Protein 7PBO (pdb70)

GO terms:
  GO:0016887 ATP hydrolysis activity (F, EXP)

Foldseek 3Di:
DLQDQEPVPDFDPVVQVVVLVVQLVVCVVVVAAGFAEEEEEAPQQQQVSVVNRSCVSNVADEAEDEQVVDADQVRVVVVQVPDDARYEYEYEQNLNHDPNNLVQCLCCLPPQWGWDWDDPPVDIDIDIDHGHDYYYYYYHHDPVSDDPSNVVSGPYYRYGDFDDLVRQLVSLVVLCVVVVAAEDSVLSSQLSQQQLRHNVSSNVLSVQLQVQCVPPHDRHHYPVSSVVSCVVVQQDSNNDHPLLVVLLVQCCPPPVFDQDALVVSCVVSVHDSVCCVPPPVVSCVVVQQWAADPSHIGGDVVSCVVVVHDHD/DLQDQEPVPDFDPCVQSVVLVVQLVVCVVVVAAGFAEEEEEDPQQQQVSVVNRSCVSNVADEDEDEQVVDEDQVVVVVVFVVDDAAYEYEYEAVLNHDPVNLVQCLCCLPPQWGWDFDDDDVPTDTDIDGGHDYYYYYYHHCVVSDDPSNVVSGPYYHYGDFADLVRQLVSLVVLCVVPVAAADSVLSSQLSQQQLRHNVSSVVLSVQLQVCCVPVHDRYHDPVSSVVSCVVQQQDSNNQHPVLLVLLVCCCPPVVFDQDALVVSCVVSVHDSVCCVPPHVVSCVVVQQWDQDPGHIGGDPVSCVVNVHDPD/DLQDQEPVPDFDPCVLSVVLVVQLVVCVVVVAAGFAEEEEEDPQAQRVSVVNHSCVSNVADEAEDEQVVDADLVVVVVVQVPDDARYEYEYEQNLNHDPNNLVQVLVCLPQQKGWDKDVTDTDIDRGHHYYYYYYHHPVVSDDPSNVVSGDYYHYGDFDDLVRQLVSLVVVCVVVPAAEDSVLSSQLSLQQLRHNVSSVVLSVQLQVCCVPVNDSHYYPVSSVVSCVVQCQDSNNDHPVLLVLLVCCCPPVVFDQDALVVSCVVSVHDSVCCVPPRVPSCVVVQQWDADPRHIGGDPVSCVVVPHDDDD/DVLDQELVPDFDPVVQSVVLVVQLVVQVVDPAAGAAEEEEEDPADQPVSVQNNSCNSNVAEEDEDEQVVDDALVVVVVVQQVDDARYEYEYEANLNHDPNNVVQVLCCLPPQKGWAWDDDDVGTDIDIGHTHHYYYYYYHYCVVRDDPSVVVRGDYYHYDDFDDLVRQLVLLCVVCVVVPAAADSVLSSQLSQQQLRHNVSSVVLSVQLQVCCVPVHDRHHYPVSSVVSVVVFQQDSNNAHPLLLVLLVCCCPPVVFDQDALVVSCVVSVHDSCCCVPPRVVVCVVVPQWDADPRHIGGDPVSCVVNPHDDDD/DLQDQALVPDFDPVVLSVVVVVQLVVCVVVPAEGFAEEEEAAPQACLVSVVNNSCNSNVADEAEDEQVVDADLVVVVVVQQPDDAAYEYEYEAVLRHDPNNVVQVVCCLPVQKGWAWDDDDVDIDIDIGHGHHYYYYYYHHDPVSHDPVVSVSGDYYRYDDFDDLVRQLVLLVVVCVVVVAAEDSLLSSQLSQQQLRHNVSSVVLSVQLQVCCVPVHVRHHYPVSSVVSVVVLVQASNNQHPVLLVLLVCCCVPPVQDQDALVVSCVVPVHDSVCCVPPHVVVCVVVPQWDADPRHIGGDPVSCVSNPHDHD/DLQDAEPVPDFDLVVQSVVLVVQLVVCVVPVAAGFAEEEEAAPQAQPVSVVNNSCVSNVHEEDEDEQVRQPALVSVVVVLVPDDANYEYEYEQNLPHDPRNLVQCLCCRPPQKGKDWDDDDPPTDIDMGGGHDYYYYYYHHPLPSDDPSNNVRGDYYRYGDFADLVRQLVSLVVLCVVPVAAEDSVLSSQLCQLQLSGNVSSNVLVVQLQVCCVPVHDRYHDPVSSVVSCVVAQRDSRNDGPVLLLLLVCCCPVVVFDPDALVVVCVVSVHDSVCCVRPPVVSCVVVQQWDADPRHIGGDVVSCVVNPHDPD/DVVLLVVLLVVVVVVPDDSVVSNVLLVPDDDPPDGNVVSNVSSVVVVD/DLLVLLLVVVVVVPDDSVLSNVLLVVDDDPPDHNVRSNVRSVVVVDDDDD

Sequence (1968 aa):
TLRPQYFKEYIGQDKVKDQLKIFIEAAKLRDEALDHTLLFGPPGLGKTTMAFVIANEMGVNLKQTSGPAIEKAGDLVAILNDLEPGDILFIDEIHRMPMAVEEVLYSAMEDYYIDIMIGAGETSRSVHLDLPPFTLVGATTRAGMLSNPLRARFGINGHMEYYELPDLTEIVERTSEIFEMTITPEAALELARRSRGTPRIANRLLKRVRDYAQIMGDGVIDDKIADQALTMLDVDHEGLDYVDQKILRTMIEMYGGGPVGLGTLSVNIAEERETVEDMYEPYLIQKGFIMRTRTGRVATAKAYEHMGYDYTTLRPQYFKEYIGQDKVKDQLKIFIEAAKLRDEALDHTLLFGPPGLGKTTMAFVIANEMGVNLKQTSGPAIEKAGDLVAILNDLEPGDILFIDEIHRMPMAVEEVLYSAMEDYYIDIMIGAGETSRSVHLDLPPFTLVGATTRAGMLSNPLRARFGINGHMEYYELPDLTEIVERTSEIFEMTITPEAALELARRSRGTPRIANRLLKRVRDYAQIMGDGVIDDKIADQALTMLDVDHEGLDYVDQKILRTMIEMYGGGPVGLGTLSVNIAEERETVEDMYEPYLIQKGFIMRTRTGRVATAKAYEHMGYDYTTLRPQYFKEYIGQDKVKDQLKIFIEAAKLRDEALDHTLLFGPPGLGKTTMAFVIANEMGVNLKQTSGPAIEKAGDLVAILNDLEPGDILFIDEIHRMPMAVEEVLYSAMEDYYIDIMITSRSVHLDLPPFTLVGATTRAGMLSNPLRARFGINGHMEYYELPDLTEIVERTSEIFEMTITPEAALELARRSRGTPRIANRLLKRVRDYAQIMGDGVIDDKIADQALTMLDVDHEGLDYVDQKILRTMIEMYGGGPVGLGTLSVNIAEERETVEDMYEPYLIQKGFIMRTRTGRVATAKAYEHMGYDYTRTLRPQYFKEYIGQDKVKDQLKIFIEAAKLRDEALDHTLLFGPPGLGKTTMAFVIANEMGVNLKQTSGPAIEKAGDLVAILNDLEPGDILFIDEIHRMPMAVEEVLYSAMEDYYIDIMIGAGETSRSVHLDLPPFTLVGATTRAGMLSNPLRARFGINGHMEYYELPDLTEIVERTSEIFEMTITPEAALELARRSRGTPRIANRLLKRVRDYAQIMGDGVIDDKIADQALTMLDVDHEGLDYVDQKILRTMIEMYGGGPVGLGTLSVNIAEERETVEDMYEPYLIQKGFIMRTRTGRVATAKAYEHMGYDYTRTLRPQYFKEYIGQDKVKDQLKIFIEAAKLRDEALDHTLLFGPPGLGKTTMAFVIANEMGVNLKQTSGPAIEKAGDLVAILNDLEPGDILFIDEIHRMPMAVEEVLYSAMEDYYIDIMIGAGETSRSVHLDLPPFTLVGATTRAGMLSNPLRARFGINGHMEYYELPDLTEIVERTSEIFEMTITPEAALELARRSRGTPRIANRLLKRVRDYAQIMGDGVIDDKIADQALTMLDVDHEGLDYVDQKILRTMIEMYGGGPVGLGTLSVNIAEERETVEDMYEPYLIQKGFIMRTRTGRVATAKAYEHMGYDYTTLRPQYFKEYIGQDKVKDQLKIFIEAAKLRDEALDHTLLFGPPGLGKTTMAFVIANEMGVNLKQTSGPAIEKAGDLVAILNDLEPGDILFIDEIHRMPMAVEEVLYSAMEDYYIDIMIGAGETSRSVHLDLPPFTLVGATTRAGMLSNPLRARFGINGHMEYYELPDLTEIVERTSEIFEMTITPEAALELARRSRGTPRIANRLLKRVRDYAQIMGDGVIDDKIADQALTMLDVDHEGLDYVDQKILRTMIEMYGGGPVGLGTLSVNIAEERETVEDMYEPYLIQKGFIMRTRTGRVATAKAYEHMGYDYTSEDAEQEAVAALVALGYKPQEASRMVSKIARPDASSETLIRDALRAALDAEQEAVAALVALGYKPQEASRMVSKIARPDASSETLIRDALRAALHHHH

Organism: Streptococcus thermophilus (strain ATCC BAA-250 / LMG 18311) (NCBI:txid264199)

B-factor: mean 63.41, std 22.12, range [28.87, 153.85]

Secondary structure (DSSP, 8-state):
--S--STTT--S-HHHHHHHHHHHHHHHHHT-PPPPEEEE-STTSSHHHHHHHHHHHHT--EEEEEGGG--SHHHHHHHHHT--TT-EEEEETGGGS-HHHHHHHHHHHHHSEEEEEESSSSS-EEEEEEPPP-EEEEEES-GGGS-HHHHTT-SEEEE--PPPHHHHHHHHHHHHHHTT-EE-HHHHHHHHHTTTT-HHHHHHHHHHHHHHHTTSSSSEE-HHHHHHHHHHTT--TTS--HHHHHHHHHHHHTTTT--B-HHHHHHHHT--HHHIIIIIHHHHHHHTSEEEETTEEEE-HHHHHHHTPPP-/--S--STTT--S-HHHHHHHHHHHHHHHHHT-PPPPEEEE-STTSSHHHHHHHHHHHHT-PEEEEETTT--SHHHHHHHTTSPPTT-EEEEETGGGS-HHHHTTHHHHHHHSEEEEEESSGGG-EEEEEEPPP-EEEEEES-GGGS-HHHHTT-SEEEE--PPPHHHHHHHHHHHHHHTT--B-HHHHHHHHTTSTT-HHHHHHHHHHHHHHHHHHSSS-B-HHHHHHHHHHHT--TT---HHHHHHHHHHHHHSTT--B-HHHHHHHTT--HHHIIIIIHHHHHHTTSEEEETTEEEE-HHHHHHHT----/--S--STTT--S-HHHHHHHHHHHHHHHHTT-PPPPEEEE-STTSSHHHHHHHHHHHHT-PEEEEESTT--SHHHHHHHHTT--TT-EEEEETGGGS-HHHHHHHHHHHHHSEEEEE----EEEEEPPS-EEEEEES-GGGS-HHHHHH--EEEE--PPPHHHHHHHHHHHHHHTT--B-HHHHHHHHHTSTT-HHHHHHHHHHHHHHHHHTSSS-B-TTHHHHHHHHHT--TTS--HHHHHHHHHHHHHSTT--B-HHHHHHHHT--HHHIIIIIHHHHHHTTSEEEETTEEEE-HHHHHHHT-----/--S--STTT--S-HHHHHHHHHHHHHHHTTT-PPPPEEEE--SSSSHHHHHHHHHHHHT--EEEEETTT--SHHHHHHHHHHPPTT-EEEEETGGG--HHHHHHHHHHHHHSEEEEEE--GGG-EEEEEE----EEEEE-S-GGGS-HHHHTT--EEEE-----HHHHHHHHHHHHHHTT--B-HHHHHHHHTTSTT-HHHHHHHHHHHHHHHHHSSSS-B-HHHHHHHHHHS---TTS--HHHHHHHHHHHHHHTT--B-HHHHHHHHT--HHHIIIIIHHHHHHTTSEEEETTEEEE-HHHHHHHT-----/--S-SSTTT--S-HHHHHHHHHHHHHHHHHT-PPPPEEEE-STTSSHHHHHHHHHHHHT--EEEEEGGG--SHHHHHHHHHT--TT-EEEEETGGGS-HHHHHHHHHHHHTSEEEEEE--TT--EEEEEE----EEEEEES-SSSS-HHHHTT--EEEE--PPPHHHHHHHHHHHHHHHT--B-HHHHHHHHHTTTT-HHHHHHHHHHHHHHHHHHS-SSB-HHHHHHHHHHHT--TT---HHHHHHHHHHHHHHTT--B-HHHHHHHTTS-HHHIIIIIHHHHHHTTSEEEETTEEEE-HHHHHHHT----/--S--STTT--S-HHHHHHHHHHHHHHHHTT-PPPPEEEESSTTSSHHHHHHHHHHHHT--EEEEEGGG--SHHHHHHHHTTPPTT-EEEEETGGGS-HHHHHHHHHHHHHSEEEEEES-GGG-EEEEEE----EEEEEES-TTSS-HHHHTT-SEEEE--PPPHHHHHHHHHHHHHHTT--B-HHHHHHHHHTTTT-HHHHHHHHHHHHHHHHHHSSS-B-HHHHHHHHHHTT--TTS--HHHHHHHHHHHHHHTT--B-HHHHHHHHT--HHHIIIIIHHHHHHTTSEEE-SS-EEE-HHHHHHHT----/-HHHHHHHHHHHHHTT--HHHHHHHHHT---SSS-HHHHHHHHHHHT-/-HHHHHHHHHHHTT--HHHHHHHHHH---TT--HHHHHHHHHHHHS----

InterPro domains:
  IPR003593 AAA+ ATPase domain [SM00382] (51-185)
  IPR004605 Holliday junction branch migration complex subunit RuvB [MF_00016] (1-333)
  IPR004605 Holliday junction branch migration complex subunit RuvB [PTHR42848] (3-330)
  IPR004605 Holliday junction branch migration complex subunit RuvB [TIGR00635] (24-326)
  IPR008823 RuvB, winged helix, C-terminal domain [PF05491] (256-325)
  IPR008824 RuvB-like, AAA+ ATPase domain [PF05496] (20-178)
  IPR027417 P-loop containing nucleoside triphosphate hydrolase [G3DSA:3.40.50.300] (18-181)
  IPR027417 P-loop containing nucleoside triphosphate hydrolase [SSF52540] (20-251)
  IPR036388 Winged helix-like DNA-binding domain superfamily [G3DSA:1.10.10.10] (257-329)
  IPR036390 Winged helix DNA-binding domain superfamily [SSF46785] (257-328)
  IPR041445 RuvB, AAA lid domain [PF17864] (181-254)

Nearest PDB structures (foldseek):
  7pbl-assembly1_A  TM=8.770E-01  e=7.990E-59  Streptococcus thermophilus
  7pbl-assembly1_C  TM=8.733E-01  e=1.374E-58  Streptococcus thermophilus
  8efy-assembly1_A  TM=8.887E-01  e=1.704E-42  Thermus thermophilus HB8
  8efy-assembly1_D  TM=8.776E-01  e=1.039E-41  Thermus thermophilus HB8
  1hqc-assembly2_B  TM=9.120E-01  e=6.552E-39  Thermus thermophilus

Solvent-accessible surface area: 90691 Å² total; per-residue (Å²): 116,70,70,27,74,90,15,176,63,11,43,6,21,89,109,11,32,84,33,4,95,20,5,6,95,0,2,108,130,67,130,96,37,9,52,17,1,3,1,24,9,28,81,16,1,19,22,38,16,0,2,64,0,0,5,58,42,39,60,49,121,40,63,48,6,30,0,28,30,1,116,125,41,42,11,0,20,16,7,2,90,70,8,104,96,23,13,3,1,0,0,36,44,3,28,87,16,52,71,58,2,10,6,22,1,19,34,0,9,68,67,79,37,4,16,34,41,93,58,115,39,163,98,21,161,40,28,96,46,126,17,35,80,2,2,0,1,0,1,2,44,90,2,11,109,7,23,82,27,2,39,32,44,0,14,8,69,5,47,1,73,100,25,120,75,93,46,1,22,95,25,2,71,60,4,0,120,73,42,161,28,89,24,50,92,108,0,0,74,30,0,2,91,21,0,84,15,16,22,69,41,1,37,72,14,2,64,15,0,22,4,17,0,44,42,90,51,118,28,54,0,50,66,151,22,0,62,76,1,0,108,56,46,68,34,30,94,41,5,1,59,104,14,5,52,58,3,1,96,10,0,20,111,110,70,60,3,22,76,9,37,14,9,49,3,7,40,58,7,62,42,90,119,110,40,5,65,106,71,52,7,36,38,2,18,84,71,30,1,8,112,52,60,173,106,12,30,41,4,30,45,81,0,18,132,39,47,64,84,125,138,156,106,82,69,25,62,105,25,202,69,12,35,7,20,89,124,14,21,69,35,4,79,15,5,6,86,0,2,110,128,70,130,83,41,9,40,11,0,2,0,15,10,24,41,17,1,20,22,42,16,0,4,62,0,1,4,57,45,36,63,50,124,45,74,39,2,15,0,27,20,2,131,116,44,41,11,0,36,30,18,1,85,80,7,109,102,30,16,5,2,1,0,29,27,0,14,59,7,52,69,57,3,8,8,23,1,16,38,0,8,63,63,85,35,3,23,45,42,100,48,75,53,166,89,7,110,18,69,106,48,110,8,33,78,4,4,1,2,0,2,5,48,79,2,8,82,5,17,82,25,0,36,33,42,0,8,9,65,6,52,1,60,107,24,129,79,99,44,1,25,96,23,1,56,53,2,2,135,88,40,180,31,94,29,48,93,108,1,0,75,40,0,1,79,27,0,82,14,15,22,60,33,0,31,67,13,3,62,15,0,38,2,26,0,56,40,117,30,140,27,62,0,51,63,150,20,0,82,77,0,6,106,42,33,45,30,40,89,40,3,0,51,90,10,2,30,81,3,0,95,16,0,18,111,129,63,59,6,24,61,4,30,19,21,25,4,3,33,44,10,41,33,53,146,73,10,3,72,66,47,20,9,36,38,1,17,80,72,33,0,9,48,44,64,200,72,6,30,48,6,36,50,83,0,23,139,39,38,64,76,113,144,166,110,102,68,25,65,97,22,182,59,10,34,7,19,87,112,13,26,67,35,4,83,24,5,3,88,0,3,95,120,67,139,94,38,8,44,15,0,2,1,13,7,19,44,18,0,18,24,42,16,0,2,62,0,1,4,56,43,33,65,46,94,35,76,42,4,19,1,38,21,4,136,120,20,17,11,1,23,15,10,2,98,60,14,113,106,23,16,4,0,0,0,26,33,0,14,70,8,51,137,70,1,13,67,14,0,56,50,0,7,81,77,80,104,5,96,50,120,81,177,86,166,77,32,132,27,118,12,34,82,3,2,0,2,0,2,4,42,79,1,4,90,5,36,98,57,0,39,43,46,0,13,10,72,6,50,2,62,105,24,119,75,101,38,3,25,98,22,1,65,58,5,0,145,77,50,163,23,95,24,35,99,86,0,0,60,50,2,2,111,23,0,72,13,12,22,60,40,0,35,68,12,2,65,19,1,28,2,25,0,64,50,109,22,141,30,73,1,52,68,141,19,2,80,72,1,7,108,47,41,65,26,29,103,41,2,0,59,96,10,2,38,80,0,0,99,17,0,16,108,84,42,62,6,22,61,10,33,27,18,22,0,3,40,30,9,34,36,81,137,42,4,0,70,72,47,16,1,35,33,0,16,82,68,29,0,2,64,38,67,203,75,11,30,40,10,26,48,92,0,18,150,42,35,62,75,122,110,101,269,86,90,200,10,78,118,22,193,67,14,36,7,21,85,127,7,30,85,37,3,112,14,6,8,78,0,4,119,128,67,154,92,25,8,45,15,0,0,1,22,20,17,101,33,4,29,25,75,53,0,0,84,0,0,2,42,38,29,60,39,86,39,40,120,28,33,0,56,72,8,130,74,18,0,34,2,1,9,36,3,37,71,7,112,106,16,6,1,2,3,0,62,56,4,34,116,19,49,115,71,0,28,94,35,1,30,40,1,7,118,76,68,70,15,58,12,70,31,34,33,16,179,66,27,107,50,50,99,2,88,4,31,67,2,2,0,0,0,1,3,73,105,22,37,94,16,42,81,68,8,69,50,78,5,8,9,51,3,48,8,69,97,24,117,70,119,36,2,26,83,17,2,44,97,18,1,111,122,54,164,21,94,16,49,83,118,1,0,66,54,0,2,94,31,0,81,12,26,25,91,35,1,54,75,19,1,84,17,1,30,2,27,0,54,55,111,30,143,31,68,0,50,90,137,21,0,93,80,2,11,107,54,35,70,18,39,88,47,2,0,59,86,14,2,37,78,9,0,92,20,0,14,108,89,49,60,5,23,77,8,32,20,16,24,7,6,31,32,10,34,29,65,139,76,2,4,55,62,47,16,11,42,34,0,1,67,66,12,2,4,36,77,68,227,66,7,29,45,6,27,48,96,0,22,129,51,39,66,68,130,99,114,246,78,88,194,12,91,114,11,204,62,16,36,5,16,82,123,9,25,69,21,4,89,14,3,8,72,0,1,107,135,65,133,87,34,13,61,15,1,1,0,14,5,38,62,30,2,20,26,66,53,0,2,95,0,4,2,52,46,36,64,35,113,43,56,111,23,36,0,44,66,3,138,71,24,0,33,0,5,10,34,2,22,25,11,113,91,16,9,6,1,4,0,56,57,0,50,149,9,51,106,66,0,14,80,32,0,41,35,0,6,89,61,82,84,7,81,19,127,38,47,80,74,181,61,74,126,55,14,90,10,106,17,33,79,6,4,1,3,0,1,3,59,148,22,32,113,9,30,86,45,0,88,44,72,12,19,8,73,3,78,0,95,110,23,117,62,94,35,1,23,59,18,1,66,83,12,6,111,112,49,151,33,91,20,43,101,112,0,1,62,54,0,1,128,14,0,87,10,14,22,99,45,0,47,77,10,1,83,18,0,42,8,16,0,53,58,105,19,140,28,60,0,39,80,133,19,0,74,108,0,0,95,47,30,41,28,31,106,48,4,0,55,42,4,4,31,84,0,0,103,16,0,16,112,101,25,63,6,23,58,2,24,18,20,1,2,2,46,24,2,47,66,62,121,113,12,0,65,103,77,33,2,53,50,0,32,123,65,34,1,4,81,52,55,211,87,8,23,43,7,31,49,94,0,20,135,37,33,63,57,139,122,163,123,60,86,24,86,90,12,182,69,11,40,6,21,84,144,9,27,81,39,3,99,20,6,8,96,0,7,106,123,49,148,92,37,8,36,19,0,1,0,26,5,38,61,11,1,23,23,44,20,0,1,64,0,0,4,63,45,38,63,47,91,48,56,111,16,31,0,42,28,3,133,124,32,37,39,1,12,68,59,2,93,54,12,92,104,23,1,2,3,3,0,36,22,1,31,121,13,60,102,55,3,16,25,21,1,21,42,0,7,70,54,76,45,4,33,39,55,89,54,74,62,181,86,21,142,46,49,125,45,116,13,46,76,2,3,0,1,0,0,2,58,81,20,47,104,8,34,94,56,1,70,42,58,4,17,8,76,4,88,2,86,76,23,124,88,99,42,3,24,95,24,2,81,64,4,5,134,94,52,190,26,87,24,40,97,109,0,0,95,36,5,2,86,13,0,39,20,13,22,120,37,1,37,105,8,4,67,16,1,38,3,23,0,65,48,111,29,144,25,56,2,47,73,146,36,1,62,85,1,0,103,45,25,54,26,34,108,32,6,0,56,72,18,0,52,73,3,0,103,22,2,19,115,70,64,66,5,25,71,8,26,18,23,51,1,6,60,20,3,71,65,78,128,84,29,3,50,60,90,26,22,44,26,0,42,123,89,36,0,6,105,68,44,183,104,6,50,48,4,31,38,89,0,20,134,59,39,61,61,114,150,155,86,137,105,15,52,137,59,2,29,32,8,0,54,62,12,50,33,140,94,112,52,0,53,152,21,3,88,156,32,93,168,74,131,21,63,16,72,55,3,7,70,68,2,0,180,59,59,135,164,28,90,136,55,0,34,25,1,0,64,47,10,47,38,156,86,154,72,0,50,144,13,4,87,147,36,93,113,143,140,17,47,17,78,44,6,0,103,40,2,4,131,43,49,57,50,79,102,181

Radius of gyration: 41.07 Å; Cα contacts (8 Å, |Δi|>4): 3079; chains: 8; bounding box: 109×120×89 Å

Structure (mmCIF, N/CA/C/O backbone):
data_7PBO
#
_entry.id   7PBO
#
loop_
_entity.id
_entity.type
_entity.pdbx_description
1 polymer 'Holliday junction ATP-dependent DNA helicase RuvB'
2 polymer 'Holliday junction ATP-dependent DNA helicase RuvA'
3 polymer 'Holliday junction ATP-dependent DNA helicase RuvA'
4 polymer 'random DNA'
5 polymer 'random DNA'
6 non-polymer "ADENOSINE-5'-DIPHOSPHATE"
7 non-polymer 'PHOSPHOTHIOPHOSPHORIC ACID-ADENYLATE ESTER'
8 non-polymer 'MAGNESIUM ION'
#
loop_
_atom_site.group_PDB
_atom_site.id
_atom_site.type_symbol
_atom_site.label_atom_id
_atom_site.label_alt_id
_atom_site.label_comp_id
_atom_site.label_asym_id
_atom_site.label_entity_id
_atom_site.label_seq_id
_atom_site.pdbx_PDB_ins_code
_atom_site.Cartn_x
_atom_site.Cartn_y
_atom_site.Cartn_z
_atom_site.occupancy
_atom_site.B_iso_or_equiv
_atom_site.auth_seq_id
_atom_site.auth_comp_id
_atom_site.auth_asym_id
_atom_site.auth_atom_id
_atom_site.pdbx_PDB_model_num
ATOM 1 N N . THR A 1 1 ? 229.256 162.110 182.068 1.00 50.56 19 THR A N 1
ATOM 2 C CA . THR A 1 1 ? 228.882 163.431 182.561 1.00 50.56 19 THR A CA 1
ATOM 3 C C . THR A 1 1 ? 228.454 163.365 184.020 1.00 50.56 19 THR A C 1
ATOM 4 O O . THR A 1 1 ? 228.305 162.282 184.584 1.00 50.56 19 THR A O 1
ATOM 15 N N . LEU A 1 2 ? 228.255 164.538 184.624 1.00 47.42 20 LEU A N 1
ATOM 16 C CA . LEU A 1 2 ? 227.924 164.602 186.043 1.00 47.42 20 LEU A CA 1
ATOM 17 C C . LEU A 1 2 ? 226.638 163.849 186.365 1.00 47.42 20 LEU A C 1
ATOM 18 O O . LEU A 1 2 ? 226.588 163.075 187.327 1.00 47.42 20 LEU A O 1
ATOM 34 N N . ARG A 1 3 ? 225.592 164.054 185.580 1.00 43.92 21 ARG A N 1
ATOM 35 C CA . ARG A 1 3 ? 224.319 163.408 185.881 1.00 43.92 21 ARG A CA 1
ATOM 36 C C . ARG A 1 3 ? 224.336 161.904 185.645 1.00 43.92 21 ARG A C 1
ATOM 37 O O . ARG A 1 3 ? 224.655 161.463 184.535 1.00 43.92 21 ARG A O 1
ATOM 58 N N . PRO A 1 4 ? 224.001 161.088 186.644 1.00 41.99 22 PRO A N 1
ATOM 59 C CA . PRO A 1 4 ? 223.883 159.645 186.417 1.00 41.99 22 PRO A CA 1
ATOM 60 C C . PRO A 1 4 ? 222.859 159.338 185.336 1.00 41.99 22 PRO A C 1
ATOM 61 O O . PRO A 1 4 ? 221.823 159.996 185.237 1.00 41.99 22 PRO A O 1
ATOM 72 N N . GLN A 1 5 ? 223.162 158.339 184.508 1.00 43.24 23 GLN A N 1
ATOM 73 C CA . GLN A 1 5 ? 222.264 157.943 183.432 1.00 43.24 23 GLN A CA 1
ATOM 74 C C . GLN A 1 5 ? 221.384 156.738 183.756 1.00 43.24 23 GLN A C 1
ATOM 75 O O . GLN A 1 5 ? 220.343 156.575 183.115 1.00 43.24 23 GLN A O 1
ATOM 89 N N . TYR A 1 6 ? 221.760 155.895 184.717 1.00 43.44 24 TYR A N 1
ATOM 90 C CA . TYR A 1 6 ? 221.008 154.679 185.001 1.00 43.44 24 TYR A CA 1
ATOM 91 C C . TYR A 1 6 ? 220.948 154.421 186.500 1.00 43.44 24 TYR A C 1
ATOM 92 O O . TYR A 1 6 ? 221.719 154.984 187.279 1.00 43.44 24 TYR A O 1
ATOM 110 N N . PHE A 1 7 ? 220.006 153.559 186.901 1.00 41.95 25 PHE A N 1
ATOM 111 C CA . PHE A 1 7 ? 219.866 153.219 188.315 1.00 41.95 25 PHE A CA 1
ATOM 112 C C . PHE A 1 7 ? 221.134 152.601 188.883 1.00 41.95 25 PHE A C 1
ATOM 113 O O . PHE A 1 7 ? 221.377 152.689 190.091 1.00 41.95 25 PHE A O 1
ATOM 130 N N . LYS A 1 8 ? 221.948 151.961 188.043 1.00 45.39 26 LYS A N 1
ATOM 131 C CA . LYS A 1 8 ? 223.203 151.400 188.530 1.00 45.39 26 LYS A CA 1
ATOM 132 C C . LYS A 1 8 ? 224.179 152.492 188.942 1.00 45.39 26 LYS A C 1
ATOM 133 O O . LYS A 1 8 ? 225.005 152.280 189.835 1.00 45.39 26 LYS A O 1
ATOM 152 N N . GLU A 1 9 ? 224.100 153.657 188.305 1.00 44.31 27 GLU A N 1
ATOM 153 C CA . GLU A 1 9 ? 224.932 154.804 188.638 1.00 44.31 27 GLU A CA 1
ATOM 154 C C . GLU A 1 9 ? 224.361 155.643 189.775 1.00 44.31 27 GLU A C 1
ATOM 155 O O . GLU A 1 9 ? 225.116 156.149 190.609 1.00 44.31 27 GLU A O 1
ATOM 167 N N . TYR A 1 10 ? 223.042 155.794 189.826 1.00 39.69 28 TYR A N 1
ATOM 168 C CA . TYR A 1 10 ? 222.403 156.649 190.819 1.00 39.69 28 TYR A CA 1
ATOM 169 C C . TYR A 1 10 ? 222.649 156.123 192.230 1.00 39.69 28 TYR A C 1
ATOM 170 O O . TYR A 1 10 ? 222.347 154.966 192.535 1.00 39.69 28 TYR A O 1
ATOM 188 N N . ILE A 1 11 ? 223.212 156.976 193.083 1.00 42.34 29 ILE A N 1
ATOM 189 C CA . ILE A 1 11 ? 223.558 156.646 194.463 1.00 42.34 29 ILE A CA 1
ATOM 190 C C . ILE A 1 11 ? 222.509 157.223 195.406 1.00 42.34 29 ILE A C 1
ATOM 191 O O . ILE A 1 11 ? 222.052 158.356 195.224 1.00 42.34 29 ILE A O 1
ATOM 207 N N . GLY A 1 12 ? 222.132 156.450 196.422 1.00 40.09 30 GLY A N 1
ATOM 208 C CA . GLY A 1 12 ? 221.160 156.901 197.403 1.00 40.09 30 GLY A CA 1
ATOM 209 C C . GLY A 1 12 ? 219.713 156.782 196.959 1.00 40.09 30 GLY A C 1
ATOM 210 O O . GLY A 1 12 ? 219.386 156.179 195.939 1.00 40.09 30 GLY A O 1
ATOM 214 N N . GLN A 1 13 ? 218.831 157.399 197.750 1.00 40.58 31 GLN A N 1
ATOM 215 C CA . GLN A 1 13 ? 217.388 157.340 197.509 1.00 40.58 31 GLN A CA 1
ATOM 216 C C . GLN A 1 13 ? 216.908 155.896 197.404 1.00 40.58 31 GLN A C 1
ATOM 217 O O . GLN A 1 13 ? 216.108 155.543 196.537 1.00 40.58 31 GLN A O 1
ATOM 231 N N . ASP A 1 14 ? 217.418 155.051 198.299 1.00 43.58 32 ASP A N 1
ATOM 232 C CA . ASP A 1 14 ? 217.092 153.628 198.276 1.00 43.58 32 ASP A CA 1
ATOM 233 C C . ASP A 1 14 ? 215.589 153.368 198.259 1.00 43.58 32 ASP A C 1
ATOM 234 O O . ASP A 1 14 ? 215.110 152.507 197.514 1.00 43.58 32 ASP A O 1
ATOM 243 N N . LYS A 1 15 ? 214.831 154.090 199.082 1.00 43.09 33 LYS A N 1
ATOM 244 C CA . LYS A 1 15 ? 213.385 153.892 199.125 1.00 43.09 33 LYS A CA 1
ATOM 245 C C . LYS A 1 15 ? 212.716 154.187 197.786 1.00 43.09 33 LYS A C 1
ATOM 246 O O . LYS A 1 15 ? 211.844 153.434 197.343 1.00 43.09 33 LYS A O 1
ATOM 265 N N . VAL A 1 16 ? 213.112 155.273 197.125 1.00 38.95 34 VAL A N 1
ATOM 266 C CA . VAL A 1 16 ? 212.507 155.635 195.845 1.00 38.95 34 VAL A CA 1
ATOM 267 C C . VAL A 1 16 ? 212.940 154.681 194.737 1.00 38.95 34 VAL A C 1
ATOM 268 O O . VAL A 1 16 ? 212.119 154.240 193.927 1.00 38.95 34 VAL A O 1
ATOM 281 N N . LYS A 1 17 ? 214.230 154.354 194.673 1.00 41.05 35 LYS A N 1
ATOM 282 C CA . LYS A 1 17 ? 214.704 153.416 193.659 1.00 41.05 35 LYS A CA 1
ATOM 283 C C . LYS A 1 17 ? 214.019 152.060 193.768 1.00 41.05 35 LYS A C 1
ATOM 284 O O . LYS A 1 17 ? 213.548 151.510 192.767 1.00 41.05 35 LYS A O 1
ATOM 303 N N . ASP A 1 18 ? 213.955 151.501 194.973 1.00 39.73 36 ASP A N 1
ATOM 304 C CA . ASP A 1 18 ? 213.357 150.181 195.152 1.00 39.73 36 ASP A CA 1
ATOM 305 C C . ASP A 1 18 ? 211.934 150.113 194.608 1.00 39.73 36 ASP A C 1
ATOM 306 O O . ASP A 1 18 ? 211.565 149.146 193.934 1.00 39.73 36 ASP A O 1
ATOM 315 N N . GLN A 1 19 ? 211.115 151.121 194.894 1.00 40.69 37 GLN A N 1
ATOM 316 C CA . GLN A 1 19 ? 209.746 151.130 194.383 1.00 40.69 37 GLN A CA 1
ATOM 317 C C . GLN A 1 19 ? 209.694 151.306 192.870 1.00 40.69 37 GLN A C 1
ATOM 318 O O . GLN A 1 19 ? 209.001 150.556 192.175 1.00 40.69 37 GLN A O 1
ATOM 332 N N . LEU A 1 20 ? 210.428 152.283 192.337 1.00 39.63 38 LEU A N 1
ATOM 333 C CA . LEU A 1 20 ? 210.404 152.536 190.898 1.00 39.63 38 LEU A CA 1
ATOM 334 C C . LEU A 1 20 ? 210.865 151.341 190.074 1.00 39.63 38 LEU A C 1
ATOM 335 O O . LEU A 1 20 ? 210.370 151.138 188.962 1.00 39.63 38 LEU A O 1
ATOM 351 N N . LYS A 1 21 ? 211.814 150.555 190.576 1.00 41.53 39 LYS A N 1
ATOM 352 C CA . LYS A 1 21 ? 212.256 149.377 189.834 1.00 41.53 39 LYS A CA 1
ATOM 353 C C . LYS A 1 21 ? 211.123 148.379 189.621 1.00 41.53 39 LYS A C 1
ATOM 354 O O . LYS A 1 21 ? 210.919 147.883 188.509 1.00 41.53 39 LYS A O 1
ATOM 373 N N . ILE A 1 22 ? 210.378 148.068 190.679 1.00 43.27 40 ILE A N 1
ATOM 374 C CA . ILE A 1 22 ? 209.274 147.117 190.568 1.00 43.27 40 ILE A CA 1
ATOM 375 C C . ILE A 1 22 ? 208.204 147.614 189.601 1.00 43.27 40 ILE A C 1
ATOM 376 O O . ILE A 1 22 ? 207.725 146.864 188.745 1.00 43.27 40 ILE A O 1
ATOM 392 N N . PHE A 1 23 ? 207.814 148.883 189.715 1.00 41.26 41 PHE A N 1
ATOM 393 C CA . PHE A 1 23 ? 206.764 149.410 188.846 1.00 41.26 41 PHE A CA 1
ATOM 394 C C . PHE A 1 23 ? 207.199 149.497 187.388 1.00 41.26 41 PHE A C 1
ATOM 395 O O . PHE A 1 23 ? 206.384 149.288 186.484 1.00 41.26 41 PHE A O 1
ATOM 412 N N . ILE A 1 24 ? 208.464 149.821 187.129 1.00 42.62 42 ILE A N 1
ATOM 413 C CA . ILE A 1 24 ? 208.935 149.897 185.748 1.00 42.62 42 ILE A CA 1
ATOM 414 C C . ILE A 1 24 ? 209.016 148.512 185.112 1.00 42.62 42 ILE A C 1
ATOM 415 O O . ILE A 1 24 ? 208.672 148.340 183.939 1.00 42.62 42 ILE A O 1
ATOM 431 N N . GLU A 1 25 ? 209.479 147.509 185.854 1.00 46.93 43 GLU A N 1
ATOM 432 C CA . GLU A 1 25 ? 209.548 146.161 185.293 1.00 46.93 43 GLU A CA 1
ATOM 433 C C . GLU A 1 25 ? 208.165 145.576 185.026 1.00 46.93 43 GLU A C 1
ATOM 434 O O . GLU A 1 25 ? 207.948 144.942 183.988 1.00 46.93 43 GLU A O 1
ATOM 446 N N . ALA A 1 26 ? 207.216 145.777 185.939 1.00 45.86 44 ALA A N 1
ATOM 447 C CA . ALA A 1 26 ? 205.862 145.279 185.716 1.00 45.86 44 ALA A CA 1
ATOM 448 C C . ALA A 1 26 ? 205.220 145.926 184.496 1.00 45.86 44 ALA A C 1
ATOM 449 O O . ALA A 1 26 ? 204.494 145.266 183.746 1.00 45.86 44 ALA A O 1
ATOM 456 N N . ALA A 1 27 ? 205.473 147.216 184.283 1.00 45.42 45 ALA A N 1
ATOM 457 C CA . ALA A 1 27 ? 204.923 147.903 183.120 1.00 45.42 45 ALA A CA 1
ATOM 458 C C . ALA A 1 27 ? 205.444 147.313 181.817 1.00 45.42 45 ALA A C 1
ATOM 459 O O . ALA A 1 27 ? 204.694 147.179 180.845 1.00 45.42 45 ALA A O 1
ATOM 466 N N . LYS A 1 28 ? 206.727 146.957 181.774 1.00 46.92 46 LYS A N 1
ATOM 467 C CA . LYS A 1 28 ? 207.296 146.355 180.571 1.00 46.92 46 LYS A CA 1
ATOM 468 C C . LYS A 1 28 ? 206.685 144.991 180.271 1.00 46.92 46 LYS A C 1
ATOM 469 O O . LYS A 1 28 ? 206.333 144.703 179.122 1.00 46.92 46 LYS A O 1
ATOM 488 N N . LEU A 1 29 ? 206.545 144.135 181.284 1.00 49.69 47 LEU A N 1
ATOM 489 C CA . LEU A 1 29 ? 205.959 142.820 181.044 1.00 49.69 47 LEU A CA 1
ATOM 490 C C . LEU A 1 29 ? 204.555 142.930 180.467 1.00 49.69 47 LEU A C 1
ATOM 491 O O . LEU A 1 29 ? 204.183 142.152 179.581 1.00 49.69 47 LEU A O 1
ATOM 507 N N . ARG A 1 30 ? 203.757 143.880 180.949 1.00 49.62 48 ARG A N 1
ATOM 508 C CA . ARG A 1 30 ? 202.427 144.071 180.389 1.00 49.62 48 ARG A CA 1
ATOM 509 C C . ARG A 1 30 ? 202.455 144.822 179.068 1.00 49.62 48 ARG A C 1
ATOM 510 O O . ARG A 1 30 ? 201.444 144.835 178.360 1.00 49.62 48 ARG A O 1
ATOM 531 N N . ASP A 1 31 ? 203.581 145.442 178.726 1.00 51.89 49 ASP A N 1
ATOM 532 C CA . ASP A 1 31 ? 203.706 146.251 177.517 1.00 51.89 49 ASP A CA 1
ATOM 533 C C . ASP A 1 31 ? 202.740 147.434 177.537 1.00 51.89 49 ASP A C 1
ATOM 534 O O . ASP A 1 31 ? 201.942 147.632 176.620 1.00 51.89 49 ASP A O 1
ATOM 543 N N . GLU A 1 32 ? 202.817 148.226 178.603 1.00 51.30 50 GLU A N 1
ATOM 544 C CA . GLU A 1 32 ? 201.958 149.384 178.805 1.00 51.30 50 GLU A CA 1
ATOM 545 C C . GLU A 1 32 ? 202.809 150.575 179.220 1.00 51.30 50 GLU A C 1
ATOM 546 O O . GLU A 1 32 ? 203.988 150.437 179.552 1.00 51.30 50 GLU A O 1
ATOM 558 N N . ALA A 1 33 ? 202.206 151.760 179.179 1.00 46.61 51 ALA A N 1
ATOM 559 C CA . ALA A 1 33 ? 202.870 152.962 179.659 1.00 46.61 51 ALA A CA 1
ATOM 560 C C . ALA A 1 33 ? 202.866 153.012 181.183 1.00 46.61 51 ALA A C 1
ATOM 561 O O . ALA A 1 33 ? 201.984 152.457 181.842 1.00 46.61 51 ALA A O 1
ATOM 568 N N . LEU A 1 34 ? 203.871 153.683 181.739 1.00 41.30 52 LEU A N 1
ATOM 569 C CA . LEU A 1 34 ? 203.969 153.848 183.183 1.00 41.30 52 LEU A CA 1
ATOM 570 C C . LEU A 1 34 ? 202.900 154.808 183.703 1.00 41.30 52 LEU A C 1
ATOM 571 O O . LEU A 1 34 ? 202.452 155.717 183.001 1.00 41.30 52 LEU A O 1
ATOM 587 N N . ASP A 1 35 ? 202.484 154.586 184.947 1.00 40.56 53 ASP A N 1
ATOM 588 C CA . ASP A 1 35 ? 201.535 155.469 185.612 1.00 40.56 53 ASP A CA 1
ATOM 589 C C . ASP A 1 35 ? 202.151 156.829 185.931 1.00 40.56 53 ASP A C 1
ATOM 590 O O . ASP A 1 35 ? 203.363 156.962 186.107 1.00 40.56 53 ASP A O 1
ATOM 599 N N . HIS A 1 36 ? 201.291 157.840 186.021 1.00 37.46 54 HIS A N 1
ATOM 600 C CA . HIS A 1 36 ? 201.735 159.195 186.325 1.00 37.46 54 HIS A CA 1
ATOM 601 C C . HIS A 1 36 ? 202.483 159.217 187.653 1.00 37.46 54 HIS A C 1
ATOM 602 O O . HIS A 1 36 ? 202.096 158.543 188.608 1.00 37.46 54 HIS A O 1
ATOM 616 N N . THR A 1 37 ? 203.568 159.987 187.714 1.00 35.96 55 THR A N 1
ATOM 617 C CA . THR A 1 37 ? 204.416 160.007 188.898 1.00 35.96 55 THR A CA 1
ATOM 618 C C . THR A 1 37 ? 204.787 161.431 189.290 1.00 35.96 55 THR A C 1
ATOM 619 O O . THR A 1 37 ? 205.067 162.270 188.434 1.00 35.96 55 THR A O 1
ATOM 630 N N . LEU A 1 38 ? 204.759 161.695 190.597 1.00 34.99 56 LEU A N 1
ATOM 631 C CA . LEU A 1 38 ? 205.075 162.998 191.170 1.00 34.99 56 LEU A CA 1
ATOM 632 C C . LEU A 1 38 ? 206.311 162.892 192.053 1.00 34.99 56 LEU A C 1
ATOM 633 O O . LEU A 1 38 ? 206.341 162.080 192.983 1.00 34.99 56 LEU A O 1
ATOM 649 N N . LEU A 1 39 ? 207.324 163.703 191.764 1.00 35.60 57 LEU A N 1
ATOM 650 C CA . LEU A 1 39 ? 208.542 163.786 192.561 1.00 35.60 57 LEU A CA 1
ATOM 651 C C . LEU A 1 39 ? 208.524 165.092 193.346 1.00 35.60 57 LEU A C 1
ATOM 652 O O . LEU A 1 39 ? 208.308 166.156 192.763 1.00 35.60 57 LEU A O 1
ATOM 668 N N . PHE A 1 40 ? 208.737 165.021 194.658 1.00 37.74 58 PHE A N 1
ATOM 669 C CA . PHE A 1 40 ? 208.726 166.234 195.469 1.00 37.74 58 PHE A CA 1
ATOM 670 C C . PHE A 1 40 ? 209.700 166.121 196.636 1.00 37.74 58 PHE A C 1
ATOM 671 O O . PHE A 1 40 ? 210.065 165.027 197.068 1.00 37.74 58 PHE A O 1
ATOM 688 N N . GLY A 1 41 ? 210.121 167.284 197.133 1.00 36.65 59 GLY A N 1
ATOM 689 C CA . GLY A 1 41 ? 211.064 167.387 198.224 1.00 36.65 59 GLY A CA 1
ATOM 690 C C . GLY A 1 41 ? 211.930 168.633 198.141 1.00 36.65 59 GLY A C 1
ATOM 691 O O . GLY A 1 41 ? 211.722 169.499 197.290 1.00 36.65 59 GLY A O 1
ATOM 695 N N . PRO A 1 42 ? 212.914 168.746 199.032 1.00 35.77 60 PRO A N 1
ATOM 696 C CA . PRO A 1 42 ? 213.784 169.936 199.061 1.00 35.77 60 PRO A CA 1
ATOM 697 C C . PRO A 1 42 ? 214.587 170.136 197.787 1.00 35.77 60 PRO A C 1
ATOM 698 O O . PRO A 1 42 ? 214.724 169.217 196.966 1.00 35.77 60 PRO A O 1
ATOM 709 N N . PRO A 1 43 ? 215.143 171.336 197.600 1.00 35.11 61 PRO A N 1
ATOM 710 C CA . PRO A 1 43 ? 215.945 171.631 196.404 1.00 35.11 61 PRO A CA 1
ATOM 711 C C . PRO A 1 43 ? 217.305 170.946 196.380 1.00 35.11 61 PRO A C 1
ATOM 712 O O . PRO A 1 43 ? 217.916 170.681 197.417 1.00 35.11 61 PRO A O 1
ATOM 723 N N . GLY A 1 44 ? 217.781 170.675 195.165 1.00 37.21 62 GLY A N 1
ATOM 724 C CA . GLY A 1 44 ? 219.102 170.113 194.960 1.00 37.21 62 GLY A CA 1
ATOM 725 C C . GLY A 1 44 ? 219.288 168.658 195.309 1.00 37.21 62 GLY A C 1
ATOM 726 O O . GLY A 1 44 ? 220.429 168.195 195.344 1.00 37.21 62 GLY A O 1
ATOM 730 N N . LEU A 1 45 ? 218.218 167.914 195.558 1.00 37.02 63 LEU A N 1
ATOM 731 C CA . LEU A 1 45 ? 218.345 166.527 195.982 1.00 37.02 63 LEU A CA 1
ATOM 732 C C . LEU A 1 45 ? 218.352 165.522 194.838 1.00 37.02 63 LEU A C 1
ATOM 733 O O . LEU A 1 45 ? 218.694 164.361 195.075 1.00 37.02 63 LEU A O 1
ATOM 749 N N . GLY A 1 46 ? 217.980 165.913 193.621 1.00 36.03 64 GLY A N 1
ATOM 750 C CA . GLY A 1 46 ? 218.016 164.975 192.514 1.00 36.03 64 GLY A CA 1
ATOM 751 C C . GLY A 1 46 ? 216.696 164.753 191.807 1.00 36.03 64 GLY A C 1
ATOM 752 O O . GLY A 1 46 ? 216.540 163.762 191.091 1.00 36.03 64 GLY A O 1
ATOM 756 N N . LYS A 1 47 ? 215.737 165.658 191.995 1.00 36.02 65 LYS A N 1
ATOM 757 C CA . LYS A 1 47 ? 214.426 165.483 191.380 1.00 36.02 65 LYS A CA 1
ATOM 758 C C . LYS A 1 47 ? 214.516 165.476 189.857 1.00 36.02 65 LYS A C 1
ATOM 759 O O . LYS A 1 47 ? 214.027 164.551 189.202 1.00 36.02 65 LYS A O 1
ATOM 778 N N . THR A 1 48 ? 215.136 166.500 189.273 1.00 37.99 66 THR A N 1
ATOM 779 C CA . THR A 1 48 ? 215.296 166.545 187.820 1.00 37.99 66 THR A CA 1
ATOM 780 C C . THR A 1 48 ? 216.111 165.369 187.290 1.00 37.99 66 THR A C 1
ATOM 781 O O . THR A 1 48 ? 215.755 164.772 186.269 1.00 37.99 66 THR A O 1
ATOM 792 N N . THR A 1 49 ? 217.212 165.029 187.956 1.00 38.18 67 THR A N 1
ATOM 793 C CA . THR A 1 49 ? 218.052 163.923 187.503 1.00 38.18 67 THR A CA 1
ATOM 794 C C . THR A 1 49 ? 217.273 162.618 187.389 1.00 38.18 67 THR A C 1
ATOM 795 O O . THR A 1 49 ? 217.405 161.891 186.400 1.00 38.18 67 THR A O 1
ATOM 806 N N . MET A 1 50 ? 216.452 162.305 188.389 1.00 38.05 68 MET A N 1
ATOM 807 C CA . MET A 1 50 ? 215.699 161.054 188.369 1.00 38.05 68 MET A CA 1
ATOM 808 C C . MET A 1 50 ? 214.756 160.956 187.174 1.00 38.05 68 MET A C 1
ATOM 809 O O . MET A 1 50 ? 214.569 159.869 186.618 1.00 38.05 68 MET A O 1
ATOM 823 N N . ALA A 1 51 ? 214.162 162.071 186.752 1.00 36.14 69 ALA A N 1
ATOM 824 C CA . ALA A 1 51 ? 213.239 162.030 185.620 1.00 36.14 69 ALA A CA 1
ATOM 825 C C . ALA A 1 51 ? 213.912 161.543 184.342 1.00 36.14 69 ALA A C 1
ATOM 826 O O . ALA A 1 51 ? 213.297 160.824 183.549 1.00 36.14 69 ALA A O 1
ATOM 833 N N . PHE A 1 52 ? 215.165 161.929 184.113 1.00 39.60 70 PHE A N 1
ATOM 834 C CA . PHE A 1 52 ? 215.877 161.457 182.930 1.00 39.60 70 PHE A CA 1
ATOM 835 C C . PHE A 1 52 ? 216.182 159.968 183.009 1.00 39.60 70 PHE A C 1
ATOM 836 O O . PHE A 1 52 ? 216.114 159.263 181.997 1.00 39.60 70 PHE A O 1
ATOM 853 N N . VAL A 1 53 ? 216.519 159.471 184.197 1.00 39.07 71 VAL A N 1
ATOM 854 C CA . VAL A 1 53 ? 216.771 158.044 184.371 1.00 39.07 71 VAL A CA 1
ATOM 855 C C . VAL A 1 53 ? 215.531 157.232 184.018 1.00 39.07 71 VAL A C 1
ATOM 856 O O . VAL A 1 53 ? 215.611 156.222 183.311 1.00 39.07 71 VAL A O 1
ATOM 869 N N . ILE A 1 54 ? 214.365 157.661 184.499 1.00 38.98 72 ILE A N 1
ATOM 870 C CA . ILE A 1 54 ? 213.118 156.965 184.182 1.00 38.98 72 ILE A CA 1
ATOM 871 C C . ILE A 1 54 ? 212.917 156.865 182.675 1.00 38.98 72 ILE A C 1
ATOM 872 O O . ILE A 1 54 ? 212.491 155.824 182.163 1.00 38.98 72 ILE A O 1
ATOM 888 N N . ALA A 1 55 ? 213.207 157.939 181.940 1.00 40.71 73 ALA A N 1
ATOM 889 C CA . ALA A 1 55 ? 213.077 157.896 180.486 1.00 40.71 73 ALA A CA 1
ATOM 890 C C . ALA A 1 55 ? 214.091 156.949 179.854 1.00 40.71 73 ALA A C 1
ATOM 891 O O . ALA A 1 55 ? 213.762 156.229 178.907 1.00 40.71 73 ALA A O 1
ATOM 898 N N . ASN A 1 56 ? 215.327 156.937 180.353 1.00 40.58 74 ASN A N 1
ATOM 899 C CA . ASN A 1 56 ? 216.323 156.001 179.838 1.00 40.58 74 ASN A CA 1
ATOM 900 C C . ASN A 1 56 ? 215.947 154.555 180.139 1.00 40.58 74 ASN A C 1
ATOM 901 O O . ASN A 1 56 ? 216.195 153.664 179.321 1.00 40.58 74 ASN A O 1
ATOM 912 N N . GLU A 1 57 ? 215.360 154.296 181.306 1.00 42.70 75 GLU A N 1
ATOM 913 C CA . GLU A 1 57 ? 214.973 152.929 181.642 1.00 42.70 75 GLU A CA 1
ATOM 914 C C . GLU A 1 57 ? 213.776 152.465 180.821 1.00 42.70 75 GLU A C 1
ATOM 915 O O . GLU A 1 57 ? 213.711 151.299 180.420 1.00 42.70 75 GLU A O 1
ATOM 927 N N . MET A 1 58 ? 212.812 153.352 180.572 1.00 45.03 76 MET A N 1
ATOM 928 C CA . MET A 1 58 ? 211.700 152.996 179.697 1.00 45.03 76 MET A CA 1
ATOM 929 C C . MET A 1 58 ? 212.131 152.952 178.236 1.00 45.03 76 MET A C 1
ATOM 930 O O . MET A 1 58 ? 211.527 152.231 177.435 1.00 45.03 76 MET A O 1
ATOM 944 N N . GLY A 1 59 ? 213.160 153.712 177.869 1.00 43.94 77 GLY A N 1
ATOM 945 C CA . GLY A 1 59 ? 213.644 153.730 176.503 1.00 43.94 77 GLY A CA 1
ATOM 946 C C . GLY A 1 59 ? 212.789 154.544 175.553 1.00 43.94 77 GLY A C 1
ATOM 947 O O . GLY A 1 59 ? 212.497 154.095 174.442 1.00 43.94 77 GLY A O 1
ATOM 951 N N . VAL A 1 60 ? 212.391 155.749 175.970 1.00 45.15 78 VAL A N 1
ATOM 952 C CA . VAL A 1 60 ? 211.513 156.605 175.183 1.00 45.15 78 VAL A CA 1
ATOM 953 C C . VAL A 1 60 ? 212.033 158.035 175.210 1.00 45.15 78 VAL A C 1
ATOM 954 O O . VAL A 1 60 ? 212.837 158.416 176.062 1.00 45.15 78 VAL A O 1
ATOM 967 N N . ASN A 1 61 ? 211.565 158.830 174.249 1.00 49.04 79 ASN A N 1
ATOM 968 C CA . ASN A 1 61 ? 211.961 160.229 174.156 1.00 49.04 79 ASN A CA 1
ATOM 969 C C . ASN A 1 61 ? 211.250 161.059 175.214 1.00 49.04 79 ASN A C 1
ATOM 970 O O . ASN A 1 61 ? 210.022 161.022 175.328 1.00 49.04 79 ASN A O 1
ATOM 981 N N . LEU A 1 62 ? 212.032 161.805 175.987 1.00 45.58 80 LEU A N 1
ATOM 982 C CA . LEU A 1 62 ? 211.520 162.660 177.051 1.00 45.58 80 LEU A CA 1
ATOM 983 C C . LEU A 1 62 ? 211.265 164.071 176.530 1.00 45.58 80 LEU A C 1
ATOM 984 O O . LEU A 1 62 ? 212.207 164.794 176.195 1.00 45.58 80 LEU A O 1
ATOM 1000 N N . LYS A 1 63 ? 209.996 164.463 176.461 1.00 52.79 81 LYS A N 1
ATOM 1001 C CA . LYS A 1 63 ? 209.642 165.831 176.105 1.00 52.79 81 LYS A CA 1
ATOM 1002 C C . LYS A 1 63 ? 209.693 166.678 177.367 1.00 52.79 81 LYS A C 1
ATOM 1003 O O . LYS A 1 63 ? 209.244 166.247 178.431 1.00 52.79 81 LYS A O 1
ATOM 1022 N N . GLN A 1 64 ? 210.237 167.884 177.254 1.00 55.18 82 GLN A N 1
ATOM 1023 C CA . GLN A 1 64 ? 210.437 168.735 178.416 1.00 55.18 82 GLN A CA 1
ATOM 1024 C C . GLN A 1 64 ? 209.830 170.117 178.235 1.00 55.18 82 GLN A C 1
ATOM 1025 O O . GLN A 1 64 ? 209.816 170.667 177.132 1.00 55.18 82 GLN A O 1
ATOM 1039 N N . THR A 1 65 ? 209.317 170.656 179.338 1.00 53.82 83 THR A N 1
ATOM 1040 C CA . THR A 1 65 ? 208.778 172.008 179.420 1.00 53.82 83 THR A CA 1
ATOM 1041 C C . THR A 1 65 ? 208.793 172.397 180.894 1.00 53.82 83 THR A C 1
ATOM 1042 O O . THR A 1 65 ? 209.299 171.654 181.737 1.00 53.82 83 THR A O 1
ATOM 1053 N N . SER A 1 66 ? 208.244 173.568 181.212 1.00 55.64 84 SER A N 1
ATOM 1054 C CA . SER A 1 66 ? 208.197 174.007 182.601 1.00 55.64 84 SER A CA 1
ATOM 1055 C C . SER A 1 66 ? 206.916 174.781 182.879 1.00 55.64 84 SER A C 1
ATOM 1056 O O . SER A 1 66 ? 206.265 175.304 181.974 1.00 55.64 84 SER A O 1
ATOM 1064 N N . GLY A 1 67 ? 206.558 174.822 184.159 1.00 56.23 85 GLY A N 1
ATOM 1065 C CA . GLY A 1 67 ? 205.375 175.503 184.627 1.00 56.23 85 GLY A CA 1
ATOM 1066 C C . GLY A 1 67 ? 205.228 176.952 184.207 1.00 56.23 85 GLY A C 1
ATOM 1067 O O . GLY A 1 67 ? 204.189 177.358 183.680 1.00 56.23 85 GLY A O 1
ATOM 1071 N N . PRO A 1 68 ? 206.262 177.770 184.432 1.00 61.77 86 PRO A N 1
ATOM 1072 C CA . PRO A 1 68 ? 206.163 179.190 184.065 1.00 61.77 86 PRO A CA 1
ATOM 1073 C C . PRO A 1 68 ? 206.248 179.459 182.575 1.00 61.77 86 PRO A C 1
ATOM 1074 O O . PRO A 1 68 ? 206.058 180.611 182.167 1.00 61.77 86 PRO A O 1
ATOM 1085 N N . ALA A 1 69 ? 206.529 178.453 181.754 1.00 61.35 87 ALA A N 1
ATOM 1086 C CA . ALA A 1 69 ? 206.556 178.615 180.309 1.00 61.35 87 ALA A CA 1
ATOM 1087 C C . ALA A 1 69 ? 205.188 178.424 179.670 1.00 61.35 87 ALA A C 1
ATOM 1088 O O . ALA A 1 69 ? 205.029 178.726 178.484 1.00 61.35 87 ALA A O 1
ATOM 1095 N N . ILE A 1 70 ? 204.209 177.933 180.423 1.00 60.04 88 ILE A N 1
ATOM 1096 C CA . ILE A 1 70 ? 202.861 177.670 179.933 1.00 60.04 88 ILE A CA 1
ATOM 1097 C C . ILE A 1 70 ? 201.959 178.749 180.510 1.00 60.04 88 ILE A C 1
ATOM 1098 O O . ILE A 1 70 ? 201.862 178.893 181.735 1.00 60.04 88 ILE A O 1
ATOM 1114 N N . GLU A 1 71 ? 201.294 179.505 179.635 1.00 68.66 89 GLU A N 1
ATOM 1115 C CA . GLU A 1 71 ? 200.559 180.687 180.057 1.00 68.66 89 GLU A CA 1
ATOM 1116 C C . GLU A 1 71 ? 199.081 180.681 179.700 1.00 68.66 89 GLU A C 1
ATOM 1117 O O . GLU A 1 71 ? 198.325 181.455 180.296 1.00 68.66 89 GLU A O 1
ATOM 1129 N N . LYS A 1 72 ? 198.646 179.853 178.755 1.00 69.08 90 LYS A N 1
ATOM 1130 C CA . LYS A 1 72 ? 197.236 179.778 178.406 1.00 69.08 90 LYS A CA 1
ATOM 1131 C C . LYS A 1 72 ? 196.928 178.374 177.910 1.00 69.08 90 LYS A C 1
ATOM 1132 O O . LYS A 1 72 ? 197.823 177.616 177.534 1.00 69.08 90 LYS A O 1
ATOM 1151 N N . ALA A 1 73 ? 195.639 178.037 177.917 1.00 64.38 91 ALA A N 1
ATOM 1152 C CA . ALA A 1 73 ? 195.219 176.696 177.527 1.00 64.38 91 ALA A CA 1
ATOM 1153 C C . ALA A 1 73 ? 195.678 176.327 176.123 1.00 64.38 91 ALA A C 1
ATOM 1154 O O . ALA A 1 73 ? 195.957 175.154 175.854 1.00 64.38 91 ALA A O 1
ATOM 1161 N N . GLY A 1 74 ? 195.766 177.299 175.216 1.00 68.04 92 GLY A N 1
ATOM 1162 C CA . GLY A 1 74 ? 196.227 176.994 173.870 1.00 68.04 92 GLY A CA 1
ATOM 1163 C C . GLY A 1 74 ? 197.637 176.438 173.839 1.00 68.04 92 GLY A C 1
ATOM 1164 O O . GLY A 1 74 ? 197.947 175.547 173.047 1.00 68.04 92 GLY A O 1
ATOM 1168 N N . ASP A 1 75 ? 198.505 176.948 174.711 1.00 69.03 93 ASP A N 1
ATOM 1169 C CA . ASP A 1 75 ? 199.877 176.456 174.788 1.00 69.03 93 ASP A CA 1
ATOM 1170 C C . ASP A 1 75 ? 199.926 174.981 175.162 1.00 69.03 93 ASP A C 1
ATOM 1171 O O . ASP A 1 75 ? 200.626 174.189 174.521 1.00 69.03 93 ASP A O 1
ATOM 1180 N N . LEU A 1 76 ? 199.185 174.590 176.195 1.00 59.65 94 LEU A N 1
ATOM 1181 C CA . LEU A 1 76 ? 199.173 173.192 176.610 1.00 59.65 94 LEU A CA 1
ATOM 1182 C C . LEU A 1 76 ? 198.604 172.286 175.525 1.00 59.65 94 LEU A C 1
ATOM 1183 O O . LEU A 1 76 ? 199.154 171.214 175.254 1.00 59.65 94 LEU A O 1
ATOM 1199 N N . VAL A 1 77 ? 197.509 172.699 174.888 1.00 62.75 95 VAL A N 1
ATOM 1200 C CA . VAL A 1 77 ? 196.919 171.886 173.828 1.00 62.75 95 VAL A CA 1
ATOM 1201 C C . VAL A 1 77 ? 197.918 171.665 172.698 1.00 62.75 95 VAL A C 1
ATOM 1202 O O . VAL A 1 77 ? 197.954 170.591 172.086 1.00 62.75 95 VAL A O 1
ATOM 1215 N N . ALA A 1 78 ? 198.736 172.672 172.395 1.00 68.23 96 ALA A N 1
ATOM 1216 C CA . ALA A 1 78 ? 199.768 172.504 171.377 1.00 68.23 96 ALA A CA 1
ATOM 1217 C C . ALA A 1 78 ? 200.782 171.443 171.789 1.00 68.23 96 ALA A C 1
ATOM 1218 O O . ALA A 1 78 ? 201.127 170.555 171.002 1.00 68.23 96 ALA A O 1
ATOM 1225 N N . ILE A 1 79 ? 201.269 171.521 173.025 1.00 63.62 97 ILE A N 1
ATOM 1226 C CA . ILE A 1 79 ? 202.210 170.526 173.534 1.00 63.62 97 ILE A CA 1
ATOM 1227 C C . ILE A 1 79 ? 201.589 169.134 173.521 1.00 63.62 97 ILE A C 1
ATOM 1228 O O . ILE A 1 79 ? 202.224 168.156 173.113 1.00 63.62 97 ILE A O 1
ATOM 1244 N N . LEU A 1 80 ? 200.341 169.019 173.976 1.00 58.73 98 LEU A N 1
ATOM 1245 C CA . LEU A 1 80 ? 199.695 167.712 174.028 1.00 58.73 98 LEU A CA 1
ATOM 1246 C C . LEU A 1 80 ? 199.397 167.141 172.648 1.00 58.73 98 LEU A C 1
ATOM 1247 O O . LEU A 1 80 ? 199.410 165.919 172.477 1.00 58.73 98 LEU A O 1
ATOM 1263 N N . ASN A 1 81 ? 199.119 167.986 171.657 1.00 63.42 99 ASN A N 1
ATOM 1264 C CA . ASN A 1 81 ? 198.868 167.466 170.316 1.00 63.42 99 ASN A CA 1
ATOM 1265 C C . ASN A 1 81 ? 200.092 166.771 169.733 1.00 63.42 99 ASN A C 1
ATOM 1266 O O . ASN A 1 81 ? 199.953 165.881 168.888 1.00 63.42 99 ASN A O 1
ATOM 1277 N N . ASP A 1 82 ? 201.287 167.147 170.176 1.00 64.35 100 ASP A N 1
ATOM 1278 C CA . ASP A 1 82 ? 202.532 166.591 169.660 1.00 64.35 100 ASP A CA 1
ATOM 1279 C C . ASP A 1 82 ? 202.931 165.268 170.303 1.00 64.35 100 ASP A C 1
ATOM 1280 O O . ASP A 1 82 ? 203.970 164.711 169.932 1.00 64.35 100 ASP A O 1
ATOM 1289 N N . LEU A 1 83 ? 202.152 164.754 171.245 1.00 57.06 101 LEU A N 1
ATOM 1290 C CA . LEU A 1 83 ? 202.494 163.500 171.900 1.00 57.06 101 LEU A CA 1
ATOM 1291 C C . LEU A 1 83 ? 202.298 162.303 170.975 1.00 57.06 101 LEU A C 1
ATOM 1292 O O . LEU A 1 83 ? 201.408 162.282 170.122 1.00 57.06 101 LEU A O 1
ATOM 1308 N N . GLU A 1 84 ? 203.161 161.301 171.154 1.00 59.37 102 GLU A N 1
ATOM 1309 C CA . GLU A 1 84 ? 203.128 160.028 170.452 1.00 59.37 102 GLU A CA 1
ATOM 1310 C C . GLU A 1 84 ? 202.962 158.895 171.458 1.00 59.37 102 GLU A C 1
ATOM 1311 O O . GLU A 1 84 ? 203.341 159.039 172.624 1.00 59.37 102 GLU A O 1
ATOM 1323 N N . PRO A 1 85 ? 202.404 157.757 171.042 1.00 55.73 103 PRO A N 1
ATOM 1324 C CA . PRO A 1 85 ? 202.158 156.661 171.989 1.00 55.73 103 PRO A CA 1
ATOM 1325 C C . PRO A 1 85 ? 203.357 156.256 172.833 1.00 55.73 103 PRO A C 1
ATOM 1326 O O . PRO A 1 85 ? 204.395 155.849 172.304 1.00 55.73 103 PRO A O 1
ATOM 1337 N N . GLY A 1 86 ? 203.212 156.363 174.152 1.00 52.87 104 GLY A N 1
ATOM 1338 C CA . GLY A 1 86 ? 204.250 155.994 175.091 1.00 52.87 104 GLY A CA 1
ATOM 1339 C C . GLY A 1 86 ? 205.234 157.080 175.458 1.00 52.87 104 GLY A C 1
ATOM 1340 O O . GLY A 1 86 ? 206.135 156.822 176.264 1.00 52.87 104 GLY A O 1
ATOM 1344 N N . ASP A 1 87 ? 205.103 158.279 174.901 1.00 53.70 105 ASP A N 1
ATOM 1345 C CA . ASP A 1 87 ? 206.012 159.360 175.247 1.00 53.70 105 ASP A CA 1
ATOM 1346 C C . ASP A 1 87 ? 205.888 159.730 176.723 1.00 53.70 105 ASP A C 1
ATOM 1347 O O . ASP A 1 87 ? 204.873 159.476 177.374 1.00 53.70 105 ASP A O 1
ATOM 1356 N N . ILE A 1 88 ? 206.954 160.325 177.255 1.00 44.13 106 ILE A N 1
ATOM 1357 C CA . ILE A 1 88 ? 206.988 160.840 178.619 1.00 44.13 106 ILE A CA 1
ATOM 1358 C C . ILE A 1 88 ? 207.085 162.357 178.544 1.00 44.13 106 ILE A C 1
ATOM 1359 O O . ILE A 1 88 ? 207.985 162.894 177.890 1.00 44.13 106 ILE A O 1
ATOM 1375 N N . LEU A 1 89 ? 206.168 163.044 179.216 1.00 45.69 107 LEU A N 1
ATOM 1376 C CA . LEU A 1 89 ? 206.150 164.499 179.275 1.00 45.69 107 LEU A CA 1
ATOM 1377 C C . LEU A 1 89 ? 206.556 164.922 180.679 1.00 45.69 107 LEU A C 1
ATOM 1378 O O . LEU A 1 89 ? 205.915 164.527 181.655 1.00 45.69 107 LEU A O 1
ATOM 1394 N N . PHE A 1 90 ? 207.614 165.720 180.779 1.00 43.13 108 PHE A N 1
ATOM 1395 C CA . PHE A 1 90 ? 208.127 166.203 182.056 1.00 43.13 108 PHE A CA 1
ATOM 1396 C C . PHE A 1 90 ? 207.847 167.694 182.193 1.00 43.13 108 PHE A C 1
ATOM 1397 O O . PHE A 1 90 ? 208.240 168.484 181.331 1.00 43.13 108 PHE A O 1
ATOM 1414 N N . ILE A 1 91 ? 207.163 168.072 183.271 1.00 45.90 109 ILE A N 1
ATOM 1415 C CA . ILE A 1 91 ? 206.838 169.464 183.573 1.00 45.90 109 ILE A CA 1
ATOM 1416 C C . ILE A 1 91 ? 207.486 169.810 184.906 1.00 45.90 109 ILE A C 1
ATOM 1417 O O . ILE A 1 91 ? 207.007 169.384 185.963 1.00 45.90 109 ILE A O 1
ATOM 1433 N N . ASP A 1 92 ? 208.574 170.573 184.863 1.00 47.40 110 ASP A N 1
ATOM 1434 C CA . ASP A 1 92 ? 209.250 171.005 186.077 1.00 47.40 110 ASP A CA 1
ATOM 1435 C C . ASP A 1 92 ? 208.591 172.255 186.653 1.00 47.40 110 ASP A C 1
ATOM 1436 O O . ASP A 1 92 ? 208.016 173.070 185.930 1.00 47.40 110 ASP A O 1
ATOM 1445 N N . GLU A 1 93 ? 208.694 172.406 187.975 1.00 49.90 111 GLU A N 1
ATOM 1446 C CA . GLU A 1 93 ? 208.079 173.524 188.697 1.00 49.90 111 GLU A CA 1
ATOM 1447 C C . GLU A 1 93 ? 206.582 173.596 188.419 1.00 49.90 111 GLU A C 1
ATOM 1448 O O . GLU A 1 93 ? 206.013 174.670 188.232 1.00 49.90 111 GLU A O 1
ATOM 1460 N N . ILE A 1 94 ? 205.941 172.429 188.406 1.00 44.15 112 ILE A N 1
ATOM 1461 C CA . ILE A 1 94 ? 204.536 172.307 188.047 1.00 44.15 112 ILE A CA 1
ATOM 1462 C C . ILE A 1 94 ? 203.611 173.160 188.909 1.00 44.15 112 ILE A C 1
ATOM 1463 O O . ILE A 1 94 ? 202.513 173.504 188.468 1.00 44.15 112 ILE A O 1
ATOM 1479 N N . HIS A 1 95 ? 204.016 173.517 190.129 1.00 47.74 113 HIS A N 1
ATOM 1480 C CA . HIS A 1 95 ? 203.167 174.363 190.965 1.00 47.74 113 HIS A CA 1
ATOM 1481 C C . HIS A 1 95 ? 203.040 175.797 190.462 1.00 47.74 113 HIS A C 1
ATOM 1482 O O . HIS A 1 95 ? 202.219 176.546 191.000 1.00 47.74 113 HIS A O 1
ATOM 1496 N N . ARG A 1 96 ? 203.823 176.206 189.468 1.00 59.42 114 ARG A N 1
ATOM 1497 C CA . ARG A 1 96 ? 203.779 177.570 188.955 1.00 59.42 114 ARG A CA 1
ATOM 1498 C C . ARG A 1 96 ? 202.728 177.797 187.873 1.00 59.42 114 ARG A C 1
ATOM 1499 O O . ARG A 1 96 ? 202.504 178.949 187.492 1.00 59.42 114 ARG A O 1
ATOM 1520 N N . MET A 1 97 ? 202.095 176.750 187.356 1.00 54.71 115 MET A N 1
ATOM 1521 C CA . MET A 1 97 ? 201.044 176.933 186.366 1.00 54.71 115 MET A CA 1
ATOM 1522 C C . MET A 1 97 ? 199.840 177.662 186.961 1.00 54.71 115 MET A C 1
ATOM 1523 O O . MET A 1 97 ? 199.591 177.587 188.167 1.00 54.71 115 MET A O 1
ATOM 1537 N N . PRO A 1 98 ? 199.080 178.379 186.136 1.00 52.85 116 PRO A N 1
ATOM 1538 C CA . PRO A 1 98 ? 197.837 178.987 186.614 1.00 52.85 116 PRO A CA 1
ATOM 1539 C C . PRO A 1 98 ? 196.735 177.949 186.762 1.00 52.85 116 PRO A C 1
ATOM 1540 O O . PRO A 1 98 ? 196.702 176.934 186.064 1.00 52.85 116 PRO A O 1
ATOM 1551 N N . MET A 1 99 ? 195.818 178.223 187.692 1.00 51.27 117 MET A N 1
ATOM 1552 C CA . MET A 1 99 ? 194.715 177.299 187.945 1.00 51.27 117 MET A CA 1
ATOM 1553 C C . MET A 1 99 ? 193.855 177.068 186.707 1.00 51.27 117 MET A C 1
ATOM 1554 O O . MET A 1 99 ? 193.401 175.945 186.463 1.00 51.27 117 MET A O 1
ATOM 1568 N N . ALA A 1 100 ? 193.619 178.109 185.911 1.00 50.88 118 ALA A N 1
ATOM 1569 C CA . ALA A 1 100 ? 192.797 177.943 184.718 1.00 50.88 118 ALA A CA 1
ATOM 1570 C C . ALA A 1 100 ? 193.391 176.957 183.722 1.00 50.88 118 ALA A C 1
ATOM 1571 O O . ALA A 1 100 ? 192.677 176.497 182.826 1.00 50.88 118 ALA A O 1
ATOM 1578 N N . VAL A 1 101 ? 194.672 176.629 183.850 1.00 52.44 119 VAL A N 1
ATOM 1579 C CA . VAL A 1 101 ? 195.318 175.628 183.012 1.00 52.44 119 VAL A CA 1
ATOM 1580 C C . VAL A 1 101 ? 195.329 174.258 183.678 1.00 52.44 119 VAL A C 1
ATOM 1581 O O . VAL A 1 101 ? 195.087 173.243 183.026 1.00 52.44 119 VAL A O 1
ATOM 1594 N N . GLU A 1 102 ? 195.626 174.223 184.975 1.00 47.15 120 GLU A N 1
ATOM 1595 C CA . GLU A 1 102 ? 195.645 172.971 185.723 1.00 47.15 120 GLU A CA 1
ATOM 1596 C C . GLU A 1 102 ? 194.333 172.204 185.599 1.00 47.15 120 GLU A C 1
ATOM 1597 O O . GLU A 1 102 ? 194.334 170.970 185.547 1.00 47.15 120 GLU A O 1
ATOM 1609 N N . GLU A 1 103 ? 193.203 172.907 185.548 1.00 45.84 121 GLU A N 1
ATOM 1610 C CA . GLU A 1 103 ? 191.912 172.238 185.438 1.00 45.84 121 GLU A CA 1
ATOM 1611 C C . GLU A 1 103 ? 191.671 171.615 184.071 1.00 45.84 121 GLU A C 1
ATOM 1612 O O . GLU A 1 103 ? 190.681 170.895 183.909 1.00 45.84 121 GLU A O 1
ATOM 1624 N N . VAL A 1 104 ? 192.529 171.878 183.089 1.00 45.96 122 VAL A N 1
ATOM 1625 C CA . VAL A 1 104 ? 192.404 171.214 181.797 1.00 45.96 122 VAL A CA 1
ATOM 1626 C C . VAL A 1 104 ? 193.028 169.822 181.843 1.00 45.96 122 VAL A C 1
ATOM 1627 O O . VAL A 1 104 ? 192.614 168.928 181.100 1.00 45.96 122 VAL A O 1
ATOM 1640 N N . LEU A 1 105 ? 194.038 169.621 182.689 1.00 43.43 123 LEU A N 1
ATOM 1641 C CA . LEU A 1 105 ? 194.674 168.318 182.835 1.00 43.43 123 LEU A CA 1
ATOM 1642 C C . LEU A 1 105 ? 193.760 167.272 183.462 1.00 43.43 123 LEU A C 1
ATOM 1643 O O . LEU A 1 105 ? 194.017 166.076 183.304 1.00 43.43 123 LEU A O 1
ATOM 1659 N N . TYR A 1 106 ? 192.710 167.687 184.171 1.00 41.66 124 TYR A N 1
ATOM 1660 C CA . TYR A 1 106 ? 191.849 166.732 184.864 1.00 41.66 124 TYR A CA 1
ATOM 1661 C C . TYR A 1 106 ? 191.286 165.667 183.929 1.00 41.66 124 TYR A C 1
ATOM 1662 O O . TYR A 1 106 ? 191.247 164.485 184.286 1.00 41.66 124 TYR A O 1
ATOM 1680 N N . SER A 1 107 ? 190.835 166.053 182.738 1.00 41.61 125 SER A N 1
ATOM 1681 C CA . SER A 1 107 ? 190.349 165.060 181.782 1.00 41.61 125 SER A CA 1
ATOM 1682 C C . SER A 1 107 ? 191.481 164.344 181.057 1.00 41.61 125 SER A C 1
ATOM 1683 O O . SER A 1 107 ? 191.382 163.146 180.781 1.00 41.61 125 SER A O 1
ATOM 1691 N N . ALA A 1 108 ? 192.560 165.057 180.747 1.00 42.86 126 ALA A N 1
ATOM 1692 C CA . ALA A 1 108 ? 193.678 164.451 180.033 1.00 42.86 126 ALA A CA 1
ATOM 1693 C C . ALA A 1 108 ? 194.293 163.297 180.812 1.00 42.86 126 ALA A C 1
ATOM 1694 O O . ALA A 1 108 ? 194.645 162.266 180.232 1.00 42.86 126 ALA A O 1
ATOM 1701 N N . MET A 1 109 ? 194.437 163.451 182.124 1.00 41.16 127 MET A N 1
ATOM 1702 C CA . MET A 1 109 ? 195.059 162.410 182.932 1.00 41.16 127 MET A CA 1
ATOM 1703 C C . MET A 1 109 ? 194.145 161.211 183.164 1.00 41.16 127 MET A C 1
ATOM 1704 O O . MET A 1 109 ? 194.611 160.069 183.126 1.00 41.16 127 MET A O 1
ATOM 1718 N N . GLU A 1 110 ? 192.852 161.432 183.398 1.00 42.85 128 GLU A N 1
ATOM 1719 C CA . GLU A 1 110 ? 191.956 160.312 183.675 1.00 42.85 128 GLU A CA 1
ATOM 1720 C C . GLU A 1 110 ? 191.447 159.608 182.423 1.00 42.85 128 GLU A C 1
ATOM 1721 O O . GLU A 1 110 ? 191.416 158.373 182.390 1.00 42.85 128 GLU A O 1
ATOM 1733 N N . ASP A 1 111 ? 191.045 160.345 181.384 1.00 47.19 129 ASP A N 1
ATOM 1734 C CA . ASP A 1 111 ? 190.384 159.716 180.246 1.00 47.19 129 ASP A CA 1
ATOM 1735 C C . ASP A 1 111 ? 191.044 160.002 178.902 1.00 47.19 129 ASP A C 1
ATOM 1736 O O . ASP A 1 111 ? 190.494 159.624 177.865 1.00 47.19 129 ASP A O 1
ATOM 1745 N N . TYR A 1 112 ? 192.201 160.651 178.889 1.00 49.30 130 TYR A N 1
ATOM 1746 C CA . TYR A 1 112 ? 192.962 160.874 177.662 1.00 49.30 130 TYR A CA 1
ATOM 1747 C C . TYR A 1 112 ? 192.174 161.611 176.580 1.00 49.30 130 TYR A C 1
ATOM 1748 O O . TYR A 1 112 ? 192.219 161.245 175.406 1.00 49.30 130 TYR A O 1
ATOM 1766 N N . TYR A 1 113 ? 191.437 162.647 176.964 1.00 51.63 131 TYR A N 1
ATOM 1767 C CA . TYR A 1 113 ? 190.737 163.466 175.984 1.00 51.63 131 TYR A CA 1
ATOM 1768 C C . TYR A 1 113 ? 190.660 164.882 176.528 1.00 51.63 131 TYR A C 1
ATOM 1769 O O . TYR A 1 113 ? 190.786 165.105 177.733 1.00 51.63 131 TYR A O 1
ATOM 1787 N N . ILE A 1 114 ? 190.448 165.846 175.635 1.00 55.03 132 ILE A N 1
ATOM 1788 C CA . ILE A 1 114 ? 190.310 167.239 176.047 1.00 55.03 132 ILE A CA 1
ATOM 1789 C C . ILE A 1 114 ? 189.160 167.892 175.296 1.00 55.03 132 ILE A C 1
ATOM 1790 O O . ILE A 1 114 ? 189.038 167.737 174.078 1.00 55.03 132 ILE A O 1
ATOM 1806 N N . ASP A 1 115 ? 188.320 168.621 176.027 1.00 58.06 133 ASP A N 1
ATOM 1807 C CA . ASP A 1 115 ? 187.270 169.434 175.427 1.00 58.06 133 ASP A CA 1
ATOM 1808 C C . ASP A 1 115 ? 187.872 170.730 174.900 1.00 58.06 133 ASP A C 1
ATOM 1809 O O . ASP A 1 115 ? 188.555 171.444 175.640 1.00 58.06 133 ASP A O 1
ATOM 1818 N N . ILE A 1 116 ? 187.624 171.042 173.631 1.00 64.36 134 ILE A N 1
ATOM 1819 C CA . ILE A 1 116 ? 188.125 172.274 173.037 1.00 64.36 134 ILE A CA 1
ATOM 1820 C C . ILE A 1 116 ? 187.027 172.946 172.228 1.00 64.36 134 ILE A C 1
ATOM 1821 O O . ILE A 1 116 ? 186.157 172.289 171.653 1.00 64.36 134 ILE A O 1
ATOM 1837 N N . MET A 1 117 ? 187.079 174.273 172.198 1.00 69.23 135 MET A N 1
ATOM 1838 C CA . MET A 1 117 ? 186.234 175.092 171.342 1.00 69.23 135 MET A CA 1
ATOM 1839 C C . MET A 1 117 ? 187.066 175.509 170.138 1.00 69.23 135 MET A C 1
ATOM 1840 O O . MET A 1 117 ? 188.159 176.059 170.303 1.00 69.23 13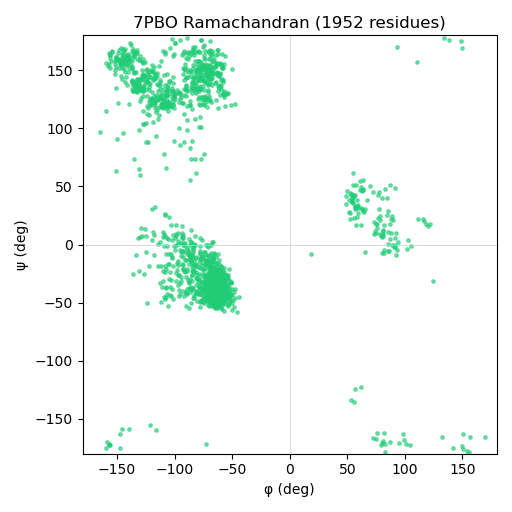5 MET A O 1
ATOM 1854 N N . ILE A 1 118 ? 186.559 175.253 168.934 1.00 79.47 136 ILE A N 1
ATOM 1855 C CA . ILE A 1 118 ? 187.262 175.634 167.718 1.00 79.47 136 ILE A CA 1
ATOM 1856 C C . ILE A 1 118 ? 186.313 176.367 166.779 1.00 79.47 136 ILE A C 1
ATOM 1857 O O . ILE A 1 118 ? 185.090 176.235 166.857 1.00 79.47 136 ILE A O 1
ATOM 1873 N N . GLY A 1 119 ? 186.907 177.134 165.878 1.00 93.62 137 GLY A N 1
ATOM 1874 C CA . GLY A 1 119 ? 186.207 178.001 164.957 1.00 93.62 137 GLY A CA 1
ATOM 1875 C C . GLY A 1 119 ? 186.429 179.472 165.275 1.00 93.62 137 GLY A C 1
ATOM 1876 O O . GLY A 1 119 ? 186.747 179.863 166.401 1.00 93.62 137 GLY A O 1
ATOM 1880 N N . ALA A 1 120 ? 186.230 180.298 164.244 1.00 106.79 138 ALA A N 1
ATOM 1881 C CA . ALA A 1 120 ? 186.476 181.733 164.342 1.00 106.79 138 ALA A CA 1
ATOM 1882 C C . ALA A 1 120 ? 185.482 182.446 165.248 1.00 106.79 138 ALA A C 1
ATOM 1883 O O . ALA A 1 120 ? 185.782 183.543 165.730 1.00 106.79 138 ALA A O 1
ATOM 1890 N N . GLY A 1 121 ? 184.312 181.852 165.489 1.00 106.81 139 GLY A N 1
ATOM 1891 C CA . GLY A 1 121 ? 183.272 182.441 166.316 1.00 106.81 139 GLY A CA 1
ATOM 1892 C C . GLY A 1 121 ? 181.940 182.557 165.603 1.00 106.81 139 GLY A C 1
ATOM 1893 O O . GLY A 1 121 ? 180.889 182.474 166.247 1.00 106.81 139 GLY A O 1
ATOM 1897 N N . GLU A 1 122 ? 181.964 182.747 164.282 1.00 111.07 140 GLU A N 1
ATOM 1898 C CA . GLU A 1 122 ? 180.718 182.755 163.523 1.00 111.07 140 GLU A CA 1
ATOM 1899 C C . GLU A 1 122 ? 180.083 181.372 163.579 1.00 111.07 140 GLU A C 1
ATOM 1900 O O . GLU A 1 122 ? 178.882 181.235 163.840 1.00 111.07 140 GLU A O 1
ATOM 1912 N N . THR A 1 123 ? 180.882 180.336 163.332 1.00 103.25 141 THR A N 1
ATOM 1913 C CA . THR A 1 123 ? 180.471 178.950 163.499 1.00 103.25 141 THR A CA 1
ATOM 1914 C C . THR A 1 123 ? 181.513 178.291 164.388 1.00 103.25 141 THR A C 1
ATOM 1915 O O . THR A 1 123 ? 182.712 178.376 164.108 1.00 103.25 141 THR A O 1
ATOM 1926 N N . SER A 1 124 ? 181.059 177.642 165.455 1.00 88.24 142 SER A N 1
ATOM 1927 C CA . SER A 1 124 ? 181.968 176.951 166.356 1.00 88.24 142 SER A CA 1
ATOM 1928 C C . SER A 1 124 ? 181.197 175.877 167.103 1.00 88.24 142 SER A C 1
ATOM 1929 O O . SER A 1 124 ? 179.977 175.960 167.262 1.00 88.24 142 SER A O 1
ATOM 1937 N N . ARG A 1 125 ? 181.927 174.863 167.553 1.00 81.41 143 ARG A N 1
ATOM 1938 C CA . ARG A 1 125 ? 181.321 173.779 168.307 1.00 81.41 143 ARG A CA 1
ATOM 1939 C C . ARG A 1 125 ? 182.375 173.127 169.188 1.00 81.41 143 ARG A C 1
ATOM 1940 O O . ARG A 1 125 ? 183.577 173.240 168.941 1.00 81.41 143 ARG A O 1
ATOM 1961 N N . SER A 1 126 ? 181.904 172.456 170.232 1.00 72.18 144 SER A N 1
ATOM 1962 C CA . SER A 1 126 ? 182.780 171.698 171.111 1.00 72.18 144 SER A CA 1
ATOM 1963 C C . SER A 1 126 ? 183.088 170.338 170.499 1.00 72.18 144 SER A C 1
ATOM 1964 O O . SER A 1 126 ? 182.206 169.680 169.942 1.00 72.18 144 SER A O 1
ATOM 1972 N N . VAL A 1 127 ? 184.346 169.913 170.615 1.00 69.82 145 VAL A N 1
ATOM 1973 C CA . VAL A 1 127 ? 184.787 168.627 170.095 1.00 69.82 145 VAL A CA 1
ATOM 1974 C C . VAL A 1 127 ? 185.734 167.990 171.101 1.00 69.82 145 VAL A C 1
ATOM 1975 O O . VAL A 1 127 ? 186.350 168.669 171.924 1.00 69.82 145 VAL A O 1
ATOM 1988 N N . HIS A 1 128 ? 185.845 166.666 171.028 1.00 61.48 146 HIS A N 1
ATOM 1989 C CA . HIS A 1 128 ? 186.776 165.919 171.860 1.00 61.48 146 HIS A CA 1
ATOM 1990 C C . HIS A 1 128 ? 188.020 165.546 171.070 1.00 61.48 146 HIS A C 1
ATOM 1991 O O . HIS A 1 128 ? 187.927 164.869 170.042 1.00 61.48 146 HIS A O 1
ATOM 2005 N N . LEU A 1 129 ? 189.175 166.005 171.540 1.00 59.59 147 LEU A N 1
ATOM 2006 C CA . LEU A 1 129 ? 190.452 165.493 171.069 1.00 59.59 147 LEU A CA 1
ATOM 2007 C C . LEU A 1 129 ? 190.726 164.204 171.826 1.00 59.59 147 LEU A C 1
ATOM 2008 O O . LEU A 1 129 ? 190.538 164.154 173.043 1.00 59.59 147 LEU A O 1
ATOM 2024 N N . ASP A 1 130 ? 191.157 163.163 171.130 1.00 55.14 148 ASP A N 1
ATOM 2025 C CA . ASP A 1 130 ? 191.436 161.890 171.780 1.00 55.14 148 ASP A CA 1
ATOM 2026 C C . ASP A 1 130 ? 192.941 161.666 171.756 1.00 55.14 148 ASP A C 1
ATOM 2027 O O . ASP A 1 130 ? 193.539 161.561 170.681 1.00 55.14 148 ASP A O 1
ATOM 2036 N N . LEU A 1 131 ? 193.566 161.598 172.978 1.00 52.24 149 LEU A N 1
ATOM 2037 C CA . LEU A 1 131 ? 195.011 161.514 173.135 1.00 52.24 149 LEU A CA 1
ATOM 2038 C C . LEU A 1 131 ? 195.502 160.070 173.173 1.00 52.24 149 LEU A C 1
ATOM 2039 O O . LEU A 1 131 ? 194.771 159.167 173.590 1.00 52.24 149 LEU A O 1
ATOM 2055 N N . PRO A 1 132 ? 196.730 159.834 172.719 1.00 51.95 150 PRO A N 1
ATOM 2056 C CA . PRO A 1 132 ? 197.326 158.506 172.823 1.00 51.95 150 PRO A CA 1
ATOM 2057 C C . PRO A 1 132 ? 197.829 158.247 174.231 1.00 51.95 150 PRO A C 1
ATOM 2058 O O . PRO A 1 132 ? 197.955 159.184 175.033 1.00 51.95 150 PRO A O 1
ATOM 2069 N N . PRO A 1 133 ? 198.128 156.997 174.573 1.00 49.33 151 PRO A N 1
ATOM 2070 C CA . PRO A 1 133 ? 198.691 156.711 175.899 1.00 49.33 151 PRO A CA 1
ATOM 2071 C C . PRO A 1 133 ? 200.004 157.448 176.126 1.00 49.33 151 PRO A C 1
ATOM 2072 O O . PRO A 1 133 ? 200.864 157.506 175.247 1.00 49.33 151 PRO A O 1
ATOM 2083 N N . PHE A 1 134 ? 200.149 158.020 177.319 1.00 45.16 152 PHE A N 1
ATOM 2084 C CA . PHE A 1 134 ? 201.343 158.777 177.668 1.00 45.16 152 PHE A CA 1
ATOM 2085 C C . PHE A 1 134 ? 201.496 158.779 179.181 1.00 45.16 152 PHE A C 1
ATOM 2086 O O . PHE A 1 134 ? 200.560 158.455 179.914 1.00 45.16 152 PHE A O 1
ATOM 2103 N N . THR A 1 135 ? 202.700 159.118 179.638 1.00 40.80 153 THR A N 1
ATOM 2104 C CA . THR A 1 135 ? 203.013 159.199 181.061 1.00 40.80 153 THR A CA 1
ATOM 2105 C C . THR A 1 135 ? 203.454 160.611 181.416 1.00 40.80 153 THR A C 1
ATOM 2106 O O . THR A 1 135 ? 204.421 161.123 180.847 1.00 40.80 153 THR A O 1
ATOM 2117 N N . LEU A 1 136 ? 202.740 161.238 182.343 1.00 39.61 154 LEU A N 1
ATOM 2118 C CA . LEU A 1 136 ? 203.097 162.551 182.860 1.00 39.61 154 LEU A CA 1
ATOM 2119 C C . LEU A 1 136 ? 204.005 162.411 184.077 1.00 39.61 154 LEU A C 1
ATOM 2120 O O . LEU A 1 136 ? 203.726 161.616 184.976 1.00 39.61 154 LEU A O 1
ATOM 2136 N N . VAL A 1 137 ? 205.090 163.181 184.100 1.00 36.52 155 VAL A N 1
ATOM 2137 C CA . VAL A 1 137 ? 206.017 163.221 185.225 1.00 36.52 155 VAL A CA 1
ATOM 2138 C C . VAL A 1 137 ? 206.118 164.665 185.692 1.00 36.52 155 VAL A C 1
ATOM 2139 O O . VAL A 1 137 ? 206.368 165.565 184.885 1.00 36.52 155 VAL A O 1
ATOM 2152 N N . GLY A 1 138 ? 205.909 164.886 186.984 1.00 34.74 156 GLY A N 1
ATOM 2153 C CA . GLY A 1 138 ? 205.984 166.212 187.562 1.00 34.74 156 GLY A CA 1
ATOM 2154 C C . GLY A 1 138 ? 207.004 166.286 188.680 1.00 34.74 156 GLY A C 1
ATOM 2155 O O . GLY A 1 138 ? 207.241 165.310 189.389 1.00 34.74 156 GLY A O 1
ATOM 2159 N N . ALA A 1 139 ? 207.609 167.459 188.831 1.00 36.56 157 ALA A N 1
ATOM 2160 C CA . ALA A 1 139 ? 208.561 167.729 189.897 1.00 36.56 157 ALA A CA 1
ATOM 2161 C C . ALA A 1 139 ? 208.190 169.051 190.545 1.00 36.56 157 ALA A C 1
ATOM 2162 O O . ALA A 1 139 ? 207.903 170.026 189.849 1.00 36.56 157 ALA A O 1
ATOM 2169 N N . THR A 1 140 ? 208.203 169.088 191.874 1.00 39.13 158 THR A N 1
ATOM 2170 C CA . THR A 1 140 ? 207.841 170.304 192.584 1.00 39.13 158 THR A CA 1
ATOM 2171 C C . THR A 1 140 ? 208.549 170.374 193.927 1.00 39.13 158 THR A C 1
ATOM 2172 O O . THR A 1 140 ? 208.793 169.356 194.575 1.00 39.13 158 THR A O 1
ATOM 2183 N N . THR A 1 141 ? 208.874 171.598 194.332 1.00 41.11 159 THR A N 1
ATOM 2184 C CA . THR A 1 141 ? 209.447 171.878 195.639 1.00 41.11 159 THR A CA 1
ATOM 2185 C C . THR A 1 141 ? 208.400 172.056 196.732 1.00 41.11 159 THR A C 1
ATOM 2186 O O . THR A 1 141 ? 208.758 172.043 197.912 1.00 41.11 159 THR A O 1
ATOM 2197 N N . ARG A 1 142 ? 207.123 172.220 196.380 1.00 45.79 160 ARG A N 1
ATOM 2198 C CA . ARG A 1 142 ? 206.089 172.480 197.386 1.00 45.79 160 ARG A CA 1
ATOM 2199 C C . ARG A 1 142 ? 204.760 171.900 196.898 1.00 45.79 160 ARG A C 1
ATOM 2200 O O . ARG A 1 142 ? 203.982 172.569 196.217 1.00 45.79 160 ARG A O 1
ATOM 2221 N N . ALA A 1 143 ? 204.519 170.642 197.264 1.00 41.66 161 ALA A N 1
ATOM 2222 C CA . ALA A 1 143 ? 203.304 169.939 196.873 1.00 41.66 161 ALA A CA 1
ATOM 2223 C C . ALA A 1 143 ? 202.042 170.554 197.464 1.00 41.66 161 ALA A C 1
ATOM 2224 O O . ALA A 1 143 ? 200.946 170.295 196.958 1.00 41.66 161 ALA A O 1
ATOM 2231 N N . GLY A 1 144 ? 202.163 171.350 198.525 1.00 43.19 162 GLY A N 1
ATOM 2232 C CA . GLY A 1 144 ? 201.006 171.985 199.129 1.00 43.19 162 GLY A CA 1
ATOM 2233 C C . GLY A 1 144 ? 200.314 173.019 198.265 1.00 43.19 162 GLY A C 1
ATOM 2234 O O . GLY A 1 144 ? 199.148 173.331 198.516 1.00 43.19 162 GLY A O 1
ATOM 2238 N N . MET A 1 145 ? 200.988 173.551 197.253 1.00 45.14 163 MET A N 1
ATOM 2239 C CA . MET A 1 145 ? 200.363 174.534 196.380 1.00 45.14 163 MET A CA 1
ATOM 2240 C C . MET A 1 145 ? 199.549 173.917 195.250 1.00 45.14 163 MET A C 1
ATOM 2241 O O . MET A 1 145 ? 198.859 174.652 194.538 1.00 45.14 163 MET A O 1
ATOM 2255 N N . LEU A 1 146 ? 199.618 172.606 195.053 1.00 39.99 164 LEU A N 1
ATOM 2256 C CA . LEU A 1 146 ? 198.785 171.949 194.058 1.00 39.99 164 LEU A CA 1
ATOM 2257 C C . LEU A 1 146 ? 197.389 171.719 194.625 1.00 39.99 164 LEU A C 1
ATOM 2258 O O . LEU A 1 146 ? 197.214 171.508 195.827 1.00 39.99 164 LEU A O 1
ATOM 2274 N N . SER A 1 147 ? 196.388 171.761 193.750 1.00 36.85 165 SER A N 1
ATOM 2275 C CA . SER A 1 147 ? 195.022 171.514 194.188 1.00 36.85 165 SER A CA 1
ATOM 2276 C C . SER A 1 147 ? 194.829 170.047 194.556 1.00 36.85 165 SER A C 1
ATOM 2277 O O . SER A 1 147 ? 195.519 169.159 194.053 1.00 36.85 165 SER A O 1
ATOM 2285 N N . ASN A 1 148 ? 193.875 169.801 195.452 1.00 34.28 166 ASN A N 1
ATOM 2286 C CA . ASN A 1 148 ? 193.579 168.431 195.863 1.00 34.28 166 ASN A CA 1
ATOM 2287 C C . ASN A 1 148 ? 193.173 167.513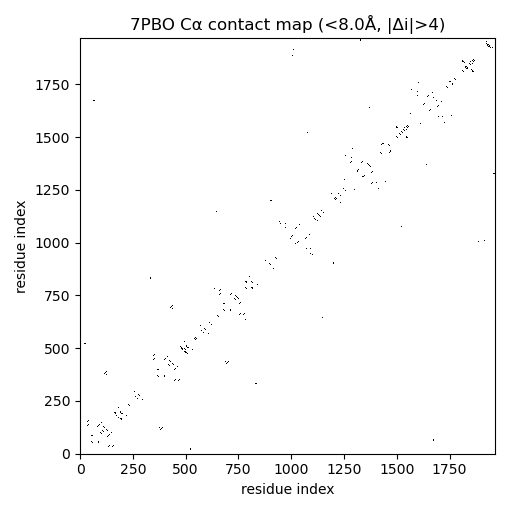 194.719 1.00 34.28 166 ASN A C 1
ATOM 2288 O O . ASN A 1 148 ? 193.614 166.352 194.712 1.00 34.28 166 ASN A O 1
ATOM 2299 N N . PRO A 1 149 ? 192.358 167.936 193.751 1.00 35.98 167 PRO A N 1
ATOM 2300 C CA . PRO A 1 149 ? 192.019 167.031 192.646 1.00 35.98 167 PRO A CA 1
ATOM 2301 C C . PRO A 1 149 ? 193.191 166.658 191.759 1.00 35.98 167 PRO A C 1
ATOM 2302 O O . PRO A 1 149 ? 193.168 165.575 191.167 1.00 35.98 167 PRO A O 1
ATOM 2313 N N . LEU A 1 150 ? 194.212 167.505 191.640 1.00 38.77 168 LEU A N 1
ATOM 2314 C CA . LEU A 1 150 ? 195.362 167.152 190.814 1.00 38.77 168 LEU A CA 1
ATOM 2315 C C . LEU A 1 150 ? 196.268 166.130 191.491 1.00 38.77 168 LEU A C 1
ATOM 2316 O O . LEU A 1 150 ? 196.670 165.145 190.866 1.00 38.77 168 LEU A O 1
ATOM 2332 N N . ARG A 1 151 ? 196.614 166.346 192.759 1.00 37.20 169 ARG A N 1
ATOM 2333 C CA . ARG A 1 151 ? 197.455 165.380 193.458 1.00 37.20 169 ARG A CA 1
ATOM 2334 C C . ARG A 1 151 ? 196.820 163.998 193.496 1.00 37.20 169 ARG A C 1
ATOM 2335 O O . ARG A 1 151 ? 197.521 162.984 193.423 1.00 37.20 169 ARG A O 1
ATOM 2356 N N . ALA A 1 152 ? 195.498 163.934 193.612 1.00 35.35 170 ALA A N 1
ATOM 2357 C CA . ALA A 1 152 ? 194.810 162.651 193.659 1.00 35.35 170 ALA A CA 1
ATOM 2358 C C . ALA A 1 152 ? 194.974 161.829 192.389 1.00 35.35 170 ALA A C 1
ATOM 2359 O O . ALA A 1 152 ? 194.798 160.609 192.437 1.00 35.35 170 ALA A O 1
ATOM 2366 N N . ARG A 1 153 ? 195.312 162.447 191.261 1.00 34.40 171 ARG A N 1
ATOM 2367 C CA . ARG A 1 153 ? 195.450 161.707 190.013 1.00 34.40 171 ARG A CA 1
ATOM 2368 C C . ARG A 1 153 ? 196.820 161.069 189.814 1.00 34.40 171 ARG A C 1
ATOM 2369 O O . ARG A 1 153 ? 196.936 160.145 189.004 1.00 34.40 171 ARG A O 1
ATOM 2390 N N . PHE A 1 154 ? 197.857 161.521 190.513 1.00 34.04 172 PHE A N 1
ATOM 2391 C CA . PHE A 1 154 ? 199.168 160.894 190.380 1.00 34.04 172 PHE A CA 1
ATOM 2392 C C . PHE A 1 154 ? 199.168 159.532 191.063 1.00 34.04 172 PHE A C 1
ATOM 2393 O O . PHE A 1 154 ? 198.834 159.422 192.246 1.00 34.04 172 PHE A O 1
ATOM 2410 N N . GLY A 1 155 ? 199.540 158.493 190.312 1.00 33.79 173 GLY A N 1
ATOM 2411 C CA . GLY A 1 155 ? 199.536 157.136 190.827 1.00 33.79 173 GLY A CA 1
ATOM 2412 C C . GLY A 1 155 ? 200.772 156.723 191.600 1.00 33.79 173 GLY A C 1
ATOM 2413 O O . GLY A 1 155 ? 200.718 155.733 192.334 1.00 33.79 173 GLY A O 1
ATOM 2417 N N . ILE A 1 156 ? 201.882 157.442 191.455 1.00 35.06 174 ILE A N 1
ATOM 2418 C CA . ILE A 1 156 ? 203.127 157.119 192.144 1.00 35.06 174 ILE A CA 1
ATOM 2419 C C . ILE A 1 156 ? 203.692 158.398 192.741 1.00 35.06 174 ILE A C 1
ATOM 2420 O O . ILE A 1 156 ? 203.769 159.422 192.057 1.00 35.06 174 ILE A O 1
ATOM 2436 N N . ASN A 1 157 ? 204.083 158.341 194.011 1.00 34.78 175 ASN A N 1
ATOM 2437 C CA . ASN A 1 157 ? 204.634 159.487 194.722 1.00 34.78 175 ASN A CA 1
ATOM 2438 C C . ASN A 1 157 ? 206.027 159.175 195.250 1.00 34.78 175 ASN A C 1
ATOM 2439 O O . ASN A 1 157 ? 206.243 158.118 195.850 1.00 34.78 175 ASN A O 1
ATOM 2450 N N . GLY A 1 158 ? 206.965 160.094 195.022 1.00 34.25 176 GLY A N 1
ATOM 2451 C CA . GLY A 1 158 ? 208.336 159.933 195.473 1.00 34.25 176 GLY A CA 1
ATOM 2452 C C . GLY A 1 158 ? 208.832 161.110 196.292 1.00 34.25 176 GLY A C 1
ATOM 2453 O O . GLY A 1 158 ? 209.168 162.159 195.741 1.00 34.25 176 GLY A O 1
ATOM 2457 N N . HIS A 1 159 ? 208.895 160.939 197.608 1.00 39.39 177 HIS A N 1
ATOM 2458 C CA . HIS A 1 159 ? 209.388 161.966 198.520 1.00 39.39 177 HIS A CA 1
ATOM 2459 C C . HIS A 1 159 ? 210.898 161.815 198.694 1.00 39.39 177 HIS A C 1
ATOM 2460 O O . HIS A 1 159 ? 211.370 160.775 199.162 1.00 39.39 177 HIS A O 1
ATOM 2474 N N . MET A 1 160 ? 211.652 162.847 198.317 1.00 38.57 178 MET A N 1
ATOM 2475 C CA . MET A 1 160 ? 213.108 162.819 198.392 1.00 38.57 178 MET A CA 1
ATOM 2476 C C . MET A 1 160 ? 213.606 163.135 199.803 1.00 38.57 178 MET A C 1
ATOM 2477 O O . MET A 1 160 ? 212.997 163.913 200.539 1.00 38.57 178 MET A O 1
ATOM 2491 N N . GLU A 1 161 ? 214.739 162.531 200.169 1.00 40.48 179 GLU A N 1
ATOM 2492 C CA . GLU A 1 161 ? 215.340 162.682 201.491 1.00 40.48 179 GLU A CA 1
ATOM 2493 C C . GLU A 1 161 ? 216.794 163.141 201.399 1.00 40.48 179 GLU A C 1
ATOM 2494 O O . GLU A 1 161 ? 217.462 162.957 200.380 1.00 40.48 179 GLU A O 1
ATOM 2506 N N . TYR A 1 162 ? 217.275 163.753 202.482 1.00 41.14 180 TYR A N 1
ATOM 2507 C CA . TYR A 1 162 ? 218.678 164.150 202.590 1.00 41.14 180 TYR A CA 1
ATOM 2508 C C . TYR A 1 162 ? 219.602 162.935 202.651 1.00 41.14 180 TYR A C 1
ATOM 2509 O O . TYR A 1 162 ? 219.226 161.863 203.127 1.00 41.14 180 TYR A O 1
ATOM 2527 N N . TYR A 1 163 ? 220.828 163.118 202.162 1.00 37.47 181 TYR A N 1
ATOM 2528 C CA . TYR A 1 163 ? 221.816 162.050 202.080 1.00 37.47 181 TYR A CA 1
ATOM 2529 C C . TYR A 1 163 ? 222.650 161.923 203.350 1.00 37.47 181 TYR A C 1
ATOM 2530 O O . TYR A 1 163 ? 222.925 162.907 204.040 1.00 37.47 181 TYR A O 1
ATOM 2548 N N . GLU A 1 164 ? 223.056 160.689 203.646 1.00 44.91 182 GLU A N 1
ATOM 2549 C CA . GLU A 1 164 ? 223.939 160.383 204.763 1.00 44.91 182 GLU A CA 1
ATOM 2550 C C . GLU A 1 164 ? 225.402 160.483 204.329 1.00 44.91 182 GLU A C 1
ATOM 2551 O O . GLU A 1 164 ? 225.727 160.406 203.144 1.00 44.91 182 GLU A O 1
ATOM 2563 N N . LEU A 1 165 ? 226.289 160.642 205.313 1.00 46.10 183 LEU A N 1
ATOM 2564 C CA . LEU A 1 165 ? 227.708 160.814 205.004 1.00 46.10 183 LEU A CA 1
ATOM 2565 C C . LEU A 1 165 ? 228.300 159.690 204.163 1.00 46.10 183 LEU A C 1
ATOM 2566 O O . LEU A 1 165 ? 229.100 159.992 203.261 1.00 46.10 183 LEU A O 1
ATOM 2582 N N . PRO A 1 166 ? 227.984 158.414 204.390 1.00 45.14 184 PRO A N 1
ATOM 2583 C CA . PRO A 1 166 ? 228.557 157.370 203.527 1.00 45.14 184 PRO A CA 1
ATOM 2584 C C . PRO A 1 166 ? 228.166 157.523 202.068 1.00 45.14 184 PRO A C 1
ATOM 2585 O O . PRO A 1 166 ? 229.016 157.364 201.184 1.00 45.14 184 PRO A O 1
ATOM 2596 N N . ASP A 1 167 ? 226.896 157.820 201.788 1.00 44.10 185 ASP A N 1
ATOM 2597 C CA . ASP A 1 167 ? 226.455 157.992 200.407 1.00 44.10 185 ASP A CA 1
ATOM 2598 C C . ASP A 1 167 ? 227.005 159.276 199.805 1.00 44.10 185 ASP A C 1
ATOM 2599 O O . ASP A 1 167 ? 227.377 159.307 198.628 1.00 44.10 185 ASP A O 1
ATOM 2608 N N . LEU A 1 168 ? 227.064 160.345 200.593 1.00 42.29 186 LEU A N 1
ATOM 2609 C CA . LEU A 1 168 ? 227.585 161.610 200.091 1.00 42.29 186 LEU A CA 1
ATOM 2610 C C . LEU A 1 168 ? 229.089 161.550 199.857 1.00 42.29 186 LEU A C 1
ATOM 2611 O O . LEU A 1 168 ? 229.610 162.278 199.006 1.00 42.29 186 LEU A O 1
ATOM 2627 N N . THR A 1 169 ? 229.802 160.704 200.599 1.00 45.06 187 THR A N 1
ATOM 2628 C CA . THR A 1 169 ? 231.233 160.540 200.365 1.00 45.06 187 THR A CA 1
ATOM 2629 C C . THR A 1 169 ? 231.505 159.900 199.009 1.00 45.06 187 THR A C 1
ATOM 2630 O O . THR A 1 169 ? 232.413 160.325 198.288 1.00 45.06 187 THR A O 1
ATOM 2641 N N . GLU A 1 170 ? 230.740 158.867 198.651 1.00 45.35 188 GLU A N 1
ATOM 2642 C CA . GLU A 1 170 ? 230.925 158.208 197.361 1.00 45.35 188 GLU A CA 1
ATOM 2643 C C . GLU A 1 170 ? 230.635 159.136 196.189 1.00 45.35 188 GLU A C 1
ATOM 2644 O O . GLU A 1 170 ? 231.223 158.974 195.116 1.00 45.35 188 GLU A O 1
ATOM 2656 N N . ILE A 1 171 ? 229.724 160.093 196.361 1.00 42.13 189 ILE A N 1
ATOM 2657 C CA . ILE A 1 171 ? 229.439 161.059 195.302 1.00 42.13 189 ILE A CA 1
ATOM 2658 C C . ILE A 1 171 ? 230.631 161.977 195.067 1.00 42.13 189 ILE A C 1
ATOM 2659 O O . ILE A 1 171 ? 230.951 162.313 193.922 1.00 42.13 189 ILE A O 1
ATOM 2675 N N . VAL A 1 172 ? 231.305 162.400 196.135 1.00 45.09 190 VAL A N 1
ATOM 2676 C CA . VAL A 1 172 ? 232.492 163.239 195.985 1.00 45.09 190 VAL A CA 1
ATOM 2677 C C . VAL A 1 172 ? 233.582 162.497 195.223 1.00 45.09 190 VAL A C 1
ATOM 2678 O O . VAL A 1 172 ? 234.263 163.073 194.369 1.00 45.09 190 VAL A O 1
ATOM 2691 N N . GLU A 1 173 ? 233.779 161.218 195.530 1.00 47.88 191 GLU A N 1
ATOM 2692 C CA . GLU A 1 173 ? 234.774 160.423 194.818 1.00 47.88 191 GLU A CA 1
ATOM 2693 C C . GLU A 1 173 ? 234.461 160.337 193.329 1.00 47.88 191 GLU A C 1
ATOM 2694 O O . GLU A 1 173 ? 235.315 160.631 192.487 1.00 47.88 191 GLU A O 1
ATOM 2706 N N . ARG A 1 174 ? 233.243 159.920 192.984 1.00 46.34 192 ARG A N 1
ATOM 2707 C CA . ARG A 1 174 ? 232.852 159.827 191.580 1.00 46.34 192 ARG A CA 1
ATOM 2708 C C . ARG A 1 174 ? 233.119 161.126 190.829 1.00 46.34 192 ARG A C 1
ATOM 2709 O O . ARG A 1 174 ? 233.652 161.113 189.716 1.00 46.34 192 ARG A O 1
ATOM 2730 N N . THR A 1 175 ? 232.755 162.261 191.421 1.00 47.55 193 THR A N 1
ATOM 2731 C CA . THR A 1 175 ? 232.933 163.534 190.731 1.00 47.55 193 THR A CA 1
ATOM 2732 C C . THR A 1 175 ? 234.404 163.851 190.495 1.00 47.55 193 THR A C 1
ATOM 2733 O O . THR A 1 175 ? 234.740 164.501 189.501 1.00 47.55 193 THR A O 1
ATOM 2744 N N . SER A 1 176 ? 235.286 163.421 191.398 1.00 51.50 194 SER A N 1
ATOM 2745 C CA . SER A 1 176 ? 236.717 163.644 191.213 1.00 51.50 194 SER A CA 1
ATOM 2746 C C . SER A 1 176 ? 237.254 162.922 189.985 1.00 51.50 194 SER A C 1
ATOM 2747 O O . SER A 1 176 ? 238.187 163.410 189.340 1.00 51.50 194 SER A O 1
ATOM 2755 N N . GLU A 1 177 ? 236.683 161.767 189.645 1.00 53.16 195 GLU A N 1
ATOM 2756 C CA . GLU A 1 177 ? 237.130 161.034 188.464 1.00 53.16 195 GLU A CA 1
ATOM 2757 C C . GLU A 1 177 ? 236.819 161.798 187.186 1.00 53.16 195 GLU A C 1
ATOM 2758 O O . GLU A 1 177 ? 237.644 161.844 186.267 1.00 53.16 195 GLU A O 1
ATOM 2770 N N . ILE A 1 178 ? 235.640 162.410 187.109 1.00 51.36 196 ILE A N 1
ATOM 2771 C CA . ILE A 1 178 ? 235.276 163.153 185.912 1.00 51.36 196 ILE A CA 1
ATOM 2772 C C . ILE A 1 178 ? 236.163 164.381 185.753 1.00 51.36 196 ILE A C 1
ATOM 2773 O O . ILE A 1 178 ? 236.351 164.873 184.635 1.00 51.36 196 ILE A O 1
ATOM 2789 N N . PHE A 1 179 ? 236.718 164.899 186.847 1.00 55.29 197 PHE A N 1
ATOM 2790 C CA . PHE A 1 179 ? 237.675 165.996 186.776 1.00 55.29 197 PHE A CA 1
ATOM 2791 C C . PHE A 1 179 ? 239.117 165.516 186.670 1.00 55.29 197 PHE A C 1
ATOM 2792 O O . PHE A 1 179 ? 240.028 166.347 186.625 1.00 55.29 197 PHE A O 1
ATOM 2809 N N . GLU A 1 180 ? 239.343 164.204 186.626 1.00 61.08 198 GLU A N 1
ATOM 2810 C CA . GLU A 1 180 ? 240.673 163.613 186.498 1.00 61.08 198 GLU A CA 1
ATOM 2811 C C . GLU A 1 180 ? 241.602 163.949 187.660 1.00 61.08 198 GLU A C 1
ATOM 2812 O O . GLU A 1 180 ? 242.818 163.789 187.542 1.00 61.08 198 GLU A O 1
ATOM 2824 N N . MET A 1 181 ? 241.070 164.419 188.779 1.00 60.88 199 MET A N 1
ATOM 2825 C CA . MET A 1 181 ? 241.884 164.702 189.950 1.00 60.88 199 MET A CA 1
ATOM 2826 C C . MET A 1 181 ? 242.049 163.445 190.801 1.00 60.88 199 MET A C 1
ATOM 2827 O O . MET A 1 181 ? 241.349 162.447 190.630 1.00 60.88 199 MET A O 1
ATOM 2841 N N . THR A 1 182 ? 243.001 163.500 191.725 1.00 61.06 200 THR A N 1
ATOM 2842 C CA . THR A 1 182 ? 243.201 162.459 192.723 1.00 61.06 200 THR A CA 1
ATOM 2843 C C . THR A 1 182 ? 242.847 163.039 194.083 1.00 61.06 200 THR A C 1
ATOM 2844 O O . THR A 1 182 ? 243.202 164.180 194.388 1.00 61.06 200 THR A O 1
ATOM 2855 N N . ILE A 1 183 ? 242.142 162.260 194.899 1.00 56.55 201 ILE A N 1
ATOM 2856 C CA . ILE A 1 183 ? 241.700 162.721 196.210 1.00 56.55 201 ILE A CA 1
ATOM 2857 C C . ILE A 1 183 ? 241.936 161.642 197.258 1.00 56.55 201 ILE A C 1
ATOM 2858 O O . ILE A 1 183 ? 241.600 160.473 197.048 1.00 56.55 201 ILE A O 1
ATOM 2874 N N . THR A 1 184 ? 242.523 162.039 198.382 1.00 59.55 202 THR A N 1
ATOM 2875 C CA . THR A 1 184 ? 242.725 161.124 199.494 1.00 59.55 202 THR A CA 1
ATOM 2876 C C . THR A 1 184 ? 241.392 160.882 200.205 1.00 59.55 202 THR A C 1
ATOM 2877 O O . THR A 1 184 ? 240.599 161.814 200.363 1.00 59.55 202 THR A O 1
ATOM 2888 N N . PRO A 1 185 ? 241.114 159.650 200.644 1.00 57.66 203 PRO A N 1
ATOM 2889 C CA . PRO A 1 185 ? 239.808 159.386 201.275 1.00 57.66 203 PRO A CA 1
ATOM 2890 C C . PRO A 1 185 ? 239.487 160.280 202.462 1.00 57.66 203 PRO A C 1
ATOM 2891 O O . PRO A 1 185 ? 238.321 160.640 202.655 1.00 57.66 203 PRO A O 1
ATOM 2902 N N . GLU A 1 186 ? 240.481 160.646 203.270 1.00 62.01 204 GLU A N 1
ATOM 2903 C CA . GLU A 1 186 ? 240.232 161.556 204.385 1.00 62.01 204 GLU A CA 1
ATOM 2904 C C . GLU A 1 186 ? 239.689 162.894 203.905 1.00 62.01 204 GLU A C 1
ATOM 2905 O O . GLU A 1 186 ? 238.818 163.488 204.551 1.00 62.01 204 GLU A O 1
ATOM 2917 N N . ALA A 1 187 ? 240.195 163.391 202.779 1.00 58.67 205 ALA A N 1
ATOM 2918 C CA . ALA A 1 187 ? 239.707 164.657 202.245 1.00 58.67 205 ALA A CA 1
ATOM 2919 C C . ALA A 1 187 ? 238.272 164.542 201.744 1.00 58.67 205 ALA A C 1
ATOM 2920 O O . ALA A 1 187 ? 237.455 165.440 201.976 1.00 58.67 205 ALA A O 1
ATOM 2927 N N . ALA A 1 188 ? 237.941 163.444 201.070 1.00 52.10 206 ALA A N 1
ATOM 2928 C CA . ALA A 1 188 ? 236.579 163.253 200.584 1.00 52.10 206 ALA A CA 1
ATOM 2929 C C . ALA A 1 188 ? 235.561 163.272 201.717 1.00 52.10 206 ALA A C 1
ATOM 2930 O O . ALA A 1 188 ? 234.449 163.781 201.548 1.00 52.10 206 ALA A O 1
ATOM 2937 N N . LEU A 1 189 ? 235.914 162.722 202.875 1.00 51.96 207 LEU A N 1
ATOM 2938 C CA . LEU A 1 189 ? 234.999 162.756 204.013 1.00 51.96 207 LEU A CA 1
ATOM 2939 C C . LEU A 1 189 ? 234.908 164.149 204.629 1.00 51.96 207 LEU A C 1
ATOM 2940 O O . LEU A 1 189 ? 233.843 164.550 205.107 1.00 51.96 207 LEU A O 1
ATOM 2956 N N . GLU A 1 190 ? 236.009 164.899 204.636 1.00 55.00 208 GLU A N 1
ATOM 2957 C CA . GLU A 1 190 ? 235.968 166.272 205.130 1.00 55.00 208 GLU A CA 1
ATOM 2958 C C . GLU A 1 190 ? 235.002 167.137 204.330 1.00 55.00 208 GLU A C 1
ATOM 2959 O O . GLU A 1 190 ? 234.206 167.889 204.901 1.00 55.00 208 GLU A O 1
ATOM 2971 N N . LEU A 1 191 ? 235.058 167.045 203.005 1.00 51.67 209 LEU A N 1
ATOM 2972 C CA . LEU A 1 191 ? 234.144 167.811 202.164 1.00 51.67 209 LEU A CA 1
ATOM 2973 C C . LEU A 1 191 ? 232.688 167.421 202.395 1.00 51.67 209 LEU A C 1
ATOM 2974 O O . LEU A 1 191 ? 231.805 168.284 202.420 1.00 51.67 209 LEU A O 1
ATOM 2990 N N . ALA A 1 192 ? 232.418 166.129 202.575 1.00 46.87 210 ALA A N 1
ATOM 2991 C CA . ALA A 1 192 ? 231.051 165.669 202.799 1.00 46.87 210 ALA A CA 1
ATOM 2992 C C . ALA A 1 192 ? 230.444 166.241 204.078 1.00 46.87 210 ALA A C 1
ATOM 2993 O O . ALA A 1 192 ? 229.300 166.708 204.074 1.00 46.87 210 ALA A O 1
ATOM 3000 N N . ARG A 1 193 ? 231.185 166.219 205.183 1.00 52.28 211 ARG A N 1
ATOM 3001 C CA . ARG A 1 193 ? 230.641 166.739 206.435 1.00 52.28 211 ARG A CA 1
ATOM 3002 C C . ARG A 1 193 ? 230.297 168.221 206.373 1.00 52.28 211 ARG A C 1
ATOM 3003 O O . ARG A 1 193 ? 229.537 168.698 207.220 1.00 52.28 211 ARG A O 1
ATOM 3024 N N . ARG A 1 194 ? 230.845 168.962 205.420 1.00 54.95 212 ARG A N 1
ATOM 3025 C CA . ARG A 1 194 ? 230.549 170.379 205.265 1.00 54.95 212 ARG A CA 1
ATOM 3026 C C . ARG A 1 194 ? 229.486 170.688 204.216 1.00 54.95 212 ARG A C 1
ATOM 3027 O O . ARG A 1 194 ? 229.182 171.864 204.006 1.00 54.95 212 ARG A O 1
ATOM 3048 N N . SER A 1 195 ? 228.913 169.687 203.553 1.00 44.48 213 SER A N 1
ATOM 3049 C CA . SER A 1 195 ? 228.008 169.930 202.437 1.00 44.48 213 SER A CA 1
ATOM 3050 C C . SER A 1 195 ? 226.535 169.987 202.826 1.00 44.48 213 SER A C 1
ATOM 3051 O O . SER A 1 195 ? 225.680 170.023 201.940 1.00 44.48 213 SER A O 1
ATOM 3059 N N . ARG A 1 196 ? 226.213 170.011 204.115 1.00 48.79 214 ARG A N 1
ATOM 3060 C CA . ARG A 1 196 ? 224.823 170.072 204.572 1.00 48.79 214 ARG A CA 1
ATOM 3061 C C . ARG A 1 196 ? 223.943 168.989 203.949 1.00 48.79 214 ARG A C 1
ATOM 3062 O O . ARG A 1 196 ? 222.732 169.164 203.812 1.00 48.79 214 ARG A O 1
ATOM 3083 N N . GLY A 1 197 ? 224.532 167.859 203.565 1.00 40.89 215 GLY A N 1
ATOM 3084 C CA . GLY A 1 197 ? 223.758 166.770 202.995 1.00 40.89 215 GLY A CA 1
ATOM 3085 C C . GLY A 1 197 ? 223.230 166.944 201.588 1.00 40.89 215 GLY A C 1
ATOM 3086 O O . GLY A 1 197 ? 222.426 166.120 201.153 1.00 40.89 215 GLY A O 1
ATOM 3090 N N . THR A 1 198 ? 223.636 167.979 200.859 1.00 40.06 216 THR A N 1
ATOM 3091 C CA . THR A 1 198 ? 223.098 168.224 199.527 1.00 40.06 216 THR A CA 1
ATOM 3092 C C . THR A 1 198 ? 224.148 167.935 198.463 1.00 40.06 216 THR A C 1
ATOM 3093 O O . THR A 1 198 ? 225.269 168.445 198.561 1.00 40.06 216 THR A O 1
ATOM 3104 N N . PRO A 1 199 ? 223.844 167.116 197.452 1.00 39.89 217 PRO A N 1
ATOM 3105 C CA . PRO A 1 199 ? 224.840 166.864 196.399 1.00 39.89 217 PRO A CA 1
ATOM 3106 C C . PRO A 1 199 ? 225.266 168.102 195.631 1.00 39.89 217 PRO A C 1
ATOM 3107 O O . PRO A 1 199 ? 226.437 168.214 195.257 1.00 39.89 217 PRO A O 1
ATOM 3118 N N . ARG A 1 200 ? 224.345 169.028 195.362 1.00 45.10 218 ARG A N 1
ATOM 3119 C CA . ARG A 1 200 ? 224.707 170.251 194.651 1.00 45.10 218 ARG A CA 1
ATOM 3120 C C . ARG A 1 200 ? 225.798 171.029 195.370 1.00 45.10 218 ARG A C 1
ATOM 3121 O O . ARG A 1 200 ? 226.737 171.519 194.735 1.00 45.10 218 ARG A O 1
ATOM 3142 N N . ILE A 1 201 ? 225.697 171.159 196.690 1.00 40.69 219 ILE A N 1
ATOM 3143 C CA . ILE A 1 201 ? 226.711 171.894 197.439 1.00 40.69 219 ILE A CA 1
ATOM 3144 C C . ILE A 1 201 ? 228.044 171.155 197.422 1.00 40.69 219 ILE A C 1
ATOM 3145 O O . ILE A 1 201 ? 229.104 171.774 197.290 1.00 40.69 219 ILE A O 1
ATOM 3161 N N . ALA A 1 202 ? 228.019 169.831 197.559 1.00 40.34 220 ALA A N 1
ATOM 3162 C CA . ALA A 1 202 ? 229.258 169.059 197.535 1.00 40.34 220 ALA A CA 1
ATOM 3163 C C . ALA A 1 202 ? 230.028 169.249 196.232 1.00 40.34 220 ALA A C 1
ATOM 3164 O O . ALA A 1 202 ? 231.257 169.375 196.246 1.00 40.34 220 ALA A O 1
ATOM 3171 N N . ASN A 1 203 ? 229.334 169.263 195.096 1.00 43.20 221 ASN A N 1
ATOM 3172 C CA . ASN A 1 203 ? 230.011 169.491 193.821 1.00 43.20 221 ASN A CA 1
ATOM 3173 C C . ASN A 1 203 ? 230.643 170.876 193.742 1.00 43.20 221 ASN A C 1
ATOM 3174 O O . ASN A 1 203 ? 231.749 171.028 193.216 1.00 43.20 221 ASN A O 1
ATOM 3185 N N . ARG A 1 204 ? 229.956 171.899 194.244 1.00 47.98 222 ARG A N 1
ATOM 3186 C CA . ARG A 1 204 ? 230.511 173.249 194.216 1.00 47.98 222 ARG A CA 1
ATOM 3187 C C . ARG A 1 204 ? 231.779 173.372 195.052 1.00 47.98 222 ARG A C 1
ATOM 3188 O O . ARG A 1 204 ? 232.763 173.975 194.614 1.00 47.98 222 ARG A O 1
ATOM 3209 N N . LEU A 1 205 ? 231.777 172.824 196.264 1.00 48.77 223 LEU A N 1
ATOM 3210 C CA . LEU A 1 205 ? 232.981 172.879 197.085 1.00 48.77 223 LEU A CA 1
ATOM 3211 C C . LEU A 1 205 ? 234.150 172.175 196.411 1.00 48.77 223 LEU A C 1
ATOM 3212 O O . LEU A 1 205 ? 235.270 172.694 196.399 1.00 48.77 223 LEU A O 1
ATOM 3228 N N . LEU A 1 206 ? 233.911 170.996 195.841 1.00 48.17 224 LEU A N 1
ATOM 3229 C CA . LEU A 1 206 ? 234.979 170.271 195.162 1.00 48.17 224 LEU A CA 1
ATOM 3230 C C . LEU A 1 206 ? 235.573 171.086 194.020 1.00 48.17 224 LEU A C 1
ATOM 3231 O O . LEU A 1 206 ? 236.795 171.131 193.852 1.00 48.17 224 LEU A O 1
ATOM 3247 N N . LYS A 1 207 ? 234.725 171.729 193.221 1.00 50.43 225 LYS A N 1
ATOM 3248 C CA . LYS A 1 207 ? 235.209 172.537 192.106 1.00 50.43 225 LYS A CA 1
ATOM 3249 C C . LYS A 1 207 ? 236.136 173.660 192.565 1.00 50.43 225 LYS A C 1
ATOM 3250 O O . LYS A 1 207 ? 237.135 173.953 191.901 1.00 50.43 225 LYS A O 1
ATOM 3269 N N . ARG A 1 208 ? 235.824 174.308 193.688 1.00 53.18 226 ARG A N 1
ATOM 3270 C CA . ARG A 1 208 ? 236.691 175.373 194.189 1.00 53.18 226 ARG A CA 1
ATOM 3271 C C . ARG A 1 208 ? 237.992 174.827 194.767 1.00 53.18 226 ARG A C 1
ATOM 3272 O O . ARG A 1 208 ? 239.065 175.385 194.522 1.00 53.18 226 ARG A O 1
ATOM 3293 N N . VAL A 1 209 ? 237.919 173.749 195.545 1.00 54.96 227 VAL A N 1
ATOM 3294 C CA . VAL A 1 209 ? 239.130 173.138 196.090 1.00 54.96 227 VAL A CA 1
ATOM 3295 C C . VAL A 1 209 ? 240.029 172.621 194.973 1.00 54.96 227 VAL A C 1
ATOM 3296 O O . VAL A 1 209 ? 241.259 172.702 195.058 1.00 54.96 227 VAL A O 1
ATOM 3309 N N . ARG A 1 210 ? 239.433 172.076 193.917 1.00 58.12 228 ARG A N 1
ATOM 3310 C CA . ARG A 1 210 ? 240.209 171.608 192.773 1.00 58.12 228 ARG A CA 1
ATOM 3311 C C . ARG A 1 210 ? 241.053 172.727 192.167 1.00 58.12 228 ARG A C 1
ATOM 3312 O O . ARG A 1 210 ? 242.240 172.536 191.887 1.00 58.12 228 ARG A O 1
ATOM 3333 N N . ASP A 1 211 ? 240.460 173.901 191.951 1.00 59.05 229 ASP A N 1
ATOM 3334 C CA . ASP A 1 211 ? 241.208 175.026 191.390 1.00 59.05 229 ASP A CA 1
ATOM 3335 C C . ASP A 1 211 ? 242.393 175.413 192.268 1.00 59.05 229 ASP A C 1
ATOM 3336 O O . ASP A 1 211 ? 243.502 175.638 191.774 1.00 59.05 229 ASP A O 1
ATOM 3345 N N . TYR A 1 212 ? 242.172 175.499 193.576 1.00 62.47 230 TYR A N 1
ATOM 3346 C CA . TYR A 1 212 ? 243.235 175.875 194.503 1.00 62.47 230 TYR A CA 1
ATOM 3347 C C . TYR A 1 212 ? 244.388 174.874 194.500 1.00 62.47 230 TYR A C 1
ATOM 3348 O O . TYR A 1 212 ? 245.552 175.257 194.345 1.00 62.47 230 TYR A O 1
ATOM 3366 N N . ALA A 1 213 ? 244.088 173.586 194.659 1.00 63.49 231 ALA A N 1
ATOM 3367 C CA . ALA A 1 213 ? 245.147 172.581 194.722 1.00 63.49 231 ALA A CA 1
ATOM 3368 C C . ALA A 1 213 ? 246.009 172.541 193.466 1.00 63.49 231 ALA A C 1
ATOM 3369 O O . ALA A 1 213 ? 247.215 172.292 193.558 1.00 63.49 231 ALA A O 1
ATOM 3376 N N . GLN A 1 214 ? 245.433 172.779 192.295 1.00 64.18 232 GLN A N 1
ATOM 3377 C CA . GLN A 1 214 ? 246.204 172.748 191.057 1.00 64.18 232 GLN A CA 1
ATOM 3378 C C . GLN A 1 214 ? 246.923 174.055 190.742 1.00 64.18 232 GLN A C 1
ATOM 3379 O O . GLN A 1 214 ? 247.639 174.113 189.737 1.00 64.18 232 GLN A O 1
ATOM 3393 N N . ILE A 1 215 ? 246.753 175.097 191.551 1.00 64.55 233 ILE A N 1
ATOM 3394 C CA . ILE A 1 215 ? 247.430 176.370 191.350 1.00 64.55 233 ILE A CA 1
ATOM 3395 C C . ILE A 1 215 ? 248.526 176.600 192.383 1.00 64.55 233 ILE A C 1
ATOM 3396 O O . ILE A 1 215 ? 249.576 177.155 192.055 1.00 64.55 233 ILE A O 1
ATOM 3412 N N . MET A 1 216 ? 248.306 176.196 193.633 1.00 67.78 234 MET A N 1
ATOM 3413 C CA . MET A 1 216 ? 249.290 176.373 194.690 1.00 67.78 234 MET A CA 1
ATOM 3414 C C . MET A 1 216 ? 249.368 175.067 195.479 1.00 67.78 234 MET A C 1
ATOM 3415 O O . MET A 1 216 ? 248.916 174.940 196.613 1.00 67.78 234 MET A O 1
ATOM 3429 N N . GLY A 1 217 ? 249.990 174.086 194.838 1.00 76.00 235 GLY A N 1
ATOM 3430 C CA . GLY A 1 217 ? 250.130 172.754 195.382 1.00 76.00 235 GLY A CA 1
ATOM 3431 C C . GLY A 1 217 ? 250.651 171.840 194.292 1.00 76.00 235 GLY A C 1
ATOM 3432 O O . GLY A 1 217 ? 251.112 172.304 193.248 1.00 76.00 235 GLY A O 1
ATOM 3436 N N . ASP A 1 218 ? 250.563 170.534 194.539 1.00 83.47 236 ASP A N 1
ATOM 3437 C CA . ASP A 1 218 ? 251.060 169.561 193.577 1.00 83.47 236 ASP A CA 1
ATOM 3438 C C . ASP A 1 218 ? 249.940 168.872 192.810 1.00 83.47 236 ASP A C 1
ATOM 3439 O O . ASP A 1 218 ? 250.136 167.764 192.300 1.00 83.47 236 ASP A O 1
ATOM 3448 N N . GLY A 1 219 ? 248.773 169.502 192.720 1.00 74.29 237 GLY A N 1
ATOM 3449 C CA . GLY A 1 219 ? 247.679 168.949 191.952 1.00 74.29 237 GLY A CA 1
ATOM 3450 C C . GLY A 1 219 ? 246.983 167.783 192.604 1.00 74.29 237 GLY A C 1
ATOM 3451 O O . GLY A 1 219 ? 246.284 167.033 191.917 1.00 74.29 237 GLY A O 1
ATOM 3455 N N . VAL A 1 220 ? 247.155 167.600 193.910 1.00 70.46 238 VAL A N 1
ATOM 3456 C CA . VAL A 1 220 ? 246.533 166.509 194.648 1.00 70.46 238 VAL A CA 1
ATOM 3457 C C . VAL A 1 220 ? 245.801 167.107 195.837 1.00 70.46 238 VAL A C 1
ATOM 3458 O O . VAL A 1 220 ? 246.347 167.964 196.539 1.00 70.46 238 VAL A O 1
ATOM 3471 N N . ILE A 1 221 ? 244.570 166.658 196.064 1.00 62.08 239 ILE A N 1
ATOM 3472 C CA . ILE A 1 221 ? 243.762 167.134 197.180 1.00 62.08 239 ILE A CA 1
ATOM 3473 C C . ILE A 1 221 ? 244.065 166.243 198.379 1.00 62.08 239 ILE A C 1
ATOM 3474 O O . ILE A 1 221 ? 243.532 165.141 198.500 1.00 62.08 239 ILE A O 1
ATOM 3490 N N . ASP A 1 222 ? 244.938 166.714 199.260 1.00 67.11 240 ASP A N 1
ATOM 3491 C CA . ASP A 1 222 ? 245.226 166.033 200.511 1.00 67.11 240 ASP A CA 1
ATOM 3492 C C . ASP A 1 222 ? 244.536 166.770 201.654 1.00 67.11 240 ASP A C 1
ATOM 3493 O O . ASP A 1 222 ? 244.035 167.884 201.497 1.00 67.11 240 ASP A O 1
ATOM 3502 N N . ASP A 1 223 ? 244.519 166.128 202.821 1.00 69.56 241 ASP A N 1
ATOM 3503 C CA . ASP A 1 223 ? 243.845 166.707 203.978 1.00 69.56 241 ASP A CA 1
ATOM 3504 C C . ASP A 1 223 ? 244.373 168.093 204.330 1.00 69.56 241 ASP A C 1
ATOM 3505 O O . ASP A 1 223 ? 243.613 168.940 204.811 1.00 69.56 241 ASP A O 1
ATOM 3514 N N . LYS A 1 224 ? 245.662 168.344 204.106 1.00 70.68 242 LYS A N 1
ATOM 3515 C CA . LYS A 1 224 ? 246.249 169.638 204.437 1.00 70.68 242 LYS A CA 1
ATOM 3516 C C . LYS A 1 224 ? 245.883 170.717 203.425 1.00 70.68 242 LYS A C 1
ATOM 3517 O O . LYS A 1 224 ? 245.691 171.879 203.797 1.00 70.68 242 LYS A O 1
ATOM 3536 N N . ILE A 1 225 ? 245.795 170.357 202.146 1.00 66.71 243 ILE A N 1
ATOM 3537 C CA . ILE A 1 225 ? 245.391 171.315 201.121 1.00 66.71 243 ILE A CA 1
ATOM 3538 C C . ILE A 1 225 ? 243.927 171.700 201.284 1.00 66.71 243 ILE A C 1
ATOM 3539 O O . ILE A 1 225 ? 243.560 172.870 201.137 1.00 66.71 243 ILE A O 1
ATOM 3555 N N . ALA A 1 226 ? 243.067 170.728 201.581 1.00 63.66 244 ALA A N 1
ATOM 3556 C CA . ALA A 1 226 ? 241.649 171.021 201.765 1.00 63.66 244 ALA A CA 1
ATOM 3557 C C . ALA A 1 226 ? 241.418 172.039 202.874 1.00 63.66 244 ALA A C 1
ATOM 3558 O O . ALA A 1 226 ? 240.617 172.968 202.715 1.00 63.66 244 ALA A O 1
ATOM 3565 N N . ASP A 1 227 ? 242.100 171.883 204.007 1.00 69.08 245 ASP A N 1
ATOM 3566 C CA . ASP A 1 227 ? 241.931 172.826 205.108 1.00 69.08 245 ASP A CA 1
ATOM 3567 C C . ASP A 1 227 ? 242.277 174.255 204.699 1.00 69.08 245 ASP A C 1
ATOM 3568 O O . ASP A 1 227 ? 241.592 175.202 205.100 1.00 69.08 245 ASP A O 1
ATOM 3577 N N . GLN A 1 228 ? 243.329 174.439 203.904 1.00 65.64 246 GLN A N 1
ATOM 3578 C CA . GLN A 1 228 ? 243.682 175.791 203.480 1.00 65.64 246 GLN A CA 1
ATOM 3579 C C . GLN A 1 228 ? 242.592 176.401 202.605 1.00 65.64 246 GLN A C 1
ATOM 3580 O O . GLN A 1 228 ? 242.162 177.537 202.834 1.00 65.64 246 GLN A O 1
ATOM 3594 N N . ALA A 1 229 ? 242.127 175.658 201.603 1.00 61.29 247 ALA A N 1
ATOM 3595 C CA . ALA A 1 229 ? 241.084 176.170 200.720 1.00 61.29 247 ALA A CA 1
ATOM 3596 C C . ALA A 1 229 ? 239.799 176.462 201.485 1.00 61.29 247 ALA A C 1
ATOM 3597 O O . ALA A 1 229 ? 239.211 177.539 201.346 1.00 61.29 247 ALA A O 1
ATOM 3604 N N . LEU A 1 230 ? 239.359 175.517 202.317 1.00 59.32 248 LEU A N 1
ATOM 3605 C CA . LEU A 1 230 ? 238.116 175.692 203.062 1.00 59.32 248 LEU A CA 1
ATOM 3606 C C . LEU A 1 230 ? 238.219 176.806 204.094 1.00 59.32 248 LEU A C 1
ATOM 3607 O O . LEU A 1 230 ? 237.202 177.407 204.455 1.00 59.32 248 LEU A O 1
ATOM 3623 N N . THR A 1 231 ? 239.421 177.093 204.588 1.00 64.44 249 THR A N 1
ATOM 3624 C CA . THR A 1 231 ? 239.582 178.232 205.483 1.00 64.44 249 THR A CA 1
ATOM 3625 C C . THR A 1 231 ? 239.485 179.542 204.713 1.00 64.44 249 THR A C 1
ATOM 3626 O O . THR A 1 231 ? 239.005 180.544 205.252 1.00 64.44 249 THR A O 1
ATOM 3637 N N . MET A 1 232 ? 239.949 179.558 203.464 1.00 63.03 250 MET A N 1
ATOM 3638 C CA . MET A 1 232 ? 239.822 180.753 202.637 1.00 63.03 250 MET A CA 1
ATOM 3639 C C . MET A 1 232 ? 238.373 180.964 202.207 1.00 63.03 250 MET A C 1
ATOM 3640 O O . MET A 1 232 ? 237.912 182.106 202.112 1.00 63.03 250 MET A O 1
ATOM 3654 N N . LEU A 1 233 ? 237.643 179.879 201.927 1.00 60.24 251 LEU A N 1
ATOM 3655 C CA . LEU A 1 233 ? 236.223 179.984 201.599 1.00 60.24 251 LEU A CA 1
ATOM 3656 C C . LEU A 1 233 ? 235.359 180.301 202.814 1.00 60.24 251 LEU A C 1
ATOM 3657 O O . LEU A 1 233 ? 234.168 180.581 202.648 1.00 60.24 251 LEU A O 1
ATOM 3673 N N . ASP A 1 234 ? 235.922 180.261 204.019 1.00 67.92 252 ASP A N 1
ATOM 3674 C CA . ASP A 1 234 ? 235.191 180.574 205.247 1.00 67.92 252 ASP A CA 1
ATOM 3675 C C . ASP A 1 234 ? 234.017 179.631 205.514 1.00 67.92 252 ASP A C 1
ATOM 3676 O O . ASP A 1 234 ? 232.894 180.066 205.774 1.00 67.92 252 ASP A O 1
ATOM 3685 N N . VAL A 1 235 ? 234.276 178.329 205.442 1.00 60.38 253 VAL A N 1
ATOM 3686 C CA . VAL A 1 235 ? 233.279 177.313 205.768 1.00 60.38 253 VAL A CA 1
ATOM 3687 C C . VAL A 1 235 ? 233.816 176.535 206.962 1.00 60.38 253 VAL A C 1
ATOM 3688 O O . VAL A 1 235 ? 234.869 175.894 206.867 1.00 60.38 253 VAL A O 1
ATOM 3701 N N . ASP A 1 236 ? 233.101 176.594 208.081 1.00 65.42 254 ASP A N 1
ATOM 3702 C CA . ASP A 1 236 ? 233.528 175.914 209.293 1.00 65.42 254 ASP A CA 1
ATOM 3703 C C . ASP A 1 236 ? 233.464 174.398 209.111 1.00 65.42 254 ASP A C 1
ATOM 3704 O O . ASP A 1 236 ? 232.878 173.883 208.158 1.00 65.42 254 ASP A O 1
ATOM 3713 N N . HIS A 1 237 ? 234.094 173.675 210.041 1.00 64.04 255 HIS A N 1
ATOM 3714 C CA . HIS A 1 237 ? 234.087 172.218 209.969 1.00 64.04 255 HIS A CA 1
ATOM 3715 C C . HIS A 1 237 ? 232.722 171.624 210.289 1.00 64.04 255 HIS A C 1
ATOM 3716 O O . HIS A 1 237 ? 232.533 170.418 210.109 1.00 64.04 255 HIS A O 1
ATOM 3730 N N . GLU A 1 238 ? 231.781 172.430 210.773 1.00 63.53 256 GLU A N 1
ATOM 3731 C CA . GLU A 1 238 ? 230.400 172.011 210.958 1.00 63.53 256 GLU A CA 1
ATOM 3732 C C . GLU A 1 238 ? 229.506 172.485 209.820 1.00 63.53 256 GLU A C 1
ATOM 3733 O O . GLU A 1 238 ? 228.290 172.285 209.874 1.00 63.53 256 GLU A O 1
ATOM 3745 N N . GLY A 1 239 ? 230.088 173.096 208.791 1.00 59.78 257 GLY A N 1
ATOM 3746 C CA . GLY A 1 239 ? 229.360 173.650 207.670 1.00 59.78 257 GLY A CA 1
ATOM 3747 C C . GLY A 1 239 ? 228.716 174.992 207.931 1.00 59.78 257 GLY A C 1
ATOM 3748 O O . GLY A 1 239 ? 227.956 175.470 207.082 1.00 59.78 257 GLY A O 1
ATOM 3752 N N . LEU A 1 240 ? 228.989 175.613 209.074 1.00 65.67 258 LEU A N 1
ATOM 3753 C CA . LEU A 1 240 ? 228.452 176.928 209.391 1.00 65.67 258 LEU A CA 1
ATOM 3754 C C . LEU A 1 240 ? 229.202 178.014 208.630 1.00 65.67 258 LEU A C 1
ATOM 3755 O O . LEU A 1 240 ? 230.384 177.872 208.306 1.00 65.67 258 LEU A O 1
ATOM 3771 N N . ASP A 1 241 ? 228.502 179.106 208.344 1.00 74.62 259 ASP A N 1
ATOM 3772 C CA . ASP A 1 241 ? 229.094 180.277 207.721 1.00 74.62 259 ASP A CA 1
ATOM 3773 C C . ASP A 1 241 ? 229.323 181.348 208.786 1.00 74.62 259 ASP A C 1
ATOM 3774 O O . ASP A 1 241 ? 228.994 181.172 209.960 1.00 74.62 259 ASP A O 1
ATOM 3783 N N . TYR A 1 242 ? 229.922 182.468 208.376 1.00 77.05 260 TYR A N 1
ATOM 3784 C CA . TYR A 1 242 ? 230.215 183.534 209.331 1.00 77.05 260 TYR A CA 1
ATOM 3785 C C . TYR A 1 242 ? 228.946 184.126 209.934 1.00 77.05 260 TYR A C 1
ATOM 3786 O O . TYR A 1 242 ? 228.900 184.413 211.135 1.00 77.05 260 TYR A O 1
ATOM 3804 N N . VAL A 1 243 ? 227.900 184.304 209.126 1.00 76.12 261 VAL A N 1
ATOM 3805 C CA . VAL A 1 243 ? 226.643 184.836 209.651 1.00 76.12 261 VAL A CA 1
ATOM 3806 C C . VAL A 1 243 ? 226.083 183.912 210.725 1.00 76.12 261 VAL A C 1
ATOM 3807 O O . VAL A 1 243 ? 225.644 184.360 211.790 1.00 76.12 261 VAL A O 1
ATOM 3820 N N . ASP A 1 244 ? 226.087 182.607 210.458 1.00 73.51 262 ASP A N 1
ATOM 3821 C CA . ASP A 1 244 ? 225.630 181.643 211.453 1.00 73.51 262 ASP A CA 1
ATOM 3822 C C . ASP A 1 244 ? 226.443 181.739 212.737 1.00 73.51 262 ASP A C 1
ATOM 3823 O O . ASP A 1 244 ? 225.884 181.706 213.838 1.00 73.51 262 ASP A O 1
ATOM 3832 N N . GLN A 1 245 ? 227.765 181.867 212.615 1.00 76.11 263 GLN A N 1
ATOM 3833 C CA . GLN A 1 245 ? 228.617 181.986 213.794 1.00 76.11 263 GLN A CA 1
ATOM 3834 C C . GLN A 1 245 ? 228.325 183.261 214.572 1.00 76.11 263 GLN A C 1
ATOM 3835 O O . GLN A 1 245 ? 228.308 183.253 215.808 1.00 76.11 263 GLN A O 1
ATOM 3849 N N . LYS A 1 246 ? 228.094 184.368 213.871 1.00 79.33 264 LYS A N 1
ATOM 3850 C CA . LYS A 1 246 ? 227.782 185.622 214.548 1.00 79.33 264 LYS A CA 1
ATOM 3851 C C . LYS A 1 246 ? 226.548 185.481 215.435 1.00 79.33 264 LYS A C 1
ATOM 3852 O O . LYS A 1 246 ? 226.517 186.003 216.554 1.00 79.33 264 LYS A O 1
ATOM 3871 N N . ILE A 1 247 ? 225.524 184.778 214.951 1.00 75.51 265 ILE A N 1
ATOM 3872 C CA . ILE A 1 247 ? 224.315 184.544 215.743 1.00 75.51 265 ILE A CA 1
ATOM 3873 C C . ILE A 1 247 ? 224.642 183.804 217.036 1.00 75.51 265 ILE A C 1
ATOM 3874 O O . ILE A 1 247 ? 224.296 184.255 218.133 1.00 75.51 265 ILE A O 1
ATOM 3890 N N . LEU A 1 248 ? 225.304 182.651 216.929 1.00 73.98 266 LEU A N 1
ATOM 3891 C CA . LEU A 1 248 ? 225.615 181.867 218.122 1.00 73.98 266 LEU A CA 1
ATOM 3892 C C . LEU A 1 248 ? 226.454 182.656 219.119 1.00 73.98 266 LEU A C 1
ATOM 3893 O O . LEU A 1 248 ? 226.251 182.545 220.334 1.00 73.98 266 LEU A O 1
ATOM 3909 N N . ARG A 1 249 ? 227.403 183.453 218.635 1.00 82.94 267 ARG A N 1
ATOM 3910 C CA . ARG A 1 249 ? 228.241 184.233 219.540 1.00 82.94 267 ARG A CA 1
ATOM 3911 C C . ARG A 1 249 ? 227.412 185.228 220.343 1.00 82.94 267 ARG A C 1
ATOM 3912 O O . ARG A 1 249 ? 227.538 185.315 221.569 1.00 82.94 267 ARG A O 1
ATOM 3933 N N . THR A 1 250 ? 226.542 185.975 219.665 1.00 79.01 268 THR A N 1
ATOM 3934 C CA . THR A 1 250 ? 225.705 186.960 220.344 1.00 79.01 268 THR A CA 1
ATOM 3935 C C . THR A 1 250 ? 224.824 186.327 221.414 1.00 79.01 268 THR A C 1
ATOM 3936 O O . THR A 1 250 ? 224.684 186.871 222.514 1.00 79.01 268 THR A O 1
ATOM 3947 N N . MET A 1 251 ? 224.221 185.179 221.116 1.00 74.78 269 MET A N 1
ATOM 3948 C CA . MET A 1 251 ? 223.370 184.514 222.097 1.00 74.78 269 MET A CA 1
ATOM 3949 C C . MET A 1 251 ? 224.118 184.130 223.368 1.00 74.78 269 MET A C 1
ATOM 3950 O O . MET A 1 251 ? 223.510 184.070 224.442 1.00 74.78 269 MET A O 1
ATOM 3964 N N . ILE A 1 252 ? 225.415 183.856 223.279 1.00 79.88 270 ILE A N 1
ATOM 3965 C CA . ILE A 1 252 ? 226.194 183.495 224.464 1.00 79.88 270 ILE A CA 1
ATOM 3966 C C . ILE A 1 252 ? 226.787 184.716 225.162 1.00 79.88 270 ILE A C 1
ATOM 3967 O O . ILE A 1 252 ? 226.767 184.804 226.392 1.00 79.88 270 ILE A O 1
ATOM 3983 N N . GLU A 1 253 ? 227.320 185.670 224.401 1.00 83.57 271 GLU A N 1
ATOM 3984 C CA . GLU A 1 253 ? 227.983 186.824 225.001 1.00 83.57 271 GLU A CA 1
ATOM 3985 C C . GLU A 1 253 ? 227.023 187.829 225.630 1.00 83.57 271 GLU A C 1
ATOM 3986 O O . GLU A 1 253 ? 227.382 188.464 226.627 1.00 83.57 271 GLU A O 1
ATOM 3998 N N . MET A 1 254 ? 225.816 187.999 225.090 1.00 80.17 272 MET A N 1
ATOM 3999 C CA . MET A 1 254 ? 224.891 188.977 225.647 1.00 80.17 272 MET A CA 1
ATOM 4000 C C . MET A 1 254 ? 223.737 188.402 226.452 1.00 80.17 272 MET A C 1
ATOM 4001 O O . MET A 1 254 ? 223.118 189.152 227.211 1.00 80.17 272 MET A O 1
ATOM 4015 N N . TYR A 1 255 ? 223.427 187.112 226.328 1.00 75.10 273 TYR A N 1
ATOM 4016 C CA . TYR A 1 255 ? 222.266 186.563 227.015 1.00 75.10 273 TYR A CA 1
ATOM 4017 C C . TYR A 1 255 ? 222.550 185.276 227.777 1.00 75.10 273 TYR A C 1
ATOM 4018 O O . TYR A 1 255 ? 221.613 184.671 228.310 1.00 75.10 273 TYR A O 1
ATOM 4036 N N . GLY A 1 256 ? 223.802 184.841 227.851 1.00 74.53 274 GLY A N 1
ATOM 4037 C CA . GLY A 1 256 ? 224.113 183.645 228.611 1.00 74.53 274 GLY A CA 1
ATOM 4038 C C . GLY A 1 256 ? 223.353 182.412 228.180 1.00 74.53 274 GLY A C 1
ATOM 4039 O O . GLY A 1 256 ? 223.027 181.569 229.022 1.00 74.53 274 GLY A O 1
ATOM 4043 N N . GLY A 1 257 ? 223.056 182.281 226.888 1.00 75.73 275 GLY A N 1
ATOM 4044 C CA . GLY A 1 257 ? 222.319 181.141 226.385 1.00 75.73 275 GLY A CA 1
ATOM 4045 C C . GLY A 1 257 ? 220.819 181.308 226.270 1.00 75.73 275 GLY A C 1
ATOM 4046 O O . GLY A 1 257 ? 220.141 180.347 225.886 1.00 75.73 275 GLY A O 1
ATOM 4050 N N . GLY A 1 258 ? 220.272 182.476 226.593 1.00 69.93 276 GLY A N 1
ATOM 4051 C CA . GLY A 1 258 ? 218.844 182.680 226.517 1.00 69.93 276 GLY A CA 1
ATOM 4052 C C . GLY A 1 258 ? 218.123 182.179 227.750 1.00 69.93 276 GLY A C 1
ATOM 4053 O O . GLY A 1 258 ? 218.747 181.784 228.739 1.00 69.93 276 GLY A O 1
ATOM 4057 N N . PRO A 1 259 ? 216.780 182.156 227.712 1.00 67.02 277 PRO A N 1
ATOM 4058 C CA . PRO A 1 259 ? 215.892 182.463 226.584 1.00 67.02 277 PRO A CA 1
ATOM 4059 C C . PRO A 1 259 ? 215.967 183.899 226.088 1.00 67.02 277 PRO A C 1
ATOM 4060 O O . PRO A 1 259 ? 216.224 184.812 226.869 1.00 67.02 277 PRO A O 1
ATOM 4071 N N . VAL A 1 260 ? 215.747 184.086 224.789 1.00 69.84 278 VAL A N 1
ATOM 4072 C CA . VAL A 1 260 ? 215.733 185.411 224.185 1.00 69.84 278 VAL A CA 1
ATOM 4073 C C . VAL A 1 260 ? 214.729 185.422 223.043 1.00 69.84 278 VAL A C 1
ATOM 4074 O O . VAL A 1 260 ? 214.549 184.428 222.337 1.00 69.84 278 VAL A O 1
ATOM 4087 N N . GLY A 1 261 ? 214.074 186.566 222.866 1.00 71.51 279 GLY A N 1
ATOM 4088 C CA . GLY A 1 261 ? 213.128 186.717 221.782 1.00 71.51 279 GLY A CA 1
ATOM 4089 C C . GLY A 1 261 ? 213.822 186.968 220.458 1.00 71.51 279 GLY A C 1
ATOM 4090 O O . GLY A 1 261 ? 214.933 187.486 220.394 1.00 71.51 279 GLY A O 1
ATOM 4094 N N . LEU A 1 262 ? 213.145 186.583 219.377 1.00 76.00 280 LEU A N 1
ATOM 4095 C CA . LEU A 1 262 ? 213.740 186.722 218.054 1.00 76.00 280 LEU A CA 1
ATOM 4096 C C . LEU A 1 262 ? 213.988 188.184 217.705 1.00 76.00 280 LEU A C 1
ATOM 4097 O O . LEU A 1 262 ? 215.024 188.521 217.121 1.00 76.00 280 LEU A O 1
ATOM 4113 N N . GLY A 1 263 ? 213.053 189.069 218.049 1.00 80.21 281 GLY A N 1
ATOM 4114 C CA . GLY A 1 263 ? 213.251 190.481 217.760 1.00 80.21 281 GLY A CA 1
ATOM 4115 C C . GLY A 1 263 ? 214.422 191.072 218.521 1.00 80.21 281 GLY A C 1
ATOM 4116 O O . GLY A 1 263 ? 215.202 191.855 217.974 1.00 80.21 281 GLY A O 1
ATOM 4120 N N . THR A 1 264 ? 214.560 190.704 219.793 1.00 79.07 282 THR A N 1
ATOM 4121 C CA . THR A 1 264 ? 215.668 191.189 220.608 1.00 79.07 282 THR A CA 1
ATOM 4122 C C . THR A 1 264 ? 217.014 190.750 220.043 1.00 79.07 282 THR A C 1
ATOM 4123 O O . THR A 1 264 ? 217.948 191.553 219.936 1.00 79.07 282 THR A O 1
ATOM 4134 N N . LEU A 1 265 ? 217.132 189.474 219.676 1.00 78.88 283 LEU A N 1
ATOM 4135 C CA . LEU A 1 265 ? 218.389 188.967 219.134 1.00 78.88 283 LEU A CA 1
ATOM 4136 C C . LEU A 1 265 ? 218.724 189.598 217.789 1.00 78.88 283 LEU A C 1
ATOM 4137 O O . LEU A 1 265 ? 219.887 189.920 217.523 1.00 78.88 283 LEU A O 1
ATOM 4153 N N . SER A 1 266 ? 217.726 189.774 216.924 1.00 84.23 284 SER A N 1
ATOM 4154 C CA . SER A 1 266 ? 217.975 190.363 215.612 1.00 84.23 284 SER A CA 1
ATOM 4155 C C . SER A 1 266 ? 218.657 191.722 215.717 1.00 84.23 284 SER A C 1
ATOM 4156 O O . SER A 1 266 ? 219.584 192.019 214.955 1.00 84.23 284 SER A O 1
ATOM 4164 N N . VAL A 1 267 ? 218.216 192.560 216.656 1.00 92.81 285 VAL A N 1
ATOM 4165 C CA . VAL A 1 267 ? 218.784 193.899 216.799 1.00 92.81 285 VAL A CA 1
ATOM 4166 C C . VAL A 1 267 ? 220.283 193.835 217.071 1.00 92.81 285 VAL A C 1
ATOM 4167 O O . VAL A 1 267 ? 221.070 194.571 216.465 1.00 92.81 285 VAL A O 1
ATOM 4180 N N . ASN A 1 268 ? 220.705 192.952 217.975 1.00 86.02 286 ASN A N 1
ATOM 4181 C CA . ASN A 1 268 ? 222.120 192.854 218.316 1.00 86.02 286 ASN A CA 1
ATOM 4182 C C . ASN A 1 268 ? 222.994 192.349 217.174 1.00 86.02 286 ASN A C 1
ATOM 4183 O O . ASN A 1 268 ? 224.222 192.425 217.291 1.00 86.02 286 ASN A O 1
ATOM 4194 N N . ILE A 1 269 ? 222.417 191.838 216.088 1.00 85.54 287 ILE A N 1
ATOM 4195 C CA . ILE A 1 269 ? 223.190 191.351 214.952 1.00 85.54 287 ILE A CA 1
ATOM 4196 C C . ILE A 1 269 ? 222.878 192.098 213.666 1.00 85.54 287 ILE A C 1
ATOM 4197 O O . ILE A 1 269 ? 223.409 191.737 212.611 1.00 85.54 287 ILE A O 1
ATOM 4213 N N . ALA A 1 270 ? 222.036 193.128 213.720 1.00 93.73 288 ALA A N 1
ATOM 4214 C CA . ALA A 1 270 ? 221.661 193.902 212.537 1.00 93.73 288 ALA A CA 1
ATOM 4215 C C . ALA A 1 270 ? 221.126 193.021 211.412 1.00 93.73 288 ALA A C 1
ATOM 4216 O O . ALA A 1 270 ? 221.375 193.270 210.231 1.00 93.73 288 ALA A O 1
ATOM 4223 N N . GLU A 1 271 ? 220.385 191.980 211.774 1.00 90.73 289 GLU A N 1
ATOM 4224 C CA . GLU A 1 271 ? 219.811 191.061 210.804 1.00 90.73 289 GLU A CA 1
ATOM 4225 C C . GLU A 1 271 ? 218.300 191.252 210.740 1.00 90.73 289 GLU A C 1
ATOM 4226 O O . GLU A 1 271 ? 217.652 191.567 211.742 1.00 90.73 289 GLU A O 1
ATOM 4238 N N . GLU A 1 272 ? 217.749 191.068 209.543 1.00 87.59 290 GLU A N 1
ATOM 4239 C CA . GLU A 1 272 ? 216.313 191.197 209.350 1.00 87.59 290 GLU A CA 1
ATOM 4240 C C . GLU A 1 272 ? 215.565 190.036 210.001 1.00 87.59 290 GLU A C 1
ATOM 4241 O O . GLU A 1 272 ? 215.970 188.874 209.908 1.00 87.59 290 GLU A O 1
ATOM 4253 N N . ARG A 1 273 ? 214.461 190.375 210.667 1.00 85.02 291 ARG A N 1
ATOM 4254 C CA . ARG A 1 273 ? 213.644 189.412 211.401 1.00 85.02 291 ARG A CA 1
ATOM 4255 C C . ARG A 1 273 ? 213.368 188.133 210.609 1.00 85.02 291 ARG A C 1
ATOM 4256 O O . ARG A 1 273 ? 213.687 187.027 211.057 1.00 85.02 291 ARG A O 1
ATOM 4277 N N . GLU A 1 274 ? 212.763 188.269 209.427 1.00 84.45 292 GLU A N 1
ATOM 4278 C CA . GLU A 1 274 ? 212.412 187.102 208.617 1.00 84.45 292 GLU A CA 1
ATOM 4279 C C . GLU A 1 274 ? 213.614 186.441 207.953 1.00 84.45 292 GLU A C 1
ATOM 4280 O O . GLU A 1 274 ? 213.615 185.218 207.775 1.00 84.45 292 GLU A O 1
ATOM 4292 N N . THR A 1 275 ? 214.637 187.206 207.578 1.00 80.71 293 THR A N 1
ATOM 4293 C CA . THR A 1 275 ? 215.817 186.592 206.975 1.00 80.71 293 THR A CA 1
ATOM 4294 C C . THR A 1 275 ? 216.437 185.568 207.913 1.00 80.71 293 THR A C 1
ATOM 4295 O O . THR A 1 275 ? 216.800 184.464 207.495 1.00 80.71 293 THR A O 1
ATOM 4306 N N . VAL A 1 276 ? 216.582 185.924 209.187 1.00 78.59 294 VAL A N 1
ATOM 4307 C CA . VAL A 1 276 ? 217.114 184.987 210.170 1.00 78.59 294 VAL A CA 1
ATOM 4308 C C . VAL A 1 276 ? 216.178 183.801 210.346 1.00 78.59 294 VAL A C 1
ATOM 4309 O O . VAL A 1 276 ? 216.615 182.645 210.382 1.00 78.59 294 VAL A O 1
ATOM 4322 N N . GLU A 1 277 ? 214.877 184.063 210.450 1.00 75.71 295 GLU A N 1
ATOM 4323 C CA . GLU A 1 277 ? 213.920 182.990 210.690 1.00 75.71 295 GLU A CA 1
ATOM 4324 C C . GLU A 1 277 ? 213.739 182.070 209.490 1.00 75.71 295 GLU A C 1
ATOM 4325 O O . GLU A 1 277 ? 213.461 180.880 209.669 1.00 75.71 295 GLU A O 1
ATOM 4337 N N . ASP A 1 278 ? 213.870 182.584 208.272 1.00 77.15 296 ASP A N 1
ATOM 4338 C CA . ASP A 1 278 ? 213.668 181.768 207.080 1.00 77.15 296 ASP A CA 1
ATOM 4339 C C . ASP A 1 278 ? 214.942 181.185 206.486 1.00 77.15 296 ASP A C 1
ATOM 4340 O O . ASP A 1 278 ? 214.896 180.084 205.931 1.00 77.15 296 ASP A O 1
ATOM 4349 N N . MET A 1 279 ? 216.069 181.889 206.578 1.00 76.50 297 MET A N 1
ATOM 4350 C CA . MET A 1 279 ? 217.321 181.467 205.958 1.00 76.50 297 MET A CA 1
ATOM 4351 C C . MET A 1 279 ? 218.282 180.717 206.871 1.00 76.50 297 MET A C 1
ATOM 4352 O O . MET A 1 279 ? 218.846 179.704 206.451 1.00 76.50 297 MET A O 1
ATOM 4366 N N . TYR A 1 280 ? 218.492 181.171 208.101 1.00 70.42 298 TYR A N 1
ATOM 4367 C CA . TYR A 1 280 ? 219.516 180.597 208.970 1.00 70.42 298 TYR A CA 1
ATOM 4368 C C . TYR A 1 280 ? 218.986 179.733 210.101 1.00 70.42 298 TYR A C 1
ATOM 4369 O O . TYR A 1 280 ? 219.553 178.675 210.370 1.00 70.42 298 TYR A O 1
ATOM 4387 N N . GLU A 1 281 ? 217.919 180.143 210.772 1.00 63.39 299 GLU A N 1
ATOM 4388 C CA . GLU A 1 281 ? 217.414 179.356 211.893 1.00 63.39 299 GLU A CA 1
ATOM 4389 C C . GLU A 1 281 ? 217.090 177.905 211.551 1.00 63.39 299 GLU A C 1
ATOM 4390 O O . GLU A 1 281 ? 217.342 177.035 212.401 1.00 63.39 299 GLU A O 1
ATOM 4402 N N . PRO A 1 282 ? 216.545 177.571 210.380 1.00 57.45 300 PRO A N 1
ATOM 4403 C CA . PRO A 1 282 ? 216.200 176.161 210.117 1.00 57.45 300 PRO A CA 1
ATOM 4404 C C . PRO A 1 282 ? 217.339 175.158 210.254 1.00 57.45 300 PRO A C 1
ATOM 4405 O O . PRO A 1 282 ? 217.156 174.115 210.891 1.00 57.45 300 PRO A O 1
ATOM 4416 N N . TYR A 1 283 ? 218.508 175.431 209.674 1.00 54.38 301 TYR A N 1
ATOM 4417 C CA . TYR A 1 283 ? 219.615 174.478 209.759 1.00 54.38 301 TYR A CA 1
ATOM 4418 C C . TYR A 1 283 ? 220.189 174.368 211.168 1.00 54.38 301 TYR A C 1
ATOM 4419 O O . TYR A 1 283 ? 220.572 173.276 211.599 1.00 54.38 301 TYR A O 1
ATOM 4437 N N . LEU A 1 284 ? 220.265 175.478 211.901 1.00 59.28 302 LEU A N 1
ATOM 4438 C CA . LEU A 1 284 ? 220.776 175.429 213.268 1.00 59.28 302 LEU A CA 1
ATOM 4439 C C . LEU A 1 284 ? 219.911 174.567 214.176 1.00 59.28 302 LEU A C 1
ATOM 4440 O O . LEU A 1 284 ? 220.428 173.923 215.092 1.00 59.28 302 LEU A O 1
ATOM 4456 N N . ILE A 1 285 ? 218.603 174.541 213.944 1.00 53.57 303 ILE A N 1
ATOM 4457 C CA . ILE A 1 285 ? 217.716 173.700 214.742 1.00 53.57 303 ILE A CA 1
ATOM 4458 C C . ILE A 1 285 ? 217.878 172.228 214.373 1.00 53.57 303 ILE A C 1
ATOM 4459 O O . ILE A 1 285 ? 218.000 171.363 215.247 1.00 53.57 303 ILE A O 1
ATOM 4475 N N . GLN A 1 286 ? 217.884 171.917 213.078 1.00 52.27 304 GLN A N 1
ATOM 4476 C CA . GLN A 1 286 ? 217.977 170.523 212.658 1.00 52.27 304 GLN A CA 1
ATOM 4477 C C . GLN A 1 286 ? 219.286 169.871 213.082 1.00 52.27 304 GLN A C 1
ATOM 4478 O O . GLN A 1 286 ? 219.325 168.656 213.298 1.00 52.27 304 GLN A O 1
ATOM 4492 N N . LYS A 1 287 ? 220.362 170.639 213.206 1.00 57.22 305 LYS A N 1
ATOM 4493 C CA . LYS A 1 287 ? 221.622 170.086 213.684 1.00 57.22 305 LYS A CA 1
ATOM 4494 C C . LYS A 1 287 ? 221.700 170.018 215.202 1.00 57.22 305 LYS A C 1
ATOM 4495 O O . LYS A 1 287 ? 222.584 169.338 215.731 1.00 57.22 305 LYS A O 1
ATOM 4514 N N . GLY A 1 288 ? 220.801 170.694 215.907 1.00 58.64 306 GLY A N 1
ATOM 4515 C CA . GLY A 1 288 ? 220.781 170.674 217.354 1.00 58.64 306 GLY A CA 1
ATOM 4516 C C . GLY A 1 288 ? 221.617 171.719 218.049 1.00 58.64 306 GLY A C 1
ATOM 4517 O O . GLY A 1 288 ? 222.030 171.496 219.191 1.00 58.64 306 GLY A O 1
ATOM 4521 N N . PHE A 1 289 ? 221.902 172.842 217.398 1.00 61.62 307 PHE A N 1
ATOM 4522 C CA . PHE A 1 289 ? 222.633 173.924 218.044 1.00 61.62 307 PHE A CA 1
ATOM 4523 C C . PHE A 1 289 ? 221.699 174.843 218.820 1.00 61.62 307 PHE A C 1
ATOM 4524 O O . PHE A 1 289 ? 222.062 175.335 219.891 1.00 61.62 307 PHE A O 1
ATOM 4541 N N . ILE A 1 290 ? 220.500 175.077 218.291 1.00 60.43 308 ILE A N 1
ATOM 4542 C CA . ILE A 1 290 ? 219.487 175.927 218.902 1.00 60.43 308 ILE A CA 1
ATOM 4543 C C . ILE A 1 290 ? 218.251 175.090 219.201 1.00 60.43 308 ILE A C 1
ATOM 4544 O O . ILE A 1 290 ? 217.954 174.113 218.509 1.00 60.43 308 ILE A O 1
ATOM 4560 N N . MET A 1 291 ? 217.538 175.476 220.256 1.00 60.98 309 MET A N 1
ATOM 4561 C CA . MET A 1 291 ? 216.311 174.816 220.672 1.00 60.98 309 MET A CA 1
ATOM 4562 C C . MET A 1 291 ? 215.263 175.874 220.987 1.00 60.98 309 MET A C 1
ATOM 4563 O O . MET A 1 291 ? 215.565 176.874 221.641 1.00 60.98 309 MET A O 1
ATOM 4577 N N . ARG A 1 292 ? 214.037 175.656 220.518 1.00 56.23 310 ARG A N 1
ATOM 4578 C CA . ARG A 1 292 ? 212.937 176.580 220.765 1.00 56.23 310 ARG A CA 1
ATOM 4579 C C . ARG A 1 292 ? 212.181 176.220 222.038 1.00 56.23 310 ARG A C 1
ATOM 4580 O O . ARG A 1 292 ? 211.878 175.051 222.288 1.00 56.23 310 ARG A O 1
ATOM 4601 N N . THR A 1 293 ? 211.859 177.241 222.830 1.00 60.61 311 THR A N 1
ATOM 4602 C CA . THR A 1 293 ? 211.107 177.071 224.065 1.00 60.61 311 THR A CA 1
ATOM 4603 C C . THR A 1 293 ? 210.031 178.146 224.126 1.00 60.61 311 THR A C 1
ATOM 4604 O O . THR A 1 293 ? 210.098 179.162 223.431 1.00 60.61 311 THR A O 1
ATOM 4615 N N . ARG A 1 294 ? 209.034 177.910 224.980 1.00 56.94 312 ARG A N 1
ATOM 4616 C CA . ARG A 1 294 ? 207.899 178.820 225.084 1.00 56.94 312 ARG A CA 1
ATOM 4617 C C . ARG A 1 294 ? 208.301 180.246 225.434 1.00 56.94 312 ARG A C 1
ATOM 4618 O O . ARG A 1 294 ? 207.543 181.175 225.138 1.00 56.94 312 ARG A O 1
ATOM 4639 N N . THR A 1 295 ? 209.459 180.449 226.058 1.00 64.05 313 THR A N 1
ATOM 4640 C CA . THR A 1 295 ? 209.906 181.784 226.433 1.00 64.05 313 THR A CA 1
ATOM 4641 C C . THR A 1 295 ? 211.033 182.287 225.543 1.00 64.05 313 THR A C 1
ATOM 4642 O O . THR A 1 295 ? 211.579 183.363 225.799 1.00 64.05 313 THR A O 1
ATOM 4653 N N . GLY A 1 296 ? 211.381 181.543 224.497 1.00 63.17 314 GLY A N 1
ATOM 4654 C CA . GLY A 1 296 ? 212.426 181.943 223.579 1.00 63.17 314 GLY A CA 1
ATOM 4655 C C . GLY A 1 296 ? 213.297 180.769 223.195 1.00 63.17 314 GLY A C 1
ATOM 4656 O O . GLY A 1 296 ? 213.119 179.665 223.713 1.00 63.17 314 GLY A O 1
ATOM 4660 N N . ARG A 1 297 ? 214.239 180.988 222.288 1.00 64.25 315 ARG A N 1
ATOM 4661 C CA . ARG A 1 297 ? 215.152 179.938 221.868 1.00 64.25 315 ARG A CA 1
ATOM 4662 C C . ARG A 1 297 ? 216.417 179.944 222.718 1.00 64.25 315 ARG A C 1
ATOM 4663 O O . ARG A 1 297 ? 216.853 180.982 223.222 1.00 64.25 315 ARG A O 1
ATOM 4684 N N . VAL A 1 298 ? 217.006 178.760 222.866 1.00 65.37 316 VAL A N 1
ATOM 4685 C CA . VAL A 1 298 ? 218.099 178.522 223.798 1.00 65.37 316 VAL A CA 1
ATOM 4686 C C . VAL A 1 298 ? 219.205 177.761 223.086 1.00 65.37 316 VAL A C 1
ATOM 4687 O O . VAL A 1 298 ? 218.933 176.882 222.262 1.00 65.37 316 VAL A O 1
ATOM 4700 N N . ALA A 1 299 ? 220.452 178.100 223.403 1.00 68.22 317 ALA A N 1
ATOM 4701 C CA . ALA A 1 299 ? 221.606 177.407 222.851 1.00 68.22 317 ALA A CA 1
ATOM 4702 C C . ALA A 1 299 ? 221.918 176.176 223.691 1.00 68.22 317 ALA A C 1
ATOM 4703 O O . ALA A 1 299 ? 221.954 176.252 224.922 1.00 68.22 317 ALA A O 1
ATOM 4710 N N . THR A 1 300 ? 222.136 175.046 223.025 1.00 68.20 318 THR A N 1
ATOM 4711 C CA . THR A 1 300 ? 222.456 173.807 223.712 1.00 68.20 318 THR A CA 1
ATOM 4712 C C . THR A 1 300 ? 223.949 173.722 224.021 1.00 68.20 318 THR A C 1
ATOM 4713 O O . THR A 1 300 ? 224.766 174.496 223.516 1.00 68.20 318 THR A O 1
ATOM 4724 N N . ALA A 1 301 ? 224.295 172.755 224.875 1.00 76.61 319 ALA A N 1
ATOM 4725 C CA . ALA A 1 301 ? 225.692 172.532 225.232 1.00 76.61 319 ALA A CA 1
ATOM 4726 C C . ALA A 1 301 ? 226.550 172.304 223.995 1.00 76.61 319 ALA A C 1
ATOM 4727 O O . ALA A 1 301 ? 227.686 172.788 223.917 1.00 76.61 319 ALA A O 1
ATOM 4734 N N . LYS A 1 302 ? 226.016 171.579 223.011 1.00 68.46 320 LYS A N 1
ATOM 4735 C CA . LYS A 1 302 ? 226.731 171.360 221.760 1.00 68.46 320 LYS A CA 1
ATOM 4736 C C . LYS A 1 302 ? 227.171 172.675 221.131 1.00 68.46 320 LYS A C 1
ATOM 4737 O O . LYS A 1 302 ? 228.222 172.735 220.486 1.00 68.46 320 LYS A O 1
ATOM 4756 N N . ALA A 1 303 ? 226.383 173.734 221.299 1.00 71.46 321 ALA A N 1
ATOM 4757 C CA . ALA A 1 303 ? 226.768 175.041 220.781 1.00 71.46 321 ALA A CA 1
ATOM 4758 C C . ALA A 1 303 ? 227.841 175.698 221.638 1.00 71.46 321 ALA A C 1
ATOM 4759 O O . ALA A 1 303 ? 228.612 176.519 221.131 1.00 71.46 321 ALA A O 1
ATOM 4766 N N . TYR A 1 304 ? 227.896 175.371 222.932 1.00 80.57 322 TYR A N 1
ATOM 4767 C CA . TYR A 1 304 ? 228.962 175.885 223.790 1.00 80.57 322 TYR A CA 1
ATOM 4768 C C . TYR A 1 304 ? 230.306 175.255 223.444 1.00 80.57 322 TYR A C 1
ATOM 4769 O O . TYR A 1 304 ? 231.288 175.962 223.197 1.00 80.57 322 TYR A O 1
ATOM 4787 N N . GLU A 1 305 ? 230.368 173.923 223.414 1.00 77.08 323 GLU A N 1
ATOM 4788 C CA . GLU A 1 305 ? 231.632 173.247 223.139 1.00 77.08 323 GLU A CA 1
ATOM 4789 C C . GLU A 1 305 ? 232.168 173.589 221.754 1.00 77.08 323 GLU A C 1
ATOM 4790 O O . GLU A 1 305 ? 233.383 173.723 221.570 1.00 77.08 323 GLU A O 1
ATOM 4802 N N . HIS A 1 306 ? 231.286 173.744 220.768 1.00 73.61 324 HIS A N 1
ATOM 4803 C CA . HIS A 1 306 ? 231.750 174.115 219.436 1.00 73.61 324 HIS A CA 1
ATOM 4804 C C . HIS A 1 306 ? 232.385 175.499 219.418 1.00 73.61 324 HIS A C 1
ATOM 4805 O O . HIS A 1 306 ? 233.320 175.734 218.645 1.00 73.61 324 HIS A O 1
ATOM 4819 N N . MET A 1 307 ? 231.910 176.422 220.251 1.00 83.71 325 MET A N 1
ATOM 4820 C CA . MET A 1 307 ? 232.473 177.766 220.279 1.00 83.71 325 MET A CA 1
ATOM 4821 C C . MET A 1 307 ? 233.623 177.920 221.264 1.00 83.71 325 MET A C 1
ATOM 4822 O O . MET A 1 307 ? 234.333 178.928 221.202 1.00 83.71 325 MET A O 1
ATOM 4836 N N . GLY A 1 308 ? 233.830 176.961 222.160 1.00 90.53 326 GLY A N 1
ATOM 4837 C CA . GLY A 1 308 ? 234.933 177.027 223.097 1.00 90.53 326 GLY A CA 1
ATOM 4838 C C . GLY A 1 308 ? 234.633 177.690 224.423 1.00 90.53 326 GLY A C 1
ATOM 4839 O O . GLY A 1 308 ? 235.558 177.876 225.223 1.00 90.53 326 GLY A O 1
ATOM 4843 N N . TYR A 1 309 ? 233.382 178.055 224.683 1.00 87.58 327 TYR A N 1
ATOM 4844 C CA . TYR A 1 309 ? 233.011 178.651 225.956 1.00 87.58 327 TYR A CA 1
ATOM 4845 C C . TYR A 1 309 ? 232.749 177.567 227.001 1.00 87.58 327 TYR A C 1
ATOM 4846 O O . TYR A 1 309 ? 232.687 176.372 226.702 1.00 87.58 327 TYR A O 1
ATOM 4864 N N . ASP A 1 310 ? 232.600 178.004 228.248 1.00 98.01 328 ASP A N 1
ATOM 4865 C CA . ASP A 1 310 ? 232.373 177.111 229.377 1.00 98.01 328 ASP A CA 1
ATOM 4866 C C . ASP A 1 310 ? 230.879 177.019 229.650 1.00 98.01 328 ASP A C 1
ATOM 4867 O O . ASP A 1 310 ? 230.220 178.037 229.887 1.00 98.01 328 ASP A O 1
ATOM 4876 N N . TYR A 1 311 ? 230.353 175.800 229.620 1.00 93.58 329 TYR A N 1
ATOM 4877 C CA . TYR A 1 311 ? 228.942 175.570 229.871 1.00 93.58 329 TYR A CA 1
ATOM 4878 C C . TYR A 1 311 ? 228.651 175.639 231.363 1.00 93.58 329 TYR A C 1
ATOM 4879 O O . TYR A 1 311 ? 229.494 175.306 232.201 1.00 93.58 329 TYR A O 1
ATOM 4897 N N . THR A 1 312 ? 227.441 176.077 231.690 1.00 107.49 330 THR A N 1
ATOM 4898 C CA . THR A 1 312 ? 227.033 176.234 233.079 1.00 107.49 330 THR A CA 1
ATOM 4899 C C . THR A 1 312 ? 225.629 175.681 233.297 1.00 107.49 330 THR A C 1
ATOM 4900 O O . THR A 1 312 ? 225.419 174.468 233.269 1.00 107.49 330 THR A O 1
ATOM 4911 N N . THR B 1 1 ? 182.897 147.591 182.836 1.00 48.69 19 THR B N 1
ATOM 4912 C CA . THR B 1 1 ? 183.931 148.611 182.709 1.00 48.69 19 THR B CA 1
ATOM 4913 C C . THR B 1 1 ? 184.287 149.201 184.073 1.00 48.69 19 THR B C 1
ATOM 4914 O O . THR B 1 1 ? 183.677 148.863 185.083 1.00 48.69 19 THR B O 1
ATOM 4925 N N . LEU B 1 2 ? 185.292 150.077 184.091 1.00 47.62 20 LEU B N 1
ATOM 4926 C CA . LEU B 1 2 ? 185.758 150.646 185.351 1.00 47.62 20 LEU B CA 1
ATOM 4927 C C . LEU B 1 2 ? 184.767 151.641 185.955 1.00 47.62 20 LEU B C 1
ATOM 4928 O O . LEU B 1 2 ? 184.755 151.820 187.177 1.00 47.62 20 LEU B O 1
ATOM 4944 N N . ARG B 1 3 ? 183.935 152.299 185.137 1.00 47.07 21 ARG B N 1
ATOM 4945 C CA . ARG B 1 3 ? 182.878 153.172 185.653 1.00 47.07 21 ARG B CA 1
ATOM 4946 C C . ARG B 1 3 ? 181.529 152.476 185.600 1.00 47.07 21 ARG B C 1
ATOM 4947 O O . ARG B 1 3 ? 181.110 152.054 184.513 1.00 47.07 21 ARG B O 1
ATOM 4968 N N . PRO B 1 4 ? 180.806 152.349 186.713 1.00 44.26 22 PRO B N 1
ATOM 4969 C CA . PRO B 1 4 ? 179.469 151.752 186.657 1.00 44.26 22 PRO B CA 1
ATOM 4970 C C . PRO B 1 4 ? 178.550 152.530 185.728 1.00 44.26 22 PRO B C 1
ATOM 4971 O O . PRO B 1 4 ? 178.717 153.733 185.523 1.00 44.26 22 PRO B O 1
ATOM 4982 N N . GLN B 1 5 ? 177.567 151.825 185.157 1.00 43.24 23 GLN B N 1
ATOM 4983 C CA . GLN B 1 5 ? 176.656 152.414 184.183 1.00 43.24 23 GLN B CA 1
ATOM 4984 C C . GLN B 1 5 ? 175.205 152.501 184.635 1.00 43.24 23 GLN B C 1
ATOM 4985 O O . GLN B 1 5 ? 174.444 153.268 184.042 1.00 43.24 23 GLN B O 1
ATOM 4999 N N . TYR B 1 6 ? 174.797 151.747 185.654 1.00 43.00 24 TYR B N 1
ATOM 5000 C CA . TYR B 1 6 ? 173.414 151.746 186.106 1.00 43.00 24 TYR B CA 1
ATOM 5001 C C . TYR B 1 6 ? 173.371 151.696 187.624 1.00 43.00 24 TYR B C 1
ATOM 5002 O O . TYR B 1 6 ? 174.351 151.335 188.276 1.00 43.00 24 TYR B O 1
ATOM 5020 N N . PHE B 1 7 ? 172.222 152.074 188.191 1.00 41.09 25 PHE B N 1
ATOM 5021 C CA . PHE B 1 7 ? 172.090 152.044 189.644 1.00 41.09 25 PHE B CA 1
ATOM 5022 C C . PHE B 1 7 ? 172.337 150.649 190.197 1.00 41.09 25 PHE B C 1
ATOM 5023 O O . PHE B 1 7 ? 172.738 150.505 191.355 1.00 41.09 25 PHE B O 1
ATOM 5040 N N . LYS B 1 8 ? 172.104 149.612 189.391 1.00 43.67 26 LYS B N 1
ATOM 5041 C CA . LYS B 1 8 ? 172.408 148.251 189.820 1.00 43.67 26 LYS B CA 1
ATOM 5042 C C . LYS B 1 8 ? 173.869 148.116 190.224 1.00 43.67 26 LYS B C 1
ATOM 5043 O O . LYS B 1 8 ? 174.200 147.397 191.173 1.00 43.67 26 LYS B O 1
ATOM 5062 N N . GLU B 1 9 ? 174.753 148.797 189.502 1.00 44.29 27 GLU B N 1
ATOM 5063 C CA . GLU B 1 9 ? 176.192 148.718 189.699 1.00 44.29 27 GLU B CA 1
ATOM 5064 C C . GLU B 1 9 ? 176.758 149.782 190.628 1.00 44.29 27 GLU B C 1
ATOM 5065 O O . GLU B 1 9 ? 177.894 149.633 191.089 1.00 44.29 27 GLU B O 1
ATOM 5077 N N . TYR B 1 10 ? 176.019 150.850 190.906 1.00 39.26 28 TYR B N 1
ATOM 5078 C CA . TYR B 1 10 ? 176.525 151.934 191.741 1.00 39.26 28 TYR B CA 1
ATOM 5079 C C . TYR B 1 10 ? 176.368 151.591 193.219 1.00 39.26 28 TYR B C 1
ATOM 5080 O O . TYR B 1 10 ? 175.253 151.560 193.747 1.00 39.26 28 TYR B O 1
ATOM 5098 N N . ILE B 1 11 ? 177.488 151.305 193.871 1.00 42.40 29 ILE B N 1
ATOM 5099 C CA . ILE B 1 11 ? 177.535 150.957 195.287 1.00 42.40 29 ILE B CA 1
ATOM 5100 C C . ILE B 1 11 ? 177.551 152.217 196.148 1.00 42.40 29 ILE B C 1
ATOM 5101 O O . ILE B 1 11 ? 178.168 153.223 195.788 1.00 42.40 29 ILE B O 1
ATOM 5117 N N . GLY B 1 12 ? 176.875 152.165 197.297 1.00 36.46 30 GLY B N 1
ATOM 5118 C CA . GLY B 1 12 ? 176.875 153.275 198.241 1.00 36.46 30 GLY B CA 1
ATOM 5119 C C . GLY B 1 12 ? 176.007 154.469 197.874 1.00 36.46 30 GLY B C 1
ATOM 5120 O O . GLY B 1 12 ? 175.099 154.398 197.043 1.00 36.46 30 GLY B O 1
ATOM 5124 N N . GLN B 1 13 ? 176.308 155.595 198.531 1.00 37.95 31 GLN B N 1
ATOM 5125 C CA . GLN B 1 13 ? 175.570 156.850 198.351 1.00 37.95 31 GLN B CA 1
ATOM 5126 C C . GLN B 1 13 ? 174.062 156.634 198.443 1.00 37.95 31 GLN B C 1
ATOM 5127 O O . GLN B 1 13 ? 173.284 157.195 197.672 1.00 37.95 31 GLN B O 1
ATOM 5141 N N . ASP B 1 14 ? 173.650 155.804 199.402 1.00 42.13 32 ASP B N 1
ATOM 5142 C CA . ASP B 1 14 ? 172.240 155.445 199.533 1.00 42.13 32 ASP B CA 1
ATOM 5143 C C . ASP B 1 14 ? 171.312 156.657 199.579 1.00 42.13 32 ASP B C 1
ATOM 5144 O O . ASP B 1 14 ? 170.257 156.658 198.936 1.00 42.13 32 ASP B O 1
ATOM 5153 N N . LYS B 1 15 ? 171.673 157.696 200.333 1.00 39.33 33 LYS B N 1
ATOM 5154 C CA . LYS B 1 15 ? 170.804 158.869 200.420 1.00 39.33 33 LYS B CA 1
ATOM 5155 C C . LYS B 1 15 ? 170.604 159.537 199.065 1.00 39.33 33 LYS B C 1
ATOM 5156 O O . LYS B 1 15 ? 169.470 159.799 198.654 1.00 39.33 33 LYS B O 1
ATOM 5175 N N . VAL B 1 16 ? 171.691 159.825 198.357 1.00 35.91 34 VAL B N 1
ATOM 5176 C CA . VAL B 1 16 ? 171.576 160.466 197.051 1.00 35.91 34 VAL B CA 1
ATOM 5177 C C . VAL B 1 16 ? 170.909 159.533 196.051 1.00 35.91 34 VAL B C 1
ATOM 5178 O O . VAL B 1 16 ? 170.001 159.930 195.313 1.00 35.91 34 VAL B O 1
ATOM 5191 N N . LYS B 1 17 ? 171.344 158.278 196.017 1.00 38.49 35 LYS B N 1
ATOM 5192 C CA . LYS B 1 17 ? 170.816 157.324 195.051 1.00 38.49 35 LYS B CA 1
ATOM 5193 C C . LYS B 1 17 ? 169.322 157.088 195.233 1.00 38.49 35 LYS B C 1
ATOM 5194 O O . LYS B 1 17 ? 168.585 156.960 194.250 1.00 38.49 35 LYS B O 1
ATOM 5213 N N . ASP B 1 18 ? 168.852 157.029 196.476 1.00 39.91 36 ASP B N 1
ATOM 5214 C CA . ASP B 1 18 ? 167.425 156.837 196.719 1.00 39.91 36 ASP B CA 1
ATOM 5215 C C . ASP B 1 18 ? 166.594 158.017 196.229 1.00 39.91 36 ASP B C 1
ATOM 5216 O O . ASP B 1 18 ? 165.561 157.829 195.581 1.00 39.91 36 ASP B O 1
ATOM 5225 N N . GLN B 1 19 ? 167.024 159.242 196.523 1.00 38.59 37 GLN B N 1
ATOM 5226 C CA . GLN B 1 19 ? 166.285 160.412 196.057 1.00 38.59 37 GLN B CA 1
ATOM 5227 C C . GLN B 1 19 ? 166.192 160.460 194.536 1.00 38.59 37 GLN B C 1
ATOM 5228 O O . GLN B 1 19 ? 165.115 160.692 193.979 1.00 38.59 37 GLN B O 1
ATOM 5242 N N . LEU B 1 20 ? 167.305 160.234 193.844 1.00 36.08 38 LEU B N 1
ATOM 5243 C CA . LEU B 1 20 ? 167.287 160.308 192.386 1.00 36.08 38 LEU B CA 1
ATOM 5244 C C . LEU B 1 20 ? 166.346 159.281 191.771 1.00 36.08 38 LEU B C 1
ATOM 5245 O O . LEU B 1 20 ? 165.681 159.568 190.770 1.00 36.08 38 LEU B O 1
ATOM 5261 N N . LYS B 1 21 ? 166.272 158.082 192.344 1.00 39.20 39 LYS B N 1
ATOM 5262 C CA . LYS B 1 21 ? 165.340 157.083 191.830 1.00 39.20 39 LYS B CA 1
ATOM 5263 C C . LYS B 1 21 ? 163.901 157.581 191.867 1.00 39.20 39 LYS B C 1
ATOM 5264 O O . LYS B 1 21 ? 163.142 157.380 190.913 1.00 39.20 39 LYS B O 1
ATOM 5283 N N . ILE B 1 22 ? 163.501 158.211 192.969 1.00 39.80 40 ILE B N 1
ATOM 5284 C CA . ILE B 1 22 ? 162.129 158.693 193.107 1.00 39.80 40 ILE B CA 1
ATOM 5285 C C . ILE B 1 22 ? 161.829 159.816 192.120 1.00 39.80 40 ILE B C 1
ATOM 5286 O O . ILE B 1 22 ? 160.777 159.826 191.474 1.00 39.80 40 ILE B O 1
ATOM 5302 N N . PHE B 1 23 ? 162.736 160.782 191.990 1.00 37.49 41 PHE B N 1
ATOM 5303 C CA . PHE B 1 23 ? 162.490 161.894 191.078 1.00 37.49 41 PHE B CA 1
ATOM 5304 C C . PHE B 1 23 ? 162.530 161.466 189.616 1.00 37.49 41 PHE B C 1
ATOM 5305 O O . PHE B 1 23 ? 161.735 161.953 188.806 1.00 37.49 41 PHE B O 1
ATOM 5322 N N . ILE B 1 24 ? 163.441 160.565 189.251 1.00 39.73 42 ILE B N 1
ATOM 5323 C CA . ILE B 1 24 ? 163.499 160.094 187.868 1.00 39.73 42 ILE B CA 1
ATOM 5324 C C . ILE B 1 24 ? 162.252 159.296 187.503 1.00 39.73 42 ILE B C 1
ATOM 5325 O O . ILE B 1 24 ? 161.708 159.447 186.404 1.00 39.73 42 ILE B O 1
ATOM 5341 N N . GLU B 1 25 ? 161.779 158.434 188.401 1.00 42.63 43 GLU B N 1
ATOM 5342 C CA . GLU B 1 25 ? 160.581 157.654 188.103 1.00 42.63 43 GLU B CA 1
ATOM 5343 C C . GLU B 1 25 ? 159.346 158.536 187.960 1.00 42.63 43 GLU B C 1
ATOM 5344 O O . GLU B 1 25 ? 158.514 158.304 187.078 1.00 42.63 43 GLU B O 1
ATOM 5356 N N . ALA B 1 26 ? 159.206 159.547 188.815 1.00 43.58 44 ALA B N 1
ATOM 5357 C CA . ALA B 1 26 ? 158.077 160.466 188.702 1.00 43.58 44 ALA B CA 1
ATOM 5358 C C . ALA B 1 26 ? 158.126 161.270 187.409 1.00 43.58 44 ALA B C 1
ATOM 5359 O O . ALA B 1 26 ? 157.088 161.521 186.789 1.00 43.58 44 ALA B O 1
ATOM 5366 N N . ALA B 1 27 ? 159.320 161.682 186.984 1.00 42.17 45 ALA B N 1
ATOM 5367 C CA . ALA B 1 27 ? 159.446 162.456 185.752 1.00 42.17 45 ALA B CA 1
ATOM 5368 C C . ALA B 1 27 ? 158.970 161.673 184.535 1.00 42.17 45 ALA B C 1
ATOM 5369 O O . ALA B 1 27 ? 158.334 162.237 183.639 1.00 42.17 45 ALA B O 1
ATOM 5376 N N . LYS B 1 28 ? 159.272 160.378 184.479 1.00 44.57 46 LYS B N 1
ATOM 5377 C CA . LYS B 1 28 ? 158.816 159.554 183.364 1.00 44.57 46 LYS B CA 1
ATOM 5378 C C . LYS B 1 28 ? 157.300 159.405 183.352 1.00 44.57 46 LYS B C 1
ATOM 5379 O O . LYS B 1 28 ? 156.687 159.371 182.280 1.00 44.57 46 LYS B O 1
ATOM 5398 N N . LEU B 1 29 ? 156.675 159.304 184.527 1.00 47.29 47 LEU B N 1
ATOM 5399 C CA . LEU B 1 29 ? 155.222 159.174 184.578 1.00 47.29 47 LEU B CA 1
ATOM 5400 C C . LEU B 1 29 ? 154.523 160.395 183.997 1.00 47.29 47 LEU B C 1
ATOM 5401 O O . LEU B 1 29 ? 153.493 160.263 183.328 1.00 47.29 47 LEU B O 1
ATOM 5417 N N . ARG B 1 30 ? 155.053 161.591 184.243 1.00 47.83 48 ARG B N 1
ATOM 5418 C CA . ARG B 1 30 ? 154.465 162.796 183.672 1.00 47.83 48 ARG B CA 1
ATOM 5419 C C . ARG B 1 30 ? 154.943 163.063 182.253 1.00 47.83 48 ARG B C 1
ATOM 5420 O O . ARG B 1 30 ? 154.426 163.977 181.605 1.00 47.83 48 ARG B O 1
ATOM 5441 N N . ASP B 1 31 ? 155.899 162.285 181.757 1.00 52.20 49 ASP B N 1
ATOM 5442 C CA . ASP B 1 31 ? 156.468 162.473 180.429 1.00 52.20 49 ASP B CA 1
ATOM 5443 C C . ASP B 1 31 ? 157.003 163.892 180.239 1.00 52.20 49 ASP B C 1
ATOM 5444 O O . ASP B 1 31 ? 156.547 164.649 179.382 1.00 52.20 49 ASP B O 1
ATOM 5453 N N . GLU B 1 32 ? 157.986 164.249 181.062 1.00 49.59 50 GLU B N 1
ATOM 5454 C CA . GLU B 1 32 ? 158.576 165.577 180.995 1.00 49.59 50 GLU B CA 1
ATOM 5455 C C . GLU B 1 32 ? 160.045 165.494 181.395 1.00 49.59 50 GLU B C 1
ATOM 5456 O O . GLU B 1 32 ? 160.513 164.483 181.922 1.00 49.59 50 GLU B O 1
ATOM 5468 N N . ALA B 1 33 ? 160.772 166.575 181.121 1.00 43.26 51 ALA B N 1
ATOM 5469 C CA . ALA B 1 33 ? 162.188 166.656 181.453 1.00 43.26 51 ALA B CA 1
ATOM 5470 C C . ALA B 1 33 ? 162.434 166.690 182.958 1.00 43.26 51 ALA B C 1
ATOM 5471 O O . ALA B 1 33 ? 161.628 167.206 183.735 1.00 43.26 51 ALA B O 1
ATOM 5478 N N . LEU B 1 34 ? 163.564 166.115 183.363 1.00 38.10 52 LEU B N 1
ATOM 5479 C CA . LEU B 1 34 ? 163.994 166.158 184.753 1.00 38.10 52 LEU B CA 1
ATOM 5480 C C . LEU B 1 34 ? 164.431 167.567 185.141 1.00 38.10 52 LEU B C 1
ATOM 5481 O O . LEU B 1 34 ? 164.962 168.324 184.326 1.00 38.10 52 LEU B O 1
ATOM 5497 N N . ASP B 1 35 ? 164.193 167.920 186.400 1.00 36.93 53 ASP B N 1
ATOM 5498 C CA . ASP B 1 35 ? 164.619 169.212 186.917 1.00 36.93 53 ASP B CA 1
ATOM 5499 C C . ASP B 1 35 ? 166.145 169.334 186.901 1.00 36.93 53 ASP B C 1
ATOM 5500 O O . ASP B 1 35 ? 166.873 168.348 186.786 1.00 36.93 53 ASP B O 1
ATOM 5509 N N . HIS B 1 36 ? 166.624 170.571 187.015 1.00 34.35 54 HIS B N 1
ATOM 5510 C CA . HIS B 1 36 ? 168.058 170.838 187.021 1.00 34.35 54 HIS B CA 1
ATOM 5511 C C . HIS B 1 36 ? 168.706 170.272 188.283 1.00 34.35 54 HIS B C 1
ATOM 5512 O O . HIS B 1 36 ? 168.164 170.399 189.382 1.00 34.35 54 HIS B O 1
ATOM 5526 N N . THR B 1 37 ? 169.872 169.642 188.126 1.00 32.27 55 THR B N 1
ATOM 5527 C CA . THR B 1 37 ? 170.568 168.975 189.222 1.00 32.27 55 THR B CA 1
ATOM 5528 C C . THR B 1 37 ? 171.969 169.541 189.424 1.00 32.27 55 THR B C 1
ATOM 5529 O O . THR B 1 37 ? 172.664 169.848 188.454 1.00 32.27 55 THR B O 1
ATOM 5540 N N . LEU B 1 38 ? 172.371 169.711 190.685 1.00 32.40 56 LEU B N 1
ATOM 5541 C CA . LEU B 1 38 ? 173.729 170.119 191.041 1.00 32.40 56 LEU B CA 1
ATOM 5542 C C . LEU B 1 38 ? 174.363 169.060 191.936 1.00 32.40 56 LEU B C 1
ATOM 5543 O O . LEU B 1 38 ? 173.806 168.722 192.984 1.00 32.40 56 LEU B O 1
ATOM 5559 N N . LEU B 1 39 ? 175.523 168.546 191.531 1.00 32.87 57 LEU B N 1
ATOM 5560 C CA . LEU B 1 39 ? 176.271 167.543 192.287 1.00 32.87 57 LEU B CA 1
ATOM 5561 C C . LEU B 1 39 ? 177.545 168.169 192.840 1.00 32.87 57 LEU B C 1
ATOM 5562 O O . LEU B 1 39 ? 178.333 168.736 192.080 1.00 32.87 57 LEU B O 1
ATOM 5578 N N . PHE B 1 40 ? 177.755 168.073 194.151 1.00 33.06 58 PHE B N 1
ATOM 5579 C CA . PHE B 1 40 ? 178.942 168.678 194.742 1.00 33.06 58 PHE B CA 1
ATOM 5580 C C . PHE B 1 40 ? 179.403 167.886 195.959 1.00 33.06 58 PHE B C 1
ATOM 5581 O O . PHE B 1 40 ? 178.641 167.124 196.556 1.00 33.06 58 PHE B O 1
ATOM 5598 N N . GLY B 1 41 ? 180.677 168.076 196.312 1.00 33.13 59 GLY B N 1
ATOM 5599 C CA . GLY B 1 41 ? 181.299 167.383 197.417 1.00 33.13 59 GLY B CA 1
ATOM 5600 C C . GLY B 1 41 ? 182.793 167.158 197.241 1.00 33.13 59 GLY B C 1
ATOM 5601 O O . GLY B 1 41 ? 183.404 167.617 196.273 1.00 33.13 59 GLY B O 1
ATOM 5605 N N . PRO B 1 42 ? 183.409 166.450 198.186 1.00 31.93 60 PRO B N 1
ATOM 5606 C CA . PRO B 1 42 ? 184.864 166.217 198.141 1.00 31.93 60 PRO B CA 1
ATOM 5607 C C . PRO B 1 42 ? 185.329 165.505 196.882 1.00 31.93 60 PRO B C 1
ATOM 5608 O O . PRO B 1 42 ? 184.526 164.916 196.145 1.00 31.93 60 PRO B O 1
ATOM 5619 N N . PRO B 1 43 ? 186.636 165.551 196.607 1.00 32.90 61 PRO B N 1
ATOM 5620 C CA . PRO B 1 43 ? 187.189 164.907 195.406 1.00 32.90 61 PRO B CA 1
ATOM 5621 C C . PRO B 1 43 ? 187.129 163.384 195.414 1.00 32.90 61 PRO B C 1
ATOM 5622 O O . PRO B 1 43 ? 187.323 162.739 196.445 1.00 32.90 61 PRO B O 1
ATOM 5633 N N . GLY B 1 44 ? 186.871 162.816 194.237 1.00 35.81 62 GLY B N 1
ATOM 5634 C CA . GLY B 1 44 ? 186.918 161.378 194.039 1.00 35.81 62 GLY B CA 1
ATOM 5635 C C . GLY B 1 44 ? 185.803 160.543 194.618 1.00 35.81 62 GLY B C 1
ATOM 5636 O O . GLY B 1 44 ? 185.986 159.338 194.786 1.00 35.81 62 GLY B O 1
ATOM 5640 N N . LEU B 1 45 ? 184.656 161.131 194.936 1.00 33.54 63 LEU B N 1
ATOM 5641 C CA . LEU B 1 45 ? 183.568 160.371 195.534 1.00 33.54 63 LEU B CA 1
ATOM 5642 C C . LEU B 1 45 ? 182.540 159.855 194.532 1.00 33.54 63 LEU B C 1
ATOM 5643 O O . LEU B 1 45 ? 181.654 159.098 194.934 1.00 33.54 63 LEU B O 1
ATOM 5659 N N . GLY B 1 46 ? 182.622 160.230 193.255 1.00 36.30 64 GLY B N 1
ATOM 5660 C CA . GLY B 1 46 ? 181.684 159.714 192.271 1.00 36.30 64 GLY B CA 1
ATOM 5661 C C . GLY B 1 46 ? 180.758 160.715 191.607 1.00 36.30 64 GLY B C 1
ATOM 5662 O O . GLY B 1 46 ? 179.702 160.332 191.102 1.00 36.30 64 GLY B O 1
ATOM 5666 N N . LYS B 1 47 ? 181.123 161.995 191.604 1.00 34.89 65 LYS B N 1
ATOM 5667 C CA . LYS B 1 47 ? 180.274 163.016 190.992 1.00 34.89 65 LYS B CA 1
ATOM 5668 C C . LYS B 1 47 ? 180.169 162.845 189.479 1.00 34.89 65 LYS B C 1
ATOM 5669 O O . LYS B 1 47 ? 179.070 162.874 188.920 1.00 34.89 65 LYS B O 1
ATOM 5688 N N . THR B 1 48 ? 181.301 162.692 188.794 1.00 38.20 66 THR B N 1
ATOM 5689 C CA . THR B 1 48 ? 181.269 162.499 187.346 1.00 38.20 66 THR B CA 1
ATOM 5690 C C . THR B 1 48 ? 180.563 161.205 186.960 1.00 38.20 66 THR B C 1
ATOM 5691 O O . THR B 1 48 ? 179.801 161.174 185.990 1.00 38.20 66 THR B O 1
ATOM 5702 N N . THR B 1 49 ? 180.810 160.125 187.696 1.00 39.13 67 THR B N 1
ATOM 5703 C CA . THR B 1 49 ? 180.171 158.849 187.393 1.00 39.13 67 THR B CA 1
ATOM 5704 C C . THR B 1 49 ? 178.650 158.942 187.462 1.00 39.13 67 THR B C 1
ATOM 5705 O O . THR B 1 49 ? 177.947 158.438 186.580 1.00 39.13 67 THR B O 1
ATOM 5716 N N . MET B 1 50 ? 178.124 159.584 188.503 1.00 36.20 68 MET B N 1
ATOM 5717 C CA . MET B 1 50 ? 176.677 159.701 188.655 1.00 36.20 68 MET B CA 1
ATOM 5718 C C . MET B 1 50 ? 176.024 160.442 187.495 1.00 36.20 68 MET B C 1
ATOM 5719 O O . MET B 1 50 ? 174.918 160.088 187.078 1.00 36.20 68 MET B O 1
ATOM 5733 N N . ALA B 1 51 ? 176.677 161.471 186.959 1.00 33.38 69 ALA B N 1
ATOM 5734 C CA . ALA B 1 51 ? 176.087 162.207 185.844 1.00 33.38 69 ALA B CA 1
ATOM 5735 C C . ALA B 1 51 ? 175.851 161.320 184.627 1.00 33.38 69 ALA B C 1
ATOM 5736 O O . ALA B 1 51 ? 174.852 161.483 183.921 1.00 33.38 69 ALA B O 1
ATOM 5743 N N . PHE B 1 52 ? 176.757 160.383 184.355 1.00 35.68 70 PHE B N 1
ATOM 5744 C CA . PHE B 1 52 ? 176.544 159.458 183.245 1.00 35.68 70 PHE B CA 1
ATOM 5745 C C . PHE B 1 52 ? 175.437 158.457 183.556 1.00 35.68 70 PHE B C 1
ATOM 5746 O O . PHE B 1 52 ? 174.694 158.050 182.658 1.00 35.68 70 PHE B O 1
ATOM 5763 N N . VAL B 1 53 ? 175.320 158.038 184.815 1.00 36.76 71 VAL B N 1
ATOM 5764 C CA . VAL B 1 53 ? 174.241 157.136 185.214 1.00 36.76 71 VAL B CA 1
ATOM 5765 C C . VAL B 1 53 ? 172.879 157.790 185.007 1.00 36.76 71 VAL B C 1
ATOM 5766 O O . VAL B 1 53 ? 171.930 157.143 184.552 1.00 36.76 71 VAL B O 1
ATOM 5779 N N . ILE B 1 54 ? 172.753 159.070 185.354 1.00 36.32 72 ILE B N 1
ATOM 5780 C CA . ILE B 1 54 ? 171.489 159.782 185.160 1.00 36.32 72 ILE B CA 1
ATOM 5781 C C . ILE B 1 54 ? 171.060 159.745 183.697 1.00 36.32 72 ILE B C 1
ATOM 5782 O O . ILE B 1 54 ? 169.895 159.482 183.383 1.00 36.32 72 ILE B O 1
ATOM 5798 N N . ALA B 1 55 ? 171.990 160.004 182.779 1.00 36.65 73 ALA B N 1
ATOM 5799 C CA . ALA B 1 55 ? 171.644 159.987 181.361 1.00 36.65 73 ALA B CA 1
ATOM 5800 C C . ALA B 1 55 ? 171.213 158.603 180.891 1.00 36.65 73 ALA B C 1
ATOM 5801 O O . ALA B 1 55 ? 170.276 158.479 180.096 1.00 36.65 73 ALA B O 1
ATOM 5808 N N . ASN B 1 56 ? 171.884 157.548 181.356 1.00 38.15 74 ASN B N 1
ATOM 5809 C CA . ASN B 1 56 ? 171.481 156.195 180.975 1.00 38.15 74 ASN B CA 1
ATOM 5810 C C . ASN B 1 56 ? 170.098 155.840 181.507 1.00 38.15 74 ASN B C 1
ATOM 5811 O O . ASN B 1 56 ? 169.285 155.254 180.785 1.00 38.15 74 ASN B O 1
ATOM 5822 N N . GLU B 1 57 ? 169.807 156.186 182.759 1.00 40.42 75 GLU B N 1
ATOM 5823 C CA . GLU B 1 57 ? 168.504 155.854 183.325 1.00 40.42 75 GLU B CA 1
ATOM 5824 C C . GLU B 1 57 ? 167.379 156.624 182.652 1.00 40.42 75 GLU B C 1
ATOM 5825 O O . GLU B 1 57 ? 166.301 156.070 182.413 1.00 40.42 75 GLU B O 1
ATOM 5837 N N . MET B 1 58 ? 167.602 157.898 182.340 1.00 41.86 76 MET B N 1
ATOM 5838 C CA . MET B 1 58 ? 166.596 158.670 181.622 1.00 41.86 76 MET B CA 1
ATOM 5839 C C . MET B 1 58 ? 166.449 158.222 180.175 1.00 41.86 76 MET B C 1
ATOM 5840 O O . MET B 1 58 ? 165.392 158.443 179.579 1.00 41.86 76 MET B O 1
ATOM 5854 N N . GLY B 1 59 ? 167.471 157.597 179.602 1.00 40.99 77 GLY B N 1
ATOM 5855 C CA . GLY B 1 59 ? 167.383 157.121 178.235 1.00 40.99 77 GLY B CA 1
ATOM 5856 C C . GLY B 1 59 ? 167.528 158.197 177.184 1.00 40.99 77 GLY B C 1
ATOM 5857 O O . GLY B 1 59 ? 166.770 158.211 176.209 1.00 40.99 77 GLY B O 1
ATOM 5861 N N . VAL B 1 60 ? 168.480 159.114 177.362 1.00 41.80 78 VAL B N 1
ATOM 5862 C CA . VAL B 1 60 ? 168.693 160.223 176.442 1.00 41.80 78 VAL B CA 1
ATOM 5863 C C . VAL B 1 60 ? 170.188 160.376 176.207 1.00 41.80 78 VAL B C 1
ATOM 5864 O O . VAL B 1 60 ? 171.013 159.815 176.928 1.00 41.80 78 VAL B O 1
ATOM 5877 N N . ASN B 1 61 ? 170.530 161.130 175.165 1.00 46.93 79 ASN B N 1
ATOM 5878 C CA . ASN B 1 61 ? 171.928 161.358 174.824 1.00 46.93 79 ASN B CA 1
ATOM 5879 C C . ASN B 1 61 ? 172.503 162.511 175.635 1.00 46.93 79 ASN B C 1
ATOM 5880 O O . ASN B 1 61 ? 171.845 163.532 175.846 1.00 46.93 79 ASN B O 1
ATOM 5891 N N . LEU B 1 62 ? 173.747 162.345 176.075 1.00 40.84 80 LEU B N 1
ATOM 5892 C CA . LEU B 1 62 ? 174.433 163.319 176.912 1.00 40.84 80 LEU B CA 1
ATOM 5893 C C . LEU B 1 62 ? 175.401 164.175 176.107 1.00 40.84 80 LEU B C 1
ATOM 5894 O O . LEU B 1 62 ? 176.242 163.649 175.373 1.00 40.84 80 LEU B O 1
ATOM 5910 N N . LYS B 1 63 ? 175.275 165.490 176.249 1.00 45.93 81 LYS B N 1
ATOM 5911 C CA . LYS B 1 63 ? 176.201 166.450 175.663 1.00 45.93 81 LYS B CA 1
ATOM 5912 C C . LYS B 1 63 ? 177.116 166.934 176.778 1.00 45.93 81 LYS B C 1
ATOM 5913 O O . LYS B 1 63 ? 176.644 167.257 177.871 1.00 45.93 81 LYS B O 1
ATOM 5932 N N . GLN B 1 64 ? 178.415 166.986 176.509 1.00 46.63 82 GLN B N 1
ATOM 5933 C CA . GLN B 1 64 ? 179.397 167.265 177.546 1.00 46.63 82 GLN B CA 1
ATOM 5934 C C . GLN B 1 64 ? 180.319 168.412 177.165 1.00 46.63 82 GLN B C 1
ATOM 5935 O O . GLN B 1 64 ? 180.682 168.575 175.998 1.00 46.63 82 GLN B O 1
ATOM 5949 N N . THR B 1 65 ? 180.682 169.205 178.167 1.00 46.12 83 THR B N 1
ATOM 5950 C CA . THR B 1 65 ? 181.620 170.312 178.028 1.00 46.12 83 THR B CA 1
ATOM 5951 C C . THR B 1 65 ? 182.198 170.594 179.411 1.00 46.12 83 THR B C 1
ATOM 5952 O O . THR B 1 65 ? 181.970 169.834 180.358 1.00 46.12 83 THR B O 1
ATOM 5963 N N . SER B 1 66 ? 182.958 171.681 179.536 1.00 45.80 84 SER B N 1
ATOM 5964 C CA . SER B 1 66 ? 183.525 172.044 180.826 1.00 45.80 84 SER B CA 1
ATOM 5965 C C . SER B 1 66 ? 183.619 173.556 180.941 1.00 45.80 84 SER B C 1
ATOM 5966 O O . SER B 1 66 ? 183.658 174.274 179.942 1.00 45.80 84 SER B O 1
ATOM 5974 N N . GLY B 1 67 ? 183.643 174.032 182.193 1.00 44.36 85 GLY B N 1
ATOM 5975 C CA . GLY B 1 67 ? 183.747 175.443 182.480 1.00 44.36 85 GLY B CA 1
ATOM 5976 C C . GLY B 1 67 ? 184.961 176.137 181.907 1.00 44.36 85 GLY B C 1
ATOM 5977 O O . GLY B 1 67 ? 184.841 177.258 181.401 1.00 44.36 85 GLY B O 1
ATOM 5981 N N . PRO B 1 68 ? 186.150 175.534 181.970 1.00 45.99 86 PRO B N 1
ATOM 5982 C CA . PRO B 1 68 ? 187.334 176.200 181.407 1.00 45.99 86 PRO B CA 1
ATOM 5983 C C . PRO B 1 68 ? 187.271 176.408 179.904 1.00 45.99 86 PRO B C 1
ATOM 5984 O O . PRO B 1 68 ? 187.811 177.400 179.405 1.00 45.99 86 PRO B O 1
ATOM 5995 N N . ALA B 1 69 ? 186.622 175.505 179.166 1.00 50.47 87 ALA B N 1
ATOM 5996 C CA . ALA B 1 69 ? 186.531 175.641 177.717 1.00 50.47 87 ALA B CA 1
ATOM 5997 C C . ALA B 1 69 ? 185.596 176.761 177.276 1.00 50.47 87 ALA B C 1
ATOM 5998 O O . ALA B 1 69 ? 185.662 177.174 176.115 1.00 50.47 87 ALA B O 1
ATOM 6005 N N . ILE B 1 70 ? 184.736 177.264 178.157 1.00 51.19 88 ILE B N 1
ATOM 6006 C CA . ILE B 1 70 ? 183.801 178.334 177.823 1.00 51.19 88 ILE B CA 1
ATOM 6007 C C . ILE B 1 70 ? 184.370 179.636 178.361 1.00 51.19 88 ILE B C 1
ATOM 6008 O O . ILE B 1 70 ? 184.698 179.732 179.550 1.00 51.19 88 ILE B O 1
ATOM 6024 N N . GLU B 1 71 ? 184.483 180.644 177.495 1.00 59.70 89 GLU B N 1
ATOM 6025 C CA . GLU B 1 71 ? 185.115 181.903 177.871 1.00 59.70 89 GLU B CA 1
ATOM 6026 C C . GLU B 1 71 ? 184.331 183.157 177.514 1.00 59.70 89 GLU B C 1
ATOM 6027 O O . GLU B 1 71 ? 184.563 184.194 178.145 1.00 59.70 89 GLU B O 1
ATOM 6039 N N . LYS B 1 72 ? 183.425 183.116 176.540 1.00 59.13 90 LYS B N 1
ATOM 6040 C CA . LYS B 1 72 ? 182.662 184.296 176.160 1.00 59.13 90 LYS B CA 1
ATOM 6041 C C . LYS B 1 72 ? 181.242 183.890 175.794 1.00 59.13 90 LYS B C 1
ATOM 6042 O O . LYS B 1 72 ? 180.966 182.738 175.458 1.00 59.13 90 LYS B O 1
ATOM 6061 N N . ALA B 1 73 ? 180.339 184.870 175.866 1.00 55.27 91 ALA B N 1
ATOM 6062 C CA . ALA B 1 73 ? 178.920 184.609 175.652 1.00 55.27 91 ALA B CA 1
ATOM 6063 C C . ALA B 1 73 ? 178.656 183.925 174.318 1.00 55.27 91 ALA B C 1
ATOM 6064 O O . ALA B 1 73 ? 177.744 183.098 174.210 1.00 55.27 91 ALA B O 1
ATOM 6071 N N . GLY B 1 74 ? 179.427 184.259 173.286 1.00 58.98 92 GLY B N 1
ATOM 6072 C CA . GLY B 1 74 ? 179.237 183.599 172.006 1.00 58.98 92 GLY B CA 1
ATOM 6073 C C . GLY B 1 74 ? 179.440 182.098 172.064 1.00 58.98 92 GLY B C 1
ATOM 6074 O O . GLY B 1 74 ? 178.810 181.355 171.309 1.00 58.98 92 GLY B O 1
ATOM 6078 N N . ASP B 1 75 ? 180.311 181.631 172.958 1.00 58.96 93 ASP B N 1
ATOM 6079 C CA . ASP B 1 75 ? 180.536 180.195 173.099 1.00 58.96 93 ASP B CA 1
ATOM 6080 C C . ASP B 1 75 ? 179.286 179.483 173.600 1.00 58.96 93 ASP B C 1
ATOM 6081 O O . ASP B 1 75 ? 178.801 178.537 172.971 1.00 58.96 93 ASP B O 1
ATOM 6090 N N . LEU B 1 76 ? 178.745 179.933 174.731 1.00 51.08 94 LEU B N 1
ATOM 6091 C CA . LEU B 1 76 ? 177.557 179.299 175.292 1.00 51.08 94 LEU B CA 1
ATOM 6092 C C . LEU B 1 76 ? 176.350 179.461 174.381 1.00 51.08 94 LEU B C 1
ATOM 6093 O O . LEU B 1 76 ? 175.551 178.531 174.233 1.00 51.08 94 LEU B O 1
ATOM 6109 N N . VAL B 1 77 ? 176.192 180.634 173.767 1.00 55.73 95 VAL B N 1
ATOM 6110 C CA . VAL B 1 77 ? 175.081 180.840 172.843 1.00 55.73 95 VAL B CA 1
ATOM 6111 C C . VAL B 1 77 ? 175.170 179.877 171.671 1.00 55.73 95 VAL B C 1
ATOM 6112 O O . VAL B 1 77 ? 174.144 179.475 171.111 1.00 55.73 95 VAL B O 1
ATOM 6125 N N . ALA B 1 78 ? 176.381 179.478 171.288 1.00 58.14 96 ALA B N 1
ATOM 6126 C CA . ALA B 1 78 ? 176.527 178.508 170.212 1.00 58.14 96 ALA B CA 1
ATOM 6127 C C . ALA B 1 78 ? 176.296 177.085 170.697 1.00 58.14 96 ALA B C 1
ATOM 6128 O O . ALA B 1 78 ? 175.830 176.243 169.924 1.00 58.14 96 ALA B O 1
ATOM 6135 N N . ILE B 1 79 ? 176.598 176.796 171.963 1.00 54.72 97 ILE B N 1
ATOM 6136 C CA . ILE B 1 79 ? 176.324 175.466 172.498 1.00 54.72 97 ILE B CA 1
ATOM 6137 C C . ILE B 1 79 ? 174.824 175.288 172.673 1.00 54.72 97 ILE B C 1
ATOM 6138 O O . ILE B 1 79 ? 174.246 174.280 172.254 1.00 54.72 97 ILE B O 1
ATOM 6154 N N . LEU B 1 80 ? 174.175 176.266 173.298 1.00 52.09 98 LEU B N 1
ATOM 6155 C CA . LEU B 1 80 ? 172.727 176.302 173.352 1.00 52.09 98 LEU B CA 1
ATOM 6156 C C . LEU B 1 80 ? 172.179 176.422 171.934 1.00 52.09 98 LEU B C 1
ATOM 6157 O O . LEU B 1 80 ? 172.906 176.686 170.975 1.00 52.09 98 LEU B O 1
ATOM 6173 N N . ASN B 1 81 ? 170.877 176.198 171.804 1.00 56.61 99 ASN B N 1
ATOM 6174 C CA . ASN B 1 81 ? 170.199 176.209 170.511 1.00 56.61 99 ASN B CA 1
ATOM 6175 C C . ASN B 1 81 ? 170.662 175.082 169.592 1.00 56.61 99 ASN B C 1
ATOM 6176 O O . ASN B 1 81 ? 170.107 174.907 168.503 1.00 56.61 99 ASN B O 1
ATOM 6187 N N . ASP B 1 82 ? 171.680 174.325 169.997 1.00 57.61 100 ASP B N 1
ATOM 6188 C CA . ASP B 1 82 ? 172.009 173.067 169.348 1.00 57.61 100 ASP B CA 1
ATOM 6189 C C . ASP B 1 82 ? 171.312 171.907 170.038 1.00 57.61 100 ASP B C 1
ATOM 6190 O O . ASP B 1 82 ? 171.376 170.774 169.554 1.00 57.61 100 ASP B O 1
ATOM 6199 N N . LEU B 1 83 ? 170.653 172.191 171.155 1.00 49.86 101 LEU B N 1
ATOM 6200 C CA . LEU B 1 83 ? 169.928 171.198 171.928 1.00 49.86 101 LEU B CA 1
ATOM 6201 C C . LEU B 1 83 ? 168.639 170.780 171.241 1.00 49.86 101 LEU B C 1
ATOM 6202 O O . LEU B 1 83 ? 167.925 171.602 170.662 1.00 49.86 101 LEU B O 1
ATOM 6218 N N . GLU B 1 84 ? 168.354 169.501 171.306 1.00 51.31 102 GLU B N 1
ATOM 6219 C CA . GLU B 1 84 ? 167.093 168.948 170.861 1.00 51.31 102 GLU B CA 1
ATOM 6220 C C . GLU B 1 84 ? 166.219 168.692 172.075 1.00 51.31 102 GLU B C 1
ATOM 6221 O O . GLU B 1 84 ? 166.710 168.654 173.205 1.00 51.31 102 GLU B O 1
ATOM 6233 N N . PRO B 1 85 ? 164.913 168.525 171.890 1.00 46.54 103 PRO B N 1
ATOM 6234 C CA . PRO B 1 85 ? 164.040 168.290 173.044 1.00 46.54 103 PRO B CA 1
ATOM 6235 C C . PRO B 1 85 ? 164.450 167.068 173.853 1.00 46.54 103 PRO B C 1
ATOM 6236 O O . PRO B 1 85 ? 164.639 165.976 173.317 1.00 46.54 103 PRO B O 1
ATOM 6247 N N . GLY B 1 86 ? 164.580 167.275 175.164 1.00 45.03 104 GLY B N 1
ATOM 6248 C CA . GLY B 1 86 ? 164.957 166.252 176.118 1.00 45.03 104 GLY B CA 1
ATOM 6249 C C . GLY B 1 86 ? 166.439 166.017 176.314 1.00 45.03 104 GLY B C 1
ATOM 6250 O O . GLY B 1 86 ? 166.803 165.155 177.120 1.00 45.03 104 GLY B O 1
ATOM 6254 N N . ASP B 1 87 ? 167.308 166.752 175.627 1.00 47.16 105 ASP B N 1
ATOM 6255 C CA . ASP B 1 87 ? 168.740 166.585 175.842 1.00 47.16 105 ASP B CA 1
ATOM 6256 C C . ASP B 1 87 ? 169.139 166.944 177.267 1.00 47.16 105 ASP B C 1
ATOM 6257 O O . ASP B 1 87 ? 168.459 167.703 177.959 1.00 47.16 105 ASP B O 1
ATOM 6266 N N . ILE B 1 88 ? 170.247 166.358 177.708 1.00 39.46 106 ILE B N 1
ATOM 6267 C CA . ILE B 1 88 ? 170.873 166.655 178.990 1.00 39.46 106 ILE B CA 1
ATOM 6268 C C . ILE B 1 88 ? 172.220 167.299 178.701 1.00 39.46 106 ILE B C 1
ATOM 6269 O O . ILE B 1 88 ? 173.019 166.751 177.935 1.00 39.46 106 ILE B O 1
ATOM 6285 N N . LEU B 1 89 ? 172.475 168.456 179.302 1.00 39.96 107 LEU B N 1
ATOM 6286 C CA . LEU B 1 89 ? 173.745 169.155 179.151 1.00 39.96 107 LEU B CA 1
ATOM 6287 C C . LEU B 1 89 ? 174.516 169.071 180.462 1.00 39.96 107 LEU B C 1
ATOM 6288 O O . LEU B 1 89 ? 174.032 169.536 181.497 1.00 39.96 107 LEU B O 1
ATOM 6304 N N . PHE B 1 90 ? 175.713 168.491 180.415 1.00 37.33 108 PHE B N 1
ATOM 6305 C CA . PHE B 1 90 ? 176.564 168.319 181.587 1.00 37.33 108 PHE B CA 1
ATOM 6306 C C . PHE B 1 90 ? 177.795 169.210 181.478 1.00 37.33 108 PHE B C 1
ATOM 6307 O O . PHE B 1 90 ? 178.584 169.067 180.541 1.00 37.33 108 PHE B O 1
ATOM 6324 N N . ILE B 1 91 ? 177.968 170.109 182.444 1.00 40.06 109 ILE B N 1
ATOM 6325 C CA . ILE B 1 91 ? 179.100 171.030 182.491 1.00 40.06 109 ILE B CA 1
ATOM 6326 C C . ILE B 1 91 ? 179.943 170.698 183.714 1.00 40.06 109 ILE B C 1
ATOM 6327 O O . ILE B 1 91 ? 179.539 170.982 184.847 1.00 40.06 109 ILE B O 1
ATOM 6343 N N . ASP B 1 92 ? 181.119 170.119 183.496 1.00 41.25 110 ASP B N 1
ATOM 6344 C CA . ASP B 1 92 ? 182.033 169.841 184.594 1.00 41.25 110 ASP B CA 1
ATOM 6345 C C . ASP B 1 92 ? 182.825 171.095 184.955 1.00 41.25 110 ASP B C 1
ATOM 6346 O O . ASP B 1 92 ? 183.110 171.937 184.102 1.00 41.25 110 ASP B O 1
ATOM 6355 N N . GLU B 1 93 ? 183.209 171.196 186.228 1.00 41.17 111 GLU B N 1
ATOM 6356 C CA . GLU B 1 93 ? 183.914 172.376 186.740 1.00 41.17 111 GLU B CA 1
ATOM 6357 C C . GLU B 1 93 ? 183.143 173.659 186.434 1.00 41.17 111 GLU B C 1
ATOM 6358 O O . GLU B 1 93 ? 183.711 174.670 186.023 1.00 41.17 111 GLU B O 1
ATOM 6370 N N . ILE B 1 94 ? 181.827 173.613 186.641 1.00 37.29 112 ILE B N 1
ATOM 6371 C CA . ILE B 1 94 ? 180.953 174.739 186.334 1.00 37.29 112 ILE B CA 1
ATOM 6372 C C . ILE B 1 94 ? 181.354 176.015 187.061 1.00 37.29 112 ILE B C 1
ATOM 6373 O O . ILE B 1 94 ? 180.962 177.109 186.646 1.00 37.29 112 ILE B O 1
ATOM 6389 N N . HIS B 1 95 ? 182.118 175.907 188.146 1.00 39.96 113 HIS B N 1
ATOM 6390 C CA . HIS B 1 95 ? 182.596 177.074 188.880 1.00 39.96 113 HIS B CA 1
ATOM 6391 C C . HIS B 1 95 ? 183.633 177.911 188.133 1.00 39.96 113 HIS B C 1
ATOM 6392 O O . HIS B 1 95 ? 183.939 179.016 188.587 1.00 39.96 113 HIS B O 1
ATOM 6406 N N . ARG B 1 96 ? 184.191 177.432 187.026 1.00 44.35 114 ARG B N 1
ATOM 6407 C CA . ARG B 1 96 ? 185.175 178.209 186.281 1.00 44.35 114 ARG B CA 1
ATOM 6408 C C . ARG B 1 96 ? 184.578 179.175 185.272 1.00 44.35 114 ARG B C 1
ATOM 6409 O O . ARG B 1 96 ? 185.304 180.036 184.772 1.00 44.35 114 ARG B O 1
ATOM 6430 N N . MET B 1 97 ? 183.298 179.065 184.954 1.00 45.22 115 MET B N 1
ATOM 6431 C CA . MET B 1 97 ? 182.708 179.983 183.993 1.00 45.22 115 MET B CA 1
ATOM 6432 C C . MET B 1 97 ? 182.823 181.425 184.482 1.00 45.22 115 MET B C 1
ATOM 6433 O O . MET B 1 97 ? 182.675 181.688 185.680 1.00 45.22 115 MET B O 1
ATOM 6447 N N . PRO B 1 98 ? 183.092 182.381 183.593 1.00 45.90 116 PRO B N 1
ATOM 6448 C CA . PRO B 1 98 ? 183.116 183.784 184.009 1.00 45.90 116 PRO B CA 1
ATOM 6449 C C . PRO B 1 98 ? 181.728 184.253 184.407 1.00 45.90 116 PRO B C 1
ATOM 6450 O O . PRO B 1 98 ? 180.719 183.821 183.846 1.00 45.90 116 PRO B O 1
ATOM 6461 N N . MET B 1 99 ? 181.677 185.160 185.382 1.00 47.62 117 MET B N 1
ATOM 6462 C CA . MET B 1 99 ? 180.385 185.590 185.898 1.00 47.62 117 MET B CA 1
ATOM 6463 C C . MET B 1 99 ? 179.569 186.339 184.854 1.00 47.62 117 MET B C 1
ATOM 6464 O O . MET B 1 99 ? 178.341 186.390 184.966 1.00 47.62 117 MET B O 1
ATOM 6478 N N . ALA B 1 100 ? 180.219 186.939 183.858 1.00 44.79 118 ALA B N 1
ATOM 6479 C CA . ALA B 1 100 ? 179.479 187.555 182.763 1.00 44.79 118 ALA B CA 1
ATOM 6480 C C . ALA B 1 100 ? 178.724 186.521 181.936 1.00 44.79 118 ALA B C 1
ATOM 6481 O O . ALA B 1 100 ? 177.711 186.851 181.313 1.00 44.79 118 ALA B O 1
ATOM 6488 N N . VAL B 1 101 ? 179.199 185.280 181.908 1.00 46.04 119 VAL B N 1
ATOM 6489 C CA . VAL B 1 101 ? 178.512 184.200 181.200 1.00 46.04 119 VAL B CA 1
ATOM 6490 C C . VAL B 1 101 ? 177.443 183.548 182.067 1.00 46.04 119 VAL B C 1
ATOM 6491 O O . VAL B 1 101 ? 176.382 183.171 181.569 1.00 46.04 119 VAL B O 1
ATOM 6504 N N . GLU B 1 102 ? 177.707 183.386 183.363 1.00 42.49 120 GLU B N 1
ATOM 6505 C CA . GLU B 1 102 ? 176.708 182.821 184.263 1.00 42.49 120 GLU B CA 1
ATOM 6506 C C . GLU B 1 102 ? 175.370 183.542 184.164 1.00 42.49 120 GLU B C 1
ATOM 6507 O O . GLU B 1 102 ? 174.313 182.907 184.210 1.00 42.49 120 GLU B O 1
ATOM 6519 N N . GLU B 1 103 ? 175.392 184.865 184.029 1.00 43.95 121 GLU B N 1
ATOM 6520 C CA . GLU B 1 103 ? 174.159 185.644 183.964 1.00 43.95 121 GLU B CA 1
ATOM 6521 C C . GLU B 1 103 ? 173.343 185.394 182.703 1.00 43.95 121 GLU B C 1
ATOM 6522 O O . GLU B 1 103 ? 172.179 185.801 182.656 1.00 43.95 121 GLU B O 1
ATOM 6534 N N . VAL B 1 104 ? 173.912 184.751 181.686 1.00 43.00 122 VAL B N 1
ATOM 6535 C CA . VAL B 1 104 ? 173.129 184.383 180.512 1.00 43.00 122 VAL B CA 1
ATOM 6536 C C . VAL B 1 104 ? 172.218 183.202 180.829 1.00 43.00 122 VAL B C 1
ATOM 6537 O O . VAL B 1 104 ? 171.131 183.074 180.256 1.00 43.00 122 VAL B O 1
ATOM 6550 N N . LEU B 1 105 ? 172.641 182.325 181.737 1.00 40.37 123 LEU B N 1
ATOM 6551 C CA . LEU B 1 105 ? 171.839 181.178 182.138 1.00 40.37 123 LEU B CA 1
ATOM 6552 C C . LEU B 1 105 ? 170.607 181.550 182.955 1.00 40.37 123 LEU B C 1
ATOM 6553 O O . LEU B 1 105 ? 169.706 180.718 183.088 1.00 40.37 123 LEU B O 1
ATOM 6569 N N . TYR B 1 106 ? 170.543 182.753 183.522 1.00 38.89 124 TYR B N 1
ATOM 6570 C CA . TYR B 1 106 ? 169.411 183.095 184.381 1.00 38.89 124 TYR B CA 1
ATOM 6571 C C . TYR B 1 106 ? 168.081 182.971 183.643 1.00 38.89 124 TYR B C 1
ATOM 6572 O O . TYR B 1 106 ? 167.122 182.399 184.171 1.00 38.89 124 TYR B O 1
ATOM 6590 N N . SER B 1 107 ? 167.999 183.504 182.423 1.00 40.06 125 SER B N 1
ATOM 6591 C CA . SER B 1 107 ? 166.772 183.387 181.637 1.00 40.06 125 SER B CA 1
ATOM 6592 C C . SER B 1 107 ? 166.580 181.988 181.068 1.00 40.06 125 SER B C 1
ATOM 6593 O O . SER B 1 107 ? 165.456 181.478 181.027 1.00 40.06 125 SER B O 1
ATOM 6601 N N . ALA B 1 108 ? 167.662 181.357 180.616 1.00 39.04 126 ALA B N 1
ATOM 6602 C CA . ALA B 1 108 ? 167.560 180.040 179.998 1.00 39.04 126 ALA B CA 1
ATOM 6603 C C . ALA B 1 108 ? 167.017 178.989 180.957 1.00 39.04 126 ALA B C 1
ATOM 6604 O O . ALA B 1 108 ? 166.159 178.184 180.582 1.00 39.04 126 ALA B O 1
ATOM 6611 N N . MET B 1 109 ? 167.500 178.977 182.196 1.00 36.93 127 MET B N 1
ATOM 6612 C CA . MET B 1 109 ? 167.056 177.974 183.157 1.00 36.93 127 MET B CA 1
ATOM 6613 C C . MET B 1 109 ? 165.647 178.245 183.673 1.00 36.93 127 MET B C 1
ATOM 6614 O O . MET B 1 109 ? 164.862 177.309 183.855 1.00 36.93 127 MET B O 1
ATOM 6628 N N . GLU B 1 110 ? 165.302 179.507 183.918 1.00 39.68 128 GLU B N 1
ATOM 6629 C CA . GLU B 1 110 ? 163.979 179.817 184.453 1.00 39.68 128 GLU B CA 1
ATOM 6630 C C . GLU B 1 110 ? 162.879 179.858 183.397 1.00 39.68 128 GLU B C 1
ATOM 6631 O O . GLU B 1 110 ? 161.770 179.381 183.655 1.00 39.68 128 GLU B O 1
ATOM 6643 N N . ASP B 1 111 ? 163.141 180.418 182.211 1.00 42.89 129 ASP B N 1
ATOM 6644 C CA . ASP B 1 111 ? 162.076 180.625 181.236 1.00 42.89 129 ASP B CA 1
ATOM 6645 C C . ASP B 1 111 ? 162.387 180.082 179.847 1.00 42.89 129 ASP B C 1
ATOM 6646 O O . ASP B 1 111 ? 161.615 180.326 178.916 1.00 42.89 129 ASP B O 1
ATOM 6655 N N . TYR B 1 112 ? 163.487 179.361 179.679 1.00 43.66 130 TYR B N 1
ATOM 6656 C CA . TYR B 1 112 ? 163.821 178.724 178.408 1.00 43.66 130 TYR B CA 1
ATOM 6657 C C . TYR B 1 112 ? 163.933 179.700 177.236 1.00 43.66 130 TYR B C 1
ATOM 6658 O O . TYR B 1 112 ? 163.500 179.399 176.125 1.00 43.66 130 TYR B O 1
ATOM 6676 N N . TYR B 1 113 ? 164.492 180.885 177.472 1.00 47.74 131 TYR B N 1
ATOM 6677 C CA . TYR B 1 113 ? 164.761 181.790 176.363 1.00 47.74 131 TYR B CA 1
ATOM 6678 C C . TYR B 1 113 ? 165.958 182.656 176.723 1.00 47.74 131 TYR B C 1
ATOM 6679 O O . TYR B 1 113 ? 166.295 182.819 177.896 1.00 47.74 131 TYR B O 1
ATOM 6697 N N . ILE B 1 114 ? 166.601 183.213 175.699 1.00 50.82 132 ILE B N 1
ATOM 6698 C CA . ILE B 1 114 ? 167.714 184.139 175.882 1.00 50.82 132 ILE B CA 1
ATOM 6699 C C . ILE B 1 114 ? 167.569 185.302 174.912 1.00 50.82 132 ILE B C 1
ATOM 6700 O O . ILE B 1 114 ? 167.167 185.112 173.760 1.00 50.82 132 ILE B O 1
ATOM 6716 N N . ASP B 1 115 ? 167.893 186.506 175.375 1.00 57.09 133 ASP B N 1
ATOM 6717 C CA . ASP B 1 115 ? 167.860 187.678 174.510 1.00 57.09 133 ASP B CA 1
ATOM 6718 C C . ASP B 1 115 ? 169.177 187.789 173.755 1.00 57.09 133 ASP B C 1
ATOM 6719 O O . ASP B 1 115 ? 170.252 187.715 174.355 1.00 57.09 133 ASP B O 1
ATOM 6728 N N . ILE B 1 116 ? 169.094 187.970 172.442 1.00 64.90 134 ILE B N 1
ATOM 6729 C CA . ILE B 1 116 ? 170.268 188.038 171.581 1.00 64.90 134 ILE B CA 1
ATOM 6730 C C . ILE B 1 116 ? 170.162 189.242 170.659 1.00 64.90 134 ILE B C 1
ATOM 6731 O O . ILE B 1 116 ? 169.103 189.500 170.078 1.00 64.90 134 ILE B O 1
ATOM 6747 N N . MET B 1 117 ? 171.261 189.976 170.518 1.00 78.27 135 MET B N 1
ATOM 6748 C CA . MET B 1 117 ? 171.334 191.023 169.509 1.00 78.27 135 MET B CA 1
ATOM 6749 C C . MET B 1 117 ? 171.625 190.384 168.159 1.00 78.27 135 MET B C 1
ATOM 6750 O O . MET B 1 117 ? 172.603 189.645 168.008 1.00 78.27 135 MET B O 1
ATOM 6764 N N . ILE B 1 118 ? 170.777 190.672 167.178 1.00 88.22 136 ILE B N 1
ATOM 6765 C CA . ILE B 1 118 ? 170.911 190.131 165.834 1.00 88.22 136 ILE B CA 1
ATOM 6766 C C . ILE B 1 118 ? 170.945 191.292 164.854 1.00 88.22 136 ILE B C 1
ATOM 6767 O O . ILE B 1 118 ? 170.344 192.344 165.090 1.00 88.22 136 ILE B O 1
ATOM 6783 N N . GLY B 1 119 ? 171.639 191.085 163.738 1.00 101.34 137 GLY B N 1
ATOM 6784 C CA . GLY B 1 119 ? 171.838 192.136 162.764 1.00 101.34 137 GLY B CA 1
ATOM 6785 C C . GLY B 1 119 ? 172.996 193.037 163.149 1.00 101.34 137 GLY B C 1
ATOM 6786 O O . GLY B 1 119 ? 173.675 192.846 164.159 1.00 101.34 137 GLY B O 1
ATOM 6790 N N . ALA B 1 120 ? 173.222 194.050 162.314 1.00 107.73 138 ALA B N 1
ATOM 6791 C CA . ALA B 1 120 ? 174.307 194.994 162.530 1.00 107.73 138 ALA B CA 1
ATOM 6792 C C . ALA B 1 120 ? 173.865 196.395 162.137 1.00 107.73 138 ALA B C 1
ATOM 6793 O O . ALA B 1 120 ? 172.973 196.575 161.303 1.00 107.73 138 ALA B O 1
ATOM 6800 N N . GLY B 1 121 ? 174.510 197.384 162.747 1.00 108.92 139 GLY B N 1
ATOM 6801 C CA . GLY B 1 121 ? 174.160 198.773 162.498 1.00 108.92 139 GLY B CA 1
ATOM 6802 C C . GLY B 1 121 ? 172.684 199.035 162.707 1.00 108.92 139 GLY B C 1
ATOM 6803 O O . GLY B 1 121 ? 172.087 198.604 163.702 1.00 108.92 139 GLY B O 1
ATOM 6807 N N . GLU B 1 122 ? 172.077 199.753 161.760 1.00 113.38 140 GLU B N 1
ATOM 6808 C CA . GLU B 1 122 ? 170.649 200.040 161.841 1.00 113.38 140 GLU B CA 1
ATOM 6809 C C . GLU B 1 122 ? 169.794 198.780 161.840 1.00 113.38 140 GLU B C 1
ATOM 6810 O O . GLU B 1 122 ? 168.649 198.825 162.303 1.00 113.38 140 GLU B O 1
ATOM 6822 N N . THR B 1 123 ? 170.313 197.661 161.335 1.00 108.82 141 THR B N 1
ATOM 6823 C CA . THR B 1 123 ? 169.553 196.418 161.315 1.00 108.82 141 THR B CA 1
ATOM 6824 C C . THR B 1 123 ? 169.635 195.642 162.623 1.00 108.82 141 THR B C 1
ATOM 6825 O O . THR B 1 123 ? 168.952 194.622 162.759 1.00 108.82 141 THR B O 1
ATOM 6836 N N . SER B 1 124 ? 170.438 196.093 163.584 1.00 98.70 142 SER B N 1
ATOM 6837 C CA . SER B 1 124 ? 170.554 195.373 164.843 1.00 98.70 142 SER B CA 1
ATOM 6838 C C . SER B 1 124 ? 169.213 195.347 165.564 1.00 98.70 142 SER B C 1
ATOM 6839 O O . SER B 1 124 ? 168.507 196.356 165.633 1.00 98.70 142 SER B O 1
ATOM 6847 N N . ARG B 1 125 ? 168.857 194.183 166.104 1.00 87.70 143 ARG B N 1
ATOM 6848 C CA . ARG B 1 125 ? 167.596 194.043 166.817 1.00 87.70 143 ARG B CA 1
ATOM 6849 C C . ARG B 1 125 ? 167.748 193.022 167.935 1.00 87.70 143 ARG B C 1
ATOM 6850 O O . ARG B 1 125 ? 168.643 192.175 167.914 1.00 87.70 143 ARG B O 1
ATOM 6871 N N . SER B 1 126 ? 166.854 193.119 168.914 1.00 77.97 144 SER B N 1
ATOM 6872 C CA . SER B 1 126 ? 166.804 192.199 170.041 1.00 77.97 144 SER B CA 1
ATOM 6873 C C . SER B 1 126 ? 165.594 191.297 169.857 1.00 77.97 144 SER B C 1
ATOM 6874 O O . SER B 1 126 ? 164.462 191.786 169.784 1.00 77.97 144 SER B O 1
ATOM 6882 N N . VAL B 1 127 ? 165.828 189.989 169.791 1.00 71.34 145 VAL B N 1
ATOM 6883 C CA . VAL B 1 127 ? 164.761 189.028 169.552 1.00 71.34 145 VAL B CA 1
ATOM 6884 C C . VAL B 1 127 ? 164.920 187.857 170.505 1.00 71.34 145 VAL B C 1
ATOM 6885 O O . VAL B 1 127 ? 166.035 187.473 170.868 1.00 71.34 145 VAL B O 1
ATOM 6898 N N . HIS B 1 128 ? 163.790 187.277 170.895 1.00 58.08 146 HIS B N 1
ATOM 6899 C CA . HIS B 1 128 ? 163.810 186.090 171.733 1.00 58.08 146 HIS B CA 1
ATOM 6900 C C . HIS B 1 128 ? 164.235 184.864 170.943 1.00 58.08 146 HIS B C 1
ATOM 6901 O O . HIS B 1 128 ? 163.667 184.558 169.891 1.00 58.08 146 HIS B O 1
ATOM 6915 N N . LEU B 1 129 ? 165.232 184.162 171.456 1.00 54.29 147 LEU B N 1
ATOM 6916 C CA . LEU B 1 129 ? 165.598 182.847 170.962 1.00 54.29 147 LEU B CA 1
ATOM 6917 C C . LEU B 1 129 ? 165.007 181.874 171.970 1.00 54.29 147 LEU B C 1
ATOM 6918 O O . LEU B 1 129 ? 165.341 181.937 173.156 1.00 54.29 147 LEU B O 1
ATOM 6934 N N . ASP B 1 130 ? 164.136 180.982 171.509 1.00 51.07 148 ASP B N 1
ATOM 6935 C CA . ASP B 1 130 ? 163.347 180.138 172.397 1.00 51.07 148 ASP B CA 1
ATOM 6936 C C . ASP B 1 130 ? 163.828 178.699 172.303 1.00 51.07 148 ASP B C 1
ATOM 6937 O O . ASP B 1 130 ? 163.809 178.099 171.224 1.00 51.07 148 ASP B O 1
ATOM 6946 N N . LEU B 1 131 ? 164.253 178.154 173.442 1.00 48.61 149 LEU B N 1
ATOM 6947 C CA . LEU B 1 131 ? 164.908 176.869 173.610 1.00 48.61 149 LEU B CA 1
ATOM 6948 C C . LEU B 1 131 ? 163.915 175.754 173.925 1.00 48.61 149 LEU B C 1
ATOM 6949 O O . LEU B 1 131 ? 162.889 175.990 174.570 1.00 48.61 149 LEU B O 1
ATOM 6965 N N . PRO B 1 132 ? 164.191 174.537 173.467 1.00 45.14 150 PRO B N 1
ATOM 6966 C CA . PRO B 1 132 ? 163.353 173.398 173.823 1.00 45.14 150 PRO B CA 1
ATOM 6967 C C . PRO B 1 132 ? 163.610 172.968 175.256 1.00 45.14 150 PRO B C 1
ATOM 6968 O O . PRO B 1 132 ? 164.633 173.342 175.846 1.00 45.14 150 PRO B O 1
ATOM 6979 N N . PRO B 1 133 ? 162.712 172.185 175.854 1.00 42.96 151 PRO B N 1
ATOM 6980 C CA . PRO B 1 133 ? 162.937 171.723 177.230 1.00 42.96 151 PRO B CA 1
ATOM 6981 C C . PRO B 1 133 ? 164.195 170.872 177.345 1.00 42.96 151 PRO B C 1
ATOM 6982 O O . PRO B 1 133 ? 164.453 170.000 176.515 1.00 42.96 151 PRO B O 1
ATOM 6993 N N . PHE B 1 134 ? 164.975 171.129 178.394 1.00 41.00 152 PHE B N 1
ATOM 6994 C CA . PHE B 1 134 ? 166.251 170.456 178.600 1.00 41.00 152 PHE B CA 1
ATOM 6995 C C . PHE B 1 134 ? 166.588 170.447 180.086 1.00 41.00 152 PHE B C 1
ATOM 6996 O O . PHE B 1 134 ? 165.965 171.143 180.889 1.00 41.00 152 PHE B O 1
ATOM 7013 N N . THR B 1 135 ? 167.578 169.625 180.447 1.00 36.64 153 THR B N 1
ATOM 7014 C CA . THR B 1 135 ? 168.054 169.489 181.822 1.00 36.64 153 THR B CA 1
ATOM 7015 C C . THR B 1 135 ? 169.537 169.819 181.925 1.00 36.64 153 THR B C 1
ATOM 7016 O O . THR B 1 135 ? 170.364 169.160 181.289 1.00 36.64 153 THR B O 1
ATOM 7027 N N . LEU B 1 136 ? 169.873 170.827 182.726 1.00 35.14 154 LEU B N 1
ATOM 7028 C CA . LEU B 1 136 ? 171.261 171.185 182.991 1.00 35.14 154 LEU B CA 1
ATOM 7029 C C . LEU B 1 136 ? 171.772 170.422 184.210 1.00 35.14 154 LEU B C 1
ATOM 7030 O O . LEU B 1 136 ? 171.084 170.336 185.229 1.00 35.14 154 LEU B O 1
ATOM 7046 N N . VAL B 1 137 ? 172.981 169.869 184.107 1.00 32.69 155 VAL B N 1
ATOM 7047 C CA . VAL B 1 137 ? 173.617 169.150 185.209 1.00 32.69 155 VAL B CA 1
ATOM 7048 C C . VAL B 1 137 ? 175.019 169.703 185.417 1.00 32.69 155 VAL B C 1
ATOM 7049 O O . VAL B 1 137 ? 175.815 169.758 184.475 1.00 32.69 155 VAL B O 1
ATOM 7062 N N . GLY B 1 138 ? 175.321 170.110 186.645 1.00 30.18 156 GLY B N 1
ATOM 7063 C CA . GLY B 1 138 ? 176.630 170.629 186.986 1.00 30.18 156 GLY B CA 1
ATOM 7064 C C . GLY B 1 138 ? 177.296 169.804 188.070 1.00 30.18 156 GLY B C 1
ATOM 7065 O O . GLY B 1 138 ? 176.630 169.200 188.907 1.00 30.18 156 GLY B O 1
ATOM 7069 N N . ALA B 1 139 ? 178.624 169.768 188.033 1.00 32.58 157 ALA B N 1
ATOM 7070 C CA . ALA B 1 139 ? 179.431 169.110 189.049 1.00 32.58 157 ALA B CA 1
ATOM 7071 C C . ALA B 1 139 ? 180.519 170.076 189.482 1.00 32.58 157 ALA B C 1
ATOM 7072 O O . ALA B 1 139 ? 181.123 170.745 188.642 1.00 32.58 157 ALA B O 1
ATOM 7079 N N . THR B 1 140 ? 180.766 170.162 190.786 1.00 34.72 158 THR B N 1
ATOM 7080 C CA . THR B 1 140 ? 181.771 171.093 191.279 1.00 34.72 158 THR B CA 1
ATOM 7081 C C . THR B 1 140 ? 182.241 170.690 192.666 1.00 34.72 158 THR B C 1
ATOM 7082 O O . THR B 1 140 ? 181.541 170.001 193.409 1.00 34.72 158 THR B O 1
ATOM 7093 N N . THR B 1 141 ? 183.452 171.130 192.997 1.00 37.34 159 THR B N 1
ATOM 7094 C CA . THR B 1 141 ? 184.031 170.956 194.320 1.00 37.34 159 THR B CA 1
ATOM 7095 C C . THR B 1 141 ? 184.022 172.250 195.125 1.00 37.34 159 THR B C 1
ATOM 7096 O O . THR B 1 141 ? 184.300 172.220 196.327 1.00 37.34 159 THR B O 1
ATOM 7107 N N . ARG B 1 142 ? 183.666 173.371 194.499 1.00 41.15 160 ARG B N 1
ATOM 7108 C CA . ARG B 1 142 ? 183.728 174.693 195.110 1.00 41.15 160 ARG B CA 1
ATOM 7109 C C . ARG B 1 142 ? 182.388 175.405 194.905 1.00 41.15 160 ARG B C 1
ATOM 7110 O O . ARG B 1 142 ? 182.300 176.472 194.302 1.00 41.15 160 ARG B O 1
ATOM 7131 N N . ALA B 1 143 ? 181.327 174.787 195.427 1.00 35.83 161 ALA B N 1
ATOM 7132 C CA . ALA B 1 143 ? 179.975 175.313 195.256 1.00 35.83 161 ALA B CA 1
ATOM 7133 C C . ALA B 1 143 ? 179.824 176.736 195.777 1.00 35.83 161 ALA B C 1
ATOM 7134 O O . ALA B 1 143 ? 179.049 177.516 195.215 1.00 35.83 161 ALA B O 1
ATOM 7141 N N . GLY B 1 144 ? 180.537 177.097 196.838 1.00 38.26 162 GLY B N 1
ATOM 7142 C CA . GLY B 1 144 ? 180.449 178.449 197.363 1.00 38.26 162 GLY B CA 1
ATOM 7143 C C . GLY B 1 144 ? 180.970 179.526 196.438 1.00 38.26 162 GLY B C 1
ATOM 7144 O O . GLY B 1 144 ? 180.804 180.711 196.742 1.00 38.26 162 GLY B O 1
ATOM 7148 N N . MET B 1 145 ? 181.612 179.151 195.341 1.00 41.95 163 MET B N 1
ATOM 7149 C CA . MET B 1 145 ? 182.107 180.108 194.366 1.00 41.95 163 MET B CA 1
ATOM 7150 C C . MET B 1 145 ? 181.057 180.507 193.333 1.00 41.95 163 MET B C 1
ATOM 7151 O O . MET B 1 145 ? 181.270 181.479 192.604 1.00 41.95 163 MET B O 1
ATOM 7165 N N . LEU B 1 146 ? 179.945 179.780 193.241 1.00 36.57 164 LEU B N 1
ATOM 7166 C CA . LEU B 1 146 ? 178.850 180.136 192.349 1.00 36.57 164 LEU B CA 1
ATOM 7167 C C . LEU B 1 146 ? 177.998 181.262 192.930 1.00 36.57 164 LEU B C 1
ATOM 7168 O O . LEU B 1 146 ? 177.794 181.356 194.143 1.00 36.57 164 LEU B O 1
ATOM 7184 N N . SER B 1 147 ? 177.498 182.119 192.041 1.00 35.35 165 SER B N 1
ATOM 7185 C CA . SER B 1 147 ? 176.639 183.230 192.434 1.00 35.35 165 SER B CA 1
ATOM 7186 C C . SER B 1 147 ? 175.361 182.742 193.109 1.00 35.35 165 SER B C 1
ATOM 7187 O O . SER B 1 147 ? 174.828 181.680 192.788 1.00 35.35 165 SER B O 1
ATOM 7195 N N . ASN B 1 148 ? 174.875 183.531 194.068 1.00 33.39 166 ASN B N 1
ATOM 7196 C CA . ASN B 1 148 ? 173.641 183.173 194.763 1.00 33.39 166 ASN B CA 1
ATOM 7197 C C . ASN B 1 148 ? 172.435 183.068 193.838 1.00 33.39 166 ASN B C 1
ATOM 7198 O O . ASN B 1 148 ? 171.619 182.154 194.039 1.00 33.39 166 ASN B O 1
ATOM 7209 N N . PRO B 1 149 ? 172.252 183.936 192.842 1.00 34.15 167 PRO B N 1
ATOM 7210 C CA . PRO B 1 149 ? 171.102 183.773 191.942 1.00 34.15 167 PRO B CA 1
ATOM 7211 C C . PRO B 1 149 ? 171.140 182.505 191.114 1.00 34.15 167 PRO B C 1
ATOM 7212 O O . PRO B 1 149 ? 170.081 182.030 190.690 1.00 34.15 167 PRO B O 1
ATOM 7223 N N . LEU B 1 150 ? 172.320 181.939 190.865 1.00 35.37 168 LEU B N 1
ATOM 7224 C CA . LEU B 1 150 ? 172.406 180.704 190.095 1.00 35.37 168 LEU B CA 1
ATOM 7225 C C . LEU B 1 150 ? 172.095 179.479 190.945 1.00 35.37 168 LEU B C 1
ATOM 7226 O O . LEU B 1 150 ? 171.292 178.631 190.548 1.00 35.37 168 LEU B O 1
ATOM 7242 N N . ARG B 1 151 ? 172.712 179.368 192.121 1.00 33.81 169 ARG B N 1
ATOM 7243 C CA . ARG B 1 151 ? 172.448 178.218 192.978 1.00 33.81 169 ARG B CA 1
ATOM 7244 C C . ARG B 1 151 ? 170.974 178.101 193.329 1.00 33.81 169 ARG B C 1
ATOM 7245 O O . ARG B 1 151 ? 170.479 176.995 193.564 1.00 33.81 169 ARG B O 1
ATOM 7266 N N . ALA B 1 152 ? 170.263 179.226 193.387 1.00 34.06 170 ALA B N 1
ATOM 7267 C CA . ALA B 1 152 ? 168.832 179.221 193.671 1.00 34.06 170 ALA B CA 1
ATOM 7268 C C . ALA B 1 152 ? 167.992 178.587 192.567 1.00 34.06 170 ALA B C 1
ATOM 7269 O O . ALA B 1 152 ? 166.855 178.189 192.832 1.00 34.06 170 ALA B O 1
ATOM 7276 N N . ARG B 1 153 ? 168.515 178.477 191.349 1.00 34.21 171 ARG B N 1
ATOM 7277 C CA . ARG B 1 153 ? 167.762 177.916 190.234 1.00 34.21 171 ARG B CA 1
ATOM 7278 C C . ARG B 1 153 ? 167.872 176.403 190.105 1.00 34.21 171 ARG B C 1
ATOM 7279 O O . ARG B 1 153 ? 167.058 175.801 189.401 1.00 34.21 171 ARG B O 1
ATOM 7300 N N . PHE B 1 154 ? 168.855 175.774 190.740 1.00 32.65 172 PHE B N 1
ATOM 7301 C CA . PHE B 1 154 ? 168.966 174.319 190.705 1.00 32.65 172 PHE B CA 1
ATOM 7302 C C . PHE B 1 154 ? 167.904 173.683 191.594 1.00 32.65 172 PHE B C 1
ATOM 7303 O O . PHE B 1 154 ? 167.865 173.928 192.803 1.00 32.65 172 PHE B O 1
ATOM 7320 N N . GLY B 1 155 ? 167.040 172.864 190.989 1.00 32.83 173 GLY B N 1
ATOM 7321 C CA . GLY B 1 155 ? 165.927 172.258 191.702 1.00 32.83 173 GLY B CA 1
ATOM 7322 C C . GLY B 1 155 ? 166.254 171.012 192.496 1.00 32.83 173 GLY B C 1
ATOM 7323 O O . GLY B 1 155 ? 165.465 170.630 193.364 1.00 32.83 173 GLY B O 1
ATOM 7327 N N . ILE B 1 156 ? 167.379 170.360 192.220 1.00 32.96 174 ILE B N 1
ATOM 7328 C CA . ILE B 1 156 ? 167.822 169.195 192.977 1.00 32.96 174 ILE B CA 1
ATOM 7329 C C . ILE B 1 156 ? 169.276 169.409 193.365 1.00 32.96 174 ILE B C 1
ATOM 7330 O O . ILE B 1 156 ? 170.071 169.915 192.565 1.00 32.96 174 ILE B O 1
ATOM 7346 N N . ASN B 1 157 ? 169.623 169.038 194.597 1.00 31.87 175 ASN B N 1
ATOM 7347 C CA . ASN B 1 157 ? 170.979 169.183 195.110 1.00 31.87 175 ASN B CA 1
ATOM 7348 C C . ASN B 1 157 ? 171.449 167.871 195.715 1.00 31.87 175 ASN B C 1
ATOM 7349 O O . ASN B 1 157 ? 170.719 167.243 196.484 1.00 31.87 175 ASN B O 1
ATOM 7360 N N . GLY B 1 158 ? 172.662 167.460 195.357 1.00 32.39 176 GLY B N 1
ATOM 7361 C CA . GLY B 1 158 ? 173.246 166.234 195.866 1.00 32.39 176 GLY B CA 1
ATOM 7362 C C . GLY B 1 158 ? 174.578 166.477 196.543 1.00 32.39 176 GLY B C 1
ATOM 7363 O O . GLY B 1 158 ? 175.525 166.929 195.897 1.00 32.39 176 GLY B O 1
ATOM 7367 N N . HIS B 1 159 ? 174.673 166.183 197.837 1.00 35.24 177 HIS B N 1
ATOM 7368 C CA . HIS B 1 159 ? 175.912 166.328 198.592 1.00 35.24 177 HIS B CA 1
ATOM 7369 C C . HIS B 1 159 ? 176.503 164.937 198.813 1.00 35.24 177 HIS B C 1
ATOM 7370 O O . HIS B 1 159 ? 175.869 164.084 199.442 1.00 35.24 177 HIS B O 1
ATOM 7384 N N . MET B 1 160 ? 177.713 164.712 198.294 1.00 36.23 178 MET B N 1
ATOM 7385 C CA . MET B 1 160 ? 178.361 163.404 198.356 1.00 36.23 178 MET B CA 1
ATOM 7386 C C . MET B 1 160 ? 179.095 163.181 199.677 1.00 36.23 178 MET B C 1
ATOM 7387 O O . MET B 1 160 ? 179.820 164.060 200.151 1.00 36.23 178 MET B O 1
ATOM 7401 N N . GLU B 1 161 ? 178.914 161.998 200.262 1.00 36.85 179 GLU B N 1
ATOM 7402 C CA . GLU B 1 161 ? 179.537 161.591 201.517 1.00 36.85 179 GLU B CA 1
ATOM 7403 C C . GLU B 1 161 ? 180.595 160.511 201.297 1.00 36.85 179 GLU B C 1
ATOM 7404 O O . GLU B 1 161 ? 180.697 159.911 200.228 1.00 36.85 179 GLU B O 1
ATOM 7416 N N . TYR B 1 162 ? 181.405 160.288 202.332 1.00 34.95 180 TYR B N 1
ATOM 7417 C CA . TYR B 1 162 ? 182.413 159.232 202.334 1.00 34.95 180 TYR B CA 1
ATOM 7418 C C . TYR B 1 162 ? 181.784 157.846 202.483 1.00 34.95 180 TYR B C 1
ATOM 7419 O O . TYR B 1 162 ? 180.683 157.685 203.012 1.00 34.95 180 TYR B O 1
ATOM 7437 N N . TYR B 1 163 ? 182.507 156.836 202.001 1.00 34.15 181 TYR B N 1
ATOM 7438 C CA . TYR B 1 163 ? 182.056 155.449 202.013 1.00 34.15 181 TYR B CA 1
ATOM 7439 C C . TYR B 1 163 ? 182.538 154.703 203.255 1.00 34.15 181 TYR B C 1
ATOM 7440 O O . TYR B 1 163 ? 183.581 155.024 203.830 1.00 34.15 181 TYR B O 1
ATOM 7458 N N . GLU B 1 164 ? 181.766 153.697 203.662 1.00 41.74 182 GLU B N 1
ATOM 7459 C CA . GLU B 1 164 ? 182.096 152.852 204.802 1.00 41.74 182 GLU B CA 1
ATOM 7460 C C . GLU B 1 164 ? 182.868 151.604 204.362 1.00 41.74 182 GLU B C 1
ATOM 7461 O O . GLU B 1 164 ? 182.915 151.255 203.183 1.00 41.74 182 GLU B O 1
ATOM 7473 N N . LEU B 1 165 ? 183.481 150.928 205.337 1.00 41.16 183 LEU B N 1
ATOM 7474 C CA . LEU B 1 165 ? 184.288 149.746 205.028 1.00 41.16 183 LEU B CA 1
ATOM 7475 C C . LEU B 1 165 ? 183.540 148.647 204.281 1.00 41.16 183 LEU B C 1
ATOM 7476 O O . LEU B 1 165 ? 184.138 148.045 203.373 1.00 41.16 183 LEU B O 1
ATOM 7492 N N . PRO B 1 166 ? 182.282 148.328 204.591 1.00 41.63 184 PRO B N 1
ATOM 7493 C CA . PRO B 1 166 ? 181.597 147.272 203.827 1.00 41.63 184 PRO B CA 1
ATOM 7494 C C . PRO B 1 166 ? 181.449 147.597 202.352 1.00 41.63 184 PRO B C 1
ATOM 7495 O O . PRO B 1 166 ? 181.612 146.710 201.506 1.00 41.63 184 PRO B O 1
ATOM 7506 N N . ASP B 1 167 ? 181.132 148.849 202.021 1.00 39.46 185 ASP B N 1
ATOM 7507 C CA . ASP B 1 167 ? 180.996 149.253 200.624 1.00 39.46 185 ASP B CA 1
ATOM 7508 C C . ASP B 1 167 ? 182.341 149.302 199.907 1.00 39.46 185 ASP B C 1
ATOM 7509 O O . ASP B 1 167 ? 182.434 148.915 198.739 1.00 39.46 185 ASP B O 1
ATOM 7518 N N . LEU B 1 168 ? 183.388 149.787 200.571 1.00 37.88 186 LEU B N 1
ATOM 7519 C CA . LEU B 1 168 ? 184.698 149.830 199.930 1.00 37.88 186 LEU B CA 1
ATOM 7520 C C . LEU B 1 168 ? 185.238 148.442 199.626 1.00 37.88 186 LEU B C 1
ATOM 7521 O O . LEU B 1 168 ? 185.935 148.262 198.624 1.00 37.88 186 LEU B O 1
ATOM 7537 N N . THR B 1 169 ? 184.943 147.455 200.470 1.00 40.72 187 THR B N 1
ATOM 7538 C CA . THR B 1 169 ? 185.397 146.099 200.190 1.00 40.72 187 THR B CA 1
ATOM 7539 C C . THR B 1 169 ? 184.779 145.570 198.904 1.00 40.72 187 THR B C 1
ATOM 7540 O O . THR B 1 169 ? 185.468 144.955 198.083 1.00 40.72 187 THR B O 1
ATOM 7551 N N . GLU B 1 170 ? 183.483 145.801 198.707 1.00 41.82 188 GLU B N 1
ATOM 7552 C CA . GLU B 1 170 ? 182.817 145.330 197.498 1.00 41.82 188 GLU B CA 1
ATOM 7553 C C . GLU B 1 170 ? 183.343 146.021 196.247 1.00 41.82 188 GLU B C 1
ATOM 7554 O O . GLU B 1 170 ? 183.335 145.424 195.167 1.00 41.82 188 GLU B O 1
ATOM 7566 N N . ILE B 1 171 ? 183.782 147.273 196.363 1.00 41.44 189 ILE B N 1
ATOM 7567 C CA . ILE B 1 171 ? 184.375 147.970 195.225 1.00 41.44 189 ILE B CA 1
ATOM 7568 C C . ILE B 1 171 ? 185.715 147.344 194.852 1.00 41.44 189 ILE B C 1
ATOM 7569 O O . ILE B 1 171 ? 186.010 147.133 193.672 1.00 41.44 189 ILE B O 1
ATOM 7585 N N . VAL B 1 172 ? 186.551 147.056 195.847 1.00 39.63 190 VAL B N 1
ATOM 7586 C CA . VAL B 1 172 ? 187.844 146.426 195.585 1.00 39.63 190 VAL B CA 1
ATOM 7587 C C . VAL B 1 172 ? 187.665 145.095 194.866 1.00 39.63 190 VAL B C 1
ATOM 7588 O O . VAL B 1 172 ? 188.366 144.797 193.894 1.00 39.63 190 VAL B O 1
ATOM 7601 N N . GLU B 1 173 ? 186.730 144.270 195.338 1.00 43.48 191 GLU B N 1
ATOM 7602 C CA . GLU B 1 173 ? 186.477 142.984 194.695 1.00 43.48 191 GLU B CA 1
ATOM 7603 C C . GLU B 1 173 ? 185.961 143.156 193.271 1.00 43.48 191 GLU B C 1
ATOM 7604 O O . GLU B 1 173 ? 186.353 142.409 192.369 1.00 43.48 191 GLU B O 1
ATOM 7616 N N . ARG B 1 174 ? 185.076 144.126 193.050 1.00 43.74 192 ARG B N 1
ATOM 7617 C CA . ARG B 1 174 ? 184.605 144.407 191.697 1.00 43.74 192 ARG B CA 1
ATOM 7618 C C . ARG B 1 174 ? 185.766 144.772 190.780 1.00 43.74 192 ARG B C 1
ATOM 7619 O O . ARG B 1 174 ? 185.910 144.213 189.688 1.00 43.74 192 ARG B O 1
ATOM 7640 N N . THR B 1 175 ? 186.606 145.715 191.206 1.00 42.46 193 THR B N 1
ATOM 7641 C CA . THR B 1 175 ? 187.740 146.127 190.386 1.00 42.46 193 THR B CA 1
ATOM 7642 C C . THR B 1 175 ? 188.703 144.969 190.161 1.00 42.46 193 THR B C 1
ATOM 7643 O O . THR B 1 175 ? 189.310 144.855 189.091 1.00 42.46 193 THR B O 1
ATOM 7654 N N . SER B 1 176 ? 188.872 144.112 191.163 1.00 46.24 194 SER B N 1
ATOM 7655 C CA . SER B 1 176 ? 189.718 142.932 191.034 1.00 46.24 194 SER B CA 1
ATOM 7656 C C . SER B 1 176 ? 189.147 141.892 190.081 1.00 46.24 194 SER B C 1
ATOM 7657 O O . SER B 1 176 ? 189.778 140.850 189.888 1.00 46.24 194 SER B O 1
ATOM 7665 N N . GLU B 1 177 ? 187.977 142.138 189.489 1.00 47.77 195 GLU B N 1
ATOM 7666 C CA . GLU B 1 177 ? 187.411 141.249 188.488 1.00 47.77 195 GLU B CA 1
ATOM 7667 C C . GLU B 1 177 ? 187.550 141.813 187.088 1.00 47.77 195 GLU B C 1
ATOM 7668 O O . GLU B 1 177 ? 187.424 141.059 186.122 1.00 47.77 195 GLU B O 1
ATOM 7680 N N . ILE B 1 178 ? 187.819 143.112 186.961 1.00 46.31 196 ILE B N 1
ATOM 7681 C CA . ILE B 1 178 ? 188.112 143.683 185.654 1.00 46.31 196 ILE B CA 1
ATOM 7682 C C . ILE B 1 178 ? 189.539 143.322 185.285 1.00 46.31 196 ILE B C 1
ATOM 7683 O O . ILE B 1 178 ? 189.818 142.860 184.174 1.00 46.31 196 ILE B O 1
ATOM 7699 N N . PHE B 1 179 ? 190.462 143.539 186.216 1.00 49.90 197 PHE B N 1
ATOM 7700 C CA . PHE B 1 179 ? 191.794 142.975 186.087 1.00 49.90 197 PHE B CA 1
ATOM 7701 C C . PHE B 1 179 ? 191.648 141.480 186.330 1.00 49.90 197 PHE B C 1
ATOM 7702 O O . PHE B 1 179 ? 190.829 141.056 187.148 1.00 49.90 197 PHE B O 1
ATOM 7719 N N . GLU B 1 180 ? 192.429 140.669 185.626 1.00 64.53 198 GLU B N 1
ATOM 7720 C CA . GLU B 1 180 ? 192.318 139.221 185.798 1.00 64.53 198 GLU B CA 1
ATOM 7721 C C . GLU B 1 180 ? 193.181 138.764 186.976 1.00 64.53 198 GLU B C 1
ATOM 7722 O O . GLU B 1 180 ? 194.247 138.167 186.819 1.00 64.53 198 GLU B O 1
ATOM 7734 N N . MET B 1 181 ? 192.698 139.064 188.185 1.00 58.01 199 MET B N 1
ATOM 7735 C CA . MET B 1 181 ? 193.438 138.756 189.400 1.00 58.01 199 MET B CA 1
ATOM 7736 C C . MET B 1 181 ? 192.553 138.129 190.467 1.00 58.01 199 MET B C 1
ATOM 7737 O O . MET B 1 181 ? 191.440 138.594 190.723 1.00 58.01 199 MET B O 1
ATOM 7751 N N . THR B 1 182 ? 193.065 137.068 191.081 1.00 57.62 200 THR B N 1
ATOM 7752 C CA . THR B 1 182 ? 192.413 136.423 192.212 1.00 57.62 200 THR B CA 1
ATOM 7753 C C . THR B 1 182 ? 192.732 137.206 193.477 1.00 57.62 200 THR B C 1
ATOM 7754 O O . THR B 1 182 ? 193.900 137.500 193.745 1.00 57.62 200 THR B O 1
ATOM 7765 N N . ILE B 1 183 ? 191.713 137.542 194.262 1.00 49.86 201 ILE B N 1
ATOM 7766 C CA . ILE B 1 183 ? 191.923 138.233 195.528 1.00 49.86 201 ILE B CA 1
ATOM 7767 C C . ILE B 1 183 ? 191.107 137.548 196.615 1.00 49.86 201 ILE B C 1
ATOM 7768 O O . ILE B 1 183 ? 189.916 137.279 196.431 1.00 49.86 201 ILE B O 1
ATOM 7784 N N . THR B 1 184 ? 191.756 137.260 197.738 1.00 52.24 202 THR B N 1
ATOM 7785 C CA . THR B 1 184 ? 191.135 136.646 198.905 1.00 52.24 202 THR B CA 1
ATOM 7786 C C . THR B 1 184 ? 190.356 137.697 199.700 1.00 52.24 202 THR B C 1
ATOM 7787 O O . THR B 1 184 ? 190.788 138.848 199.788 1.00 52.24 202 THR B O 1
ATOM 7798 N N . PRO B 1 185 ? 189.208 137.338 200.285 1.00 51.31 203 PRO B N 1
ATOM 7799 C CA . PRO B 1 185 ? 188.419 138.346 201.015 1.00 51.31 203 PRO B CA 1
ATOM 7800 C C . PRO B 1 185 ? 189.168 139.033 202.146 1.00 51.31 203 PRO B C 1
ATOM 7801 O O . PRO B 1 185 ? 188.860 140.187 202.467 1.00 51.31 203 PRO B O 1
ATOM 7812 N N . GLU B 1 186 ? 190.131 138.356 202.770 1.00 52.74 204 GLU B N 1
ATOM 7813 C CA . GLU B 1 186 ? 190.942 138.986 203.807 1.00 52.74 204 GLU B CA 1
ATOM 7814 C C . GLU B 1 186 ? 191.767 140.141 203.256 1.00 52.74 204 GLU B C 1
ATOM 7815 O O . GLU B 1 186 ? 191.849 141.205 203.879 1.00 52.74 204 GLU B O 1
ATOM 7827 N N . ALA B 1 187 ? 192.397 139.948 202.100 1.00 48.59 205 ALA B N 1
ATOM 7828 C CA . ALA B 1 187 ? 193.177 141.023 201.500 1.00 48.59 205 ALA B CA 1
ATOM 7829 C C . ALA B 1 187 ? 192.292 142.169 201.028 1.00 48.59 205 ALA B C 1
ATOM 7830 O O . ALA B 1 187 ? 192.702 143.332 201.096 1.00 48.59 205 ALA B O 1
ATOM 7837 N N . ALA B 1 188 ? 191.085 141.870 200.552 1.00 45.15 206 ALA B N 1
ATOM 7838 C CA . ALA B 1 188 ? 190.179 142.930 200.125 1.00 45.15 206 ALA B CA 1
ATOM 7839 C C . ALA B 1 188 ? 189.820 143.854 201.283 1.00 45.15 206 ALA B C 1
ATOM 7840 O O . ALA B 1 188 ? 189.734 145.073 201.108 1.00 45.15 206 ALA B O 1
ATOM 7847 N N . LEU B 1 189 ? 189.590 143.293 202.468 1.00 43.73 207 LEU B N 1
ATOM 7848 C CA . LEU B 1 189 ? 189.332 144.123 203.640 1.00 43.73 207 LEU B CA 1
ATOM 7849 C C . LEU B 1 189 ? 190.595 144.838 204.102 1.00 43.73 207 LEU B C 1
ATOM 7850 O O . LEU B 1 189 ? 190.540 145.994 204.535 1.00 43.73 207 LEU B O 1
ATOM 7866 N N . GLU B 1 190 ? 191.738 144.161 204.028 1.00 44.92 208 GLU B N 1
ATOM 7867 C CA . GLU B 1 190 ? 192.992 144.758 204.468 1.00 44.92 208 GLU B CA 1
ATOM 7868 C C . GLU B 1 190 ? 193.332 146.017 203.681 1.00 44.92 208 GLU B C 1
ATOM 7869 O O . GLU B 1 190 ? 193.959 146.934 204.221 1.00 44.92 208 GLU B O 1
ATOM 7881 N N . LEU B 1 191 ? 192.947 146.074 202.407 1.00 40.84 209 LEU B N 1
ATOM 7882 C CA . LEU B 1 191 ? 193.136 147.276 201.600 1.00 40.84 209 LEU B CA 1
ATOM 7883 C C . LEU B 1 191 ? 192.095 148.351 201.899 1.00 40.84 209 LEU B C 1
ATOM 7884 O O . LEU B 1 191 ? 192.442 149.514 202.122 1.00 40.84 209 LEU B O 1
ATOM 7900 N N . ALA B 1 192 ? 190.816 147.977 201.911 1.00 39.32 210 ALA B N 1
ATOM 7901 C CA . ALA B 1 192 ? 189.740 148.937 202.149 1.00 39.32 210 ALA B CA 1
ATOM 7902 C C . ALA B 1 192 ? 189.939 149.749 203.421 1.00 39.32 210 ALA B C 1
ATOM 7903 O O . ALA B 1 192 ? 189.660 150.952 203.446 1.00 39.32 210 ALA B O 1
ATOM 7910 N N . ARG B 1 193 ? 190.417 149.120 204.489 1.00 43.61 211 ARG B N 1
ATOM 7911 C CA . ARG B 1 193 ? 190.615 149.839 205.741 1.00 43.61 211 ARG B CA 1
ATOM 7912 C C . ARG B 1 193 ? 191.723 150.885 205.660 1.00 43.61 211 ARG B C 1
ATOM 7913 O O . ARG B 1 193 ? 191.799 151.749 206.537 1.00 43.61 211 ARG B O 1
ATOM 7934 N N . ARG B 1 194 ? 192.590 150.820 204.654 1.00 42.35 212 ARG B N 1
ATOM 7935 C CA . ARG B 1 194 ? 193.642 151.810 204.453 1.00 42.35 212 ARG B CA 1
ATOM 7936 C C . ARG B 1 194 ? 193.311 152.850 203.388 1.00 42.35 212 ARG B C 1
ATOM 7937 O O . ARG B 1 194 ? 194.121 153.749 203.156 1.00 42.35 212 ARG B O 1
ATOM 7958 N N . SER B 1 195 ? 192.156 152.758 202.735 1.00 35.41 213 SER B N 1
ATOM 7959 C CA . SER B 1 195 ? 191.831 153.632 201.613 1.00 35.41 213 SER B CA 1
ATOM 7960 C C . SER B 1 195 ? 191.296 155.006 202.013 1.00 35.41 213 SER B C 1
ATOM 7961 O O . SER B 1 195 ? 190.857 155.749 201.133 1.00 35.41 213 SER B O 1
ATOM 7969 N N . ARG B 1 196 ? 191.301 155.368 203.291 1.00 38.10 214 ARG B N 1
ATOM 7970 C CA . ARG B 1 196 ? 190.820 156.672 203.747 1.00 38.10 214 ARG B CA 1
ATOM 7971 C C . ARG B 1 196 ? 189.378 156.960 203.351 1.00 38.10 214 ARG B C 1
ATOM 7972 O O . ARG B 1 196 ? 188.954 158.116 203.372 1.00 38.10 214 ARG B O 1
ATOM 7993 N N . GLY B 1 197 ? 188.603 155.950 202.975 1.00 32.16 215 GLY B N 1
ATOM 7994 C CA . GLY B 1 197 ? 187.213 156.184 202.647 1.00 32.16 215 GLY B CA 1
ATOM 7995 C C . GLY B 1 197 ? 186.914 156.625 201.233 1.00 32.16 215 GLY B C 1
ATOM 7996 O O . GLY B 1 197 ? 185.777 157.023 200.967 1.00 32.16 215 GLY B O 1
ATOM 8000 N N . THR B 1 198 ? 187.874 156.563 200.315 1.00 35.05 216 THR B N 1
ATOM 8001 C CA . THR B 1 198 ? 187.700 157.111 198.980 1.00 35.05 216 THR B CA 1
ATOM 8002 C C . THR B 1 198 ? 187.896 156.027 197.927 1.00 35.05 216 THR B C 1
ATOM 8003 O O . THR B 1 198 ? 188.937 155.360 197.922 1.00 35.05 216 THR B O 1
ATOM 8014 N N . PRO B 1 199 ? 186.931 155.819 197.025 1.00 37.03 217 PRO B N 1
ATOM 8015 C CA . PRO B 1 199 ? 187.099 154.780 195.992 1.00 37.03 217 PRO B CA 1
ATOM 8016 C C . PRO B 1 199 ? 188.310 154.954 195.089 1.00 37.03 217 PRO B C 1
ATOM 8017 O O . PRO B 1 199 ? 188.930 153.956 194.711 1.00 37.03 217 PRO B O 1
ATOM 8028 N N . ARG B 1 200 ? 188.664 156.185 194.715 1.00 36.09 218 ARG B N 1
ATOM 8029 C CA . ARG B 1 200 ? 189.852 156.391 193.887 1.00 36.09 218 ARG B CA 1
ATOM 8030 C C . ARG B 1 200 ? 191.125 155.888 194.557 1.00 36.09 218 ARG B C 1
ATOM 8031 O O . ARG B 1 200 ? 192.016 155.367 193.881 1.00 36.09 218 ARG B O 1
ATOM 8052 N N . ILE B 1 201 ? 191.247 156.048 195.872 1.00 33.22 219 ILE B N 1
ATOM 8053 C CA . ILE B 1 201 ? 192.449 155.569 196.549 1.00 33.22 219 ILE B CA 1
ATOM 8054 C C . ILE B 1 201 ? 192.463 154.048 196.602 1.00 33.22 219 ILE B C 1
ATOM 8055 O O . ILE B 1 201 ? 193.511 153.421 196.427 1.00 33.22 219 ILE B O 1
ATOM 8071 N N . ALA B 1 202 ? 191.308 153.429 196.840 1.00 34.08 220 ALA B N 1
ATOM 8072 C CA . ALA B 1 202 ? 191.232 151.972 196.847 1.00 34.08 220 ALA B CA 1
ATOM 8073 C C . ALA B 1 202 ? 191.713 151.376 195.530 1.00 34.08 220 ALA B C 1
ATOM 8074 O O . ALA B 1 202 ? 192.432 150.372 195.524 1.00 34.08 220 ALA B O 1
ATOM 8081 N N . ASN B 1 203 ? 191.318 151.967 194.403 1.00 36.36 221 ASN B N 1
ATOM 8082 C CA . ASN B 1 203 ? 191.788 151.487 193.106 1.00 36.36 221 ASN B CA 1
ATOM 8083 C C . ASN B 1 203 ? 193.287 151.687 192.930 1.00 36.36 221 ASN B C 1
ATOM 8084 O O . ASN B 1 203 ? 193.954 150.867 192.292 1.00 36.36 221 ASN B O 1
ATOM 8095 N N . ARG B 1 204 ? 193.834 152.774 193.464 1.00 36.46 222 ARG B N 1
ATOM 8096 C CA . ARG B 1 204 ? 195.269 153.014 193.348 1.00 36.46 222 ARG B CA 1
ATOM 8097 C C . ARG B 1 204 ? 196.087 151.993 194.131 1.00 36.46 222 ARG B C 1
ATOM 8098 O O . ARG B 1 204 ? 197.120 151.521 193.647 1.00 36.46 222 ARG B O 1
ATOM 8119 N N . LEU B 1 205 ? 195.656 151.649 195.344 1.00 36.91 223 LEU B N 1
ATOM 8120 C CA . LEU B 1 205 ? 196.374 150.643 196.119 1.00 36.91 223 LEU B CA 1
ATOM 8121 C C . LEU B 1 205 ? 196.343 149.281 195.442 1.00 36.91 223 LEU B C 1
ATOM 8122 O O . LEU B 1 205 ? 197.344 148.559 195.444 1.00 36.91 223 LEU B O 1
ATOM 8138 N N . LEU B 1 206 ? 195.206 148.908 194.860 1.00 40.22 224 LEU B N 1
ATOM 8139 C CA . LEU B 1 206 ? 195.116 147.622 194.179 1.00 40.22 224 LEU B CA 1
ATOM 8140 C C . LEU B 1 206 ? 196.100 147.525 193.018 1.00 40.22 224 LEU B C 1
ATOM 8141 O O . LEU B 1 206 ? 196.774 146.503 192.852 1.00 40.22 224 LEU B O 1
ATOM 8157 N N . LYS B 1 207 ? 196.198 148.575 192.203 1.00 41.31 225 LYS B N 1
ATOM 8158 C CA . LYS B 1 207 ? 197.143 148.578 191.089 1.00 41.31 225 LYS B CA 1
ATOM 8159 C C . LYS B 1 207 ? 198.589 148.446 191.558 1.00 41.31 225 LYS B C 1
ATOM 8160 O O . LYS B 1 207 ? 199.405 147.803 190.891 1.00 41.31 225 LYS B O 1
ATOM 8179 N N . ARG B 1 208 ? 198.936 149.071 192.683 1.00 39.75 226 ARG B N 1
ATOM 8180 C CA . ARG B 1 208 ? 200.298 148.958 193.198 1.00 39.75 226 ARG B CA 1
ATOM 8181 C C . ARG B 1 208 ? 200.572 147.578 193.789 1.00 39.75 226 ARG B C 1
ATOM 8182 O O . ARG B 1 208 ? 201.688 147.063 193.672 1.00 39.75 226 ARG B O 1
ATOM 8203 N N . VAL B 1 209 ? 199.583 146.973 194.447 1.00 43.08 227 VAL B N 1
ATOM 8204 C CA . VAL B 1 209 ? 199.768 145.618 194.959 1.00 43.08 227 VAL B CA 1
ATOM 8205 C C . VAL B 1 209 ? 199.856 144.619 193.813 1.00 43.08 227 VAL B C 1
ATOM 8206 O O . VAL B 1 209 ? 200.581 143.624 193.903 1.00 43.08 227 VAL B O 1
ATOM 8219 N N . ARG B 1 210 ? 199.122 144.857 192.729 1.00 46.51 228 ARG B N 1
ATOM 8220 C CA . ARG B 1 210 ? 199.218 144.000 191.551 1.00 46.51 228 ARG B CA 1
ATOM 8221 C C . ARG B 1 210 ? 200.634 143.960 190.986 1.00 46.51 228 ARG B C 1
ATOM 8222 O O . ARG B 1 210 ? 201.188 142.882 190.750 1.00 46.51 228 ARG B O 1
ATOM 8243 N N . ASP B 1 211 ? 201.238 145.126 190.761 1.00 46.35 229 ASP B N 1
ATOM 8244 C CA . ASP B 1 211 ? 202.594 145.167 190.220 1.00 46.35 229 ASP B CA 1
ATOM 8245 C C . ASP B 1 211 ? 203.575 144.374 191.073 1.00 46.35 229 ASP B C 1
ATOM 8246 O O . ASP B 1 211 ? 204.433 143.662 190.543 1.00 46.35 229 ASP B O 1
ATOM 8255 N N . TYR B 1 212 ? 203.469 144.483 192.393 1.00 48.54 230 TYR B N 1
ATOM 8256 C CA . TYR B 1 212 ? 204.347 143.722 193.273 1.00 48.54 230 TYR B CA 1
ATOM 8257 C C . TYR B 1 212 ? 204.101 142.221 193.156 1.00 48.54 230 TYR B C 1
ATOM 8258 O O . TYR B 1 212 ? 205.039 141.443 192.949 1.00 48.54 230 TYR B O 1
ATOM 8276 N N . ALA B 1 213 ? 202.844 141.797 193.278 1.00 50.28 231 ALA B N 1
ATOM 8277 C CA . ALA B 1 213 ? 202.522 140.372 193.254 1.00 50.28 231 ALA B CA 1
ATOM 8278 C C . ALA B 1 213 ? 202.942 139.685 191.959 1.00 50.28 231 ALA B C 1
ATOM 8279 O O . ALA B 1 213 ? 203.352 138.520 191.980 1.00 50.28 231 ALA B O 1
ATOM 8286 N N . GLN B 1 214 ? 202.858 140.373 190.824 1.00 50.73 232 GLN B N 1
ATOM 8287 C CA . GLN B 1 214 ? 203.252 139.745 189.566 1.00 50.73 232 GLN B CA 1
ATOM 8288 C C . GLN B 1 214 ? 204.748 139.818 189.269 1.00 50.73 232 GLN B C 1
ATOM 8289 O O . GLN B 1 214 ? 205.194 139.176 188.314 1.00 50.73 232 GLN B O 1
ATOM 8303 N N . ILE B 1 215 ? 205.529 140.569 190.038 1.00 49.12 233 ILE B N 1
ATOM 8304 C CA . ILE B 1 215 ? 206.977 140.638 189.869 1.00 49.12 233 ILE B CA 1
ATOM 8305 C C . ILE B 1 215 ? 207.696 139.864 190.967 1.00 49.12 233 ILE B C 1
ATOM 8306 O O . ILE B 1 215 ? 208.526 138.999 190.687 1.00 49.12 233 ILE B O 1
ATOM 8322 N N . MET B 1 216 ? 207.382 140.158 192.223 1.00 52.10 234 MET B N 1
ATOM 8323 C CA . MET B 1 216 ? 208.024 139.524 193.366 1.00 52.10 234 MET B CA 1
ATOM 8324 C C . MET B 1 216 ? 207.273 138.296 193.861 1.00 52.10 234 MET B C 1
ATOM 8325 O O . MET B 1 216 ? 207.704 137.683 194.841 1.00 52.10 234 MET B O 1
ATOM 8339 N N . GLY B 1 217 ? 206.168 137.928 193.219 1.00 56.67 235 GLY B N 1
ATOM 8340 C CA . GLY B 1 217 ? 205.379 136.790 193.651 1.00 56.67 235 GLY B CA 1
ATOM 8341 C C . GLY B 1 217 ? 204.857 135.944 192.506 1.00 56.67 235 GLY B C 1
ATOM 8342 O O . GLY B 1 217 ? 205.402 135.979 191.400 1.00 56.67 235 GLY B O 1
ATOM 8346 N N . ASP B 1 218 ? 203.805 135.172 192.769 1.00 64.85 236 ASP B N 1
ATOM 8347 C CA . ASP B 1 218 ? 203.190 134.286 191.788 1.00 64.85 236 ASP B CA 1
ATOM 8348 C C . ASP B 1 218 ? 202.019 134.918 191.047 1.00 64.85 236 ASP B C 1
ATOM 8349 O O . ASP B 1 218 ? 201.329 134.218 190.301 1.00 64.85 236 ASP B O 1
ATOM 8358 N N . GLY B 1 219 ? 201.771 136.210 191.232 1.00 59.02 237 GLY B N 1
ATOM 8359 C CA . GLY B 1 219 ? 200.648 136.842 190.571 1.00 59.02 237 GLY B CA 1
ATOM 8360 C C . GLY B 1 219 ? 199.309 136.549 191.207 1.00 59.02 237 GLY B C 1
ATOM 8361 O O . GLY B 1 219 ? 198.292 136.508 190.507 1.00 59.02 237 GLY B O 1
ATOM 8365 N N . VAL B 1 220 ? 199.284 136.328 192.518 1.00 58.52 238 VAL B N 1
ATOM 8366 C CA . VAL B 1 220 ? 198.066 136.073 193.274 1.00 58.52 238 VAL B CA 1
ATOM 8367 C C . VAL B 1 220 ? 198.119 136.959 194.510 1.00 58.52 238 VAL B C 1
ATOM 8368 O O . VAL B 1 220 ? 199.162 137.057 195.164 1.00 58.52 238 VAL B O 1
ATOM 8381 N N . ILE B 1 221 ? 197.004 137.604 194.831 1.00 52.86 239 ILE B N 1
ATOM 8382 C CA . ILE B 1 221 ? 196.933 138.523 195.967 1.00 52.86 239 ILE B CA 1
ATOM 8383 C C . ILE B 1 221 ? 196.397 137.746 197.163 1.00 52.86 239 ILE B C 1
ATOM 8384 O O . ILE B 1 221 ? 195.200 137.742 197.449 1.00 52.86 239 ILE B O 1
ATOM 8400 N N . ASP B 1 222 ? 197.303 137.089 197.874 1.00 58.08 240 ASP B N 1
ATOM 8401 C CA . ASP B 1 222 ? 196.988 136.360 199.091 1.00 58.08 240 ASP B CA 1
ATOM 8402 C C . ASP B 1 222 ? 197.362 137.209 200.302 1.00 58.08 240 ASP B C 1
ATOM 8403 O O . ASP B 1 222 ? 197.951 138.284 200.180 1.00 58.08 240 ASP B O 1
ATOM 8412 N N . ASP B 1 223 ? 197.007 136.715 201.488 1.00 58.52 241 ASP B N 1
ATOM 8413 C CA . ASP B 1 223 ? 197.287 137.469 202.707 1.00 58.52 241 ASP B CA 1
ATOM 8414 C C . ASP B 1 223 ? 198.783 137.690 202.908 1.00 58.52 241 ASP B C 1
ATOM 8415 O O . ASP B 1 223 ? 199.203 138.755 203.373 1.00 58.52 241 ASP B O 1
ATOM 8424 N N . LYS B 1 224 ? 199.601 136.699 202.563 1.00 57.18 242 LYS B N 1
ATOM 8425 C CA . LYS B 1 224 ? 201.044 136.825 202.742 1.00 57.18 242 LYS B CA 1
ATOM 8426 C C . LYS B 1 224 ? 201.643 137.865 201.801 1.00 57.18 242 LYS B C 1
ATOM 8427 O O . LYS B 1 224 ? 202.486 138.671 202.210 1.00 57.18 242 LYS B O 1
ATOM 8446 N N . ILE B 1 225 ? 201.222 137.859 200.537 1.00 54.00 243 ILE B N 1
ATOM 8447 C CA . ILE B 1 225 ? 201.693 138.845 199.568 1.00 54.00 243 ILE B CA 1
ATOM 8448 C C . ILE B 1 225 ? 201.247 140.254 199.947 1.00 54.00 243 ILE B C 1
ATOM 8449 O O . ILE B 1 225 ? 202.036 141.202 199.897 1.00 54.00 243 ILE B O 1
ATOM 8465 N N . ALA B 1 226 ? 199.980 140.415 200.328 1.00 51.43 244 ALA B N 1
ATOM 8466 C CA . ALA B 1 226 ? 199.469 141.742 200.658 1.00 51.43 244 ALA B CA 1
ATOM 8467 C C . ALA B 1 226 ? 200.230 142.391 201.806 1.00 51.43 244 ALA B C 1
ATOM 8468 O O . ALA B 1 226 ? 200.544 143.584 201.748 1.00 51.43 244 ALA B O 1
ATOM 8475 N N . ASP B 1 227 ? 200.545 141.635 202.855 1.00 55.11 245 ASP B N 1
ATOM 8476 C CA . ASP B 1 227 ? 201.273 142.217 203.979 1.00 55.11 245 ASP B CA 1
ATOM 8477 C C . ASP B 1 227 ? 202.657 142.699 203.565 1.00 55.11 245 ASP B C 1
ATOM 8478 O O . ASP B 1 227 ? 203.112 143.757 204.012 1.00 55.11 245 ASP B O 1
ATOM 8487 N N . GLN B 1 228 ? 203.338 141.941 202.710 1.00 52.65 246 GLN B N 1
ATOM 8488 C CA . GLN B 1 228 ? 204.662 142.339 202.241 1.00 52.65 246 GLN B CA 1
ATOM 8489 C C . GLN B 1 228 ? 204.602 143.605 201.393 1.00 52.65 246 GLN B C 1
ATOM 8490 O O . GLN B 1 228 ? 205.414 144.519 201.569 1.00 52.65 246 GLN B O 1
ATOM 8504 N N . ALA B 1 229 ? 203.652 143.672 200.458 1.00 47.57 247 ALA B N 1
ATOM 8505 C CA . ALA B 1 229 ? 203.522 144.848 199.601 1.00 47.57 247 ALA B CA 1
ATOM 8506 C C . ALA B 1 229 ? 203.182 146.099 200.399 1.00 47.57 247 ALA B C 1
ATOM 8507 O O . ALA B 1 229 ? 203.729 147.176 200.140 1.00 47.57 247 ALA B O 1
ATOM 8514 N N . LEU B 1 230 ? 202.282 145.984 201.373 1.00 46.29 248 LEU B N 1
ATOM 8515 C CA . LEU B 1 230 ? 201.927 147.135 202.193 1.00 46.29 248 LEU B CA 1
ATOM 8516 C C . LEU B 1 230 ? 203.061 147.553 203.116 1.00 46.29 248 LEU B C 1
ATOM 8517 O O . LEU B 1 230 ? 203.067 148.691 203.592 1.00 46.29 248 LEU B O 1
ATOM 8533 N N . THR B 1 231 ? 204.009 146.658 203.394 1.00 47.74 249 THR B N 1
ATOM 8534 C CA . THR B 1 231 ? 205.189 147.038 204.162 1.00 47.74 249 THR B CA 1
ATOM 8535 C C . THR B 1 231 ? 206.170 147.809 203.289 1.00 47.74 249 THR B C 1
ATOM 8536 O O . THR B 1 231 ? 206.835 148.734 203.766 1.00 47.74 249 THR B O 1
ATOM 8547 N N . MET B 1 232 ? 206.280 147.435 202.014 1.00 46.58 250 MET B N 1
ATOM 8548 C CA . MET B 1 232 ? 207.127 148.180 201.090 1.00 46.58 250 MET B CA 1
ATOM 8549 C C . MET B 1 232 ? 206.609 149.602 200.922 1.00 46.58 250 MET B C 1
ATOM 8550 O O . MET B 1 232 ? 207.378 150.566 200.972 1.00 46.58 250 MET B O 1
ATOM 8564 N N . LEU B 1 233 ? 205.301 149.749 200.710 1.00 45.32 251 LEU B N 1
ATOM 8565 C CA . LEU B 1 233 ? 204.700 151.071 200.586 1.00 45.32 251 LEU B CA 1
ATOM 8566 C C . LEU B 1 233 ? 204.739 151.842 201.897 1.00 45.32 251 LEU B C 1
ATOM 8567 O O . LEU B 1 233 ? 204.609 153.068 201.884 1.00 45.32 251 LEU B O 1
ATOM 8583 N N . ASP B 1 234 ? 204.920 151.154 203.021 1.00 47.53 252 ASP B N 1
ATOM 8584 C CA . ASP B 1 234 ? 204.992 151.789 204.335 1.00 47.53 252 ASP B CA 1
ATOM 8585 C C . ASP B 1 234 ? 203.710 152.531 204.706 1.00 47.53 252 ASP B C 1
ATOM 8586 O O . ASP B 1 234 ? 203.740 153.668 205.176 1.00 47.53 252 ASP B O 1
ATOM 8595 N N . VAL B 1 235 ? 202.573 151.874 204.498 1.00 44.89 253 VAL B N 1
ATOM 8596 C CA . VAL B 1 235 ? 201.267 152.437 204.821 1.00 44.89 253 VAL B CA 1
ATOM 8597 C C . VAL B 1 235 ? 200.734 151.662 206.016 1.00 44.89 253 VAL B C 1
ATOM 8598 O O . VAL B 1 235 ? 200.543 150.443 205.941 1.00 44.89 253 VAL B O 1
ATOM 8611 N N . ASP B 1 236 ? 200.488 152.368 207.114 1.00 46.83 254 ASP B N 1
ATOM 8612 C CA . ASP B 1 236 ? 200.028 151.738 208.341 1.00 46.83 254 ASP B CA 1
ATOM 8613 C C . ASP B 1 236 ? 198.616 151.180 208.189 1.00 46.83 254 ASP B C 1
ATOM 8614 O O . ASP B 1 236 ? 197.883 151.510 207.255 1.00 46.83 254 ASP B O 1
ATOM 8623 N N . HIS B 1 237 ? 198.236 150.321 209.141 1.00 46.92 255 HIS B N 1
ATOM 8624 C CA . HIS B 1 237 ? 196.902 149.730 209.142 1.00 46.92 255 HIS B CA 1
ATOM 8625 C C . HIS B 1 237 ? 195.803 150.759 209.379 1.00 46.92 255 HIS B C 1
ATOM 8626 O O . HIS B 1 237 ? 194.624 150.411 209.280 1.00 46.92 255 HIS B O 1
ATOM 8640 N N . GLU B 1 238 ? 196.157 152.002 209.699 1.00 47.52 256 GLU B N 1
ATOM 8641 C CA . GLU B 1 238 ? 195.206 153.098 209.827 1.00 47.52 256 GLU B CA 1
ATOM 8642 C C . GLU B 1 238 ? 195.315 154.095 208.682 1.00 47.52 256 GLU B C 1
ATOM 8643 O O . GLU B 1 238 ? 194.669 155.145 208.724 1.00 47.52 256 GLU B O 1
ATOM 8655 N N . GLY B 1 239 ? 196.111 153.791 207.662 1.00 43.94 257 GLY B N 1
ATOM 8656 C CA . GLY B 1 239 ? 196.295 154.673 206.531 1.00 43.94 257 GLY B CA 1
ATOM 8657 C C . GLY B 1 239 ? 197.264 155.808 206.751 1.00 43.94 257 GLY B C 1
ATOM 8658 O O . GLY B 1 239 ? 197.378 156.677 205.881 1.00 43.94 257 GLY B O 1
ATOM 8662 N N . LEU B 1 240 ? 197.960 155.838 207.882 1.00 45.06 258 LEU B N 1
ATOM 8663 C CA . LEU B 1 240 ? 198.950 156.876 208.124 1.00 45.06 258 LEU B CA 1
ATOM 8664 C C . LEU B 1 240 ? 200.190 156.629 207.273 1.00 45.06 258 LEU B C 1
ATOM 8665 O O . LEU B 1 240 ? 200.758 155.535 207.285 1.00 45.06 258 LEU B O 1
ATOM 8681 N N . ASP B 1 241 ? 200.596 157.647 206.523 1.00 47.88 259 ASP B N 1
ATOM 8682 C CA . ASP B 1 241 ? 201.806 157.584 205.722 1.00 47.88 259 ASP B CA 1
ATOM 8683 C C . ASP B 1 241 ? 203.038 157.695 206.622 1.00 47.88 259 ASP B C 1
ATOM 8684 O O . ASP B 1 241 ? 202.945 157.962 207.822 1.00 47.88 259 ASP B O 1
ATOM 8693 N N . TYR B 1 242 ? 204.212 157.484 206.025 1.00 46.64 260 TYR B N 1
ATOM 8694 C CA . TYR B 1 242 ? 205.465 157.609 206.765 1.00 46.64 260 TYR B CA 1
ATOM 8695 C C . TYR B 1 242 ? 205.616 158.973 207.429 1.00 46.64 260 TYR B C 1
ATOM 8696 O O . TYR B 1 242 ? 206.010 159.062 208.596 1.00 46.64 260 TYR B O 1
ATOM 8714 N N . VAL B 1 243 ? 205.319 160.051 206.705 1.00 45.02 261 VAL B N 1
ATOM 8715 C CA . VAL B 1 243 ? 205.450 161.384 207.289 1.00 45.02 261 VAL B CA 1
ATOM 8716 C C . VAL B 1 243 ? 204.430 161.604 208.402 1.00 45.02 261 VAL B C 1
ATOM 8717 O O . VAL B 1 243 ? 204.725 162.272 209.398 1.00 45.02 261 VAL B O 1
ATOM 8730 N N . ASP B 1 244 ? 203.221 161.061 208.257 1.00 45.53 262 ASP B N 1
ATOM 8731 C CA . ASP B 1 244 ? 202.224 161.197 209.316 1.00 45.53 262 ASP B CA 1
ATOM 8732 C C . ASP B 1 244 ? 202.712 160.588 210.623 1.00 45.53 262 ASP B C 1
ATOM 8733 O O . ASP B 1 244 ? 202.525 161.171 211.695 1.00 45.53 262 ASP B O 1
ATOM 8742 N N . GLN B 1 245 ? 203.338 159.415 210.553 1.00 46.40 263 GLN B N 1
ATOM 8743 C CA . GLN B 1 245 ? 203.848 158.766 211.756 1.00 46.40 263 GLN B CA 1
ATOM 8744 C C . GLN B 1 245 ? 204.927 159.605 212.424 1.00 46.40 263 GLN B C 1
ATOM 8745 O O . GLN B 1 245 ? 205.002 159.669 213.656 1.00 46.40 263 GLN B O 1
ATOM 8759 N N . LYS B 1 246 ? 205.777 160.245 211.626 1.00 45.60 264 LYS B N 1
ATOM 8760 C CA . LYS B 1 246 ? 206.835 161.094 212.164 1.00 45.60 264 LYS B CA 1
ATOM 8761 C C . LYS B 1 246 ? 206.285 162.318 212.888 1.00 45.60 264 LYS B C 1
ATOM 8762 O O . LYS B 1 246 ? 206.861 162.758 213.888 1.00 45.60 264 LYS B O 1
ATOM 8781 N N . ILE B 1 247 ? 205.177 162.885 212.411 1.00 43.79 265 ILE B N 1
ATOM 8782 C CA . ILE B 1 247 ? 204.600 164.051 213.077 1.00 43.79 265 ILE B CA 1
ATOM 8783 C C . ILE B 1 247 ? 204.116 163.687 214.477 1.00 43.79 265 ILE B C 1
ATOM 8784 O O . ILE B 1 247 ? 204.451 164.360 215.457 1.00 43.79 265 ILE B O 1
ATOM 8800 N N . LEU B 1 248 ? 203.317 162.628 214.592 1.00 44.28 266 LEU B N 1
ATOM 8801 C CA . LEU B 1 248 ? 202.812 162.220 215.900 1.00 44.28 266 LEU B CA 1
ATOM 8802 C C . LEU B 1 248 ? 203.949 161.876 216.854 1.00 44.28 266 LEU B C 1
ATOM 8803 O O . LEU B 1 248 ? 203.918 162.251 218.031 1.00 44.28 266 LEU B O 1
ATOM 8819 N N . ARG B 1 249 ? 204.956 161.158 216.366 1.00 47.47 267 ARG B N 1
ATOM 8820 C CA . ARG B 1 249 ? 206.102 160.798 217.195 1.00 47.47 267 ARG B CA 1
ATOM 8821 C C . ARG B 1 249 ? 206.863 162.027 217.688 1.00 47.47 267 ARG B C 1
ATOM 8822 O O . ARG B 1 249 ? 207.244 162.098 218.860 1.00 47.47 267 ARG B O 1
ATOM 8843 N N . THR B 1 250 ? 207.093 163.004 216.814 1.00 44.78 268 THR B N 1
ATOM 8844 C CA . THR B 1 250 ? 207.779 164.226 217.226 1.00 44.78 268 THR B CA 1
ATOM 8845 C C . THR B 1 250 ? 207.003 164.981 218.300 1.00 44.78 268 THR B C 1
ATOM 8846 O O . THR B 1 250 ? 207.600 165.564 219.210 1.00 44.78 268 THR B O 1
ATOM 8857 N N . MET B 1 251 ? 205.676 165.004 218.203 1.00 44.39 269 MET B N 1
ATOM 8858 C CA . MET B 1 251 ? 204.873 165.701 219.204 1.00 44.39 269 MET B CA 1
ATOM 8859 C C . MET B 1 251 ? 204.920 165.015 220.565 1.00 44.39 269 MET B C 1
ATOM 8860 O O . MET B 1 251 ? 204.948 165.688 221.601 1.00 44.39 269 MET B O 1
ATOM 8874 N N . ILE B 1 252 ? 204.917 163.685 220.588 1.00 47.24 270 ILE B N 1
ATOM 8875 C CA . ILE B 1 252 ? 204.900 162.957 221.853 1.00 47.24 270 ILE B CA 1
ATOM 8876 C C . ILE B 1 252 ? 206.279 162.898 222.505 1.00 47.24 270 ILE B C 1
ATOM 8877 O O . ILE B 1 252 ? 206.390 162.943 223.734 1.00 47.24 270 ILE B O 1
ATOM 8893 N N . GLU B 1 253 ? 207.346 162.802 221.718 1.00 49.01 271 GLU B N 1
ATOM 8894 C CA . GLU B 1 253 ? 208.683 162.663 222.285 1.00 49.01 271 GLU B CA 1
ATOM 8895 C C . GLU B 1 253 ? 209.416 163.970 222.563 1.00 49.01 271 GLU B C 1
ATOM 8896 O O . GLU B 1 253 ? 210.347 163.962 223.374 1.00 49.01 271 GLU B O 1
ATOM 8908 N N . MET B 1 254 ? 209.056 165.082 221.929 1.00 49.73 272 MET B N 1
ATOM 8909 C CA . MET B 1 254 ? 209.743 166.344 222.196 1.00 49.73 272 MET B CA 1
ATOM 8910 C C . MET B 1 254 ? 208.927 167.338 223.003 1.00 49.73 272 MET B C 1
ATOM 8911 O O . MET B 1 254 ? 209.494 168.062 223.820 1.00 49.73 272 MET B O 1
ATOM 8925 N N . TYR B 1 255 ? 207.616 167.409 222.795 1.00 45.44 273 TYR B N 1
ATOM 8926 C CA . TYR B 1 255 ? 206.773 168.370 223.493 1.00 45.44 273 TYR B CA 1
ATOM 8927 C C . TYR B 1 255 ? 205.839 167.720 224.502 1.00 45.44 273 TYR B C 1
ATOM 8928 O O . TYR B 1 255 ? 204.987 168.406 225.073 1.00 45.44 273 TYR B O 1
ATOM 8946 N N . GLY B 1 256 ? 205.975 166.420 224.737 1.00 44.84 274 GLY B N 1
ATOM 8947 C CA . GLY B 1 256 ? 205.109 165.744 225.686 1.00 44.84 274 GLY B CA 1
ATOM 8948 C C . GLY B 1 256 ? 203.640 165.819 225.343 1.00 44.84 274 GLY B C 1
ATOM 8949 O O . GLY B 1 256 ? 202.797 165.741 226.241 1.00 44.84 274 GLY B O 1
ATOM 8953 N N . GLY B 1 257 ? 203.308 165.957 224.063 1.00 44.02 275 GLY B N 1
ATOM 8954 C CA . GLY B 1 257 ? 201.933 166.055 223.622 1.00 44.02 275 GLY B CA 1
ATOM 8955 C C . GLY B 1 257 ? 201.444 167.448 223.292 1.00 44.02 275 GLY B C 1
ATOM 8956 O O . GLY B 1 257 ? 200.299 167.587 222.853 1.00 44.02 275 GLY B O 1
ATOM 8960 N N . GLY B 1 258 ? 202.258 168.479 223.494 1.00 43.11 276 GLY B N 1
ATOM 8961 C CA . GLY B 1 258 ? 201.850 169.832 223.202 1.00 43.11 276 GLY B CA 1
ATOM 8962 C C . GLY B 1 258 ? 201.408 170.579 224.441 1.00 43.11 276 GLY B C 1
ATOM 8963 O O . GLY B 1 258 ? 201.610 170.123 225.568 1.00 43.11 276 GLY B O 1
ATOM 8967 N N . PRO B 1 259 ? 200.790 171.755 224.259 1.00 42.95 277 PRO B N 1
ATOM 8968 C CA . PRO B 1 259 ? 200.491 172.391 222.972 1.00 42.95 277 PRO B CA 1
ATOM 8969 C C . PRO B 1 259 ? 201.747 172.846 222.242 1.00 42.95 277 PRO B C 1
ATOM 8970 O O . PRO B 1 259 ? 202.716 173.227 222.889 1.00 42.95 277 PRO B O 1
ATOM 8981 N N . VAL B 1 260 ? 201.727 172.804 220.913 1.00 41.92 278 VAL B N 1
ATOM 8982 C CA . VAL B 1 260 ? 202.852 173.238 220.095 1.00 41.92 278 VAL B CA 1
ATOM 8983 C C . VAL B 1 260 ? 202.316 173.944 218.858 1.00 41.92 278 VAL B C 1
ATOM 8984 O O . VAL B 1 260 ? 201.272 173.566 218.319 1.00 41.92 278 VAL B O 1
ATOM 8997 N N . GLY B 1 261 ? 203.030 174.975 218.412 1.00 42.17 279 GLY B N 1
ATOM 8998 C CA . GLY B 1 261 ? 202.614 175.717 217.243 1.00 42.17 279 GLY B CA 1
ATOM 8999 C C . GLY B 1 261 ? 203.025 175.059 215.940 1.00 42.17 279 GLY B C 1
ATOM 9000 O O . GLY B 1 261 ? 203.952 174.255 215.874 1.00 42.17 279 GLY B O 1
ATOM 9004 N N . LEU B 1 262 ? 202.303 175.418 214.879 1.00 45.01 280 LEU B N 1
ATOM 9005 C CA . LEU B 1 262 ? 202.554 174.827 213.567 1.00 45.01 280 LEU B CA 1
ATOM 9006 C C . LEU B 1 262 ? 203.951 175.147 213.047 1.00 45.01 280 LEU B C 1
ATOM 9007 O O . LEU B 1 262 ? 204.621 174.279 212.479 1.00 45.01 280 LEU B O 1
ATOM 9023 N N . GLY B 1 263 ? 204.405 176.387 213.222 1.00 45.63 281 GLY B N 1
ATOM 9024 C CA . GLY B 1 263 ? 205.735 176.750 212.757 1.00 45.63 281 GLY B CA 1
ATOM 9025 C C . GLY B 1 263 ? 206.836 175.972 213.449 1.00 45.63 281 GLY B C 1
ATOM 9026 O O . GLY B 1 263 ? 207.748 175.450 212.805 1.00 45.63 281 GLY B O 1
ATOM 9030 N N . THR B 1 264 ? 206.767 175.892 214.776 1.00 45.58 282 THR B N 1
ATOM 9031 C CA . THR B 1 264 ? 207.763 175.153 215.543 1.00 45.58 282 THR B CA 1
ATOM 9032 C C . THR B 1 264 ? 207.805 173.678 215.160 1.00 45.58 282 THR B C 1
ATOM 9033 O O . THR B 1 264 ? 208.885 173.085 215.076 1.00 45.58 282 THR B O 1
ATOM 9044 N N . LEU B 1 265 ? 206.646 173.067 214.931 1.00 44.11 283 LEU B N 1
ATOM 9045 C CA . LEU B 1 265 ? 206.606 171.654 214.565 1.00 44.11 283 LEU B CA 1
ATOM 9046 C C . LEU B 1 265 ? 207.142 171.396 213.159 1.00 44.11 283 LEU B C 1
ATOM 9047 O O . LEU B 1 265 ? 207.861 170.416 212.939 1.00 44.11 283 LEU B O 1
ATOM 9063 N N . SER B 1 266 ? 206.814 172.256 212.198 1.00 44.88 284 SER B N 1
ATOM 9064 C CA . SER B 1 266 ? 207.263 172.050 210.822 1.00 44.88 284 SER B CA 1
ATOM 9065 C C . SER B 1 266 ? 208.783 172.057 210.703 1.00 44.88 284 SER B C 1
ATOM 9066 O O . SER B 1 266 ? 209.365 171.196 210.035 1.00 44.88 284 SER B O 1
ATOM 9074 N N . VAL B 1 267 ? 209.448 173.017 211.346 1.00 47.81 285 VAL B N 1
ATOM 9075 C CA . VAL B 1 267 ? 210.905 173.107 211.257 1.00 47.81 285 VAL B CA 1
ATOM 9076 C C . VAL B 1 267 ? 211.589 171.864 211.805 1.00 47.81 285 VAL B C 1
ATOM 9077 O O . VAL B 1 267 ? 212.643 171.459 211.304 1.00 47.81 285 VAL B O 1
ATOM 9090 N N . ASN B 1 268 ? 211.023 171.243 212.833 1.00 46.14 286 ASN B N 1
ATOM 9091 C CA . ASN B 1 268 ? 211.631 170.046 213.403 1.00 46.14 286 ASN B CA 1
ATOM 9092 C C . ASN B 1 268 ? 211.556 168.829 212.490 1.00 46.14 286 ASN B C 1
ATOM 9093 O O . ASN B 1 268 ? 212.340 167.893 212.678 1.00 46.14 286 ASN B O 1
ATOM 9104 N N . ILE B 1 269 ? 210.647 168.805 211.517 1.00 47.64 287 ILE B N 1
ATOM 9105 C CA . ILE B 1 269 ? 210.541 167.691 210.577 1.00 47.64 287 ILE B CA 1
ATOM 9106 C C . ILE B 1 269 ? 211.086 168.040 209.201 1.00 47.64 287 ILE B C 1
ATOM 9107 O O . ILE B 1 269 ? 210.981 167.220 208.280 1.00 47.64 287 ILE B O 1
ATOM 9123 N N . ALA B 1 270 ? 211.670 169.225 209.034 1.00 49.14 288 ALA B N 1
ATOM 9124 C CA . ALA B 1 270 ? 212.202 169.685 207.752 1.00 49.14 288 ALA B CA 1
ATOM 9125 C C . ALA B 1 270 ? 211.145 169.756 206.651 1.00 49.14 288 ALA B C 1
ATOM 9126 O O . ALA B 1 270 ? 211.446 169.519 205.479 1.00 49.14 288 ALA B O 1
ATOM 9133 N N . GLU B 1 271 ? 209.905 170.085 207.001 1.00 50.90 289 GLU B N 1
ATOM 9134 C CA . GLU B 1 271 ? 208.834 170.243 206.029 1.00 50.90 289 GLU B CA 1
ATOM 9135 C C . GLU B 1 271 ? 208.378 171.694 206.043 1.00 50.90 289 GLU B C 1
ATOM 9136 O O . GLU B 1 271 ? 208.371 172.337 207.094 1.00 50.90 289 GLU B O 1
ATOM 9148 N N . GLU B 1 272 ? 207.990 172.220 204.886 1.00 51.97 290 GLU B N 1
ATOM 9149 C CA . GLU B 1 272 ? 207.512 173.592 204.879 1.00 51.97 290 GLU B CA 1
ATOM 9150 C C . GLU B 1 272 ? 206.081 173.658 205.398 1.00 51.97 290 GLU B C 1
ATOM 9151 O O . GLU B 1 272 ? 205.264 172.766 205.161 1.00 51.97 290 GLU B O 1
ATOM 9163 N N . ARG B 1 273 ? 205.793 174.746 206.113 1.00 50.78 291 ARG B N 1
ATOM 9164 C CA . ARG B 1 273 ? 204.505 174.920 206.780 1.00 50.78 291 ARG B CA 1
ATOM 9165 C C . ARG B 1 273 ? 203.310 174.611 205.885 1.00 50.78 291 ARG B C 1
ATOM 9166 O O . ARG B 1 273 ? 202.316 174.037 206.340 1.00 50.78 291 ARG B O 1
ATOM 9187 N N . GLU B 1 274 ? 203.384 174.988 204.610 1.00 51.18 292 GLU B N 1
ATOM 9188 C CA . GLU B 1 274 ? 202.276 174.752 203.687 1.00 51.18 292 GLU B CA 1
ATOM 9189 C C . GLU B 1 274 ? 201.965 173.272 203.497 1.00 51.18 292 GLU B C 1
ATOM 9190 O O . GLU B 1 274 ? 200.799 172.868 203.538 1.00 51.18 292 GLU B O 1
ATOM 9202 N N . THR B 1 275 ? 202.985 172.441 203.294 1.00 47.79 293 THR B N 1
ATOM 9203 C CA . THR B 1 275 ? 202.721 171.018 203.091 1.00 47.79 293 THR B CA 1
ATOM 9204 C C . THR B 1 275 ? 202.125 170.360 204.330 1.00 47.79 293 THR B C 1
ATOM 9205 O O . THR B 1 275 ? 201.284 169.464 204.214 1.00 47.79 293 THR B O 1
ATOM 9216 N N . VAL B 1 276 ? 202.545 170.779 205.520 1.00 46.76 294 VAL B N 1
ATOM 9217 C CA . VAL B 1 276 ? 202.012 170.188 206.744 1.00 46.76 294 VAL B CA 1
ATOM 9218 C C . VAL B 1 276 ? 200.542 170.542 206.925 1.00 46.76 294 VAL B C 1
ATOM 9219 O O . VAL B 1 276 ? 199.704 169.674 207.193 1.00 46.76 294 VAL B O 1
ATOM 9232 N N . GLU B 1 277 ? 200.204 171.818 206.774 1.00 46.29 295 GLU B N 1
ATOM 9233 C CA . GLU B 1 277 ? 198.828 172.258 206.965 1.00 46.29 295 GLU B CA 1
ATOM 9234 C C . GLU B 1 277 ? 197.886 171.815 205.850 1.00 46.29 295 GLU B C 1
ATOM 9235 O O . GLU B 1 277 ? 196.693 171.623 206.102 1.00 46.29 295 GLU B O 1
ATOM 9247 N N . ASP B 1 278 ? 198.378 171.648 204.626 1.00 46.48 296 ASP B N 1
ATOM 9248 C CA . ASP B 1 278 ? 197.526 171.282 203.498 1.00 46.48 296 ASP B CA 1
ATOM 9249 C C . ASP B 1 278 ? 197.486 169.795 203.160 1.00 46.48 296 ASP B C 1
ATOM 9250 O O . ASP B 1 278 ? 196.438 169.304 202.740 1.00 46.48 296 ASP B O 1
ATOM 9259 N N . MET B 1 279 ? 198.581 169.054 203.310 1.00 45.53 297 MET B N 1
ATOM 9260 C CA . MET B 1 279 ? 198.575 167.640 202.954 1.00 45.53 297 MET B CA 1
ATOM 9261 C C . MET B 1 279 ? 198.333 166.670 204.103 1.00 45.53 297 MET B C 1
ATOM 9262 O O . MET B 1 279 ? 197.637 165.672 203.907 1.00 45.53 297 MET B O 1
ATOM 9276 N N . TYR B 1 280 ? 198.881 166.907 205.291 1.00 44.15 298 TYR B N 1
ATOM 9277 C CA . TYR B 1 280 ? 198.844 165.903 206.349 1.00 44.15 298 TYR B CA 1
ATOM 9278 C C . TYR B 1 280 ? 197.915 166.214 207.512 1.00 44.15 298 TYR B C 1
ATOM 9279 O O . TYR B 1 280 ? 197.154 165.342 207.935 1.00 44.15 298 TYR B O 1
ATOM 9297 N N . GLU B 1 281 ? 197.947 167.428 208.047 1.00 41.20 299 GLU B N 1
ATOM 9298 C CA . GLU B 1 281 ? 197.089 167.744 209.185 1.00 41.20 299 GLU B CA 1
ATOM 9299 C C . GLU B 1 281 ? 195.602 167.524 208.927 1.00 41.20 299 GLU B C 1
ATOM 9300 O O . GLU B 1 281 ? 194.910 167.067 209.852 1.00 41.20 299 GLU B O 1
ATOM 9312 N N . PRO B 1 282 ? 195.053 167.803 207.744 1.00 38.97 300 PRO B N 1
ATOM 9313 C CA . PRO B 1 282 ? 193.599 167.650 207.562 1.00 38.97 300 PRO B CA 1
ATOM 9314 C C . PRO B 1 282 ? 193.044 166.267 207.861 1.00 38.97 300 PRO B C 1
ATOM 9315 O O . PRO B 1 282 ? 191.967 166.168 208.457 1.00 38.97 300 PRO B O 1
ATOM 9326 N N . TYR B 1 283 ? 193.723 165.195 207.451 1.00 38.91 301 TYR B N 1
ATOM 9327 C CA . TYR B 1 283 ? 193.217 163.852 207.732 1.00 38.91 301 TYR B CA 1
ATOM 9328 C C . TYR B 1 283 ? 193.367 163.473 209.201 1.00 38.91 301 TYR B C 1
ATOM 9329 O O . TYR B 1 283 ? 192.469 162.854 209.778 1.00 38.91 301 TYR B O 1
ATOM 9347 N N . LEU B 1 284 ? 194.489 163.829 209.822 1.00 39.83 302 LEU B N 1
ATOM 9348 C CA . LEU B 1 284 ? 194.696 163.500 211.229 1.00 39.83 302 LEU B CA 1
ATOM 9349 C C . LEU B 1 284 ? 193.628 164.119 212.120 1.00 39.83 302 LEU B C 1
ATOM 9350 O O . LEU B 1 284 ? 193.218 163.517 213.116 1.00 39.83 302 LEU B O 1
ATOM 9366 N N . ILE B 1 285 ? 193.157 165.314 211.774 1.00 36.12 303 ILE B N 1
ATOM 9367 C CA . ILE B 1 285 ? 192.117 165.965 212.564 1.00 36.12 303 ILE B CA 1
ATOM 9368 C C . ILE B 1 285 ? 190.785 165.248 212.399 1.00 36.12 303 ILE B C 1
ATOM 9369 O O . ILE B 1 285 ? 190.114 164.918 213.383 1.00 36.12 303 ILE B O 1
ATOM 9385 N N . GLN B 1 286 ? 190.382 164.992 211.158 1.00 39.06 304 GLN B N 1
ATOM 9386 C CA . GLN B 1 286 ? 189.107 164.330 210.916 1.00 39.06 304 GLN B CA 1
ATOM 9387 C C . GLN B 1 286 ? 189.036 162.942 211.533 1.00 39.06 304 GLN B C 1
ATOM 9388 O O . GLN B 1 286 ? 187.933 162.460 211.803 1.00 39.06 304 GLN B O 1
ATOM 9402 N N . LYS B 1 287 ? 190.168 162.283 211.761 1.00 42.93 305 LYS B N 1
ATOM 9403 C CA . LYS B 1 287 ? 190.165 160.970 212.389 1.00 42.93 305 LYS B CA 1
ATOM 9404 C C . LYS B 1 287 ? 190.430 161.020 213.890 1.00 42.93 305 LYS B C 1
ATOM 9405 O O . LYS B 1 287 ? 190.497 159.966 214.526 1.00 42.93 305 LYS B O 1
ATOM 9424 N N . GLY B 1 288 ? 190.577 162.209 214.470 1.00 40.18 306 GLY B N 1
ATOM 9425 C CA . GLY B 1 288 ? 190.733 162.350 215.906 1.00 40.18 306 GLY B CA 1
ATOM 9426 C C . GLY B 1 288 ? 192.106 162.145 216.505 1.00 40.18 306 GLY B C 1
ATOM 9427 O O . GLY B 1 288 ? 192.201 161.936 217.716 1.00 40.18 306 GLY B O 1
ATOM 9431 N N . PHE B 1 289 ? 193.177 162.186 215.715 1.00 42.91 307 PHE B N 1
ATOM 9432 C CA . PHE B 1 289 ? 194.505 162.030 216.300 1.00 42.91 307 PHE B CA 1
ATOM 9433 C C . PHE B 1 289 ? 195.059 163.350 216.821 1.00 42.91 307 PHE B C 1
ATOM 9434 O O . PHE B 1 289 ? 195.902 163.347 217.722 1.00 42.91 307 PHE B O 1
ATOM 9451 N N . ILE B 1 290 ? 194.617 164.476 216.265 1.00 39.70 308 ILE B N 1
ATOM 9452 C CA . ILE B 1 290 ? 195.081 165.797 216.667 1.00 39.70 308 ILE B CA 1
ATOM 9453 C C . ILE B 1 290 ? 193.881 166.682 216.966 1.00 39.70 308 ILE B C 1
ATOM 9454 O O . ILE B 1 290 ? 192.801 166.514 216.394 1.00 39.70 308 ILE B O 1
ATOM 9470 N N . MET B 1 291 ? 194.075 167.623 217.888 1.00 41.44 309 MET B N 1
ATOM 9471 C CA . MET B 1 291 ? 193.062 168.595 218.278 1.00 41.44 309 MET B CA 1
ATOM 9472 C C . MET B 1 291 ? 193.664 169.988 218.171 1.00 41.44 309 MET B C 1
ATOM 9473 O O . MET B 1 291 ? 194.775 170.218 218.654 1.00 41.44 309 MET B O 1
ATOM 9487 N N . ARG B 1 292 ? 192.942 170.915 217.546 1.00 39.23 310 ARG B N 1
ATOM 9488 C CA . ARG B 1 292 ? 193.393 172.296 217.416 1.00 39.23 310 ARG B CA 1
ATOM 9489 C C . ARG B 1 292 ? 192.784 173.154 218.517 1.00 39.23 310 ARG B C 1
ATOM 9490 O O . ARG B 1 292 ? 191.571 173.116 218.743 1.00 39.23 310 ARG B O 1
ATOM 9511 N N . THR B 1 293 ? 193.631 173.932 219.188 1.00 41.10 311 THR B N 1
ATOM 9512 C CA . THR B 1 293 ? 193.231 174.781 220.301 1.00 41.10 311 THR B CA 1
ATOM 9513 C C . THR B 1 293 ? 193.896 176.140 220.145 1.00 41.10 311 THR B C 1
ATOM 9514 O O . THR B 1 293 ? 194.786 176.328 219.314 1.00 41.10 311 THR B O 1
ATOM 9525 N N . ARG B 1 294 ? 193.443 177.104 220.950 1.00 45.83 312 ARG B N 1
ATOM 9526 C CA . ARG B 1 294 ? 194.020 178.443 220.903 1.00 45.83 312 ARG B CA 1
ATOM 9527 C C . ARG B 1 294 ? 195.510 178.457 221.209 1.00 45.83 312 ARG B C 1
ATOM 9528 O O . ARG B 1 294 ? 196.200 179.400 220.811 1.00 45.83 312 ARG B O 1
ATOM 9549 N N . THR B 1 295 ? 196.023 177.454 221.913 1.00 44.79 313 THR B N 1
ATOM 9550 C CA . THR B 1 295 ? 197.431 177.424 222.275 1.00 44.79 313 THR B CA 1
ATOM 9551 C C . THR B 1 295 ? 198.282 176.580 221.331 1.00 44.79 313 THR B C 1
ATOM 9552 O O . THR B 1 295 ? 199.509 176.702 221.362 1.00 44.79 313 THR B O 1
ATOM 9563 N N . GLY B 1 296 ? 197.681 175.751 220.490 1.00 40.53 314 GLY B N 1
ATOM 9564 C CA . GLY B 1 296 ? 198.425 174.928 219.565 1.00 40.53 314 GLY B CA 1
ATOM 9565 C C . GLY B 1 296 ? 197.807 173.555 219.418 1.00 40.53 314 GLY B C 1
ATOM 9566 O O . GLY B 1 296 ? 196.753 173.259 219.973 1.00 40.53 314 GLY B O 1
ATOM 9570 N N . ARG B 1 297 ? 198.499 172.706 218.665 1.00 40.78 315 ARG B N 1
ATOM 9571 C CA . ARG B 1 297 ? 198.070 171.333 218.438 1.00 40.78 315 ARG B CA 1
ATOM 9572 C C . ARG B 1 297 ? 198.328 170.463 219.662 1.00 40.78 315 ARG B C 1
ATOM 9573 O O . ARG B 1 297 ? 199.338 170.620 220.348 1.00 40.78 315 ARG B O 1
ATOM 9594 N N . VAL B 1 298 ? 197.410 169.535 219.926 1.00 40.67 316 VAL B N 1
ATOM 9595 C CA . VAL B 1 298 ? 197.511 168.624 221.059 1.00 40.67 316 VAL B CA 1
ATOM 9596 C C . VAL B 1 298 ? 197.230 167.208 220.580 1.00 40.67 316 VAL B C 1
ATOM 9597 O O . VAL B 1 298 ? 196.297 166.981 219.804 1.00 40.67 316 VAL B O 1
ATOM 9610 N N . ALA B 1 299 ? 198.030 166.253 221.054 1.00 41.15 317 ALA B N 1
ATOM 9611 C CA . ALA B 1 299 ? 197.834 164.848 220.721 1.00 41.15 317 ALA B CA 1
ATOM 9612 C C . ALA B 1 299 ? 196.759 164.242 221.616 1.00 41.15 317 ALA B C 1
ATOM 9613 O O . ALA B 1 299 ? 196.769 164.447 222.832 1.00 41.15 317 ALA B O 1
ATOM 9620 N N . THR B 1 300 ? 195.832 163.500 221.018 1.00 43.60 318 THR B N 1
ATOM 9621 C CA . THR B 1 300 ? 194.736 162.901 221.762 1.00 43.60 318 THR B CA 1
ATOM 9622 C C . THR B 1 300 ? 195.110 161.520 222.298 1.00 43.60 318 THR B C 1
ATOM 9623 O O . THR B 1 300 ? 196.095 160.906 221.888 1.00 43.60 318 THR B O 1
ATOM 9634 N N . ALA B 1 301 ? 194.287 161.033 223.230 1.00 50.07 319 ALA B N 1
ATOM 9635 C CA . ALA B 1 301 ? 194.499 159.714 223.819 1.00 50.07 319 ALA B CA 1
ATOM 9636 C C . ALA B 1 301 ? 194.568 158.624 222.759 1.00 50.07 319 ALA B C 1
ATOM 9637 O O . ALA B 1 301 ? 195.361 157.683 222.875 1.00 50.07 319 ALA B O 1
ATOM 9644 N N . LYS B 1 302 ? 193.744 158.735 221.719 1.00 46.16 320 LYS B N 1
ATOM 9645 C CA . LYS B 1 302 ? 193.756 157.757 220.637 1.00 46.16 320 LYS B CA 1
ATOM 9646 C C . LYS B 1 302 ? 195.112 157.676 219.949 1.00 46.16 320 LYS B C 1
ATOM 9647 O O . LYS B 1 302 ? 195.483 156.613 219.443 1.00 46.16 320 LYS B O 1
ATOM 9666 N N . ALA B 1 303 ? 195.855 158.781 219.898 1.00 45.72 321 ALA B N 1
ATOM 9667 C CA . ALA B 1 303 ? 197.177 158.756 219.279 1.00 45.72 321 ALA B CA 1
ATOM 9668 C C . ALA B 1 303 ? 198.189 158.018 220.146 1.00 45.72 321 ALA B C 1
ATOM 9669 O O . ALA B 1 303 ? 199.087 157.350 219.623 1.00 45.72 321 ALA B O 1
ATOM 9676 N N . TYR B 1 304 ? 198.074 158.132 221.468 1.00 53.08 322 TYR B N 1
ATOM 9677 C CA . TYR B 1 304 ? 198.990 157.417 222.352 1.00 53.08 322 TYR B CA 1
ATOM 9678 C C . TYR B 1 304 ? 198.844 155.909 222.206 1.00 53.08 322 TYR B C 1
ATOM 9679 O O . TYR B 1 304 ? 199.840 155.191 222.076 1.00 53.08 322 TYR B O 1
ATOM 9697 N N . GLU B 1 305 ? 197.609 155.405 222.227 1.00 51.65 323 GLU B N 1
ATOM 9698 C CA . GLU B 1 305 ? 197.394 153.968 222.103 1.00 51.65 323 GLU B CA 1
ATOM 9699 C C . GLU B 1 305 ? 197.651 153.448 220.696 1.00 51.65 323 GLU B C 1
ATOM 9700 O O . GLU B 1 305 ? 197.755 152.231 220.517 1.00 51.65 323 GLU B O 1
ATOM 9712 N N . HIS B 1 306 ? 197.749 154.327 219.702 1.00 49.03 324 HIS B N 1
ATOM 9713 C CA . HIS B 1 306 ? 198.070 153.896 218.348 1.00 49.03 324 HIS B CA 1
ATOM 9714 C C . HIS B 1 306 ? 199.576 153.767 218.152 1.00 49.03 324 HIS B C 1
ATOM 9715 O O . HIS B 1 306 ? 200.038 152.847 217.471 1.00 49.03 324 HIS B O 1
ATOM 9729 N N . MET B 1 307 ? 200.351 154.685 218.726 1.00 50.75 325 MET B N 1
ATOM 9730 C CA . MET B 1 307 ? 201.805 154.657 218.629 1.00 50.75 325 MET B CA 1
ATOM 9731 C C . MET B 1 307 ? 202.464 153.816 219.715 1.00 50.75 325 MET B C 1
ATOM 9732 O O . MET B 1 307 ? 203.663 153.540 219.615 1.00 50.75 325 MET B O 1
ATOM 9746 N N . GLY B 1 308 ? 201.724 153.414 220.745 1.00 53.49 326 GLY B N 1
ATOM 9747 C CA . GLY B 1 308 ? 202.254 152.575 221.803 1.00 53.49 326 GLY B CA 1
ATOM 9748 C C . GLY B 1 308 ? 202.824 153.267 223.024 1.00 53.49 326 GLY B C 1
ATOM 9749 O O . GLY B 1 308 ? 203.451 152.593 223.848 1.00 53.49 326 GLY B O 1
ATOM 9753 N N . TYR B 1 309 ? 202.635 154.573 223.179 1.00 55.04 327 TYR B N 1
ATOM 9754 C CA . TYR B 1 309 ? 203.128 155.270 224.356 1.00 55.04 327 TYR B CA 1
ATOM 9755 C C . TYR B 1 309 ? 202.082 155.243 225.470 1.00 55.04 327 TYR B C 1
ATOM 9756 O O . TYR B 1 309 ? 200.977 154.722 225.309 1.00 55.04 327 TYR B O 1
ATOM 9774 N N . ASP B 1 310 ? 202.436 155.816 226.619 1.00 69.15 328 ASP B N 1
ATOM 9775 C CA . ASP B 1 310 ? 201.561 155.863 227.785 1.00 69.15 328 ASP B CA 1
ATOM 9776 C C . ASP B 1 310 ? 200.928 157.240 227.940 1.00 69.15 328 ASP B C 1
ATOM 9777 O O . ASP B 1 310 ? 201.633 158.252 227.990 1.00 69.15 328 ASP B O 1
ATOM 9786 N N . TYR B 1 311 ? 199.597 157.266 228.035 1.00 66.35 329 TYR B N 1
ATOM 9787 C CA . TYR B 1 311 ? 198.831 158.507 228.168 1.00 66.35 329 TYR B CA 1
ATOM 9788 C C . TYR B 1 311 ? 198.816 158.960 229.628 1.00 66.35 329 TYR B C 1
ATOM 9789 O O . TYR B 1 311 ? 197.814 158.866 230.339 1.00 66.35 329 TYR B O 1
ATOM 9807 N N . THR B 1 312 ? 199.959 159.468 230.070 1.00 83.84 330 THR B N 1
ATOM 9808 C CA . THR B 1 312 ? 200.086 159.953 231.437 1.00 83.84 330 THR B CA 1
ATOM 9809 C C . THR B 1 312 ? 199.401 161.307 231.595 1.00 83.84 330 THR B C 1
ATOM 9810 O O . THR B 1 312 ? 198.252 161.388 232.031 1.00 83.84 330 THR B O 1
ATOM 9821 N N . THR C 1 1 ? 148.846 181.326 185.830 1.00 49.71 19 THR C N 1
ATOM 9822 C CA . THR C 1 1 ? 150.238 180.940 185.638 1.00 49.71 19 THR C CA 1
ATOM 9823 C C . THR C 1 1 ? 151.039 181.164 186.916 1.00 49.71 19 THR C C 1
ATOM 9824 O O . THR C 1 1 ? 150.549 181.765 187.869 1.00 49.71 19 THR C O 1
ATOM 9835 N N . LEU C 1 2 ? 152.276 180.665 186.928 1.00 49.16 20 LEU C N 1
ATOM 9836 C CA . LEU C 1 2 ? 153.126 180.813 188.105 1.00 49.16 20 LEU C CA 1
ATOM 9837 C C . LEU C 1 2 ? 153.366 182.274 188.467 1.00 49.16 20 LEU C C 1
ATOM 9838 O O . LEU C 1 2 ? 153.405 182.622 189.652 1.00 49.16 20 LEU C O 1
ATOM 9854 N N . ARG C 1 3 ? 153.537 183.145 187.475 1.00 46.84 21 ARG C N 1
ATOM 9855 C CA . ARG C 1 3 ? 153.724 184.565 187.748 1.00 46.84 21 ARG C CA 1
ATOM 9856 C C . ARG C 1 3 ? 152.395 185.300 187.872 1.00 46.84 21 ARG C C 1
ATOM 9857 O O . ARG C 1 3 ? 151.610 185.300 186.917 1.00 46.84 21 ARG C O 1
ATOM 9878 N N . PRO C 1 4 ? 152.097 185.919 189.015 1.00 45.94 22 PRO C N 1
ATOM 9879 C CA . PRO C 1 4 ? 150.887 186.740 189.118 1.00 45.94 22 PRO C CA 1
ATOM 9880 C C . PRO C 1 4 ? 150.894 187.854 188.082 1.00 45.94 22 PRO C C 1
ATOM 9881 O O . PRO C 1 4 ? 151.949 188.329 187.658 1.00 45.94 22 PRO C O 1
ATOM 9892 N N . GLN C 1 5 ? 149.697 188.272 187.670 1.00 45.05 23 GLN C N 1
ATOM 9893 C CA . GLN C 1 5 ? 149.548 189.274 186.624 1.00 45.05 23 GLN C CA 1
ATOM 9894 C C . GLN C 1 5 ? 148.996 190.609 187.107 1.00 45.05 23 GLN C C 1
ATOM 9895 O O . GLN C 1 5 ? 149.155 191.607 186.399 1.00 45.05 23 GLN C O 1
ATOM 9909 N N . TYR C 1 6 ? 148.365 190.660 188.280 1.00 46.53 24 TYR C N 1
ATOM 9910 C CA . TYR C 1 6 ? 147.738 191.879 188.774 1.00 46.53 24 TYR C CA 1
ATOM 9911 C C . TYR C 1 6 ? 147.943 191.993 190.279 1.00 46.53 24 TYR C C 1
ATOM 9912 O O . TYR C 1 6 ? 148.195 191.002 190.965 1.00 46.53 24 TYR C O 1
ATOM 9930 N N . PHE C 1 7 ? 147.832 193.223 190.793 1.00 43.30 25 PHE C N 1
ATOM 9931 C CA . PHE C 1 7 ? 148.040 193.438 192.223 1.00 43.30 25 PHE C CA 1
ATOM 9932 C C . PHE C 1 7 ? 147.072 192.628 193.074 1.00 43.30 25 PHE C C 1
ATOM 9933 O O . PHE C 1 7 ? 147.410 192.248 194.200 1.00 43.30 25 PHE C O 1
ATOM 9950 N N . LYS C 1 8 ? 145.870 192.359 192.571 1.00 47.50 26 LYS C N 1
ATOM 9951 C CA . LYS C 1 8 ? 144.945 191.509 193.313 1.00 47.50 26 LYS C CA 1
ATOM 9952 C C . LYS C 1 8 ? 145.529 190.125 193.548 1.00 47.50 26 LYS C C 1
ATOM 9953 O O . LYS C 1 8 ? 145.179 189.462 194.530 1.00 47.50 26 LYS C O 1
ATOM 9972 N N . GLU C 1 9 ? 146.410 189.671 192.660 1.00 45.85 27 GLU C N 1
ATOM 9973 C CA . GLU C 1 9 ? 147.067 188.379 192.794 1.00 45.85 27 GLU C CA 1
ATOM 9974 C C . GLU C 1 9 ? 148.405 188.436 193.518 1.00 45.85 27 GLU C C 1
ATOM 9975 O O . GLU C 1 9 ? 148.858 187.406 194.023 1.00 45.85 27 GLU C O 1
ATOM 9987 N N . TYR C 1 10 ? 149.049 189.598 193.579 1.00 43.43 28 TYR C N 1
ATOM 9988 C CA . TYR C 1 10 ? 150.377 189.722 194.174 1.00 43.43 28 TYR C CA 1
ATOM 9989 C C . TYR C 1 10 ? 150.272 189.702 195.695 1.00 43.43 28 TYR C C 1
ATOM 9990 O O . TYR C 1 10 ? 149.917 190.700 196.323 1.00 43.43 28 TYR C O 1
ATOM 10008 N N . ILE C 1 11 ? 150.571 188.552 196.285 1.00 43.62 29 ILE C N 1
ATOM 10009 C CA . ILE C 1 11 ? 150.525 188.367 197.732 1.00 43.62 29 ILE C CA 1
ATOM 10010 C C . ILE C 1 11 ? 151.760 188.986 198.380 1.00 43.62 29 ILE C C 1
ATOM 10011 O O . ILE C 1 11 ? 152.887 188.775 197.920 1.00 43.62 29 ILE C O 1
ATOM 10027 N N . GLY C 1 12 ? 151.555 189.734 199.468 1.00 39.00 30 GLY C N 1
ATOM 10028 C CA . GLY C 1 12 ? 152.650 190.354 200.207 1.00 39.00 30 GLY C CA 1
ATOM 10029 C C . GLY C 1 12 ? 153.178 191.665 199.643 1.00 39.00 30 GLY C C 1
ATOM 10030 O O . GLY C 1 12 ? 152.540 192.344 198.838 1.00 39.00 30 GLY C O 1
ATOM 10034 N N . GLN C 1 13 ? 154.388 192.013 200.091 1.00 38.60 31 GLN C N 1
ATOM 10035 C CA . GLN C 1 13 ? 155.068 193.253 199.702 1.00 38.60 31 GLN C CA 1
ATOM 10036 C C . GLN C 1 13 ? 154.162 194.471 199.855 1.00 38.60 31 GLN C C 1
ATOM 10037 O O . GLN C 1 13 ? 154.077 195.330 198.978 1.00 38.60 31 GLN C O 1
ATOM 10051 N N . ASP C 1 14 ? 153.479 194.542 200.998 1.00 42.89 32 ASP C N 1
ATOM 10052 C CA . ASP C 1 14 ? 152.514 195.616 201.220 1.00 42.89 32 ASP C CA 1
ATOM 10053 C C . ASP C 1 14 ? 153.143 197.001 201.103 1.00 42.89 32 ASP C C 1
ATOM 10054 O O . ASP C 1 14 ? 152.526 197.921 200.558 1.00 42.89 32 ASP C O 1
ATOM 10063 N N . LYS C 1 15 ? 154.371 197.176 201.596 1.00 41.93 33 LYS C N 1
ATOM 10064 C CA . LYS C 1 15 ? 155.012 198.488 201.519 1.00 41.93 33 LYS C CA 1
ATOM 10065 C C . LYS C 1 15 ? 155.249 198.931 200.081 1.00 41.93 33 LYS C C 1
ATOM 10066 O O . LYS C 1 15 ? 154.826 200.019 199.678 1.00 41.93 33 LYS C O 1
ATOM 10085 N N . VAL C 1 16 ? 155.926 198.103 199.289 1.00 37.42 34 VAL C N 1
ATOM 10086 C CA . VAL C 1 16 ? 156.199 198.468 197.903 1.00 37.42 34 VAL C CA 1
ATOM 10087 C C . VAL C 1 16 ? 154.916 198.464 197.083 1.00 37.42 34 VAL C C 1
ATOM 10088 O O . VAL C 1 16 ? 154.708 199.329 196.227 1.00 37.42 34 VAL C O 1
ATOM 10101 N N . LYS C 1 17 ? 154.040 197.493 197.327 1.00 40.62 35 LYS C N 1
ATOM 10102 C CA . LYS C 1 17 ? 152.794 197.406 196.575 1.00 40.62 35 LYS C CA 1
ATOM 10103 C C . LYS C 1 17 ? 151.868 198.582 196.864 1.00 40.62 35 LYS C C 1
ATOM 10104 O O . LYS C 1 17 ? 151.192 199.078 195.958 1.00 40.62 35 LYS C O 1
ATOM 10123 N N . ASP C 1 18 ? 151.815 199.040 198.113 1.00 41.58 36 ASP C N 1
ATOM 10124 C CA . ASP C 1 18 ? 150.973 200.186 198.446 1.00 41.58 36 ASP C CA 1
ATOM 10125 C C . ASP C 1 18 ? 151.452 201.470 197.781 1.00 41.58 36 ASP C C 1
ATOM 10126 O O . ASP C 1 18 ? 150.641 202.242 197.262 1.00 41.58 36 ASP C O 1
ATOM 10135 N N . GLN C 1 19 ? 152.759 201.722 197.796 1.00 42.18 37 GLN C N 1
ATOM 10136 C CA . GLN C 1 19 ? 153.297 202.930 197.177 1.00 42.18 37 GLN C CA 1
ATOM 10137 C C . GLN C 1 19 ? 153.061 202.965 195.672 1.00 42.18 37 GLN C C 1
ATOM 10138 O O . GLN C 1 19 ? 152.628 203.986 195.128 1.00 42.18 37 GLN C O 1
ATOM 10152 N N . LEU C 1 20 ? 153.323 201.860 194.978 1.00 40.17 38 LEU C N 1
ATOM 10153 C CA . LEU C 1 20 ? 153.136 201.847 193.530 1.00 40.17 38 LEU C CA 1
ATOM 10154 C C . LEU C 1 20 ? 151.693 202.125 193.130 1.00 40.17 38 LEU C C 1
ATOM 10155 O O . LEU C 1 20 ? 151.446 202.757 192.098 1.00 40.17 38 LEU C O 1
ATOM 10171 N N . LYS C 1 21 ? 150.724 201.664 193.915 1.00 41.38 39 LYS C N 1
ATOM 10172 C CA . LYS C 1 21 ? 149.332 201.971 193.600 1.00 41.38 39 LYS C CA 1
ATOM 10173 C C . LYS C 1 21 ? 149.075 203.474 193.625 1.00 41.38 39 LYS C C 1
ATOM 10174 O O . LYS C 1 21 ? 148.417 204.017 192.731 1.00 41.38 39 LYS C O 1
ATOM 10193 N N . ILE C 1 22 ? 149.585 204.165 194.645 1.00 44.39 40 ILE C N 1
ATOM 10194 C CA . ILE C 1 22 ? 149.406 205.614 194.735 1.00 44.39 40 ILE C CA 1
ATOM 10195 C C . ILE C 1 22 ? 150.045 206.321 193.542 1.00 44.39 40 ILE C C 1
ATOM 10196 O O . ILE C 1 22 ? 149.450 207.223 192.945 1.00 44.39 40 ILE C O 1
ATOM 10212 N N . PHE C 1 23 ? 151.270 205.937 193.186 1.00 42.42 41 PHE C N 1
ATOM 10213 C CA . PHE C 1 23 ? 151.957 206.590 192.074 1.00 42.42 41 PHE C CA 1
ATOM 10214 C C . PHE C 1 23 ? 151.358 206.223 190.722 1.00 42.42 41 PHE C C 1
ATOM 10215 O O . PHE C 1 23 ? 151.313 207.060 189.816 1.00 42.42 41 PHE C O 1
ATOM 10232 N N . ILE C 1 24 ? 150.905 204.981 190.553 1.00 43.80 42 ILE C N 1
ATOM 10233 C CA . ILE C 1 24 ? 150.296 204.585 189.286 1.00 43.80 42 ILE C CA 1
ATOM 10234 C C . ILE C 1 24 ? 148.955 205.276 189.081 1.00 43.80 42 ILE C C 1
ATOM 10235 O O . ILE C 1 24 ? 148.642 205.733 187.977 1.00 43.80 42 ILE C O 1
ATOM 10251 N N . GLU C 1 25 ? 148.137 205.356 190.128 1.00 46.28 43 GLU C N 1
ATOM 10252 C CA . GLU C 1 25 ? 146.836 206.006 190.004 1.00 46.28 43 GLU C CA 1
ATOM 10253 C C . GLU C 1 25 ? 146.956 207.494 189.702 1.00 46.28 43 GLU C C 1
ATOM 10254 O O . GLU C 1 25 ? 146.202 208.022 188.877 1.00 46.28 43 GLU C O 1
ATOM 10266 N N . ALA C 1 26 ? 147.889 208.190 190.346 1.00 47.42 44 ALA C N 1
ATOM 10267 C CA . ALA C 1 26 ? 148.052 209.615 190.077 1.00 47.42 44 ALA C CA 1
ATOM 10268 C C . ALA C 1 26 ? 148.521 209.881 188.651 1.00 47.42 44 ALA C C 1
ATOM 10269 O O . ALA C 1 26 ? 148.065 210.836 188.015 1.00 47.42 44 ALA C O 1
ATOM 10276 N N . ALA C 1 27 ? 149.428 209.057 188.131 1.00 48.21 45 ALA C N 1
ATOM 10277 C CA . ALA C 1 27 ? 149.918 209.257 186.769 1.00 48.21 45 ALA C CA 1
ATOM 10278 C C . ALA C 1 27 ? 148.803 209.128 185.738 1.00 48.21 45 ALA C C 1
ATOM 10279 O O . ALA C 1 27 ? 148.786 209.857 184.742 1.00 48.21 45 ALA C O 1
ATOM 10286 N N . LYS C 1 28 ? 147.879 208.189 185.942 1.00 49.62 46 LYS C N 1
ATOM 10287 C CA . LYS C 1 28 ? 146.761 208.047 185.015 1.00 49.62 46 LYS C CA 1
ATOM 10288 C C . LYS C 1 28 ? 145.894 209.297 184.993 1.00 49.62 46 LYS C C 1
ATOM 10289 O O . LYS C 1 28 ? 145.479 209.756 183.923 1.00 49.62 46 LYS C O 1
ATOM 10308 N N . LEU C 1 29 ? 145.607 209.859 186.166 1.00 52.36 47 LEU C N 1
ATOM 10309 C CA . LEU C 1 29 ? 144.787 211.062 186.245 1.00 52.36 47 LEU C CA 1
ATOM 10310 C C . LEU C 1 29 ? 145.375 212.233 185.461 1.00 52.36 47 LEU C C 1
ATOM 10311 O O . LEU C 1 29 ? 144.623 213.048 184.919 1.00 52.36 47 LEU C O 1
ATOM 10327 N N . ARG C 1 30 ? 146.698 212.344 185.391 1.00 54.57 48 ARG C N 1
ATOM 10328 C CA . ARG C 1 30 ? 147.345 213.423 184.655 1.00 54.57 48 ARG C CA 1
ATOM 10329 C C . ARG C 1 30 ? 147.640 213.086 183.198 1.00 54.57 48 ARG C C 1
ATOM 10330 O O . ARG C 1 30 ? 148.182 213.935 182.485 1.00 54.57 48 ARG C O 1
ATOM 10351 N N . ASP C 1 31 ? 147.319 211.877 182.740 1.00 57.75 49 ASP C N 1
ATOM 10352 C CA . ASP C 1 31 ? 147.642 211.436 181.382 1.00 57.75 49 ASP C CA 1
ATOM 10353 C C . ASP C 1 31 ? 149.142 211.466 181.104 1.00 57.75 49 ASP C C 1
ATOM 10354 O O . ASP C 1 31 ? 149.564 211.697 179.970 1.00 57.75 49 ASP C O 1
ATOM 10363 N N . GLU C 1 32 ? 149.960 211.239 182.124 1.00 57.57 50 GLU C N 1
ATOM 10364 C CA . GLU C 1 32 ? 151.409 211.257 181.991 1.00 57.57 50 GLU C CA 1
ATOM 10365 C C . GLU C 1 32 ? 151.978 209.857 182.180 1.00 57.57 50 GLU C C 1
ATOM 10366 O O . GLU C 1 32 ? 151.349 208.984 182.780 1.00 57.57 50 GLU C O 1
ATOM 10378 N N . ALA C 1 33 ? 153.180 209.652 181.651 1.00 51.53 51 ALA C N 1
ATOM 10379 C CA . ALA C 1 33 ? 153.879 208.392 181.848 1.00 51.53 51 ALA C CA 1
ATOM 10380 C C . ALA C 1 33 ? 154.423 208.297 183.268 1.00 51.53 51 ALA C C 1
ATOM 10381 O O . ALA C 1 33 ? 154.739 209.302 183.907 1.00 51.53 51 ALA C O 1
ATOM 10388 N N . LEU C 1 34 ? 154.535 207.067 183.759 1.00 43.87 52 LEU C N 1
ATOM 10389 C CA . LEU C 1 34 ? 155.048 206.832 185.099 1.00 43.87 52 LEU C CA 1
ATOM 10390 C C . LEU C 1 34 ? 156.535 207.172 185.193 1.00 43.87 52 LEU C C 1
ATOM 10391 O O . LEU C 1 34 ? 157.303 206.991 184.246 1.00 43.87 52 LEU C O 1
ATOM 10407 N N . ASP C 1 35 ? 156.927 207.686 186.356 1.00 44.82 53 ASP C N 1
ATOM 10408 C CA . ASP C 1 35 ? 158.324 207.986 186.647 1.00 44.82 53 ASP C CA 1
ATOM 10409 C C . ASP C 1 35 ? 159.213 206.750 186.533 1.00 44.82 53 ASP C C 1
ATOM 10410 O O . ASP C 1 35 ? 158.768 205.614 186.711 1.00 44.82 53 ASP C O 1
ATOM 10419 N N . HIS C 1 36 ? 160.485 206.987 186.225 1.00 44.11 54 HIS C N 1
ATOM 10420 C CA . HIS C 1 36 ? 161.464 205.910 186.126 1.00 44.11 54 HIS C CA 1
ATOM 10421 C C . HIS C 1 36 ? 161.595 205.198 187.468 1.00 44.11 54 HIS C C 1
ATOM 10422 O O . HIS C 1 36 ? 161.689 205.843 188.514 1.00 44.11 54 HIS C O 1
ATOM 10436 N N . THR C 1 37 ? 161.601 203.864 187.440 1.00 39.41 55 THR C N 1
ATOM 10437 C CA . THR C 1 37 ? 161.544 203.045 188.645 1.00 39.41 55 THR C CA 1
ATOM 10438 C C . THR C 1 37 ? 162.700 202.056 188.708 1.00 39.41 55 THR C C 1
ATOM 10439 O O . THR C 1 37 ? 163.060 201.445 187.700 1.00 39.41 55 THR C O 1
ATOM 10450 N N . LEU C 1 38 ? 163.288 201.912 189.897 1.00 37.76 56 LEU C N 1
ATOM 10451 C CA . LEU C 1 38 ? 164.353 200.951 190.157 1.00 37.76 56 LEU C CA 1
ATOM 10452 C C . LEU C 1 38 ? 163.911 199.966 191.233 1.00 37.76 56 LEU C C 1
ATOM 10453 O O . LEU C 1 38 ? 163.508 200.379 192.323 1.00 37.76 56 LEU C O 1
ATOM 10469 N N . LEU C 1 39 ? 163.986 198.672 190.928 1.00 35.80 57 LEU C N 1
ATOM 10470 C CA . LEU C 1 39 ? 163.650 197.601 191.860 1.00 35.80 57 LEU C CA 1
ATOM 10471 C C . LEU C 1 39 ? 164.915 196.842 192.240 1.00 35.80 57 LEU C C 1
ATOM 10472 O O . LEU C 1 39 ? 165.635 196.363 191.361 1.00 35.80 57 LEU C O 1
ATOM 10488 N N . PHE C 1 40 ? 165.187 196.716 193.537 1.00 34.76 58 PHE C N 1
ATOM 10489 C CA . PHE C 1 40 ? 166.400 196.033 193.970 1.00 34.76 58 PHE C CA 1
ATOM 10490 C C . PHE C 1 40 ? 166.165 195.310 195.291 1.00 34.76 58 PHE C C 1
ATOM 10491 O O . PHE C 1 40 ? 165.291 195.675 196.077 1.00 34.76 58 PHE C O 1
ATOM 10508 N N . GLY C 1 41 ? 166.975 194.273 195.526 1.00 33.95 59 GLY C N 1
ATOM 10509 C CA . GLY C 1 41 ? 166.884 193.470 196.725 1.00 33.95 59 GLY C CA 1
ATOM 10510 C C . GLY C 1 41 ? 167.402 192.048 196.566 1.00 33.95 59 GLY C C 1
ATOM 10511 O O . GLY C 1 41 ? 167.891 191.651 195.507 1.00 33.95 59 GLY C O 1
ATOM 10515 N N . PRO C 1 42 ? 167.300 191.255 197.632 1.00 32.37 60 PRO C N 1
ATOM 10516 C CA . PRO C 1 42 ? 167.803 189.870 197.611 1.00 32.37 60 PRO C CA 1
ATOM 10517 C C . PRO C 1 42 ? 167.204 189.027 196.498 1.00 32.37 60 PRO C C 1
ATOM 10518 O O . PRO C 1 42 ? 166.173 189.384 195.912 1.00 32.37 60 PRO C O 1
ATOM 10529 N N . PRO C 1 43 ? 167.842 187.896 196.175 1.00 33.86 61 PRO C N 1
ATOM 10530 C CA . PRO C 1 43 ? 167.360 187.034 195.084 1.00 33.86 61 PRO C CA 1
ATOM 10531 C C . PRO C 1 43 ? 166.055 186.295 195.364 1.00 33.86 61 PRO C C 1
ATOM 10532 O O . PRO C 1 43 ? 165.839 185.758 196.452 1.00 33.86 61 PRO C O 1
ATOM 10543 N N . GLY C 1 44 ? 165.188 186.262 194.353 1.00 36.19 62 GLY C N 1
ATOM 10544 C CA . GLY C 1 44 ? 163.949 185.504 194.394 1.00 36.19 62 GLY C CA 1
ATOM 10545 C C . GLY C 1 44 ? 162.773 186.120 195.112 1.00 36.19 62 GLY C C 1
ATOM 10546 O O . GLY C 1 44 ? 161.791 185.413 195.355 1.00 36.19 62 GLY C O 1
ATOM 10550 N N . LEU C 1 45 ? 162.824 187.400 195.460 1.00 34.55 63 LEU C N 1
ATOM 10551 C CA . LEU C 1 45 ? 161.721 188.005 196.195 1.00 34.55 63 LEU C CA 1
ATOM 10552 C C . LEU C 1 45 ? 160.578 188.495 195.313 1.00 34.55 63 LEU C C 1
ATOM 10553 O O . LEU C 1 45 ? 159.520 188.823 195.853 1.00 34.55 63 LEU C O 1
ATOM 10569 N N . GLY C 1 46 ? 160.747 188.562 193.995 1.00 38.35 64 GLY C N 1
ATOM 10570 C CA . GLY C 1 46 ? 159.651 188.971 193.132 1.00 38.35 64 GLY C CA 1
ATOM 10571 C C . GLY C 1 46 ? 159.892 190.204 192.287 1.00 38.35 64 GLY C C 1
ATOM 10572 O O . GLY C 1 46 ? 158.943 190.790 191.766 1.00 38.35 64 GLY C O 1
ATOM 10576 N N . LYS C 1 47 ? 161.149 190.616 192.150 1.00 35.64 65 LYS C N 1
ATOM 10577 C CA . LYS C 1 47 ? 161.472 191.821 191.393 1.00 35.64 65 LYS C CA 1
ATOM 10578 C C . LYS C 1 47 ? 161.002 191.724 189.944 1.00 35.64 65 LYS C C 1
ATOM 10579 O O . LYS C 1 47 ? 160.245 192.574 189.465 1.00 35.64 65 LYS C O 1
ATOM 10598 N N . THR C 1 48 ? 161.434 190.682 189.233 1.00 39.87 66 THR C N 1
ATOM 10599 C CA . THR C 1 48 ? 161.027 190.497 187.841 1.00 39.87 66 THR C CA 1
ATOM 10600 C C . THR C 1 48 ? 159.510 190.448 187.698 1.00 39.87 66 THR C C 1
ATOM 10601 O O . THR C 1 48 ? 158.941 191.080 186.804 1.00 39.87 66 THR C O 1
ATOM 10612 N N . THR C 1 49 ? 158.839 189.700 188.570 1.00 40.21 67 THR C N 1
ATOM 10613 C CA . THR C 1 49 ? 157.385 189.595 188.504 1.00 40.21 67 THR C CA 1
ATOM 10614 C C . THR C 1 49 ? 156.711 190.960 188.590 1.00 40.21 67 THR C C 1
ATOM 10615 O O . THR C 1 49 ? 155.770 191.242 187.843 1.00 40.21 67 THR C O 1
ATOM 10626 N N . MET C 1 50 ? 157.182 191.820 189.492 1.00 39.32 68 MET C N 1
ATOM 10627 C CA . MET C 1 50 ? 156.595 193.148 189.650 1.00 39.32 68 MET C CA 1
ATOM 10628 C C . MET C 1 50 ? 156.694 193.995 188.388 1.00 39.32 68 MET C C 1
ATOM 10629 O O . MET C 1 50 ? 155.814 194.823 188.138 1.00 39.32 68 MET C O 1
ATOM 10643 N N . ALA C 1 51 ? 157.741 193.820 187.584 1.00 36.85 69 ALA C N 1
ATOM 10644 C CA . ALA C 1 51 ? 157.861 194.606 186.359 1.00 36.85 69 ALA C CA 1
ATOM 10645 C C . ALA C 1 51 ? 156.722 194.324 185.383 1.00 36.85 69 ALA C C 1
ATOM 10646 O O . ALA C 1 51 ? 156.178 195.251 184.775 1.00 36.85 69 ALA C O 1
ATOM 10653 N N . PHE C 1 52 ? 156.346 193.058 185.215 1.00 40.29 70 PHE C N 1
ATOM 10654 C CA . PHE C 1 52 ? 155.219 192.727 184.346 1.00 40.29 70 PHE C CA 1
ATOM 10655 C C . PHE C 1 52 ? 153.899 193.257 184.894 1.00 40.29 70 PHE C C 1
ATOM 10656 O O . PHE C 1 52 ? 153.027 193.674 184.125 1.00 40.29 70 PHE C O 1
ATOM 10673 N N . VAL C 1 53 ? 153.726 193.244 186.214 1.00 40.40 71 VAL C N 1
ATOM 10674 C CA . VAL C 1 53 ? 152.504 193.774 186.815 1.00 40.40 71 VAL C CA 1
ATOM 10675 C C . VAL C 1 53 ? 152.363 195.269 186.544 1.00 40.40 71 VAL C C 1
ATOM 10676 O O . VAL C 1 53 ? 151.282 195.751 186.190 1.00 40.40 71 VAL C O 1
ATOM 10689 N N . ILE C 1 54 ? 153.443 196.029 186.720 1.00 40.36 72 ILE C N 1
ATOM 10690 C CA . ILE C 1 54 ? 153.393 197.466 186.456 1.00 40.36 72 ILE C CA 1
ATOM 10691 C C . ILE C 1 54 ? 152.924 197.750 185.034 1.00 40.36 72 ILE C C 1
ATOM 10692 O O . ILE C 1 54 ? 152.100 198.642 184.806 1.00 40.36 72 ILE C O 1
ATOM 10708 N N . ALA C 1 55 ? 153.435 197.003 184.058 1.00 43.73 73 ALA C N 1
ATOM 10709 C CA . ALA C 1 55 ? 153.027 197.213 182.671 1.00 43.73 73 ALA C CA 1
ATOM 10710 C C . ALA C 1 55 ? 151.545 196.933 182.459 1.00 43.73 73 ALA C C 1
ATOM 10711 O O . ALA C 1 55 ? 150.864 197.680 181.751 1.00 43.73 73 ALA C O 1
ATOM 10718 N N . ASN C 1 56 ? 151.025 195.863 183.058 1.00 45.30 74 ASN C N 1
ATOM 10719 C CA . ASN C 1 56 ? 149.604 195.555 182.914 1.00 45.30 74 ASN C CA 1
ATOM 10720 C C . ASN C 1 56 ? 148.719 196.601 183.578 1.00 45.30 74 ASN C C 1
ATOM 10721 O O . ASN C 1 56 ? 147.650 196.932 183.054 1.00 45.30 74 ASN C O 1
ATOM 10732 N N . GLU C 1 57 ? 149.126 197.126 184.734 1.00 46.00 75 GLU C N 1
ATOM 10733 C CA . GLU C 1 57 ? 148.311 198.138 185.398 1.00 46.00 75 GLU C CA 1
ATOM 10734 C C . GLU C 1 57 ? 148.296 199.441 184.611 1.00 46.00 75 GLU C C 1
ATOM 10735 O O . GLU C 1 57 ? 147.278 200.140 184.578 1.00 46.00 75 GLU C O 1
ATOM 10747 N N . MET C 1 58 ? 149.414 199.788 183.979 1.00 47.45 76 MET C N 1
ATOM 10748 C CA . MET C 1 58 ? 149.471 200.973 183.134 1.00 47.45 76 MET C CA 1
ATOM 10749 C C . MET C 1 58 ? 148.786 200.768 181.789 1.00 47.45 76 MET C C 1
ATOM 10750 O O . MET C 1 58 ? 148.418 201.753 181.143 1.00 47.45 76 MET C O 1
ATOM 10764 N N . GLY C 1 59 ? 148.608 199.524 181.351 1.00 48.57 77 GLY C N 1
ATOM 10765 C CA . GLY C 1 59 ? 147.988 199.264 180.067 1.00 48.57 77 GLY C CA 1
ATOM 10766 C C . GLY C 1 59 ? 148.878 199.669 178.911 1.00 48.57 77 GLY C C 1
ATOM 10767 O O . GLY C 1 59 ? 148.447 200.383 178.003 1.00 48.57 77 GLY C O 1
ATOM 10771 N N . VAL C 1 60 ? 150.131 199.215 178.944 1.00 51.42 78 VAL C N 1
ATOM 10772 C CA . VAL C 1 60 ? 151.139 199.574 177.956 1.00 51.42 78 VAL C CA 1
ATOM 10773 C C . VAL C 1 60 ? 151.891 198.315 177.541 1.00 51.42 78 VAL C C 1
ATOM 10774 O O . VAL C 1 60 ? 151.861 197.292 178.225 1.00 51.42 78 VAL C O 1
ATOM 10787 N N . ASN C 1 61 ? 152.570 198.400 176.399 1.00 53.74 79 ASN C N 1
ATOM 10788 C CA . ASN C 1 61 ? 153.343 197.285 175.871 1.00 53.74 79 ASN C CA 1
ATOM 10789 C C . ASN C 1 61 ? 154.766 197.362 176.407 1.00 53.74 79 ASN C C 1
ATOM 10790 O O . ASN C 1 61 ? 155.425 198.401 176.297 1.00 53.74 79 ASN C O 1
ATOM 10801 N N . LEU C 1 62 ? 155.232 196.260 176.984 1.00 47.00 80 LEU C N 1
ATOM 10802 C CA . LEU C 1 62 ? 156.543 196.191 177.614 1.00 47.00 80 LEU C CA 1
ATOM 10803 C C . LEU C 1 62 ? 157.616 195.706 176.646 1.00 47.00 80 LEU C C 1
ATOM 10804 O O . LEU C 1 62 ? 157.505 194.613 176.085 1.00 47.00 80 LEU C O 1
ATOM 10820 N N . LYS C 1 63 ? 158.646 196.523 176.451 1.00 50.17 81 LYS C N 1
ATOM 10821 C CA . LYS C 1 63 ? 159.823 196.145 175.681 1.00 50.17 81 LYS C CA 1
ATOM 10822 C C . LYS C 1 63 ? 160.829 195.574 176.672 1.00 50.17 81 LYS C C 1
ATOM 10823 O O . LYS C 1 63 ? 160.957 196.077 177.790 1.00 50.17 81 LYS C O 1
ATOM 10842 N N . GLN C 1 64 ? 161.541 194.525 176.273 1.00 48.38 82 GLN C N 1
ATOM 10843 C CA . GLN C 1 64 ? 162.444 193.849 177.194 1.00 48.38 82 GLN C CA 1
ATOM 10844 C C . GLN C 1 64 ? 163.807 193.572 176.580 1.00 48.38 82 GLN C C 1
ATOM 10845 O O . GLN C 1 64 ? 163.913 193.160 175.422 1.00 48.38 82 GLN C O 1
ATOM 10859 N N . THR C 1 65 ? 164.846 193.816 177.377 1.00 52.00 83 THR C N 1
ATOM 10860 C CA . THR C 1 65 ? 166.228 193.510 177.032 1.00 52.00 83 THR C CA 1
ATOM 10861 C C . THR C 1 65 ? 166.953 193.143 178.321 1.00 52.00 83 THR C C 1
ATOM 10862 O O . THR C 1 65 ? 166.341 193.033 179.385 1.00 52.00 83 THR C O 1
ATOM 10873 N N . SER C 1 66 ? 168.264 192.930 178.225 1.00 50.56 84 SER C N 1
ATOM 10874 C CA . SER C 1 66 ? 169.073 192.659 179.405 1.00 50.56 84 SER C CA 1
ATOM 10875 C C . SER C 1 66 ? 170.434 193.321 179.251 1.00 50.56 84 SER C C 1
ATOM 10876 O O . SER C 1 66 ? 170.896 193.587 178.141 1.00 50.56 84 SER C O 1
ATOM 10884 N N . GLY C 1 67 ? 171.069 193.587 180.388 1.00 49.67 85 GLY C N 1
ATOM 10885 C CA . GLY C 1 67 ? 172.378 194.195 180.421 1.00 49.67 85 GLY C CA 1
ATOM 10886 C C . GLY C 1 67 ? 173.453 193.424 179.685 1.00 49.67 85 GLY C C 1
ATOM 10887 O O . GLY C 1 67 ? 174.202 193.979 178.878 1.00 49.67 85 GLY C O 1
ATOM 10891 N N . PRO C 1 68 ? 173.556 192.123 179.954 1.00 49.45 86 PRO C N 1
ATOM 10892 C CA . PRO C 1 68 ? 174.566 191.314 179.255 1.00 49.45 86 PRO C CA 1
ATOM 10893 C C . PRO C 1 68 ? 174.389 191.287 177.749 1.00 49.45 86 PRO C C 1
ATOM 10894 O O . PRO C 1 68 ? 175.370 191.088 177.023 1.00 49.45 86 PRO C O 1
ATOM 10905 N N . ALA C 1 69 ? 173.167 191.477 177.257 1.00 56.32 87 ALA C N 1
ATOM 10906 C CA . ALA C 1 69 ? 172.904 191.461 175.826 1.00 56.32 87 ALA C CA 1
ATOM 10907 C C . ALA C 1 69 ? 173.319 192.741 175.116 1.00 56.32 87 ALA C C 1
ATOM 10908 O O . ALA C 1 69 ? 173.358 192.750 173.883 1.00 56.32 87 ALA C O 1
ATOM 10915 N N . ILE C 1 70 ? 173.621 193.813 175.841 1.00 62.00 88 ILE C N 1
ATOM 10916 C CA . ILE C 1 70 ? 173.981 195.093 175.241 1.00 62.00 88 ILE C CA 1
ATOM 10917 C C . ILE C 1 70 ? 175.477 195.286 175.418 1.00 62.00 88 ILE C C 1
ATOM 10918 O O . ILE C 1 70 ? 175.969 195.364 176.549 1.00 62.00 88 ILE C O 1
ATOM 10934 N N . GLU C 1 71 ? 176.198 195.383 174.304 1.00 73.35 89 GLU C N 1
ATOM 10935 C CA . GLU C 1 71 ? 177.649 195.506 174.337 1.00 73.35 89 GLU C CA 1
ATOM 10936 C C . GLU C 1 71 ? 178.176 196.866 173.910 1.00 73.35 89 GLU C C 1
ATOM 10937 O O . GLU C 1 71 ? 179.213 197.290 174.420 1.00 73.35 89 GLU C O 1
ATOM 10949 N N . LYS C 1 72 ? 177.497 197.565 173.003 1.00 75.46 90 LYS C N 1
ATOM 10950 C CA . LYS C 1 72 ? 177.979 198.851 172.523 1.00 75.46 90 LYS C CA 1
ATOM 10951 C C . LYS C 1 72 ? 176.819 199.818 172.340 1.00 75.46 90 LYS C C 1
ATOM 10952 O O . LYS C 1 72 ? 175.658 199.423 172.223 1.00 75.46 90 LYS C O 1
ATOM 10971 N N . ALA C 1 73 ? 177.166 201.107 172.303 1.00 74.77 91 ALA C N 1
ATOM 10972 C CA . ALA C 1 73 ? 176.170 202.163 172.153 1.00 74.77 91 ALA C CA 1
ATOM 10973 C C . ALA C 1 73 ? 175.312 201.983 170.909 1.00 74.77 91 ALA C C 1
ATOM 10974 O O . ALA C 1 73 ? 174.156 202.420 170.889 1.00 74.77 91 ALA C O 1
ATOM 10981 N N . GLY C 1 74 ? 175.848 201.355 169.862 1.00 78.42 92 GLY C N 1
ATOM 10982 C CA . GLY C 1 74 ? 175.047 201.123 168.671 1.00 78.42 92 GLY C CA 1
ATOM 10983 C C . GLY C 1 74 ? 173.838 200.244 168.933 1.00 78.42 92 GLY C C 1
ATOM 10984 O O . GLY C 1 74 ? 172.776 200.440 168.339 1.00 78.42 92 GLY C O 1
ATOM 10988 N N . ASP C 1 75 ? 173.982 199.266 169.827 1.00 74.15 93 ASP C N 1
ATOM 10989 C CA . ASP C 1 75 ? 172.859 198.402 170.182 1.00 74.15 93 ASP C CA 1
ATOM 10990 C C . ASP C 1 75 ? 171.747 199.184 170.870 1.00 74.15 93 ASP C C 1
ATOM 10991 O O . ASP C 1 75 ? 170.573 199.075 170.503 1.00 74.15 93 ASP C O 1
ATOM 11000 N N . LEU C 1 76 ? 172.108 199.992 171.866 1.00 68.78 94 LEU C N 1
ATOM 11001 C CA . LEU C 1 76 ? 171.119 200.749 172.628 1.00 68.78 94 LEU C CA 1
ATOM 11002 C C . LEU C 1 76 ? 170.355 201.740 171.757 1.00 68.78 94 LEU C C 1
ATOM 11003 O O . LEU C 1 76 ? 169.146 201.923 171.936 1.00 68.78 94 LEU C O 1
ATOM 11019 N N . VAL C 1 77 ? 171.032 202.389 170.808 1.00 74.15 95 VAL C N 1
ATOM 11020 C CA . VAL C 1 77 ? 170.337 203.317 169.917 1.00 74.15 95 VAL C CA 1
ATOM 11021 C C . VAL C 1 77 ? 169.258 202.598 169.116 1.00 74.15 95 VAL C C 1
ATOM 11022 O O . VAL C 1 77 ? 168.146 203.111 168.950 1.00 74.15 95 VAL C O 1
ATOM 11035 N N . ALA C 1 78 ? 169.564 201.407 168.605 1.00 74.46 96 ALA C N 1
ATOM 11036 C CA . ALA C 1 78 ? 168.566 200.649 167.857 1.00 74.46 96 ALA C CA 1
ATOM 11037 C C . ALA C 1 78 ? 167.341 200.336 168.709 1.00 74.46 96 ALA C C 1
ATOM 11038 O O . ALA C 1 78 ? 166.204 200.434 168.234 1.00 74.46 96 ALA C O 1
ATOM 11045 N N . ILE C 1 79 ? 167.553 199.968 169.972 1.00 66.71 97 ILE C N 1
ATOM 11046 C CA . ILE C 1 79 ? 166.442 199.673 170.873 1.00 66.71 97 ILE C CA 1
ATOM 11047 C C . ILE C 1 79 ? 165.604 200.920 171.130 1.00 66.71 97 ILE C C 1
ATOM 11048 O O . ILE C 1 79 ? 164.384 200.916 170.940 1.00 66.71 97 ILE C O 1
ATOM 11064 N N . LEU C 1 80 ? 166.244 202.005 171.564 1.00 66.92 98 LEU C N 1
ATOM 11065 C CA . LEU C 1 80 ? 165.505 203.220 171.887 1.00 66.92 98 LEU C CA 1
ATOM 11066 C C . LEU C 1 80 ? 164.766 203.778 170.681 1.00 66.92 98 LEU C C 1
ATOM 11067 O O . LEU C 1 80 ? 163.710 204.399 170.836 1.00 66.92 98 LEU C O 1
ATOM 11083 N N . ASN C 1 81 ? 165.292 203.566 169.476 1.00 73.03 99 ASN C N 1
ATOM 11084 C CA . ASN C 1 81 ? 164.634 204.064 168.275 1.00 73.03 99 ASN C CA 1
ATOM 11085 C C . ASN C 1 81 ? 163.276 203.415 168.026 1.00 73.03 99 ASN C C 1
ATOM 11086 O O . ASN C 1 81 ? 162.496 203.934 167.222 1.00 73.03 99 ASN C O 1
ATOM 11097 N N . ASP C 1 82 ? 162.977 202.302 168.689 1.00 71.88 100 ASP C N 1
ATOM 11098 C CA . ASP C 1 82 ? 161.704 201.608 168.534 1.00 71.88 100 ASP C CA 1
ATOM 11099 C C . ASP C 1 82 ? 160.630 202.046 169.523 1.00 71.88 100 ASP C C 1
ATOM 11100 O O . ASP C 1 82 ? 159.484 201.603 169.401 1.00 71.88 100 ASP C O 1
ATOM 11109 N N . LEU C 1 83 ? 160.955 202.899 170.486 1.00 62.75 101 LEU C N 1
ATOM 11110 C CA . LEU C 1 83 ? 159.978 203.288 171.492 1.00 62.75 101 LEU C CA 1
ATOM 11111 C C . LEU C 1 83 ? 158.900 204.208 170.934 1.00 62.75 101 LEU C C 1
ATOM 11112 O O . LEU C 1 83 ? 159.171 205.115 170.143 1.00 62.75 101 LEU C O 1
ATOM 11128 N N . GLU C 1 84 ? 157.668 203.952 171.355 1.00 66.07 102 GLU C N 1
ATOM 11129 C CA . GLU C 1 84 ? 156.492 204.744 171.054 1.00 66.07 102 GLU C CA 1
ATOM 11130 C C . GLU C 1 84 ? 156.056 205.495 172.302 1.00 66.07 102 GLU C C 1
ATOM 11131 O O . GLU C 1 84 ? 156.489 205.172 173.413 1.00 66.07 102 GLU C O 1
ATOM 11143 N N . PRO C 1 85 ? 155.206 206.508 172.164 1.00 64.89 103 PRO C N 1
ATOM 11144 C CA . PRO C 1 85 ? 154.765 207.258 173.344 1.00 64.89 103 PRO C CA 1
ATOM 11145 C C . PRO C 1 85 ? 154.166 206.355 174.412 1.00 64.89 103 PRO C C 1
ATOM 11146 O O . PRO C 1 85 ? 153.289 205.533 174.142 1.00 64.89 103 PRO C O 1
ATOM 11157 N N . GLY C 1 86 ? 154.660 206.517 175.641 1.00 60.88 104 GLY C N 1
ATOM 11158 C CA . GLY C 1 86 ? 154.213 205.747 176.781 1.00 60.88 104 GLY C CA 1
ATOM 11159 C C . GLY C 1 86 ? 154.820 204.369 176.929 1.00 60.88 104 GLY C C 1
ATOM 11160 O O . GLY C 1 86 ? 154.596 203.727 177.961 1.00 60.88 104 GLY C O 1
ATOM 11164 N N . ASP C 1 87 ? 155.592 203.896 175.954 1.00 60.43 105 ASP C N 1
ATOM 11165 C CA . ASP C 1 87 ? 156.172 202.562 176.040 1.00 60.43 105 ASP C CA 1
ATOM 11166 C C . ASP C 1 87 ? 157.050 202.421 177.276 1.00 60.43 105 ASP C C 1
ATOM 11167 O O . ASP C 1 87 ? 157.600 203.396 177.792 1.00 60.43 105 ASP C O 1
ATOM 11176 N N . ILE C 1 88 ? 157.172 201.185 177.752 1.00 48.67 106 ILE C N 1
ATOM 11177 C CA . ILE C 1 88 ? 157.995 200.845 178.905 1.00 48.67 106 ILE C CA 1
ATOM 11178 C C . ILE C 1 88 ? 159.162 199.994 178.431 1.00 48.67 106 ILE C C 1
ATOM 11179 O O . ILE C 1 88 ? 158.963 198.988 177.742 1.00 48.67 106 ILE C O 1
ATOM 11195 N N . LEU C 1 89 ? 160.376 200.400 178.784 1.00 48.84 107 LEU C N 1
ATOM 11196 C CA . LEU C 1 89 ? 161.578 199.626 178.505 1.00 48.84 107 LEU C CA 1
ATOM 11197 C C . LEU C 1 89 ? 162.044 199.013 179.818 1.00 48.84 107 LEU C C 1
ATOM 11198 O O . LEU C 1 89 ? 162.301 199.737 180.784 1.00 48.84 107 LEU C O 1
ATOM 11214 N N . PHE C 1 90 ? 162.154 197.689 179.855 1.00 44.30 108 PHE C N 1
ATOM 11215 C CA . PHE C 1 90 ? 162.611 196.965 181.034 1.00 44.30 108 PHE C CA 1
ATOM 11216 C C . PHE C 1 90 ? 163.981 196.365 180.751 1.00 44.30 108 PHE C C 1
ATOM 11217 O O . PHE C 1 90 ? 164.135 195.591 179.803 1.00 44.30 108 PHE C O 1
ATOM 11234 N N . ILE C 1 91 ? 164.973 196.731 181.560 1.00 45.84 109 ILE C N 1
ATOM 11235 C CA . ILE C 1 91 ? 166.337 196.223 181.433 1.00 45.84 109 ILE C CA 1
ATOM 11236 C C . ILE C 1 91 ? 166.664 195.427 182.687 1.00 45.84 109 ILE C C 1
ATOM 11237 O O . ILE C 1 91 ? 166.762 195.997 183.781 1.00 45.84 109 ILE C O 1
ATOM 11253 N N . ASP C 1 92 ? 166.847 194.121 182.534 1.00 45.64 110 ASP C N 1
ATOM 11254 C CA . ASP C 1 92 ? 167.203 193.251 183.644 1.00 45.64 110 ASP C CA 1
ATOM 11255 C C . ASP C 1 92 ? 168.721 193.166 183.784 1.00 45.64 110 ASP C C 1
ATOM 11256 O O . ASP C 1 92 ? 169.458 193.300 182.806 1.00 45.64 110 ASP C O 1
ATOM 11265 N N . GLU C 1 93 ? 169.186 192.931 185.012 1.00 44.38 111 GLU C N 1
ATOM 11266 C CA . GLU C 1 93 ? 170.622 192.890 185.300 1.00 44.38 111 GLU C CA 1
ATOM 11267 C C . GLU C 1 93 ? 171.318 194.145 184.779 1.00 44.38 111 GLU C C 1
ATOM 11268 O O . GLU C 1 93 ? 172.387 194.089 184.175 1.00 44.38 111 GLU C O 1
ATOM 11280 N N . ILE C 1 94 ? 170.693 195.296 185.028 1.00 43.99 112 ILE C N 1
ATOM 11281 C CA . ILE C 1 94 ? 171.164 196.577 184.515 1.00 43.99 112 ILE C CA 1
ATOM 11282 C C . ILE C 1 94 ? 172.570 196.940 184.979 1.00 43.99 112 ILE C C 1
ATOM 11283 O O . ILE C 1 94 ? 173.218 197.787 184.360 1.00 43.99 112 ILE C O 1
ATOM 11299 N N . HIS C 1 95 ? 173.065 196.327 186.054 1.00 42.86 113 HIS C N 1
ATOM 11300 C CA . HIS C 1 95 ? 174.412 196.624 186.531 1.00 42.86 113 HIS C CA 1
ATOM 11301 C C . HIS C 1 95 ? 175.522 196.163 185.593 1.00 42.86 113 HIS C C 1
ATOM 11302 O O . HIS C 1 95 ? 176.675 196.547 185.806 1.00 42.86 113 HIS C O 1
ATOM 11316 N N . ARG C 1 96 ? 175.226 195.351 184.584 1.00 47.65 114 ARG C N 1
ATOM 11317 C CA . ARG C 1 96 ? 176.248 194.860 183.666 1.00 47.65 114 ARG C CA 1
ATOM 11318 C C . ARG C 1 96 ? 176.569 195.781 182.496 1.00 47.65 114 ARG C C 1
ATOM 11319 O O . ARG C 1 96 ? 177.587 195.561 181.835 1.00 47.65 114 ARG C O 1
ATOM 11340 N N . MET C 1 97 ? 175.753 196.783 182.205 1.00 54.97 115 MET C N 1
ATOM 11341 C CA . MET C 1 97 ? 176.038 197.615 181.046 1.00 54.97 115 MET C CA 1
ATOM 11342 C C . MET C 1 97 ? 177.419 198.257 181.176 1.00 54.97 115 MET C C 1
ATOM 11343 O O . MET C 1 97 ? 177.825 198.640 182.279 1.00 54.97 115 MET C O 1
ATOM 11357 N N . PRO C 1 98 ? 178.171 198.380 180.080 1.00 61.88 116 PRO C N 1
ATOM 11358 C CA . PRO C 1 98 ? 179.464 199.072 180.146 1.00 61.88 116 PRO C CA 1
ATOM 11359 C C . PRO C 1 98 ? 179.285 200.538 180.503 1.00 61.88 116 PRO C C 1
ATOM 11360 O O . PRO C 1 98 ? 178.249 201.143 180.228 1.00 61.88 116 PRO C O 1
ATOM 11371 N N . MET C 1 99 ? 180.319 201.116 181.115 1.00 71.83 117 MET C N 1
ATOM 11372 C CA . MET C 1 99 ? 180.238 202.519 181.507 1.00 71.83 117 MET C CA 1
ATOM 11373 C C . MET C 1 99 ? 180.058 203.432 180.304 1.00 71.83 117 MET C C 1
ATOM 11374 O O . MET C 1 99 ? 179.449 204.501 180.422 1.00 71.83 117 MET C O 1
ATOM 11388 N N . ALA C 1 100 ? 180.586 203.042 179.146 1.00 66.95 118 ALA C N 1
ATOM 11389 C CA . ALA C 1 100 ? 180.368 203.828 177.937 1.00 66.95 118 ALA C CA 1
ATOM 11390 C C . ALA C 1 100 ? 178.894 203.893 177.557 1.00 66.95 118 ALA C C 1
ATOM 11391 O O . ALA C 1 100 ? 178.461 204.862 176.927 1.00 66.95 118 ALA C O 1
ATOM 11398 N N . VAL C 1 101 ? 178.111 202.885 177.929 1.00 65.04 119 VAL C N 1
ATOM 11399 C CA . VAL C 1 101 ? 176.684 202.870 177.620 1.00 65.04 119 VAL C CA 1
ATOM 11400 C C . VAL C 1 101 ? 175.861 203.614 178.666 1.00 65.04 119 VAL C C 1
ATOM 11401 O O . VAL C 1 101 ? 174.883 204.282 178.327 1.00 65.04 119 VAL C O 1
ATOM 11414 N N . GLU C 1 102 ? 176.215 203.509 179.947 1.00 62.85 120 GLU C N 1
ATOM 11415 C CA . GLU C 1 102 ? 175.498 204.263 180.972 1.00 62.85 120 GLU C CA 1
ATOM 11416 C C . GLU C 1 102 ? 175.598 205.768 180.750 1.00 62.85 120 GLU C C 1
ATOM 11417 O O . GLU C 1 102 ? 174.624 206.497 180.967 1.00 62.85 120 GLU C O 1
ATOM 11429 N N . GLU C 1 103 ? 176.760 206.258 180.314 1.00 67.61 121 GLU C N 1
ATOM 11430 C CA . GLU C 1 103 ? 176.900 207.690 180.073 1.00 67.61 121 GLU C CA 1
ATOM 11431 C C . GLU C 1 103 ? 175.913 208.190 179.029 1.00 67.61 121 GLU C C 1
ATOM 11432 O O . GLU C 1 103 ? 175.490 209.350 179.079 1.00 67.61 121 GLU C O 1
ATOM 11444 N N . VAL C 1 104 ? 175.539 207.340 178.080 1.00 66.45 122 VAL C N 1
ATOM 11445 C CA . VAL C 1 104 ? 174.544 207.715 177.083 1.00 66.45 122 VAL C CA 1
ATOM 11446 C C . VAL C 1 104 ? 173.141 207.700 177.674 1.00 66.45 122 VAL C C 1
ATOM 11447 O O . VAL C 1 104 ? 172.341 208.607 177.429 1.00 66.45 122 VAL C O 1
ATOM 11460 N N . LEU C 1 105 ? 172.824 206.671 178.456 1.00 57.85 123 LEU C N 1
ATOM 11461 C CA . LEU C 1 105 ? 171.468 206.493 178.963 1.00 57.85 123 LEU C CA 1
ATOM 11462 C C . LEU C 1 105 ? 171.019 207.592 179.929 1.00 57.85 123 LEU C C 1
ATOM 11463 O O . LEU C 1 105 ? 169.888 208.076 179.819 1.00 57.85 123 LEU C O 1
ATOM 11479 N N . TYR C 1 106 ? 171.863 208.018 180.873 1.00 57.55 124 TYR C N 1
ATOM 11480 C CA . TYR C 1 106 ? 171.365 209.026 181.810 1.00 57.55 124 TYR C CA 1
ATOM 11481 C C . TYR C 1 106 ? 171.149 210.386 181.156 1.00 57.55 124 TYR C C 1
ATOM 11482 O O . TYR C 1 106 ? 170.496 211.245 181.754 1.00 57.55 124 TYR C O 1
ATOM 11500 N N . SER C 1 107 ? 171.683 210.612 179.960 1.00 60.31 125 SER C N 1
ATOM 11501 C CA . SER C 1 107 ? 171.347 211.837 179.243 1.00 60.31 125 SER C CA 1
ATOM 11502 C C . SER C 1 107 ? 169.967 211.731 178.602 1.00 60.31 125 SER C C 1
ATOM 11503 O O . SER C 1 107 ? 169.180 212.681 178.649 1.00 60.31 125 SER C O 1
ATOM 11511 N N . ALA C 1 108 ? 169.668 210.584 177.993 1.00 59.96 126 ALA C N 1
ATOM 11512 C CA . ALA C 1 108 ? 168.367 210.361 177.367 1.00 59.96 126 ALA C CA 1
ATOM 11513 C C . ALA C 1 108 ? 167.230 210.406 178.380 1.00 59.96 126 ALA C C 1
ATOM 11514 O O . ALA C 1 108 ? 166.121 210.843 178.059 1.00 59.96 126 ALA C O 1
ATOM 11521 N N . MET C 1 109 ? 167.480 209.936 179.601 1.00 53.14 127 MET C N 1
ATOM 11522 C CA . MET C 1 109 ? 166.455 209.932 180.642 1.00 53.14 127 MET C CA 1
ATOM 11523 C C . MET C 1 109 ? 166.015 211.335 181.045 1.00 53.14 127 MET C C 1
ATOM 11524 O O . MET C 1 109 ? 164.828 211.561 181.303 1.00 53.14 127 MET C O 1
ATOM 11538 N N . GLU C 1 110 ? 166.939 212.290 181.113 1.00 58.24 128 GLU C N 1
ATOM 11539 C CA . GLU C 1 110 ? 166.567 213.638 181.541 1.00 58.24 128 GLU C CA 1
ATOM 11540 C C . GLU C 1 110 ? 166.012 214.502 180.414 1.00 58.24 128 GLU C C 1
ATOM 11541 O O . GLU C 1 110 ? 164.985 215.166 180.590 1.00 58.24 128 GLU C O 1
ATOM 11553 N N . ASP C 1 111 ? 166.657 214.509 179.248 1.00 67.67 129 ASP C N 1
ATOM 11554 C CA . ASP C 1 111 ? 166.269 215.439 178.195 1.00 67.67 129 ASP C CA 1
ATOM 11555 C C . ASP C 1 111 ? 165.458 214.815 177.067 1.00 67.67 129 ASP C C 1
ATOM 11556 O O . ASP C 1 111 ? 164.946 215.554 176.221 1.00 67.67 129 ASP C O 1
ATOM 11565 N N . TYR C 1 112 ? 165.313 213.496 177.029 1.00 64.54 130 TYR C N 1
ATOM 11566 C CA . TYR C 1 112 ? 164.590 212.828 175.950 1.00 64.54 130 TYR C CA 1
ATOM 11567 C C . TYR C 1 112 ? 165.164 213.122 174.565 1.00 64.54 130 TYR C C 1
ATOM 11568 O O . TYR C 1 112 ? 164.425 213.167 173.581 1.00 64.54 130 TYR C O 1
ATOM 11586 N N . TYR C 1 113 ? 166.471 213.347 174.462 1.00 72.38 131 TYR C N 1
ATOM 11587 C CA . TYR C 1 113 ? 167.111 213.472 173.160 1.00 72.38 131 TYR C CA 1
ATOM 11588 C C . TYR C 1 113 ? 168.443 212.742 173.226 1.00 72.38 131 TYR C C 1
ATOM 11589 O O . TYR C 1 113 ? 168.995 212.522 174.305 1.00 72.38 131 TYR C O 1
ATOM 11607 N N . ILE C 1 114 ? 168.965 212.378 172.059 1.00 78.87 132 ILE C N 1
ATOM 11608 C CA . ILE C 1 114 ? 170.266 211.732 171.952 1.00 78.87 132 ILE C CA 1
ATOM 11609 C C . ILE C 1 114 ? 171.073 212.418 170.862 1.00 78.87 132 ILE C C 1
ATOM 11610 O O . ILE C 1 114 ? 170.546 212.742 169.793 1.00 78.87 132 ILE C O 1
ATOM 11626 N N . ASP C 1 115 ? 172.355 212.641 171.140 1.00 94.91 133 ASP C N 1
ATOM 11627 C CA . ASP C 1 115 ? 173.283 213.246 170.185 1.00 94.91 133 ASP C CA 1
ATOM 11628 C C . ASP C 1 115 ? 174.622 212.562 170.426 1.00 94.91 133 ASP C C 1
ATOM 11629 O O . ASP C 1 115 ? 175.373 212.957 171.322 1.00 94.91 133 ASP C O 1
ATOM 11638 N N . ILE C 1 116 ? 174.918 211.540 169.627 1.00 98.46 134 ILE C N 1
ATOM 11639 C CA . ILE C 1 116 ? 176.071 210.682 169.860 1.00 98.46 134 ILE C CA 1
ATOM 11640 C C . ILE C 1 116 ? 176.757 210.382 168.536 1.00 98.46 134 ILE C C 1
ATOM 11641 O O . ILE C 1 116 ? 176.143 210.435 167.466 1.00 98.46 134 ILE C O 1
ATOM 11657 N N . MET C 1 117 ? 178.049 210.080 168.619 1.00 116.91 135 MET C N 1
ATOM 11658 C CA . MET C 1 117 ? 178.849 209.668 167.474 1.00 116.91 135 MET C CA 1
ATOM 11659 C C . MET C 1 117 ? 179.006 208.154 167.501 1.00 116.91 135 MET C C 1
ATOM 11660 O O . MET C 1 117 ? 179.380 207.582 168.530 1.00 116.91 135 MET C O 1
ATOM 11674 N N . ILE C 1 118 ? 178.720 207.512 166.373 1.00 112.97 136 ILE C N 1
ATOM 11675 C CA . ILE C 1 118 ? 178.807 206.060 166.277 1.00 112.97 136 ILE C CA 1
ATOM 11676 C C . ILE C 1 118 ? 179.142 205.660 164.845 1.00 112.97 136 ILE C C 1
ATOM 11677 O O . ILE C 1 118 ? 179.455 206.509 164.010 1.00 112.97 136 ILE C O 1
ATOM 11693 N N . THR C 1 123 ? 184.766 206.330 159.421 1.00 123.61 141 THR C N 1
ATOM 11694 C CA . THR C 1 123 ? 183.462 205.700 159.258 1.00 123.61 141 THR C CA 1
ATOM 11695 C C . THR C 1 123 ? 182.489 206.152 160.346 1.00 123.61 141 THR C C 1
ATOM 11696 O O . THR C 1 123 ? 181.298 205.845 160.290 1.00 123.61 141 THR C O 1
ATOM 11707 N N . SER C 1 124 ? 183.002 206.883 161.332 1.00 129.13 142 SER C N 1
ATOM 11708 C CA . SER C 1 124 ? 182.163 207.380 162.412 1.00 129.13 142 SER C CA 1
ATOM 11709 C C . SER C 1 124 ? 181.278 208.519 161.918 1.00 129.13 142 SER C C 1
ATOM 11710 O O . SER C 1 124 ? 181.664 209.304 161.048 1.00 129.13 142 SER C O 1
ATOM 11718 N N . ARG C 1 125 ? 180.075 208.603 162.484 1.00 123.39 143 ARG C N 1
ATOM 11719 C CA . ARG C 1 125 ? 179.136 209.650 162.112 1.00 123.39 143 ARG C CA 1
ATOM 11720 C C . ARG C 1 125 ? 178.241 209.976 163.298 1.00 123.39 143 ARG C C 1
ATOM 11721 O O . ARG C 1 125 ? 177.982 209.128 164.157 1.00 123.39 143 ARG C O 1
ATOM 11742 N N . SER C 1 126 ? 177.763 211.216 163.326 1.00 114.75 144 SER C N 1
ATOM 11743 C CA . SER C 1 126 ? 176.841 211.658 164.359 1.00 114.75 144 SER C CA 1
ATOM 11744 C C . SER C 1 126 ? 175.442 211.117 164.109 1.00 114.75 144 SER C C 1
ATOM 11745 O O . SER C 1 126 ? 174.995 211.007 162.963 1.00 114.75 144 SER C O 1
ATOM 11753 N N . VAL C 1 127 ? 174.756 210.768 165.192 1.00 102.80 145 VAL C N 1
ATOM 11754 C CA . VAL C 1 127 ? 173.366 210.338 165.149 1.00 102.80 145 VAL C CA 1
ATOM 11755 C C . VAL C 1 127 ? 172.586 211.208 166.122 1.00 102.80 145 VAL C C 1
ATOM 11756 O O . VAL C 1 127 ? 173.078 211.529 167.209 1.00 102.80 145 VAL C O 1
ATOM 11769 N N . HIS C 1 128 ? 171.374 211.591 165.731 1.00 88.89 146 HIS C N 1
ATOM 11770 C CA . HIS C 1 128 ? 170.516 212.424 166.560 1.00 88.89 146 HIS C CA 1
ATOM 11771 C C . HIS C 1 128 ? 169.111 211.842 166.582 1.00 88.89 146 HIS C C 1
ATOM 11772 O O . HIS C 1 128 ? 168.591 211.404 165.552 1.00 88.89 146 HIS C O 1
ATOM 11786 N N . LEU C 1 129 ? 168.508 211.834 167.768 1.00 80.17 147 LEU C N 1
ATOM 11787 C CA . LEU C 1 129 ? 167.153 211.351 167.967 1.00 80.17 147 LEU C CA 1
ATOM 11788 C C . LEU C 1 129 ? 166.441 212.248 168.967 1.00 80.17 147 LEU C C 1
ATOM 11789 O O . LEU C 1 129 ? 167.074 212.910 169.791 1.00 80.17 147 LEU C O 1
ATOM 11805 N N . ASP C 1 130 ? 165.115 212.265 168.878 1.00 75.76 148 ASP C N 1
ATOM 11806 C CA . ASP C 1 130 ? 164.257 213.021 169.790 1.00 75.76 148 ASP C CA 1
ATOM 11807 C C . ASP C 1 130 ? 163.194 212.027 170.243 1.00 75.76 148 ASP C C 1
ATOM 11808 O O . ASP C 1 130 ? 162.211 211.787 169.537 1.00 75.76 148 ASP C O 1
ATOM 11817 N N . LEU C 1 131 ? 163.402 211.461 171.429 1.00 68.75 149 LEU C N 1
ATOM 11818 C CA . LEU C 1 131 ? 162.596 210.376 171.960 1.00 68.75 149 LEU C CA 1
ATOM 11819 C C . LEU C 1 131 ? 161.256 210.855 172.516 1.00 68.75 149 LEU C C 1
ATOM 11820 O O . LEU C 1 131 ? 161.157 211.953 173.067 1.00 68.75 149 LEU C O 1
ATOM 11836 N N . PRO C 1 132 ? 160.211 210.045 172.373 1.00 65.35 150 PRO C N 1
ATOM 11837 C CA . PRO C 1 132 ? 158.920 210.364 172.980 1.00 65.35 150 PRO C CA 1
ATOM 11838 C C . PRO C 1 132 ? 158.946 210.111 174.476 1.00 65.35 150 PRO C C 1
ATOM 11839 O O . PRO C 1 132 ? 159.904 209.521 174.996 1.00 65.35 150 PRO C O 1
ATOM 11850 N N . PRO C 1 133 ? 157.921 210.546 175.207 1.00 61.05 151 PRO C N 1
ATOM 11851 C CA . PRO C 1 133 ? 157.854 210.244 176.645 1.00 61.05 151 PRO C CA 1
ATOM 11852 C C . PRO C 1 133 ? 157.763 208.744 176.897 1.00 61.05 151 PRO C C 1
ATOM 11853 O O . PRO C 1 133 ? 156.958 208.044 176.282 1.00 61.05 151 PRO C O 1
ATOM 11864 N N . PHE C 1 134 ? 158.590 208.256 177.822 1.00 54.93 152 PHE C N 1
ATOM 11865 C CA . PHE C 1 134 ? 158.671 206.829 178.112 1.00 54.93 152 PHE C CA 1
ATOM 11866 C C . PHE C 1 134 ? 159.154 206.616 179.542 1.00 54.93 152 PHE C C 1
ATOM 11867 O O . PHE C 1 134 ? 159.648 207.536 180.196 1.00 54.93 152 PHE C O 1
ATOM 11884 N N . THR C 1 135 ? 158.988 205.382 180.028 1.00 47.00 153 THR C N 1
ATOM 11885 C CA . THR C 1 135 ? 159.393 204.981 181.371 1.00 47.00 153 THR C CA 1
ATOM 11886 C C . THR C 1 135 ? 160.412 203.848 181.322 1.00 47.00 153 THR C C 1
ATOM 11887 O O . THR C 1 135 ? 160.161 202.811 180.703 1.00 47.00 153 THR C O 1
ATOM 11898 N N . LEU C 1 136 ? 161.554 204.049 181.974 1.00 45.81 154 LEU C N 1
ATOM 11899 C CA . LEU C 1 136 ? 162.582 203.025 182.127 1.00 45.81 154 LEU C CA 1
ATOM 11900 C C . LEU C 1 136 ? 162.411 202.315 183.467 1.00 45.81 154 LEU C C 1
ATOM 11901 O O . LEU C 1 136 ? 162.295 202.971 184.504 1.00 45.81 154 LEU C O 1
ATOM 11917 N N . VAL C 1 137 ? 162.407 200.983 183.449 1.00 39.62 155 VAL C N 1
ATOM 11918 C CA . VAL C 1 137 ? 162.343 200.175 184.667 1.00 39.62 155 VAL C CA 1
ATOM 11919 C C . VAL C 1 137 ? 163.586 199.299 184.754 1.00 39.62 155 VAL C C 1
ATOM 11920 O O . VAL C 1 137 ? 163.877 198.534 183.828 1.00 39.62 155 VAL C O 1
ATOM 11933 N N . GLY C 1 138 ? 164.306 199.403 185.867 1.00 37.03 156 GLY C N 1
ATOM 11934 C CA . GLY C 1 138 ? 165.496 198.607 186.097 1.00 37.03 156 GLY C CA 1
ATOM 11935 C C . GLY C 1 138 ? 165.333 197.684 187.290 1.00 37.03 156 GLY C C 1
ATOM 11936 O O . GLY C 1 138 ? 164.652 198.016 188.259 1.00 37.03 156 GLY C O 1
ATOM 11940 N N . ALA C 1 139 ? 165.961 196.514 187.208 1.00 36.71 157 ALA C N 1
ATOM 11941 C CA . ALA C 1 139 ? 165.970 195.541 188.294 1.00 36.71 157 ALA C CA 1
ATOM 11942 C C . ALA C 1 139 ? 167.396 195.052 188.481 1.00 36.71 157 ALA C C 1
ATOM 11943 O O . ALA C 1 139 ? 168.071 194.733 187.500 1.00 36.71 157 ALA C O 1
ATOM 11950 N N . THR C 1 140 ? 167.860 194.997 189.728 1.00 37.26 158 THR C N 1
ATOM 11951 C CA . THR C 1 140 ? 169.232 194.572 189.971 1.00 37.26 158 THR C CA 1
ATOM 11952 C C . THR C 1 140 ? 169.392 194.054 191.391 1.00 37.26 158 THR C C 1
ATOM 11953 O O . THR C 1 140 ? 168.639 194.428 192.291 1.00 37.26 158 THR C O 1
ATOM 11964 N N . THR C 1 141 ? 170.376 193.174 191.575 1.00 37.09 159 THR C N 1
ATOM 11965 C CA . THR C 1 141 ? 170.768 192.711 192.901 1.00 37.09 159 THR C CA 1
ATOM 11966 C C . THR C 1 141 ? 171.947 193.490 193.462 1.00 37.09 159 THR C C 1
ATOM 11967 O O . THR C 1 141 ? 172.090 193.588 194.683 1.00 37.09 159 THR C O 1
ATOM 11978 N N . ARG C 1 142 ? 172.787 194.043 192.593 1.00 41.30 160 ARG C N 1
ATOM 11979 C CA . ARG C 1 142 ? 173.980 194.789 192.975 1.00 41.30 160 ARG C CA 1
ATOM 11980 C C . ARG C 1 142 ? 173.747 196.274 192.710 1.00 41.30 160 ARG C C 1
ATOM 11981 O O . ARG C 1 142 ? 174.396 196.890 191.865 1.00 41.30 160 ARG C O 1
ATOM 12002 N N . ALA C 1 143 ? 172.806 196.851 193.455 1.00 38.61 161 ALA C N 1
ATOM 12003 C CA . ALA C 1 143 ? 172.453 198.254 193.262 1.00 38.61 161 ALA C CA 1
ATOM 12004 C C . ALA C 1 143 ? 173.640 199.184 193.486 1.00 38.61 161 ALA C C 1
ATOM 12005 O O . ALA C 1 143 ? 173.802 200.174 192.766 1.00 38.61 161 ALA C O 1
ATOM 12012 N N . GLY C 1 144 ? 174.483 198.887 194.471 1.00 41.17 162 GLY C N 1
ATOM 12013 C CA . GLY C 1 144 ? 175.644 199.721 194.735 1.00 41.17 162 GLY C CA 1
ATOM 12014 C C . GLY C 1 144 ? 176.668 199.757 193.623 1.00 41.17 162 GLY C C 1
ATOM 12015 O O . GLY C 1 144 ? 177.585 200.583 193.680 1.00 41.17 162 GLY C O 1
ATOM 12019 N N . MET C 1 145 ? 176.546 198.894 192.622 1.00 43.05 163 MET C N 1
ATOM 12020 C CA . MET C 1 145 ? 177.484 198.894 191.509 1.00 43.05 163 MET C CA 1
ATOM 12021 C C . MET C 1 145 ? 177.157 199.958 190.465 1.00 43.05 163 MET C C 1
ATOM 12022 O O . MET C 1 145 ? 178.015 200.276 189.638 1.00 43.05 163 MET C O 1
ATOM 12036 N N . LEU C 1 146 ? 175.944 200.504 190.478 1.00 43.23 164 LEU C N 1
ATOM 12037 C CA . LEU C 1 146 ? 175.578 201.591 189.578 1.00 43.23 164 LEU C CA 1
ATOM 12038 C C . LEU C 1 146 ? 176.230 202.910 189.987 1.00 43.23 164 LEU C C 1
ATOM 12039 O O . LEU C 1 146 ? 176.423 203.196 191.171 1.00 43.23 164 LEU C O 1
ATOM 12055 N N . SER C 1 147 ? 176.575 203.715 188.985 1.00 48.43 165 SER C N 1
ATOM 12056 C CA . SER C 1 147 ? 177.187 205.017 189.219 1.00 48.43 165 SER C CA 1
ATOM 12057 C C . SER C 1 147 ? 176.209 205.979 189.885 1.00 48.43 165 SER C C 1
ATOM 12058 O O . SER C 1 147 ? 174.997 205.918 189.671 1.00 48.43 165 SER C O 1
ATOM 12066 N N . ASN C 1 148 ? 176.753 206.888 190.692 1.00 47.86 166 ASN C N 1
ATOM 12067 C CA . ASN C 1 148 ? 175.915 207.872 191.371 1.00 47.86 166 ASN C CA 1
ATOM 12068 C C . ASN C 1 148 ? 175.110 208.746 190.418 1.00 47.86 166 ASN C C 1
ATOM 12069 O O . ASN C 1 148 ? 173.948 209.049 190.736 1.00 47.86 166 ASN C O 1
ATOM 12080 N N . PRO C 1 149 ? 175.638 209.190 189.276 1.00 47.94 167 PRO C N 1
ATOM 12081 C CA . PRO C 1 149 ? 174.807 209.979 188.354 1.00 47.94 167 PRO C CA 1
ATOM 12082 C C . PRO C 1 149 ? 173.584 209.241 187.846 1.00 47.94 167 PRO C C 1
ATOM 12083 O O . PRO C 1 149 ? 172.519 209.851 187.703 1.00 47.94 167 PRO C O 1
ATOM 12094 N N . LEU C 1 150 ? 173.699 207.944 187.566 1.00 48.34 168 LEU C N 1
ATOM 12095 C CA . LEU C 1 150 ? 172.545 207.192 187.086 1.00 48.34 168 LEU C CA 1
ATOM 12096 C C . LEU C 1 150 ? 171.490 207.036 188.174 1.00 48.34 168 LEU C C 1
ATOM 12097 O O . LEU C 1 150 ? 170.298 207.238 187.924 1.00 48.34 168 LEU C O 1
ATOM 12113 N N . ARG C 1 151 ? 171.900 206.667 189.387 1.00 45.22 169 ARG C N 1
ATOM 12114 C CA . ARG C 1 151 ? 170.930 206.507 190.466 1.00 45.22 169 ARG C CA 1
ATOM 12115 C C . ARG C 1 151 ? 170.169 207.795 190.750 1.00 45.22 169 ARG C C 1
ATOM 12116 O O . ARG C 1 151 ? 169.001 207.746 191.146 1.00 45.22 169 ARG C O 1
ATOM 12137 N N . ALA C 1 152 ? 170.801 208.951 190.561 1.00 44.13 170 ALA C N 1
ATOM 12138 C CA . ALA C 1 152 ? 170.117 210.215 190.804 1.00 44.13 170 ALA C CA 1
ATOM 12139 C C . ALA C 1 152 ? 168.985 210.485 189.821 1.00 44.13 170 ALA C C 1
ATOM 12140 O O . ALA C 1 152 ? 168.094 211.280 190.134 1.00 44.13 170 ALA C O 1
ATOM 12147 N N . ARG C 1 153 ? 168.995 209.858 188.646 1.00 48.58 171 ARG C N 1
ATOM 12148 C CA . ARG C 1 153 ? 167.929 210.068 187.675 1.00 48.58 171 ARG C CA 1
ATOM 12149 C C . ARG C 1 153 ? 166.656 209.291 187.996 1.00 48.58 171 ARG C C 1
ATOM 12150 O O . ARG C 1 153 ? 165.579 209.694 187.551 1.00 48.58 171 ARG C O 1
ATOM 12171 N N . PHE C 1 154 ? 166.748 208.186 188.730 1.00 42.34 172 PHE C N 1
ATOM 12172 C CA . PHE C 1 154 ? 165.557 207.422 189.086 1.00 42.34 172 PHE C CA 1
ATOM 12173 C C . PHE C 1 154 ? 164.712 208.164 190.114 1.00 42.34 172 PHE C C 1
ATOM 12174 O O . PHE C 1 154 ? 165.229 208.665 191.115 1.00 42.34 172 PHE C O 1
ATOM 12191 N N . GLY C 1 155 ? 163.406 208.225 189.866 1.00 39.86 173 GLY C N 1
ATOM 12192 C CA . GLY C 1 155 ? 162.487 208.924 190.741 1.00 39.86 173 GLY C CA 1
ATOM 12193 C C . GLY C 1 155 ? 161.736 208.055 191.732 1.00 39.86 173 GLY C C 1
ATOM 12194 O O . GLY C 1 155 ? 161.173 208.577 192.697 1.00 39.86 173 GLY C O 1
ATOM 12198 N N . ILE C 1 156 ? 161.708 206.741 191.522 1.00 39.96 174 ILE C N 1
ATOM 12199 C CA . ILE C 1 156 ? 161.051 205.811 192.435 1.00 39.96 174 ILE C CA 1
ATOM 12200 C C . ILE C 1 156 ? 162.013 204.671 192.730 1.00 39.96 174 ILE C C 1
ATOM 12201 O O . ILE C 1 156 ? 162.633 204.126 191.812 1.00 39.96 174 ILE C O 1
ATOM 12217 N N . ASN C 1 157 ? 162.138 204.315 194.008 1.00 38.15 175 ASN C N 1
ATOM 12218 C CA . ASN C 1 157 ? 163.007 203.230 194.447 1.00 38.15 175 ASN C CA 1
ATOM 12219 C C . ASN C 1 157 ? 162.224 202.248 195.304 1.00 38.15 175 ASN C C 1
ATOM 12220 O O . ASN C 1 157 ? 161.767 202.603 196.395 1.00 38.15 175 ASN C O 1
ATOM 12231 N N . GLY C 1 158 ? 162.075 201.019 194.816 1.00 34.54 176 GLY C N 1
ATOM 12232 C CA . GLY C 1 158 ? 161.409 199.960 195.553 1.00 34.54 176 GLY C CA 1
ATOM 12233 C C . GLY C 1 158 ? 162.400 198.948 196.095 1.00 34.54 176 GLY C C 1
ATOM 12234 O O . GLY C 1 158 ? 163.059 198.257 195.316 1.00 34.54 176 GLY C O 1
ATOM 12238 N N . HIS C 1 159 ? 162.520 198.847 197.416 1.00 36.67 177 HIS C N 1
ATOM 12239 C CA . HIS C 1 159 ? 163.419 197.896 198.064 1.00 36.67 177 HIS C CA 1
ATOM 12240 C C . HIS C 1 159 ? 162.591 196.743 198.629 1.00 36.67 177 HIS C C 1
ATOM 12241 O O . HIS C 1 159 ? 161.734 196.959 199.490 1.00 36.67 177 HIS C O 1
ATOM 12255 N N . MET C 1 160 ? 162.851 195.525 198.148 1.00 36.04 178 MET C N 1
ATOM 12256 C CA . MET C 1 160 ? 162.082 194.339 198.514 1.00 36.04 178 MET C CA 1
ATOM 12257 C C . MET C 1 160 ? 162.470 193.785 199.887 1.00 36.04 178 MET C C 1
ATOM 12258 O O . MET C 1 160 ? 163.566 194.020 200.398 1.00 36.04 178 MET C O 1
ATOM 12272 N N . GLU C 1 161 ? 161.542 193.024 200.476 1.00 35.90 179 GLU C N 1
ATOM 12273 C CA . GLU C 1 161 ? 161.700 192.416 201.792 1.00 35.90 179 GLU C CA 1
ATOM 12274 C C . GLU C 1 161 ? 161.237 190.961 201.783 1.00 35.90 179 GLU C C 1
ATOM 12275 O O . GLU C 1 161 ? 160.576 190.499 200.853 1.00 35.90 179 GLU C O 1
ATOM 12287 N N . TYR C 1 162 ? 161.611 190.236 202.838 1.00 33.91 180 TYR C N 1
ATOM 12288 C CA . TYR C 1 162 ? 161.200 188.848 203.024 1.00 33.91 180 TYR C CA 1
ATOM 12289 C C . TYR C 1 162 ? 159.740 188.748 203.465 1.00 33.91 180 TYR C C 1
ATOM 12290 O O . TYR C 1 162 ? 159.183 189.671 204.061 1.00 33.91 180 TYR C O 1
ATOM 12308 N N . TYR C 1 163 ? 159.123 187.605 203.169 1.00 38.22 181 TYR C N 1
ATOM 12309 C CA . TYR C 1 163 ? 157.717 187.354 203.465 1.00 38.22 181 TYR C CA 1
ATOM 12310 C C . TYR C 1 163 ? 157.508 186.717 204.839 1.00 38.22 181 TYR C C 1
ATOM 12311 O O . TYR C 1 163 ? 158.389 186.060 205.393 1.00 38.22 181 TYR C O 1
ATOM 12329 N N . GLU C 1 164 ? 156.310 186.931 205.383 1.00 41.81 182 GLU C N 1
ATOM 12330 C CA . GLU C 1 164 ? 155.876 186.374 206.657 1.00 41.81 182 GLU C CA 1
ATOM 12331 C C . GLU C 1 164 ? 155.191 185.020 206.468 1.00 41.81 182 GLU C C 1
ATOM 12332 O O . GLU C 1 164 ? 154.740 184.671 205.377 1.00 41.81 182 GLU C O 1
ATOM 12344 N N . LEU C 1 165 ? 155.116 184.257 207.558 1.00 41.08 183 LEU C N 1
ATOM 12345 C CA . LEU C 1 165 ? 154.508 182.928 207.510 1.00 41.08 183 LEU C CA 1
ATOM 12346 C C . LEU C 1 165 ? 153.092 182.905 206.949 1.00 41.08 183 LEU C C 1
ATOM 12347 O O . LEU C 1 165 ? 152.783 181.984 206.174 1.00 41.08 183 LEU C O 1
ATOM 12363 N N . PRO C 1 166 ? 152.196 183.836 207.285 1.00 40.95 184 PRO C N 1
ATOM 12364 C CA . PRO C 1 166 ? 150.845 183.781 206.702 1.00 40.95 184 PRO C CA 1
ATOM 12365 C C . PRO C 1 166 ? 150.824 183.982 205.197 1.00 40.95 184 PRO C C 1
ATOM 12366 O O . PRO C 1 166 ? 150.003 183.369 204.505 1.00 40.95 184 PRO C O 1
ATOM 12377 N N . ASP C 1 167 ? 151.706 184.832 204.669 1.00 40.23 185 ASP C N 1
ATOM 12378 C CA . ASP C 1 167 ? 151.756 185.068 203.230 1.00 40.23 185 ASP C CA 1
ATOM 12379 C C . ASP C 1 167 ? 152.270 183.845 202.481 1.00 40.23 185 ASP C C 1
ATOM 12380 O O . ASP C 1 167 ? 151.674 183.422 201.485 1.00 40.23 185 ASP C O 1
ATOM 12389 N N . LEU C 1 168 ? 153.377 183.263 202.942 1.00 37.88 186 LEU C N 1
ATOM 12390 C CA . LEU C 1 168 ? 153.904 182.067 202.293 1.00 37.88 186 LEU C CA 1
ATOM 12391 C C . LEU C 1 168 ? 152.897 180.927 202.314 1.00 37.88 186 LEU C C 1
ATOM 12392 O O . LEU C 1 168 ? 152.831 180.135 201.369 1.00 37.88 186 LEU C O 1
ATOM 12408 N N . THR C 1 169 ? 152.102 180.822 203.376 1.00 39.25 187 THR C N 1
ATOM 12409 C CA . THR C 1 169 ? 151.096 179.769 203.425 1.00 39.25 187 THR C CA 1
ATOM 12410 C C . THR C 1 169 ? 150.095 179.916 202.286 1.00 39.25 187 THR C C 1
ATOM 12411 O O . THR C 1 169 ? 149.727 178.930 201.640 1.00 39.25 187 THR C O 1
ATOM 12422 N N . GLU C 1 170 ? 149.650 181.141 202.023 1.00 41.31 188 GLU C N 1
ATOM 12423 C CA . GLU C 1 170 ? 148.726 181.389 200.924 1.00 41.31 188 GLU C CA 1
ATOM 12424 C C . GLU C 1 170 ? 149.369 181.150 199.563 1.00 41.31 188 GLU C C 1
ATOM 12425 O O . GLU C 1 170 ? 148.685 180.744 198.619 1.00 41.31 188 GLU C O 1
ATOM 12437 N N . ILE C 1 171 ? 150.669 181.416 199.435 1.00 40.70 189 ILE C N 1
ATOM 12438 C CA . ILE C 1 171 ? 151.379 181.169 198.181 1.00 40.70 189 ILE C CA 1
ATOM 12439 C C . ILE C 1 171 ? 151.489 179.674 197.887 1.00 40.70 189 ILE C C 1
ATOM 12440 O O . ILE C 1 171 ? 151.374 179.250 196.733 1.00 40.70 189 ILE C O 1
ATOM 12456 N N . VAL C 1 172 ? 151.738 178.854 198.907 1.00 39.41 190 VAL C N 1
ATOM 12457 C CA . VAL C 1 172 ? 151.790 177.407 198.700 1.00 39.41 190 VAL C CA 1
ATOM 12458 C C . VAL C 1 172 ? 150.433 176.865 198.266 1.00 39.41 190 VAL C C 1
ATOM 12459 O O . VAL C 1 172 ? 150.351 175.967 197.421 1.00 39.41 190 VAL C O 1
ATOM 12472 N N . GLU C 1 173 ? 149.351 177.384 198.842 1.00 42.99 191 GLU C N 1
ATOM 12473 C CA . GLU C 1 173 ? 148.017 176.933 198.452 1.00 42.99 191 GLU C CA 1
ATOM 12474 C C . GLU C 1 173 ? 147.686 177.313 197.013 1.00 42.99 191 GLU C C 1
ATOM 12475 O O . GLU C 1 173 ? 147.038 176.542 196.298 1.00 42.99 191 GLU C O 1
ATOM 12487 N N . ARG C 1 174 ? 148.108 178.496 196.574 1.00 44.12 192 ARG C N 1
ATOM 12488 C CA . ARG C 1 174 ? 147.878 178.911 195.192 1.00 44.12 192 ARG C CA 1
ATOM 12489 C C . ARG C 1 174 ? 148.588 177.988 194.209 1.00 44.12 192 ARG C C 1
ATOM 12490 O O . ARG C 1 174 ? 147.985 177.504 193.247 1.00 44.12 192 ARG C O 1
ATOM 12511 N N . THR C 1 175 ? 149.878 177.744 194.430 1.00 42.69 193 THR C N 1
ATOM 12512 C CA . THR C 1 175 ? 150.647 176.887 193.534 1.00 42.69 193 THR C CA 1
ATOM 12513 C C . THR C 1 175 ? 150.100 175.467 193.503 1.00 42.69 193 THR C C 1
ATOM 12514 O O . THR C 1 175 ? 150.132 174.803 192.462 1.00 42.69 193 THR C O 1
ATOM 12525 N N . SER C 1 176 ? 149.609 174.977 194.639 1.00 46.05 194 SER C N 1
ATOM 12526 C CA . SER C 1 176 ? 149.043 173.632 194.698 1.00 46.05 194 SER C CA 1
ATOM 12527 C C . SER C 1 176 ? 147.848 173.469 193.765 1.00 46.05 194 SER C C 1
ATOM 12528 O O . SER C 1 176 ? 147.663 172.402 193.170 1.00 46.05 194 SER C O 1
ATOM 12536 N N . GLU C 1 177 ? 147.025 174.508 193.616 1.00 51.44 195 GLU C N 1
ATOM 12537 C CA . GLU C 1 177 ? 145.887 174.426 192.704 1.00 51.44 195 GLU C CA 1
ATOM 12538 C C . GLU C 1 177 ? 146.276 174.522 191.234 1.00 51.44 195 GLU C C 1
ATOM 12539 O O . GLU C 1 177 ? 145.523 174.041 190.382 1.00 51.44 195 GLU C O 1
ATOM 12551 N N . ILE C 1 178 ? 147.414 175.133 190.907 1.00 45.94 196 ILE C N 1
ATOM 12552 C CA . ILE C 1 178 ? 147.852 175.156 189.515 1.00 45.94 196 ILE C CA 1
ATOM 12553 C C . ILE C 1 178 ? 148.304 173.764 189.088 1.00 45.94 196 ILE C C 1
ATOM 12554 O O . ILE C 1 178 ? 148.089 173.348 187.945 1.00 45.94 196 ILE C O 1
ATOM 12570 N N . PHE C 1 179 ? 148.949 173.031 189.993 1.00 45.65 197 PHE C N 1
ATOM 12571 C CA . PHE C 1 179 ? 149.336 171.646 189.756 1.00 45.65 197 PHE C CA 1
ATOM 12572 C C . PHE C 1 179 ? 148.168 170.682 189.899 1.00 45.65 197 PHE C C 1
ATOM 12573 O O . PHE C 1 179 ? 148.352 169.481 189.682 1.00 45.65 197 PHE C O 1
ATOM 12590 N N . GLU C 1 180 ? 147.002 171.176 190.315 1.00 51.32 198 GLU C N 1
ATOM 12591 C CA . GLU C 1 180 ? 145.809 170.364 190.575 1.00 51.32 198 GLU C CA 1
ATOM 12592 C C . GLU C 1 180 ? 146.093 169.240 191.570 1.00 51.32 198 GLU C C 1
ATOM 12593 O O . GLU C 1 180 ? 145.645 168.104 191.411 1.00 51.32 198 GLU C O 1
ATOM 12605 N N . MET C 1 181 ? 146.871 169.569 192.597 1.00 49.22 199 MET C N 1
ATOM 12606 C CA . MET C 1 181 ? 147.168 168.687 193.717 1.00 49.22 199 MET C CA 1
ATOM 12607 C C . MET C 1 181 ? 146.422 169.207 194.937 1.00 49.22 199 MET C C 1
ATOM 12608 O O . MET C 1 181 ? 146.382 170.417 195.173 1.00 49.22 199 MET C O 1
ATOM 12622 N N . THR C 1 182 ? 145.816 168.309 195.701 1.00 50.12 200 THR C N 1
ATOM 12623 C CA . THR C 1 182 ? 145.104 168.710 196.906 1.00 50.12 200 THR C CA 1
ATOM 12624 C C . THR C 1 182 ? 146.062 168.687 198.088 1.00 50.12 200 THR C C 1
ATOM 12625 O O . THR C 1 182 ? 146.812 167.724 198.268 1.00 50.12 200 THR C O 1
ATOM 12636 N N . ILE C 1 183 ? 146.029 169.747 198.890 1.00 47.17 201 ILE C N 1
ATOM 12637 C CA . ILE C 1 183 ? 146.893 169.883 200.056 1.00 47.17 201 ILE C CA 1
ATOM 12638 C C . ILE C 1 183 ? 146.065 170.397 201.222 1.00 47.17 201 ILE C C 1
ATOM 12639 O O . ILE C 1 183 ? 145.248 171.309 201.063 1.00 47.17 201 ILE C O 1
ATOM 12655 N N . THR C 1 184 ? 146.280 169.818 202.393 1.00 50.71 202 THR C N 1
ATOM 12656 C CA . THR C 1 184 ? 145.541 170.242 203.568 1.00 50.71 202 THR C CA 1
ATOM 12657 C C . THR C 1 184 ? 146.138 171.516 204.164 1.00 50.71 202 THR C C 1
ATOM 12658 O O . THR C 1 184 ? 147.341 171.762 204.050 1.00 50.71 202 THR C O 1
ATOM 12669 N N . PRO C 1 185 ? 145.313 172.338 204.818 1.00 50.40 203 PRO C N 1
ATOM 12670 C CA . PRO C 1 185 ? 145.831 173.598 205.381 1.00 50.40 203 PRO C CA 1
ATOM 12671 C C . PRO C 1 185 ? 146.960 173.430 206.385 1.00 50.40 203 PRO C C 1
ATOM 12672 O O . PRO C 1 185 ? 147.890 174.243 206.395 1.00 50.40 203 PRO C O 1
ATOM 12683 N N . GLU C 1 186 ? 146.906 172.406 207.238 1.00 53.02 204 GLU C N 1
ATOM 12684 C CA . GLU C 1 186 ? 147.966 172.200 208.221 1.00 53.02 204 GLU C CA 1
ATOM 12685 C C . GLU C 1 186 ? 149.251 171.662 207.605 1.00 53.02 204 GLU C C 1
ATOM 12686 O O . GLU C 1 186 ? 150.300 171.723 208.252 1.00 53.02 204 GLU C O 1
ATOM 12698 N N . ALA C 1 187 ? 149.198 171.121 206.391 1.00 49.48 205 ALA C N 1
ATOM 12699 C CA . ALA C 1 187 ? 150.422 170.689 205.726 1.00 49.48 205 ALA C CA 1
ATOM 12700 C C . ALA C 1 187 ? 151.107 171.838 204.999 1.00 49.48 205 ALA C C 1
ATOM 12701 O O . ALA C 1 187 ? 152.336 171.846 204.884 1.00 49.48 205 ALA C O 1
ATOM 12708 N N . ALA C 1 188 ? 150.336 172.805 204.501 1.00 44.16 206 ALA C N 1
ATOM 12709 C CA . ALA C 1 188 ? 150.920 173.953 203.815 1.00 44.16 206 ALA C CA 1
ATOM 12710 C C . ALA C 1 188 ? 151.775 174.790 204.755 1.00 44.16 206 ALA C C 1
ATOM 12711 O O . ALA C 1 188 ? 152.821 175.312 204.356 1.00 44.16 206 ALA C O 1
ATOM 12718 N N . LEU C 1 189 ? 151.346 174.935 206.006 1.00 42.75 207 LEU C N 1
ATOM 12719 C CA . LEU C 1 189 ? 152.141 175.665 206.988 1.00 42.75 207 LEU C CA 1
ATOM 12720 C C . LEU C 1 189 ? 153.463 174.969 207.280 1.00 42.75 207 LEU C C 1
ATOM 12721 O O . LEU C 1 189 ? 154.442 175.632 207.634 1.00 42.75 207 LEU C O 1
ATOM 12737 N N . GLU C 1 190 ? 153.512 173.643 207.160 1.00 43.82 208 GLU C N 1
ATOM 12738 C CA . GLU C 1 190 ? 154.765 172.929 207.384 1.00 43.82 208 GLU C CA 1
ATOM 12739 C C . GLU C 1 190 ? 155.799 173.253 206.313 1.00 43.82 208 GLU C C 1
ATOM 12740 O O . GLU C 1 190 ? 156.994 173.345 206.609 1.00 43.82 208 GLU C O 1
ATOM 12752 N N . LEU C 1 191 ? 155.367 173.420 205.064 1.00 39.95 209 LEU C N 1
ATOM 12753 C CA . LEU C 1 191 ? 156.295 173.832 204.017 1.00 39.95 209 LEU C CA 1
ATOM 12754 C C . LEU C 1 191 ? 156.713 175.288 204.176 1.00 39.95 209 LEU C C 1
ATOM 12755 O O . LEU C 1 191 ? 157.841 175.648 203.830 1.00 39.95 209 LEU C O 1
ATOM 12771 N N . ALA C 1 192 ? 155.821 176.138 204.683 1.00 38.83 210 ALA C N 1
ATOM 12772 C CA . ALA C 1 192 ? 156.152 177.545 204.879 1.00 38.83 210 ALA C CA 1
ATOM 12773 C C . ALA C 1 192 ? 157.291 177.730 205.876 1.00 38.83 210 ALA C C 1
ATOM 12774 O O . ALA C 1 192 ? 158.269 178.427 205.591 1.00 38.83 210 ALA C O 1
ATOM 12781 N N . ARG C 1 193 ? 157.186 177.111 207.051 1.00 42.51 211 ARG C N 1
ATOM 12782 C CA . ARG C 1 193 ? 158.221 177.269 208.068 1.00 42.51 211 ARG C CA 1
ATOM 12783 C C . ARG C 1 193 ? 159.613 176.937 207.549 1.00 42.51 211 ARG C C 1
ATOM 12784 O O . ARG C 1 193 ? 160.607 177.456 208.065 1.00 42.51 211 ARG C O 1
ATOM 12805 N N . ARG C 1 194 ? 159.707 176.068 206.553 1.00 39.29 212 ARG C N 1
ATOM 12806 C CA . ARG C 1 194 ? 160.978 175.642 205.987 1.00 39.29 212 ARG C CA 1
ATOM 12807 C C . ARG C 1 194 ? 161.441 176.439 204.768 1.00 39.29 212 ARG C C 1
ATOM 12808 O O . ARG C 1 194 ? 162.559 176.209 204.301 1.00 39.29 212 ARG C O 1
ATOM 12829 N N . SER C 1 195 ? 160.644 177.363 204.239 1.00 35.79 213 SER C N 1
ATOM 12830 C CA . SER C 1 195 ? 161.002 178.045 203.001 1.00 35.79 213 SER C CA 1
ATOM 12831 C C . SER C 1 195 ? 161.898 179.269 203.185 1.00 35.79 213 SER C C 1
ATOM 12832 O O . SER C 1 195 ? 162.065 180.037 202.236 1.00 35.79 213 SER C O 1
ATOM 12840 N N . ARG C 1 196 ? 162.474 179.474 204.365 1.00 36.65 214 ARG C N 1
ATOM 12841 C CA . ARG C 1 196 ? 163.401 180.583 204.618 1.00 36.65 214 ARG C CA 1
ATOM 12842 C C . ARG C 1 196 ? 162.847 181.947 204.214 1.00 36.65 214 ARG C C 1
ATOM 12843 O O . ARG C 1 196 ? 163.618 182.876 203.967 1.00 36.65 214 ARG C O 1
ATOM 12864 N N . GLY C 1 197 ? 161.534 182.108 204.114 1.00 34.50 215 GLY C N 1
ATOM 12865 C CA . GLY C 1 197 ? 160.985 183.397 203.741 1.00 34.50 215 GLY C CA 1
ATOM 12866 C C . GLY C 1 197 ? 160.976 183.728 202.266 1.00 34.50 215 GLY C C 1
ATOM 12867 O O . GLY C 1 197 ? 160.640 184.861 201.916 1.00 34.50 215 GLY C O 1
ATOM 12871 N N . THR C 1 198 ? 161.317 182.790 201.386 1.00 35.00 216 THR C N 1
ATOM 12872 C CA . THR C 1 198 ? 161.471 183.084 199.972 1.00 35.00 216 THR C CA 1
ATOM 12873 C C . THR C 1 198 ? 160.469 182.289 199.143 1.00 35.00 216 THR C C 1
ATOM 12874 O O . THR C 1 198 ? 160.379 181.066 199.302 1.00 35.00 216 THR C O 1
ATOM 12885 N N . PRO C 1 199 ? 159.694 182.935 198.267 1.00 36.88 217 PRO C N 1
ATOM 12886 C CA . PRO C 1 199 ? 158.728 182.181 197.449 1.00 36.88 217 PRO C CA 1
ATOM 12887 C C . PRO C 1 199 ? 159.334 181.113 196.552 1.00 36.88 217 PRO C C 1
ATOM 12888 O O . PRO C 1 199 ? 158.730 180.050 196.383 1.00 36.88 217 PRO C O 1
ATOM 12899 N N . ARG C 1 200 ? 160.498 181.361 195.952 1.00 35.98 218 ARG C N 1
ATOM 12900 C CA . ARG C 1 200 ? 161.106 180.348 195.092 1.00 35.98 218 ARG C CA 1
ATOM 12901 C C . ARG C 1 200 ? 161.456 179.078 195.859 1.00 35.98 218 ARG C C 1
ATOM 12902 O O . ARG C 1 200 ? 161.320 177.972 195.328 1.00 35.98 218 ARG C O 1
ATOM 12923 N N . ILE C 1 201 ? 161.916 179.206 197.101 1.00 32.99 219 ILE C N 1
ATOM 12924 C CA . ILE C 1 201 ? 162.226 178.019 197.891 1.00 32.99 219 ILE C CA 1
ATOM 12925 C C . ILE C 1 201 ? 160.951 177.271 198.257 1.00 32.99 219 ILE C C 1
ATOM 12926 O O . ILE C 1 201 ? 160.931 176.037 198.289 1.00 32.99 219 ILE C O 1
ATOM 12942 N N . ALA C 1 202 ? 159.877 177.996 198.561 1.00 34.15 220 ALA C N 1
ATOM 12943 C CA . ALA C 1 202 ? 158.597 177.353 198.847 1.00 34.15 220 ALA C CA 1
ATOM 12944 C C . ALA C 1 202 ? 158.106 176.524 197.663 1.00 34.15 220 ALA C C 1
ATOM 12945 O O . ALA C 1 202 ? 157.708 175.367 197.827 1.00 34.15 220 ALA C O 1
ATOM 12952 N N . ASN C 1 203 ? 158.137 177.095 196.459 1.00 37.60 221 ASN C N 1
ATOM 12953 C CA . ASN C 1 203 ? 157.717 176.359 195.269 1.00 37.60 221 ASN C CA 1
ATOM 12954 C C . ASN C 1 203 ? 158.580 175.135 194.997 1.00 37.60 221 ASN C C 1
ATOM 12955 O O . ASN C 1 203 ? 158.077 174.129 194.489 1.00 37.60 221 ASN C O 1
ATOM 12966 N N . ARG C 1 204 ? 159.874 175.195 195.301 1.00 36.35 222 ARG C N 1
ATOM 12967 C CA . ARG C 1 204 ? 160.734 174.032 195.100 1.00 36.35 222 ARG C CA 1
ATOM 12968 C C . ARG C 1 204 ? 160.354 172.874 196.016 1.00 36.35 222 ARG C C 1
ATOM 12969 O O . ARG C 1 204 ? 160.278 171.724 195.573 1.00 36.35 222 ARG C O 1
ATOM 12990 N N . LEU C 1 205 ? 160.116 173.150 197.297 1.00 36.37 223 LEU C N 1
ATOM 12991 C CA . LEU C 1 205 ? 159.720 172.082 198.211 1.00 36.37 223 LEU C CA 1
ATOM 12992 C C . LEU C 1 205 ? 158.409 171.430 197.792 1.00 36.37 223 LEU C C 1
ATOM 12993 O O . LEU C 1 205 ? 158.268 170.206 197.874 1.00 36.37 223 LEU C O 1
ATOM 13009 N N . LEU C 1 206 ? 157.435 172.220 197.347 1.00 38.51 224 LEU C N 1
ATOM 13010 C CA . LEU C 1 206 ? 156.166 171.638 196.924 1.00 38.51 224 LEU C CA 1
ATOM 13011 C C . LEU C 1 206 ? 156.347 170.675 195.756 1.00 38.51 224 LEU C C 1
ATOM 13012 O O . LEU C 1 206 ? 155.733 169.605 195.727 1.00 38.51 224 LEU C O 1
ATOM 13028 N N . LYS C 1 207 ? 157.177 171.036 194.781 1.00 39.94 225 LYS C N 1
ATOM 13029 C CA . LYS C 1 207 ? 157.430 170.141 193.655 1.00 39.94 225 LYS C CA 1
ATOM 13030 C C . LYS C 1 207 ? 158.109 168.846 194.092 1.00 39.94 225 LYS C C 1
ATOM 13031 O O . LYS C 1 207 ? 157.766 167.766 193.604 1.00 39.94 225 LYS C O 1
ATOM 13050 N N . ARG C 1 208 ? 159.079 168.928 195.001 1.00 36.68 226 ARG C N 1
ATOM 13051 C CA . ARG C 1 208 ? 159.744 167.718 195.480 1.00 36.68 226 ARG C CA 1
ATOM 13052 C C . ARG C 1 208 ? 158.795 166.833 196.281 1.00 36.68 226 ARG C C 1
ATOM 13053 O O . ARG C 1 208 ? 158.839 165.605 196.165 1.00 36.68 226 ARG C O 1
ATOM 13074 N N . VAL C 1 209 ? 157.940 167.436 197.106 1.00 40.71 227 VAL C N 1
ATOM 13075 C CA . VAL C 1 209 ? 156.959 166.672 197.873 1.00 40.71 227 VAL C CA 1
ATOM 13076 C C . VAL C 1 209 ? 155.911 166.055 196.955 1.00 40.71 227 VAL C C 1
ATOM 13077 O O . VAL C 1 209 ? 155.432 164.942 197.198 1.00 40.71 227 VAL C O 1
ATOM 13090 N N . ARG C 1 210 ? 155.522 166.770 195.902 1.00 44.26 228 ARG C N 1
ATOM 13091 C CA . ARG C 1 210 ? 154.584 166.224 194.925 1.00 44.26 228 ARG C CA 1
ATOM 13092 C C . ARG C 1 210 ? 155.118 164.945 194.285 1.00 44.26 228 ARG C C 1
ATOM 13093 O O . ARG C 1 210 ? 154.387 163.961 194.144 1.00 44.26 228 ARG C O 1
ATOM 13114 N N . ASP C 1 211 ? 156.386 164.941 193.879 1.00 42.75 229 ASP C N 1
ATOM 13115 C CA . ASP C 1 211 ? 156.966 163.746 193.270 1.00 42.75 229 ASP C CA 1
ATOM 13116 C C . ASP C 1 211 ? 156.936 162.551 194.214 1.00 42.75 229 ASP C C 1
ATOM 13117 O O . ASP C 1 211 ? 156.732 161.414 193.779 1.00 42.75 229 ASP C O 1
ATOM 13126 N N . TYR C 1 212 ? 157.146 162.783 195.507 1.00 46.03 230 TYR C N 1
ATOM 13127 C CA . TYR C 1 212 ? 157.097 161.695 196.476 1.00 46.03 230 TYR C CA 1
ATOM 13128 C C . TYR C 1 212 ? 155.687 161.131 196.625 1.00 46.03 230 TYR C C 1
ATOM 13129 O O . TYR C 1 212 ? 155.495 159.911 196.618 1.00 46.03 230 TYR C O 1
ATOM 13147 N N . ALA C 1 213 ? 154.689 162.002 196.765 1.00 48.43 231 ALA C N 1
ATOM 13148 C CA . ALA C 1 213 ? 153.311 161.550 196.933 1.00 48.43 231 ALA C CA 1
ATOM 13149 C C . ALA C 1 213 ? 152.796 160.763 195.732 1.00 48.43 231 ALA C C 1
ATOM 13150 O O . ALA C 1 213 ? 151.899 159.928 195.883 1.00 48.43 231 ALA C O 1
ATOM 13157 N N . GLN C 1 214 ? 153.330 161.011 194.539 1.00 47.35 232 GLN C N 1
ATOM 13158 C CA . GLN C 1 214 ? 152.922 160.253 193.360 1.00 47.35 232 GLN C CA 1
ATOM 13159 C C . GLN C 1 214 ? 153.533 158.859 193.282 1.00 47.35 232 GLN C C 1
ATOM 13160 O O . GLN C 1 214 ? 153.026 158.024 192.528 1.00 47.35 232 GLN C O 1
ATOM 13174 N N . ILE C 1 215 ? 154.599 158.584 194.024 1.00 46.12 233 ILE C N 1
ATOM 13175 C CA . ILE C 1 215 ? 155.287 157.300 193.978 1.00 46.12 233 ILE C CA 1
ATOM 13176 C C . ILE C 1 215 ? 155.063 156.507 195.259 1.00 46.12 233 ILE C C 1
ATOM 13177 O O . ILE C 1 215 ? 154.780 155.311 195.215 1.00 46.12 233 ILE C O 1
ATOM 13193 N N . MET C 1 216 ? 155.191 157.159 196.411 1.00 50.19 234 MET C N 1
ATOM 13194 C CA . MET C 1 216 ? 155.058 156.497 197.700 1.00 50.19 234 MET C CA 1
ATOM 13195 C C . MET C 1 216 ? 153.710 156.746 198.355 1.00 50.19 234 MET C C 1
ATOM 13196 O O . MET C 1 216 ? 153.399 156.098 199.358 1.00 50.19 234 MET C O 1
ATOM 13210 N N . GLY C 1 217 ? 152.915 157.668 197.823 1.00 55.63 235 GLY C N 1
ATOM 13211 C CA . GLY C 1 217 ? 151.599 157.948 198.357 1.00 55.63 235 GLY C CA 1
ATOM 13212 C C . GLY C 1 217 ? 150.511 157.612 197.361 1.00 55.63 235 GLY C C 1
ATOM 13213 O O . GLY C 1 217 ? 150.729 156.834 196.429 1.00 55.63 235 GLY C O 1
ATOM 13217 N N . ASP C 1 218 ? 149.328 158.191 197.555 1.00 62.80 236 ASP C N 1
ATOM 13218 C CA . ASP C 1 218 ? 148.183 157.991 196.677 1.00 62.80 236 ASP C CA 1
ATOM 13219 C C . ASP C 1 218 ? 147.888 159.232 195.839 1.00 62.80 236 ASP C C 1
ATOM 13220 O O . ASP C 1 218 ? 146.750 159.449 195.420 1.00 62.80 236 ASP C O 1
ATOM 13229 N N . GLY C 1 219 ? 148.904 160.052 195.588 1.00 57.46 237 GLY C N 1
ATOM 13230 C CA . GLY C 1 219 ? 148.716 161.259 194.811 1.00 57.46 237 GLY C CA 1
ATOM 13231 C C . GLY C 1 219 ? 148.039 162.377 195.560 1.00 57.46 237 GLY C C 1
ATOM 13232 O O . GLY C 1 219 ? 147.543 163.319 194.936 1.00 57.46 237 GLY C O 1
ATOM 13236 N N . VAL C 1 220 ? 148.008 162.302 196.886 1.00 54.75 238 VAL C N 1
ATOM 13237 C CA . VAL C 1 220 ? 147.366 163.293 197.736 1.00 54.75 238 VAL C CA 1
ATOM 13238 C C . VAL C 1 220 ? 148.355 163.680 198.822 1.00 54.75 238 VAL C C 1
ATOM 13239 O O . VAL C 1 220 ? 149.088 162.828 199.335 1.00 54.75 238 VAL C O 1
ATOM 13252 N N . ILE C 1 221 ? 148.384 164.962 199.167 1.00 50.51 239 ILE C N 1
ATOM 13253 C CA . ILE C 1 221 ? 149.253 165.468 200.221 1.00 50.51 239 ILE C CA 1
ATOM 13254 C C . ILE C 1 221 ? 148.424 165.624 201.485 1.00 50.51 239 ILE C C 1
ATOM 13255 O O . ILE C 1 221 ? 147.386 166.294 201.480 1.00 50.51 239 ILE C O 1
ATOM 13271 N N . ASP C 1 222 ? 148.881 165.001 202.566 1.00 57.56 240 ASP C N 1
ATOM 13272 C CA . ASP C 1 222 ? 148.223 165.084 203.859 1.00 57.56 240 ASP C CA 1
ATOM 13273 C C . ASP C 1 222 ? 149.284 165.261 204.933 1.00 57.56 240 ASP C C 1
ATOM 13274 O O . ASP C 1 222 ? 150.485 165.154 204.676 1.00 57.56 240 ASP C O 1
ATOM 13283 N N . ASP C 1 223 ? 148.828 165.530 206.152 1.00 60.59 241 ASP C N 1
ATOM 13284 C CA . ASP C 1 223 ? 149.729 165.772 207.270 1.00 60.59 241 ASP C CA 1
ATOM 13285 C C . ASP C 1 223 ? 150.528 164.541 207.677 1.00 60.59 241 ASP C C 1
ATOM 13286 O O . ASP C 1 223 ? 151.278 164.616 208.656 1.00 60.59 241 ASP C O 1
ATOM 13295 N N . LYS C 1 224 ? 150.379 163.417 206.979 1.00 58.83 242 LYS C N 1
ATOM 13296 C CA . LYS C 1 224 ? 151.191 162.227 207.203 1.00 58.83 242 LYS C CA 1
ATOM 13297 C C . LYS C 1 224 ? 152.260 162.039 206.136 1.00 58.83 242 LYS C C 1
ATOM 13298 O O . LYS C 1 224 ? 153.403 161.709 206.462 1.00 58.83 242 LYS C O 1
ATOM 13317 N N . ILE C 1 225 ? 151.905 162.234 204.865 1.00 53.38 243 ILE C N 1
ATOM 13318 C CA . ILE C 1 225 ? 152.883 162.145 203.783 1.00 53.38 243 ILE C CA 1
ATOM 13319 C C . ILE C 1 225 ? 153.926 163.251 203.892 1.00 53.38 243 ILE C C 1
ATOM 13320 O O . ILE C 1 225 ? 155.109 163.031 203.611 1.00 53.38 243 ILE C O 1
ATOM 13336 N N . ALA C 1 226 ? 153.515 164.453 204.291 1.00 51.93 244 ALA C N 1
ATOM 13337 C CA . ALA C 1 226 ? 154.470 165.550 204.407 1.00 51.93 244 ALA C CA 1
ATOM 13338 C C . ALA C 1 226 ? 155.586 165.220 205.393 1.00 51.93 244 ALA C C 1
ATOM 13339 O O . ALA C 1 226 ? 156.766 165.444 205.104 1.00 51.93 244 ALA C O 1
ATOM 13346 N N . ASP C 1 227 ? 155.238 164.679 206.560 1.00 55.29 245 ASP C N 1
ATOM 13347 C CA . ASP C 1 227 ? 156.264 164.312 207.532 1.00 55.29 245 ASP C CA 1
ATOM 13348 C C . ASP C 1 227 ? 157.223 163.275 206.964 1.00 55.29 245 ASP C C 1
ATOM 13349 O O . ASP C 1 227 ? 158.435 163.345 207.195 1.00 55.29 245 ASP C O 1
ATOM 13358 N N . GLN C 1 228 ? 156.701 162.302 206.223 1.00 51.45 246 GLN C N 1
ATOM 13359 C CA . GLN C 1 228 ? 157.556 161.291 205.612 1.00 51.45 246 GLN C CA 1
ATOM 13360 C C . GLN C 1 228 ? 158.468 161.904 204.555 1.00 51.45 246 GLN C C 1
ATOM 13361 O O . GLN C 1 228 ? 159.679 161.659 204.548 1.00 51.45 246 GLN C O 1
ATOM 13375 N N . ALA C 1 229 ? 157.901 162.703 203.651 1.00 46.21 247 ALA C N 1
ATOM 13376 C CA . ALA C 1 229 ? 158.695 163.344 202.609 1.00 46.21 247 ALA C CA 1
ATOM 13377 C C . ALA C 1 229 ? 159.756 164.272 203.189 1.00 46.21 247 ALA C C 1
ATOM 13378 O O . ALA C 1 229 ? 160.896 164.290 202.717 1.00 46.21 247 ALA C O 1
ATOM 13385 N N . LEU C 1 230 ? 159.405 165.050 204.211 1.00 44.66 248 LEU C N 1
ATOM 13386 C CA . LEU C 1 230 ? 160.379 165.952 204.818 1.00 44.66 248 LEU C CA 1
ATOM 13387 C C . LEU C 1 230 ? 161.476 165.194 205.555 1.00 44.66 248 LEU C C 1
ATOM 13388 O O . LEU C 1 230 ? 162.582 165.717 205.720 1.00 44.66 248 LEU C O 1
ATOM 13404 N N . THR C 1 231 ? 161.192 163.977 206.016 1.00 46.78 249 THR C N 1
ATOM 13405 C CA . THR C 1 231 ? 162.234 163.163 206.631 1.00 46.78 249 THR C CA 1
ATOM 13406 C C . THR C 1 231 ? 163.206 162.641 205.582 1.00 46.78 249 THR C C 1
ATOM 13407 O O . THR C 1 231 ? 164.380 162.410 205.883 1.00 46.78 249 THR C O 1
ATOM 13418 N N . MET C 1 232 ? 162.734 162.449 204.350 1.00 43.96 250 MET C N 1
ATOM 13419 C CA . MET C 1 232 ? 163.608 162.003 203.272 1.00 43.96 250 MET C CA 1
ATOM 13420 C C . MET C 1 232 ? 164.568 163.111 202.852 1.00 43.96 250 MET C C 1
ATOM 13421 O O . MET C 1 232 ? 165.747 162.851 202.592 1.00 43.96 250 MET C O 1
ATOM 13435 N N . LEU C 1 233 ? 164.080 164.351 202.772 1.00 42.45 251 LEU C N 1
ATOM 13436 C CA . LEU C 1 233 ? 164.940 165.484 202.451 1.00 42.45 251 LEU C CA 1
ATOM 13437 C C . LEU C 1 233 ? 165.836 165.871 203.621 1.00 42.45 251 LEU C C 1
ATOM 13438 O O . LEU C 1 233 ? 166.854 166.536 203.412 1.00 42.45 251 LEU C O 1
ATOM 13454 N N . ASP C 1 234 ? 165.473 165.483 204.842 1.00 46.51 252 ASP C N 1
ATOM 13455 C CA . ASP C 1 234 ? 166.240 165.808 206.045 1.00 46.51 252 ASP C CA 1
ATOM 13456 C C . ASP C 1 234 ? 166.314 167.311 206.319 1.00 46.51 252 ASP C C 1
ATOM 13457 O O . ASP C 1 234 ? 167.376 167.856 206.620 1.00 46.51 252 ASP C O 1
ATOM 13466 N N . VAL C 1 235 ? 165.173 167.985 206.221 1.00 41.46 253 VAL C N 1
ATOM 13467 C CA . VAL C 1 235 ? 165.086 169.413 206.500 1.00 41.46 253 VAL C CA 1
ATOM 13468 C C . VAL C 1 235 ? 164.427 169.573 207.863 1.00 41.46 253 VAL C C 1
ATOM 13469 O O . VAL C 1 235 ? 163.290 169.136 208.066 1.00 41.46 253 VAL C O 1
ATOM 13482 N N . ASP C 1 236 ? 165.140 170.196 208.795 1.00 42.44 254 ASP C N 1
ATOM 13483 C CA . ASP C 1 236 ? 164.644 170.400 210.147 1.00 42.44 254 ASP C CA 1
ATOM 13484 C C . ASP C 1 236 ? 163.471 171.380 210.156 1.00 42.44 254 ASP C C 1
ATOM 13485 O O . ASP C 1 236 ? 163.245 172.125 209.201 1.00 42.44 254 ASP C O 1
ATOM 13494 N N . HIS C 1 237 ? 162.718 171.380 211.262 1.00 44.13 255 HIS C N 1
ATOM 13495 C CA . HIS C 1 237 ? 161.553 172.256 211.362 1.00 44.13 255 HIS C CA 1
ATOM 13496 C C . HIS C 1 237 ? 161.929 173.731 211.437 1.00 44.13 255 HIS C C 1
ATOM 13497 O O . HIS C 1 237 ? 161.034 174.579 211.420 1.00 44.13 255 HIS C O 1
ATOM 13511 N N . GLU C 1 238 ? 163.213 174.052 211.555 1.00 43.06 256 GLU C N 1
ATOM 13512 C CA . GLU C 1 238 ? 163.701 175.420 211.461 1.00 43.06 256 GLU C CA 1
ATOM 13513 C C . GLU C 1 238 ? 164.256 175.735 210.080 1.00 43.06 256 GLU C C 1
ATOM 13514 O O . GLU C 1 238 ? 164.677 176.867 209.839 1.00 43.06 256 GLU C O 1
ATOM 13526 N N . GLY C 1 239 ? 164.241 174.768 209.170 1.00 42.42 257 GLY C N 1
ATOM 13527 C CA . GLY C 1 239 ? 164.784 174.926 207.840 1.00 42.42 257 GLY C CA 1
ATOM 13528 C C . GLY C 1 239 ? 166.256 174.604 207.707 1.00 42.42 257 GLY C C 1
ATOM 13529 O O . GLY C 1 239 ? 166.839 174.882 206.654 1.00 42.42 257 GLY C O 1
ATOM 13533 N N . LEU C 1 240 ? 166.872 174.021 208.733 1.00 42.03 258 LEU C N 1
ATOM 13534 C CA . LEU C 1 240 ? 168.285 173.671 208.690 1.00 42.03 258 LEU C CA 1
ATOM 13535 C C . LEU C 1 240 ? 168.502 172.381 207.910 1.00 42.03 258 LEU C C 1
ATOM 13536 O O . LEU C 1 240 ? 167.819 171.381 208.145 1.00 42.03 258 LEU C O 1
ATOM 13552 N N . ASP C 1 241 ? 169.466 172.403 206.995 1.00 42.65 259 ASP C N 1
ATOM 13553 C CA . ASP C 1 241 ? 169.878 171.218 206.261 1.00 42.65 259 ASP C CA 1
ATOM 13554 C C . ASP C 1 241 ? 170.753 170.329 207.144 1.00 42.65 259 ASP C C 1
ATOM 13555 O O . ASP C 1 241 ? 171.083 170.663 208.283 1.00 42.65 259 ASP C O 1
ATOM 13564 N N . TYR C 1 242 ? 171.121 169.167 206.606 1.00 43.66 260 TYR C N 1
ATOM 13565 C CA . TYR C 1 242 ? 172.004 168.247 207.314 1.00 43.66 260 TYR C CA 1
ATOM 13566 C C . TYR C 1 242 ? 173.327 168.894 207.717 1.00 43.66 260 TYR C C 1
ATOM 13567 O O . TYR C 1 242 ? 173.779 168.738 208.855 1.00 43.66 260 TYR C O 1
ATOM 13585 N N . VAL C 1 243 ? 173.966 169.624 206.803 1.00 39.36 261 VAL C N 1
ATOM 13586 C CA . VAL C 1 243 ? 175.248 170.248 207.130 1.00 39.36 261 VAL C CA 1
ATOM 13587 C C . VAL C 1 243 ? 175.078 171.397 208.119 1.00 39.36 261 VAL C C 1
ATOM 13588 O O . VAL C 1 243 ? 175.935 171.612 208.982 1.00 39.36 261 VAL C O 1
ATOM 13601 N N . ASP C 1 244 ? 173.988 172.158 208.017 1.00 41.59 262 ASP C N 1
ATOM 13602 C CA . ASP C 1 244 ? 173.744 173.213 208.997 1.00 41.59 262 ASP C CA 1
ATOM 13603 C C . ASP C 1 244 ? 173.678 172.650 210.409 1.00 41.59 262 ASP C C 1
ATOM 13604 O O . ASP C 1 244 ? 174.191 173.257 211.354 1.00 41.59 262 ASP C O 1
ATOM 13613 N N . GLN C 1 245 ? 173.040 171.496 210.574 1.00 41.36 263 GLN C N 1
ATOM 13614 C CA . GLN C 1 245 ? 172.942 170.879 211.890 1.00 41.36 263 GLN C CA 1
ATOM 13615 C C . GLN C 1 245 ? 174.292 170.357 212.360 1.00 41.36 263 GLN C C 1
ATOM 13616 O O . GLN C 1 245 ? 174.596 170.392 213.556 1.00 41.36 263 GLN C O 1
ATOM 13630 N N . LYS C 1 246 ? 175.105 169.855 211.434 1.00 39.59 264 LYS C N 1
ATOM 13631 C CA . LYS C 1 246 ? 176.435 169.361 211.777 1.00 39.59 264 LYS C CA 1
ATOM 13632 C C . LYS C 1 246 ? 177.341 170.470 212.302 1.00 39.59 264 LYS C C 1
ATOM 13633 O O . LYS C 1 246 ? 178.153 170.239 213.203 1.00 39.59 264 LYS C O 1
ATOM 13652 N N . ILE C 1 247 ? 177.217 171.679 211.755 1.00 38.20 265 ILE C N 1
ATOM 13653 C CA . ILE C 1 247 ? 178.028 172.807 212.214 1.00 38.20 265 ILE C CA 1
ATOM 13654 C C . ILE C 1 247 ? 177.715 173.155 213.665 1.00 38.20 265 ILE C C 1
ATOM 13655 O O . ILE C 1 247 ? 178.620 173.309 214.491 1.00 38.20 265 ILE C O 1
ATOM 13671 N N . LEU C 1 248 ? 176.433 173.316 213.993 1.00 38.61 266 LEU C N 1
ATOM 13672 C CA . LEU C 1 248 ? 176.054 173.641 215.365 1.00 38.61 266 LEU C CA 1
ATOM 13673 C C . LEU C 1 248 ? 176.472 172.555 216.348 1.00 38.61 266 LEU C C 1
ATOM 13674 O O . LEU C 1 248 ? 176.914 172.854 217.461 1.00 38.61 266 LEU C O 1
ATOM 13690 N N . ARG C 1 249 ? 176.318 171.291 215.965 1.00 41.03 267 ARG C N 1
ATOM 13691 C CA . ARG C 1 249 ? 176.693 170.188 216.845 1.00 41.03 267 ARG C CA 1
ATOM 13692 C C . ARG C 1 249 ? 178.184 170.191 217.159 1.00 41.03 267 ARG C C 1
ATOM 13693 O O . ARG C 1 249 ? 178.587 170.039 218.316 1.00 41.03 267 ARG C O 1
ATOM 13714 N N . THR C 1 250 ? 179.021 170.365 216.139 1.00 38.85 268 THR C N 1
ATOM 13715 C CA . THR C 1 250 ? 180.466 170.375 216.346 1.00 38.85 268 THR C CA 1
ATOM 13716 C C . THR C 1 250 ? 180.912 171.510 217.260 1.00 38.85 268 THR C C 1
ATOM 13717 O O . THR C 1 250 ? 181.748 171.305 218.146 1.00 38.85 268 THR C O 1
ATOM 13728 N N . MET C 1 251 ? 180.375 172.712 217.063 1.00 39.00 269 MET C N 1
ATOM 13729 C CA . MET C 1 251 ? 180.753 173.838 217.912 1.00 39.00 269 MET C CA 1
ATOM 13730 C C . MET C 1 251 ? 180.397 173.610 219.374 1.00 39.00 269 MET C C 1
ATOM 13731 O O . MET C 1 251 ? 181.191 173.920 220.267 1.00 39.00 269 MET C O 1
ATOM 13745 N N . ILE C 1 252 ? 179.207 173.080 219.641 1.00 41.33 270 ILE C N 1
ATOM 13746 C CA . ILE C 1 252 ? 178.762 172.900 221.019 1.00 41.33 270 ILE C CA 1
ATOM 13747 C C . ILE C 1 252 ? 179.495 171.757 221.719 1.00 41.33 270 ILE C C 1
ATOM 13748 O O . ILE C 1 252 ? 179.808 171.855 222.910 1.00 41.33 270 ILE C O 1
ATOM 13764 N N . GLU C 1 253 ? 179.791 170.669 221.014 1.00 41.96 271 GLU C N 1
ATOM 13765 C CA . GLU C 1 253 ? 180.424 169.526 221.665 1.00 41.96 271 GLU C CA 1
ATOM 13766 C C . GLU C 1 253 ? 181.945 169.516 221.643 1.00 41.96 271 GLU C C 1
ATOM 13767 O O . GLU C 1 253 ? 182.542 168.870 222.509 1.00 41.96 271 GLU C O 1
ATOM 13779 N N . MET C 1 254 ? 182.597 170.200 220.705 1.00 42.24 272 MET C N 1
ATOM 13780 C CA . MET C 1 254 ? 184.052 170.159 220.639 1.00 42.24 272 MET C CA 1
ATOM 13781 C C . MET C 1 254 ? 184.741 171.434 221.089 1.00 42.24 272 MET C C 1
ATOM 13782 O O . MET C 1 254 ? 185.926 171.382 221.424 1.00 42.24 272 MET C O 1
ATOM 13796 N N . TYR C 1 255 ? 184.049 172.569 221.091 1.00 38.97 273 TYR C N 1
ATOM 13797 C CA . TYR C 1 255 ? 184.653 173.836 221.475 1.00 38.97 273 TYR C CA 1
ATOM 13798 C C . TYR C 1 255 ? 183.873 174.539 222.576 1.00 38.97 273 TYR C C 1
ATOM 13799 O O . TYR C 1 255 ? 184.117 175.722 222.832 1.00 38.97 273 TYR C O 1
ATOM 13817 N N . GLY C 1 256 ? 182.945 173.847 223.229 1.00 36.69 274 GLY C N 1
ATOM 13818 C CA . GLY C 1 256 ? 182.139 174.460 224.267 1.00 36.69 274 GLY C CA 1
ATOM 13819 C C . GLY C 1 256 ? 181.385 175.687 223.813 1.00 36.69 274 GLY C C 1
ATOM 13820 O O . GLY C 1 256 ? 181.123 176.581 224.623 1.00 36.69 274 GLY C O 1
ATOM 13824 N N . GLY C 1 257 ? 181.010 175.748 222.540 1.00 36.38 275 GLY C N 1
ATOM 13825 C CA . GLY C 1 257 ? 180.315 176.893 221.997 1.00 36.38 275 GLY C CA 1
ATOM 13826 C C . GLY C 1 257 ? 181.195 177.971 221.405 1.00 36.38 275 GLY C C 1
ATOM 13827 O O . GLY C 1 257 ? 180.663 178.978 220.926 1.00 36.38 275 GLY C O 1
ATOM 13831 N N . GLY C 1 258 ? 182.513 177.807 221.432 1.00 35.23 276 GLY C N 1
ATOM 13832 C CA . GLY C 1 258 ? 183.415 178.783 220.869 1.00 35.23 276 GLY C CA 1
ATOM 13833 C C . GLY C 1 258 ? 184.099 179.621 221.928 1.00 35.23 276 GLY C C 1
ATOM 13834 O O . GLY C 1 258 ? 183.986 179.355 223.127 1.00 35.23 276 GLY C O 1
ATOM 13838 N N . PRO C 1 259 ? 184.832 180.660 221.505 1.00 35.46 277 PRO C N 1
ATOM 13839 C CA . PRO C 1 259 ? 185.049 181.087 220.119 1.00 35.46 277 PRO C CA 1
ATOM 13840 C C . PRO C 1 259 ? 185.947 180.136 219.333 1.00 35.46 277 PRO C C 1
ATOM 13841 O O . PRO C 1 259 ? 186.833 179.509 219.905 1.00 35.46 277 PRO C O 1
ATOM 13852 N N . VAL C 1 260 ? 185.720 180.052 218.026 1.00 35.02 278 VAL C N 1
ATOM 13853 C CA . VAL C 1 260 ? 186.515 179.221 217.133 1.00 35.02 278 VAL C CA 1
ATOM 13854 C C . VAL C 1 260 ? 186.662 179.961 215.811 1.00 35.02 278 VAL C C 1
ATOM 13855 O O . VAL C 1 260 ? 185.781 180.720 215.402 1.00 35.02 278 VAL C O 1
ATOM 13868 N N . GLY C 1 261 ? 187.794 179.746 215.150 1.00 34.08 279 GLY C N 1
ATOM 13869 C CA . GLY C 1 261 ? 188.038 180.390 213.880 1.00 34.08 279 GLY C CA 1
ATOM 13870 C C . GLY C 1 261 ? 187.414 179.673 212.697 1.00 34.08 279 GLY C C 1
ATOM 13871 O O . GLY C 1 261 ? 187.020 178.513 212.757 1.00 34.08 279 GLY C O 1
ATOM 13875 N N . LEU C 1 262 ? 187.313 180.417 211.596 1.00 36.71 280 LEU C N 1
ATOM 13876 C CA . LEU C 1 262 ? 186.750 179.877 210.363 1.00 36.71 280 LEU C CA 1
ATOM 13877 C C . LEU C 1 262 ? 187.583 178.725 209.815 1.00 36.71 280 LEU C C 1
ATOM 13878 O O . LEU C 1 262 ? 187.035 177.731 209.328 1.00 36.71 280 LEU C O 1
ATOM 13894 N N . GLY C 1 263 ? 188.908 178.849 209.866 1.00 36.56 281 GLY C N 1
ATOM 13895 C CA . GLY C 1 263 ? 189.766 177.779 209.379 1.00 36.56 281 GLY C CA 1
ATOM 13896 C C . GLY C 1 263 ? 189.640 176.499 210.182 1.00 36.56 281 GLY C C 1
ATOM 13897 O O . GLY C 1 263 ? 189.552 175.405 209.624 1.00 36.56 281 GLY C O 1
ATOM 13901 N N . THR C 1 264 ? 189.636 176.620 211.508 1.00 35.96 282 THR C N 1
ATOM 13902 C CA . THR C 1 264 ? 189.523 175.448 212.368 1.00 35.96 282 THR C CA 1
ATOM 13903 C C . THR C 1 264 ? 188.197 174.722 212.176 1.00 35.96 282 THR C C 1
ATOM 13904 O O . THR C 1 264 ? 188.158 173.489 212.139 1.00 35.96 282 THR C O 1
ATOM 13915 N N . LEU C 1 265 ? 187.099 175.466 212.072 1.00 36.39 283 LEU C N 1
ATOM 13916 C CA . LEU C 1 265 ? 185.786 174.850 211.898 1.00 36.39 283 LEU C CA 1
ATOM 13917 C C . LEU C 1 265 ? 185.641 174.130 210.559 1.00 36.39 283 LEU C C 1
ATOM 13918 O O . LEU C 1 265 ? 185.101 173.020 210.508 1.00 36.39 283 LEU C O 1
ATOM 13934 N N . SER C 1 266 ? 186.118 174.730 209.470 1.00 35.78 284 SER C N 1
ATOM 13935 C CA . SER C 1 266 ? 185.988 174.110 208.152 1.00 35.78 284 SER C CA 1
ATOM 13936 C C . SER C 1 266 ? 186.695 172.761 208.071 1.00 35.78 284 SER C C 1
ATOM 13937 O O . SER C 1 266 ? 186.124 171.777 207.589 1.00 35.78 284 SER C O 1
ATOM 13945 N N . VAL C 1 267 ? 187.941 172.693 208.536 1.00 35.05 285 VAL C N 1
ATOM 13946 C CA . VAL C 1 267 ? 188.707 171.450 208.482 1.00 35.05 285 VAL C CA 1
ATOM 13947 C C . VAL C 1 267 ? 188.067 170.351 209.313 1.00 35.05 285 VAL C C 1
ATOM 13948 O O . VAL C 1 267 ? 188.240 169.164 209.019 1.00 35.05 285 VAL C O 1
ATOM 13961 N N . ASN C 1 268 ? 187.334 170.710 210.361 1.00 37.57 286 ASN C N 1
ATOM 13962 C CA . ASN C 1 268 ? 186.726 169.688 211.201 1.00 37.57 286 ASN C CA 1
ATOM 13963 C C . ASN C 1 268 ? 185.530 169.017 210.534 1.00 37.57 286 ASN C C 1
ATOM 13964 O O . ASN C 1 268 ? 185.235 167.857 210.837 1.00 37.57 286 ASN C O 1
ATOM 13975 N N . ILE C 1 269 ? 184.832 169.712 209.633 1.00 38.73 287 ILE C N 1
ATOM 13976 C CA . ILE C 1 269 ? 183.678 169.143 208.943 1.00 38.73 287 ILE C CA 1
ATOM 13977 C C . ILE C 1 269 ? 184.007 168.704 207.524 1.00 38.73 287 ILE C C 1
ATOM 13978 O O . ILE C 1 269 ? 183.108 168.274 206.794 1.00 38.73 287 ILE C O 1
ATOM 13994 N N . ALA C 1 270 ? 185.271 168.803 207.111 1.00 38.94 288 ALA C N 1
ATOM 13995 C CA . ALA C 1 270 ? 185.715 168.424 205.768 1.00 38.94 288 ALA C CA 1
ATOM 13996 C C . ALA C 1 270 ? 185.088 169.268 204.663 1.00 38.94 288 ALA C C 1
ATOM 13997 O O . ALA C 1 270 ? 184.936 168.805 203.532 1.00 38.94 288 ALA C O 1
ATOM 14004 N N . GLU C 1 271 ? 184.742 170.512 204.960 1.00 42.11 289 GLU C N 1
ATOM 14005 C CA . GLU C 1 271 ? 184.181 171.426 203.979 1.00 42.11 289 GLU C CA 1
ATOM 14006 C C . GLU C 1 271 ? 185.259 172.380 203.481 1.00 42.11 289 GLU C C 1
ATOM 14007 O O . GLU C 1 271 ? 186.329 172.508 204.078 1.00 42.11 289 GLU C O 1
ATOM 14019 N N . GLU C 1 272 ? 184.979 173.030 202.357 1.00 45.18 290 GLU C N 1
ATOM 14020 C CA . GLU C 1 272 ? 185.880 174.052 201.853 1.00 45.18 290 GLU C CA 1
ATOM 14021 C C . GLU C 1 272 ? 185.581 175.368 202.561 1.00 45.18 290 GLU C C 1
ATOM 14022 O O . GLU C 1 272 ? 184.421 175.716 202.790 1.00 45.18 290 GLU C O 1
ATOM 14034 N N . ARG C 1 273 ? 186.641 176.096 202.909 1.00 43.53 291 ARG C N 1
ATOM 14035 C CA . ARG C 1 273 ? 186.496 177.319 203.693 1.00 43.53 291 ARG C CA 1
ATOM 14036 C C . ARG C 1 273 ? 185.476 178.292 203.104 1.00 43.53 291 ARG C C 1
ATOM 14037 O O . ARG C 1 273 ? 184.620 178.819 203.821 1.00 43.53 291 ARG C O 1
ATOM 14058 N N . GLU C 1 274 ? 185.555 178.551 201.796 1.00 44.21 292 GLU C N 1
ATOM 14059 C CA . GLU C 1 274 ? 184.633 179.489 201.158 1.00 44.21 292 GLU C CA 1
ATOM 14060 C C . GLU C 1 274 ? 183.199 178.987 201.075 1.00 44.21 292 GLU C C 1
ATOM 14061 O O . GLU C 1 274 ? 182.282 179.806 200.978 1.00 44.21 292 GLU C O 1
ATOM 14073 N N . THR C 1 275 ? 182.970 177.678 201.093 1.00 40.98 293 THR C N 1
ATOM 14074 C CA . THR C 1 275 ? 181.595 177.199 201.038 1.00 40.98 293 THR C CA 1
ATOM 14075 C C . THR C 1 275 ? 180.855 177.479 202.340 1.00 40.98 293 THR C C 1
ATOM 14076 O O . THR C 1 275 ? 179.667 177.811 202.324 1.00 40.98 293 THR C O 1
ATOM 14087 N N . VAL C 1 276 ? 181.532 177.337 203.476 1.00 39.30 294 VAL C N 1
ATOM 14088 C CA . VAL C 1 276 ? 180.899 177.619 204.761 1.00 39.30 294 VAL C CA 1
ATOM 14089 C C . VAL C 1 276 ? 180.594 179.105 204.901 1.00 39.30 294 VAL C C 1
ATOM 14090 O O . VAL C 1 276 ? 179.475 179.499 205.243 1.00 39.30 294 VAL C O 1
ATOM 14103 N N . GLU C 1 277 ? 181.581 179.948 204.612 1.00 42.06 295 GLU C N 1
ATOM 14104 C CA . GLU C 1 277 ? 181.424 181.392 204.751 1.00 42.06 295 GLU C CA 1
ATOM 14105 C C . GLU C 1 277 ? 180.370 181.979 203.815 1.00 42.06 295 GLU C C 1
ATOM 14106 O O . GLU C 1 277 ? 179.645 182.902 204.200 1.00 42.06 295 GLU C O 1
ATOM 14118 N N . ASP C 1 278 ? 180.277 181.484 202.584 1.00 42.15 296 ASP C N 1
ATOM 14119 C CA . ASP C 1 278 ? 179.316 182.027 201.628 1.00 42.15 296 ASP C CA 1
ATOM 14120 C C . ASP C 1 278 ? 177.979 181.301 201.546 1.00 42.15 296 ASP C C 1
ATOM 14121 O O . ASP C 1 278 ? 176.965 181.946 201.264 1.00 42.15 296 ASP C O 1
ATOM 14130 N N . MET C 1 279 ? 177.930 179.994 201.773 1.00 40.40 297 MET C N 1
ATOM 14131 C CA . MET C 1 279 ? 176.697 179.240 201.575 1.00 40.40 297 MET C CA 1
ATOM 14132 C C . MET C 1 279 ? 175.922 178.897 202.843 1.00 40.40 297 MET C C 1
ATOM 14133 O O . MET C 1 279 ? 174.691 178.941 202.820 1.00 40.40 297 MET C O 1
ATOM 14147 N N . TYR C 1 280 ? 176.580 178.553 203.950 1.00 39.42 298 TYR C N 1
ATOM 14148 C CA . TYR C 1 280 ? 175.862 178.106 205.141 1.00 39.42 298 TYR C CA 1
ATOM 14149 C C . TYR C 1 280 ? 175.697 179.144 206.245 1.00 39.42 298 TYR C C 1
ATOM 14150 O O . TYR C 1 280 ? 174.598 179.294 206.782 1.00 39.42 298 TYR C O 1
ATOM 14168 N N . GLU C 1 281 ? 176.755 179.859 206.605 1.00 37.64 299 GLU C N 1
ATOM 14169 C CA . GLU C 1 281 ? 176.655 180.813 207.708 1.00 37.64 299 GLU C CA 1
ATOM 14170 C C . GLU C 1 281 ? 175.652 181.944 207.520 1.00 37.64 299 GLU C C 1
ATOM 14171 O O . GLU C 1 281 ? 175.036 182.348 208.520 1.00 37.64 299 GLU C O 1
ATOM 14183 N N . PRO C 1 282 ? 175.439 182.497 206.330 1.00 35.10 300 PRO C N 1
ATOM 14184 C CA . PRO C 1 282 ? 174.535 183.655 206.223 1.00 35.10 300 PRO C CA 1
ATOM 14185 C C . PRO C 1 282 ? 173.157 183.468 206.841 1.00 35.10 300 PRO C C 1
ATOM 14186 O O . PRO C 1 282 ? 172.663 184.388 207.499 1.00 35.10 300 PRO C O 1
ATOM 14197 N N . TYR C 1 283 ? 172.514 182.318 206.646 1.00 36.48 301 TYR C N 1
ATOM 14198 C CA . TYR C 1 283 ? 171.199 182.096 207.244 1.00 36.48 301 TYR C CA 1
ATOM 14199 C C . TYR C 1 283 ? 171.276 181.907 208.755 1.00 36.48 301 TYR C C 1
ATOM 14200 O O . TYR C 1 283 ? 170.409 182.391 209.488 1.00 36.48 301 TYR C O 1
ATOM 14218 N N . LEU C 1 284 ? 172.302 181.211 209.244 1.00 36.98 302 LEU C N 1
ATOM 14219 C CA . LEU C 1 284 ? 172.436 180.997 210.682 1.00 36.98 302 LEU C CA 1
ATOM 14220 C C . LEU C 1 284 ? 172.634 182.307 211.434 1.00 36.98 302 LEU C C 1
ATOM 14221 O O . LEU C 1 284 ? 172.162 182.457 212.564 1.00 36.98 302 LEU C O 1
ATOM 14237 N N . ILE C 1 285 ? 173.335 183.265 210.831 1.00 34.42 303 ILE C N 1
ATOM 14238 C CA . ILE C 1 285 ? 173.542 184.553 211.483 1.00 34.42 303 ILE C CA 1
ATOM 14239 C C . ILE C 1 285 ? 172.251 185.358 211.520 1.00 34.42 303 ILE C C 1
ATOM 14240 O O . ILE C 1 285 ? 171.955 186.033 212.512 1.00 34.42 303 ILE C O 1
ATOM 14256 N N . GLN C 1 286 ? 171.469 185.317 210.444 1.00 35.86 304 GLN C N 1
ATOM 14257 C CA . GLN C 1 286 ? 170.230 186.087 210.405 1.00 35.86 304 GLN C CA 1
ATOM 14258 C C . GLN C 1 286 ? 169.179 185.525 211.357 1.00 35.86 304 GLN C C 1
ATOM 14259 O O . GLN C 1 286 ? 168.400 186.285 211.940 1.00 35.86 304 GLN C O 1
ATOM 14273 N N . LYS C 1 287 ? 169.134 184.210 211.533 1.00 37.35 305 LYS C N 1
ATOM 14274 C CA . LYS C 1 287 ? 168.205 183.622 212.488 1.00 37.35 305 LYS C CA 1
ATOM 14275 C C . LYS C 1 287 ? 168.658 183.775 213.933 1.00 37.35 305 LYS C C 1
ATOM 14276 O O . LYS C 1 287 ? 167.876 183.482 214.843 1.00 37.35 305 LYS C O 1
ATOM 14295 N N . GLY C 1 288 ? 169.888 184.216 214.166 1.00 34.96 306 GLY C N 1
ATOM 14296 C CA . GLY C 1 288 ? 170.391 184.383 215.514 1.00 34.96 306 GLY C CA 1
ATOM 14297 C C . GLY C 1 288 ? 170.956 183.148 216.172 1.00 34.96 306 GLY C C 1
ATOM 14298 O O . GLY C 1 288 ? 170.975 183.068 217.402 1.00 34.96 306 GLY C O 1
ATOM 14302 N N . PHE C 1 289 ? 171.425 182.179 215.391 1.00 37.90 307 PHE C N 1
ATOM 14303 C CA . PHE C 1 289 ? 172.010 180.971 215.950 1.00 37.90 307 PHE C CA 1
ATOM 14304 C C . PHE C 1 289 ? 173.503 181.112 216.197 1.00 37.90 307 PHE C C 1
ATOM 14305 O O . PHE C 1 289 ? 174.053 180.380 217.025 1.00 37.90 307 PHE C O 1
ATOM 14322 N N . ILE C 1 290 ? 174.165 182.026 215.493 1.00 37.29 308 ILE C N 1
ATOM 14323 C CA . ILE C 1 290 ? 175.602 182.234 215.597 1.00 37.29 308 ILE C CA 1
ATOM 14324 C C . ILE C 1 290 ? 175.886 183.726 215.539 1.00 37.29 308 ILE C C 1
ATOM 14325 O O . ILE C 1 290 ? 175.167 184.488 214.888 1.00 37.29 308 ILE C O 1
ATOM 14341 N N . MET C 1 291 ? 176.943 184.143 216.231 1.00 39.40 309 MET C N 1
ATOM 14342 C CA . MET C 1 291 ? 177.409 185.521 216.190 1.00 39.40 309 MET C CA 1
ATOM 14343 C C . MET C 1 291 ? 178.896 185.552 215.885 1.00 39.40 309 MET C C 1
ATOM 14344 O O . MET C 1 291 ? 179.651 184.697 216.351 1.00 39.40 309 MET C O 1
ATOM 14358 N N . ARG C 1 292 ? 179.311 186.547 215.110 1.00 39.04 310 ARG C N 1
ATOM 14359 C CA . ARG C 1 292 ? 180.720 186.765 214.823 1.00 39.04 310 ARG C CA 1
ATOM 14360 C C . ARG C 1 292 ? 181.300 187.689 215.882 1.00 39.04 310 ARG C C 1
ATOM 14361 O O . ARG C 1 292 ? 180.681 188.684 216.261 1.00 39.04 310 ARG C O 1
ATOM 14382 N N . THR C 1 293 ? 182.496 187.358 216.354 1.00 38.94 311 THR C N 1
ATOM 14383 C CA . THR C 1 293 ? 183.153 188.103 217.414 1.00 38.94 311 THR C CA 1
ATOM 14384 C C . THR C 1 293 ? 184.596 188.367 217.009 1.00 38.94 311 THR C C 1
ATOM 14385 O O . THR C 1 293 ? 185.156 187.685 216.149 1.00 38.94 311 THR C O 1
ATOM 14396 N N . ARG C 1 294 ? 185.194 189.375 217.645 1.00 45.01 312 ARG C N 1
ATOM 14397 C CA . ARG C 1 294 ? 186.570 189.745 217.337 1.00 45.01 312 ARG C CA 1
ATOM 14398 C C . ARG C 1 294 ? 187.530 188.569 217.439 1.00 45.01 312 ARG C C 1
ATOM 14399 O O . ARG C 1 294 ? 188.576 188.570 216.784 1.00 45.01 312 ARG C O 1
ATOM 14420 N N . THR C 1 295 ? 187.211 187.566 218.254 1.00 40.87 313 THR C N 1
ATOM 14421 C CA . THR C 1 295 ? 188.076 186.407 218.431 1.00 40.87 313 THR C CA 1
ATOM 14422 C C . THR C 1 295 ? 187.547 185.143 217.764 1.00 40.87 313 THR C C 1
ATOM 14423 O O . THR C 1 295 ? 188.216 184.110 217.817 1.00 40.87 313 THR C O 1
ATOM 14434 N N . GLY C 1 296 ? 186.384 185.195 217.138 1.00 38.12 314 GLY C N 1
ATOM 14435 C CA . GLY C 1 296 ? 185.809 184.045 216.470 1.00 38.12 314 GLY C CA 1
ATOM 14436 C C . GLY C 1 296 ? 184.297 184.133 216.496 1.00 38.12 314 GLY C C 1
ATOM 14437 O O . GLY C 1 296 ? 183.736 185.192 216.740 1.00 38.12 314 GLY C O 1
ATOM 14441 N N . ARG C 1 297 ? 183.643 183.004 216.243 1.00 35.36 315 ARG C N 1
ATOM 14442 C CA . ARG C 1 297 ? 182.189 182.929 216.291 1.00 35.36 315 ARG C CA 1
ATOM 14443 C C . ARG C 1 297 ? 181.743 181.960 217.374 1.00 35.36 315 ARG C C 1
ATOM 14444 O O . ARG C 1 297 ? 182.361 180.914 217.581 1.00 35.36 315 ARG C O 1
ATOM 14465 N N . VAL C 1 298 ? 180.648 182.311 218.042 1.00 35.98 316 VAL C N 1
ATOM 14466 C CA . VAL C 1 298 ? 180.122 181.562 219.174 1.00 35.98 316 VAL C CA 1
ATOM 14467 C C . VAL C 1 298 ? 178.653 181.242 218.944 1.00 35.98 316 VAL C C 1
ATOM 14468 O O . VAL C 1 298 ? 177.920 182.019 218.329 1.00 35.98 316 VAL C O 1
ATOM 14481 N N . ALA C 1 299 ? 178.224 180.089 219.452 1.00 37.36 317 ALA C N 1
ATOM 14482 C CA . ALA C 1 299 ? 176.824 179.689 219.370 1.00 37.36 317 ALA C CA 1
ATOM 14483 C C . ALA C 1 299 ? 176.033 180.348 220.491 1.00 37.36 317 ALA C C 1
ATOM 14484 O O . ALA C 1 299 ? 176.445 180.317 221.653 1.00 37.36 317 ALA C O 1
ATOM 14491 N N . THR C 1 300 ? 174.892 180.936 220.140 1.00 39.73 318 THR C N 1
ATOM 14492 C CA . THR C 1 300 ? 174.050 181.635 221.097 1.00 39.73 318 THR C CA 1
ATOM 14493 C C . THR C 1 300 ? 173.155 180.671 221.875 1.00 39.73 318 THR C C 1
ATOM 14494 O O . THR C 1 300 ? 173.044 179.484 221.569 1.00 39.73 318 THR C O 1
ATOM 14505 N N . ALA C 1 301 ? 172.508 181.222 222.906 1.00 45.62 319 ALA C N 1
ATOM 14506 C CA . ALA C 1 301 ? 171.588 180.458 223.744 1.00 45.62 319 ALA C CA 1
ATOM 14507 C C . ALA C 1 301 ? 170.463 179.814 222.943 1.00 45.62 319 ALA C C 1
ATOM 14508 O O . ALA C 1 301 ? 169.992 178.730 223.301 1.00 45.62 319 ALA C O 1
ATOM 14515 N N . LYS C 1 302 ? 170.020 180.459 221.865 1.00 40.67 320 LYS C N 1
ATOM 14516 C CA . LYS C 1 302 ? 168.976 179.881 221.024 1.00 40.67 320 LYS C CA 1
ATOM 14517 C C . LYS C 1 302 ? 169.421 178.577 220.377 1.00 40.67 320 LYS C C 1
ATOM 14518 O O . LYS C 1 302 ? 168.602 177.676 220.173 1.00 40.67 320 LYS C O 1
ATOM 14537 N N . ALA C 1 303 ? 170.705 178.453 220.046 1.00 40.91 321 ALA C N 1
ATOM 14538 C CA . ALA C 1 303 ? 171.203 177.216 219.456 1.00 40.91 321 ALA C CA 1
ATOM 14539 C C . ALA C 1 303 ? 171.131 176.057 220.443 1.00 40.91 321 ALA C C 1
ATOM 14540 O O . ALA C 1 303 ? 170.779 174.935 220.065 1.00 40.91 321 ALA C O 1
ATOM 14547 N N . TYR C 1 304 ? 171.468 176.304 221.708 1.00 46.18 322 TYR C N 1
ATOM 14548 C CA . TYR C 1 304 ? 171.404 175.250 222.713 1.00 46.18 322 TYR C CA 1
ATOM 14549 C C . TYR C 1 304 ? 169.981 174.731 222.879 1.00 46.18 322 TYR C C 1
ATOM 14550 O O . TYR C 1 304 ? 169.758 173.518 222.960 1.00 46.18 322 TYR C O 1
ATOM 14568 N N . GLU C 1 305 ? 169.008 175.637 222.933 1.00 45.38 323 GLU C N 1
ATOM 14569 C CA . GLU C 1 305 ? 167.612 175.234 223.042 1.00 45.38 323 GLU C CA 1
ATOM 14570 C C . GLU C 1 305 ? 167.161 174.411 221.841 1.00 45.38 323 GLU C C 1
ATOM 14571 O O . GLU C 1 305 ? 166.450 173.413 221.997 1.00 45.38 323 GLU C O 1
ATOM 14583 N N . HIS C 1 306 ? 167.563 174.807 220.636 1.00 44.13 324 HIS C N 1
ATOM 14584 C CA . HIS C 1 306 ? 167.143 174.075 219.446 1.00 44.13 324 HIS C CA 1
ATOM 14585 C C . HIS C 1 306 ? 167.770 172.687 219.364 1.00 44.13 324 HIS C C 1
ATOM 14586 O O . HIS C 1 306 ? 167.085 171.720 219.019 1.00 44.13 324 HIS C O 1
ATOM 14600 N N . MET C 1 307 ? 169.060 172.559 219.666 1.00 43.93 325 MET C N 1
ATOM 14601 C CA . MET C 1 307 ? 169.702 171.252 219.599 1.00 43.93 325 MET C CA 1
ATOM 14602 C C . MET C 1 307 ? 169.448 170.394 220.834 1.00 43.93 325 MET C C 1
ATOM 14603 O O . MET C 1 307 ? 169.637 169.176 220.770 1.00 43.93 325 MET C O 1
ATOM 14617 N N . GLY C 1 308 ? 169.024 170.988 221.946 1.00 46.81 326 GLY C N 1
ATOM 14618 C CA . GLY C 1 308 ? 168.735 170.223 223.144 1.00 46.81 326 GLY C CA 1
ATOM 14619 C C . GLY C 1 308 ? 169.913 169.978 224.067 1.00 46.81 326 GLY C C 1
ATOM 14620 O O . GLY C 1 308 ? 170.166 168.838 224.462 1.00 46.81 326 GLY C O 1
ATOM 14624 N N . TYR C 1 309 ? 170.636 171.035 224.424 1.00 48.36 327 TYR C N 1
ATOM 14625 C CA . TYR C 1 309 ? 171.771 170.947 225.330 1.00 48.36 327 TYR C CA 1
ATOM 14626 C C . TYR C 1 309 ? 171.588 171.956 226.454 1.00 48.36 327 TYR C C 1
ATOM 14627 O O . TYR C 1 309 ? 170.829 172.920 226.334 1.00 48.36 327 TYR C O 1
ATOM 14645 N N . ASP C 1 310 ? 172.291 171.720 227.557 1.00 61.18 328 ASP C N 1
ATOM 14646 C CA . ASP C 1 310 ? 172.220 172.608 228.710 1.00 61.18 328 ASP C CA 1
ATOM 14647 C C . ASP C 1 310 ? 173.068 173.847 228.461 1.00 61.18 328 ASP C C 1
ATOM 14648 O O . ASP C 1 310 ? 174.283 173.744 228.263 1.00 61.18 328 ASP C O 1
ATOM 14657 N N . TYR C 1 311 ? 172.436 175.015 228.476 1.00 64.06 329 TYR C N 1
ATOM 14658 C CA . TYR C 1 311 ? 173.156 176.256 228.247 1.00 64.06 329 TYR C CA 1
ATOM 14659 C C . TYR C 1 311 ? 173.874 176.696 229.511 1.00 64.06 329 TYR C C 1
ATOM 14660 O O . TYR C 1 311 ? 173.344 176.579 230.618 1.00 64.06 329 TYR C O 1
ATOM 14678 N N . THR C 1 312 ? 175.081 177.226 229.337 1.00 86.71 330 THR C N 1
ATOM 14679 C CA . THR C 1 312 ? 175.878 177.721 230.452 1.00 86.71 330 THR C CA 1
ATOM 14680 C C . THR C 1 312 ? 176.549 179.013 230.017 1.00 86.71 330 THR C C 1
ATOM 14681 O O . THR C 1 312 ? 177.312 179.023 229.047 1.00 86.71 330 THR C O 1
ATOM 14692 N N . ARG C 1 313 ? 176.268 180.093 230.735 1.00 107.87 331 ARG C N 1
ATOM 14693 C CA . ARG C 1 313 ? 176.850 181.387 230.420 1.00 107.87 331 ARG C CA 1
ATOM 14694 C C . ARG C 1 313 ? 178.327 181.421 230.797 1.00 107.87 331 ARG C C 1
ATOM 14695 O O . ARG C 1 313 ? 179.129 182.092 230.148 1.00 107.87 331 ARG C O 1
ATOM 14716 N N . THR D 1 1 ? 164.521 232.946 190.058 1.00 85.91 19 THR D N 1
ATOM 14717 C CA . THR D 1 1 ? 163.687 232.058 189.256 1.00 85.91 19 THR D CA 1
ATOM 14718 C C . THR D 1 1 ? 164.482 230.842 188.788 1.00 85.91 19 THR D C 1
ATOM 14719 O O . THR D 1 1 ? 165.712 230.845 188.816 1.00 85.91 19 THR D O 1
ATOM 14730 N N . LEU D 1 2 ? 163.766 229.800 188.357 1.00 83.81 20 LEU D N 1
ATOM 14731 C CA . LEU D 1 2 ? 164.424 228.574 187.916 1.00 83.81 20 LEU D CA 1
ATOM 14732 C C . LEU D 1 2 ? 165.321 228.813 186.706 1.00 83.81 20 LEU D C 1
ATOM 14733 O O . LEU D 1 2 ? 166.349 228.143 186.556 1.00 83.81 20 LEU D O 1
ATOM 14749 N N . ARG D 1 3 ? 164.955 229.755 185.839 1.00 88.24 21 ARG D N 1
ATOM 14750 C CA . ARG D 1 3 ? 165.808 230.154 184.726 1.00 88.24 21 ARG D CA 1
ATOM 14751 C C . ARG D 1 3 ? 166.353 231.546 185.008 1.00 88.24 21 ARG D C 1
ATOM 14752 O O . ARG D 1 3 ? 165.863 232.534 184.447 1.00 88.24 21 ARG D O 1
ATOM 14773 N N . PRO D 1 4 ? 167.362 231.664 185.865 1.00 71.37 22 PRO D N 1
ATOM 14774 C CA . PRO D 1 4 ? 167.860 232.988 186.240 1.00 71.37 22 PRO D CA 1
ATOM 14775 C C . PRO D 1 4 ? 168.641 233.656 185.123 1.00 71.37 22 PRO D C 1
ATOM 14776 O O . PRO D 1 4 ? 169.302 233.004 184.312 1.00 71.37 22 PRO D O 1
ATOM 14787 N N . GLN D 1 5 ? 168.528 234.984 185.077 1.00 69.05 23 GLN D N 1
ATOM 14788 C CA . GLN D 1 5 ? 169.220 235.809 184.098 1.00 69.05 23 GLN D CA 1
ATOM 14789 C C . GLN D 1 5 ? 170.349 236.637 184.688 1.00 69.05 23 GLN D C 1
ATOM 14790 O O . GLN D 1 5 ? 171.263 237.014 183.950 1.00 69.05 23 GLN D O 1
ATOM 14804 N N . TYR D 1 6 ? 170.309 236.930 185.986 1.00 66.61 24 TYR D N 1
ATOM 14805 C CA . TYR D 1 6 ? 171.288 237.797 186.624 1.00 66.61 24 TYR D CA 1
ATOM 14806 C C . TYR D 1 6 ? 171.548 237.301 188.038 1.00 66.61 24 TYR D C 1
ATOM 14807 O O . TYR D 1 6 ? 170.756 236.544 188.604 1.00 66.61 24 TYR D O 1
ATOM 14825 N N . PHE D 1 7 ? 172.673 237.740 188.608 1.00 60.68 25 PHE D N 1
ATOM 14826 C CA . PHE D 1 7 ? 173.027 237.317 189.959 1.00 60.68 25 PHE D CA 1
ATOM 14827 C C . PHE D 1 7 ? 171.918 237.617 190.956 1.00 60.68 25 PHE D C 1
ATOM 14828 O O . PHE D 1 7 ? 171.786 236.913 191.962 1.00 60.68 25 PHE D O 1
ATOM 14845 N N . LYS D 1 8 ? 171.115 238.650 190.706 1.00 68.88 26 LYS D N 1
ATOM 14846 C CA . LYS D 1 8 ? 170.011 238.949 191.609 1.00 68.88 26 LYS D CA 1
ATOM 14847 C C . LYS D 1 8 ? 168.993 237.817 191.658 1.00 68.88 26 LYS D C 1
ATOM 14848 O O . LYS D 1 8 ? 168.318 237.635 192.677 1.00 68.88 26 LYS D O 1
ATOM 14867 N N . GLU D 1 9 ? 168.861 237.054 190.576 1.00 69.41 27 GLU D N 1
ATOM 14868 C CA . GLU D 1 9 ? 167.908 235.954 190.519 1.00 69.41 27 GLU D CA 1
ATOM 14869 C C . GLU D 1 9 ? 168.489 234.603 190.919 1.00 69.41 27 GLU D C 1
ATOM 14870 O O . GLU D 1 9 ? 167.720 233.685 191.215 1.00 69.41 27 GLU D O 1
ATOM 14882 N N . TYR D 1 10 ? 169.810 234.453 190.938 1.00 59.95 28 TYR D N 1
ATOM 14883 C CA . TYR D 1 10 ? 170.429 233.174 191.266 1.00 59.95 28 TYR D CA 1
ATOM 14884 C C . TYR D 1 10 ? 170.349 232.912 192.768 1.00 59.95 28 TYR D C 1
ATOM 14885 O O . TYR D 1 10 ? 170.843 233.706 193.573 1.00 59.95 28 TYR D O 1
ATOM 14903 N N . ILE D 1 11 ? 169.711 231.803 193.135 1.00 58.57 29 ILE D N 1
ATOM 14904 C CA . ILE D 1 11 ? 169.551 231.403 194.532 1.00 58.57 29 ILE D CA 1
ATOM 14905 C C . ILE D 1 11 ? 170.837 230.769 195.051 1.00 58.57 29 ILE D C 1
ATOM 14906 O O . ILE D 1 11 ? 171.420 229.895 194.401 1.00 58.57 29 ILE D O 1
ATOM 14922 N N . GLY D 1 12 ? 171.272 231.196 196.236 1.00 54.63 30 GLY D N 1
ATOM 14923 C CA . GLY D 1 12 ? 172.469 230.668 196.875 1.00 54.63 30 GLY D CA 1
ATOM 14924 C C . GLY D 1 12 ? 173.802 231.080 196.264 1.00 54.63 30 GLY D C 1
ATOM 14925 O O . GLY D 1 12 ? 173.912 231.996 195.454 1.00 54.63 30 GLY D O 1
ATOM 14929 N N . GLN D 1 13 ? 174.838 230.352 196.691 1.00 53.80 31 GLN D N 1
ATOM 14930 C CA . GLN D 1 13 ? 176.214 230.557 196.234 1.00 53.80 31 GLN D CA 1
ATOM 14931 C C . GLN D 1 13 ? 176.707 231.984 196.471 1.00 53.80 31 GLN D C 1
ATOM 14932 O O . GLN D 1 13 ? 177.515 232.503 195.700 1.00 53.80 31 GLN D O 1
ATOM 14946 N N . ASP D 1 14 ? 176.236 232.624 197.542 1.00 57.53 32 ASP D N 1
ATOM 14947 C CA . ASP D 1 14 ? 176.576 234.022 197.803 1.00 57.53 32 ASP D CA 1
ATOM 14948 C C . ASP D 1 14 ? 178.077 234.295 197.854 1.00 57.53 32 ASP D C 1
ATOM 14949 O O . ASP D 1 14 ? 178.523 235.369 197.437 1.00 57.53 32 ASP D O 1
ATOM 14958 N N . LYS D 1 15 ? 178.877 233.354 198.356 1.00 58.01 33 LYS D N 1
ATOM 14959 C CA . LYS D 1 15 ? 180.318 233.587 198.424 1.00 58.01 33 LYS D CA 1
ATOM 14960 C C . LYS D 1 15 ? 180.940 233.741 197.040 1.00 58.01 33 LYS D C 1
ATOM 14961 O O . LYS D 1 15 ? 181.628 234.729 196.766 1.00 58.01 33 LYS D O 1
ATOM 14980 N N . VAL D 1 16 ? 180.714 232.773 196.154 1.00 53.81 34 VAL D N 1
ATOM 14981 C CA . VAL D 1 16 ? 181.258 232.866 194.802 1.00 53.81 34 VAL D CA 1
ATOM 14982 C C . VAL D 1 16 ? 180.566 233.976 194.021 1.00 53.81 34 VAL D C 1
ATOM 14983 O O . VAL D 1 16 ? 181.185 234.652 193.193 1.00 53.81 34 VAL D O 1
ATOM 14996 N N . LYS D 1 17 ? 179.275 234.179 194.274 1.00 56.08 35 LYS D N 1
ATOM 14997 C CA . LYS D 1 17 ? 178.513 235.199 193.562 1.00 56.08 35 LYS D CA 1
ATOM 14998 C C . LYS D 1 17 ? 179.028 236.606 193.850 1.00 56.08 35 LYS D C 1
ATOM 14999 O O . LYS D 1 17 ? 179.054 237.456 192.955 1.00 56.08 35 LYS D O 1
ATOM 15018 N N . ASP D 1 18 ? 179.433 236.876 195.090 1.00 57.70 36 ASP D N 1
ATOM 15019 C CA . ASP D 1 18 ? 179.974 238.192 195.420 1.00 57.70 36 ASP D CA 1
ATOM 15020 C C . ASP D 1 18 ? 181.374 238.410 194.857 1.00 57.70 36 ASP D C 1
ATOM 15021 O O . ASP D 1 18 ? 181.722 239.538 194.496 1.00 57.70 36 ASP D O 1
ATOM 15030 N N . GLN D 1 19 ? 182.192 237.363 194.782 1.00 56.09 37 GLN D N 1
ATOM 15031 C CA . GLN D 1 19 ? 183.528 237.509 194.212 1.00 56.09 37 GLN D CA 1
ATOM 15032 C C . GLN D 1 19 ? 183.467 237.804 192.717 1.00 56.09 37 GLN D C 1
ATOM 15033 O O . GLN D 1 19 ? 184.153 238.706 192.225 1.00 56.09 37 GLN D O 1
ATOM 15047 N N . LEU D 1 20 ? 182.651 237.051 191.979 1.00 55.42 38 LEU D N 1
ATOM 15048 C CA . LEU D 1 20 ? 182.528 237.261 190.538 1.00 55.42 38 LEU D CA 1
ATOM 15049 C C . LEU D 1 20 ? 182.002 238.651 190.204 1.00 55.42 38 LEU D C 1
ATOM 15050 O O . LEU D 1 20 ? 182.415 239.255 189.209 1.00 55.42 38 LEU D O 1
ATOM 15066 N N . LYS D 1 21 ? 181.079 239.168 191.013 1.00 59.42 39 LYS D N 1
ATOM 15067 C CA . LYS D 1 21 ? 180.525 240.497 190.772 1.00 59.42 39 LYS D CA 1
ATOM 15068 C C . LYS D 1 21 ? 181.604 241.564 190.638 1.00 59.42 39 LYS D C 1
ATOM 15069 O O . LYS D 1 21 ? 181.514 242.437 189.769 1.00 59.42 39 LYS D O 1
ATOM 15088 N N . ILE D 1 22 ? 182.624 241.525 191.493 1.00 60.88 40 ILE D N 1
ATOM 15089 C CA . ILE D 1 22 ? 183.687 242.525 191.422 1.00 60.88 40 ILE D CA 1
ATOM 15090 C C . ILE D 1 22 ? 184.571 242.305 190.198 1.00 60.88 40 ILE D C 1
ATOM 15091 O O . ILE D 1 22 ? 184.874 243.249 189.462 1.00 60.88 40 ILE D O 1
ATOM 15107 N N . PHE D 1 23 ? 184.997 241.066 189.955 1.00 57.27 41 PHE D N 1
ATOM 15108 C CA . PHE D 1 23 ? 185.872 240.810 188.814 1.00 57.27 41 PHE D CA 1
ATOM 15109 C C . PHE D 1 23 ? 185.206 241.194 187.500 1.00 57.27 41 PHE D C 1
ATOM 15110 O O . PHE D 1 23 ? 185.866 241.709 186.591 1.00 57.27 41 PHE D O 1
ATOM 15127 N N . ILE D 1 24 ? 183.905 240.948 187.376 1.00 61.01 42 ILE D N 1
ATOM 15128 C CA . ILE D 1 24 ? 183.181 241.320 186.164 1.00 61.01 42 ILE D CA 1
ATOM 15129 C C . ILE D 1 24 ? 183.136 242.836 185.991 1.00 61.01 42 ILE D C 1
ATOM 15130 O O . ILE D 1 24 ? 183.423 243.357 184.909 1.00 61.01 42 ILE D O 1
ATOM 15146 N N . GLU D 1 25 ? 182.777 243.567 187.047 1.00 63.64 43 GLU D N 1
ATOM 15147 C CA . GLU D 1 25 ? 182.682 245.022 186.935 1.00 63.64 43 GLU D CA 1
ATOM 15148 C C . GLU D 1 25 ? 184.032 245.665 186.647 1.00 63.64 43 GLU D C 1
ATOM 15149 O O . GLU D 1 25 ? 184.116 246.621 185.870 1.00 63.64 43 GLU D O 1
ATOM 15161 N N . ALA D 1 26 ? 185.100 245.164 187.262 1.00 62.33 44 ALA D N 1
ATOM 15162 C CA . ALA D 1 26 ? 186.419 245.714 186.977 1.00 62.33 44 ALA D CA 1
ATOM 15163 C C . ALA D 1 26 ? 186.837 245.449 185.539 1.00 62.33 44 ALA D C 1
ATOM 15164 O O . ALA D 1 26 ? 187.522 246.280 184.933 1.00 62.33 44 ALA D O 1
ATOM 15171 N N . ALA D 1 27 ? 186.439 244.308 184.977 1.00 64.18 45 ALA D N 1
ATOM 15172 C CA . ALA D 1 27 ? 186.775 244.005 183.590 1.00 64.18 45 ALA D CA 1
ATOM 15173 C C . ALA D 1 27 ? 186.036 244.920 182.621 1.00 64.18 45 ALA D C 1
ATOM 15174 O O . ALA D 1 27 ? 186.620 245.394 181.641 1.00 64.18 45 ALA D O 1
ATOM 15181 N N . LYS D 1 28 ? 184.751 245.171 182.871 1.00 66.21 46 LYS D N 1
ATOM 15182 C CA . LYS D 1 28 ? 183.980 246.049 181.997 1.00 66.21 46 LYS D CA 1
ATOM 15183 C C . LYS D 1 28 ? 184.565 247.451 181.928 1.00 66.21 46 LYS D C 1
ATOM 15184 O O . LYS D 1 28 ? 184.383 248.145 180.922 1.00 66.21 46 LYS D O 1
ATOM 15203 N N . LEU D 1 29 ? 185.267 247.890 182.968 1.00 68.68 47 LEU D N 1
ATOM 15204 C CA . LEU D 1 29 ? 185.845 249.225 182.949 1.00 68.68 47 LEU D CA 1
ATOM 15205 C C . LEU D 1 29 ? 187.086 249.315 182.072 1.00 68.68 47 LEU D C 1
ATOM 15206 O O . LEU D 1 29 ? 187.720 250.372 182.030 1.00 68.68 47 LEU D O 1
ATOM 15222 N N . ARG D 1 30 ? 187.448 248.236 181.383 1.00 71.14 48 ARG D N 1
ATOM 15223 C CA . ARG D 1 30 ? 188.609 248.207 180.509 1.00 71.14 48 ARG D CA 1
ATOM 15224 C C . ARG D 1 30 ? 188.244 247.434 179.251 1.00 71.14 48 ARG D C 1
ATOM 15225 O O . ARG D 1 30 ? 187.258 246.696 179.214 1.00 71.14 48 ARG D O 1
ATOM 15246 N N . ASP D 1 31 ? 189.048 247.620 178.208 1.00 85.49 49 ASP D N 1
ATOM 15247 C CA . ASP D 1 31 ? 188.861 246.900 176.951 1.00 85.49 49 ASP D CA 1
ATOM 15248 C C . ASP D 1 31 ? 189.483 245.505 177.049 1.00 85.49 49 ASP D C 1
ATOM 15249 O O . ASP D 1 31 ? 190.410 245.146 176.324 1.00 85.49 49 ASP D O 1
ATOM 15258 N N . GLU D 1 32 ? 188.955 244.713 177.981 1.00 77.69 50 GLU D N 1
ATOM 15259 C CA . GLU D 1 32 ? 189.518 243.404 178.274 1.00 77.69 50 GLU D CA 1
ATOM 15260 C C . GLU D 1 32 ? 188.408 242.420 178.603 1.00 77.69 50 GLU D C 1
ATOM 15261 O O . GLU D 1 32 ? 187.345 242.800 179.096 1.00 77.69 50 GLU D O 1
ATOM 15273 N N . ALA D 1 33 ? 188.664 241.149 178.310 1.00 67.70 51 ALA D N 1
ATOM 15274 C CA . ALA D 1 33 ? 187.753 240.082 178.686 1.00 67.70 51 ALA D CA 1
ATOM 15275 C C . ALA D 1 33 ? 188.022 239.653 180.125 1.00 67.70 51 ALA D C 1
ATOM 15276 O O . ALA D 1 33 ? 189.052 239.983 180.717 1.00 67.70 51 ALA D O 1
ATOM 15283 N N . LEU D 1 34 ? 187.081 238.909 180.694 1.00 60.88 52 LEU D N 1
ATOM 15284 C CA . LEU D 1 34 ? 187.287 238.376 182.030 1.00 60.88 52 LEU D CA 1
ATOM 15285 C C . LEU D 1 34 ? 188.383 237.320 182.016 1.00 60.88 52 LEU D C 1
ATOM 15286 O O . LEU D 1 34 ? 188.502 236.535 181.073 1.00 60.88 52 LEU D O 1
ATOM 15302 N N . ASP D 1 35 ? 189.186 237.304 183.073 1.00 59.40 53 ASP D N 1
ATOM 15303 C CA . ASP D 1 35 ? 190.234 236.307 183.203 1.00 59.40 53 ASP D CA 1
ATOM 15304 C C . ASP D 1 35 ? 189.641 234.899 183.225 1.00 59.40 53 ASP D C 1
ATOM 15305 O O . ASP D 1 35 ? 188.475 234.688 183.565 1.00 59.40 53 ASP D O 1
ATOM 15314 N N . HIS D 1 36 ? 190.465 233.928 182.842 1.00 58.33 54 HIS D N 1
ATOM 15315 C CA . HIS D 1 36 ? 190.033 232.537 182.783 1.00 58.33 54 HIS D CA 1
ATOM 15316 C C . HIS D 1 36 ? 189.589 232.057 184.162 1.00 58.33 54 HIS D C 1
ATOM 15317 O O . HIS D 1 36 ? 190.233 232.343 185.173 1.00 58.33 54 HIS D O 1
ATOM 15331 N N . THR D 1 37 ? 188.479 231.319 184.203 1.00 53.40 55 THR D N 1
ATOM 15332 C CA . THR D 1 37 ? 187.833 230.920 185.447 1.00 53.40 55 THR D CA 1
ATOM 15333 C C . THR D 1 37 ? 187.688 229.406 185.526 1.00 53.40 55 THR D C 1
ATOM 15334 O O . THR D 1 37 ? 187.393 228.749 184.525 1.00 53.40 55 THR D O 1
ATOM 15345 N N . LEU D 1 38 ? 187.902 228.859 186.723 1.00 52.64 56 LEU D N 1
ATOM 15346 C CA . LEU D 1 38 ? 187.819 227.424 186.981 1.00 52.64 56 LEU D CA 1
ATOM 15347 C C . LEU D 1 38 ? 186.931 227.201 188.199 1.00 52.64 56 LEU D C 1
ATOM 15348 O O . LEU D 1 38 ? 187.209 227.743 189.272 1.00 52.64 56 LEU D O 1
ATOM 15364 N N . LEU D 1 39 ? 185.877 226.398 188.039 1.00 51.21 57 LEU D N 1
ATOM 15365 C CA . LEU D 1 39 ? 184.888 226.141 189.086 1.00 51.21 57 LEU D CA 1
ATOM 15366 C C . LEU D 1 39 ? 185.016 224.734 189.658 1.00 51.21 57 LEU D C 1
ATOM 15367 O O . LEU D 1 39 ? 185.005 223.752 188.910 1.00 51.21 57 LEU D O 1
ATOM 15383 N N . PHE D 1 40 ? 185.115 224.647 190.984 1.00 53.50 58 PHE D N 1
ATOM 15384 C CA . PHE D 1 40 ? 185.288 223.403 191.722 1.00 53.50 58 PHE D CA 1
ATOM 15385 C C . PHE D 1 40 ? 184.059 223.111 192.574 1.00 53.50 58 PHE D C 1
ATOM 15386 O O . PHE D 1 40 ? 183.326 224.023 192.961 1.00 53.50 58 PHE D O 1
ATOM 15403 N N . GLY D 1 41 ? 183.832 221.828 192.859 1.00 54.26 59 GLY D N 1
ATOM 15404 C CA . GLY D 1 41 ? 182.748 221.425 193.728 1.00 54.26 59 GLY D CA 1
ATOM 15405 C C . GLY D 1 41 ? 182.162 220.061 193.423 1.00 54.26 59 GLY D C 1
ATOM 15406 O O . GLY D 1 41 ? 182.444 219.452 192.389 1.00 54.26 59 GLY D O 1
ATOM 15410 N N . PRO D 1 42 ? 181.324 219.558 194.327 1.00 51.29 60 PRO D N 1
ATOM 15411 C CA . PRO D 1 42 ? 180.666 218.268 194.105 1.00 51.29 60 PRO D CA 1
ATOM 15412 C C . PRO D 1 42 ? 179.685 218.336 192.949 1.00 51.29 60 PRO D C 1
ATOM 15413 O O . PRO D 1 42 ? 179.199 219.419 192.593 1.00 51.29 60 PRO D O 1
ATOM 15424 N N . PRO D 1 43 ? 179.366 217.198 192.343 1.00 53.12 61 PRO D N 1
ATOM 15425 C CA . PRO D 1 43 ? 178.482 217.200 191.175 1.00 53.12 61 PRO D CA 1
ATOM 15426 C C . PRO D 1 43 ? 177.031 217.500 191.517 1.00 53.12 61 PRO D C 1
ATOM 15427 O O . PRO D 1 43 ? 176.526 217.138 192.582 1.00 53.12 61 PRO D O 1
ATOM 15438 N N . GLY D 1 44 ? 176.357 218.163 190.579 1.00 55.64 62 GLY D N 1
ATOM 15439 C CA . GLY D 1 44 ? 174.943 218.448 190.712 1.00 55.64 62 GLY D CA 1
ATOM 15440 C C . GLY D 1 44 ? 174.530 219.685 191.475 1.00 55.64 62 GLY D C 1
ATOM 15441 O O . GLY D 1 44 ? 173.438 219.693 192.053 1.00 55.64 62 GLY D O 1
ATOM 15445 N N . LEU D 1 45 ? 175.349 220.738 191.502 1.00 53.48 63 LEU D N 1
ATOM 15446 C CA . LEU D 1 45 ? 174.983 221.942 192.238 1.00 53.48 63 LEU D CA 1
ATOM 15447 C C . LEU D 1 45 ? 174.596 223.132 191.365 1.00 53.48 63 LEU D C 1
ATOM 15448 O O . LEU D 1 45 ? 174.131 224.137 191.910 1.00 53.48 63 LEU D O 1
ATOM 15464 N N . GLY D 1 46 ? 174.775 223.065 190.047 1.00 58.57 64 GLY D N 1
ATOM 15465 C CA . GLY D 1 46 ? 174.368 224.171 189.198 1.00 58.57 64 GLY D CA 1
ATOM 15466 C C . GLY D 1 46 ? 175.476 224.880 188.446 1.00 58.57 64 GLY D C 1
ATOM 15467 O O . GLY D 1 46 ? 175.302 226.027 188.027 1.00 58.57 64 GLY D O 1
ATOM 15471 N N . LYS D 1 47 ? 176.623 224.222 188.275 1.00 55.05 65 LYS D N 1
ATOM 15472 C CA . LYS D 1 47 ? 177.745 224.853 187.585 1.00 55.05 65 LYS D CA 1
ATOM 15473 C C . LYS D 1 47 ? 177.381 225.261 186.162 1.00 55.05 65 LYS D C 1
ATOM 15474 O O . LYS D 1 47 ? 177.810 226.317 185.686 1.00 55.05 65 LYS D O 1
ATOM 15493 N N . THR D 1 48 ? 176.582 224.449 185.471 1.00 57.77 66 THR D N 1
ATOM 15494 C CA . THR D 1 48 ? 176.169 224.793 184.112 1.00 57.77 66 THR D CA 1
ATOM 15495 C C . THR D 1 48 ? 175.353 226.081 184.067 1.00 57.77 66 THR D C 1
ATOM 15496 O O . THR D 1 48 ? 175.544 226.909 183.171 1.00 57.77 66 THR D O 1
ATOM 15507 N N . THR D 1 49 ? 174.425 226.262 185.005 1.00 57.56 67 THR D N 1
ATOM 15508 C CA . THR D 1 49 ? 173.640 227.493 185.033 1.00 57.56 67 THR D CA 1
ATOM 15509 C C . THR D 1 49 ? 174.501 228.703 185.376 1.00 57.56 67 THR D C 1
ATOM 15510 O O . THR D 1 49 ? 174.273 229.798 184.852 1.00 57.56 67 THR D O 1
ATOM 15521 N N . MET D 1 50 ? 175.483 228.530 186.260 1.00 56.46 68 MET D N 1
ATOM 15522 C CA . MET D 1 50 ? 176.336 229.646 186.659 1.00 56.46 68 MET D CA 1
ATOM 15523 C C . MET D 1 50 ? 177.105 230.221 185.477 1.00 56.46 68 MET D C 1
ATOM 15524 O O . MET D 1 50 ? 177.238 231.442 185.349 1.00 56.46 68 MET D O 1
ATOM 15538 N N . ALA D 1 51 ? 177.624 229.358 184.605 1.00 56.58 69 ALA D N 1
ATOM 15539 C CA . ALA D 1 51 ? 178.333 229.832 183.421 1.00 56.58 69 ALA D CA 1
ATOM 15540 C C . ALA D 1 51 ? 177.458 230.738 182.564 1.00 56.58 69 ALA D C 1
ATOM 15541 O O . ALA D 1 51 ? 177.905 231.795 182.107 1.00 56.58 69 ALA D O 1
ATOM 15548 N N . PHE D 1 52 ? 176.204 230.347 182.345 1.00 58.98 70 PHE D N 1
ATOM 15549 C CA . PHE D 1 52 ? 175.286 231.164 181.558 1.00 58.98 70 PHE D CA 1
ATOM 15550 C C . PHE D 1 52 ? 175.060 232.539 182.177 1.00 58.98 70 PHE D C 1
ATOM 15551 O O . PHE D 1 52 ? 175.021 233.546 181.463 1.00 58.98 70 PHE D O 1
ATOM 15568 N N . VAL D 1 53 ? 174.901 232.607 183.497 1.00 58.39 71 VAL D N 1
ATOM 15569 C CA . VAL D 1 53 ? 174.692 233.897 184.150 1.00 58.39 71 VAL D CA 1
ATOM 15570 C C . VAL D 1 53 ? 175.916 234.795 184.004 1.00 58.39 71 VAL D C 1
ATOM 15571 O O . VAL D 1 53 ? 175.786 236.014 183.850 1.00 58.39 71 VAL D O 1
ATOM 15584 N N . ILE D 1 54 ? 177.118 234.223 184.073 1.00 57.33 72 ILE D N 1
ATOM 15585 C CA . ILE D 1 54 ? 178.329 235.021 183.885 1.00 57.33 72 ILE D CA 1
ATOM 15586 C C . ILE D 1 54 ? 178.329 235.685 182.514 1.00 57.33 72 ILE D C 1
ATOM 15587 O O . ILE D 1 54 ? 178.677 236.863 182.380 1.00 57.33 72 ILE D O 1
ATOM 15603 N N . ALA D 1 55 ? 177.948 234.941 181.477 1.00 59.20 73 ALA D N 1
ATOM 15604 C CA . ALA D 1 55 ? 177.931 235.493 180.126 1.00 59.20 73 ALA D CA 1
ATOM 15605 C C . ALA D 1 55 ? 176.922 236.626 179.981 1.00 59.20 73 ALA D C 1
ATOM 15606 O O . ALA D 1 55 ? 177.198 237.625 179.309 1.00 59.20 73 ALA D O 1
ATOM 15613 N N . ASN D 1 56 ? 175.750 236.499 180.601 1.00 61.22 74 ASN D N 1
ATOM 15614 C CA . ASN D 1 56 ? 174.768 237.575 180.524 1.00 61.22 74 ASN D CA 1
ATOM 15615 C C . ASN D 1 56 ? 175.269 238.845 181.194 1.00 61.22 74 ASN D C 1
ATOM 15616 O O . ASN D 1 56 ? 175.056 239.949 180.680 1.00 61.22 74 ASN D O 1
ATOM 15627 N N . GLU D 1 57 ? 175.929 238.720 182.342 1.00 62.45 75 GLU D N 1
ATOM 15628 C CA . GLU D 1 57 ? 176.449 239.909 183.003 1.00 62.45 75 GLU D CA 1
ATOM 15629 C C . GLU D 1 57 ? 177.496 240.601 182.140 1.00 62.45 75 GLU D C 1
ATOM 15630 O O . GLU D 1 57 ? 177.490 241.829 182.009 1.00 62.45 75 GLU D O 1
ATOM 15642 N N . MET D 1 58 ? 178.407 239.829 181.546 1.00 63.01 76 MET D N 1
ATOM 15643 C CA . MET D 1 58 ? 179.397 240.407 180.642 1.00 63.01 76 MET D CA 1
ATOM 15644 C C . MET D 1 58 ? 178.760 240.960 179.373 1.00 63.01 76 MET D C 1
ATOM 15645 O O . MET D 1 58 ? 179.298 241.895 178.772 1.00 63.01 76 MET D O 1
ATOM 15659 N N . GLY D 1 59 ? 177.622 240.414 178.955 1.00 61.50 77 GLY D N 1
ATOM 15660 C CA . GLY D 1 59 ? 176.974 240.871 177.740 1.00 61.50 77 GLY D CA 1
ATOM 15661 C C . GLY D 1 59 ? 177.511 240.222 176.482 1.00 61.50 77 GLY D C 1
ATOM 15662 O O . GLY D 1 59 ? 177.670 240.897 175.459 1.00 61.50 77 GLY D O 1
ATOM 15666 N N . VAL D 1 60 ? 177.799 238.921 176.533 1.00 61.61 78 VAL D N 1
ATOM 15667 C CA . VAL D 1 60 ? 178.400 238.180 175.431 1.00 61.61 78 VAL D CA 1
ATOM 15668 C C . VAL D 1 60 ? 177.693 236.835 175.294 1.00 61.61 78 VAL D C 1
ATOM 15669 O O . VAL D 1 60 ? 176.927 236.418 176.163 1.00 61.61 78 VAL D O 1
ATOM 15682 N N . ASN D 1 61 ? 177.943 236.167 174.171 1.00 64.35 79 ASN D N 1
ATOM 15683 C CA . ASN D 1 61 ? 177.350 234.863 173.906 1.00 64.35 79 ASN D CA 1
ATOM 15684 C C . ASN D 1 61 ? 178.166 233.750 174.558 1.00 64.35 79 ASN D C 1
ATOM 15685 O O . ASN D 1 61 ? 179.368 233.890 174.796 1.00 64.35 79 ASN D O 1
ATOM 15696 N N . LEU D 1 62 ? 177.496 232.633 174.847 1.00 61.26 80 LEU D N 1
ATOM 15697 C CA . LEU D 1 62 ? 178.109 231.472 175.483 1.00 61.26 80 LEU D CA 1
ATOM 15698 C C . LEU D 1 62 ? 178.070 230.257 174.565 1.00 61.26 80 LEU D C 1
ATOM 15699 O O . LEU D 1 62 ? 176.993 229.846 174.120 1.00 61.26 80 LEU D O 1
ATOM 15715 N N . LYS D 1 63 ? 179.241 229.685 174.292 1.00 66.53 81 LYS D N 1
ATOM 15716 C CA . LYS D 1 63 ? 179.380 228.434 173.557 1.00 66.53 81 LYS D CA 1
ATOM 15717 C C . LYS D 1 63 ? 179.639 227.317 174.559 1.00 66.53 81 LYS D C 1
ATOM 15718 O O . LYS D 1 63 ? 180.325 227.525 175.563 1.00 66.53 81 LYS D O 1
ATOM 15737 N N . GLN D 1 64 ? 179.101 226.129 174.287 1.00 60.52 82 GLN D N 1
ATOM 15738 C CA . GLN D 1 64 ? 179.193 225.013 175.218 1.00 60.52 82 GLN D CA 1
ATOM 15739 C C . GLN D 1 64 ? 179.699 223.747 174.543 1.00 60.52 82 GLN D C 1
ATOM 15740 O O . GLN D 1 64 ? 179.342 223.453 173.399 1.00 60.52 82 GLN D O 1
ATOM 15754 N N . THR D 1 65 ? 180.531 223.001 175.264 1.00 62.89 83 THR D N 1
ATOM 15755 C CA . THR D 1 65 ? 181.070 221.726 174.801 1.00 62.89 83 THR D CA 1
ATOM 15756 C C . THR D 1 65 ? 181.520 220.933 176.024 1.00 62.89 83 THR D C 1
ATOM 15757 O O . THR D 1 65 ? 181.218 221.301 177.164 1.00 62.89 83 THR D O 1
ATOM 15768 N N . SER D 1 66 ? 182.223 219.825 175.792 1.00 65.04 84 SER D N 1
ATOM 15769 C CA . SER D 1 66 ? 182.742 219.022 176.890 1.00 65.04 84 SER D CA 1
ATOM 15770 C C . SER D 1 66 ? 184.046 218.356 176.475 1.00 65.04 84 SER D C 1
ATOM 15771 O O . SER D 1 66 ? 184.279 218.091 175.294 1.00 65.04 84 SER D O 1
ATOM 15779 N N . GLY D 1 67 ? 184.902 218.094 177.473 1.00 67.82 85 GLY D N 1
ATOM 15780 C CA . GLY D 1 67 ? 186.174 217.443 177.262 1.00 67.82 85 GLY D CA 1
ATOM 15781 C C . GLY D 1 67 ? 186.113 216.078 176.615 1.00 67.82 85 GLY D C 1
ATOM 15782 O O . GLY D 1 67 ? 186.928 215.782 175.733 1.00 67.82 85 GLY D O 1
ATOM 15786 N N . PRO D 1 68 ? 185.186 215.207 177.018 1.00 67.75 86 PRO D N 1
ATOM 15787 C CA . PRO D 1 68 ? 185.096 213.885 176.382 1.00 67.75 86 PRO D CA 1
ATOM 15788 C C . PRO D 1 68 ? 184.692 213.930 174.923 1.00 67.75 86 PRO D C 1
ATOM 15789 O O . PRO D 1 68 ? 185.038 213.011 174.172 1.00 67.75 86 PRO D O 1
ATOM 15800 N N . ALA D 1 69 ? 183.980 214.970 174.491 1.00 72.20 87 ALA D N 1
ATOM 15801 C CA . ALA D 1 69 ? 183.503 215.031 173.117 1.00 72.20 87 ALA D CA 1
ATOM 15802 C C . ALA D 1 69 ? 184.566 215.521 172.147 1.00 72.20 87 ALA D C 1
ATOM 15803 O O . ALA D 1 69 ? 184.477 215.220 170.953 1.00 72.20 87 ALA D O 1
ATOM 15810 N N . ILE D 1 70 ? 185.557 216.261 172.618 1.00 76.30 88 ILE D N 1
ATOM 15811 C CA . ILE D 1 70 ? 186.650 216.693 171.758 1.00 76.30 88 ILE D CA 1
ATOM 15812 C C . ILE D 1 70 ? 187.620 215.530 171.614 1.00 76.30 88 ILE D C 1
ATOM 15813 O O . ILE D 1 70 ? 187.858 214.783 172.570 1.00 76.30 88 ILE D O 1
ATOM 15829 N N . GLU D 1 71 ? 188.172 215.356 170.412 1.00 85.86 89 GLU D N 1
ATOM 15830 C CA . GLU D 1 71 ? 189.061 214.226 170.154 1.00 85.86 89 GLU D CA 1
ATOM 15831 C C . GLU D 1 71 ? 190.322 214.569 169.374 1.00 85.86 89 GLU D C 1
ATOM 15832 O O . GLU D 1 71 ? 191.309 213.840 169.508 1.00 85.86 89 GLU D O 1
ATOM 15844 N N . LYS D 1 72 ? 190.342 215.628 168.566 1.00 84.44 90 LYS D N 1
ATOM 15845 C CA . LYS D 1 72 ? 191.541 216.001 167.830 1.00 84.44 90 LYS D CA 1
ATOM 15846 C C . LYS D 1 72 ? 191.739 217.507 167.902 1.00 84.44 90 LYS D C 1
ATOM 15847 O O . LYS D 1 72 ? 190.782 218.273 168.038 1.00 84.44 90 LYS D O 1
ATOM 15866 N N . ALA D 1 73 ? 193.002 217.917 167.779 1.00 79.47 91 ALA D N 1
ATOM 15867 C CA . ALA D 1 73 ? 193.359 219.330 167.860 1.00 79.47 91 ALA D CA 1
ATOM 15868 C C . ALA D 1 73 ? 192.536 220.188 166.907 1.00 79.47 91 ALA D C 1
ATOM 15869 O O . ALA D 1 73 ? 192.187 221.327 167.233 1.00 79.47 91 ALA D O 1
ATOM 15876 N N . GLY D 1 74 ? 192.224 219.666 165.723 1.00 82.71 92 GLY D N 1
ATOM 15877 C CA . GLY D 1 74 ? 191.405 220.421 164.791 1.00 82.71 92 GLY D CA 1
ATOM 15878 C C . GLY D 1 74 ? 190.020 220.746 165.318 1.00 82.71 92 GLY D C 1
ATOM 15879 O O . GLY D 1 74 ? 189.428 221.755 164.929 1.00 82.71 92 GLY D O 1
ATOM 15883 N N . ASP D 1 75 ? 189.481 219.902 166.199 1.00 82.85 93 ASP D N 1
ATOM 15884 C CA . ASP D 1 75 ? 188.171 220.181 166.781 1.00 82.85 93 ASP D CA 1
ATOM 15885 C C . ASP D 1 75 ? 188.199 221.455 167.615 1.00 82.85 93 ASP D C 1
ATOM 15886 O O . ASP D 1 75 ? 187.320 222.314 167.493 1.00 82.85 93 ASP D O 1
ATOM 15895 N N . LEU D 1 76 ? 189.209 221.589 168.474 1.00 78.02 94 LEU D N 1
ATOM 15896 C CA . LEU D 1 76 ? 189.324 222.769 169.324 1.00 78.02 94 LEU D CA 1
ATOM 15897 C C . LEU D 1 76 ? 189.485 224.039 168.496 1.00 78.02 94 LEU D C 1
ATOM 15898 O O . LEU D 1 76 ? 188.771 225.025 168.706 1.00 78.02 94 LEU D O 1
ATOM 15914 N N . VAL D 1 77 ? 190.411 224.025 167.536 1.00 78.90 95 VAL D N 1
ATOM 15915 C CA . VAL D 1 77 ? 190.674 225.202 166.709 1.00 78.90 95 VAL D CA 1
ATOM 15916 C C . VAL D 1 77 ? 189.438 225.603 165.915 1.00 78.90 95 VAL D C 1
ATOM 15917 O O . VAL D 1 77 ? 189.170 226.794 165.719 1.00 78.90 95 VAL D O 1
ATOM 15930 N N . ALA D 1 78 ? 188.671 224.626 165.440 1.00 81.28 96 ALA D N 1
ATOM 15931 C CA . ALA D 1 78 ? 187.463 224.9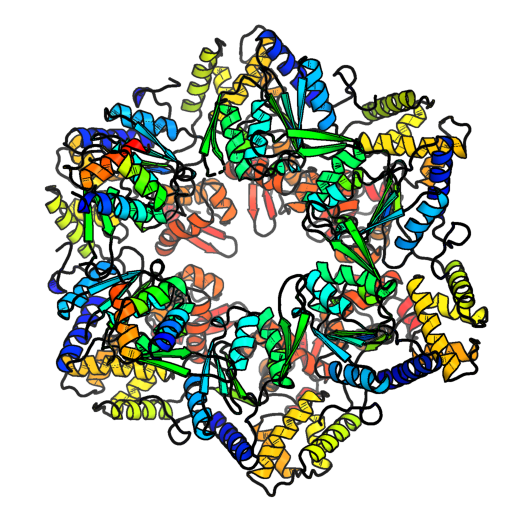47 164.689 1.00 81.28 96 ALA D CA 1
ATOM 15932 C C . ALA D 1 78 ? 186.465 225.732 165.532 1.00 81.28 96 ALA D C 1
ATOM 15933 O O . ALA D 1 78 ? 185.885 226.717 165.061 1.00 81.28 96 ALA D O 1
ATOM 15940 N N . ILE D 1 79 ? 186.250 225.317 166.779 1.00 76.53 97 ILE D N 1
ATOM 15941 C CA . ILE D 1 79 ? 185.355 226.056 167.665 1.00 76.53 97 ILE D CA 1
ATOM 15942 C C . ILE D 1 79 ? 185.912 227.441 167.981 1.00 76.53 97 ILE D C 1
ATOM 15943 O O . ILE D 1 79 ? 185.179 228.436 167.958 1.00 76.53 97 ILE D O 1
ATOM 15959 N N . LEU D 1 80 ? 187.212 227.533 168.270 1.00 75.79 98 LEU D N 1
ATOM 15960 C CA . LEU D 1 80 ? 187.815 228.819 168.615 1.00 75.79 98 LEU D CA 1
ATOM 15961 C C . LEU D 1 80 ? 187.639 229.877 167.532 1.00 75.79 98 LEU D C 1
ATOM 15962 O O . LEU D 1 80 ? 187.543 231.067 167.850 1.00 75.79 98 LEU D O 1
ATOM 15978 N N . ASN D 1 81 ? 187.588 229.486 166.258 1.00 79.37 99 ASN D N 1
ATOM 15979 C CA . ASN D 1 81 ? 187.364 230.485 165.216 1.00 79.37 99 ASN D CA 1
ATOM 15980 C C . ASN D 1 81 ? 185.925 230.982 165.190 1.00 79.37 99 ASN D C 1
ATOM 15981 O O . ASN D 1 81 ? 185.674 232.111 164.753 1.00 79.37 99 ASN D O 1
ATOM 15992 N N . ASP D 1 82 ? 184.972 230.169 165.644 1.00 79.18 100 ASP D N 1
ATOM 15993 C CA . ASP D 1 82 ? 183.581 230.604 165.676 1.00 79.18 100 ASP D CA 1
ATOM 15994 C C . ASP D 1 82 ? 183.325 231.651 166.751 1.00 79.18 100 ASP D C 1
ATOM 15995 O O . ASP D 1 82 ? 182.286 232.316 166.719 1.00 79.18 100 ASP D O 1
ATOM 16004 N N . LEU D 1 83 ? 184.246 231.811 167.695 1.00 73.77 101 LEU D N 1
ATOM 16005 C CA . LEU D 1 83 ? 184.080 232.787 168.761 1.00 73.77 101 LEU D CA 1
ATOM 16006 C C . LEU D 1 83 ? 184.224 234.212 168.247 1.00 73.77 101 LEU D C 1
ATOM 16007 O O . LEU D 1 83 ? 185.173 234.537 167.527 1.00 73.77 101 LEU D O 1
ATOM 16023 N N . GLU D 1 84 ? 183.270 235.057 168.616 1.00 75.87 102 GLU D N 1
ATOM 16024 C CA . GLU D 1 84 ? 183.320 236.491 168.391 1.00 75.87 102 GLU D CA 1
ATOM 16025 C C . GLU D 1 84 ? 184.046 237.157 169.549 1.00 75.87 102 GLU D C 1
ATOM 16026 O O . GLU D 1 84 ? 184.197 236.564 170.620 1.00 75.87 102 GLU D O 1
ATOM 16038 N N . PRO D 1 85 ? 184.514 238.389 169.378 1.00 73.60 103 PRO D N 1
ATOM 16039 C CA . PRO D 1 85 ? 185.265 239.037 170.461 1.00 73.60 103 PRO D CA 1
ATOM 16040 C C . PRO D 1 85 ? 184.464 239.101 171.753 1.00 73.60 103 PRO D C 1
ATOM 16041 O O . PRO D 1 85 ? 183.317 239.550 171.776 1.00 73.60 103 PRO D O 1
ATOM 16052 N N . GLY D 1 86 ? 185.089 238.639 172.837 1.00 67.95 104 GLY D N 1
ATOM 16053 C CA . GLY D 1 86 ? 184.480 238.607 174.148 1.00 67.95 104 GLY D CA 1
ATOM 16054 C C . GLY D 1 86 ? 183.648 237.381 174.450 1.00 67.95 104 GLY D C 1
ATOM 16055 O O . GLY D 1 86 ? 183.184 237.237 175.586 1.00 67.95 104 GLY D O 1
ATOM 16059 N N . ASP D 1 87 ? 183.445 236.493 173.482 1.00 68.83 105 ASP D N 1
ATOM 16060 C CA . ASP D 1 87 ? 182.656 235.294 173.723 1.00 68.83 105 ASP D CA 1
ATOM 16061 C C . ASP D 1 87 ? 183.257 234.452 174.844 1.00 68.83 105 ASP D C 1
ATOM 16062 O O . ASP D 1 87 ? 184.466 234.470 175.086 1.00 68.83 105 ASP D O 1
ATOM 16071 N N . ILE D 1 88 ? 182.394 233.707 175.531 1.00 60.66 106 ILE D N 1
ATOM 16072 C CA . ILE D 1 88 ? 182.788 232.801 176.605 1.00 60.66 106 ILE D CA 1
ATOM 16073 C C . ILE D 1 88 ? 182.670 231.372 176.099 1.00 60.66 106 ILE D C 1
ATOM 16074 O O . ILE D 1 88 ? 181.684 231.014 175.446 1.00 60.66 106 ILE D O 1
ATOM 16090 N N . LEU D 1 89 ? 183.677 230.559 176.399 1.00 61.40 107 LEU D N 1
ATOM 16091 C CA . LEU D 1 89 ? 183.690 229.143 176.055 1.00 61.40 107 LEU D CA 1
ATOM 16092 C C . LEU D 1 89 ? 183.633 228.325 177.338 1.00 61.40 107 LEU D C 1
ATOM 16093 O O . LEU D 1 89 ? 184.537 228.418 178.173 1.00 61.40 107 LEU D O 1
ATOM 16109 N N . PHE D 1 90 ? 182.584 227.523 177.491 1.00 57.93 108 PHE D N 1
ATOM 16110 C CA . PHE D 1 90 ? 182.418 226.666 178.658 1.00 57.93 108 PHE D CA 1
ATOM 16111 C C . PHE D 1 90 ? 182.762 225.233 178.277 1.00 57.93 108 PHE D C 1
ATOM 16112 O O . PHE D 1 90 ? 182.129 224.656 177.388 1.00 57.93 108 PHE D O 1
ATOM 16129 N N . ILE D 1 91 ? 183.758 224.663 178.947 1.00 60.00 109 ILE D N 1
ATOM 16130 C CA . ILE D 1 91 ? 184.173 223.280 178.737 1.00 60.00 109 ILE D CA 1
ATOM 16131 C C . ILE D 1 91 ? 183.862 222.499 180.004 1.00 60.00 109 ILE D C 1
ATOM 16132 O O . ILE D 1 91 ? 184.487 222.718 181.047 1.00 60.00 109 ILE D O 1
ATOM 16148 N N . ASP D 1 92 ? 182.897 221.593 179.922 1.00 61.38 110 ASP D N 1
ATOM 16149 C CA . ASP D 1 92 ? 182.588 220.717 181.040 1.00 61.38 110 ASP D CA 1
ATOM 16150 C C . ASP D 1 92 ? 183.546 219.534 181.091 1.00 61.38 110 ASP D C 1
ATOM 16151 O O . ASP D 1 92 ? 184.058 219.078 180.066 1.00 61.38 110 ASP D O 1
ATOM 16160 N N . GLU D 1 93 ? 183.782 219.038 182.305 1.00 63.59 111 GLU D N 1
ATOM 16161 C CA . GLU D 1 93 ? 184.620 217.857 182.515 1.00 63.59 111 GLU D CA 1
ATOM 16162 C C . GLU D 1 93 ? 185.978 218.026 181.839 1.00 63.59 111 GLU D C 1
ATOM 16163 O O . GLU D 1 93 ? 186.504 217.112 181.203 1.00 63.59 111 GLU D O 1
ATOM 16175 N N . ILE D 1 94 ? 186.549 219.222 181.982 1.00 60.84 112 ILE D N 1
ATOM 16176 C CA . ILE D 1 94 ? 187.793 219.578 181.313 1.00 60.84 112 ILE D CA 1
ATOM 16177 C C . ILE D 1 94 ? 188.960 218.679 181.690 1.00 60.84 112 ILE D C 1
ATOM 16178 O O . ILE D 1 94 ? 189.962 218.643 180.970 1.00 60.84 112 ILE D O 1
ATOM 16194 N N . HIS D 1 95 ? 188.871 217.953 182.802 1.00 63.94 113 HIS D N 1
ATOM 16195 C CA . HIS D 1 95 ? 189.962 217.069 183.195 1.00 63.94 113 HIS D CA 1
ATOM 16196 C C . HIS D 1 95 ? 190.115 215.842 182.303 1.00 63.94 113 HIS D C 1
ATOM 16197 O O . HIS D 1 95 ? 191.141 215.162 182.401 1.00 63.94 113 HIS D O 1
ATOM 16211 N N . ARG D 1 96 ? 189.140 215.532 181.450 1.00 67.00 114 ARG D N 1
ATOM 16212 C CA . ARG D 1 96 ? 189.223 214.377 180.562 1.00 67.00 114 ARG D CA 1
ATOM 16213 C C . ARG D 1 96 ? 189.668 214.716 179.141 1.00 67.00 114 ARG D C 1
ATOM 16214 O O . ARG D 1 96 ? 189.601 213.846 178.268 1.00 67.00 114 ARG D O 1
ATOM 16235 N N . MET D 1 97 ? 190.111 215.940 178.879 1.00 73.70 115 MET D N 1
ATOM 16236 C CA . MET D 1 97 ? 190.596 216.264 177.543 1.00 73.70 115 MET D CA 1
ATOM 16237 C C . MET D 1 97 ? 191.860 215.468 177.215 1.00 73.70 115 MET D C 1
ATOM 16238 O O . MET D 1 97 ? 192.734 215.307 178.071 1.00 73.70 115 MET D O 1
ATOM 16252 N N . PRO D 1 98 ? 191.987 214.965 175.987 1.00 79.52 116 PRO D N 1
ATOM 16253 C CA . PRO D 1 98 ? 193.215 214.263 175.600 1.00 79.52 116 PRO D CA 1
ATOM 16254 C C . PRO D 1 98 ? 194.401 215.209 175.487 1.00 79.52 116 PRO D C 1
ATOM 1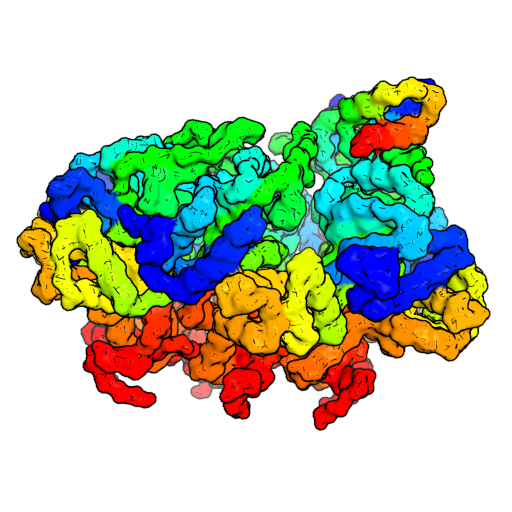6255 O O . PRO D 1 98 ? 194.282 216.333 174.995 1.00 79.52 116 PRO D O 1
ATOM 16266 N N . MET D 1 99 ? 195.557 214.730 175.954 1.00 84.01 117 MET D N 1
ATOM 16267 C CA . MET D 1 99 ? 196.778 215.533 175.960 1.00 84.01 117 MET D CA 1
ATOM 16268 C C . MET D 1 99 ? 197.065 216.173 174.605 1.00 84.01 117 MET D C 1
ATOM 16269 O O . MET D 1 99 ? 197.536 217.313 174.538 1.00 84.01 117 MET D O 1
ATOM 16283 N N . ALA D 1 100 ? 196.794 215.456 173.514 1.00 84.23 118 ALA D N 1
ATOM 16284 C CA . ALA D 1 100 ? 197.039 216.011 172.185 1.00 84.23 118 ALA D CA 1
ATOM 16285 C C . ALA D 1 100 ? 196.354 217.356 171.981 1.00 84.23 118 ALA D C 1
ATOM 16286 O O . ALA D 1 100 ? 196.852 218.197 171.226 1.00 84.23 118 ALA D O 1
ATOM 16293 N N . VAL D 1 101 ? 195.225 217.581 172.642 1.00 80.88 119 VAL D N 1
ATOM 16294 C CA . VAL D 1 101 ? 194.503 218.844 172.522 1.00 80.88 119 VAL D CA 1
ATOM 16295 C C . VAL D 1 101 ? 194.978 219.856 173.557 1.00 80.88 119 VAL D C 1
ATOM 16296 O O . VAL D 1 101 ? 195.089 221.048 173.266 1.00 80.88 119 VAL D O 1
ATOM 16309 N N . GLU D 1 102 ? 195.267 219.383 174.767 1.00 79.43 120 GLU D N 1
ATOM 16310 C CA . GLU D 1 102 ? 195.729 220.256 175.840 1.00 79.43 120 GLU D CA 1
ATOM 16311 C C . GLU D 1 102 ? 196.971 221.055 175.452 1.00 79.43 120 GLU D C 1
ATOM 16312 O O . GLU D 1 102 ? 197.081 222.238 175.791 1.00 79.43 120 GLU D O 1
ATOM 16324 N N . GLU D 1 103 ? 197.917 220.436 174.744 1.00 81.24 121 GLU D N 1
ATOM 16325 C CA . GLU D 1 103 ? 199.132 221.150 174.358 1.00 81.24 121 GLU D CA 1
ATOM 16326 C C . GLU D 1 103 ? 198.877 222.305 173.397 1.00 81.24 121 GLU D C 1
ATOM 16327 O O . GLU D 1 103 ? 199.714 223.207 173.308 1.00 81.24 121 GLU D O 1
ATOM 16339 N N . VAL D 1 104 ? 197.755 222.312 172.687 1.00 77.42 122 VAL D N 1
ATOM 16340 C CA . VAL D 1 104 ? 197.448 223.428 171.799 1.00 77.42 122 VAL D CA 1
ATOM 16341 C C . VAL D 1 104 ? 196.741 224.548 172.554 1.00 77.42 122 VAL D C 1
ATOM 16342 O O . VAL D 1 104 ? 196.859 225.719 172.181 1.00 77.42 122 VAL D O 1
ATOM 16355 N N . LEU D 1 105 ? 195.994 224.205 173.600 1.00 71.83 123 LEU D N 1
ATOM 16356 C CA . LEU D 1 105 ? 195.261 225.196 174.377 1.00 71.83 123 LEU D CA 1
ATOM 16357 C C . LEU D 1 105 ? 196.186 226.153 175.128 1.00 71.83 123 LEU D C 1
ATOM 16358 O O . LEU D 1 105 ? 195.807 227.304 175.368 1.00 71.83 123 LEU D O 1
ATOM 16374 N N . TYR D 1 106 ? 197.385 225.710 175.517 1.00 72.79 124 TYR D N 1
ATOM 16375 C CA . TYR D 1 106 ? 198.292 226.589 176.255 1.00 72.79 124 TYR D CA 1
ATOM 16376 C C . TYR D 1 106 ? 198.606 227.869 175.489 1.00 72.79 124 TYR D C 1
ATOM 16377 O O . TYR D 1 106 ? 198.564 228.967 176.054 1.00 72.79 124 TYR D O 1
ATOM 16395 N N . SER D 1 107 ? 198.938 227.754 174.207 1.00 73.90 125 SER D N 1
ATOM 16396 C CA . SER D 1 107 ? 199.298 228.943 173.442 1.00 73.90 125 SER D CA 1
ATOM 16397 C C . SER D 1 107 ? 198.095 229.847 173.206 1.00 73.90 125 SER D C 1
ATOM 16398 O O . SER D 1 107 ? 198.216 231.076 173.252 1.00 73.90 125 SER D O 1
ATOM 16406 N N . ALA D 1 108 ? 196.927 229.261 172.960 1.00 73.12 126 ALA D N 1
ATOM 16407 C CA . ALA D 1 108 ? 195.721 230.055 172.755 1.00 73.12 126 ALA D CA 1
ATOM 16408 C C . ALA D 1 108 ? 195.358 230.862 173.997 1.00 73.12 126 ALA D C 1
ATOM 16409 O O . ALA D 1 108 ? 195.037 232.051 173.906 1.00 73.12 126 ALA D O 1
ATOM 16416 N N . MET D 1 109 ? 195.405 230.230 175.169 1.00 66.95 127 MET D N 1
ATOM 16417 C CA . MET D 1 109 ? 195.069 230.921 176.411 1.00 66.95 127 MET D CA 1
ATOM 16418 C C . MET D 1 109 ? 196.022 232.069 176.734 1.00 66.95 127 MET D C 1
ATOM 16419 O O . MET D 1 109 ? 195.581 233.136 177.175 1.00 66.95 127 MET D O 1
ATOM 16433 N N . GLU D 1 110 ? 197.322 231.885 176.522 1.00 73.14 128 GLU D N 1
ATOM 16434 C CA . GLU D 1 110 ? 198.273 232.908 176.954 1.00 73.14 128 GLU D CA 1
ATOM 16435 C C . GLU D 1 110 ? 198.405 234.083 175.988 1.00 73.14 128 GLU D C 1
ATOM 16436 O O . GLU D 1 110 ? 198.462 235.235 176.431 1.00 73.14 128 GLU D O 1
ATOM 16448 N N . ASP D 1 111 ? 198.454 233.835 174.680 1.00 76.46 129 ASP D N 1
ATOM 16449 C CA . ASP D 1 111 ? 198.656 234.905 173.709 1.00 76.46 129 ASP D CA 1
ATOM 16450 C C . ASP D 1 111 ? 197.514 235.118 172.728 1.00 76.46 129 ASP D C 1
ATOM 16451 O O . ASP D 1 111 ? 197.551 236.101 171.981 1.00 76.46 129 ASP D O 1
ATOM 16460 N N . TYR D 1 112 ? 196.519 234.239 172.693 1.00 73.97 130 TYR D N 1
ATOM 16461 C CA . TYR D 1 112 ? 195.434 234.320 171.718 1.00 73.97 130 TYR D CA 1
ATOM 16462 C C . TYR D 1 112 ? 195.921 234.069 170.292 1.00 73.97 130 TYR D C 1
ATOM 16463 O O . TYR D 1 112 ? 195.469 234.720 169.350 1.00 73.97 130 TYR D O 1
ATOM 16481 N N . TYR D 1 113 ? 196.848 233.131 170.122 1.00 79.12 131 TYR D N 1
ATOM 16482 C CA . TYR D 1 113 ? 197.239 232.716 168.783 1.00 79.12 131 TYR D CA 1
ATOM 16483 C C . TYR D 1 113 ? 197.652 231.254 168.832 1.00 79.12 131 TYR D C 1
ATOM 16484 O O . TYR D 1 113 ? 197.893 230.683 169.898 1.00 79.12 131 TYR D O 1
ATOM 16502 N N . ILE D 1 114 ? 197.738 230.658 167.651 1.00 81.09 132 ILE D N 1
ATOM 16503 C CA . ILE D 1 114 ? 198.218 229.298 167.463 1.00 81.09 132 ILE D CA 1
ATOM 16504 C C . ILE D 1 114 ? 199.234 229.334 166.333 1.00 81.09 132 ILE D C 1
ATOM 16505 O O . ILE D 1 114 ? 199.058 230.073 165.358 1.00 81.09 132 ILE D O 1
ATOM 16521 N N . ASP D 1 115 ? 200.295 228.543 166.457 1.00 85.32 133 ASP D N 1
ATOM 16522 C CA . ASP D 1 115 ? 201.393 228.556 165.491 1.00 85.32 133 ASP D CA 1
ATOM 16523 C C . ASP D 1 115 ? 201.593 227.156 164.920 1.00 85.32 133 ASP D C 1
ATOM 16524 O O . ASP D 1 115 ? 202.383 226.363 165.435 1.00 85.32 133 ASP D O 1
ATOM 16533 N N . ILE D 1 116 ? 200.862 226.864 163.845 1.00 83.93 134 ILE D N 1
ATOM 16534 C CA . ILE D 1 116 ? 200.904 225.543 163.232 1.00 83.93 134 ILE D CA 1
ATOM 16535 C C . ILE D 1 116 ? 202.210 225.399 162.464 1.00 83.93 134 ILE D C 1
ATOM 16536 O O . ILE D 1 116 ? 202.535 226.228 161.604 1.00 83.93 134 ILE D O 1
ATOM 16552 N N . MET D 1 117 ? 202.967 224.351 162.772 1.00 88.12 135 MET D N 1
ATOM 16553 C CA . MET D 1 117 ? 204.254 224.099 162.139 1.00 88.12 135 MET D CA 1
ATOM 16554 C C . MET D 1 117 ? 204.105 222.973 161.124 1.00 88.12 135 MET D C 1
ATOM 16555 O O . MET D 1 117 ? 203.395 221.994 161.368 1.00 88.12 135 MET D O 1
ATOM 16569 N N . ILE D 1 118 ? 204.788 223.113 159.985 1.00 87.63 136 ILE D N 1
ATOM 16570 C CA . ILE D 1 118 ? 204.646 222.184 158.872 1.00 87.63 136 ILE D CA 1
ATOM 16571 C C . ILE D 1 118 ? 205.982 222.023 158.157 1.00 87.63 136 ILE D C 1
ATOM 16572 O O . ILE D 1 118 ? 206.861 222.883 158.229 1.00 87.63 136 ILE D O 1
ATOM 16588 N N . GLY D 1 119 ? 206.119 220.901 157.458 1.00 89.62 137 GLY D N 1
ATOM 16589 C CA . GLY D 1 119 ? 207.314 220.570 156.705 1.00 89.62 137 GLY D CA 1
ATOM 16590 C C . GLY D 1 119 ? 208.376 219.870 157.526 1.00 89.62 137 GLY D C 1
ATOM 16591 O O . GLY D 1 119 ? 208.167 219.446 158.667 1.00 89.62 137 GLY D O 1
ATOM 16595 N N . ALA D 1 120 ? 209.552 219.746 156.914 1.00 91.31 138 ALA D N 1
ATOM 16596 C CA . ALA D 1 120 ? 210.685 219.100 157.561 1.00 91.31 138 ALA D CA 1
ATOM 16597 C C . ALA D 1 120 ? 211.984 219.592 156.939 1.00 91.31 138 ALA D C 1
ATOM 16598 O O . ALA D 1 120 ? 212.023 219.966 155.765 1.00 91.31 138 ALA D O 1
ATOM 16605 N N . GLY D 1 121 ? 213.043 219.573 157.737 1.00 93.29 139 GLY D N 1
ATOM 16606 C CA . GLY D 1 121 ? 214.341 220.032 157.265 1.00 93.29 139 GLY D CA 1
ATOM 16607 C C . GLY D 1 121 ? 214.300 221.456 156.739 1.00 93.29 139 GLY D C 1
ATOM 16608 O O . GLY D 1 121 ? 213.889 222.391 157.437 1.00 93.29 139 GLY D O 1
ATOM 16612 N N . GLU D 1 122 ? 214.737 221.635 155.490 1.00 96.48 140 GLU D N 1
ATOM 16613 C CA . GLU D 1 122 ? 214.730 222.954 154.867 1.00 96.48 140 GLU D CA 1
ATOM 16614 C C . GLU D 1 122 ? 213.324 223.448 154.563 1.00 96.48 140 GLU D C 1
ATOM 16615 O O . GLU D 1 122 ? 213.144 224.639 154.289 1.00 96.48 140 GLU D O 1
ATOM 16627 N N . THR D 1 123 ? 212.333 222.566 154.594 1.00 94.14 141 THR D N 1
ATOM 16628 C CA . THR D 1 123 ? 210.948 222.922 154.336 1.00 94.14 141 THR D CA 1
ATOM 16629 C C . THR D 1 123 ? 210.189 223.262 155.614 1.00 94.14 141 THR D C 1
ATOM 16630 O O . THR D 1 123 ? 208.967 223.431 155.572 1.00 94.14 141 THR D O 1
ATOM 16641 N N . SER D 1 124 ? 210.886 223.360 156.744 1.00 91.84 142 SER D N 1
ATOM 16642 C CA . SER D 1 124 ? 210.244 223.667 158.015 1.00 91.84 142 SER D CA 1
ATOM 16643 C C . SER D 1 124 ? 209.717 225.097 158.011 1.00 91.84 142 SER D C 1
ATOM 16644 O O . SER D 1 124 ? 210.477 226.051 157.819 1.00 91.84 142 SER D O 1
ATOM 16652 N N . ARG D 1 125 ? 208.413 225.238 158.239 1.00 90.63 143 ARG D N 1
ATOM 16653 C CA . ARG D 1 125 ? 207.731 226.522 158.226 1.00 90.63 143 ARG D CA 1
ATOM 16654 C C . ARG D 1 125 ? 206.646 226.499 159.288 1.00 90.63 143 ARG D C 1
ATOM 16655 O O . ARG D 1 125 ? 206.318 225.449 159.845 1.00 90.63 143 ARG D O 1
ATOM 16676 N N . SER D 1 126 ? 206.088 227.673 159.573 1.00 87.47 144 SER D N 1
ATOM 16677 C CA . SER D 1 126 ? 204.936 227.775 160.454 1.00 87.47 144 SER D CA 1
ATOM 16678 C C . SER D 1 126 ? 203.961 228.813 159.915 1.00 87.47 144 SER D C 1
ATOM 16679 O O . SER D 1 126 ? 204.319 229.673 159.110 1.00 87.47 144 SER D O 1
ATOM 16687 N N . VAL D 1 127 ? 202.712 228.712 160.369 1.00 83.35 145 VAL D N 1
ATOM 16688 C CA . VAL D 1 127 ? 201.662 229.672 160.045 1.00 83.35 145 VAL D CA 1
ATOM 16689 C C . VAL D 1 127 ? 201.034 230.147 161.348 1.00 83.35 145 VAL D C 1
ATOM 16690 O O . VAL D 1 127 ? 200.692 229.332 162.211 1.00 83.35 145 VAL D O 1
ATOM 16703 N N . HIS D 1 128 ? 200.884 231.462 161.486 1.00 84.08 146 HIS D N 1
ATOM 16704 C CA . HIS D 1 128 ? 200.379 232.083 162.706 1.00 84.08 146 HIS D CA 1
ATOM 16705 C C . HIS D 1 128 ? 198.927 232.506 162.518 1.00 84.08 146 HIS D C 1
ATOM 16706 O O . HIS D 1 128 ? 198.629 233.349 161.666 1.00 84.08 146 HIS D O 1
ATOM 16720 N N . LEU D 1 129 ? 198.032 231.938 163.326 1.00 83.71 147 LEU D N 1
ATOM 16721 C CA . LEU D 1 129 ? 196.609 232.261 163.291 1.00 83.71 147 LEU D CA 1
ATOM 16722 C C . LEU D 1 129 ? 196.236 233.076 164.521 1.00 83.71 147 LEU D C 1
ATOM 16723 O O . LEU D 1 129 ? 196.341 232.588 165.651 1.00 83.71 147 LEU D O 1
ATOM 16739 N N . ASP D 1 130 ? 195.793 234.307 164.291 1.00 81.48 148 ASP D N 1
ATOM 16740 C CA . ASP D 1 130 ? 195.321 235.167 165.366 1.00 81.48 148 ASP D CA 1
ATOM 16741 C C . ASP D 1 130 ? 193.943 234.728 165.846 1.00 81.48 148 ASP D C 1
ATOM 16742 O O . ASP D 1 130 ? 193.086 234.339 165.050 1.00 81.48 148 ASP D O 1
ATOM 16751 N N . LEU D 1 131 ? 193.734 234.787 167.163 1.00 77.60 149 LEU D N 1
ATOM 16752 C CA . LEU D 1 131 ? 192.463 234.432 167.768 1.00 77.60 149 LEU D CA 1
ATOM 16753 C C . LEU D 1 131 ? 191.854 235.638 168.476 1.00 77.60 149 LEU D C 1
ATOM 16754 O O . LEU D 1 131 ? 192.581 236.427 169.087 1.00 77.60 149 LEU D O 1
ATOM 16770 N N . PRO D 1 132 ? 190.531 235.811 168.415 1.00 74.09 150 PRO D N 1
ATOM 16771 C CA . PRO D 1 132 ? 189.914 236.945 169.098 1.00 74.09 150 PRO D CA 1
ATOM 16772 C C . PRO D 1 132 ? 189.935 236.757 170.604 1.00 74.09 150 PRO D C 1
ATOM 16773 O O . PRO D 1 132 ? 189.823 235.624 171.103 1.00 74.09 150 PRO D O 1
ATOM 16784 N N . PRO D 1 133 ? 190.077 237.836 171.371 1.00 69.96 151 PRO D N 1
ATOM 16785 C CA . PRO D 1 133 ? 190.088 237.709 172.834 1.00 69.96 151 PRO D CA 1
ATOM 16786 C C . PRO D 1 133 ? 188.863 236.966 173.346 1.00 69.96 151 PRO D C 1
ATOM 16787 O O . PRO D 1 133 ? 187.728 237.280 172.985 1.00 69.96 151 PRO D O 1
ATOM 16798 N N . PHE D 1 134 ? 189.097 235.973 174.201 1.00 66.36 152 PHE D N 1
ATOM 16799 C CA . PHE D 1 134 ? 188.014 235.149 174.717 1.00 66.36 152 PHE D CA 1
ATOM 16800 C C . PHE D 1 134 ? 188.315 234.727 176.148 1.00 66.36 152 PHE D C 1
ATOM 16801 O O . PHE D 1 134 ? 189.470 234.689 176.577 1.00 66.36 152 PHE D O 1
ATOM 16818 N N . THR D 1 135 ? 187.254 234.392 176.880 1.00 60.59 153 THR D N 1
ATOM 16819 C CA . THR D 1 135 ? 187.351 233.906 178.251 1.00 60.59 153 THR D CA 1
ATOM 16820 C C . THR D 1 135 ? 186.973 232.434 178.292 1.00 60.59 153 THR D C 1
ATOM 16821 O O . THR D 1 135 ? 185.879 232.059 177.859 1.00 60.59 153 THR D O 1
ATOM 16832 N N . LEU D 1 136 ? 187.875 231.607 178.804 1.00 59.96 154 LEU D N 1
ATOM 16833 C CA . LEU D 1 136 ? 187.611 230.190 178.995 1.00 59.96 154 LEU D CA 1
ATOM 16834 C C . LEU D 1 136 ? 187.064 229.949 180.396 1.00 59.96 154 LEU D C 1
ATOM 16835 O O . LEU D 1 136 ? 187.654 230.400 181.380 1.00 59.96 154 LEU D O 1
ATOM 16851 N N . VAL D 1 137 ? 185.940 229.243 180.486 1.00 54.76 155 VAL D N 1
ATOM 16852 C CA . VAL D 1 137 ? 185.361 228.837 181.763 1.00 54.76 155 VAL D CA 1
ATOM 16853 C C . VAL D 1 137 ? 185.411 227.319 181.831 1.00 54.76 155 VAL D C 1
ATOM 16854 O O . VAL D 1 137 ? 184.765 226.634 181.030 1.00 54.76 155 VAL D O 1
ATOM 16867 N N . GLY D 1 138 ? 186.177 226.794 182.781 1.00 52.54 156 GLY D N 1
ATOM 16868 C CA . GLY D 1 138 ? 186.317 225.363 182.974 1.00 52.54 156 GLY D CA 1
ATOM 16869 C C . GLY D 1 138 ? 185.572 224.898 184.210 1.00 52.54 156 GLY D C 1
ATOM 16870 O O . GLY D 1 138 ? 185.475 225.625 185.199 1.00 52.54 156 GLY D O 1
ATOM 16874 N N . ALA D 1 139 ? 185.040 223.681 184.147 1.00 53.45 157 ALA D N 1
ATOM 16875 C CA . ALA D 1 139 ? 184.347 223.063 185.268 1.00 53.45 157 ALA D CA 1
ATOM 16876 C C . ALA D 1 139 ? 184.922 221.672 185.454 1.00 53.45 157 ALA D C 1
ATOM 16877 O O . ALA D 1 139 ? 185.076 220.930 184.482 1.00 53.45 157 ALA D O 1
ATOM 16884 N N . THR D 1 140 ? 185.222 221.314 186.697 1.00 57.64 158 THR D N 1
ATOM 16885 C CA . THR D 1 140 ? 185.825 220.026 186.995 1.00 57.64 158 THR D CA 1
ATOM 16886 C C . THR D 1 140 ? 185.275 219.477 188.304 1.00 57.64 158 THR D C 1
ATOM 16887 O O . THR D 1 140 ? 184.597 220.170 189.065 1.00 57.64 158 THR D O 1
ATOM 16898 N N . THR D 1 141 ? 185.568 218.200 188.543 1.00 61.11 159 THR D N 1
ATOM 16899 C CA . THR D 1 141 ? 185.154 217.501 189.750 1.00 61.11 159 THR D CA 1
ATOM 16900 C C . THR D 1 141 ? 186.298 216.711 190.371 1.00 61.11 159 THR D C 1
ATOM 16901 O O . THR D 1 141 ? 186.151 216.219 191.494 1.00 61.11 159 THR D O 1
ATOM 16912 N N . ARG D 1 142 ? 187.433 216.588 189.684 1.00 68.41 160 ARG D N 1
ATOM 16913 C CA . ARG D 1 142 ? 188.608 215.877 190.175 1.00 68.41 160 ARG D CA 1
ATOM 16914 C C . ARG D 1 142 ? 189.826 216.781 189.971 1.00 68.41 160 ARG D C 1
ATOM 16915 O O . ARG D 1 142 ? 190.749 216.490 189.214 1.00 68.41 160 ARG D O 1
ATOM 16936 N N . ALA D 1 143 ? 189.807 217.906 190.689 1.00 66.57 161 ALA D N 1
ATOM 16937 C CA . ALA D 1 143 ? 190.831 218.940 190.559 1.00 66.57 161 ALA D CA 1
ATOM 16938 C C . ALA D 1 143 ? 192.247 218.398 190.675 1.00 66.57 161 ALA D C 1
ATOM 16939 O O . ALA D 1 143 ? 193.166 218.926 190.040 1.00 66.57 161 ALA D O 1
ATOM 16946 N N . GLY D 1 144 ? 192.445 217.355 191.467 1.00 71.79 162 GLY D N 1
ATOM 16947 C CA . GLY D 1 144 ? 193.764 216.790 191.651 1.00 71.79 162 GLY D CA 1
ATOM 16948 C C . GLY D 1 144 ? 194.380 216.109 190.450 1.00 71.79 162 GLY D C 1
ATOM 16949 O O . GLY D 1 144 ? 195.490 215.588 190.584 1.00 71.79 162 GLY D O 1
ATOM 16953 N N . MET D 1 145 ? 193.726 216.090 189.287 1.00 68.81 163 MET D N 1
ATOM 16954 C CA . MET D 1 145 ? 194.319 215.469 188.109 1.00 68.81 163 MET D CA 1
ATOM 16955 C C . MET D 1 145 ? 194.544 216.442 186.959 1.00 68.81 163 MET D C 1
ATOM 16956 O O . MET D 1 145 ? 194.889 216.005 185.855 1.00 68.81 163 MET D O 1
ATOM 16970 N N . LEU D 1 146 ? 194.350 217.739 187.170 1.00 62.49 164 LEU D N 1
ATOM 16971 C CA . LEU D 1 146 ? 194.755 218.720 186.177 1.00 62.49 164 LEU D CA 1
ATOM 16972 C C . LEU D 1 146 ? 196.263 218.898 186.251 1.00 62.49 164 LEU D C 1
ATOM 16973 O O . LEU D 1 146 ? 196.847 218.893 187.337 1.00 62.49 164 LEU D O 1
ATOM 16989 N N . SER D 1 147 ? 196.898 219.054 185.096 1.00 63.72 165 SER D N 1
ATOM 16990 C CA . SER D 1 147 ? 198.339 219.238 185.079 1.00 63.72 165 SER D CA 1
ATOM 16991 C C . SER D 1 147 ? 198.716 220.618 185.609 1.00 63.72 165 SER D C 1
ATOM 16992 O O . SER D 1 147 ? 197.939 221.572 185.537 1.00 63.72 165 SER D O 1
ATOM 17000 N N . ASN D 1 148 ? 199.929 220.713 186.151 1.00 63.40 166 ASN D N 1
ATOM 17001 C CA . ASN D 1 148 ? 200.424 221.998 186.635 1.00 63.40 166 ASN D CA 1
ATOM 17002 C C . ASN D 1 148 ? 200.560 223.028 185.524 1.00 63.40 166 ASN D C 1
ATOM 17003 O O . ASN D 1 148 ? 200.269 224.210 185.775 1.00 63.40 166 ASN D O 1
ATOM 17014 N N . PRO D 1 149 ? 201.004 222.677 184.317 1.00 63.62 167 PRO D N 1
ATOM 17015 C CA . PRO D 1 149 ? 201.008 223.665 183.230 1.00 63.62 167 PRO D CA 1
ATOM 17016 C C . PRO D 1 149 ? 199.641 224.242 182.914 1.00 63.62 167 PRO D C 1
ATOM 17017 O O . PRO D 1 149 ? 199.538 225.427 182.580 1.00 63.62 167 PRO D O 1
ATOM 17028 N N . LEU D 1 150 ? 198.584 223.439 183.009 1.00 63.90 168 LEU D N 1
ATOM 17029 C CA . LEU D 1 150 ? 197.243 223.953 182.751 1.00 63.90 168 LEU D CA 1
ATOM 17030 C C . LEU D 1 150 ? 196.740 224.815 183.902 1.00 63.90 168 LEU D C 1
ATOM 17031 O O . LEU D 1 150 ? 196.233 225.921 183.686 1.00 63.90 168 LEU D O 1
ATOM 17047 N N . ARG D 1 151 ? 196.869 224.327 185.133 1.00 61.75 169 ARG D N 1
ATOM 17048 C CA . ARG D 1 151 ? 196.390 225.085 186.283 1.00 61.75 169 ARG D CA 1
ATOM 17049 C C . ARG D 1 151 ? 197.049 226.452 186.394 1.00 61.75 169 ARG D C 1
ATOM 17050 O O . ARG D 1 151 ? 196.411 227.411 186.839 1.00 61.75 169 ARG D O 1
ATOM 17071 N N . ALA D 1 152 ? 198.314 226.567 185.998 1.00 60.58 170 ALA D N 1
ATOM 17072 C CA . ALA D 1 152 ? 198.994 227.855 186.062 1.00 60.58 170 ALA D CA 1
ATOM 17073 C C . ALA D 1 152 ? 198.306 228.926 185.226 1.00 60.58 170 ALA D C 1
ATOM 17074 O O . ALA D 1 152 ? 198.442 230.118 185.521 1.00 60.58 170 ALA D O 1
ATOM 17081 N N . ARG D 1 153 ? 197.565 228.541 184.189 1.00 63.98 171 ARG D N 1
ATOM 17082 C CA . ARG D 1 153 ? 196.905 229.533 183.348 1.00 63.98 171 ARG D CA 1
ATOM 17083 C C . ARG D 1 153 ? 195.571 230.028 183.896 1.00 63.98 171 ARG D C 1
ATOM 17084 O O . ARG D 1 153 ? 195.149 231.129 183.531 1.00 63.98 171 ARG D O 1
ATOM 17105 N N . PHE D 1 154 ? 194.893 229.260 184.742 1.00 58.08 172 PHE D N 1
ATOM 17106 C CA . PHE D 1 154 ? 193.617 229.696 185.300 1.00 58.08 172 PHE D CA 1
ATOM 17107 C C . PHE D 1 154 ? 193.837 230.684 186.438 1.00 58.08 172 PHE D C 1
ATOM 17108 O O . PHE D 1 154 ? 194.481 230.356 187.439 1.00 58.08 172 PHE D O 1
ATOM 17125 N N . GLY D 1 155 ? 193.285 231.887 186.285 1.00 54.94 173 GLY D N 1
ATOM 17126 C CA . GLY D 1 155 ? 193.445 232.956 187.252 1.00 54.94 173 GLY D CA 1
ATOM 17127 C C . GLY D 1 155 ? 192.459 233.009 188.404 1.00 54.94 173 GLY D C 1
ATOM 17128 O O . GLY D 1 155 ? 192.848 233.343 189.525 1.00 54.94 173 GLY D O 1
ATOM 17132 N N . ILE D 1 156 ? 191.190 232.688 188.157 1.00 54.89 174 ILE D N 1
ATOM 17133 C CA . ILE D 1 156 ? 190.138 232.749 189.169 1.00 54.89 174 ILE D CA 1
ATOM 17134 C C . ILE D 1 156 ? 189.677 231.342 189.526 1.00 54.89 174 ILE D C 1
ATOM 17135 O O . ILE D 1 156 ? 189.387 230.532 188.639 1.00 54.89 174 ILE D O 1
ATOM 17151 N N . ASN D 1 157 ? 189.622 231.053 190.824 1.00 53.30 175 ASN D N 1
ATOM 17152 C CA . ASN D 1 157 ? 189.139 229.781 191.349 1.00 53.30 175 ASN D CA 1
ATOM 17153 C C . ASN D 1 157 ? 187.830 229.989 192.102 1.00 53.30 175 ASN D C 1
ATOM 17154 O O . ASN D 1 157 ? 187.723 230.910 192.916 1.00 53.30 175 ASN D O 1
ATOM 17165 N N . GLY D 1 158 ? 186.843 229.134 191.840 1.00 49.84 176 GLY D N 1
ATOM 17166 C CA . GLY D 1 158 ? 185.554 229.235 192.507 1.00 49.84 176 GLY D CA 1
ATOM 17167 C C . GLY D 1 158 ? 185.111 227.918 193.115 1.00 49.84 176 GLY D C 1
ATOM 17168 O O . GLY D 1 158 ? 185.178 226.879 192.456 1.00 49.84 176 GLY D O 1
ATOM 17172 N N . HIS D 1 159 ? 184.656 227.947 194.367 1.00 53.10 177 HIS D N 1
ATOM 17173 C CA . HIS D 1 159 ? 184.241 226.751 195.093 1.00 53.10 177 HIS D CA 1
ATOM 17174 C C . HIS D 1 159 ? 182.736 226.733 195.340 1.00 53.10 177 HIS D C 1
ATOM 17175 O O . HIS D 1 159 ? 182.207 227.614 196.023 1.00 53.10 177 HIS D O 1
ATOM 17189 N N . MET D 1 160 ? 182.058 225.727 194.791 1.00 53.73 178 MET D N 1
ATOM 17190 C CA . MET D 1 160 ? 180.630 225.533 195.004 1.00 53.73 178 MET D CA 1
ATOM 17191 C C . MET D 1 160 ? 180.392 224.760 196.301 1.00 53.73 178 MET D C 1
ATOM 17192 O O . MET D 1 160 ? 181.202 223.920 196.699 1.00 53.73 178 MET D O 1
ATOM 17206 N N . GLU D 1 161 ? 179.270 225.047 196.963 1.00 54.06 179 GLU D N 1
ATOM 17207 C CA . GLU D 1 161 ? 178.941 224.404 198.230 1.00 54.06 179 GLU D CA 1
ATOM 17208 C C . GLU D 1 161 ? 177.469 224.016 198.269 1.00 54.06 179 GLU D C 1
ATOM 17209 O O . GLU D 1 161 ? 176.639 224.572 197.547 1.00 54.06 179 GLU D O 1
ATOM 17221 N N . TYR D 1 162 ? 177.158 223.042 199.126 1.00 48.36 180 TYR D N 1
ATOM 17222 C CA . TYR D 1 162 ? 175.781 222.611 199.327 1.00 48.36 180 TYR D CA 1
ATOM 17223 C C . TYR D 1 162 ? 174.913 223.748 199.850 1.00 48.36 180 TYR D C 1
ATOM 17224 O O . TYR D 1 162 ? 175.360 224.603 200.617 1.00 48.36 180 TYR D O 1
ATOM 17242 N N . TYR D 1 163 ? 173.653 223.743 199.426 1.00 52.48 181 TYR D N 1
ATOM 17243 C CA . TYR D 1 163 ? 172.676 224.734 199.848 1.00 52.48 181 TYR D CA 1
ATOM 17244 C C . TYR D 1 163 ? 172.317 224.540 201.318 1.00 52.48 181 TYR D C 1
ATOM 17245 O O . TYR D 1 163 ? 172.636 223.523 201.935 1.00 52.48 181 TYR D O 1
ATOM 17263 N N . GLU D 1 164 ? 171.642 225.539 201.883 1.00 56.59 182 GLU D N 1
ATOM 17264 C CA . GLU D 1 164 ? 171.285 225.536 203.293 1.00 56.59 182 GLU D CA 1
ATOM 17265 C C . GLU D 1 164 ? 169.803 225.849 203.455 1.00 56.59 182 GLU D C 1
ATOM 17266 O O . GLU D 1 164 ? 169.169 226.428 202.572 1.00 56.59 182 GLU D O 1
ATOM 17278 N N . LEU D 1 165 ? 169.264 225.457 204.607 1.00 54.69 183 LEU D N 1
ATOM 17279 C CA . LEU D 1 165 ? 167.827 225.566 204.850 1.00 54.69 183 LEU D CA 1
ATOM 17280 C C . LEU D 1 165 ? 167.227 226.921 204.496 1.00 54.69 183 LEU D C 1
ATOM 17281 O O . LEU D 1 165 ? 166.130 226.943 203.915 1.00 54.69 183 LEU D O 1
ATOM 17297 N N . PRO D 1 166 ? 167.862 228.059 204.784 1.00 57.92 184 PRO D N 1
ATOM 17298 C CA . PRO D 1 166 ? 167.240 229.338 204.416 1.00 57.92 184 PRO D CA 1
ATOM 17299 C C . PRO D 1 166 ? 167.142 229.559 202.920 1.00 57.92 184 PRO D C 1
ATOM 17300 O O . PRO D 1 166 ? 166.259 230.303 202.479 1.00 57.92 184 PRO D O 1
ATOM 17311 N N . ASP D 1 167 ? 168.010 228.934 202.122 1.00 57.43 185 ASP D N 1
ATOM 17312 C CA . ASP D 1 167 ? 167.997 229.109 200.676 1.00 57.43 185 ASP D CA 1
ATOM 17313 C C . ASP D 1 167 ? 167.531 227.877 199.921 1.00 57.43 185 ASP D C 1
ATOM 17314 O O . ASP D 1 167 ? 167.100 228.007 198.773 1.00 57.43 185 ASP D O 1
ATOM 17323 N N . LEU D 1 168 ? 167.635 226.690 200.514 1.00 52.35 186 LEU D N 1
ATOM 17324 C CA . LEU D 1 168 ? 167.087 225.504 199.870 1.00 52.35 186 LEU D CA 1
ATOM 17325 C C . LEU D 1 168 ? 165.563 225.515 199.901 1.00 52.35 186 LEU D C 1
ATOM 17326 O O . LEU D 1 168 ? 164.921 225.040 198.961 1.00 52.35 186 LEU D O 1
ATOM 17342 N N . THR D 1 169 ? 164.974 226.061 200.967 1.00 54.58 187 THR D N 1
ATOM 17343 C CA . THR D 1 169 ? 163.520 226.131 201.084 1.00 54.58 187 THR D CA 1
ATOM 17344 C C . THR D 1 169 ? 162.879 226.967 199.984 1.00 54.58 187 THR D C 1
ATOM 17345 O O . THR D 1 169 ? 161.751 226.682 199.572 1.00 54.58 187 THR D O 1
ATOM 17356 N N . GLU D 1 170 ? 163.560 228.009 199.511 1.00 59.74 188 GLU D N 1
ATOM 17357 C CA . GLU D 1 170 ? 162.986 228.850 198.466 1.00 59.74 188 GLU D CA 1
ATOM 17358 C C . GLU D 1 170 ? 162.868 228.119 197.133 1.00 59.74 188 GLU D C 1
ATOM 17359 O O . GLU D 1 170 ? 161.988 228.447 196.330 1.00 59.74 188 GLU D O 1
ATOM 17371 N N . ILE D 1 171 ? 163.745 227.150 196.865 1.00 56.41 189 ILE D N 1
ATOM 17372 C CA . ILE D 1 171 ? 163.642 226.377 195.628 1.00 56.41 189 ILE D CA 1
ATOM 17373 C C . ILE D 1 171 ? 162.383 225.516 195.628 1.00 56.41 189 ILE D C 1
ATOM 17374 O O . ILE D 1 171 ? 161.712 225.377 194.601 1.00 56.41 189 ILE D O 1
ATOM 17390 N N . VAL D 1 172 ? 162.049 224.919 196.770 1.00 54.87 190 VAL D N 1
ATOM 17391 C CA . VAL D 1 172 ? 160.854 224.084 196.860 1.00 54.87 190 VAL D CA 1
ATOM 17392 C C . VAL D 1 172 ? 159.604 224.902 196.552 1.00 54.87 190 VAL D C 1
ATOM 17393 O O . VAL D 1 172 ? 158.747 224.487 195.766 1.00 54.87 190 VAL D O 1
ATOM 17406 N N . GLU D 1 173 ? 159.483 226.075 197.170 1.00 61.60 191 GLU D N 1
ATOM 17407 C CA . GLU D 1 173 ? 158.335 226.944 196.927 1.00 61.60 191 GLU D CA 1
ATOM 17408 C C . GLU D 1 173 ? 158.163 227.260 195.445 1.00 61.60 191 GLU D C 1
ATOM 17409 O O . GLU D 1 173 ? 157.071 227.106 194.890 1.00 61.60 191 GLU D O 1
ATOM 17421 N N . ARG D 1 174 ? 159.231 227.707 194.786 1.00 64.88 192 ARG D N 1
ATOM 17422 C CA . ARG D 1 174 ? 159.142 228.055 193.372 1.00 64.88 192 ARG D CA 1
ATOM 17423 C C . ARG D 1 174 ? 158.834 226.851 192.493 1.00 64.88 192 ARG D C 1
ATOM 17424 O O . ARG D 1 174 ? 158.176 227.001 191.459 1.00 64.88 192 ARG D O 1
ATOM 17445 N N . THR D 1 175 ? 159.301 225.662 192.863 1.00 60.44 193 THR D N 1
ATOM 17446 C CA . THR D 1 175 ? 158.977 224.481 192.072 1.00 60.44 193 THR D CA 1
ATOM 17447 C C . THR D 1 175 ? 157.512 224.097 192.226 1.00 60.44 193 THR D C 1
ATOM 17448 O O . THR D 1 175 ? 156.901 223.593 191.278 1.00 60.44 193 THR D O 1
ATOM 17459 N N . SER D 1 176 ? 156.939 224.315 193.408 1.00 60.55 194 SER D N 1
ATOM 17460 C CA . SER D 1 176 ? 155.539 223.975 193.629 1.00 60.55 194 SER D CA 1
ATOM 17461 C C . SER D 1 176 ? 154.619 224.733 192.683 1.00 60.55 194 SER D C 1
ATOM 17462 O O . SER D 1 176 ? 153.589 224.200 192.259 1.00 60.55 194 SER D O 1
ATOM 17470 N N . GLU D 1 177 ? 154.973 225.972 192.339 1.00 65.09 195 GLU D N 1
ATOM 17471 C CA . GLU D 1 177 ? 154.185 226.753 191.390 1.00 65.09 195 GLU D CA 1
ATOM 17472 C C . GLU D 1 177 ? 154.246 226.200 189.972 1.00 65.09 195 GLU D C 1
ATOM 17473 O O . GLU D 1 177 ? 153.284 226.357 189.215 1.00 65.09 195 GLU D O 1
ATOM 17485 N N . ILE D 1 178 ? 155.353 225.564 189.585 1.00 65.59 196 ILE D N 1
ATOM 17486 C CA . ILE D 1 178 ? 155.470 225.083 188.210 1.00 65.59 196 ILE D CA 1
ATOM 17487 C C . ILE D 1 178 ? 154.396 224.054 187.887 1.00 65.59 196 ILE D C 1
ATOM 17488 O O . ILE D 1 178 ? 154.011 223.906 186.721 1.00 65.59 196 ILE D O 1
ATOM 17504 N N . PHE D 1 179 ? 153.899 223.318 188.883 1.00 60.53 197 PHE D N 1
ATOM 17505 C CA . PHE D 1 179 ? 152.767 222.423 188.661 1.00 60.53 197 PHE D CA 1
ATOM 17506 C C . PHE D 1 179 ? 151.556 222.834 189.500 1.00 60.53 197 PHE D C 1
ATOM 17507 O O . PHE D 1 179 ? 150.768 221.995 189.938 1.00 60.53 197 PHE D O 1
ATOM 17524 N N . GLU D 1 180 ? 151.422 224.141 189.730 1.00 68.01 198 GLU D N 1
ATOM 17525 C CA . GLU D 1 180 ? 150.246 224.746 190.362 1.00 68.01 198 GLU D CA 1
ATOM 17526 C C . GLU D 1 180 ? 149.830 224.107 191.687 1.00 68.01 198 GLU D C 1
ATOM 17527 O O . GLU D 1 180 ? 148.641 223.964 191.974 1.00 68.01 198 GLU D O 1
ATOM 17539 N N . MET D 1 181 ? 150.795 223.715 192.509 1.00 61.85 199 MET D N 1
ATOM 17540 C CA . MET D 1 181 ? 150.497 223.058 193.777 1.00 61.85 199 MET D CA 1
ATOM 17541 C C . MET D 1 181 ? 150.730 224.047 194.914 1.00 61.85 199 MET D C 1
ATOM 17542 O O . MET D 1 181 ? 151.835 224.576 195.064 1.00 61.85 199 MET D O 1
ATOM 17556 N N . THR D 1 182 ? 149.692 224.289 195.708 1.00 61.18 200 THR D N 1
ATOM 17557 C CA . THR D 1 182 ? 149.782 225.187 196.853 1.00 61.18 200 THR D CA 1
ATOM 17558 C C . THR D 1 182 ? 150.491 224.490 198.007 1.00 61.18 200 THR D C 1
ATOM 17559 O O . THR D 1 182 ? 150.099 223.391 198.407 1.00 61.18 200 THR D O 1
ATOM 17570 N N . ILE D 1 183 ? 151.532 225.125 198.547 1.00 58.21 201 ILE D N 1
ATOM 17571 C CA . ILE D 1 183 ? 152.304 224.557 199.647 1.00 58.21 201 ILE D CA 1
ATOM 17572 C C . ILE D 1 183 ? 152.464 225.593 200.749 1.00 58.21 201 ILE D C 1
ATOM 17573 O O . ILE D 1 183 ? 152.796 226.753 200.482 1.00 58.21 201 ILE D O 1
ATOM 17589 N N . THR D 1 184 ? 152.212 225.169 201.980 1.00 59.80 202 THR D N 1
ATOM 17590 C CA . THR D 1 184 ? 152.368 226.027 203.141 1.00 59.80 202 THR D CA 1
ATOM 17591 C C . THR D 1 184 ? 153.850 226.228 203.453 1.00 59.80 202 THR D C 1
ATOM 17592 O O . THR D 1 184 ? 154.640 225.290 203.329 1.00 59.80 202 THR D O 1
ATOM 17603 N N . PRO D 1 185 ? 154.262 227.435 203.854 1.00 60.74 203 PRO D N 1
ATOM 17604 C CA . PRO D 1 185 ? 155.690 227.656 204.139 1.00 60.74 203 PRO D CA 1
ATOM 17605 C C . PRO D 1 185 ? 156.264 226.719 205.190 1.00 60.74 203 PRO D C 1
ATOM 17606 O O . PRO D 1 185 ? 157.415 226.285 205.061 1.00 60.74 203 PRO D O 1
ATOM 17617 N N . GLU D 1 186 ? 155.498 226.401 206.235 1.00 61.99 204 GLU D N 1
ATOM 17618 C CA . GLU D 1 186 ? 155.974 225.488 207.269 1.00 61.99 204 GLU D CA 1
ATOM 17619 C C . GLU D 1 186 ? 156.161 224.066 206.759 1.00 61.99 204 GLU D C 1
ATOM 17620 O O . GLU D 1 186 ? 156.935 223.309 207.351 1.00 61.99 204 GLU D O 1
ATOM 17632 N N . ALA D 1 187 ? 155.473 223.685 205.686 1.00 56.99 205 ALA D N 1
ATOM 17633 C CA . ALA D 1 187 ? 155.656 222.360 205.106 1.00 56.99 205 ALA D CA 1
ATOM 17634 C C . ALA D 1 187 ? 156.892 222.310 204.220 1.00 56.99 205 ALA D C 1
ATOM 17635 O O . ALA D 1 187 ? 157.628 221.318 204.231 1.00 56.99 205 ALA D O 1
ATOM 17642 N N . ALA D 1 188 ? 157.136 223.369 203.450 1.00 55.07 206 ALA D N 1
ATOM 17643 C CA . ALA D 1 188 ? 158.320 223.411 202.602 1.00 55.07 206 ALA D CA 1
ATOM 17644 C C . ALA D 1 188 ? 159.589 223.241 203.425 1.00 55.07 206 ALA D C 1
ATOM 17645 O O . ALA D 1 188 ? 160.563 222.639 202.962 1.00 55.07 206 ALA D O 1
ATOM 17652 N N . LEU D 1 189 ? 159.596 223.763 204.649 1.00 53.21 207 LEU D N 1
ATOM 17653 C CA . LEU D 1 189 ? 160.748 223.588 205.526 1.00 53.21 207 LEU D CA 1
ATOM 17654 C C . LEU D 1 189 ? 160.967 222.123 205.888 1.00 53.21 207 LEU D C 1
ATOM 17655 O O . LEU D 1 189 ? 162.112 221.675 206.010 1.00 53.21 207 LEU D O 1
ATOM 17671 N N . GLU D 1 190 ? 159.890 221.358 206.066 1.00 53.79 208 GLU D N 1
ATOM 17672 C CA . GLU D 1 190 ? 160.045 219.948 206.410 1.00 53.79 208 GLU D CA 1
ATOM 17673 C C . GLU D 1 190 ? 160.590 219.131 205.246 1.00 53.79 208 GLU D C 1
ATOM 17674 O O . GLU D 1 190 ? 161.284 218.134 205.465 1.00 53.79 208 GLU D O 1
ATOM 17686 N N . LEU D 1 191 ? 160.283 219.523 204.010 1.00 49.96 209 LEU D N 1
ATOM 17687 C CA . LEU D 1 191 ? 160.883 218.866 202.853 1.00 49.96 209 LEU D CA 1
ATOM 17688 C C . LEU D 1 191 ? 162.350 219.245 202.692 1.00 49.96 209 LEU D C 1
ATOM 17689 O O . LEU D 1 191 ? 163.194 218.384 202.431 1.00 49.96 209 LEU D O 1
ATOM 17705 N N . ALA D 1 192 ? 162.668 220.532 202.843 1.00 50.02 210 ALA D N 1
ATOM 17706 C CA . ALA D 1 192 ? 164.045 220.995 202.697 1.00 50.02 210 ALA D CA 1
ATOM 17707 C C . ALA D 1 192 ? 164.983 220.340 203.703 1.00 50.02 210 ALA D C 1
ATOM 17708 O O . ALA D 1 192 ? 166.111 219.973 203.361 1.00 50.02 210 ALA D O 1
ATOM 17715 N N . ARG D 1 193 ? 164.542 220.195 204.948 1.00 50.02 211 ARG D N 1
ATOM 17716 C CA . ARG D 1 193 ? 165.377 219.570 205.966 1.00 50.02 211 ARG D CA 1
ATOM 17717 C C . ARG D 1 193 ? 165.779 218.144 205.602 1.00 50.02 211 ARG D C 1
ATOM 17718 O O . ARG D 1 193 ? 166.807 217.656 206.080 1.00 50.02 211 ARG D O 1
ATOM 17739 N N . ARG D 1 194 ? 164.993 217.461 204.775 1.00 47.71 212 ARG D N 1
ATOM 17740 C CA . ARG D 1 194 ? 165.262 216.082 204.383 1.00 47.71 212 ARG D CA 1
ATOM 17741 C C . ARG D 1 194 ? 165.879 215.942 202.994 1.00 47.71 212 ARG D C 1
ATOM 17742 O O . ARG D 1 194 ? 166.006 214.818 202.504 1.00 47.71 212 ARG D O 1
ATOM 17763 N N . SER D 1 195 ? 166.258 217.041 202.344 1.00 45.08 213 SER D N 1
ATOM 17764 C CA . SER D 1 195 ? 166.765 216.991 200.977 1.00 45.08 213 SER D CA 1
ATOM 17765 C C . SER D 1 195 ? 168.283 216.886 200.876 1.00 45.08 213 SER D C 1
ATOM 17766 O O . SER D 1 195 ? 168.816 216.934 199.766 1.00 45.08 213 SER D O 1
ATOM 17774 N N . ARG D 1 196 ? 168.991 216.734 201.988 1.00 44.83 214 ARG D N 1
ATOM 17775 C CA . ARG D 1 196 ? 170.440 216.560 201.981 1.00 44.83 214 ARG D CA 1
ATOM 17776 C C . ARG D 1 196 ? 171.185 217.686 201.270 1.00 44.83 214 ARG D C 1
ATOM 17777 O O . ARG D 1 196 ? 172.310 217.483 200.808 1.00 44.83 214 ARG D O 1
ATOM 17798 N N . GLY D 1 197 ? 170.592 218.870 201.150 1.00 45.78 215 GLY D N 1
ATOM 17799 C CA . GLY D 1 197 ? 171.267 219.967 200.485 1.00 45.78 215 GLY D CA 1
ATOM 17800 C C . GLY D 1 197 ? 171.348 219.896 198.976 1.00 45.78 215 GLY D C 1
ATOM 17801 O O . GLY D 1 197 ? 172.073 220.695 198.380 1.00 45.78 215 GLY D O 1
ATOM 17805 N N . THR D 1 198 ? 170.649 218.964 198.335 1.00 45.81 216 THR D N 1
ATOM 17806 C CA . THR D 1 198 ? 170.752 218.782 196.896 1.00 45.81 216 THR D CA 1
ATOM 17807 C C . THR D 1 198 ? 169.433 219.135 196.227 1.00 45.81 216 THR D C 1
ATOM 17808 O O . THR D 1 198 ? 168.392 218.594 196.619 1.00 45.81 216 THR D O 1
ATOM 17819 N N . PRO D 1 199 ? 169.419 220.033 195.239 1.00 49.79 217 PRO D N 1
ATOM 17820 C CA . PRO D 1 199 ? 168.147 220.350 194.568 1.00 49.79 217 PRO D CA 1
ATOM 17821 C C . PRO D 1 199 ? 167.475 219.167 193.884 1.00 49.79 217 PRO D C 1
ATOM 17822 O O . PRO D 1 199 ? 166.244 219.071 193.920 1.00 49.79 217 PRO D O 1
ATOM 17833 N N . ARG D 1 200 ? 168.232 218.262 193.257 1.00 51.54 218 ARG D N 1
ATOM 17834 C CA . ARG D 1 200 ? 167.607 217.091 192.643 1.00 51.54 218 ARG D CA 1
ATOM 17835 C C . ARG D 1 200 ? 166.851 216.243 193.653 1.00 51.54 218 ARG D C 1
ATOM 17836 O O . ARG D 1 200 ? 165.864 215.593 193.297 1.00 51.54 218 ARG D O 1
ATOM 17857 N N . ILE D 1 201 ? 167.296 216.220 194.904 1.00 44.31 219 ILE D N 1
ATOM 17858 C CA . ILE D 1 201 ? 166.603 215.430 195.912 1.00 44.31 219 ILE D CA 1
ATOM 17859 C C . ILE D 1 201 ? 165.329 216.129 196.363 1.00 44.31 219 ILE D C 1
ATOM 17860 O O . ILE D 1 201 ? 164.300 215.482 196.577 1.00 44.31 219 ILE D O 1
ATOM 17876 N N . ALA D 1 202 ? 165.371 217.452 196.515 1.00 45.25 220 ALA D N 1
ATOM 17877 C CA . ALA D 1 202 ? 164.175 218.190 196.904 1.00 45.25 220 ALA D CA 1
ATOM 17878 C C . ALA D 1 202 ? 163.088 218.094 195.840 1.00 45.25 220 ALA D C 1
ATOM 17879 O O . ALA D 1 202 ? 161.901 217.988 196.165 1.00 45.25 220 ALA D O 1
ATOM 17886 N N . ASN D 1 203 ? 163.466 218.152 194.564 1.00 46.44 221 ASN D N 1
ATOM 17887 C CA . ASN D 1 203 ? 162.486 217.994 193.493 1.00 46.44 221 ASN D CA 1
ATOM 17888 C C . ASN D 1 203 ? 161.834 216.620 193.536 1.00 46.44 221 ASN D C 1
ATOM 17889 O O . ASN D 1 203 ? 160.620 216.493 193.343 1.00 46.44 221 ASN D O 1
ATOM 17900 N N . ARG D 1 204 ? 162.627 215.577 193.772 1.00 44.61 222 ARG D N 1
ATOM 17901 C CA . ARG D 1 204 ? 162.090 214.224 193.852 1.00 44.61 222 ARG D CA 1
ATOM 17902 C C . ARG D 1 204 ? 161.110 214.062 195.008 1.00 44.61 222 ARG D C 1
ATOM 17903 O O . ARG D 1 204 ? 160.062 213.429 194.852 1.00 44.61 222 ARG D O 1
ATOM 17924 N N . LEU D 1 205 ? 161.430 214.610 196.178 1.00 46.10 223 LEU D N 1
ATOM 17925 C CA . LEU D 1 205 ? 160.497 214.534 197.299 1.00 46.10 223 LEU D CA 1
ATOM 17926 C C . LEU D 1 205 ? 159.186 215.253 197.009 1.00 46.10 223 LEU D C 1
ATOM 17927 O O . LEU D 1 205 ? 158.109 214.733 197.315 1.00 46.10 223 LEU D O 1
ATOM 17943 N N . LEU D 1 206 ? 159.247 216.448 196.427 1.00 49.74 224 LEU D N 1
ATOM 17944 C CA . LEU D 1 206 ? 158.020 217.186 196.147 1.00 49.74 224 LEU D CA 1
ATOM 17945 C C . LEU D 1 206 ? 157.117 216.444 195.165 1.00 49.74 224 LEU D C 1
ATOM 17946 O O . LEU D 1 206 ? 155.892 216.437 195.323 1.00 49.74 224 LEU D O 1
ATOM 17962 N N . LYS D 1 207 ? 157.698 215.816 194.146 1.00 46.94 225 LYS D N 1
ATOM 17963 C CA . LYS D 1 207 ? 156.900 215.052 193.189 1.00 46.94 225 LYS D CA 1
ATOM 17964 C C . LYS D 1 207 ? 156.131 213.914 193.856 1.00 46.94 225 LYS D C 1
ATOM 17965 O O . LYS D 1 207 ? 154.944 213.714 193.584 1.00 46.94 225 LYS D O 1
ATOM 17984 N N . ARG D 1 208 ? 156.791 213.153 194.729 1.00 44.49 226 ARG D N 1
ATOM 17985 C CA . ARG D 1 208 ? 156.114 212.053 195.412 1.00 44.49 226 ARG D CA 1
ATOM 17986 C C . ARG D 1 208 ? 155.064 212.550 196.400 1.00 44.49 226 ARG D C 1
ATOM 17987 O O . ARG D 1 208 ? 153.985 211.961 196.508 1.00 44.49 226 ARG D O 1
ATOM 18008 N N . VAL D 1 209 ? 155.357 213.621 197.136 1.00 48.63 227 VAL D N 1
ATOM 18009 C CA . VAL D 1 209 ? 154.382 214.165 198.080 1.00 48.63 227 VAL D CA 1
ATOM 18010 C C . VAL D 1 209 ? 153.164 214.707 197.345 1.00 48.63 227 VAL D C 1
ATOM 18011 O O . VAL D 1 209 ? 152.033 214.598 197.831 1.00 48.63 227 VAL D O 1
ATOM 18024 N N . ARG D 1 210 ? 153.370 215.312 196.179 1.00 52.85 228 ARG D N 1
ATOM 18025 C CA . ARG D 1 210 ? 152.249 215.771 195.366 1.00 52.85 228 ARG D CA 1
ATOM 18026 C C . ARG D 1 210 ? 151.299 214.627 195.023 1.00 52.85 228 ARG D C 1
ATOM 18027 O O . ARG D 1 210 ? 150.079 214.762 195.154 1.00 52.85 228 ARG D O 1
ATOM 18048 N N . ASP D 1 211 ? 151.839 213.495 194.570 1.00 49.45 229 ASP D N 1
ATOM 18049 C CA . ASP D 1 211 ? 150.996 212.351 194.230 1.00 49.45 229 ASP D CA 1
ATOM 18050 C C . ASP D 1 211 ? 150.145 211.901 195.409 1.00 49.45 229 ASP D C 1
ATOM 18051 O O . ASP D 1 211 ? 148.970 211.561 195.242 1.00 49.45 229 ASP D O 1
ATOM 18060 N N . TYR D 1 212 ? 150.722 211.876 196.605 1.00 51.59 230 TYR D N 1
ATOM 18061 C CA . TYR D 1 212 ? 149.966 211.506 197.795 1.00 51.59 230 TYR D CA 1
ATOM 18062 C C . TYR D 1 212 ? 148.853 212.507 198.095 1.00 51.59 230 TYR D C 1
ATOM 18063 O O . TYR D 1 212 ? 147.703 212.122 198.334 1.00 51.59 230 TYR D O 1
ATOM 18081 N N . ALA D 1 213 ? 149.180 213.798 198.094 1.00 54.94 231 ALA D N 1
ATOM 18082 C CA . ALA D 1 213 ? 148.215 214.836 198.445 1.00 54.94 231 ALA D CA 1
ATOM 18083 C C . ALA D 1 213 ? 147.012 214.926 197.512 1.00 54.94 231 ALA D C 1
ATOM 18084 O O . ALA D 1 213 ? 145.972 215.445 197.929 1.00 54.94 231 ALA D O 1
ATOM 18091 N N . GLN D 1 214 ? 147.109 214.455 196.272 1.00 53.30 232 GLN D N 1
ATOM 18092 C CA . GLN D 1 214 ? 145.973 214.513 195.358 1.00 53.30 232 GLN D CA 1
ATOM 18093 C C . GLN D 1 214 ? 145.198 213.203 195.243 1.00 53.30 232 GLN D C 1
ATOM 18094 O O . GLN D 1 214 ? 144.164 213.176 194.570 1.00 53.30 232 GLN D O 1
ATOM 18108 N N . ILE D 1 215 ? 145.664 212.130 195.875 1.00 50.31 233 ILE D N 1
ATOM 18109 C CA . ILE D 1 215 ? 144.981 210.846 195.863 1.00 50.31 233 ILE D CA 1
ATOM 18110 C C . ILE D 1 215 ? 144.416 210.507 197.237 1.00 50.31 233 ILE D C 1
ATOM 18111 O O . ILE D 1 215 ? 143.341 209.916 197.341 1.00 50.31 233 ILE D O 1
ATOM 18127 N N . MET D 1 216 ? 145.135 210.868 198.298 1.00 55.77 234 MET D N 1
ATOM 18128 C CA . MET D 1 216 ? 144.732 210.619 199.675 1.00 55.77 234 MET D CA 1
ATOM 18129 C C . MET D 1 216 ? 144.329 211.902 200.392 1.00 55.77 234 MET D C 1
ATOM 18130 O O . MET D 1 216 ? 144.120 211.881 201.608 1.00 55.77 234 MET D O 1
ATOM 18144 N N . GLY D 1 217 ? 144.217 213.014 199.671 1.00 60.07 235 GLY D N 1
ATOM 18145 C CA . GLY D 1 217 ? 143.908 214.289 200.285 1.00 60.07 235 GLY D CA 1
ATOM 18146 C C . GLY D 1 217 ? 143.083 215.197 199.397 1.00 60.07 235 GLY D C 1
ATOM 18147 O O . GLY D 1 217 ? 142.475 214.739 198.426 1.00 60.07 235 GLY D O 1
ATOM 18151 N N . ASP D 1 218 ? 143.048 216.488 199.725 1.00 70.87 236 ASP D N 1
ATOM 18152 C CA . ASP D 1 218 ? 142.228 217.466 199.023 1.00 70.87 236 ASP D CA 1
ATOM 18153 C C . ASP D 1 218 ? 143.004 218.279 197.990 1.00 70.87 236 ASP D C 1
ATOM 18154 O O . ASP D 1 218 ? 142.520 219.325 197.549 1.00 70.87 236 ASP D O 1
ATOM 18163 N N . GLY D 1 219 ? 144.188 217.824 197.591 1.00 66.64 237 GLY D N 1
ATOM 18164 C CA . GLY D 1 219 ? 144.978 218.571 196.632 1.00 66.64 237 GLY D CA 1
ATOM 18165 C C . GLY D 1 219 ? 145.723 219.755 197.199 1.00 66.64 237 GLY D C 1
ATOM 18166 O O . GLY D 1 219 ? 146.042 220.686 196.454 1.00 66.64 237 GLY D O 1
ATOM 18170 N N . VAL D 1 220 ? 146.018 219.746 198.495 1.00 63.94 238 VAL D N 1
ATOM 18171 C CA . VAL D 1 220 ? 146.735 220.825 199.162 1.00 63.94 238 VAL D CA 1
ATOM 18172 C C . VAL D 1 220 ? 147.805 220.189 200.034 1.00 63.94 238 VAL D C 1
ATOM 18173 O O . VAL D 1 220 ? 147.567 219.151 200.661 1.00 63.94 238 VAL D O 1
ATOM 18186 N N . ILE D 1 221 ? 148.981 220.805 200.076 1.00 58.75 239 ILE D N 1
ATOM 18187 C CA . ILE D 1 221 ? 150.099 220.296 200.866 1.00 58.75 239 ILE D CA 1
ATOM 18188 C C . ILE D 1 221 ? 150.157 221.113 202.152 1.00 58.75 239 ILE D C 1
ATOM 18189 O O . ILE D 1 221 ? 150.835 222.135 202.239 1.00 58.75 239 ILE D O 1
ATOM 18205 N N . ASP D 1 222 ? 149.439 220.646 203.163 1.00 64.00 240 ASP D N 1
ATOM 18206 C CA . ASP D 1 222 ? 149.429 221.256 204.483 1.00 64.00 240 ASP D CA 1
ATOM 18207 C C . ASP D 1 222 ? 150.351 220.476 205.416 1.00 64.00 240 ASP D C 1
ATOM 18208 O O . ASP D 1 222 ? 150.878 219.418 205.070 1.00 64.00 240 ASP D O 1
ATOM 18217 N N . ASP D 1 223 ? 150.541 221.012 206.622 1.00 66.47 241 ASP D N 1
ATOM 18218 C CA . ASP D 1 223 ? 151.422 220.357 207.585 1.00 66.47 241 ASP D CA 1
ATOM 18219 C C . ASP D 1 223 ? 150.956 218.944 207.920 1.00 66.47 241 ASP D C 1
ATOM 18220 O O . ASP D 1 223 ? 151.785 218.069 208.190 1.00 66.47 241 ASP D O 1
ATOM 18229 N N . LYS D 1 224 ? 149.644 218.706 207.925 1.00 61.75 242 LYS D N 1
ATOM 18230 C CA . LYS D 1 224 ? 149.124 217.375 208.225 1.00 61.75 242 LYS D CA 1
ATOM 18231 C C . LYS D 1 224 ? 149.403 216.386 207.101 1.00 61.75 242 LYS D C 1
ATOM 18232 O O . LYS D 1 224 ? 149.755 215.231 207.359 1.00 61.75 242 LYS D O 1
ATOM 18251 N N . ILE D 1 225 ? 149.241 216.812 205.850 1.00 57.15 243 ILE D N 1
ATOM 18252 C CA . ILE D 1 225 ? 149.560 215.941 204.725 1.00 57.15 243 ILE D CA 1
ATOM 18253 C C . ILE D 1 225 ? 151.050 215.642 204.687 1.00 57.15 243 ILE D C 1
ATOM 18254 O O . ILE D 1 225 ? 151.461 214.497 204.470 1.00 57.15 243 ILE D O 1
ATOM 18270 N N . ALA D 1 226 ? 151.885 216.657 204.899 1.00 55.01 244 ALA D N 1
ATOM 18271 C CA . ALA D 1 226 ? 153.324 216.431 204.908 1.00 55.01 244 ALA D CA 1
ATOM 18272 C C . ALA D 1 226 ? 153.705 215.395 205.957 1.00 55.01 244 ALA D C 1
ATOM 18273 O O . ALA D 1 226 ? 154.502 214.489 205.690 1.00 55.01 244 ALA D O 1
ATOM 18280 N N . ASP D 1 227 ? 153.137 215.503 207.157 1.00 58.61 245 ASP D N 1
ATOM 18281 C CA . ASP D 1 227 ? 153.410 214.512 208.193 1.00 58.61 245 ASP D CA 1
ATOM 18282 C C . ASP D 1 227 ? 153.082 213.100 207.721 1.00 58.61 245 ASP D C 1
ATOM 18283 O O . ASP D 1 227 ? 153.893 212.181 207.875 1.00 58.61 245 ASP D O 1
ATOM 18292 N N . GLN D 1 228 ? 151.898 212.905 207.142 1.00 54.97 246 GLN D N 1
ATOM 18293 C CA . GLN D 1 228 ? 151.527 211.579 206.658 1.00 54.97 246 GLN D CA 1
ATOM 18294 C C . GLN D 1 228 ? 152.378 211.153 205.467 1.00 54.97 246 GLN D C 1
ATOM 18295 O O . GLN D 1 228 ? 152.871 210.022 205.420 1.00 54.97 246 GLN D O 1
ATOM 18309 N N . ALA D 1 229 ? 152.558 212.043 204.490 1.00 50.91 247 ALA D N 1
ATOM 18310 C CA . ALA D 1 229 ? 153.330 211.688 203.303 1.00 50.91 247 ALA D CA 1
ATOM 18311 C C . ALA D 1 229 ? 154.756 211.286 203.655 1.00 50.91 247 ALA D C 1
ATOM 18312 O O . ALA D 1 229 ? 155.289 210.322 203.095 1.00 50.91 247 ALA D O 1
ATOM 18319 N N . LEU D 1 230 ? 155.394 212.010 204.570 1.00 50.92 248 LEU D N 1
ATOM 18320 C CA . LEU D 1 230 ? 156.748 211.676 204.997 1.00 50.92 248 LEU D CA 1
ATOM 18321 C C . LEU D 1 230 ? 156.795 210.513 205.976 1.00 50.92 248 LEU D C 1
ATOM 18322 O O . LEU D 1 230 ? 157.889 210.123 206.392 1.00 50.92 248 LEU D O 1
ATOM 18338 N N . THR D 1 231 ? 155.648 209.957 206.352 1.00 52.11 249 THR D N 1
ATOM 18339 C CA . THR D 1 231 ? 155.599 208.775 207.199 1.00 52.11 249 THR D CA 1
ATOM 18340 C C . THR D 1 231 ? 155.394 207.517 206.381 1.00 52.11 249 THR D C 1
ATOM 18341 O O . THR D 1 231 ? 155.876 206.450 206.771 1.00 52.11 249 THR D O 1
ATOM 18352 N N . MET D 1 232 ? 154.692 207.621 205.254 1.00 49.22 250 MET D N 1
ATOM 18353 C CA . MET D 1 232 ? 154.592 206.482 204.357 1.00 49.22 250 MET D CA 1
ATOM 18354 C C . MET D 1 232 ? 155.980 206.175 203.824 1.00 49.22 250 MET D C 1
ATOM 18355 O O . MET D 1 232 ? 156.425 205.023 203.829 1.00 49.22 250 MET D O 1
ATOM 18369 N N . LEU D 1 233 ? 156.671 207.202 203.346 1.00 49.04 251 LEU D N 1
ATOM 18370 C CA . LEU D 1 233 ? 158.080 207.066 203.044 1.00 49.04 251 LEU D CA 1
ATOM 18371 C C . LEU D 1 233 ? 158.832 206.959 204.368 1.00 49.04 251 LEU D C 1
ATOM 18372 O O . LEU D 1 233 ? 158.426 207.526 205.384 1.00 49.04 251 LEU D O 1
ATOM 18388 N N . ASP D 1 234 ? 159.933 206.225 204.355 1.00 52.31 252 ASP D N 1
ATOM 18389 C CA . ASP D 1 234 ? 160.715 205.977 205.561 1.00 52.31 252 ASP D CA 1
ATOM 18390 C C . ASP D 1 234 ? 161.562 207.159 206.020 1.00 52.31 252 ASP D C 1
ATOM 18391 O O . ASP D 1 234 ? 162.056 207.131 207.150 1.00 52.31 252 ASP D O 1
ATOM 18400 N N . VAL D 1 235 ? 161.730 208.192 205.195 1.00 48.38 253 VAL D N 1
ATOM 18401 C CA . VAL D 1 235 ? 162.720 209.232 205.465 1.00 48.38 253 VAL D CA 1
ATOM 18402 C C . VAL D 1 235 ? 162.505 209.877 206.830 1.00 48.38 253 VAL D C 1
ATOM 18403 O O . VAL D 1 235 ? 161.448 210.448 207.118 1.00 48.38 253 VAL D O 1
ATOM 18416 N N . ASP D 1 236 ? 163.519 209.753 207.685 1.00 48.71 254 ASP D N 1
ATOM 18417 C CA . ASP D 1 236 ? 163.574 210.333 209.020 1.00 48.71 254 ASP D CA 1
ATOM 18418 C C . ASP D 1 236 ? 163.738 211.851 208.942 1.00 48.71 254 ASP D C 1
ATOM 18419 O O . ASP D 1 236 ? 164.078 212.408 207.897 1.00 48.71 254 ASP D O 1
ATOM 18428 N N . HIS D 1 237 ? 163.500 212.527 210.072 1.00 50.17 255 HIS D N 1
ATOM 18429 C CA . HIS D 1 237 ? 163.651 213.981 210.091 1.00 50.17 255 HIS D CA 1
ATOM 18430 C C . HIS D 1 237 ? 165.087 214.427 209.829 1.00 50.17 255 HIS D C 1
ATOM 18431 O O . HIS D 1 237 ? 165.304 215.601 209.517 1.00 50.17 255 HIS D O 1
ATOM 18445 N N . GLU D 1 238 ? 166.072 213.541 209.965 1.00 48.81 256 GLU D N 1
ATOM 18446 C CA . GLU D 1 238 ? 167.440 213.859 209.570 1.00 48.81 256 GLU D CA 1
ATOM 18447 C C . GLU D 1 238 ? 167.739 213.438 208.140 1.00 48.81 256 GLU D C 1
ATOM 18448 O O . GLU D 1 238 ? 168.860 213.649 207.669 1.00 48.81 256 GLU D O 1
ATOM 18460 N N . GLY D 1 239 ? 166.772 212.846 207.449 1.00 45.48 257 GLY D N 1
ATOM 18461 C CA . GLY D 1 239 ? 166.962 212.398 206.089 1.00 45.48 257 GLY D CA 1
ATOM 18462 C C . GLY D 1 239 ? 167.507 210.997 205.958 1.00 45.48 257 GLY D C 1
ATOM 18463 O O . GLY D 1 239 ? 168.079 210.670 204.913 1.00 45.48 257 GLY D O 1
ATOM 18467 N N . LEU D 1 240 ? 167.343 210.156 206.977 1.00 45.16 258 LEU D N 1
ATOM 18468 C CA . LEU D 1 240 ? 167.842 208.788 206.948 1.00 45.16 258 LEU D CA 1
ATOM 18469 C C . LEU D 1 240 ? 166.753 207.835 206.474 1.00 45.16 258 LEU D C 1
ATOM 18470 O O . LEU D 1 240 ? 165.649 207.819 207.024 1.00 45.16 258 LEU D O 1
ATOM 18486 N N . ASP D 1 241 ? 167.074 207.037 205.461 1.00 47.29 259 ASP D N 1
ATOM 18487 C CA . ASP D 1 241 ? 166.161 206.021 204.966 1.00 47.29 259 ASP D CA 1
ATOM 18488 C C . ASP D 1 241 ? 165.994 204.903 205.995 1.00 47.29 259 ASP D C 1
ATOM 18489 O O . ASP D 1 241 ? 166.635 204.881 207.047 1.00 47.29 259 ASP D O 1
ATOM 18498 N N . TYR D 1 242 ? 165.098 203.969 205.675 1.00 45.55 260 TYR D N 1
ATOM 18499 C CA . TYR D 1 242 ? 164.894 202.802 206.525 1.00 45.55 260 TYR D CA 1
ATOM 18500 C C . TYR D 1 242 ? 166.171 201.983 206.687 1.00 45.55 260 TYR D C 1
ATOM 18501 O O . TYR D 1 242 ? 166.449 201.466 207.774 1.00 45.55 260 TYR D O 1
ATOM 18519 N N . VAL D 1 243 ? 166.957 201.846 205.620 1.00 42.08 261 VAL D N 1
ATOM 18520 C CA . VAL D 1 243 ? 168.187 201.062 205.696 1.00 42.08 261 VAL D CA 1
ATOM 18521 C C . VAL D 1 243 ? 169.236 201.761 206.550 1.00 42.08 261 VAL D C 1
ATOM 18522 O O . VAL D 1 243 ? 169.957 201.115 207.318 1.00 42.08 261 VAL D O 1
ATOM 18535 N N . ASP D 1 244 ? 169.349 203.082 206.430 1.00 44.12 262 ASP D N 1
ATOM 18536 C CA . ASP D 1 244 ? 170.292 203.825 207.260 1.00 44.12 262 ASP D CA 1
ATOM 18537 C C . ASP D 1 244 ? 170.026 203.601 208.743 1.00 44.12 262 ASP D C 1
ATOM 18538 O O . ASP D 1 244 ? 170.952 203.349 209.520 1.00 44.12 262 ASP D O 1
ATOM 18547 N N . GLN D 1 245 ? 168.764 203.687 209.154 1.00 44.14 263 GLN D N 1
ATOM 18548 C CA . GLN D 1 245 ? 168.426 203.477 210.557 1.00 44.14 263 GLN D CA 1
ATOM 18549 C C . GLN D 1 245 ? 168.792 202.072 211.019 1.00 44.14 263 GLN D C 1
ATOM 18550 O O . GLN D 1 245 ? 169.246 201.883 212.152 1.00 44.14 263 GLN D O 1
ATOM 18564 N N . LYS D 1 246 ? 168.596 201.075 210.160 1.00 41.78 264 LYS D N 1
ATOM 18565 C CA . LYS D 1 246 ? 168.924 199.696 210.510 1.00 41.78 264 LYS D CA 1
ATOM 18566 C C . LYS D 1 246 ? 170.422 199.474 210.699 1.00 41.78 264 LYS D C 1
ATOM 18567 O O . LYS D 1 246 ? 170.827 198.677 211.551 1.00 41.78 264 LYS D O 1
ATOM 18586 N N . ILE D 1 247 ? 171.263 200.150 209.919 1.00 41.09 265 ILE D N 1
ATOM 18587 C CA . ILE D 1 247 ? 172.708 200.003 210.085 1.00 41.09 265 ILE D CA 1
ATOM 18588 C C . ILE D 1 247 ? 173.165 200.548 211.434 1.00 41.09 265 ILE D C 1
ATOM 18589 O O . ILE D 1 247 ? 173.919 199.890 212.158 1.00 41.09 265 ILE D O 1
ATOM 18605 N N . LEU D 1 248 ? 172.743 201.761 211.788 1.00 42.46 266 LEU D N 1
ATOM 18606 C CA . LEU D 1 248 ? 173.131 202.314 213.083 1.00 42.46 266 LEU D CA 1
ATOM 18607 C C . LEU D 1 248 ? 172.588 201.478 214.235 1.00 42.46 266 LEU D C 1
ATOM 18608 O O . LEU D 1 248 ? 173.291 201.236 215.221 1.00 42.46 266 LEU D O 1
ATOM 18624 N N . ARG D 1 249 ? 171.340 201.033 214.134 1.00 44.21 267 ARG D N 1
ATOM 18625 C CA . ARG D 1 249 ? 170.751 200.224 215.196 1.00 44.21 267 ARG D CA 1
ATOM 18626 C C . ARG D 1 249 ? 171.497 198.910 215.402 1.00 44.21 267 ARG D C 1
ATOM 18627 O O . ARG D 1 249 ? 171.689 198.469 216.540 1.00 44.21 267 ARG D O 1
ATOM 18648 N N . THR D 1 250 ? 171.917 198.265 214.316 1.00 41.49 268 THR D N 1
ATOM 18649 C CA . THR D 1 250 ? 172.637 196.999 214.424 1.00 41.49 268 THR D CA 1
ATOM 18650 C C . THR D 1 250 ? 174.007 197.159 215.078 1.00 41.49 268 THR D C 1
ATOM 18651 O O . THR D 1 250 ? 174.398 196.337 215.912 1.00 41.49 268 THR D O 1
ATOM 18662 N N . MET D 1 251 ? 174.758 198.193 214.704 1.00 41.60 269 MET D N 1
ATOM 18663 C CA . MET D 1 251 ? 176.073 198.409 215.300 1.00 41.60 269 MET D CA 1
ATOM 18664 C C . MET D 1 251 ? 175.987 198.689 216.796 1.00 41.60 269 MET D C 1
ATOM 18665 O O . MET D 1 251 ? 176.832 198.229 217.569 1.00 41.60 269 MET D O 1
ATOM 18679 N N . ILE D 1 252 ? 174.986 199.453 217.220 1.00 44.88 270 ILE D N 1
ATOM 18680 C CA . ILE D 1 252 ? 174.845 199.806 218.628 1.00 44.88 270 ILE D CA 1
ATOM 18681 C C . ILE D 1 252 ? 174.314 198.640 219.458 1.00 44.88 270 ILE D C 1
ATOM 18682 O O . ILE D 1 252 ? 174.810 198.370 220.555 1.00 44.88 270 ILE D O 1
ATOM 18698 N N . GLU D 1 253 ? 173.303 197.935 218.959 1.00 46.34 271 GLU D N 1
ATOM 18699 C CA . GLU D 1 253 ? 172.712 196.834 219.713 1.00 46.34 271 GLU D CA 1
ATOM 18700 C C . GLU D 1 253 ? 173.612 195.606 219.799 1.00 46.34 271 GLU D C 1
ATOM 18701 O O . GLU D 1 253 ? 173.788 195.039 220.883 1.00 46.34 271 GLU D O 1
ATOM 18713 N N . MET D 1 254 ? 174.195 195.174 218.685 1.00 44.97 272 MET D N 1
ATOM 18714 C CA . MET D 1 254 ? 174.901 193.897 218.679 1.00 44.97 272 MET D CA 1
ATOM 18715 C C . MET D 1 254 ? 176.408 193.975 218.861 1.00 44.97 272 MET D C 1
ATOM 18716 O O . MET D 1 254 ? 176.996 193.005 219.345 1.00 44.97 272 MET D O 1
ATOM 18730 N N . TYR D 1 255 ? 177.062 195.074 218.496 1.00 41.81 273 TYR D N 1
ATOM 18731 C CA . TYR D 1 255 ? 178.515 195.155 218.597 1.00 41.81 273 TYR D CA 1
ATOM 18732 C C . TYR D 1 255 ? 179.000 196.255 219.530 1.00 41.81 273 TYR D C 1
ATOM 18733 O O . TYR D 1 255 ? 180.200 196.550 219.545 1.00 41.81 273 TYR D O 1
ATOM 18751 N N . GLY D 1 256 ? 178.113 196.873 220.301 1.00 40.56 274 GLY D N 1
ATOM 18752 C CA . GLY D 1 256 ? 178.542 197.904 221.229 1.00 40.56 274 GLY D CA 1
ATOM 18753 C C . GLY D 1 256 ? 179.258 199.071 220.590 1.00 40.56 274 GLY D C 1
ATOM 18754 O O . GLY D 1 256 ? 180.153 199.653 221.209 1.00 40.56 274 GLY D O 1
ATOM 18758 N N . GLY D 1 257 ? 178.892 199.429 219.365 1.00 40.64 275 GLY D N 1
ATOM 18759 C CA . GLY D 1 257 ? 179.527 200.521 218.662 1.00 40.64 275 GLY D CA 1
ATOM 18760 C C . GLY D 1 257 ? 180.721 200.158 217.809 1.00 40.64 275 GLY D C 1
ATOM 18761 O O . GLY D 1 257 ? 181.279 201.047 217.159 1.00 40.64 275 GLY D O 1
ATOM 18765 N N . GLY D 1 258 ? 181.137 198.898 217.788 1.00 38.46 276 GLY D N 1
ATOM 18766 C CA . GLY D 1 258 ? 182.253 198.491 216.968 1.00 38.46 276 GLY D CA 1
ATOM 18767 C C . GLY D 1 258 ? 183.557 198.484 217.733 1.00 38.46 276 GLY D C 1
ATOM 18768 O O . GLY D 1 258 ? 183.580 198.647 218.955 1.00 38.46 276 GLY D O 1
ATOM 18772 N N . PRO D 1 259 ? 184.683 198.314 217.024 1.00 39.24 277 PRO D N 1
ATOM 18773 C CA . PRO D 1 259 ? 184.810 198.156 215.572 1.00 39.24 277 PRO D CA 1
ATOM 18774 C C . PRO D 1 259 ? 184.139 196.903 215.012 1.00 39.24 277 PRO D C 1
ATOM 18775 O O . PRO D 1 259 ? 184.093 195.880 215.684 1.00 39.24 277 PRO D O 1
ATOM 18786 N N . VAL D 1 260 ? 183.628 196.996 213.789 1.00 39.82 278 VAL D N 1
ATOM 18787 C CA . VAL D 1 260 ? 183.021 195.870 213.091 1.00 39.82 278 VAL D CA 1
ATOM 18788 C C . VAL D 1 260 ? 183.408 195.954 211.623 1.00 39.82 278 VAL D C 1
ATOM 18789 O O . VAL D 1 260 ? 183.382 197.034 211.026 1.00 39.82 278 VAL D O 1
ATOM 18802 N N . GLY D 1 261 ? 183.750 194.814 211.036 1.00 41.08 279 GLY D N 1
ATOM 18803 C CA . GLY D 1 261 ? 184.144 194.794 209.646 1.00 41.08 279 GLY D CA 1
ATOM 18804 C C . GLY D 1 261 ? 182.974 194.891 208.685 1.00 41.08 279 GLY D C 1
ATOM 18805 O O . GLY D 1 261 ? 181.832 194.570 209.001 1.00 41.08 279 GLY D O 1
ATOM 18809 N N . LEU D 1 262 ? 183.289 195.353 207.476 1.00 42.63 280 LEU D N 1
ATOM 18810 C CA . LEU D 1 262 ? 182.275 195.527 206.441 1.00 42.63 280 LEU D CA 1
ATOM 18811 C C . LEU D 1 262 ? 181.568 194.219 206.107 1.00 42.63 280 LEU D C 1
ATOM 18812 O O . LEU D 1 262 ? 180.346 194.195 205.933 1.00 42.63 280 LEU D O 1
ATOM 18828 N N . GLY D 1 263 ? 182.317 193.122 206.010 1.00 40.53 281 GLY D N 1
ATOM 18829 C CA . GLY D 1 263 ? 181.701 191.840 205.706 1.00 40.53 281 GLY D CA 1
ATOM 18830 C C . GLY D 1 263 ? 180.749 191.347 206.779 1.00 40.53 281 GLY D C 1
ATOM 18831 O O . GLY D 1 263 ? 179.686 190.806 206.475 1.00 40.53 281 GLY D O 1
ATOM 18835 N N . THR D 1 264 ? 181.119 191.516 208.046 1.00 38.94 282 THR D N 1
ATOM 18836 C CA . THR D 1 264 ? 180.264 191.065 209.139 1.00 38.94 282 THR D CA 1
ATOM 18837 C C . THR D 1 264 ? 178.987 191.887 209.233 1.00 38.94 282 THR D C 1
ATOM 18838 O O . THR D 1 264 ? 177.929 191.362 209.597 1.00 38.94 282 THR D O 1
ATOM 18849 N N . LEU D 1 265 ? 179.072 193.179 208.936 1.00 40.08 283 LEU D N 1
ATOM 18850 C CA . LEU D 1 265 ? 177.897 194.042 208.950 1.00 40.08 283 LEU D CA 1
ATOM 18851 C C . LEU D 1 265 ? 176.975 193.764 207.766 1.00 40.08 283 LEU D C 1
ATOM 18852 O O . LEU D 1 265 ? 175.749 193.806 207.905 1.00 40.08 283 LEU D O 1
ATOM 18868 N N . SER D 1 266 ? 177.547 193.501 206.593 1.00 40.62 284 SER D N 1
ATOM 18869 C CA . SER D 1 266 ? 176.750 193.212 205.402 1.00 40.62 284 SER D CA 1
ATOM 18870 C C . SER D 1 266 ? 175.828 192.010 205.591 1.00 40.62 284 SER D C 1
ATOM 18871 O O . SER D 1 266 ? 174.655 192.055 205.205 1.00 40.62 284 SER D O 1
ATOM 18879 N N . VAL D 1 267 ? 176.334 190.919 206.168 1.00 37.36 285 VAL D N 1
ATOM 18880 C CA . VAL D 1 267 ? 175.492 189.736 206.342 1.00 37.36 285 VAL D CA 1
ATOM 18881 C C . VAL D 1 267 ? 174.359 189.975 207.333 1.00 37.36 285 VAL D C 1
ATOM 18882 O O . VAL D 1 267 ? 173.313 189.323 207.246 1.00 37.36 285 VAL D O 1
ATOM 18895 N N . ASN D 1 268 ? 174.515 190.909 208.269 1.00 39.40 286 ASN D N 1
ATOM 18896 C CA . ASN D 1 268 ? 173.428 191.155 209.212 1.00 39.40 286 ASN D CA 1
ATOM 18897 C C . ASN D 1 268 ? 172.261 191.869 208.542 1.00 39.40 286 ASN D C 1
ATOM 18898 O O . ASN D 1 268 ? 171.101 191.513 208.772 1.00 39.40 286 ASN D O 1
ATOM 18909 N N . ILE D 1 269 ? 172.540 192.874 207.705 1.00 40.29 287 ILE D N 1
ATOM 18910 C CA . ILE D 1 269 ? 171.473 193.602 207.027 1.00 40.29 287 ILE D CA 1
ATOM 18911 C C . ILE D 1 269 ? 171.091 192.970 205.693 1.00 40.29 287 ILE D C 1
ATOM 18912 O O . ILE D 1 269 ? 170.170 193.463 205.029 1.00 40.29 287 ILE D O 1
ATOM 18928 N N . ALA D 1 270 ? 171.772 191.901 205.274 1.00 40.17 288 ALA D N 1
ATOM 18929 C CA . ALA D 1 270 ? 171.476 191.216 204.013 1.00 40.17 288 ALA D CA 1
ATOM 18930 C C . ALA D 1 270 ? 171.708 192.100 202.785 1.00 40.17 288 ALA D C 1
ATOM 18931 O O . ALA D 1 270 ? 170.864 192.187 201.893 1.00 40.17 288 ALA D O 1
ATOM 18938 N N . GLU D 1 271 ? 172.860 192.766 202.744 1.00 44.46 289 GLU D N 1
ATOM 18939 C CA . GLU D 1 271 ? 173.213 193.645 201.639 1.00 44.46 289 GLU D CA 1
ATOM 18940 C C . GLU D 1 271 ? 174.597 193.285 201.116 1.00 44.46 289 GLU D C 1
ATOM 18941 O O . GLU D 1 271 ? 175.407 192.674 201.814 1.00 44.46 289 GLU D O 1
ATOM 18953 N N . GLU D 1 272 ? 174.854 193.658 199.866 1.00 48.11 290 GLU D N 1
ATOM 18954 C CA . GLU D 1 272 ? 176.163 193.441 199.265 1.00 48.11 290 GLU D CA 1
ATOM 18955 C C . GLU D 1 272 ? 177.177 194.456 199.779 1.00 48.11 290 GLU D C 1
ATOM 18956 O O . GLU D 1 272 ? 176.843 195.603 200.083 1.00 48.11 290 GLU D O 1
ATOM 18968 N N . ARG D 1 273 ? 178.433 194.013 199.872 1.00 47.78 291 ARG D N 1
ATOM 18969 C CA . ARG D 1 273 ? 179.514 194.885 200.325 1.00 47.78 291 ARG D CA 1
ATOM 18970 C C . ARG D 1 273 ? 179.535 196.213 199.579 1.00 47.78 291 ARG D C 1
ATOM 18971 O O . ARG D 1 273 ? 179.738 197.271 200.183 1.00 47.78 291 ARG D O 1
ATOM 18992 N N . GLU D 1 274 ? 179.347 196.174 198.260 1.00 46.87 292 GLU D N 1
ATOM 18993 C CA . GLU D 1 274 ? 179.368 197.386 197.449 1.00 46.87 292 GLU D CA 1
ATOM 18994 C C . GLU D 1 274 ? 178.171 198.289 197.688 1.00 46.87 292 GLU D C 1
ATOM 18995 O O . GLU D 1 274 ? 178.261 199.492 197.431 1.00 46.87 292 GLU D O 1
ATOM 19007 N N . THR D 1 275 ? 177.052 197.744 198.156 1.00 44.38 293 THR D N 1
ATOM 19008 C CA . THR D 1 275 ? 175.872 198.568 198.380 1.00 44.38 293 THR D CA 1
ATOM 19009 C C . THR D 1 275 ? 175.968 199.353 199.679 1.00 44.38 293 THR D C 1
ATOM 19010 O O . THR D 1 275 ? 175.586 200.525 199.725 1.00 44.38 293 THR D O 1
ATOM 19021 N N . VAL D 1 276 ? 176.465 198.728 200.744 1.00 42.79 294 VAL D N 1
ATOM 19022 C CA . VAL D 1 276 ? 176.638 199.452 201.999 1.00 42.79 294 VAL D CA 1
ATOM 19023 C C . VAL D 1 276 ? 177.758 200.479 201.883 1.00 42.79 294 VAL D C 1
ATOM 19024 O O . VAL D 1 276 ? 177.621 201.619 202.336 1.00 42.79 294 VAL D O 1
ATOM 19037 N N . GLU D 1 277 ? 178.877 200.098 201.270 1.00 44.73 295 GLU D N 1
ATOM 19038 C CA . GLU D 1 277 ? 180.030 200.982 201.156 1.00 44.73 295 GLU D CA 1
ATOM 19039 C C . GLU D 1 277 ? 179.848 202.150 200.193 1.00 44.73 295 GLU D C 1
ATOM 19040 O O . GLU D 1 277 ? 180.545 203.157 200.346 1.00 44.73 295 GLU D O 1
ATOM 19052 N N . ASP D 1 278 ? 178.958 202.056 199.204 1.00 44.37 296 ASP D N 1
ATOM 19053 C CA . ASP D 1 278 ? 178.790 203.135 198.236 1.00 44.37 296 ASP D CA 1
ATOM 19054 C C . ASP D 1 278 ? 177.465 203.875 198.300 1.00 44.37 296 ASP D C 1
ATOM 19055 O O . ASP D 1 278 ? 177.438 205.067 197.998 1.00 44.37 296 ASP D O 1
ATOM 19064 N N . MET D 1 279 ? 176.366 203.219 198.655 1.00 44.04 297 MET D N 1
ATOM 19065 C CA . MET D 1 279 ? 175.097 203.928 198.749 1.00 44.04 297 MET D CA 1
ATOM 19066 C C . MET D 1 279 ? 174.850 204.563 200.112 1.00 44.04 297 MET D C 1
ATOM 19067 O O . MET D 1 279 ? 174.592 205.765 200.199 1.00 44.04 297 MET D O 1
ATOM 19081 N N . TYR D 1 280 ? 174.915 203.774 201.178 1.00 42.08 298 TYR D N 1
ATOM 19082 C CA . TYR D 1 280 ? 174.523 204.248 202.498 1.00 42.08 298 TYR D CA 1
ATOM 19083 C C . TYR D 1 280 ? 175.661 204.844 203.316 1.00 42.08 298 TYR D C 1
ATOM 19084 O O . TYR D 1 280 ? 175.490 205.897 203.935 1.00 42.08 298 TYR D O 1
ATOM 19102 N N . GLU D 1 281 ? 176.820 204.201 203.326 1.00 42.68 299 GLU D N 1
ATOM 19103 C CA . GLU D 1 281 ? 177.913 204.659 204.177 1.00 42.68 299 GLU D CA 1
ATOM 19104 C C . GLU D 1 281 ? 178.424 206.065 203.870 1.00 42.68 299 GLU D C 1
ATOM 19105 O O . GLU D 1 281 ? 178.780 206.777 204.824 1.00 42.68 299 GLU D O 1
ATOM 19117 N N . PRO D 1 282 ? 178.477 206.533 202.623 1.00 40.32 300 PRO D N 1
ATOM 19118 C CA . PRO D 1 282 ? 179.012 207.885 202.382 1.00 40.32 300 PRO D CA 1
ATOM 19119 C C . PRO D 1 282 ? 178.276 209.014 203.090 1.00 40.32 300 PRO D C 1
ATOM 19120 O O . PRO D 1 282 ? 178.928 209.910 203.635 1.00 40.32 300 PRO D O 1
ATOM 19131 N N . TYR D 1 283 ? 176.945 209.010 203.101 1.00 41.10 301 TYR D N 1
ATOM 19132 C CA . TYR D 1 283 ? 176.213 210.086 203.763 1.00 41.10 301 TYR D CA 1
ATOM 19133 C C . TYR D 1 283 ? 176.338 210.024 205.280 1.00 41.10 301 TYR D C 1
ATOM 19134 O O . TYR D 1 283 ? 176.323 211.066 205.940 1.00 41.10 301 TYR D O 1
ATOM 19152 N N . LEU D 1 284 ? 176.448 208.828 205.856 1.00 40.15 302 LEU D N 1
ATOM 19153 C CA . LEU D 1 284 ? 176.613 208.725 207.302 1.00 40.15 302 LEU D CA 1
ATOM 19154 C C . LEU D 1 284 ? 177.931 209.328 207.771 1.00 40.15 302 LEU D C 1
ATOM 19155 O O . LEU D 1 284 ? 178.009 209.840 208.891 1.00 40.15 302 LEU D O 1
ATOM 19171 N N . ILE D 1 285 ? 178.974 209.273 206.946 1.00 40.55 303 ILE D N 1
ATOM 19172 C CA . ILE D 1 285 ? 180.242 209.894 207.313 1.00 40.55 303 ILE D CA 1
ATOM 19173 C C . ILE D 1 285 ? 180.148 211.410 207.192 1.00 40.55 303 ILE D C 1
ATOM 19174 O O . ILE D 1 285 ? 180.583 212.148 208.083 1.00 40.55 303 ILE D O 1
ATOM 19190 N N . GLN D 1 286 ? 179.575 211.899 206.092 1.00 42.02 304 GLN D N 1
ATOM 19191 C CA . GLN D 1 286 ? 179.434 213.339 205.911 1.00 42.02 304 GLN D CA 1
ATOM 19192 C C . GLN D 1 286 ? 178.599 213.957 207.018 1.00 42.02 304 GLN D C 1
ATOM 19193 O O . GLN D 1 286 ? 178.826 215.108 207.401 1.00 42.02 304 GLN D O 1
ATOM 19207 N N . LYS D 1 287 ? 177.621 213.218 207.529 1.00 42.35 305 LYS D N 1
ATOM 19208 C CA . LYS D 1 287 ? 176.807 213.695 208.633 1.00 42.35 305 LYS D CA 1
ATOM 19209 C C . LYS D 1 287 ? 177.526 213.572 209.971 1.00 42.35 305 LYS D C 1
ATOM 19210 O O . LYS D 1 287 ? 177.101 214.194 210.947 1.00 42.35 305 LYS D O 1
ATOM 19229 N N . GLY D 1 288 ? 178.607 212.795 210.029 1.00 40.86 306 GLY D N 1
ATOM 19230 C CA . GLY D 1 288 ? 179.367 212.597 211.250 1.00 40.86 306 GLY D CA 1
ATOM 19231 C C . GLY D 1 288 ? 178.902 211.492 212.173 1.00 40.86 306 GLY D C 1
ATOM 19232 O O . GLY D 1 288 ? 179.291 211.490 213.344 1.00 40.86 306 GLY D O 1
ATOM 19236 N N . PHE D 1 289 ? 178.086 210.550 211.696 1.00 42.67 307 PHE D N 1
ATOM 19237 C CA . PHE D 1 289 ? 177.597 209.473 212.553 1.00 42.67 307 PHE D CA 1
ATOM 19238 C C . PHE D 1 289 ? 178.551 208.289 212.682 1.00 42.67 307 PHE D C 1
ATOM 19239 O O . PHE D 1 289 ? 178.450 207.554 213.667 1.00 42.67 307 PHE D O 1
ATOM 19256 N N . ILE D 1 290 ? 179.460 208.068 211.730 1.00 41.18 308 ILE D N 1
ATOM 19257 C CA . ILE D 1 290 ? 180.389 206.945 211.806 1.00 41.18 308 ILE D CA 1
ATOM 19258 C C . ILE D 1 290 ? 181.774 207.355 211.325 1.00 41.18 308 ILE D C 1
ATOM 19259 O O . ILE D 1 290 ? 181.958 208.386 210.677 1.00 41.18 308 ILE D O 1
ATOM 19275 N N . MET D 1 291 ? 182.754 206.518 211.665 1.00 44.76 309 MET D N 1
ATOM 19276 C CA . MET D 1 291 ? 184.143 206.706 211.278 1.00 44.76 309 MET D CA 1
ATOM 19277 C C . MET D 1 291 ? 184.722 205.368 210.845 1.00 44.76 309 MET D C 1
ATOM 19278 O O . MET D 1 291 ? 184.311 204.315 211.334 1.00 44.76 309 MET D O 1
ATOM 19292 N N . ARG D 1 292 ? 185.695 205.420 209.942 1.00 43.82 310 ARG D N 1
ATOM 19293 C CA . ARG D 1 292 ? 186.373 204.235 209.431 1.00 43.82 310 ARG D CA 1
ATOM 19294 C C . ARG D 1 292 ? 187.769 204.142 210.027 1.00 43.82 310 ARG D C 1
ATOM 19295 O O . ARG D 1 292 ? 188.536 205.107 209.975 1.00 43.82 310 ARG D O 1
ATOM 19316 N N . THR D 1 293 ? 188.093 202.979 210.584 1.00 47.83 311 THR D N 1
ATOM 19317 C CA . THR D 1 293 ? 189.358 202.750 211.262 1.00 47.83 311 THR D CA 1
ATOM 19318 C C . THR D 1 293 ? 190.004 201.471 210.741 1.00 47.83 311 THR D C 1
ATOM 19319 O O . THR D 1 293 ? 189.353 200.627 210.123 1.00 47.83 311 THR D O 1
ATOM 19330 N N . ARG D 1 294 ? 191.309 201.350 210.993 1.00 54.88 312 ARG D N 1
ATOM 19331 C CA . ARG D 1 294 ? 192.079 200.189 210.556 1.00 54.88 312 ARG D CA 1
ATOM 19332 C C . ARG D 1 294 ? 191.475 198.855 210.976 1.00 54.88 312 ARG D C 1
ATOM 19333 O O . ARG D 1 294 ? 191.806 197.830 210.373 1.00 54.88 312 ARG D O 1
ATOM 19354 N N . THR D 1 295 ? 190.616 198.830 211.994 1.00 47.71 313 THR D N 1
ATOM 19355 C CA . THR D 1 295 ? 190.011 197.590 212.465 1.00 47.71 313 THR D CA 1
ATOM 19356 C C . THR D 1 295 ? 188.526 197.466 212.139 1.00 47.71 313 THR D C 1
ATOM 19357 O O . THR D 1 295 ? 187.929 196.434 212.451 1.00 47.71 313 THR D O 1
ATOM 19368 N N . GLY D 1 296 ? 187.918 198.462 211.500 1.00 43.30 314 GLY D N 1
ATOM 19369 C CA . GLY D 1 296 ? 186.512 198.417 211.157 1.00 43.30 314 GLY D CA 1
ATOM 19370 C C . GLY D 1 296 ? 185.789 199.699 211.503 1.00 43.30 314 GLY D C 1
ATOM 19371 O O . GLY D 1 296 ? 186.354 200.642 212.053 1.00 43.30 314 GLY D O 1
ATOM 19375 N N . ARG D 1 297 ? 184.501 199.717 211.168 1.00 41.47 315 ARG D N 1
ATOM 19376 C CA . ARG D 1 297 ? 183.644 200.866 211.425 1.00 41.47 315 ARG D CA 1
ATOM 19377 C C . ARG D 1 297 ? 183.295 200.994 212.903 1.00 41.47 315 ARG D C 1
ATOM 19378 O O . ARG D 1 297 ? 183.120 200.002 213.611 1.00 41.47 315 ARG D O 1
ATOM 19399 N N . VAL D 1 298 ? 183.169 202.239 213.357 1.00 39.98 316 VAL D N 1
ATOM 19400 C CA . VAL D 1 298 ? 182.831 202.550 214.742 1.00 39.98 316 VAL D CA 1
ATOM 19401 C C . VAL D 1 298 ? 181.796 203.668 214.747 1.00 39.98 316 VAL D C 1
ATOM 19402 O O . VAL D 1 298 ? 181.863 204.590 213.928 1.00 39.98 316 VAL D O 1
ATOM 19415 N N . ALA D 1 299 ? 180.832 203.580 215.661 1.00 40.29 317 ALA D N 1
ATOM 19416 C CA . ALA D 1 299 ? 179.772 204.575 215.779 1.00 40.29 317 ALA D CA 1
ATOM 19417 C C . ALA D 1 299 ? 180.171 205.663 216.766 1.00 40.29 317 ALA D C 1
ATOM 19418 O O . ALA D 1 299 ? 180.658 205.368 217.860 1.00 40.29 317 ALA D O 1
ATOM 19425 N N . THR D 1 300 ? 179.964 206.917 216.375 1.00 42.88 318 THR D N 1
ATOM 19426 C CA . THR D 1 300 ? 180.341 208.058 217.194 1.00 42.88 318 THR D CA 1
ATOM 19427 C C . THR D 1 300 ? 179.269 208.391 218.229 1.00 42.88 318 THR D C 1
ATOM 19428 O O . THR D 1 300 ? 178.143 207.890 218.195 1.00 42.88 318 THR D O 1
ATOM 19439 N N . ALA D 1 301 ? 179.651 209.259 219.170 1.00 50.00 319 ALA D N 1
ATOM 19440 C CA . ALA D 1 301 ? 178.729 209.731 220.200 1.00 50.00 319 ALA D CA 1
ATOM 19441 C C . ALA D 1 301 ? 177.515 210.437 219.610 1.00 50.00 319 ALA D C 1
ATOM 19442 O O . ALA D 1 301 ? 176.422 210.370 220.180 1.00 50.00 319 ALA D O 1
ATOM 19449 N N . LYS D 1 302 ? 177.688 211.131 218.487 1.00 46.33 320 LYS D N 1
ATOM 19450 C CA . LYS D 1 302 ? 176.566 211.804 217.839 1.00 46.33 320 LYS D CA 1
ATOM 19451 C C . LYS D 1 302 ? 175.490 210.822 217.396 1.00 46.33 320 LYS D C 1
ATOM 19452 O O . LYS D 1 302 ? 174.301 211.155 217.415 1.00 46.33 320 LYS D O 1
ATOM 19471 N N . ALA D 1 303 ? 175.884 209.619 216.984 1.00 45.52 321 ALA D N 1
ATOM 19472 C CA . ALA D 1 303 ? 174.914 208.611 216.572 1.00 45.52 321 ALA D CA 1
ATOM 19473 C C . ALA D 1 303 ? 174.099 208.101 217.751 1.00 45.52 321 ALA D C 1
ATOM 19474 O O . ALA D 1 303 ? 172.882 207.920 217.636 1.00 45.52 321 ALA D O 1
ATOM 19481 N N . TYR D 1 304 ? 174.746 207.862 218.890 1.00 49.96 322 TYR D N 1
ATOM 19482 C CA . TYR D 1 304 ? 174.033 207.382 220.070 1.00 49.96 322 TYR D CA 1
ATOM 19483 C C . TYR D 1 304 ? 172.923 208.338 220.486 1.00 49.96 322 TYR D C 1
ATOM 19484 O O . TYR D 1 304 ? 171.772 207.927 220.669 1.00 49.96 322 TYR D O 1
ATOM 19502 N N . GLU D 1 305 ? 173.242 209.624 220.626 1.00 50.64 323 GLU D N 1
ATOM 19503 C CA . GLU D 1 305 ? 172.230 210.588 221.047 1.00 50.64 323 GLU D CA 1
ATOM 19504 C C . GLU D 1 305 ? 171.110 210.722 220.024 1.00 50.64 323 GLU D C 1
ATOM 19505 O O . GLU D 1 305 ? 169.943 210.876 220.395 1.00 50.64 323 GLU D O 1
ATOM 19517 N N . HIS D 1 306 ? 171.434 210.656 218.735 1.00 49.36 324 HIS D N 1
ATOM 19518 C CA . HIS D 1 306 ? 170.387 210.752 217.724 1.00 49.36 324 HIS D CA 1
ATOM 19519 C C . HIS D 1 306 ? 169.460 209.544 217.752 1.00 49.36 324 HIS D C 1
ATOM 19520 O O . HIS D 1 306 ? 168.245 209.688 217.582 1.00 49.36 324 HIS D O 1
ATOM 19534 N N . MET D 1 307 ? 170.005 208.346 217.940 1.00 49.05 325 MET D N 1
ATOM 19535 C CA . MET D 1 307 ? 169.180 207.146 217.991 1.00 49.05 325 MET D CA 1
ATOM 19536 C C . MET D 1 307 ? 168.578 206.888 219.368 1.00 49.05 325 MET D C 1
ATOM 19537 O O . MET D 1 307 ? 167.817 205.928 219.515 1.00 49.05 325 MET D O 1
ATOM 19551 N N . GLY D 1 308 ? 168.897 207.702 220.370 1.00 49.49 326 GLY D N 1
ATOM 19552 C CA . GLY D 1 308 ? 168.317 207.540 221.692 1.00 49.49 326 GLY D CA 1
ATOM 19553 C C . GLY D 1 308 ? 168.933 206.469 222.568 1.00 49.49 326 GLY D C 1
ATOM 19554 O O . GLY D 1 308 ? 168.206 205.752 223.264 1.00 49.49 326 GLY D O 1
ATOM 19558 N N . TYR D 1 309 ? 170.256 206.336 222.554 1.00 51.65 327 TYR D N 1
ATOM 19559 C CA . TYR D 1 309 ? 170.965 205.343 223.349 1.00 51.65 327 TYR D CA 1
ATOM 19560 C C . TYR D 1 309 ? 171.953 206.017 224.293 1.00 51.65 327 TYR D C 1
ATOM 19561 O O . TYR D 1 309 ? 172.560 207.035 223.950 1.00 51.65 327 TYR D O 1
ATOM 19579 N N . ASP D 1 310 ? 172.106 205.444 225.483 1.00 61.88 328 ASP D N 1
ATOM 19580 C CA . ASP D 1 310 ? 173.062 205.954 226.458 1.00 61.88 328 ASP D CA 1
ATOM 19581 C C . ASP D 1 310 ? 174.477 205.594 226.023 1.00 61.88 328 ASP D C 1
ATOM 19582 O O . ASP D 1 310 ? 174.782 204.419 225.798 1.00 61.88 328 ASP D O 1
ATOM 19591 N N . TYR D 1 311 ? 175.341 206.599 225.911 1.00 66.01 329 TYR D N 1
ATOM 19592 C CA . TYR D 1 311 ? 176.709 206.416 225.443 1.00 66.01 329 TYR D CA 1
ATOM 19593 C C . TYR D 1 311 ? 177.639 206.268 226.638 1.00 66.01 329 TYR D C 1
ATOM 19594 O O . TYR D 1 311 ? 177.668 207.134 227.518 1.00 66.01 329 TYR D O 1
ATOM 19612 N N . THR D 1 312 ? 178.395 205.175 226.665 1.00 93.92 330 THR D N 1
ATOM 19613 C CA . THR D 1 312 ? 179.338 204.897 227.739 1.00 93.92 330 THR D CA 1
ATOM 19614 C C . THR D 1 312 ? 180.664 204.483 227.125 1.00 93.92 330 THR D C 1
ATOM 19615 O O . THR D 1 312 ? 180.698 203.636 226.228 1.00 93.92 330 THR D O 1
ATOM 19626 N N . ARG D 1 313 ? 181.748 205.074 227.613 1.00 111.61 331 ARG D N 1
ATOM 19627 C CA . ARG D 1 313 ? 183.078 204.767 227.100 1.00 111.61 331 ARG D CA 1
ATOM 19628 C C . ARG D 1 313 ? 183.568 203.423 227.627 1.00 111.61 331 ARG D C 1
ATOM 19629 O O . ARG D 1 313 ? 183.530 203.160 228.829 1.00 111.61 331 ARG D O 1
ATOM 19650 N N . THR E 1 1 ? 215.783 242.114 186.694 1.00 80.60 19 THR E N 1
ATOM 19651 C CA . THR E 1 1 ? 214.552 242.215 185.921 1.00 80.60 19 THR E CA 1
ATOM 19652 C C . THR E 1 1 ? 213.719 240.938 186.034 1.00 80.60 19 THR E C 1
ATOM 19653 O O . THR E 1 1 ? 214.189 239.913 186.524 1.00 80.60 19 THR E O 1
ATOM 19664 N N . LEU E 1 2 ? 212.469 241.021 185.578 1.00 77.84 20 LEU E N 1
ATOM 19665 C CA . LEU E 1 2 ? 211.561 239.881 185.658 1.00 77.84 20 LEU E CA 1
ATOM 19666 C C . LEU E 1 2 ? 212.070 238.677 184.868 1.00 77.84 20 LEU E C 1
ATOM 19667 O O . LEU E 1 2 ? 211.946 237.535 185.322 1.00 77.84 20 LEU E O 1
ATOM 19683 N N . ARG E 1 3 ? 212.633 238.902 183.683 1.00 83.00 21 ARG E N 1
ATOM 19684 C CA . ARG E 1 3 ? 213.155 237.825 182.840 1.00 83.00 21 ARG E CA 1
ATOM 19685 C C . ARG E 1 3 ? 214.608 238.161 182.539 1.00 83.00 21 ARG E C 1
ATOM 19686 O O . ARG E 1 3 ? 214.920 238.801 181.526 1.00 83.00 21 ARG E O 1
ATOM 19707 N N . PRO E 1 4 ? 215.528 237.738 183.400 1.00 74.63 22 PRO E N 1
ATOM 19708 C CA . PRO E 1 4 ? 216.925 238.147 183.253 1.00 74.63 22 PRO E CA 1
ATOM 19709 C C . PRO E 1 4 ? 217.641 237.459 182.105 1.00 74.63 22 PRO E C 1
ATOM 19710 O O . PRO E 1 4 ? 217.232 236.412 181.599 1.00 74.63 22 PRO E O 1
ATOM 19721 N N . GLN E 1 5 ? 218.732 238.097 181.689 1.00 75.26 23 GLN E N 1
ATOM 19722 C CA . GLN E 1 5 ? 219.648 237.565 180.690 1.00 75.26 23 GLN E CA 1
ATOM 19723 C C . GLN E 1 5 ? 220.943 237.056 181.299 1.00 75.26 23 GLN E C 1
ATOM 19724 O O . GLN E 1 5 ? 221.564 236.149 180.741 1.00 75.26 23 GLN E O 1
ATOM 19738 N N . TYR E 1 6 ? 221.368 237.641 182.415 1.00 72.40 24 TYR E N 1
ATOM 19739 C CA . TYR E 1 6 ? 222.606 237.292 183.089 1.00 72.40 24 TYR E CA 1
ATOM 19740 C C . TYR E 1 6 ? 222.346 237.150 184.583 1.00 72.40 24 TYR E C 1
ATOM 19741 O O . TYR E 1 6 ? 221.303 237.559 185.097 1.00 72.40 24 TYR E O 1
ATOM 19759 N N . PHE E 1 7 ? 223.313 236.546 185.279 1.00 68.08 25 PHE E N 1
ATOM 19760 C CA . PHE E 1 7 ? 223.171 236.325 186.714 1.00 68.08 25 PHE E CA 1
ATOM 19761 C C . PHE E 1 7 ? 222.954 237.625 187.475 1.00 68.08 25 PHE E C 1
ATOM 19762 O O . PHE E 1 7 ? 222.261 237.633 188.498 1.00 68.08 25 PHE E O 1
ATOM 19779 N N . LYS E 1 8 ? 223.543 238.726 187.006 1.00 74.26 26 LYS E N 1
ATOM 19780 C CA . LYS E 1 8 ? 223.362 240.014 187.666 1.00 74.26 26 LYS E CA 1
ATOM 19781 C C . LYS E 1 8 ? 221.914 240.483 187.643 1.00 74.26 26 LYS E C 1
ATOM 19782 O O . LYS E 1 8 ? 221.525 241.299 188.485 1.00 74.26 26 LYS E O 1
ATOM 19801 N N . GLU E 1 9 ? 221.114 239.996 186.703 1.00 73.27 27 GLU E N 1
ATOM 19802 C CA . GLU E 1 9 ? 219.709 240.363 186.611 1.00 73.27 27 GLU E CA 1
ATOM 19803 C C . GLU E 1 9 ? 218.789 239.401 187.350 1.00 73.27 27 GLU E C 1
ATOM 19804 O O . GLU E 1 9 ? 217.661 239.777 187.679 1.00 73.27 27 GLU E O 1
ATOM 19816 N N . TYR E 1 10 ? 219.239 238.177 187.607 1.00 68.20 28 TYR E N 1
ATOM 19817 C CA . TYR E 1 10 ? 218.421 237.185 188.292 1.00 68.20 28 TYR E CA 1
ATOM 19818 C C . TYR E 1 10 ? 218.325 237.499 189.782 1.00 6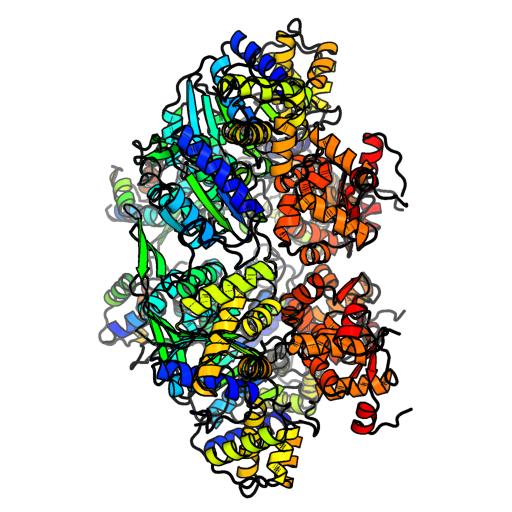8.20 28 TYR E C 1
ATOM 19819 O O . TYR E 1 10 ? 219.331 237.782 190.436 1.00 68.20 28 TYR E O 1
ATOM 19837 N N . ILE E 1 11 ? 217.102 237.454 190.309 1.00 69.02 29 ILE E N 1
ATOM 19838 C CA . ILE E 1 11 ? 216.806 237.746 191.709 1.00 69.02 29 ILE E CA 1
ATOM 19839 C C . ILE E 1 11 ? 216.653 236.450 192.494 1.00 69.02 29 ILE E C 1
ATOM 19840 O O . ILE E 1 11 ? 215.902 235.556 192.091 1.00 69.02 29 ILE E O 1
ATOM 19856 N N . GLY E 1 12 ? 217.363 236.352 193.616 1.00 67.40 30 GLY E N 1
ATOM 19857 C CA . GLY E 1 12 ? 217.315 235.185 194.481 1.00 67.40 30 GLY E CA 1
ATOM 19858 C C . GLY E 1 12 ? 218.149 234.000 194.027 1.00 67.40 30 GLY E C 1
ATOM 19859 O O . GLY E 1 12 ? 218.953 234.071 193.095 1.00 67.40 30 GLY E O 1
ATOM 19863 N N . GLN E 1 13 ? 217.936 232.878 194.719 1.00 65.47 31 GLN E N 1
ATOM 19864 C CA . GLN E 1 13 ? 218.691 231.647 194.475 1.00 65.47 31 GLN E CA 1
ATOM 19865 C C . GLN E 1 13 ? 220.191 231.908 194.559 1.00 65.47 31 GLN E C 1
ATOM 19866 O O . GLN E 1 13 ? 220.989 231.340 193.812 1.00 65.47 31 GLN E O 1
ATOM 19880 N N . ASP E 1 14 ? 220.572 232.785 195.487 1.00 69.28 32 ASP E N 1
ATOM 19881 C CA . ASP E 1 14 ? 221.964 233.211 195.597 1.00 69.28 32 ASP E CA 1
ATOM 19882 C C . ASP E 1 14 ? 222.930 232.044 195.776 1.00 69.28 32 ASP E C 1
ATOM 19883 O O . ASP E 1 14 ? 224.042 232.070 195.237 1.00 69.28 32 ASP E O 1
ATOM 19892 N N . LYS E 1 15 ? 222.535 231.012 196.520 1.00 69.12 33 LYS E N 1
ATOM 19893 C CA . LYS E 1 15 ? 223.434 229.878 196.727 1.00 69.12 33 LYS E CA 1
ATOM 19894 C C . LYS E 1 15 ? 223.729 229.138 195.427 1.00 69.12 33 LYS E C 1
ATOM 19895 O O . LYS E 1 15 ? 224.893 228.900 195.087 1.00 69.12 33 LYS E O 1
ATOM 19914 N N . VAL E 1 16 ? 222.690 228.767 194.683 1.00 65.01 34 VAL E N 1
ATOM 19915 C CA . VAL E 1 16 ? 222.896 228.093 193.403 1.00 65.01 34 VAL E CA 1
ATOM 19916 C C . VAL E 1 16 ? 223.604 229.016 192.423 1.00 65.01 34 VAL E C 1
ATOM 19917 O O . VAL E 1 16 ? 224.522 228.605 191.705 1.00 65.01 34 VAL E O 1
ATOM 19930 N N . LYS E 1 17 ? 223.180 230.275 192.375 1.00 67.48 35 LYS E N 1
ATOM 19931 C CA . LYS E 1 17 ? 223.776 231.251 191.471 1.00 67.48 35 LYS E CA 1
ATOM 19932 C C . LYS E 1 17 ? 225.258 231.475 191.764 1.00 67.48 35 LYS E C 1
ATOM 19933 O O . LYS E 1 17 ? 226.051 231.699 190.843 1.00 67.48 35 LYS E O 1
ATOM 19952 N N . ASP E 1 18 ? 225.652 231.429 193.034 1.00 67.94 36 ASP E N 1
ATOM 19953 C CA . ASP E 1 18 ? 227.063 231.581 193.378 1.00 67.94 36 ASP E CA 1
ATOM 19954 C C . ASP E 1 18 ? 227.892 230.364 192.981 1.00 67.94 36 ASP E C 1
ATOM 19955 O O . ASP E 1 18 ? 229.057 230.505 192.595 1.00 67.94 36 ASP E O 1
ATOM 19964 N N . GLN E 1 19 ? 227.328 229.163 193.082 1.00 65.19 37 GLN E N 1
ATOM 19965 C CA . GLN E 1 19 ? 228.061 227.966 192.677 1.00 65.19 37 GLN E CA 1
ATOM 19966 C C . GLN E 1 19 ? 228.304 227.919 191.173 1.00 65.19 37 GLN E C 1
ATOM 19967 O O . GLN E 1 19 ? 229.431 227.676 190.729 1.00 65.19 37 GLN E O 1
ATOM 19981 N N . LEU E 1 20 ? 227.268 228.155 190.371 1.00 64.04 38 LEU E N 1
ATOM 19982 C CA . LEU E 1 20 ? 227.421 228.063 188.920 1.00 64.04 38 LEU E CA 1
ATOM 19983 C C . LEU E 1 20 ? 228.447 229.050 188.375 1.00 64.04 38 LEU E C 1
ATOM 19984 O O . LEU E 1 20 ? 229.158 228.736 187.414 1.00 64.04 38 LEU E O 1
ATOM 20000 N N . LYS E 1 21 ? 228.542 230.245 188.956 1.00 65.90 39 LYS E N 1
ATOM 20001 C CA . LYS E 1 21 ? 229.509 231.221 188.454 1.00 65.90 39 LYS E CA 1
ATOM 20002 C C . LYS E 1 21 ? 230.931 230.668 188.423 1.00 65.90 39 LYS E C 1
ATOM 20003 O O . LYS E 1 21 ? 231.660 230.878 187.448 1.00 65.90 39 LYS E O 1
ATOM 20022 N N . ILE E 1 22 ? 231.350 229.968 189.475 1.00 65.29 40 ILE E N 1
ATOM 20023 C CA . ILE E 1 22 ? 232.710 229.436 189.512 1.00 65.29 40 ILE E CA 1
ATOM 20024 C C . ILE E 1 22 ? 232.908 228.351 188.458 1.00 65.29 40 ILE E C 1
ATOM 20025 O O . ILE E 1 22 ? 233.916 228.338 187.745 1.00 65.29 40 ILE E O 1
ATOM 20041 N N . PHE E 1 23 ? 231.958 227.427 188.340 1.00 63.19 41 PHE E N 1
ATOM 20042 C CA . PHE E 1 23 ? 232.095 226.349 187.362 1.00 63.19 41 PHE E CA 1
ATOM 20043 C C . PHE E 1 23 ? 232.042 226.852 185.922 1.00 63.19 41 PHE E C 1
ATOM 20044 O O . PHE E 1 23 ? 232.772 226.349 185.062 1.00 63.19 41 PHE E O 1
ATOM 20061 N N . ILE E 1 24 ? 231.195 227.837 185.631 1.00 65.34 42 ILE E N 1
ATOM 20062 C CA . ILE E 1 24 ? 231.078 228.337 184.262 1.00 65.34 42 ILE E CA 1
ATOM 20063 C C . ILE E 1 24 ? 232.354 229.040 183.808 1.00 65.34 42 ILE E C 1
ATOM 20064 O O . ILE E 1 24 ? 232.863 228.773 182.715 1.00 65.34 42 ILE E O 1
ATOM 20080 N N . GLU E 1 25 ? 232.891 229.948 184.622 1.00 66.34 43 GLU E N 1
ATOM 20081 C CA . GLU E 1 25 ? 234.104 230.648 184.208 1.00 66.34 43 GLU E CA 1
ATOM 20082 C C . GLU E 1 25 ? 235.321 229.728 184.196 1.00 66.34 43 GLU E C 1
ATOM 20083 O O . GLU E 1 25 ? 236.195 229.866 183.332 1.00 66.34 43 GLU E O 1
ATOM 20095 N N . ALA E 1 26 ? 235.400 228.784 185.132 1.00 66.88 44 ALA E N 1
ATOM 20096 C CA . ALA E 1 26 ? 236.522 227.848 185.134 1.00 66.88 44 ALA E CA 1
ATOM 20097 C C . ALA E 1 26 ? 236.567 227.034 183.848 1.00 66.88 44 ALA E C 1
ATOM 20098 O O . ALA E 1 26 ? 237.648 226.720 183.340 1.00 66.88 44 ALA E O 1
ATOM 20105 N N . ALA E 1 27 ? 235.399 226.677 183.311 1.00 68.83 45 ALA E N 1
ATOM 20106 C CA . ALA E 1 27 ? 235.343 225.914 182.067 1.00 68.83 45 ALA E CA 1
ATOM 20107 C C . ALA E 1 27 ? 235.894 226.706 180.890 1.00 68.83 45 ALA E C 1
ATOM 20108 O O . ALA E 1 27 ? 236.530 226.135 179.998 1.00 68.83 45 ALA E O 1
ATOM 20115 N N . LYS E 1 28 ? 235.661 228.017 180.859 1.00 69.10 46 LYS E N 1
ATOM 20116 C CA . LYS E 1 28 ? 236.201 228.830 179.774 1.00 69.10 46 LYS E CA 1
ATOM 20117 C C . LYS E 1 28 ? 237.722 228.885 179.825 1.00 69.10 46 LYS E C 1
ATOM 20118 O O . LYS E 1 28 ? 238.384 228.785 178.787 1.00 69.10 46 LYS E O 1
ATOM 20137 N N . LEU E 1 29 ? 238.296 229.038 181.019 1.00 69.12 47 LEU E N 1
ATOM 20138 C CA . LEU E 1 29 ? 239.750 229.040 181.144 1.00 69.12 47 LEU E CA 1
ATOM 20139 C C . LEU E 1 29 ? 240.370 227.779 180.558 1.00 69.12 47 LEU E C 1
ATOM 20140 O O . LEU E 1 29 ? 241.480 227.832 180.019 1.00 69.12 47 LEU E O 1
ATOM 20156 N N . ARG E 1 30 ? 239.689 226.638 180.668 1.00 70.64 48 ARG E N 1
ATOM 20157 C CA . ARG E 1 30 ? 240.175 225.394 180.086 1.00 70.64 48 ARG E CA 1
ATOM 20158 C C . ARG E 1 30 ? 239.753 225.206 178.635 1.00 70.64 48 ARG E C 1
ATOM 20159 O O . ARG E 1 30 ? 240.207 224.252 177.995 1.00 70.64 48 ARG E O 1
ATOM 20180 N N . ASP E 1 31 ? 238.909 226.085 178.102 1.00 75.49 49 ASP E N 1
ATOM 20181 C CA . ASP E 1 31 ? 238.416 225.978 176.728 1.00 75.49 49 ASP E CA 1
ATOM 20182 C C . ASP E 1 31 ? 237.699 224.653 176.462 1.00 75.49 49 ASP E C 1
ATOM 20183 O O . ASP E 1 31 ? 237.986 223.950 175.491 1.00 75.49 49 ASP E O 1
ATOM 20192 N N . GLU E 1 32 ? 236.747 224.314 177.329 1.00 73.74 50 GLU E N 1
ATOM 20193 C CA . GLU E 1 32 ? 236.005 223.068 177.189 1.00 73.74 50 GLU E CA 1
ATOM 20194 C C . GLU E 1 32 ? 234.576 223.288 177.670 1.00 73.74 50 GLU E C 1
ATOM 20195 O O . GLU E 1 32 ? 234.274 224.275 178.344 1.00 73.74 50 GLU E O 1
ATOM 20207 N N . ALA E 1 33 ? 233.693 222.360 177.301 1.00 70.63 51 ALA E N 1
ATOM 20208 C CA . ALA E 1 33 ? 232.286 222.453 177.674 1.00 70.63 51 ALA E CA 1
ATOM 20209 C C . ALA E 1 33 ? 232.056 222.211 179.165 1.00 70.63 51 ALA E C 1
ATOM 20210 O O . ALA E 1 33 ? 232.877 221.622 179.870 1.00 70.63 51 ALA E O 1
ATOM 20217 N N . LEU E 1 34 ? 230.907 222.693 179.637 1.00 66.58 52 LEU E N 1
ATOM 20218 C CA . LEU E 1 34 ? 230.490 222.516 181.022 1.00 66.58 52 LEU E CA 1
ATOM 20219 C C . LEU E 1 34 ? 229.946 221.112 181.267 1.00 66.58 52 LEU E C 1
ATOM 20220 O O . LEU E 1 34 ? 229.238 220.550 180.428 1.00 66.58 52 LEU E O 1
ATOM 20236 N N . ASP E 1 35 ? 230.269 220.553 182.432 1.00 67.13 53 ASP E N 1
ATOM 20237 C CA . ASP E 1 35 ? 229.756 219.244 182.814 1.00 67.13 53 ASP E CA 1
ATOM 20238 C C . ASP E 1 35 ? 228.229 219.243 182.875 1.00 67.13 53 ASP E C 1
ATOM 20239 O O . ASP E 1 35 ? 227.581 220.276 183.057 1.00 67.13 53 ASP E O 1
ATOM 20248 N N . HIS E 1 36 ? 227.662 218.051 182.709 1.00 68.90 54 HIS E N 1
ATOM 20249 C CA . HIS E 1 36 ? 226.216 217.868 182.766 1.00 68.90 54 HIS E CA 1
ATOM 20250 C C . HIS E 1 36 ? 225.671 218.304 184.122 1.00 68.90 54 HIS E C 1
ATOM 20251 O O . HIS E 1 36 ? 226.231 217.962 185.166 1.00 68.90 54 HIS E O 1
ATOM 20265 N N . THR E 1 37 ? 224.577 219.067 184.105 1.00 63.47 55 THR E N 1
ATOM 20266 C CA . THR E 1 37 ? 224.001 219.661 185.306 1.00 63.47 55 THR E CA 1
ATOM 20267 C C . THR E 1 37 ? 222.564 219.199 185.505 1.00 63.47 55 THR E C 1
ATOM 20268 O O . THR E 1 37 ? 221.796 219.099 184.546 1.00 63.47 55 THR E O 1
ATOM 20279 N N . LEU E 1 38 ? 222.212 218.897 186.753 1.00 65.04 56 LEU E N 1
ATOM 20280 C CA . LEU E 1 38 ? 220.863 218.483 187.125 1.00 65.04 56 LEU E CA 1
ATOM 20281 C C . LEU E 1 38 ? 220.267 219.489 188.100 1.00 65.04 56 LEU E C 1
ATOM 20282 O O . LEU E 1 38 ? 220.836 219.728 189.169 1.00 65.04 56 LEU E O 1
ATOM 20298 N N . LEU E 1 39 ? 219.125 220.069 187.737 1.00 62.54 57 LEU E N 1
ATOM 20299 C CA . LEU E 1 39 ? 218.400 221.022 188.572 1.00 62.54 57 LEU E CA 1
ATOM 20300 C C . LEU E 1 39 ? 217.157 220.343 189.125 1.00 62.54 57 LEU E C 1
ATOM 20301 O O . LEU E 1 39 ? 216.430 219.682 188.378 1.00 62.54 57 LEU E O 1
ATOM 20317 N N . PHE E 1 40 ? 216.910 220.492 190.424 1.00 66.01 58 PHE E N 1
ATOM 20318 C CA . PHE E 1 40 ? 215.743 219.862 191.024 1.00 66.01 58 PHE E CA 1
ATOM 20319 C C . PHE E 1 40 ? 215.188 220.738 192.137 1.00 66.01 58 PHE E C 1
ATOM 20320 O O . PHE E 1 40 ? 215.894 221.562 192.721 1.00 66.01 58 PHE E O 1
ATOM 20337 N N . GLY E 1 41 ? 213.903 220.542 192.420 1.00 65.71 59 GLY E N 1
ATOM 20338 C CA . GLY E 1 41 ? 213.200 221.303 193.427 1.00 65.71 59 GLY E CA 1
ATOM 20339 C C . GLY E 1 41 ? 211.728 221.490 193.108 1.00 65.71 59 GLY E C 1
ATOM 20340 O O . GLY E 1 41 ? 211.241 221.111 192.040 1.00 65.71 59 GLY E O 1
ATOM 20344 N N . PRO E 1 42 ? 210.994 222.088 194.043 1.00 61.35 60 PRO E N 1
ATOM 20345 C CA . PRO E 1 42 ? 209.552 222.302 193.862 1.00 61.35 60 PRO E CA 1
ATOM 20346 C C . PRO E 1 42 ? 209.209 222.959 192.535 1.00 61.35 60 PRO E C 1
ATOM 20347 O O . PRO E 1 42 ? 210.008 223.720 191.972 1.00 61.35 60 PRO E O 1
ATOM 20358 N N . PRO E 1 43 ? 208.016 222.679 192.007 1.00 60.50 61 PRO E N 1
ATOM 20359 C CA . PRO E 1 43 ? 207.601 223.272 190.728 1.00 60.50 61 PRO E CA 1
ATOM 20360 C C . PRO E 1 43 ? 207.303 224.761 190.825 1.00 60.50 61 PRO E C 1
ATOM 20361 O O . PRO E 1 43 ? 206.745 225.238 191.816 1.00 60.50 61 PRO E O 1
ATOM 20372 N N . GLY E 1 44 ? 207.668 225.494 189.773 1.00 63.35 62 GLY E N 1
ATOM 20373 C CA . GLY E 1 44 ? 207.406 226.917 189.697 1.00 63.35 62 GLY E CA 1
ATOM 20374 C C . GLY E 1 44 ? 208.438 227.835 190.310 1.00 63.35 62 GLY E C 1
ATOM 20375 O O . GLY E 1 44 ? 208.201 229.048 190.360 1.00 63.35 62 GLY E O 1
ATOM 20379 N N . LEU E 1 45 ? 209.565 227.313 190.786 1.00 61.42 63 LEU E N 1
ATOM 20380 C CA . LEU E 1 45 ? 210.568 228.163 191.413 1.00 61.42 63 LEU E CA 1
ATOM 20381 C C . LEU E 1 45 ? 211.479 228.878 190.420 1.00 61.42 63 LEU E C 1
ATOM 20382 O O . LEU E 1 45 ? 212.221 229.772 190.837 1.00 61.42 63 LEU E O 1
ATOM 20398 N N . GLY E 1 46 ? 211.450 228.523 189.135 1.00 65.18 64 GLY E N 1
ATOM 20399 C CA . GLY E 1 46 ? 212.288 229.201 188.160 1.00 65.18 64 GLY E CA 1
ATOM 20400 C C . GLY E 1 46 ? 213.305 228.326 187.454 1.00 65.18 64 GLY E C 1
ATOM 20401 O O . GLY E 1 46 ? 214.266 228.834 186.873 1.00 65.18 64 GLY E O 1
ATOM 20405 N N . LYS E 1 47 ? 213.106 227.010 187.499 1.00 64.68 65 LYS E N 1
ATOM 20406 C CA . LYS E 1 47 ? 214.068 226.086 186.905 1.00 64.68 65 LYS E CA 1
ATOM 20407 C C . LYS E 1 47 ? 214.266 226.342 185.414 1.00 64.68 65 LYS E C 1
ATOM 20408 O O . LYS E 1 47 ? 215.397 226.312 184.920 1.00 64.68 65 LYS E O 1
ATOM 20427 N N . THR E 1 48 ? 213.183 226.584 184.676 1.00 66.44 66 THR E N 1
ATOM 20428 C CA . THR E 1 48 ? 213.307 226.861 183.246 1.00 66.44 66 THR E CA 1
ATOM 20429 C C . THR E 1 48 ? 214.039 228.172 182.978 1.00 66.44 66 THR E C 1
ATOM 20430 O O . THR E 1 48 ? 214.902 228.234 182.096 1.00 66.44 66 THR E O 1
ATOM 20441 N N . THR E 1 49 ? 213.704 229.234 183.709 1.00 66.38 67 THR E N 1
ATOM 20442 C CA . THR E 1 49 ? 214.401 230.503 183.520 1.00 66.38 67 THR E CA 1
ATOM 20443 C C . THR E 1 49 ? 215.898 230.360 183.757 1.00 66.38 67 THR E C 1
ATOM 20444 O O . THR E 1 49 ? 216.705 230.985 183.061 1.00 66.38 67 THR E O 1
ATOM 20455 N N . MET E 1 50 ? 216.287 229.549 184.742 1.00 65.37 68 MET E N 1
ATOM 20456 C CA . MET E 1 50 ? 217.702 229.374 185.055 1.00 65.37 68 MET E CA 1
ATOM 20457 C C . MET E 1 50 ? 218.482 228.783 183.886 1.00 65.37 68 MET E C 1
ATOM 20458 O O . MET E 1 50 ? 219.617 229.195 183.623 1.00 65.37 68 MET E O 1
ATOM 20472 N N . ALA E 1 51 ? 217.899 227.822 183.170 1.00 66.07 69 ALA E N 1
ATOM 20473 C CA . ALA E 1 51 ? 218.613 227.203 182.057 1.00 66.07 69 ALA E CA 1
ATOM 20474 C C . ALA E 1 51 ? 218.983 228.214 180.976 1.00 66.07 69 ALA E C 1
ATOM 20475 O O . ALA E 1 51 ? 220.051 228.108 180.364 1.00 66.07 69 ALA E O 1
ATOM 20482 N N . PHE E 1 52 ? 218.119 229.197 180.719 1.00 67.91 70 PHE E N 1
ATOM 20483 C CA . PHE E 1 52 ? 218.449 230.225 179.734 1.00 67.91 70 PHE E CA 1
ATOM 20484 C C . PHE E 1 52 ? 219.628 231.083 180.176 1.00 67.91 70 PHE E C 1
ATOM 20485 O O . PHE E 1 52 ? 220.500 231.412 179.366 1.00 67.91 70 PHE E O 1
ATOM 20502 N N . VAL E 1 53 ? 219.674 231.451 181.455 1.00 66.77 71 VAL E N 1
ATOM 20503 C CA . VAL E 1 53 ? 220.776 232.263 181.963 1.00 66.77 71 VAL E CA 1
ATOM 20504 C C . VAL E 1 53 ? 222.113 231.552 181.775 1.00 66.77 71 VAL E C 1
ATOM 20505 O O . VAL E 1 53 ? 223.119 232.177 181.418 1.00 66.77 71 VAL E O 1
ATOM 20518 N N . ILE E 1 54 ? 222.149 230.242 182.010 1.00 65.70 72 ILE E N 1
ATOM 20519 C CA . ILE E 1 54 ? 223.387 229.485 181.833 1.00 65.70 72 ILE E CA 1
ATOM 20520 C C . ILE E 1 54 ? 223.856 229.556 180.385 1.00 65.70 72 ILE E C 1
ATOM 20521 O O . ILE E 1 54 ? 225.041 229.773 180.106 1.00 65.70 72 ILE E O 1
ATOM 20537 N N . ALA E 1 55 ? 222.932 229.380 179.442 1.00 68.44 73 ALA E N 1
ATOM 20538 C CA . ALA E 1 55 ? 223.287 229.435 178.028 1.00 68.44 73 ALA E CA 1
ATOM 20539 C C . ALA E 1 55 ? 223.835 230.800 177.628 1.00 68.44 73 ALA E C 1
ATOM 20540 O O . ALA E 1 55 ? 224.792 230.888 176.851 1.00 68.44 73 ALA E O 1
ATOM 20547 N N . ASN E 1 56 ? 223.245 231.878 178.141 1.00 69.59 74 ASN E N 1
ATOM 20548 C CA . ASN E 1 56 ? 223.744 233.211 177.813 1.00 69.59 74 ASN E CA 1
ATOM 20549 C C . ASN E 1 56 ? 225.132 233.459 178.391 1.00 69.59 74 ASN E C 1
ATOM 20550 O O . ASN E 1 56 ? 225.991 234.033 177.715 1.00 69.59 74 ASN E O 1
ATOM 20561 N N . GLU E 1 57 ? 225.381 233.037 179.632 1.00 69.54 75 GLU E N 1
ATOM 20562 C CA . GLU E 1 57 ? 226.707 233.238 180.209 1.00 69.54 75 GLU E CA 1
ATOM 20563 C C . GLU E 1 57 ? 227.772 232.440 179.467 1.00 69.54 75 GLU E C 1
ATOM 20564 O O . GLU E 1 57 ? 228.930 232.866 179.407 1.00 69.54 75 GLU E O 1
ATOM 20576 N N . MET E 1 58 ? 227.409 231.284 178.910 1.00 69.24 76 MET E N 1
ATOM 20577 C CA . MET E 1 58 ? 228.343 230.512 178.099 1.00 69.24 76 MET E CA 1
ATOM 20578 C C . MET E 1 58 ? 228.487 231.077 176.692 1.00 69.24 76 MET E C 1
ATOM 20579 O O . MET E 1 58 ? 229.548 230.936 176.077 1.00 69.24 76 MET E O 1
ATOM 20593 N N . GLY E 1 59 ? 227.441 231.712 176.171 1.00 71.52 77 GLY E N 1
ATOM 20594 C CA . GLY E 1 59 ? 227.446 232.228 174.817 1.00 71.52 77 GLY E CA 1
ATOM 20595 C C . GLY E 1 59 ? 227.106 231.135 173.826 1.00 71.52 77 GLY E C 1
ATOM 20596 O O . GLY E 1 59 ? 227.781 230.966 172.808 1.00 71.52 77 GLY E O 1
ATOM 20600 N N . VAL E 1 60 ? 226.043 230.392 174.124 1.00 72.98 78 VAL E N 1
ATOM 20601 C CA . VAL E 1 60 ? 225.644 229.223 173.355 1.00 72.98 78 VAL E CA 1
ATOM 20602 C C . VAL E 1 60 ? 224.149 229.272 173.076 1.00 72.98 78 VAL E C 1
ATOM 20603 O O . VAL E 1 60 ? 223.365 229.803 173.868 1.00 72.98 78 VAL E O 1
ATOM 20616 N N . ASN E 1 61 ? 223.758 228.719 171.931 1.00 75.43 79 ASN E N 1
ATOM 20617 C CA . ASN E 1 61 ? 222.350 228.581 171.587 1.00 75.43 79 ASN E CA 1
ATOM 20618 C C . ASN E 1 61 ? 221.730 227.443 172.389 1.00 75.43 79 ASN E C 1
ATOM 20619 O O . ASN E 1 61 ? 222.318 226.367 172.518 1.00 75.43 79 ASN E O 1
ATOM 20630 N N . LEU E 1 62 ? 220.534 227.680 172.921 1.00 71.28 80 LEU E N 1
ATOM 20631 C CA . LEU E 1 62 ? 219.846 226.703 173.754 1.00 71.28 80 LEU E CA 1
ATOM 20632 C C . LEU E 1 62 ? 218.765 225.972 172.971 1.00 71.28 80 LEU E C 1
ATOM 20633 O O . LEU E 1 62 ? 217.959 226.599 172.276 1.00 71.28 80 LEU E O 1
ATOM 20649 N N . LYS E 1 63 ? 218.756 224.648 173.096 1.00 77.33 81 LYS E N 1
ATOM 20650 C CA . LYS E 1 63 ? 217.775 223.773 172.470 1.00 77.33 81 LYS E CA 1
ATOM 20651 C C . LYS E 1 63 ? 216.919 223.140 173.558 1.00 77.33 81 LYS E C 1
ATOM 20652 O O . LYS E 1 63 ? 217.432 222.752 174.610 1.00 77.33 81 LYS E O 1
ATOM 20671 N N . GLN E 1 64 ? 215.616 223.035 173.310 1.00 71.00 82 GLN E N 1
ATOM 20672 C CA . GLN E 1 64 ? 214.672 222.630 174.341 1.00 71.00 82 GLN E CA 1
ATOM 20673 C C . GLN E 1 64 ? 213.719 221.556 173.844 1.00 71.00 82 GLN E C 1
ATOM 20674 O O . GLN E 1 64 ? 213.245 221.603 172.706 1.00 71.00 82 GLN E O 1
ATOM 20688 N N . THR E 1 65 ? 213.443 220.593 174.718 1.00 72.56 83 THR E N 1
ATOM 20689 C CA . THR E 1 65 ? 212.505 219.506 174.465 1.00 72.56 83 THR E CA 1
ATOM 20690 C C . THR E 1 65 ? 212.024 218.993 175.819 1.00 72.56 83 THR E C 1
ATOM 20691 O O . THR E 1 65 ? 212.325 219.585 176.860 1.00 72.56 83 THR E O 1
ATOM 20702 N N . SER E 1 66 ? 211.272 217.893 175.816 1.00 75.20 84 SER E N 1
ATOM 20703 C CA . SER E 1 66 ? 210.740 217.361 177.063 1.00 75.20 84 SER E CA 1
ATOM 20704 C C . SER E 1 66 ? 210.651 215.842 177.000 1.00 75.20 84 SER E C 1
ATOM 20705 O O . SER E 1 66 ? 210.623 215.241 175.925 1.00 75.20 84 SER E O 1
ATOM 20713 N N . GLY E 1 67 ? 210.611 215.234 178.185 1.00 80.30 85 GLY E N 1
ATOM 20714 C CA . GLY E 1 67 ? 210.556 213.799 178.342 1.00 80.30 85 GLY E CA 1
ATOM 20715 C C . GLY E 1 67 ? 209.465 213.115 177.543 1.00 80.30 85 GLY E C 1
ATOM 20716 O O . GLY E 1 67 ? 209.698 212.121 176.849 1.00 80.30 85 GLY E O 1
ATOM 20720 N N . PRO E 1 68 ? 208.239 213.636 177.636 1.00 81.80 86 PRO E N 1
ATOM 20721 C CA . PRO E 1 68 ? 207.135 213.059 176.853 1.00 81.80 86 PRO E CA 1
ATOM 20722 C C . PRO E 1 68 ? 207.275 213.248 175.355 1.00 81.80 86 PRO E C 1
ATOM 20723 O O . PRO E 1 68 ? 206.648 212.499 174.597 1.00 81.80 86 PRO E O 1
ATOM 20734 N N . ALA E 1 69 ? 208.073 214.210 174.900 1.00 81.12 87 ALA E N 1
ATOM 20735 C CA . ALA E 1 69 ? 208.219 214.460 173.474 1.00 81.12 87 ALA E CA 1
ATOM 20736 C C . ALA E 1 69 ? 209.138 213.462 172.789 1.00 81.12 87 ALA E C 1
ATOM 20737 O O . ALA E 1 69 ? 209.193 213.446 171.556 1.00 81.12 87 ALA E O 1
ATOM 20744 N N . ILE E 1 70 ? 209.870 212.649 173.544 1.00 86.91 88 ILE E N 1
ATOM 20745 C CA . ILE E 1 70 ? 210.734 211.616 172.988 1.00 86.91 88 ILE E CA 1
ATOM 20746 C C . ILE E 1 70 ? 210.049 210.276 173.209 1.00 86.91 88 ILE E C 1
ATOM 20747 O O . ILE E 1 70 ? 209.575 209.990 174.316 1.00 86.91 88 ILE E O 1
ATOM 20763 N N . GLU E 1 71 ? 209.985 209.462 172.156 1.00 93.61 89 GLU E N 1
ATOM 20764 C CA . GLU E 1 71 ? 209.358 208.149 172.243 1.00 93.61 89 GLU E CA 1
ATOM 20765 C C . GLU E 1 71 ? 210.268 207.028 171.755 1.00 93.61 89 GLU E C 1
ATOM 20766 O O . GLU E 1 71 ? 210.106 205.877 172.170 1.00 93.61 89 GLU E O 1
ATOM 20778 N N . LYS E 1 72 ? 211.224 207.339 170.884 1.00 95.90 90 LYS E N 1
ATOM 20779 C CA . LYS E 1 72 ? 212.112 206.320 170.345 1.00 95.90 90 LYS E CA 1
ATOM 20780 C C . LYS E 1 72 ? 213.514 206.879 170.167 1.00 95.90 90 LYS E C 1
ATOM 20781 O O . LYS E 1 72 ? 213.717 208.084 170.008 1.00 95.90 90 LYS E O 1
ATOM 20800 N N . ALA E 1 73 ? 214.485 205.963 170.182 1.00 92.73 91 ALA E N 1
ATOM 20801 C CA . ALA E 1 73 ? 215.884 206.342 170.040 1.00 92.73 91 ALA E CA 1
ATOM 20802 C C . ALA E 1 73 ? 216.125 207.204 168.810 1.00 92.73 91 ALA E C 1
ATOM 20803 O O . ALA E 1 73 ? 217.032 208.043 168.809 1.00 92.73 91 ALA E O 1
ATOM 20810 N N . GLY E 1 74 ? 215.337 207.017 167.753 1.00 94.31 92 GLY E N 1
ATOM 20811 C CA . GLY E 1 74 ? 215.514 207.841 166.572 1.00 94.31 92 GLY E CA 1
ATOM 20812 C C . GLY E 1 74 ? 215.306 209.314 166.850 1.00 94.31 92 GLY E C 1
ATOM 20813 O O . GLY E 1 74 ? 215.957 210.166 166.239 1.00 94.31 92 GLY E O 1
ATOM 20817 N N . ASP E 1 75 ? 214.406 209.636 167.779 1.00 92.97 93 ASP E N 1
ATOM 20818 C CA . ASP E 1 75 ? 214.150 211.028 168.129 1.00 92.97 93 ASP E CA 1
ATOM 20819 C C . ASP E 1 75 ? 215.374 211.677 168.762 1.00 92.97 93 ASP E C 1
ATOM 20820 O O . ASP E 1 75 ? 215.845 212.724 168.305 1.00 92.97 93 ASP E O 1
ATOM 20829 N N . LEU E 1 76 ? 215.912 211.057 169.813 1.00 88.55 94 LEU E N 1
ATOM 20830 C CA . LEU E 1 76 ? 217.086 211.604 170.486 1.00 88.55 94 LEU E CA 1
ATOM 20831 C C . LEU E 1 76 ? 218.285 211.693 169.549 1.00 88.55 94 LEU E C 1
ATOM 20832 O O . LEU E 1 76 ? 218.989 212.709 169.520 1.00 88.55 94 LEU E O 1
ATOM 20848 N N . VAL E 1 77 ? 218.536 210.643 168.770 1.00 91.45 95 VAL E N 1
ATOM 20849 C CA . VAL E 1 77 ? 219.674 210.672 167.857 1.00 91.45 95 VAL E CA 1
ATOM 20850 C C . VAL E 1 77 ? 219.520 211.802 166.848 1.00 91.45 95 VAL E C 1
ATOM 20851 O O . VAL E 1 77 ? 220.502 212.456 166.473 1.00 91.45 95 VAL E O 1
ATOM 20864 N N . ALA E 1 78 ? 218.293 212.055 166.393 1.00 89.86 96 ALA E N 1
ATOM 20865 C CA . ALA E 1 78 ? 218.065 213.150 165.457 1.00 89.86 96 ALA E CA 1
ATOM 20866 C C . ALA E 1 78 ? 218.412 214.497 166.080 1.00 89.86 96 ALA E C 1
ATOM 20867 O O . ALA E 1 78 ? 219.066 215.336 165.449 1.00 89.86 96 ALA E O 1
ATOM 20874 N N . ILE E 1 79 ? 217.976 214.729 167.319 1.00 84.68 97 ILE E N 1
ATOM 20875 C CA . ILE E 1 79 ? 218.313 215.973 168.005 1.00 84.68 97 ILE E CA 1
ATOM 20876 C C . ILE E 1 79 ? 219.812 216.059 168.273 1.00 84.68 97 ILE E C 1
ATOM 20877 O O . ILE E 1 79 ? 220.457 217.067 167.964 1.00 84.68 97 ILE E O 1
ATOM 20893 N N . LEU E 1 80 ? 220.392 215.001 168.842 1.00 86.47 98 LEU E N 1
ATOM 20894 C CA . LEU E 1 80 ? 221.813 215.032 169.169 1.00 86.47 98 LEU E CA 1
ATOM 20895 C C . LEU E 1 80 ? 222.680 215.225 167.936 1.00 86.47 98 LEU E C 1
ATOM 20896 O O . LEU E 1 80 ? 223.721 215.888 168.011 1.00 86.47 98 LEU E O 1
ATOM 20912 N N . ASN E 1 81 ? 222.278 214.670 166.795 1.00 92.30 99 ASN E N 1
ATOM 20913 C CA . ASN E 1 81 ? 223.067 214.866 165.585 1.00 92.30 99 ASN E CA 1
ATOM 20914 C C . ASN E 1 81 ? 223.031 216.316 165.122 1.00 92.30 99 ASN E C 1
ATOM 20915 O O . ASN E 1 81 ? 223.992 216.792 164.510 1.00 92.30 99 ASN E O 1
ATOM 20926 N N . ASP E 1 82 ? 221.942 217.027 165.403 1.00 89.98 100 ASP E N 1
ATOM 20927 C CA . ASP E 1 82 ? 221.805 218.426 165.020 1.00 89.98 100 ASP E CA 1
ATOM 20928 C C . ASP E 1 82 ? 222.484 219.386 165.988 1.00 89.98 100 ASP E C 1
ATOM 20929 O O . ASP E 1 82 ? 222.436 220.600 165.762 1.00 89.98 100 ASP E O 1
ATOM 20938 N N . LEU E 1 83 ? 223.110 218.887 167.049 1.00 84.87 101 LEU E N 1
ATOM 20939 C CA . LEU E 1 83 ? 223.843 219.755 167.959 1.00 84.87 101 LEU E CA 1
ATOM 20940 C C . LEU E 1 83 ? 225.160 220.211 167.349 1.00 84.87 101 LEU E C 1
ATOM 20941 O O . LEU E 1 83 ? 225.745 219.545 166.490 1.00 84.87 101 LEU E O 1
ATOM 20957 N N . GLU E 1 84 ? 225.622 221.367 167.810 1.00 86.74 102 GLU E N 1
ATOM 20958 C CA . GLU E 1 84 ? 226.890 221.946 167.417 1.00 86.74 102 GLU E CA 1
ATOM 20959 C C . GLU E 1 84 ? 227.793 222.000 168.642 1.00 86.74 102 GLU E C 1
ATOM 20960 O O . GLU E 1 84 ? 227.300 222.162 169.763 1.00 86.74 102 GLU E O 1
ATOM 20972 N N . PRO E 1 85 ? 229.117 221.862 168.475 1.00 85.79 103 PRO E N 1
ATOM 20973 C CA . PRO E 1 85 ? 229.997 221.831 169.650 1.00 85.79 103 PRO E CA 1
ATOM 20974 C C . PRO E 1 85 ? 229.721 222.931 170.660 1.00 85.79 103 PRO E C 1
ATOM 20975 O O . PRO E 1 85 ? 229.788 224.124 170.350 1.00 85.79 103 PRO E O 1
ATOM 20986 N N . GLY E 1 86 ? 229.408 222.513 171.884 1.00 78.86 104 GLY E N 1
ATOM 20987 C CA . GLY E 1 86 ? 229.102 223.404 172.980 1.00 78.86 104 GLY E CA 1
ATOM 20988 C C . GLY E 1 86 ? 227.636 223.718 173.164 1.00 78.86 104 GLY E C 1
ATOM 20989 O O . GLY E 1 86 ? 227.287 224.400 174.134 1.00 78.86 104 GLY E O 1
ATOM 20993 N N . ASP E 1 87 ? 226.767 223.250 172.273 1.00 80.08 105 ASP E N 1
ATOM 20994 C CA . ASP E 1 87 ? 225.343 223.491 172.432 1.00 80.08 105 ASP E CA 1
ATOM 20995 C C . ASP E 1 87 ? 224.845 222.890 173.742 1.00 80.08 105 ASP E C 1
ATOM 20996 O O . ASP E 1 87 ? 225.429 221.951 174.288 1.00 80.08 105 ASP E O 1
ATOM 21005 N N . ILE E 1 88 ? 223.753 223.450 174.253 1.00 71.74 106 ILE E N 1
ATOM 21006 C CA . ILE E 1 88 ? 223.099 222.955 175.458 1.00 71.74 106 ILE E CA 1
ATOM 21007 C C . ILE E 1 88 ? 221.754 222.366 175.062 1.00 71.74 106 ILE E C 1
ATOM 21008 O O . ILE E 1 88 ? 220.961 223.021 174.377 1.00 71.74 106 ILE E O 1
ATOM 21024 N N . LEU E 1 89 ? 221.500 221.135 175.488 1.00 72.43 107 LEU E N 1
ATOM 21025 C CA . LEU E 1 89 ? 220.208 220.490 175.312 1.00 72.43 107 LEU E CA 1
ATOM 21026 C C . LEU E 1 89 ? 219.522 220.458 176.668 1.00 72.43 107 LEU E C 1
ATOM 21027 O O . LEU E 1 89 ? 220.087 219.940 177.636 1.00 72.43 107 LEU E O 1
ATOM 21043 N N . PHE E 1 90 ? 218.319 221.013 176.743 1.00 68.43 108 PHE E N 1
ATOM 21044 C CA . PHE E 1 90 ? 217.539 221.013 177.971 1.00 68.43 108 PHE E CA 1
ATOM 21045 C C . PHE E 1 90 ? 216.380 220.042 177.815 1.00 68.43 108 PHE E C 1
ATOM 21046 O O . PHE E 1 90 ? 215.641 220.107 176.828 1.00 68.43 108 PHE E O 1
ATOM 21063 N N . ILE E 1 91 ? 216.227 219.142 178.780 1.00 71.31 109 ILE E N 1
ATOM 21064 C CA . ILE E 1 91 ? 215.153 218.159 178.781 1.00 71.31 109 ILE E CA 1
ATOM 21065 C C . ILE E 1 91 ? 214.368 218.335 180.068 1.00 71.31 109 ILE E C 1
ATOM 21066 O O . ILE E 1 91 ? 214.876 218.044 181.158 1.00 71.31 109 ILE E O 1
ATOM 21082 N N . ASP E 1 92 ? 213.130 218.798 179.951 1.00 73.32 110 ASP E N 1
ATOM 21083 C CA . ASP E 1 92 ? 212.263 218.909 181.110 1.00 73.32 110 ASP E CA 1
ATOM 21084 C C . ASP E 1 92 ? 211.702 217.542 181.477 1.00 73.32 110 ASP E C 1
ATOM 21085 O O . ASP E 1 92 ? 211.395 216.725 180.607 1.00 73.32 110 ASP E O 1
ATOM 21094 N N . GLU E 1 93 ? 211.569 217.299 182.776 1.00 77.03 111 GLU E N 1
ATOM 21095 C CA . GLU E 1 93 ? 211.088 216.021 183.291 1.00 77.03 111 GLU E CA 1
ATOM 21096 C C . GLU E 1 93 ? 211.923 214.858 182.763 1.00 77.03 111 GLU E C 1
ATOM 21097 O O . GLU E 1 93 ? 211.405 213.870 182.242 1.00 77.03 111 GLU E O 1
ATOM 21109 N N . ILE E 1 94 ? 213.243 214.983 182.913 1.00 74.59 112 ILE E N 1
ATOM 21110 C CA . ILE E 1 94 ? 214.163 213.948 182.459 1.00 74.59 112 ILE E CA 1
ATOM 21111 C C . ILE E 1 94 ? 213.866 212.617 183.130 1.00 74.59 112 ILE E C 1
ATOM 21112 O O . ILE E 1 94 ? 214.265 211.564 182.624 1.00 74.59 112 ILE E O 1
ATOM 21128 N N . HIS E 1 95 ? 213.170 212.639 184.268 1.00 77.17 113 HIS E N 1
ATOM 21129 C CA . HIS E 1 95 ? 212.755 211.431 184.971 1.00 77.17 113 HIS E CA 1
ATOM 21130 C C . HIS E 1 95 ? 211.594 210.703 184.309 1.00 77.17 113 HIS E C 1
ATOM 21131 O O . HIS E 1 95 ? 211.248 209.608 184.760 1.00 77.17 113 HIS E O 1
ATOM 21145 N N . ARG E 1 96 ? 210.985 211.268 183.270 1.00 81.86 114 ARG E N 1
ATOM 21146 C CA . ARG E 1 96 ? 209.781 210.696 182.681 1.00 81.86 114 ARG E CA 1
ATOM 21147 C C . ARG E 1 96 ? 209.955 210.199 181.253 1.00 81.86 114 ARG E C 1
ATOM 21148 O O . ARG E 1 96 ? 208.983 209.711 180.668 1.00 81.86 114 ARG E O 1
ATOM 21169 N N . MET E 1 97 ? 211.142 210.302 180.668 1.00 82.76 115 MET E N 1
ATOM 21170 C CA . MET E 1 97 ? 211.341 209.738 179.344 1.00 82.76 115 MET E CA 1
ATOM 21171 C C . MET E 1 97 ? 211.321 208.207 179.403 1.00 82.76 115 MET E C 1
ATOM 21172 O O . MET E 1 97 ? 211.609 207.615 180.445 1.00 82.76 115 MET E O 1
ATOM 21186 N N . PRO E 1 98 ? 210.972 207.546 178.295 1.00 90.96 116 PRO E N 1
ATOM 21187 C CA . PRO E 1 98 ? 210.928 206.076 178.288 1.00 90.96 116 PRO E CA 1
ATOM 21188 C C . PRO E 1 98 ? 212.282 205.443 178.572 1.00 90.96 116 PRO E C 1
ATOM 21189 O O . PRO E 1 98 ? 213.330 205.951 178.167 1.00 90.96 116 PRO E O 1
ATOM 21200 N N . MET E 1 99 ? 212.240 204.312 179.281 1.00 93.66 117 MET E N 1
ATOM 21201 C CA . MET E 1 99 ? 213.459 203.621 179.695 1.00 93.66 117 MET E CA 1
ATOM 21202 C C . MET E 1 99 ? 214.277 203.113 178.513 1.00 93.66 117 MET E C 1
ATOM 21203 O O . MET E 1 99 ? 215.496 202.950 178.633 1.00 93.66 117 MET E O 1
ATOM 21217 N N . ALA E 1 100 ? 213.640 202.843 177.373 1.00 89.97 118 ALA E N 1
ATOM 21218 C CA . ALA E 1 100 ? 214.397 202.409 176.203 1.00 89.97 118 ALA E CA 1
ATOM 21219 C C . ALA E 1 100 ? 215.308 203.499 175.655 1.00 89.97 118 ALA E C 1
ATOM 21220 O O . ALA E 1 100 ? 216.275 203.185 174.953 1.00 89.97 118 ALA E O 1
ATOM 21227 N N . VAL E 1 101 ? 215.025 204.765 175.953 1.00 89.36 119 VAL E N 1
ATOM 21228 C CA . VAL E 1 101 ? 215.885 205.856 175.505 1.00 89.36 119 VAL E CA 1
ATOM 21229 C C . VAL E 1 101 ? 217.132 205.964 176.376 1.00 89.36 119 VAL E C 1
ATOM 21230 O O . VAL E 1 101 ? 218.228 206.244 175.879 1.00 89.36 119 VAL E O 1
ATOM 21243 N N . GLU E 1 102 ? 216.986 205.730 177.680 1.00 88.18 120 GLU E N 1
ATOM 21244 C CA . GLU E 1 102 ? 218.101 205.889 178.609 1.00 88.18 120 GLU E CA 1
ATOM 21245 C C . GLU E 1 102 ? 219.302 205.032 178.223 1.00 88.18 120 GLU E C 1
ATOM 21246 O O . GLU E 1 102 ? 220.451 205.449 178.409 1.00 88.18 120 GLU E O 1
ATOM 21258 N N . GLU E 1 103 ? 219.065 203.839 177.679 1.00 89.85 121 GLU E N 1
ATOM 21259 C CA . GLU E 1 103 ? 220.180 203.004 177.239 1.00 89.85 121 GLU E CA 1
ATOM 21260 C C . GLU E 1 103 ? 221.071 203.744 176.249 1.00 89.85 121 GLU E C 1
ATOM 21261 O O . GLU E 1 103 ? 222.295 203.573 176.258 1.00 89.85 121 GLU E O 1
ATOM 21273 N N . VAL E 1 104 ? 220.478 204.571 175.392 1.00 88.92 122 VAL E N 1
ATOM 21274 C CA . VAL E 1 104 ? 221.259 205.346 174.433 1.00 88.92 122 VAL E CA 1
ATOM 21275 C C . VAL E 1 104 ? 221.837 206.586 175.095 1.00 88.92 122 VAL E C 1
ATOM 21276 O O . VAL E 1 104 ? 222.943 207.024 174.766 1.00 88.92 122 VAL E O 1
ATOM 21289 N N . LEU E 1 105 ? 221.091 207.172 176.030 1.00 83.65 123 LEU E N 1
ATOM 21290 C CA . LEU E 1 105 ? 221.546 208.369 176.726 1.00 83.65 123 LEU E CA 1
ATOM 21291 C C . LEU E 1 105 ? 222.851 208.141 177.484 1.00 83.65 123 LEU E C 1
ATOM 21292 O O . LEU E 1 105 ? 223.668 209.062 177.592 1.00 83.65 123 LEU E O 1
ATOM 21308 N N . TYR E 1 106 ? 223.069 206.939 178.019 1.00 84.13 124 TYR E N 1
ATOM 21309 C CA . TYR E 1 106 ? 224.318 206.649 178.721 1.00 84.13 124 TYR E CA 1
ATOM 21310 C C . TYR E 1 106 ? 225.540 206.882 177.839 1.00 84.13 124 TYR E C 1
ATOM 21311 O O . TYR E 1 106 ? 226.429 207.666 178.185 1.00 84.13 124 TYR E O 1
ATOM 21329 N N . SER E 1 107 ? 225.609 206.206 176.693 1.00 88.43 125 SER E N 1
ATOM 21330 C CA . SER E 1 107 ? 226.779 206.353 175.832 1.00 88.43 125 SER E CA 1
ATOM 21331 C C . SER E 1 107 ? 226.917 207.772 175.298 1.00 88.43 125 SER E C 1
ATOM 21332 O O . SER E 1 107 ? 228.037 208.263 175.123 1.00 88.43 125 SER E O 1
ATOM 21340 N N . ALA E 1 108 ? 225.799 208.440 175.025 1.00 85.99 126 ALA E N 1
ATOM 21341 C CA . ALA E 1 108 ? 225.854 209.829 174.583 1.00 85.99 126 ALA E CA 1
ATOM 21342 C C . ALA E 1 108 ? 226.507 210.718 175.634 1.00 85.99 126 ALA E C 1
ATOM 21343 O O . ALA E 1 108 ? 227.400 211.513 175.325 1.00 85.99 126 ALA E O 1
ATOM 21350 N N . MET E 1 109 ? 226.072 210.593 176.888 1.00 79.87 127 MET E N 1
ATOM 21351 C CA . MET E 1 109 ? 226.624 211.418 177.959 1.00 79.87 127 MET E CA 1
ATOM 21352 C C . MET E 1 109 ? 228.045 211.013 178.332 1.00 79.87 127 MET E C 1
ATOM 21353 O O . MET E 1 109 ? 228.886 211.878 178.599 1.00 79.87 127 MET E O 1
ATOM 21367 N N . GLU E 1 110 ? 228.340 209.716 178.358 1.00 88.32 128 GLU E N 1
ATOM 21368 C CA . GLU E 1 110 ? 229.645 209.267 178.833 1.00 88.32 128 GLU E CA 1
ATOM 21369 C C . GLU E 1 110 ? 230.694 209.163 177.734 1.00 88.32 128 GLU E C 1
ATOM 21370 O O . GLU E 1 110 ? 231.850 209.536 177.956 1.00 88.32 128 GLU E O 1
ATOM 21382 N N . ASP E 1 111 ? 230.326 208.666 176.554 1.00 92.82 129 ASP E N 1
ATOM 21383 C CA . ASP E 1 111 ? 231.280 208.464 175.473 1.00 92.82 129 ASP E CA 1
ATOM 21384 C C . ASP E 1 111 ? 231.123 209.436 174.314 1.00 92.82 129 ASP E C 1
ATOM 21385 O O . ASP E 1 111 ? 232.064 209.593 173.532 1.00 92.82 129 ASP E O 1
ATOM 21394 N N . TYR E 1 112 ? 229.975 210.097 174.195 1.00 89.83 130 TYR E N 1
ATOM 21395 C CA . TYR E 1 112 ? 229.677 210.986 173.074 1.00 89.83 130 TYR E CA 1
ATOM 21396 C C . TYR E 1 112 ? 229.607 210.248 171.740 1.00 89.83 130 TYR E C 1
ATOM 21397 O O . TYR E 1 112 ? 229.865 210.829 170.684 1.00 89.83 130 TYR E O 1
ATOM 21415 N N . TYR E 1 113 ? 229.252 208.966 171.773 1.00 97.02 131 TYR E N 1
ATOM 21416 C CA . TYR E 1 113 ? 229.049 208.195 170.556 1.00 97.02 131 TYR E CA 1
ATOM 21417 C C . TYR E 1 113 ? 228.026 207.114 170.865 1.00 97.02 131 TYR E C 1
ATOM 21418 O O . TYR E 1 113 ? 227.782 206.783 172.028 1.00 97.02 131 TYR E O 1
ATOM 21436 N N . ILE E 1 114 ? 227.435 206.558 169.813 1.00 100.07 132 ILE E N 1
ATOM 21437 C CA . ILE E 1 114 ? 226.469 205.479 169.956 1.00 100.07 132 ILE E CA 1
ATOM 21438 C C . ILE E 1 114 ? 226.866 204.331 169.045 1.00 100.07 132 ILE E C 1
ATOM 21439 O O . ILE E 1 114 ? 227.400 204.534 167.951 1.00 100.07 132 ILE E O 1
ATOM 21455 N N . ASP E 1 115 ? 226.600 203.114 169.511 1.00 109.62 133 ASP E N 1
ATOM 21456 C CA . ASP E 1 115 ? 226.868 201.897 168.759 1.00 109.62 133 ASP E CA 1
ATOM 21457 C C . ASP E 1 115 ? 225.533 201.216 168.508 1.00 109.62 133 ASP E C 1
ATOM 21458 O O . ASP E 1 115 ? 224.805 200.902 169.454 1.00 109.62 133 ASP E O 1
ATOM 21467 N N . ILE E 1 116 ? 225.218 200.991 167.240 1.00 108.84 134 ILE E N 1
ATOM 21468 C CA . ILE E 1 116 ? 223.932 200.433 166.827 1.00 108.84 134 ILE E CA 1
ATOM 21469 C C . ILE E 1 116 ? 224.223 199.089 166.169 1.00 108.84 134 ILE E C 1
ATOM 21470 O O . ILE E 1 116 ? 224.491 199.006 164.967 1.00 108.84 134 ILE E O 1
ATOM 21486 N N . MET E 1 117 ? 224.168 198.021 166.960 1.00 116.50 135 MET E N 1
ATOM 21487 C CA . MET E 1 117 ? 224.395 196.683 166.434 1.00 116.50 135 MET E CA 1
ATOM 21488 C C . MET E 1 117 ? 223.325 196.337 165.407 1.00 116.50 135 MET E C 1
ATOM 21489 O O . MET E 1 117 ? 222.165 196.742 165.524 1.00 116.50 135 MET E O 1
ATOM 21503 N N . ILE E 1 118 ? 223.722 195.579 164.385 1.00 112.46 136 ILE E N 1
ATOM 21504 C CA . ILE E 1 118 ? 222.813 195.213 163.308 1.00 112.46 136 ILE E CA 1
ATOM 21505 C C . ILE E 1 118 ? 223.168 193.819 162.815 1.00 112.46 136 ILE E C 1
ATOM 21506 O O . ILE E 1 118 ? 224.312 193.371 162.926 1.00 112.46 136 ILE E O 1
ATOM 21522 N N . GLY E 1 119 ? 222.170 193.142 162.253 1.00 117.07 137 GLY E N 1
ATOM 21523 C CA . GLY E 1 119 ? 222.304 191.773 161.802 1.00 117.07 137 GLY E CA 1
ATOM 21524 C C . GLY E 1 119 ? 221.880 190.780 162.870 1.00 117.07 137 GLY E C 1
ATOM 21525 O O . GLY E 1 119 ? 221.639 191.121 164.031 1.00 117.07 137 GLY E O 1
ATOM 21529 N N . ALA E 1 120 ? 221.785 189.516 162.464 1.00 120.28 138 ALA E N 1
ATOM 21530 C CA . ALA E 1 120 ? 221.375 188.465 163.386 1.00 120.28 138 ALA E CA 1
ATOM 21531 C C . ALA E 1 120 ? 221.883 187.120 162.886 1.00 120.28 138 ALA E C 1
ATOM 21532 O O . ALA E 1 120 ? 222.296 186.971 161.734 1.00 120.28 138 ALA E O 1
ATOM 21539 N N . GLY E 1 121 ? 221.843 186.141 163.782 1.00 120.69 139 GLY E N 1
ATOM 21540 C CA . GLY E 1 121 ? 222.270 184.788 163.458 1.00 120.69 139 GLY E CA 1
ATOM 21541 C C . GLY E 1 121 ? 223.737 184.731 163.079 1.00 120.69 139 GLY E C 1
ATOM 21542 O O . GLY E 1 121 ? 224.621 185.126 163.849 1.00 120.69 139 GLY E O 1
ATOM 21546 N N . GLU E 1 122 ? 224.008 184.231 161.872 1.00 127.34 140 GLU E N 1
ATOM 21547 C CA . GLU E 1 122 ? 225.368 184.163 161.348 1.00 127.34 140 GLU E CA 1
ATOM 21548 C C . GLU E 1 122 ? 225.938 185.529 160.994 1.00 127.34 140 GLU E C 1
ATOM 21549 O O . GLU E 1 122 ? 227.100 185.604 160.580 1.00 127.34 140 GLU E O 1
ATOM 21561 N N . THR E 1 123 ? 225.160 186.597 161.144 1.00 124.11 141 THR E N 1
ATOM 21562 C CA . THR E 1 123 ? 225.593 187.950 160.831 1.00 124.11 141 THR E CA 1
ATOM 21563 C C . THR E 1 123 ? 225.541 188.806 162.087 1.00 124.11 141 THR E C 1
ATOM 21564 O O . THR E 1 123 ? 224.624 188.672 162.903 1.00 124.11 141 THR E O 1
ATOM 21575 N N . SER E 1 124 ? 226.528 189.685 162.238 1.00 121.12 142 SER E N 1
ATOM 21576 C CA . SER E 1 124 ? 226.559 190.599 163.376 1.00 121.12 142 SER E CA 1
ATOM 21577 C C . SER E 1 124 ? 227.468 191.766 163.028 1.00 121.12 142 SER E C 1
ATOM 21578 O O . SER E 1 124 ? 228.676 191.582 162.846 1.00 121.12 142 SER E O 1
ATOM 21586 N N . ARG E 1 125 ? 226.884 192.958 162.941 1.00 119.84 143 ARG E N 1
ATOM 21587 C CA . ARG E 1 125 ? 227.598 194.172 162.583 1.00 119.84 143 ARG E CA 1
ATOM 21588 C C . ARG E 1 125 ? 227.090 195.297 163.471 1.00 119.84 143 ARG E C 1
ATOM 21589 O O . ARG E 1 125 ? 226.136 195.128 164.235 1.00 119.84 143 ARG E O 1
ATOM 21610 N N . SER E 1 126 ? 227.736 196.455 163.373 1.00 113.95 144 SER E N 1
ATOM 21611 C CA . SER E 1 126 ? 227.204 197.655 163.997 1.00 113.95 144 SER E CA 1
ATOM 21612 C C . SER E 1 126 ? 227.668 198.878 163.223 1.00 113.95 144 SER E C 1
ATOM 21613 O O . SER E 1 126 ? 228.671 198.843 162.506 1.00 113.95 144 SER E O 1
ATOM 21621 N N . VAL E 1 127 ? 226.916 199.964 163.377 1.00 107.95 145 VAL E N 1
ATOM 21622 C CA . VAL E 1 127 ? 227.316 201.286 162.914 1.00 107.95 145 VAL E CA 1
ATOM 21623 C C . VAL E 1 127 ? 227.608 202.130 164.146 1.00 107.95 145 VAL E C 1
ATOM 21624 O O . VAL E 1 127 ? 226.836 202.117 165.113 1.00 107.95 145 VAL E O 1
ATOM 21637 N N . HIS E 1 128 ? 228.730 202.842 164.117 1.00 104.07 146 HIS E N 1
ATOM 21638 C CA . HIS E 1 128 ? 229.173 203.688 165.217 1.00 104.07 146 HIS E CA 1
ATOM 21639 C C . HIS E 1 128 ? 229.145 205.146 164.777 1.00 104.07 146 HIS E C 1
ATOM 21640 O O . HIS E 1 128 ? 229.765 205.504 163.770 1.00 104.07 146 HIS E O 1
ATOM 21654 N N . LEU E 1 129 ? 228.430 205.982 165.530 1.00 102.14 147 LEU E N 1
ATOM 21655 C CA . LEU E 1 129 ? 228.294 207.401 165.228 1.00 102.14 147 LEU E CA 1
ATOM 21656 C C . LEU E 1 129 ? 228.951 208.246 166.312 1.00 102.14 147 LEU E C 1
ATOM 21657 O O . LEU E 1 129 ? 228.793 207.972 167.505 1.00 102.14 147 LEU E O 1
ATOM 21673 N N . ASP E 1 130 ? 229.674 209.279 165.888 1.00 98.00 148 ASP E N 1
ATOM 21674 C CA . ASP E 1 130 ? 230.400 210.171 166.781 1.00 98.00 148 ASP E CA 1
ATOM 21675 C C . ASP E 1 130 ? 229.676 211.509 166.875 1.00 98.00 148 ASP E C 1
ATOM 21676 O O . ASP E 1 130 ? 229.206 212.040 165.864 1.00 98.00 148 ASP E O 1
ATOM 21685 N N . LEU E 1 131 ? 229.590 212.055 168.094 1.00 89.94 149 LEU E N 1
ATOM 21686 C CA . LEU E 1 131 ? 228.858 213.289 168.345 1.00 89.94 149 LEU E CA 1
ATOM 21687 C C . LEU E 1 131 ? 229.773 214.368 168.917 1.00 89.94 149 LEU E C 1
ATOM 21688 O O . LEU E 1 131 ? 230.744 214.062 169.617 1.00 89.94 149 LEU E O 1
ATOM 21704 N N . PRO E 1 132 ? 229.487 215.637 168.633 1.00 87.43 150 PRO E N 1
ATOM 21705 C CA . PRO E 1 132 ? 230.310 216.736 169.155 1.00 87.43 150 PRO E CA 1
ATOM 21706 C C . PRO E 1 132 ? 230.142 216.919 170.653 1.00 87.43 150 PRO E C 1
ATOM 21707 O O . PRO E 1 132 ? 229.212 216.366 171.259 1.00 87.43 150 PRO E O 1
ATOM 21718 N N . PRO E 1 133 ? 231.033 217.684 171.288 1.00 82.94 151 PRO E N 1
ATOM 21719 C CA . PRO E 1 133 ? 230.888 217.968 172.722 1.00 82.94 151 PRO E CA 1
ATOM 21720 C C . PRO E 1 133 ? 229.632 218.777 173.015 1.00 82.94 151 PRO E C 1
ATOM 21721 O O . PRO E 1 133 ? 229.281 219.699 172.277 1.00 82.94 151 PRO E O 1
ATOM 21732 N N . PHE E 1 134 ? 228.951 218.427 174.103 1.00 76.88 152 PHE E N 1
ATOM 21733 C CA . PHE E 1 134 ? 227.743 219.146 174.481 1.00 76.88 152 PHE E CA 1
ATOM 21734 C C . PHE E 1 134 ? 227.501 218.982 175.973 1.00 76.88 152 PHE E C 1
ATOM 21735 O O . PHE E 1 134 ? 228.066 218.096 176.619 1.00 76.88 152 PHE E O 1
ATOM 21752 N N . THR E 1 135 ? 226.653 219.856 176.512 1.00 69.94 153 THR E N 1
ATOM 21753 C CA . THR E 1 135 ? 226.252 219.823 177.911 1.00 69.94 153 THR E CA 1
ATOM 21754 C C . THR E 1 135 ? 224.759 219.550 178.003 1.00 69.94 153 THR E C 1
ATOM 21755 O O . THR E 1 135 ? 223.963 220.229 177.349 1.00 69.94 153 THR E O 1
ATOM 21766 N N . LEU E 1 136 ? 224.383 218.560 178.805 1.00 70.09 154 LEU E N 1
ATOM 21767 C CA . LEU E 1 136 ? 222.985 218.240 179.060 1.00 70.09 154 LEU E CA 1
ATOM 21768 C C . LEU E 1 136 ? 222.533 218.877 180.369 1.00 70.09 154 LEU E C 1
ATOM 21769 O O . LEU E 1 136 ? 223.240 218.791 181.378 1.00 70.09 154 LEU E O 1
ATOM 21785 N N . VAL E 1 137 ? 221.369 219.525 180.353 1.00 65.12 155 VAL E N 1
ATOM 21786 C CA . VAL E 1 137 ? 220.773 220.113 181.550 1.00 65.12 155 VAL E CA 1
ATOM 21787 C C . VAL E 1 137 ? 219.376 219.533 181.714 1.00 65.12 155 VAL E C 1
ATOM 21788 O O . VAL E 1 137 ? 218.521 219.716 180.841 1.00 65.12 155 VAL E O 1
ATOM 21801 N N . GLY E 1 138 ? 219.140 218.850 182.829 1.00 63.66 156 GLY E N 1
ATOM 21802 C CA . GLY E 1 138 ? 217.866 218.209 183.087 1.00 63.66 156 GLY E CA 1
ATOM 21803 C C . GLY E 1 138 ? 217.204 218.769 184.331 1.00 63.66 156 GLY E C 1
ATOM 21804 O O . GLY E 1 138 ? 217.876 219.180 185.275 1.00 63.66 156 GLY E O 1
ATOM 21808 N N . ALA E 1 139 ? 215.872 218.778 184.326 1.00 67.50 157 ALA E N 1
ATOM 21809 C CA . ALA E 1 139 ? 215.091 219.257 185.458 1.00 67.50 157 ALA E CA 1
ATOM 21810 C C . ALA E 1 139 ? 214.072 218.209 185.878 1.00 67.50 157 ALA E C 1
ATOM 21811 O O . ALA E 1 139 ? 213.490 217.522 185.035 1.00 67.50 157 ALA E O 1
ATOM 21818 N N . THR E 1 140 ? 213.866 218.090 187.188 1.00 71.98 158 THR E N 1
ATOM 21819 C CA . THR E 1 140 ? 212.917 217.141 187.755 1.00 71.98 158 THR E CA 1
ATOM 21820 C C . THR E 1 140 ? 212.321 217.747 189.015 1.00 71.98 158 THR E C 1
ATOM 21821 O O . THR E 1 140 ? 212.791 218.769 189.518 1.00 71.98 158 THR E O 1
ATOM 21832 N N . THR E 1 141 ? 211.273 217.103 189.524 1.00 76.27 159 THR E N 1
ATOM 21833 C CA . THR E 1 141 ? 210.668 217.537 190.778 1.00 76.27 159 THR E CA 1
ATOM 21834 C C . THR E 1 141 ? 211.352 216.916 191.988 1.00 76.27 159 THR E C 1
ATOM 21835 O O . THR E 1 141 ? 211.553 217.593 193.001 1.00 76.27 159 THR E O 1
ATOM 21846 N N . ARG E 1 142 ? 211.696 215.635 191.907 1.00 86.28 160 ARG E N 1
ATOM 21847 C CA . ARG E 1 142 ? 212.377 214.927 192.979 1.00 86.28 160 ARG E CA 1
ATOM 21848 C C . ARG E 1 142 ? 213.633 214.271 192.430 1.00 86.28 160 ARG E C 1
ATOM 21849 O O . ARG E 1 142 ? 213.653 213.808 191.287 1.00 86.28 160 ARG E O 1
ATOM 21870 N N . ALA E 1 143 ? 214.675 214.228 193.254 1.00 82.04 161 ALA E N 1
ATOM 21871 C CA . ALA E 1 143 ? 215.932 213.613 192.855 1.00 82.04 161 ALA E CA 1
ATOM 21872 C C . ALA E 1 143 ? 215.916 212.097 192.991 1.00 82.04 161 ALA E C 1
ATOM 21873 O O . ALA E 1 143 ? 216.747 211.426 192.373 1.00 82.04 161 ALA E O 1
ATOM 21880 N N . GLY E 1 144 ? 214.996 211.543 193.783 1.00 92.33 162 GLY E N 1
ATOM 21881 C CA . GLY E 1 144 ? 214.960 210.105 193.989 1.00 92.33 162 GLY E CA 1
ATOM 21882 C C . GLY E 1 144 ? 214.207 209.332 192.929 1.00 92.33 162 GLY E C 1
ATOM 21883 O O . GLY E 1 144 ? 214.456 208.135 192.763 1.00 92.33 162 GLY E O 1
ATOM 21887 N N . MET E 1 145 ? 213.289 209.980 192.213 1.00 90.25 163 MET E N 1
ATOM 21888 C CA . MET E 1 145 ? 212.550 209.298 191.160 1.00 90.25 163 MET E CA 1
ATOM 21889 C C . MET E 1 145 ? 213.381 209.100 189.902 1.00 90.25 163 MET E C 1
ATOM 21890 O O . MET E 1 145 ? 212.957 208.363 189.007 1.00 90.25 163 MET E O 1
ATOM 21904 N N . LEU E 1 146 ? 214.542 209.737 189.814 1.00 78.94 164 LEU E N 1
ATOM 21905 C CA . LEU E 1 146 ? 215.419 209.561 188.670 1.00 78.94 164 LEU E CA 1
ATOM 21906 C C . LEU E 1 146 ? 216.073 208.183 188.717 1.00 78.94 164 LEU E C 1
ATOM 21907 O O . LEU E 1 146 ? 216.289 207.610 189.788 1.00 78.94 164 LEU E O 1
ATOM 21923 N N . SER E 1 147 ? 216.374 207.643 187.539 1.00 80.37 165 SER E N 1
ATOM 21924 C CA . SER E 1 147 ? 217.013 206.334 187.455 1.00 80.37 165 SER E CA 1
ATOM 21925 C C . SER E 1 147 ? 218.370 206.343 188.148 1.00 80.37 165 SER E C 1
ATOM 21926 O O . SER E 1 147 ? 219.215 207.201 187.879 1.00 80.37 165 SER E O 1
ATOM 21934 N N . ASN E 1 148 ? 218.573 205.379 189.044 1.00 75.92 166 ASN E N 1
ATOM 21935 C CA . ASN E 1 148 ? 219.815 205.292 189.811 1.00 75.92 166 ASN E CA 1
ATOM 21936 C C . ASN E 1 148 ? 221.077 205.285 188.960 1.00 75.92 166 ASN E C 1
ATOM 21937 O O . ASN E 1 148 ? 221.972 206.103 189.222 1.00 75.92 166 ASN E O 1
ATOM 21948 N N . PRO E 1 149 ? 221.225 204.421 187.954 1.00 75.94 167 PRO E N 1
ATOM 21949 C CA . PRO E 1 149 ? 222.444 204.476 187.133 1.00 75.94 167 PRO E CA 1
ATOM 21950 C C . PRO E 1 149 ? 222.586 205.762 186.341 1.00 75.94 167 PRO E C 1
ATOM 21951 O O . PRO E 1 149 ? 223.716 206.188 186.079 1.00 75.94 167 PRO E O 1
ATOM 21962 N N . LEU E 1 150 ? 221.477 206.380 185.937 1.00 78.84 168 LEU E N 1
ATOM 21963 C CA . LEU E 1 150 ? 221.544 207.641 185.205 1.00 78.84 168 LEU E CA 1
ATOM 21964 C C . LEU E 1 150 ? 221.993 208.783 186.108 1.00 78.84 168 LEU E C 1
ATOM 21965 O O . LEU E 1 150 ? 222.813 209.616 185.709 1.00 78.84 168 LEU E O 1
ATOM 21981 N N . ARG E 1 151 ? 221.479 208.819 187.334 1.00 77.07 169 ARG E N 1
ATOM 21982 C CA . ARG E 1 151 ? 221.829 209.868 188.284 1.00 77.07 169 ARG E CA 1
ATOM 21983 C C . ARG E 1 151 ? 223.333 209.972 188.510 1.00 77.07 169 ARG E C 1
ATOM 21984 O O . ARG E 1 151 ? 223.830 211.046 188.867 1.00 77.07 169 ARG E O 1
ATOM 22005 N N . ALA E 1 152 ? 224.073 208.881 188.313 1.00 74.28 170 ALA E N 1
ATOM 22006 C CA . ALA E 1 152 ? 225.524 208.914 188.473 1.00 74.28 170 ALA E CA 1
ATOM 22007 C C . ALA E 1 152 ? 226.246 209.614 187.329 1.00 74.28 170 ALA E C 1
ATOM 22008 O O . ALA E 1 152 ? 227.417 209.971 187.486 1.00 74.28 170 ALA E O 1
ATOM 22015 N N . ARG E 1 153 ? 225.593 209.817 186.188 1.00 77.46 171 ARG E N 1
ATOM 22016 C CA . ARG E 1 153 ? 226.249 210.475 185.064 1.00 77.46 171 ARG E CA 1
ATOM 22017 C C . ARG E 1 153 ? 226.345 211.990 185.216 1.00 77.46 171 ARG E C 1
ATOM 22018 O O . ARG E 1 153 ? 227.182 212.606 184.551 1.00 77.46 171 ARG E O 1
ATOM 22039 N N . PHE E 1 154 ? 225.517 212.602 186.057 1.00 70.92 172 PHE E N 1
ATOM 22040 C CA . PHE E 1 154 ? 225.559 214.045 186.258 1.00 70.92 172 PHE E CA 1
ATOM 22041 C C . PHE E 1 154 ? 226.645 214.445 187.247 1.00 70.92 172 PHE E C 1
ATOM 22042 O O . PHE E 1 154 ? 226.835 213.800 188.281 1.00 70.92 172 PHE E O 1
ATOM 22059 N N . GLY E 1 155 ? 227.359 215.519 186.913 1.00 63.65 173 GLY E N 1
ATOM 22060 C CA . GLY E 1 155 ? 228.450 216.019 187.725 1.00 63.65 173 GLY E CA 1
ATOM 22061 C C . GLY E 1 155 ? 228.169 217.242 188.578 1.00 63.65 173 GLY E C 1
ATOM 22062 O O . GLY E 1 155 ? 228.991 217.582 189.432 1.00 63.65 173 GLY E O 1
ATOM 22066 N N . ILE E 1 156 ? 227.046 217.929 188.369 1.00 61.60 174 ILE E N 1
ATOM 22067 C CA . ILE E 1 156 ? 226.711 219.124 189.140 1.00 61.60 174 ILE E CA 1
ATOM 22068 C C . ILE E 1 156 ? 225.244 219.059 189.538 1.00 61.60 174 ILE E C 1
ATOM 22069 O O . ILE E 1 156 ? 224.380 218.791 188.697 1.00 61.60 174 ILE E O 1
ATOM 22085 N N . ASN E 1 157 ? 224.961 219.312 190.817 1.00 60.03 175 ASN E N 1
ATOM 22086 C CA . ASN E 1 157 ? 223.603 219.329 191.346 1.00 60.03 175 ASN E CA 1
ATOM 22087 C C . ASN E 1 157 ? 223.229 220.722 191.829 1.00 60.03 175 ASN E C 1
ATOM 22088 O O . ASN E 1 157 ? 224.037 221.407 192.462 1.00 60.03 175 ASN E O 1
ATOM 22099 N N . GLY E 1 158 ? 221.997 221.133 191.531 1.00 62.66 176 GLY E N 1
ATOM 22100 C CA . GLY E 1 158 ? 221.494 222.434 191.931 1.00 62.66 176 GLY E CA 1
ATOM 22101 C C . GLY E 1 158 ? 220.170 222.334 192.657 1.00 62.66 176 GLY E C 1
ATOM 22102 O O . GLY E 1 158 ? 219.129 222.126 192.030 1.00 62.66 176 GLY E O 1
ATOM 22106 N N . HIS E 1 159 ? 220.191 222.478 193.977 1.00 68.50 177 HIS E N 1
ATOM 22107 C CA . HIS E 1 159 ? 218.983 222.420 194.793 1.00 68.50 177 HIS E CA 1
ATOM 22108 C C . HIS E 1 159 ? 218.359 223.807 194.926 1.00 68.50 177 HIS E C 1
ATOM 22109 O O . HIS E 1 159 ? 218.895 224.671 195.626 1.00 68.50 177 HIS E O 1
ATOM 22123 N N . MET E 1 160 ? 217.234 224.023 194.246 1.00 63.41 178 MET E N 1
ATOM 22124 C CA . MET E 1 160 ? 216.488 225.272 194.349 1.00 63.41 178 MET E CA 1
ATOM 22125 C C . MET E 1 160 ? 215.695 225.287 195.651 1.00 63.41 178 MET E C 1
ATOM 22126 O O . MET E 1 160 ? 215.355 224.238 196.200 1.00 63.41 178 MET E O 1
ATOM 22140 N N . GLU E 1 161 ? 215.396 226.486 196.149 1.00 63.95 179 GLU E N 1
ATOM 22141 C CA . GLU E 1 161 ? 214.634 226.598 197.387 1.00 63.95 179 GLU E CA 1
ATOM 22142 C C . GLU E 1 161 ? 213.708 227.808 197.348 1.00 63.95 179 GLU E C 1
ATOM 22143 O O . GLU E 1 161 ? 213.839 228.694 196.501 1.00 63.95 179 GLU E O 1
ATOM 22155 N N . TYR E 1 162 ? 212.757 227.814 198.281 1.00 58.35 180 TYR E N 1
ATOM 22156 C CA . TYR E 1 162 ? 211.761 228.875 198.380 1.00 58.35 180 TYR E CA 1
ATOM 22157 C C . TYR E 1 162 ? 212.393 230.239 198.635 1.00 58.35 180 TYR E C 1
ATOM 22158 O O . TYR E 1 162 ? 213.419 230.363 199.306 1.00 58.35 180 TYR E O 1
ATOM 22176 N N . TYR E 1 163 ? 211.749 231.271 198.093 1.00 61.98 181 TYR E N 1
ATOM 22177 C CA . TYR E 1 163 ? 212.225 232.644 198.185 1.00 61.98 181 TYR E CA 1
ATOM 22178 C C . TYR E 1 163 ? 211.893 233.272 199.535 1.00 61.98 181 TYR E C 1
ATOM 22179 O O . TYR E 1 163 ? 210.882 232.955 200.165 1.00 61.98 181 TYR E O 1
ATOM 22197 N N . GLU E 1 164 ? 212.762 234.179 199.971 1.00 67.20 182 GLU E N 1
ATOM 22198 C CA . GLU E 1 164 ? 212.597 234.910 201.219 1.00 67.20 182 GLU E CA 1
ATOM 22199 C C . GLU E 1 164 ? 211.734 236.154 201.025 1.00 67.20 182 GLU E C 1
ATOM 22200 O O . GLU E 1 164 ? 211.495 236.609 199.905 1.00 67.20 182 GLU E O 1
ATOM 22212 N N . LEU E 1 165 ? 211.260 236.699 202.145 1.00 66.80 183 LEU E N 1
ATOM 22213 C CA . LEU E 1 165 ? 210.404 237.881 202.087 1.00 66.80 183 LEU E CA 1
ATOM 22214 C C . LEU E 1 165 ? 211.048 239.071 201.386 1.00 66.80 183 LEU E C 1
ATOM 22215 O O . LEU E 1 165 ? 210.330 239.791 200.671 1.00 66.80 183 LEU E O 1
ATOM 22231 N N . PRO E 1 166 ? 212.347 239.345 201.538 1.00 66.44 184 PRO E N 1
ATOM 22232 C CA . PRO E 1 166 ? 212.926 240.482 200.806 1.00 66.44 184 PRO E CA 1
ATOM 22233 C C . PRO E 1 166 ? 212.920 240.282 199.303 1.00 66.44 184 PRO E C 1
ATOM 22234 O O . PRO E 1 166 ? 212.745 241.251 198.554 1.00 66.44 184 PRO E O 1
ATOM 22245 N N . ASP E 1 167 ? 213.108 239.049 198.838 1.00 67.92 185 ASP E N 1
ATOM 22246 C CA . ASP E 1 167 ? 213.111 238.771 197.406 1.00 67.92 185 ASP E CA 1
ATOM 22247 C C . ASP E 1 167 ? 211.701 238.797 196.832 1.00 67.92 185 ASP E C 1
ATOM 22248 O O . ASP E 1 167 ? 211.484 239.327 195.738 1.00 67.92 185 ASP E O 1
ATOM 22257 N N . LEU E 1 168 ? 210.734 238.223 197.548 1.00 63.63 186 LEU E N 1
ATOM 22258 C CA . LEU E 1 168 ? 209.350 238.263 197.089 1.00 63.63 186 LEU E CA 1
ATOM 22259 C C . LEU E 1 168 ? 208.826 239.690 196.997 1.00 63.63 186 LEU E C 1
ATOM 22260 O O . LEU E 1 168 ? 208.167 240.050 196.016 1.00 63.63 186 LEU E O 1
ATOM 22276 N N . THR E 1 169 ? 209.105 240.520 198.003 1.00 65.58 187 THR E N 1
ATOM 22277 C CA . THR E 1 169 ? 208.627 241.899 197.961 1.00 65.58 187 THR E CA 1
ATOM 22278 C C . THR E 1 169 ? 209.223 242.657 196.784 1.00 65.58 187 THR E C 1
ATOM 22279 O O . THR E 1 169 ? 208.542 243.475 196.156 1.00 65.58 187 THR E O 1
ATOM 22290 N N . GLU E 1 170 ? 210.489 242.398 196.465 1.00 69.36 188 GLU E N 1
ATOM 22291 C CA . GLU E 1 170 ? 211.091 243.021 195.292 1.00 69.36 188 GLU E CA 1
ATOM 22292 C C . GLU E 1 170 ? 210.352 242.631 194.016 1.00 69.36 188 GLU E C 1
ATOM 22293 O O . GLU E 1 170 ? 210.117 243.474 193.144 1.00 69.36 188 GLU E O 1
ATOM 22305 N N . ILE E 1 171 ? 209.991 241.355 193.885 1.00 66.41 189 ILE E N 1
ATOM 22306 C CA . ILE E 1 171 ? 209.261 240.890 192.706 1.00 66.41 189 ILE E CA 1
ATOM 22307 C C . ILE E 1 171 ? 207.895 241.560 192.619 1.00 66.41 189 ILE E C 1
ATOM 22308 O O . ILE E 1 171 ? 207.471 242.015 191.551 1.00 66.41 189 ILE E O 1
ATOM 22324 N N . VAL E 1 172 ? 207.179 241.612 193.741 1.00 64.89 190 VAL E N 1
ATOM 22325 C CA . VAL E 1 172 ? 205.863 242.244 193.773 1.00 64.89 190 VAL E CA 1
ATOM 22326 C C . VAL E 1 172 ? 205.946 243.697 193.321 1.00 64.89 190 VAL E C 1
ATOM 22327 O O . VAL E 1 172 ? 205.132 244.160 192.515 1.00 64.89 190 VAL E O 1
ATOM 22340 N N . GLU E 1 173 ? 206.927 244.437 193.834 1.00 67.98 191 GLU E N 1
ATOM 22341 C CA . GLU E 1 173 ? 207.089 245.834 193.438 1.00 67.98 191 GLU E CA 1
ATOM 22342 C C . GLU E 1 173 ? 207.329 245.969 191.939 1.00 67.98 191 GLU E C 1
ATOM 22343 O O . GLU E 1 173 ? 206.668 246.767 191.266 1.00 67.98 191 GLU E O 1
ATOM 22355 N N . ARG E 1 174 ? 208.269 245.199 191.394 1.00 71.62 192 ARG E N 1
ATOM 22356 C CA . ARG E 1 174 ? 208.523 245.243 189.956 1.00 71.62 192 ARG E CA 1
ATOM 22357 C C . ARG E 1 174 ? 207.265 244.946 189.148 1.00 71.62 192 ARG E C 1
ATOM 22358 O O . ARG E 1 174 ? 206.957 245.652 188.183 1.00 71.62 192 ARG E O 1
ATOM 22379 N N . THR E 1 175 ? 206.525 243.902 189.521 1.00 70.40 193 THR E N 1
ATOM 22380 C CA . THR E 1 175 ? 205.321 243.559 188.769 1.00 70.40 193 THR E CA 1
ATOM 22381 C C . THR E 1 175 ? 204.288 244.681 188.810 1.00 70.40 193 THR E C 1
ATOM 22382 O O . THR E 1 175 ? 203.587 244.921 187.821 1.00 70.40 193 THR E O 1
ATOM 22393 N N . SER E 1 176 ? 204.178 245.381 189.938 1.00 71.79 194 SER E N 1
ATOM 22394 C CA . SER E 1 176 ? 203.228 246.486 190.024 1.00 71.79 194 SER E CA 1
ATOM 22395 C C . SER E 1 176 ? 203.542 247.562 188.993 1.00 71.79 194 SER E C 1
ATOM 22396 O O . SER E 1 176 ? 202.632 248.188 188.438 1.00 71.79 194 SER E O 1
ATOM 22404 N N . GLU E 1 177 ? 204.828 247.784 188.717 1.00 74.78 195 GLU E N 1
ATOM 22405 C CA . GLU E 1 177 ? 205.218 248.775 187.719 1.00 74.78 195 GLU E CA 1
ATOM 22406 C C . GLU E 1 177 ? 204.685 248.411 186.341 1.00 74.78 195 GLU E C 1
ATOM 22407 O O . GLU E 1 177 ? 204.320 249.293 185.557 1.00 74.78 195 GLU E O 1
ATOM 22419 N N . ILE E 1 178 ? 204.645 247.119 186.020 1.00 75.51 196 ILE E N 1
ATOM 22420 C CA . ILE E 1 178 ? 204.131 246.694 184.721 1.00 75.51 196 ILE E CA 1
ATOM 22421 C C . ILE E 1 178 ? 202.657 247.051 184.583 1.00 75.51 196 ILE E C 1
ATOM 22422 O O . ILE E 1 178 ? 202.211 247.498 183.520 1.00 75.51 196 ILE E O 1
ATOM 22438 N N . PHE E 1 179 ? 201.878 246.854 185.642 1.00 74.73 197 PHE E N 1
ATOM 22439 C CA . PHE E 1 179 ? 200.455 247.165 185.618 1.00 74.73 197 PHE E CA 1
ATOM 22440 C C . PHE E 1 179 ? 200.158 248.621 185.946 1.00 74.73 197 PHE E C 1
ATOM 22441 O O . PHE E 1 179 ? 198.985 249.003 185.985 1.00 74.73 197 PHE E O 1
ATOM 22458 N N . GLU E 1 180 ? 201.184 249.439 186.176 1.00 78.19 198 GLU E N 1
ATOM 22459 C CA . GLU E 1 180 ? 201.009 250.852 186.505 1.00 78.19 198 GLU E CA 1
ATOM 22460 C C . GLU E 1 180 ? 200.248 251.056 187.811 1.00 78.19 198 GLU E C 1
ATOM 22461 O O . GLU E 1 180 ? 199.536 252.050 187.974 1.00 78.19 198 GLU E O 1
ATOM 22473 N N . MET E 1 181 ? 200.381 250.126 188.748 1.00 77.92 199 MET E N 1
ATOM 22474 C CA . MET E 1 181 ? 199.687 250.202 190.026 1.00 77.92 199 MET E CA 1
ATOM 22475 C C . MET E 1 181 ? 200.657 250.686 191.093 1.00 77.92 199 MET E C 1
ATOM 22476 O O . MET E 1 181 ? 201.775 250.171 191.201 1.00 77.92 199 MET E O 1
ATOM 22490 N N . THR E 1 182 ? 200.233 251.669 191.877 1.00 76.62 200 THR E N 1
ATOM 22491 C CA . THR E 1 182 ? 201.025 252.167 192.993 1.00 76.62 200 THR E CA 1
ATOM 22492 C C . THR E 1 182 ? 200.733 251.318 194.224 1.00 76.62 200 THR E C 1
ATOM 22493 O O . THR E 1 182 ? 199.585 251.246 194.675 1.00 76.62 200 THR E O 1
ATOM 22504 N N . ILE E 1 183 ? 201.767 250.677 194.764 1.00 71.14 201 ILE E N 1
ATOM 22505 C CA . ILE E 1 183 ? 201.650 249.859 195.963 1.00 71.14 201 ILE E CA 1
ATOM 22506 C C . ILE E 1 183 ? 202.706 250.324 196.956 1.00 71.14 201 ILE E C 1
ATOM 22507 O O . ILE E 1 183 ? 203.871 250.508 196.590 1.00 71.14 201 ILE E O 1
ATOM 22523 N N . THR E 1 184 ? 202.296 250.526 198.201 1.00 72.48 202 THR E N 1
ATOM 22524 C CA . THR E 1 184 ? 203.202 250.979 199.241 1.00 72.48 202 THR E CA 1
ATOM 22525 C C . THR E 1 184 ? 204.040 249.824 199.784 1.00 72.48 202 THR E C 1
ATOM 22526 O O . THR E 1 184 ? 203.654 248.658 199.681 1.00 72.48 202 THR E O 1
ATOM 22537 N N . PRO E 1 185 ? 205.195 250.126 200.381 1.00 70.48 203 PRO E N 1
ATOM 22538 C CA . PRO E 1 185 ? 206.032 249.053 200.938 1.00 70.48 203 PRO E CA 1
ATOM 22539 C C . PRO E 1 185 ? 205.320 248.213 201.980 1.00 70.48 203 PRO E C 1
ATOM 22540 O O . PRO E 1 185 ? 205.674 247.044 202.173 1.00 70.48 203 PRO E O 1
ATOM 22551 N N . GLU E 1 186 ? 204.333 248.781 202.672 1.00 72.80 204 GLU E N 1
ATOM 22552 C CA . GLU E 1 186 ? 203.577 248.021 203.660 1.00 72.80 204 GLU E CA 1
ATOM 22553 C C . GLU E 1 186 ? 202.740 246.936 202.996 1.00 72.80 204 GLU E C 1
ATOM 22554 O O . GLU E 1 186 ? 202.822 245.759 203.364 1.00 72.80 204 GLU E O 1
ATOM 22566 N N . ALA E 1 187 ? 201.935 247.315 202.004 1.00 70.74 205 ALA E N 1
ATOM 22567 C CA . ALA E 1 187 ? 201.118 246.338 201.295 1.00 70.74 205 ALA E CA 1
ATOM 22568 C C . ALA E 1 187 ? 201.978 245.309 200.573 1.00 70.74 205 ALA E C 1
ATOM 22569 O O . ALA E 1 187 ? 201.652 244.118 200.560 1.00 70.74 205 ALA E O 1
ATOM 22576 N N . ALA E 1 188 ? 203.082 245.746 199.968 1.00 66.99 206 ALA E N 1
ATOM 22577 C CA . ALA E 1 188 ? 203.970 244.810 199.287 1.00 66.99 206 ALA E CA 1
ATOM 22578 C C . ALA E 1 188 ? 204.454 243.712 200.226 1.00 66.99 206 ALA E C 1
ATOM 22579 O O . ALA E 1 188 ? 204.580 242.552 199.821 1.00 66.99 206 ALA E O 1
ATOM 22586 N N . LEU E 1 189 ? 204.742 244.056 201.480 1.00 66.33 207 LEU E N 1
ATOM 22587 C CA . LEU E 1 189 ? 205.191 243.052 202.438 1.00 66.33 207 LEU E CA 1
ATOM 22588 C C . LEU E 1 189 ? 204.069 242.105 202.850 1.00 66.33 207 LEU E C 1
ATOM 22589 O O . LEU E 1 189 ? 204.321 240.922 203.097 1.00 66.33 207 LEU E O 1
ATOM 22605 N N . GLU E 1 190 ? 202.835 242.599 202.937 1.00 66.69 208 GLU E N 1
ATOM 22606 C CA . GLU E 1 190 ? 201.705 241.729 203.250 1.00 66.69 208 GLU E CA 1
ATOM 22607 C C . GLU E 1 190 ? 201.489 240.666 202.180 1.00 66.69 208 GLU E C 1
ATOM 22608 O O . GLU E 1 190 ? 201.363 239.477 202.491 1.00 66.69 208 GLU E O 1
ATOM 22620 N N . LEU E 1 191 ? 201.452 241.067 200.912 1.00 63.34 209 LEU E N 1
ATOM 22621 C CA . LEU E 1 191 ? 201.248 240.092 199.847 1.00 63.34 209 LEU E CA 1
ATOM 22622 C C . LEU E 1 191 ? 202.352 239.045 199.839 1.00 63.34 209 LEU E C 1
ATOM 22623 O O . LEU E 1 191 ? 202.105 237.876 199.527 1.00 63.34 209 LEU E O 1
ATOM 22639 N N . ALA E 1 192 ? 203.575 239.444 200.177 1.00 62.79 210 ALA E N 1
ATOM 22640 C CA . ALA E 1 192 ? 204.680 238.494 200.248 1.00 62.79 210 ALA E CA 1
ATOM 22641 C C . ALA E 1 192 ? 204.452 237.445 201.331 1.00 62.79 210 ALA E C 1
ATOM 22642 O O . ALA E 1 192 ? 204.527 236.240 201.070 1.00 62.79 210 ALA E O 1
ATOM 22649 N N . ARG E 1 193 ? 204.180 237.886 202.559 1.00 64.71 211 ARG E N 1
ATOM 22650 C CA . ARG E 1 193 ? 203.988 236.953 203.667 1.00 64.71 211 ARG E CA 1
ATOM 22651 C C . ARG E 1 193 ? 202.934 235.900 203.360 1.00 64.71 211 ARG E C 1
ATOM 22652 O O . ARG E 1 193 ? 203.104 234.722 203.691 1.00 64.71 211 ARG E O 1
ATOM 22673 N N . ARG E 1 194 ? 201.838 236.306 202.737 1.00 62.76 212 ARG E N 1
ATOM 22674 C CA . ARG E 1 194 ? 200.715 235.430 202.437 1.00 62.76 212 ARG E CA 1
ATOM 22675 C C . ARG E 1 194 ? 200.849 234.656 201.126 1.00 62.76 212 ARG E C 1
ATOM 22676 O O . ARG E 1 194 ? 199.922 233.925 200.771 1.00 62.76 212 ARG E O 1
ATOM 22697 N N . SER E 1 195 ? 201.959 234.786 200.400 1.00 58.46 213 SER E N 1
ATOM 22698 C CA . SER E 1 195 ? 202.140 234.064 199.143 1.00 58.46 213 SER E CA 1
ATOM 22699 C C . SER E 1 195 ? 202.890 232.747 199.315 1.00 58.46 213 SER E C 1
ATOM 22700 O O . SER E 1 195 ? 203.172 232.076 198.320 1.00 58.46 213 SER E O 1
ATOM 22708 N N . ARG E 1 196 ? 203.252 232.400 200.545 1.00 60.84 214 ARG E N 1
ATOM 22709 C CA . ARG E 1 196 ? 203.906 231.136 200.907 1.00 60.84 214 ARG E CA 1
ATOM 22710 C C . ARG E 1 196 ? 205.109 230.756 200.037 1.00 60.84 214 ARG E C 1
ATOM 22711 O O . ARG E 1 196 ? 205.342 229.579 199.758 1.00 60.84 214 ARG E O 1
ATOM 22732 N N . GLY E 1 197 ? 205.882 231.745 199.597 1.00 57.62 215 GLY E N 1
ATOM 22733 C CA . GLY E 1 197 ? 207.137 231.445 198.932 1.00 57.62 215 GLY E CA 1
ATOM 22734 C C . GLY E 1 197 ? 207.185 231.289 197.425 1.00 57.62 215 GLY E C 1
ATOM 22735 O O . GLY E 1 197 ? 208.283 231.080 196.898 1.00 57.62 215 GLY E O 1
ATOM 22739 N N . THR E 1 198 ? 206.075 231.387 196.698 1.00 57.57 216 THR E N 1
ATOM 22740 C CA . THR E 1 198 ? 206.144 231.115 195.266 1.00 57.57 216 THR E CA 1
ATOM 22741 C C . THR E 1 198 ? 205.815 232.361 194.452 1.00 57.57 216 THR E C 1
ATOM 22742 O O . THR E 1 198 ? 204.761 232.975 194.663 1.00 57.57 216 THR E O 1
ATOM 22753 N N . PRO E 1 199 ? 206.690 232.770 193.525 1.00 59.56 217 PRO E N 1
ATOM 22754 C CA . PRO E 1 199 ? 206.425 233.989 192.744 1.00 59.56 217 PRO E CA 1
ATOM 22755 C C . PRO E 1 199 ? 205.118 234.010 191.968 1.00 59.56 217 PRO E C 1
ATOM 22756 O O . PRO E 1 199 ? 204.463 235.057 191.936 1.00 59.56 217 PRO E O 1
ATOM 22767 N N . ARG E 1 200 ? 204.707 232.908 191.333 1.00 60.22 218 ARG E N 1
ATOM 22768 C CA . ARG E 1 200 ? 203.451 232.955 190.588 1.00 60.22 218 ARG E CA 1
ATOM 22769 C C . ARG E 1 200 ? 202.228 232.992 191.492 1.00 60.22 218 ARG E C 1
ATOM 22770 O O . ARG E 1 200 ? 201.141 233.339 191.023 1.00 60.22 218 ARG E O 1
ATOM 22791 N N . ILE E 1 201 ? 202.368 232.633 192.762 1.00 56.92 219 ILE E N 1
ATOM 22792 C CA . ILE E 1 201 ? 201.257 232.807 193.687 1.00 56.92 219 ILE E CA 1
ATOM 22793 C C . ILE E 1 201 ? 201.133 234.277 194.055 1.00 56.92 219 ILE E C 1
ATOM 22794 O O . ILE E 1 201 ? 200.028 234.812 194.181 1.00 56.92 219 ILE E O 1
ATOM 22810 N N . ALA E 1 202 ? 202.274 234.943 194.238 1.00 56.94 220 ALA E N 1
ATOM 22811 C CA . ALA E 1 202 ? 202.293 236.374 194.515 1.00 56.94 220 ALA E CA 1
ATOM 22812 C C . ALA E 1 202 ? 201.729 237.177 193.349 1.00 56.94 220 ALA E C 1
ATOM 22813 O O . ALA E 1 202 ? 201.052 238.189 193.555 1.00 56.94 220 ALA E O 1
ATOM 22820 N N . ASN E 1 203 ? 202.017 236.757 192.117 1.00 60.30 221 ASN E N 1
ATOM 22821 C CA . ASN E 1 203 ? 201.476 237.446 190.947 1.00 60.30 221 ASN E CA 1
ATOM 22822 C C . ASN E 1 203 ? 199.960 237.322 190.861 1.00 60.30 221 ASN E C 1
ATOM 22823 O O . ASN E 1 203 ? 199.276 238.289 190.509 1.00 60.30 221 ASN E O 1
ATOM 22834 N N . ARG E 1 204 ? 199.415 236.146 191.171 1.00 57.39 222 ARG E N 1
ATOM 22835 C CA . ARG E 1 204 ? 197.965 235.962 191.145 1.00 57.39 222 ARG E CA 1
ATOM 22836 C C . ARG E 1 204 ? 197.258 236.887 192.127 1.00 57.39 222 ARG E C 1
ATOM 22837 O O . ARG E 1 204 ? 196.265 237.534 191.778 1.00 57.39 222 ARG E O 1
ATOM 22858 N N . LEU E 1 205 ? 197.736 236.947 193.368 1.00 57.25 223 LEU E N 1
ATOM 22859 C CA . LEU E 1 205 ? 197.115 237.826 194.353 1.00 57.25 223 LEU E CA 1
ATOM 22860 C C . LEU E 1 205 ? 197.201 239.293 193.947 1.00 57.25 223 LEU E C 1
ATOM 22861 O O . LEU E 1 205 ? 196.255 240.056 194.168 1.00 57.25 223 LEU E O 1
ATOM 22877 N N . LEU E 1 206 ? 198.317 239.713 193.355 1.00 62.40 224 LEU E N 1
ATOM 22878 C CA . LEU E 1 206 ? 198.440 241.104 192.930 1.00 62.40 224 LEU E CA 1
ATOM 22879 C C . LEU E 1 206 ? 197.382 241.472 191.895 1.00 62.40 224 LEU E C 1
ATOM 22880 O O . LEU E 1 206 ? 196.739 242.522 191.998 1.00 62.40 224 LEU E O 1
ATOM 22896 N N . LYS E 1 207 ? 197.182 240.620 190.891 1.00 62.63 225 LYS E N 1
ATOM 22897 C CA . LYS E 1 207 ? 196.151 240.882 189.889 1.00 62.63 225 LYS E CA 1
ATOM 22898 C C . LYS E 1 207 ? 194.767 241.014 190.513 1.00 62.63 225 LYS E C 1
ATOM 22899 O O . LYS E 1 207 ? 194.000 241.912 190.152 1.00 62.63 225 LYS E O 1
ATOM 22918 N N . ARG E 1 208 ? 194.427 240.129 191.448 1.00 59.32 226 ARG E N 1
ATOM 22919 C CA . ARG E 1 208 ? 193.114 240.190 192.082 1.00 59.32 226 ARG E CA 1
ATOM 22920 C C . ARG E 1 208 ? 192.951 241.428 192.957 1.00 59.32 226 ARG E C 1
ATOM 22921 O O . ARG E 1 208 ? 191.865 242.015 193.007 1.00 59.32 226 ARG E O 1
ATOM 22942 N N . VAL E 1 209 ? 194.007 241.847 193.653 1.00 63.36 227 VAL E N 1
ATOM 22943 C CA . VAL E 1 209 ? 193.913 243.051 194.475 1.00 63.36 227 VAL E CA 1
ATOM 22944 C C . VAL E 1 209 ? 193.719 244.305 193.627 1.00 63.36 227 VAL E C 1
ATOM 22945 O O . VAL E 1 209 ? 193.037 245.245 194.052 1.00 63.36 227 VAL E O 1
ATOM 22958 N N . ARG E 1 210 ? 194.304 244.357 192.432 1.00 68.95 228 ARG E N 1
ATOM 22959 C CA . ARG E 1 210 ? 194.066 245.495 191.548 1.00 68.95 228 ARG E CA 1
ATOM 22960 C C . ARG E 1 210 ? 192.582 245.663 191.234 1.00 68.95 228 ARG E C 1
ATOM 22961 O O . ARG E 1 210 ? 192.034 246.764 191.347 1.00 68.95 228 ARG E O 1
ATOM 22982 N N . ASP E 1 211 ? 191.913 244.579 190.839 1.00 66.77 229 ASP E N 1
ATOM 22983 C CA . ASP E 1 211 ? 190.491 244.660 190.514 1.00 66.77 229 ASP E CA 1
ATOM 22984 C C . ASP E 1 211 ? 189.660 245.134 191.696 1.00 66.77 229 ASP E C 1
ATOM 22985 O O . ASP E 1 211 ? 188.637 245.798 191.507 1.00 66.77 229 ASP E O 1
ATOM 22994 N N . TYR E 1 212 ? 190.072 244.802 192.914 1.00 67.22 230 TYR E N 1
ATOM 22995 C CA . TYR E 1 212 ? 189.360 245.284 194.093 1.00 67.22 230 TYR E CA 1
ATOM 22996 C C . TYR E 1 212 ? 189.634 246.762 194.341 1.00 67.22 230 TYR E C 1
ATOM 22997 O O . TYR E 1 212 ? 188.707 247.543 194.580 1.00 67.22 230 TYR E O 1
ATOM 23015 N N . ALA E 1 213 ? 190.902 247.163 194.297 1.00 70.69 231 ALA E N 1
ATOM 23016 C CA . ALA E 1 213 ? 191.250 248.560 194.542 1.00 70.69 231 ALA E CA 1
ATOM 23017 C C . ALA E 1 213 ? 190.644 249.497 193.502 1.00 70.69 231 ALA E C 1
ATOM 23018 O O . ALA E 1 213 ? 190.230 250.613 193.833 1.00 70.69 231 ALA E O 1
ATOM 23025 N N . GLN E 1 214 ? 190.568 249.061 192.245 1.00 68.54 232 GLN E N 1
ATOM 23026 C CA . GLN E 1 214 ? 189.973 249.883 191.195 1.00 68.54 232 GLN E CA 1
ATOM 23027 C C . GLN E 1 214 ? 188.475 250.114 191.342 1.00 68.54 232 GLN E C 1
ATOM 23028 O O . GLN E 1 214 ? 187.951 251.001 190.663 1.00 68.54 232 GLN E O 1
ATOM 23042 N N . ILE E 1 215 ? 187.769 249.360 192.184 1.00 66.33 233 ILE E N 1
ATOM 23043 C CA . ILE E 1 215 ? 186.321 249.477 192.316 1.00 66.33 233 ILE E CA 1
ATOM 23044 C C . ILE E 1 215 ? 185.912 249.764 193.755 1.00 66.33 233 ILE E C 1
ATOM 23045 O O . ILE E 1 215 ? 185.147 250.695 194.020 1.00 66.33 233 ILE E O 1
ATOM 230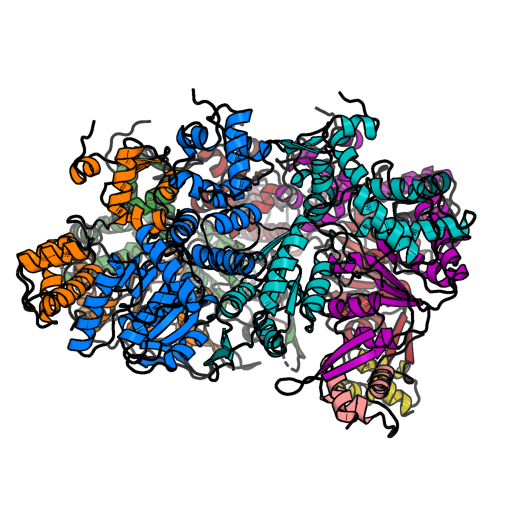61 N N . MET E 1 216 ? 186.412 248.976 194.698 1.00 71.14 234 MET E N 1
ATOM 23062 C CA . MET E 1 216 ? 186.040 249.158 196.092 1.00 71.14 234 MET E CA 1
ATOM 23063 C C . MET E 1 216 ? 186.892 250.213 196.779 1.00 71.14 234 MET E C 1
ATOM 23064 O O . MET E 1 216 ? 186.513 250.695 197.851 1.00 71.14 234 MET E O 1
ATOM 23078 N N . GLY E 1 217 ? 188.023 250.583 196.182 1.00 77.92 235 GLY E N 1
ATOM 23079 C CA . GLY E 1 217 ? 188.906 251.591 196.735 1.00 77.92 235 GLY E CA 1
ATOM 23080 C C . GLY E 1 217 ? 189.131 252.761 195.799 1.00 77.92 235 GLY E C 1
ATOM 23081 O O . GLY E 1 217 ? 188.299 253.034 194.930 1.00 77.92 235 GLY E O 1
ATOM 23085 N N . ASP E 1 218 ? 190.256 253.459 195.966 1.00 84.47 236 ASP E N 1
ATOM 23086 C CA . ASP E 1 218 ? 190.589 254.633 195.170 1.00 84.47 236 ASP E CA 1
ATOM 23087 C C . ASP E 1 218 ? 191.720 254.370 194.178 1.00 84.47 236 ASP E C 1
ATOM 23088 O O . ASP E 1 218 ? 192.432 255.295 193.783 1.00 84.47 236 ASP E O 1
ATOM 23097 N N . GLY E 1 219 ? 191.900 253.115 193.772 1.00 82.37 237 GLY E N 1
ATOM 23098 C CA . GLY E 1 219 ? 192.914 252.754 192.804 1.00 82.37 237 GLY E CA 1
ATOM 23099 C C . GLY E 1 219 ? 194.320 252.615 193.344 1.00 82.37 237 GLY E C 1
ATOM 23100 O O . GLY E 1 219 ? 195.208 252.178 192.599 1.00 82.37 237 GLY E O 1
ATOM 23104 N N . VAL E 1 220 ? 194.561 252.962 194.603 1.00 79.46 238 VAL E N 1
ATOM 23105 C CA . VAL E 1 220 ? 195.872 252.839 195.226 1.00 79.46 238 VAL E CA 1
ATOM 23106 C C . VAL E 1 220 ? 195.802 251.680 196.206 1.00 79.46 238 VAL E C 1
ATOM 23107 O O . VAL E 1 220 ? 194.869 251.604 197.014 1.00 79.46 238 VAL E O 1
ATOM 23120 N N . ILE E 1 221 ? 196.785 250.785 196.147 1.00 73.66 239 ILE E N 1
ATOM 23121 C CA . ILE E 1 221 ? 196.782 249.638 197.044 1.00 73.66 239 ILE E CA 1
ATOM 23122 C C . ILE E 1 221 ? 197.412 250.039 198.369 1.00 73.66 239 ILE E C 1
ATOM 23123 O O . ILE E 1 221 ? 198.626 249.910 198.561 1.00 73.66 239 ILE E O 1
ATOM 23139 N N . ASP E 1 222 ? 196.587 250.532 199.287 1.00 78.77 240 ASP E N 1
ATOM 23140 C CA . ASP E 1 222 ? 197.010 250.837 200.642 1.00 78.77 240 ASP E CA 1
ATOM 23141 C C . ASP E 1 222 ? 197.055 249.561 201.479 1.00 78.77 240 ASP E C 1
ATOM 23142 O O . ASP E 1 222 ? 196.543 248.511 201.088 1.00 78.77 240 ASP E O 1
ATOM 23151 N N . ASP E 1 223 ? 197.690 249.655 202.648 1.00 76.88 241 ASP E N 1
ATOM 23152 C CA . ASP E 1 223 ? 197.681 248.526 203.571 1.00 76.88 241 ASP E CA 1
ATOM 23153 C C . ASP E 1 223 ? 196.268 248.226 204.059 1.00 76.88 241 ASP E C 1
ATOM 23154 O O . ASP E 1 223 ? 195.899 247.060 204.236 1.00 76.88 241 ASP E O 1
ATOM 23163 N N . LYS E 1 224 ? 195.468 249.267 204.302 1.00 77.64 242 LYS E N 1
ATOM 23164 C CA . LYS E 1 224 ? 194.096 249.059 204.759 1.00 77.64 242 LYS E CA 1
ATOM 23165 C C . LYS E 1 224 ? 193.248 248.377 203.692 1.00 77.64 242 LYS E C 1
ATOM 23166 O O . LYS E 1 224 ? 192.443 247.493 204.002 1.00 77.64 242 LYS E O 1
ATOM 23185 N N . ILE E 1 225 ? 193.424 248.766 202.430 1.00 74.13 243 ILE E N 1
ATOM 23186 C CA . ILE E 1 225 ? 192.675 248.151 201.338 1.00 74.13 243 ILE E CA 1
ATOM 23187 C C . ILE E 1 225 ? 193.154 246.726 201.104 1.00 74.13 243 ILE E C 1
ATOM 23188 O O . ILE E 1 225 ? 192.351 245.798 200.958 1.00 74.13 243 ILE E O 1
ATOM 23204 N N . ALA E 1 226 ? 194.470 246.531 201.067 1.00 69.22 244 ALA E N 1
ATOM 23205 C CA . ALA E 1 226 ? 195.019 245.200 200.846 1.00 69.22 244 ALA E CA 1
ATOM 23206 C C . ALA E 1 226 ? 194.475 244.205 201.861 1.00 69.22 244 ALA E C 1
ATOM 23207 O O . ALA E 1 226 ? 194.044 243.105 201.498 1.00 69.22 244 ALA E O 1
ATOM 23214 N N . ASP E 1 227 ? 194.475 244.575 203.140 1.00 68.36 245 ASP E N 1
ATOM 23215 C CA . ASP E 1 227 ? 193.976 243.666 204.167 1.00 68.36 245 ASP E CA 1
ATOM 23216 C C . ASP E 1 227 ? 192.498 243.344 203.973 1.00 68.36 245 ASP E C 1
ATOM 23217 O O . ASP E 1 227 ? 192.069 242.210 204.213 1.00 68.36 245 ASP E O 1
ATOM 23226 N N . GLN E 1 228 ? 191.697 244.323 203.551 1.00 68.12 246 GLN E N 1
ATOM 23227 C CA . GLN E 1 228 ? 190.286 244.053 203.288 1.00 68.12 246 GLN E CA 1
ATOM 23228 C C . GLN E 1 228 ? 190.104 243.127 202.090 1.00 68.12 246 GLN E C 1
ATOM 23229 O O . GLN E 1 228 ? 189.355 242.147 202.158 1.00 68.12 246 GLN E O 1
ATOM 23243 N N . ALA E 1 229 ? 190.781 243.428 200.983 1.00 65.13 247 ALA E N 1
ATOM 23244 C CA . ALA E 1 229 ? 190.674 242.605 199.783 1.00 65.13 247 ALA E CA 1
ATOM 23245 C C . ALA E 1 229 ? 190.993 241.143 200.050 1.00 65.13 247 ALA E C 1
ATOM 23246 O O . ALA E 1 229 ? 190.291 240.249 199.566 1.00 65.13 247 ALA E O 1
ATOM 23253 N N . LEU E 1 230 ? 192.049 240.874 200.816 1.00 62.07 248 LEU E N 1
ATOM 23254 C CA . LEU E 1 230 ? 192.425 239.492 201.092 1.00 62.07 248 LEU E CA 1
ATOM 23255 C C . LEU E 1 230 ? 191.358 238.737 201.877 1.00 62.07 248 LEU E C 1
ATOM 23256 O O . LEU E 1 230 ? 191.170 237.537 201.654 1.00 62.07 248 LEU E O 1
ATOM 23272 N N . THR E 1 231 ? 190.632 239.405 202.773 1.00 62.28 249 THR E N 1
ATOM 23273 C CA . THR E 1 231 ? 189.552 238.710 203.466 1.00 62.28 249 THR E CA 1
ATOM 23274 C C . THR E 1 231 ? 188.408 238.393 202.516 1.00 62.28 249 THR E C 1
ATOM 23275 O O . THR E 1 231 ? 187.714 237.388 202.697 1.00 62.28 249 THR E O 1
ATOM 23286 N N . MET E 1 232 ? 188.196 239.233 201.504 1.00 61.06 250 MET E N 1
ATOM 23287 C CA . MET E 1 232 ? 187.171 238.952 200.506 1.00 61.06 250 MET E CA 1
ATOM 23288 C C . MET E 1 232 ? 187.557 237.739 199.670 1.00 61.06 250 MET E C 1
ATOM 23289 O O . MET E 1 232 ? 186.690 236.960 199.261 1.00 61.06 250 MET E O 1
ATOM 23303 N N . LEU E 1 233 ? 188.850 237.575 199.392 1.00 59.89 251 LEU E N 1
ATOM 23304 C CA . LEU E 1 233 ? 189.354 236.405 198.683 1.00 59.89 251 LEU E CA 1
ATOM 23305 C C . LEU E 1 233 ? 189.468 235.182 199.582 1.00 59.89 251 LEU E C 1
ATOM 23306 O O . LEU E 1 233 ? 189.738 234.087 199.079 1.00 59.89 251 LEU E O 1
ATOM 23322 N N . ASP E 1 234 ? 189.275 235.341 200.888 1.00 61.29 252 ASP E N 1
ATOM 23323 C CA . ASP E 1 234 ? 189.345 234.235 201.840 1.00 61.29 252 ASP E CA 1
ATOM 23324 C C . ASP E 1 234 ? 190.734 233.605 201.924 1.00 61.29 252 ASP E C 1
ATOM 23325 O O . ASP E 1 234 ? 190.889 232.384 201.882 1.00 61.29 252 ASP E O 1
ATOM 23334 N N . VAL E 1 235 ? 191.757 234.449 202.023 1.00 60.71 253 VAL E N 1
ATOM 23335 C CA . VAL E 1 235 ? 193.137 233.998 202.176 1.00 60.71 253 VAL E CA 1
ATOM 23336 C C . VAL E 1 235 ? 193.564 234.341 203.597 1.00 60.71 253 VAL E C 1
ATOM 23337 O O . VAL E 1 235 ? 193.589 235.516 203.981 1.00 60.71 253 VAL E O 1
ATOM 23350 N N . ASP E 1 236 ? 193.903 233.317 204.374 1.00 66.32 254 ASP E N 1
ATOM 23351 C CA . ASP E 1 236 ? 194.321 233.498 205.755 1.00 66.32 254 ASP E CA 1
ATOM 23352 C C . ASP E 1 236 ? 195.640 234.264 205.826 1.00 66.32 254 ASP E C 1
ATOM 23353 O O . ASP E 1 236 ? 196.399 234.334 204.858 1.00 66.32 254 ASP E O 1
ATOM 23362 N N . HIS E 1 237 ? 195.908 234.851 206.996 1.00 68.46 255 HIS E N 1
ATOM 23363 C CA . HIS E 1 237 ? 197.145 235.604 207.174 1.00 68.46 255 HIS E CA 1
ATOM 23364 C C . HIS E 1 237 ? 198.374 234.705 207.144 1.00 68.46 255 HIS E C 1
ATOM 23365 O O . HIS E 1 237 ? 199.484 235.204 206.940 1.00 68.46 255 HIS E O 1
ATOM 23379 N N . GLU E 1 238 ? 198.206 233.403 207.356 1.00 70.38 256 GLU E N 1
ATOM 23380 C CA . GLU E 1 238 ? 199.283 232.433 207.210 1.00 70.38 256 GLU E CA 1
ATOM 23381 C C . GLU E 1 238 ? 199.309 231.814 205.822 1.00 70.38 256 GLU E C 1
ATOM 23382 O O . GLU E 1 238 ? 200.097 230.897 205.580 1.00 70.38 256 GLU E O 1
ATOM 23394 N N . GLY E 1 239 ? 198.468 232.298 204.911 1.00 64.60 257 GLY E N 1
ATOM 23395 C CA . GLY E 1 239 ? 198.402 231.777 203.562 1.00 64.60 257 GLY E CA 1
ATOM 23396 C C . GLY E 1 239 ? 197.643 230.483 203.390 1.00 64.60 257 GLY E C 1
ATOM 23397 O O . GLY E 1 239 ? 197.868 229.780 202.401 1.00 64.60 257 GLY E O 1
ATOM 23401 N N . LEU E 1 240 ? 196.753 230.138 204.316 1.00 66.29 258 LEU E N 1
ATOM 23402 C CA . LEU E 1 240 ? 195.931 228.942 204.177 1.00 66.29 258 LEU E CA 1
ATOM 23403 C C . LEU E 1 240 ? 194.814 229.205 203.176 1.00 66.29 258 LEU E C 1
ATOM 23404 O O . LEU E 1 240 ? 194.043 230.157 203.330 1.00 66.29 258 LEU E O 1
ATOM 23420 N N . ASP E 1 241 ? 194.732 228.362 202.154 1.00 65.82 259 ASP E N 1
ATOM 23421 C CA . ASP E 1 241 ? 193.655 228.426 201.184 1.00 65.82 259 ASP E CA 1
ATOM 23422 C C . ASP E 1 241 ? 192.305 228.148 201.853 1.00 65.82 259 ASP E C 1
ATOM 23423 O O . ASP E 1 241 ? 192.220 227.700 202.997 1.00 65.82 259 ASP E O 1
ATOM 23432 N N . TYR E 1 242 ? 191.236 228.443 201.111 1.00 58.71 260 TYR E N 1
ATOM 23433 C CA . TYR E 1 242 ? 189.887 228.074 201.532 1.00 58.71 260 TYR E CA 1
ATOM 23434 C C . TYR E 1 242 ? 189.783 226.602 201.915 1.00 58.71 260 TYR E C 1
ATOM 23435 O O . TYR E 1 242 ? 189.133 226.259 202.908 1.00 58.71 260 TYR E O 1
ATOM 23453 N N . VAL E 1 243 ? 190.401 225.714 201.136 1.00 61.64 261 VAL E N 1
ATOM 23454 C CA . VAL E 1 243 ? 190.355 224.288 201.456 1.00 61.64 261 VAL E CA 1
ATOM 23455 C C . VAL E 1 243 ? 191.247 223.967 202.649 1.00 61.64 261 VAL E C 1
ATOM 23456 O O . VAL E 1 243 ? 190.913 223.108 203.472 1.00 61.64 261 VAL E O 1
ATOM 23469 N N . ASP E 1 244 ? 192.392 224.639 202.761 1.00 63.44 262 ASP E N 1
ATOM 23470 C CA . ASP E 1 244 ? 193.273 224.422 203.905 1.00 63.44 262 ASP E CA 1
ATOM 23471 C C . ASP E 1 244 ? 192.576 224.749 205.218 1.00 63.44 262 ASP E C 1
ATOM 23472 O O . ASP E 1 244 ? 192.756 224.040 206.213 1.00 63.44 262 ASP E O 1
ATOM 23481 N N . GLN E 1 245 ? 191.791 225.826 205.248 1.00 62.13 263 GLN E N 1
ATOM 23482 C CA . GLN E 1 245 ? 191.048 226.167 206.458 1.00 62.13 263 GLN E CA 1
ATOM 23483 C C . GLN E 1 245 ? 189.942 225.157 206.740 1.00 62.13 263 GLN E C 1
ATOM 23484 O O . GLN E 1 245 ? 189.660 224.845 207.900 1.00 62.13 263 GLN E O 1
ATOM 23498 N N . LYS E 1 246 ? 189.307 224.640 205.692 1.00 58.49 264 LYS E N 1
ATOM 23499 C CA . LYS E 1 246 ? 188.231 223.669 205.866 1.00 58.49 264 LYS E CA 1
ATOM 23500 C C . LYS E 1 246 ? 188.719 222.392 206.537 1.00 58.49 264 LYS E C 1
ATOM 23501 O O . LYS E 1 246 ? 188.004 221.801 207.352 1.00 58.49 264 LYS E O 1
ATOM 23520 N N . ILE E 1 247 ? 189.927 221.944 206.204 1.00 60.22 265 ILE E N 1
ATOM 23521 C CA . ILE E 1 247 ? 190.472 220.734 206.816 1.00 60.22 265 ILE E CA 1
ATOM 23522 C C . ILE E 1 247 ? 190.657 220.911 208.320 1.00 60.22 265 ILE E C 1
ATOM 23523 O O . ILE E 1 247 ? 190.195 220.087 209.116 1.00 60.22 265 ILE E O 1
ATOM 23539 N N . LEU E 1 248 ? 191.339 221.979 208.736 1.00 63.76 266 LEU E N 1
ATOM 23540 C CA . LEU E 1 248 ? 191.589 222.173 210.163 1.00 63.76 266 LEU E CA 1
ATOM 23541 C C . LEU E 1 248 ? 190.302 222.376 210.949 1.00 63.76 266 LEU E C 1
ATOM 23542 O O . LEU E 1 248 ? 190.132 221.801 212.028 1.00 63.76 266 LEU E O 1
ATOM 23558 N N . ARG E 1 249 ? 189.385 223.190 210.434 1.00 64.43 267 ARG E N 1
ATOM 23559 C CA . ARG E 1 249 ? 188.132 223.420 211.146 1.00 64.43 267 ARG E CA 1
ATOM 23560 C C . ARG E 1 249 ? 187.363 222.125 211.367 1.00 64.43 267 ARG E C 1
ATOM 23561 O O . ARG E 1 249 ? 186.764 221.925 212.429 1.00 64.43 267 ARG E O 1
ATOM 23582 N N . THR E 1 250 ? 187.362 221.235 210.376 1.00 58.18 268 THR E N 1
ATOM 23583 C CA . THR E 1 250 ? 186.644 219.970 210.505 1.00 58.18 268 THR E CA 1
ATOM 23584 C C . THR E 1 250 ? 187.254 219.064 211.569 1.00 58.18 268 THR E C 1
ATOM 23585 O O . THR E 1 250 ? 186.531 218.498 212.397 1.00 58.18 268 THR E O 1
ATOM 23596 N N . MET E 1 251 ? 188.578 218.912 211.574 1.00 60.06 269 MET E N 1
ATOM 23597 C CA . MET E 1 251 ? 189.213 218.049 212.568 1.00 60.06 269 MET E CA 1
ATOM 23598 C C . MET E 1 251 ? 188.904 218.486 213.994 1.00 60.06 269 MET E C 1
ATOM 23599 O O . MET E 1 251 ? 188.632 217.649 214.861 1.00 60.06 269 MET E O 1
ATOM 23613 N N . ILE E 1 252 ? 188.934 219.788 214.257 1.00 65.50 270 ILE E N 1
ATOM 23614 C CA . ILE E 1 252 ? 188.665 220.283 215.603 1.00 65.50 270 ILE E CA 1
ATOM 23615 C C . ILE E 1 252 ? 187.192 220.131 215.971 1.00 65.50 270 ILE E C 1
ATOM 23616 O O . ILE E 1 252 ? 186.856 219.557 217.013 1.00 65.50 270 ILE E O 1
ATOM 23632 N N . GLU E 1 253 ? 186.294 220.630 215.124 1.00 63.54 271 GLU E N 1
ATOM 23633 C CA . GLU E 1 253 ? 184.871 220.628 215.454 1.00 63.54 271 GLU E CA 1
ATOM 23634 C C . GLU E 1 253 ? 184.174 219.276 215.329 1.00 63.54 271 GLU E C 1
ATOM 23635 O O . GLU E 1 253 ? 183.239 219.016 216.092 1.00 63.54 271 GLU E O 1
ATOM 23647 N N . MET E 1 254 ? 184.560 218.415 214.388 1.00 58.56 272 MET E N 1
ATOM 23648 C CA . MET E 1 254 ? 183.868 217.136 214.253 1.00 58.56 272 MET E CA 1
ATOM 23649 C C . MET E 1 254 ? 184.595 215.938 214.848 1.00 58.56 272 MET E C 1
ATOM 23650 O O . MET E 1 254 ? 183.947 214.915 215.088 1.00 58.56 272 MET E O 1
ATOM 23664 N N . TYR E 1 255 ? 185.901 216.014 215.094 1.00 54.01 273 TYR E N 1
ATOM 23665 C CA . TYR E 1 255 ? 186.635 214.854 215.585 1.00 54.01 273 TYR E CA 1
ATOM 23666 C C . TYR E 1 255 ? 187.482 215.138 216.817 1.00 54.01 273 TYR E C 1
ATOM 23667 O O . TYR E 1 255 ? 188.343 214.320 217.159 1.00 54.01 273 TYR E O 1
ATOM 23685 N N . GLY E 1 256 ? 187.273 216.268 217.485 1.00 56.36 274 GLY E N 1
ATOM 23686 C CA . GLY E 1 256 ? 188.027 216.569 218.691 1.00 56.36 274 GLY E CA 1
ATOM 23687 C C . GLY E 1 256 ? 189.528 216.532 218.513 1.00 56.36 274 GLY E C 1
ATOM 23688 O O . GLY E 1 256 ? 190.247 216.108 219.425 1.00 56.36 274 GLY E O 1
ATOM 23692 N N . GLY E 1 257 ? 190.019 216.954 217.353 1.00 60.37 275 GLY E N 1
ATOM 23693 C CA . GLY E 1 257 ? 191.437 216.936 217.071 1.00 60.37 275 GLY E CA 1
ATOM 23694 C C . GLY E 1 257 ? 191.968 215.627 216.535 1.00 60.37 275 GLY E C 1
ATOM 23695 O O . GLY E 1 257 ? 193.148 215.562 216.174 1.00 60.37 275 GLY E O 1
ATOM 23699 N N . GLY E 1 258 ? 191.142 214.590 216.466 1.00 59.78 276 GLY E N 1
ATOM 23700 C CA . GLY E 1 258 ? 191.560 213.307 215.957 1.00 59.78 276 GLY E CA 1
ATOM 23701 C C . GLY E 1 258 ? 191.908 212.338 217.066 1.00 59.78 276 GLY E C 1
ATOM 23702 O O . GLY E 1 258 ? 191.555 212.540 218.231 1.00 59.78 276 GLY E O 1
ATOM 23706 N N . PRO E 1 259 ? 192.628 211.260 216.727 1.00 63.46 277 PRO E N 1
ATOM 23707 C CA . PRO E 1 259 ? 193.118 210.933 215.385 1.00 63.46 277 PRO E CA 1
ATOM 23708 C C . PRO E 1 259 ? 191.996 210.602 214.407 1.00 63.46 277 PRO E C 1
ATOM 23709 O O . PRO E 1 259 ? 190.935 210.143 214.821 1.00 63.46 277 PRO E O 1
ATOM 23720 N N . VAL E 1 260 ? 192.232 210.845 213.122 1.00 56.90 278 VAL E N 1
ATOM 23721 C CA . VAL E 1 260 ? 191.270 210.539 212.072 1.00 56.90 278 VAL E CA 1
ATOM 23722 C C . VAL E 1 260 ? 192.033 210.058 210.847 1.00 56.90 278 VAL E C 1
ATOM 23723 O O . VAL E 1 260 ? 193.094 210.594 210.513 1.00 56.90 278 VAL E O 1
ATOM 23736 N N . GLY E 1 261 ? 191.494 209.040 210.182 1.00 55.37 279 GLY E N 1
ATOM 23737 C CA . GLY E 1 261 ? 192.133 208.504 209.001 1.00 55.37 279 GLY E CA 1
ATOM 23738 C C . GLY E 1 261 ? 191.878 209.330 207.756 1.00 55.37 279 GLY E C 1
ATOM 23739 O O . GLY E 1 261 ? 190.934 210.109 207.665 1.00 55.37 279 GLY E O 1
ATOM 23743 N N . LEU E 1 262 ? 192.777 209.167 206.785 1.00 63.18 280 LEU E N 1
ATOM 23744 C CA . LEU E 1 262 ? 192.669 209.914 205.537 1.00 63.18 280 LEU E CA 1
ATOM 23745 C C . LEU E 1 262 ? 191.398 209.556 204.777 1.00 63.18 280 LEU E C 1
ATOM 23746 O O . LEU E 1 262 ? 190.746 210.432 204.198 1.00 63.18 280 LEU E O 1
ATOM 23762 N N . GLY E 1 263 ? 191.030 208.277 204.766 1.00 55.14 281 GLY E N 1
ATOM 23763 C CA . GLY E 1 263 ? 189.816 207.876 204.074 1.00 55.14 281 GLY E CA 1
ATOM 23764 C C . GLY E 1 263 ? 188.569 208.499 204.668 1.00 55.14 281 GLY E C 1
ATOM 23765 O O . GLY E 1 263 ? 187.656 208.898 203.943 1.00 55.14 281 GLY E O 1
ATOM 23769 N N . THR E 1 264 ? 188.508 208.580 205.994 1.00 49.47 282 THR E N 1
ATOM 23770 C CA . THR E 1 264 ? 187.369 209.211 206.647 1.00 49.47 282 THR E CA 1
ATOM 23771 C C . THR E 1 264 ? 187.331 210.705 206.360 1.00 49.47 282 THR E C 1
ATOM 23772 O O . THR E 1 264 ? 186.305 211.243 205.933 1.00 49.47 282 THR E O 1
ATOM 23783 N N . LEU E 1 265 ? 188.446 211.392 206.596 1.00 53.74 283 LEU E N 1
ATOM 23784 C CA . LEU E 1 265 ? 188.496 212.837 206.409 1.00 53.74 283 LEU E CA 1
ATOM 23785 C C . LEU E 1 265 ? 188.186 213.240 204.970 1.00 53.74 283 LEU E C 1
ATOM 23786 O O . LEU E 1 265 ? 187.398 214.160 204.733 1.00 53.74 283 LEU E O 1
ATOM 23802 N N . SER E 1 266 ? 188.784 212.559 203.992 1.00 57.14 284 SER E N 1
ATOM 23803 C CA . SER E 1 266 ? 188.566 212.934 202.597 1.00 57.14 284 SER E CA 1
ATOM 23804 C C . SER E 1 266 ? 187.146 212.667 202.124 1.00 57.14 284 SER E C 1
ATOM 23805 O O . SER E 1 266 ? 186.752 213.186 201.076 1.00 57.14 284 SER E O 1
ATOM 23813 N N . VAL E 1 267 ? 186.370 211.882 202.861 1.00 47.32 285 VAL E N 1
ATOM 23814 C CA . VAL E 1 267 ? 184.977 211.660 202.501 1.00 47.32 285 VAL E CA 1
ATOM 23815 C C . VAL E 1 267 ? 184.079 212.694 203.168 1.00 47.32 285 VAL E C 1
ATOM 23816 O O . VAL E 1 267 ? 183.015 213.022 202.637 1.00 47.32 285 VAL E O 1
ATOM 23829 N N . ASN E 1 268 ? 184.481 213.218 204.326 1.00 49.11 286 ASN E N 1
ATOM 23830 C CA . ASN E 1 268 ? 183.683 214.248 204.974 1.00 49.11 286 ASN E CA 1
ATOM 23831 C C . ASN E 1 268 ? 183.691 215.514 204.130 1.00 49.11 286 ASN E C 1
ATOM 23832 O O . ASN E 1 268 ? 182.635 216.085 203.841 1.00 49.11 286 ASN E O 1
ATOM 23843 N N . ILE E 1 269 ? 184.871 215.978 203.746 1.00 57.37 287 ILE E N 1
ATOM 23844 C CA . ILE E 1 269 ? 184.977 217.069 202.786 1.00 57.37 287 ILE E CA 1
ATOM 23845 C C . ILE E 1 269 ? 184.893 216.452 201.398 1.00 57.37 287 ILE E C 1
ATOM 23846 O O . ILE E 1 269 ? 185.443 215.373 201.152 1.00 57.37 287 ILE E O 1
ATOM 23862 N N . ALA E 1 270 ? 184.207 217.122 200.478 1.00 60.03 288 ALA E N 1
ATOM 23863 C CA . ALA E 1 270 ? 184.042 216.592 199.125 1.00 60.03 288 ALA E CA 1
ATOM 23864 C C . ALA E 1 270 ? 185.337 216.716 198.324 1.00 60.03 288 ALA E C 1
ATOM 23865 O O . ALA E 1 270 ? 185.502 217.594 197.475 1.00 60.03 288 ALA E O 1
ATOM 23872 N N . GLU E 1 271 ? 186.274 215.810 198.599 1.00 65.57 289 GLU E N 1
ATOM 23873 C CA . GLU E 1 271 ? 187.565 215.815 197.927 1.00 65.57 289 GLU E CA 1
ATOM 23874 C C . GLU E 1 271 ? 188.011 214.379 197.686 1.00 65.57 289 GLU E C 1
ATOM 23875 O O . GLU E 1 271 ? 187.523 213.443 198.320 1.00 65.57 289 GLU E O 1
ATOM 23887 N N . GLU E 1 272 ? 188.945 214.212 196.752 1.00 77.12 290 GLU E N 1
ATOM 23888 C CA . GLU E 1 272 ? 189.526 212.902 196.495 1.00 77.12 290 GLU E CA 1
ATOM 23889 C C . GLU E 1 272 ? 190.676 212.649 197.459 1.00 77.12 290 GLU E C 1
ATOM 23890 O O . GLU E 1 272 ? 191.522 213.519 197.676 1.00 77.12 290 GLU E O 1
ATOM 23902 N N . ARG E 1 273 ? 190.712 211.447 198.033 1.00 75.31 291 ARG E N 1
ATOM 23903 C CA . ARG E 1 273 ? 191.756 211.139 199.004 1.00 75.31 291 ARG E CA 1
ATOM 23904 C C . ARG E 1 273 ? 193.150 211.264 198.403 1.00 75.31 291 ARG E C 1
ATOM 23905 O O . ARG E 1 273 ? 194.089 211.665 199.098 1.00 75.31 291 ARG E O 1
ATOM 23926 N N . GLU E 1 274 ? 193.307 210.926 197.122 1.00 82.12 292 GLU E N 1
ATOM 23927 C CA . GLU E 1 274 ? 194.603 211.077 196.466 1.00 82.12 292 GLU E CA 1
ATOM 23928 C C . GLU E 1 274 ? 194.985 212.541 196.281 1.00 82.12 292 GLU E C 1
ATOM 23929 O O . GLU E 1 274 ? 196.175 212.862 196.186 1.00 82.12 292 GLU E O 1
ATOM 23941 N N . THR E 1 275 ? 194.001 213.436 196.227 1.00 77.16 293 THR E N 1
ATOM 23942 C CA . THR E 1 275 ? 194.282 214.860 196.086 1.00 77.16 293 THR E CA 1
ATOM 23943 C C . THR E 1 275 ? 194.694 215.494 197.409 1.00 77.16 293 THR E C 1
ATOM 23944 O O . THR E 1 275 ? 195.638 216.290 197.452 1.00 77.16 293 THR E O 1
ATOM 23955 N N . VAL E 1 276 ? 194.002 215.150 198.494 1.00 72.16 294 VAL E N 1
ATOM 23956 C CA . VAL E 1 276 ? 194.303 215.734 199.798 1.00 72.16 294 VAL E CA 1
ATOM 23957 C C . VAL E 1 276 ? 195.736 215.429 200.209 1.00 72.16 294 VAL E C 1
ATOM 23958 O O . VAL E 1 276 ? 196.443 216.295 200.737 1.00 72.16 294 VAL E O 1
ATOM 23971 N N . GLU E 1 277 ? 196.186 214.198 199.982 1.00 76.86 295 GLU E N 1
ATOM 23972 C CA . GLU E 1 277 ? 197.544 213.816 200.347 1.00 76.86 295 GLU E CA 1
ATOM 23973 C C . GLU E 1 277 ? 198.617 214.431 199.459 1.00 76.86 295 GLU E C 1
ATOM 23974 O O . GLU E 1 277 ? 199.785 214.453 199.860 1.00 76.86 295 GLU E O 1
ATOM 23986 N N . ASP E 1 278 ? 198.269 214.923 198.273 1.00 82.07 296 ASP E N 1
ATOM 23987 C CA . ASP E 1 278 ? 199.260 215.471 197.352 1.00 82.07 296 ASP E CA 1
ATOM 23988 C C . ASP E 1 278 ? 199.304 216.993 197.293 1.00 82.07 296 ASP E C 1
ATOM 23989 O O . ASP E 1 278 ? 200.394 217.569 197.295 1.00 82.07 296 ASP E O 1
ATOM 23998 N N . MET E 1 279 ? 198.157 217.665 197.237 1.00 78.77 297 MET E N 1
ATOM 23999 C CA . MET E 1 279 ? 198.132 219.114 197.086 1.00 78.77 297 MET E CA 1
ATOM 24000 C C . MET E 1 279 ? 197.937 219.913 198.368 1.00 78.77 297 MET E C 1
ATOM 24001 O O . MET E 1 279 ? 198.344 221.079 198.400 1.00 78.77 297 MET E O 1
ATOM 24015 N N . TYR E 1 280 ? 197.341 219.354 199.418 1.00 71.08 298 TYR E N 1
ATOM 24016 C CA . TYR E 1 280 ? 197.027 220.145 200.604 1.00 71.08 298 TYR E CA 1
ATOM 24017 C C . TYR E 1 280 ? 197.832 219.799 201.849 1.00 71.08 298 TYR E C 1
ATOM 24018 O O . TYR E 1 280 ? 198.379 220.703 202.485 1.00 71.08 298 TYR E O 1
ATOM 24036 N N . GLU E 1 281 ? 197.933 218.528 202.228 1.00 71.78 299 GLU E N 1
ATOM 24037 C CA . GLU E 1 281 ? 198.677 218.199 203.444 1.00 71.78 299 GLU E CA 1
ATOM 24038 C C . GLU E 1 281 ? 200.133 218.645 203.431 1.00 71.78 299 GLU E C 1
ATOM 24039 O O . GLU E 1 281 ? 200.617 219.090 204.486 1.00 71.78 299 GLU E O 1
ATOM 24051 N N . PRO E 1 282 ? 200.873 218.567 202.327 1.00 71.02 300 PRO E N 1
ATOM 24052 C CA . PRO E 1 282 ? 202.294 218.949 202.383 1.00 71.02 300 PRO E CA 1
ATOM 24053 C C . PRO E 1 282 ? 202.570 220.299 203.029 1.00 71.02 300 PRO E C 1
ATOM 24054 O O . PRO E 1 282 ? 203.418 220.388 203.925 1.00 71.02 300 PRO E O 1
ATOM 24065 N N . TYR E 1 283 ? 201.876 221.354 202.609 1.00 67.81 301 TYR E N 1
ATOM 24066 C CA . TYR E 1 283 ? 202.099 222.663 203.214 1.00 67.81 301 TYR E CA 1
ATOM 24067 C C . TYR E 1 283 ? 201.674 222.699 204.679 1.00 67.81 301 TYR E C 1
ATOM 24068 O O . TYR E 1 283 ? 202.335 223.342 205.502 1.00 67.81 301 TYR E O 1
ATOM 24086 N N . LEU E 1 284 ? 200.576 222.028 205.029 1.00 68.02 302 LEU E N 1
ATOM 24087 C CA . LEU E 1 284 ? 200.126 222.017 206.421 1.00 68.02 302 LEU E CA 1
ATOM 24088 C C . LEU E 1 284 ? 201.113 221.321 207.348 1.00 68.02 302 LEU E C 1
ATOM 24089 O O . LEU E 1 284 ? 201.234 221.706 208.515 1.00 68.02 302 LEU E O 1
ATOM 24105 N N . ILE E 1 285 ? 201.820 220.304 206.865 1.00 71.54 303 ILE E N 1
ATOM 24106 C CA . ILE E 1 285 ? 202.776 219.600 207.714 1.00 71.54 303 ILE E CA 1
ATOM 24107 C C . ILE E 1 285 ? 204.066 220.397 207.861 1.00 71.54 303 ILE E C 1
ATOM 24108 O O . ILE E 1 285 ? 204.618 220.505 208.960 1.00 71.54 303 ILE E O 1
ATOM 24124 N N . GLN E 1 286 ? 204.565 220.969 206.766 1.00 69.03 304 GLN E N 1
ATOM 24125 C CA . GLN E 1 286 ? 205.782 221.767 206.833 1.00 69.03 304 GLN E CA 1
ATOM 24126 C C . GLN E 1 286 ? 205.631 222.952 207.773 1.00 69.03 304 GLN E C 1
ATOM 24127 O O . GLN E 1 286 ? 206.608 223.372 208.401 1.00 69.03 304 GLN E O 1
ATOM 24141 N N . LYS E 1 287 ? 204.434 223.509 207.879 1.00 71.82 305 LYS E N 1
ATOM 24142 C CA . LYS E 1 287 ? 204.187 224.625 208.779 1.00 71.82 305 LYS E CA 1
ATOM 24143 C C . LYS E 1 287 ? 203.845 224.172 210.193 1.00 71.82 305 LYS E C 1
ATOM 24144 O O . LYS E 1 287 ? 203.629 225.018 211.065 1.00 71.82 305 LYS E O 1
ATOM 24163 N N . GLY E 1 288 ? 203.801 222.863 210.437 1.00 72.30 306 GLY E N 1
ATOM 24164 C CA . GLY E 1 288 ? 203.544 222.327 211.760 1.00 72.30 306 GLY E CA 1
ATOM 24165 C C . GLY E 1 288 ? 202.115 222.348 212.251 1.00 72.30 306 GLY E C 1
ATOM 24166 O O . GLY E 1 288 ? 201.897 222.338 213.465 1.00 72.30 306 GLY E O 1
ATOM 24170 N N . PHE E 1 289 ? 201.130 222.394 211.357 1.00 71.48 307 PHE E N 1
ATOM 24171 C CA . PHE E 1 289 ? 199.733 222.360 211.773 1.00 71.48 307 PHE E CA 1
ATOM 24172 C C . PHE E 1 289 ? 199.197 220.942 211.925 1.00 71.48 307 PHE E C 1
ATOM 24173 O O . PHE E 1 289 ? 198.333 220.702 212.775 1.00 71.48 307 PHE E O 1
ATOM 24190 N N . ILE E 1 290 ? 199.691 220.001 211.124 1.00 70.57 308 ILE E N 1
ATOM 24191 C CA . ILE E 1 290 ? 199.263 218.607 211.152 1.00 70.57 308 ILE E CA 1
ATOM 24192 C C . ILE E 1 290 ? 200.467 217.723 211.432 1.00 70.57 308 ILE E C 1
ATOM 24193 O O . ILE E 1 290 ? 201.576 218.006 210.969 1.00 70.57 308 ILE E O 1
ATOM 24209 N N . MET E 1 291 ? 200.247 216.652 212.192 1.00 75.00 309 MET E N 1
ATOM 24210 C CA . MET E 1 291 ? 201.287 215.675 212.486 1.00 75.00 309 MET E CA 1
ATOM 24211 C C . MET E 1 291 ? 200.708 214.281 212.300 1.00 75.00 309 MET E C 1
ATOM 24212 O O . MET E 1 291 ? 199.619 213.984 212.798 1.00 75.00 309 MET E O 1
ATOM 24226 N N . ARG E 1 292 ? 201.446 213.431 211.592 1.00 79.19 310 ARG E N 1
ATOM 24227 C CA . ARG E 1 292 ? 201.003 212.074 211.299 1.00 79.19 310 ARG E CA 1
ATOM 24228 C C . ARG E 1 292 ? 201.318 211.114 212.440 1.00 79.19 310 ARG E C 1
ATOM 24229 O O . ARG E 1 292 ? 202.353 211.227 213.101 1.00 79.19 310 ARG E O 1
ATOM 24250 N N . THR E 1 293 ? 200.410 210.165 212.668 1.00 75.51 311 THR E N 1
ATOM 24251 C CA . THR E 1 293 ? 200.560 209.176 213.725 1.00 75.51 311 THR E CA 1
ATOM 24252 C C . THR E 1 293 ? 200.004 207.842 213.246 1.00 75.51 311 THR E C 1
ATOM 24253 O O . THR E 1 293 ? 199.306 207.758 212.234 1.00 75.51 311 THR E O 1
ATOM 24264 N N . ARG E 1 294 ? 200.332 206.788 213.996 1.00 81.38 312 ARG E N 1
ATOM 24265 C CA . ARG E 1 294 ? 199.853 205.451 213.662 1.00 81.38 312 ARG E CA 1
ATOM 24266 C C . ARG E 1 294 ? 198.334 205.381 213.604 1.00 81.38 312 ARG E C 1
ATOM 24267 O O . ARG E 1 294 ? 197.783 204.589 212.832 1.00 81.38 312 ARG E O 1
ATOM 24288 N N . THR E 1 295 ? 197.643 206.189 214.402 1.00 73.33 313 THR E N 1
ATOM 24289 C CA . THR E 1 295 ? 196.187 206.184 214.419 1.00 73.33 313 THR E CA 1
ATOM 24290 C C . THR E 1 295 ? 195.566 207.138 213.405 1.00 73.33 313 THR E C 1
ATOM 24291 O O . THR E 1 295 ? 194.348 207.100 213.212 1.00 73.33 313 THR E O 1
ATOM 24302 N N . GLY E 1 296 ? 196.362 207.980 212.752 1.00 70.78 314 GLY E N 1
ATOM 24303 C CA . GLY E 1 296 ? 195.881 208.944 211.789 1.00 70.78 314 GLY E CA 1
ATOM 24304 C C . GLY E 1 296 ? 196.470 210.313 212.038 1.00 70.78 314 GLY E C 1
ATOM 24305 O O . GLY E 1 296 ? 197.445 210.477 212.778 1.00 70.78 314 GLY E O 1
ATOM 24309 N N . ARG E 1 297 ? 195.868 211.315 211.405 1.00 68.94 315 ARG E N 1
ATOM 24310 C CA . ARG E 1 297 ? 196.286 212.698 211.571 1.00 68.94 315 ARG E CA 1
ATOM 24311 C C . ARG E 1 297 ? 195.777 213.282 212.883 1.00 68.94 315 ARG E C 1
ATOM 24312 O O . ARG E 1 297 ? 194.720 212.901 213.389 1.00 68.94 315 ARG E O 1
ATOM 24333 N N . VAL E 1 298 ? 196.545 214.221 213.430 1.00 68.76 316 VAL E N 1
ATOM 24334 C CA . VAL E 1 298 ? 196.200 214.911 214.668 1.00 68.76 316 VAL E CA 1
ATOM 24335 C C . VAL E 1 298 ? 196.501 216.391 214.494 1.00 68.76 316 VAL E C 1
ATOM 24336 O O . VAL E 1 298 ? 197.515 216.760 213.894 1.00 68.76 316 VAL E O 1
ATOM 24349 N N . ALA E 1 299 ? 195.619 217.241 215.018 1.00 68.99 317 ALA E N 1
ATOM 24350 C CA . ALA E 1 299 ? 195.801 218.686 214.956 1.00 68.99 317 ALA E CA 1
ATOM 24351 C C . ALA E 1 299 ? 196.651 219.146 216.135 1.00 68.99 317 ALA E C 1
ATOM 24352 O O . ALA E 1 299 ? 196.291 218.914 217.294 1.00 68.99 317 ALA E O 1
ATOM 24359 N N . THR E 1 300 ? 197.765 219.812 215.838 1.00 72.59 318 THR E N 1
ATOM 24360 C CA . THR E 1 300 ? 198.678 220.272 216.873 1.00 72.59 318 THR E CA 1
ATOM 24361 C C . THR E 1 300 ? 198.103 221.473 217.622 1.00 72.59 318 THR E C 1
ATOM 24362 O O . THR E 1 300 ? 197.128 222.103 217.207 1.00 72.59 318 THR E O 1
ATOM 24373 N N . ALA E 1 301 ? 198.738 221.780 218.756 1.00 77.99 319 ALA E N 1
ATOM 24374 C CA . ALA E 1 301 ? 198.311 222.894 219.598 1.00 77.99 319 ALA E CA 1
ATOM 24375 C C . ALA E 1 301 ? 198.378 224.231 218.873 1.00 77.99 319 ALA E C 1
ATOM 24376 O O . ALA E 1 301 ? 197.563 225.121 219.137 1.00 77.99 319 ALA E O 1
ATOM 24383 N N . LYS E 1 302 ? 199.343 224.397 217.968 1.00 75.47 320 LYS E N 1
ATOM 24384 C CA . LYS E 1 302 ? 199.432 225.630 217.192 1.00 75.47 320 LYS E CA 1
ATOM 24385 C C . LYS E 1 302 ? 198.166 225.872 216.375 1.00 75.47 320 LYS E C 1
ATOM 24386 O O . LYS E 1 302 ? 197.658 226.997 216.321 1.00 75.47 320 LYS E O 1
ATOM 24405 N N . ALA E 1 303 ? 197.637 224.825 215.740 1.00 71.83 321 ALA E N 1
ATOM 24406 C CA . ALA E 1 303 ? 196.421 224.962 214.943 1.00 71.83 321 ALA E CA 1
ATOM 24407 C C . ALA E 1 303 ? 195.252 225.452 215.785 1.00 71.83 321 ALA E C 1
ATOM 24408 O O . ALA E 1 303 ? 194.397 226.201 215.299 1.00 71.83 321 ALA E O 1
ATOM 24415 N N . TYR E 1 304 ? 195.187 225.026 217.044 1.00 74.66 322 TYR E N 1
ATOM 24416 C CA . TYR E 1 304 ? 194.110 225.459 217.930 1.00 74.66 322 TYR E CA 1
ATOM 24417 C C . TYR E 1 304 ? 194.130 226.969 218.140 1.00 74.66 322 TYR E C 1
ATOM 24418 O O . TYR E 1 304 ? 193.089 227.630 218.066 1.00 74.66 322 TYR E O 1
ATOM 24436 N N . GLU E 1 305 ? 195.306 227.536 218.410 1.00 77.10 323 GLU E N 1
ATOM 24437 C CA . GLU E 1 305 ? 195.391 228.980 218.604 1.00 77.10 323 GLU E CA 1
ATOM 24438 C C . GLU E 1 305 ? 195.254 229.734 217.289 1.00 77.10 323 GLU E C 1
ATOM 24439 O O . GLU E 1 305 ? 194.723 230.849 217.269 1.00 77.10 323 GLU E O 1
ATOM 24451 N N . HIS E 1 306 ? 195.720 229.151 216.187 1.00 71.55 324 HIS E N 1
ATOM 24452 C CA . HIS E 1 306 ? 195.582 229.809 214.893 1.00 71.55 324 HIS E CA 1
ATOM 24453 C C . HIS E 1 306 ? 194.119 229.943 214.495 1.00 71.55 324 HIS E C 1
ATOM 24454 O O . HIS E 1 306 ? 193.678 231.014 214.063 1.00 71.55 324 HIS E O 1
ATOM 24468 N N . MET E 1 307 ? 193.355 228.860 214.622 1.00 70.23 325 MET E N 1
ATOM 24469 C CA . MET E 1 307 ? 191.944 228.878 214.265 1.00 70.23 325 MET E CA 1
ATOM 24470 C C . MET E 1 307 ? 191.083 229.597 215.295 1.00 70.23 325 MET E C 1
ATOM 24471 O O . MET E 1 307 ? 189.976 230.031 214.961 1.00 70.23 325 MET E O 1
ATOM 24485 N N . GLY E 1 308 ? 191.560 229.728 216.529 1.00 74.10 326 GLY E N 1
ATOM 24486 C CA . GLY E 1 308 ? 190.816 230.420 217.561 1.00 74.10 326 GLY E CA 1
ATOM 24487 C C . GLY E 1 308 ? 189.926 229.497 218.364 1.00 74.10 326 GLY E C 1
ATOM 24488 O O . GLY E 1 308 ? 188.743 229.780 218.567 1.00 74.10 326 GLY E O 1
ATOM 24492 N N . TYR E 1 309 ? 190.493 228.386 218.827 1.00 74.61 327 TYR E N 1
ATOM 24493 C CA . TYR E 1 309 ? 189.780 227.398 219.622 1.00 74.61 327 TYR E CA 1
ATOM 24494 C C . TYR E 1 309 ? 190.505 227.167 220.938 1.00 74.61 327 TYR E C 1
ATOM 24495 O O . TYR E 1 309 ? 191.733 227.253 221.015 1.00 74.61 327 TYR E O 1
ATOM 24513 N N . ASP E 1 310 ? 189.723 226.887 221.975 1.00 91.79 328 ASP E N 1
ATOM 24514 C CA . ASP E 1 310 ? 190.280 226.603 223.290 1.00 91.79 328 ASP E CA 1
ATOM 24515 C C . ASP E 1 310 ? 190.943 225.235 223.278 1.00 91.79 328 ASP E C 1
ATOM 24516 O O . ASP E 1 310 ? 190.281 224.219 223.045 1.00 91.79 328 ASP E O 1
ATOM 24525 N N . TYR E 1 311 ? 192.245 225.203 223.532 1.00 89.46 329 TYR E N 1
ATOM 24526 C CA . TYR E 1 311 ? 192.952 223.936 223.533 1.00 89.46 329 TYR E CA 1
ATOM 24527 C C . TYR E 1 311 ? 192.614 223.144 224.793 1.00 89.46 329 TYR E C 1
ATOM 24528 O O . TYR E 1 311 ? 192.143 223.687 225.796 1.00 89.46 329 TYR E O 1
ATOM 24546 N N . THR E 1 312 ? 192.855 221.840 224.727 1.00 104.30 330 THR E N 1
ATOM 24547 C CA . THR E 1 312 ? 192.569 220.953 225.844 1.00 104.30 330 THR E CA 1
ATOM 24548 C C . THR E 1 312 ? 193.513 221.255 227.001 1.00 104.30 330 THR E C 1
ATOM 24549 O O . THR E 1 312 ? 193.082 221.484 228.130 1.00 104.30 330 THR E O 1
ATOM 24560 N N . THR F 1 1 ? 242.475 206.712 181.035 1.00 68.88 19 THR F N 1
ATOM 24561 C CA . THR F 1 1 ? 241.107 206.607 181.522 1.00 68.88 19 THR F CA 1
ATOM 24562 C C . THR F 1 1 ? 241.098 206.424 183.033 1.00 68.88 19 THR F C 1
ATOM 24563 O O . THR F 1 1 ? 242.024 205.857 183.605 1.00 68.88 19 THR F O 1
ATOM 24574 N N . LEU F 1 2 ? 240.041 206.918 183.674 1.00 69.38 20 LEU F N 1
ATOM 24575 C CA . LEU F 1 2 ? 239.937 206.813 185.125 1.00 69.38 20 LEU F CA 1
ATOM 24576 C C . LEU F 1 2 ? 239.745 205.369 185.573 1.00 69.38 20 LEU F C 1
ATOM 24577 O O . LEU F 1 2 ? 240.282 204.958 186.607 1.00 69.38 20 LEU F O 1
ATOM 24593 N N . ARG F 1 3 ? 238.995 204.590 184.813 1.00 64.16 21 ARG F N 1
ATOM 24594 C CA . ARG F 1 3 ? 238.703 203.215 185.192 1.00 64.16 21 ARG F CA 1
ATOM 24595 C C . ARG F 1 3 ? 239.931 202.314 185.120 1.00 64.16 21 ARG F C 1
ATOM 24596 O O . ARG F 1 3 ? 240.565 202.232 184.061 1.00 64.16 21 ARG F O 1
ATOM 24617 N N . PRO F 1 4 ? 240.307 201.632 186.203 1.00 61.21 22 PRO F N 1
ATOM 24618 C CA . PRO F 1 4 ? 241.419 200.681 186.133 1.00 61.21 22 PRO F CA 1
ATOM 24619 C C . PRO F 1 4 ? 241.082 199.528 185.201 1.00 61.21 22 PRO F C 1
ATOM 24620 O O . PRO F 1 4 ? 239.915 199.219 184.956 1.00 61.21 22 PRO F O 1
ATOM 24631 N N . GLN F 1 5 ? 242.125 198.886 184.669 1.00 63.74 23 GLN F N 1
ATOM 24632 C CA . GLN F 1 5 ? 241.944 197.801 183.715 1.00 63.74 23 GLN F CA 1
ATOM 24633 C C . GLN F 1 5 ? 242.617 196.488 184.091 1.00 63.74 23 GLN F C 1
ATOM 24634 O O . GLN F 1 5 ? 242.418 195.498 183.381 1.00 63.74 23 GLN F O 1
ATOM 24648 N N . TYR F 1 6 ? 243.411 196.441 185.156 1.00 64.07 24 TYR F N 1
ATOM 24649 C CA . TYR F 1 6 ? 244.082 195.212 185.552 1.00 64.07 24 TYR F CA 1
ATOM 24650 C C . TYR F 1 6 ? 244.164 195.144 187.068 1.00 64.07 24 TYR F C 1
ATOM 24651 O O . TYR F 1 6 ? 244.109 196.163 187.758 1.00 64.07 24 TYR F O 1
ATOM 24669 N N . PHE F 1 7 ? 244.304 193.921 187.585 1.00 61.69 25 PHE F N 1
ATOM 24670 C CA . PHE F 1 7 ? 244.390 193.746 189.029 1.00 61.69 25 PHE F CA 1
ATOM 24671 C C . PHE F 1 7 ? 245.585 194.475 189.623 1.00 61.69 25 PHE F C 1
ATOM 24672 O O . PHE F 1 7 ? 245.566 194.804 190.813 1.00 61.69 25 PHE F O 1
ATOM 24689 N N . LYS F 1 8 ? 246.627 194.727 188.830 1.00 65.78 26 LYS F N 1
ATOM 24690 C CA . LYS F 1 8 ? 247.777 195.473 189.323 1.00 65.78 26 LYS F CA 1
ATOM 24691 C C . LYS F 1 8 ? 247.469 196.952 189.507 1.00 65.78 26 LYS F C 1
ATOM 24692 O O . LYS F 1 8 ? 248.262 197.662 190.132 1.00 65.78 26 LYS F O 1
ATOM 24711 N N . GLU F 1 9 ? 246.345 197.426 188.971 1.00 63.91 27 GLU F N 1
ATOM 24712 C CA . GLU F 1 9 ? 245.912 198.808 189.105 1.00 63.91 27 GLU F CA 1
ATOM 24713 C C . GLU F 1 9 ? 244.780 198.979 190.106 1.00 63.91 27 GLU F C 1
ATOM 24714 O O . GLU F 1 9 ? 244.609 200.076 190.644 1.00 63.91 27 GLU F O 1
ATOM 24726 N N . TYR F 1 10 ? 244.013 197.925 190.362 1.00 60.71 28 TYR F N 1
ATOM 24727 C CA . TYR F 1 10 ? 242.849 197.986 191.236 1.00 60.71 28 TYR F CA 1
ATOM 24728 C C . TYR F 1 10 ? 243.301 197.983 192.692 1.00 60.71 28 TYR F C 1
ATOM 24729 O O . TYR F 1 10 ? 243.804 196.974 193.193 1.00 60.71 28 TYR F O 1
ATOM 24747 N N . ILE F 1 11 ? 243.144 199.124 193.359 1.00 60.01 29 ILE F N 1
ATOM 24748 C CA . ILE F 1 11 ? 243.498 199.280 194.767 1.00 60.01 29 ILE F CA 1
ATOM 24749 C C . ILE F 1 11 ? 242.387 198.732 195.655 1.00 60.01 29 ILE F C 1
ATOM 24750 O O . ILE F 1 11 ? 241.199 198.847 195.334 1.00 60.01 29 ILE F O 1
ATOM 24766 N N . GLY F 1 12 ? 242.774 198.134 196.784 1.00 60.58 30 GLY F N 1
ATOM 24767 C CA . GLY F 1 12 ? 241.833 197.592 197.752 1.00 60.58 30 GLY F CA 1
ATOM 24768 C C . GLY F 1 12 ? 241.172 196.286 197.331 1.00 60.58 30 GLY F C 1
ATOM 24769 O O . GLY F 1 12 ? 241.572 195.621 196.381 1.00 60.58 30 GLY F O 1
ATOM 24773 N N . GLN F 1 13 ? 240.125 195.931 198.079 1.00 61.71 31 GLN F N 1
ATOM 24774 C CA . GLN F 1 13 ? 239.360 194.711 197.820 1.00 61.71 31 GLN F CA 1
ATOM 24775 C C . GLN F 1 13 ? 240.271 193.487 197.775 1.00 61.71 31 GLN F C 1
ATOM 24776 O O . GLN F 1 13 ? 240.106 192.590 196.948 1.00 61.71 31 GLN F O 1
ATOM 24790 N N . ASP F 1 14 ? 241.258 193.461 198.671 1.00 64.97 32 ASP F N 1
ATOM 24791 C CA . ASP F 1 14 ? 242.247 192.387 198.662 1.00 64.97 32 ASP F CA 1
ATOM 24792 C C . ASP F 1 14 ? 241.614 191.018 198.893 1.00 64.97 32 ASP F C 1
ATOM 24793 O O . ASP F 1 14 ? 242.022 190.028 198.275 1.00 64.97 32 ASP F O 1
ATOM 24802 N N . LYS F 1 15 ? 240.621 190.935 199.779 1.00 65.07 33 LYS F N 1
ATOM 24803 C CA . LYS F 1 15 ? 239.962 189.654 200.019 1.00 65.07 33 LYS F CA 1
ATOM 24804 C C . LYS F 1 15 ? 239.248 189.134 198.780 1.00 65.07 33 LYS F C 1
ATOM 24805 O O . LYS F 1 15 ? 239.102 187.919 198.614 1.00 65.07 33 LYS F O 1
ATOM 24824 N N . VAL F 1 16 ? 238.781 190.029 197.914 1.00 61.54 34 VAL F N 1
ATOM 24825 C CA . VAL F 1 16 ? 238.140 189.615 196.671 1.00 61.54 34 VAL F CA 1
ATOM 24826 C C . VAL F 1 16 ? 239.175 189.326 195.592 1.00 61.54 34 VAL F C 1
ATOM 24827 O O . VAL F 1 16 ? 239.103 188.304 194.903 1.00 61.54 34 VAL F O 1
ATOM 24840 N N . LYS F 1 17 ? 240.153 190.218 195.434 1.00 62.33 35 LYS F N 1
ATOM 24841 C CA . LYS F 1 17 ? 241.168 190.043 194.401 1.00 62.33 35 LYS F CA 1
ATOM 24842 C C . LYS F 1 17 ? 241.904 188.719 194.541 1.00 62.33 35 LYS F C 1
ATOM 24843 O O . LYS F 1 17 ? 242.137 188.023 193.547 1.00 62.33 35 LYS F O 1
ATOM 24862 N N . ASP F 1 18 ? 242.283 188.353 195.763 1.00 64.30 36 ASP F N 1
ATOM 24863 C CA . ASP F 1 18 ? 243.003 187.102 195.967 1.00 64.30 36 ASP F CA 1
ATOM 24864 C C . ASP F 1 18 ? 242.224 185.903 195.440 1.00 64.30 36 ASP F C 1
ATOM 24865 O O . ASP F 1 18 ? 242.796 185.020 194.793 1.00 64.30 36 ASP F O 1
ATOM 24874 N N . GLN F 1 19 ? 240.920 185.853 195.701 1.00 60.09 37 GLN F N 1
ATOM 24875 C CA . GLN F 1 19 ? 240.110 184.739 195.220 1.00 60.09 37 GLN F CA 1
ATOM 24876 C C . GLN F 1 19 ? 239.953 184.746 193.702 1.00 60.09 37 GLN F C 1
ATOM 24877 O O . GLN F 1 19 ? 240.173 183.723 193.045 1.00 60.09 37 GLN F O 1
ATOM 24891 N N . LEU F 1 20 ? 239.581 185.885 193.120 1.00 58.60 38 LEU F N 1
ATOM 24892 C CA . LEU F 1 20 ? 239.382 185.937 191.673 1.00 58.60 38 LEU F CA 1
ATOM 24893 C C . LEU F 1 20 ? 240.657 185.617 190.901 1.00 58.60 38 LEU F C 1
ATOM 24894 O O . LEU F 1 20 ? 240.600 185.000 189.833 1.00 58.60 38 LEU F O 1
ATOM 24910 N N . LYS F 1 21 ? 241.813 186.039 191.408 1.00 60.74 39 LYS F N 1
ATOM 24911 C CA . LYS F 1 21 ? 243.070 185.695 190.750 1.00 60.74 39 LYS F CA 1
ATOM 24912 C C . LYS F 1 21 ? 243.268 184.185 190.669 1.00 60.74 39 LYS F C 1
ATOM 24913 O O . LYS F 1 21 ? 243.601 183.646 189.608 1.00 60.74 39 LYS F O 1
ATOM 24932 N N . ILE F 1 22 ? 243.070 183.484 191.785 1.00 59.97 40 ILE F N 1
ATOM 24933 C CA . ILE F 1 22 ? 243.271 182.036 191.810 1.00 59.97 40 ILE F CA 1
ATOM 24934 C C . ILE F 1 22 ? 242.306 181.330 190.865 1.00 59.97 40 ILE F C 1
ATOM 24935 O O . ILE F 1 22 ? 242.695 180.430 190.114 1.00 59.97 40 ILE F O 1
ATOM 24951 N N . PHE F 1 23 ? 241.032 181.719 190.889 1.00 56.01 41 PHE F N 1
ATOM 24952 C CA . PHE F 1 23 ? 240.048 181.079 190.020 1.00 56.01 41 PHE F CA 1
ATOM 24953 C C . PHE F 1 23 ? 240.296 181.382 188.546 1.00 56.01 41 PHE F C 1
ATOM 24954 O O . PHE F 1 23 ? 240.122 180.504 187.695 1.00 56.01 41 PHE F O 1
ATOM 24971 N N . ILE F 1 24 ? 240.691 182.611 188.218 1.00 59.47 42 ILE F N 1
ATOM 24972 C CA . ILE F 1 24 ? 240.963 182.949 186.822 1.00 59.47 42 ILE F CA 1
ATOM 24973 C C . ILE F 1 24 ? 242.208 182.230 186.319 1.00 59.47 42 ILE F C 1
ATOM 24974 O O . ILE F 1 24 ? 242.241 181.749 185.181 1.00 59.47 42 ILE F O 1
ATOM 24990 N N . GLU F 1 25 ? 243.254 182.150 187.140 1.00 62.28 43 GLU F N 1
ATOM 24991 C CA . GLU F 1 25 ? 244.463 181.458 186.709 1.00 62.28 43 GLU F CA 1
ATOM 24992 C C . GLU F 1 25 ? 244.201 179.975 186.482 1.00 62.28 43 GLU F C 1
ATOM 24993 O O . GLU F 1 25 ? 244.699 179.390 185.514 1.00 62.28 43 GLU F O 1
ATOM 25005 N N . ALA F 1 26 ? 243.427 179.346 187.368 1.00 60.42 44 ALA F N 1
ATOM 25006 C CA . ALA F 1 26 ? 243.070 177.944 187.182 1.00 60.42 44 ALA F CA 1
ATOM 25007 C C . ALA F 1 26 ? 242.279 177.740 185.899 1.00 60.42 44 ALA F C 1
ATOM 25008 O O . ALA F 1 26 ? 242.485 176.755 185.183 1.00 60.42 44 ALA F O 1
ATOM 25015 N N . ALA F 1 27 ? 241.366 178.656 185.593 1.00 60.82 45 ALA F N 1
ATOM 25016 C CA . ALA F 1 27 ? 240.561 178.559 184.382 1.00 60.82 45 ALA F CA 1
ATOM 25017 C C . ALA F 1 27 ? 241.355 178.817 183.113 1.00 60.82 45 ALA F C 1
ATOM 25018 O O . ALA F 1 27 ? 240.771 178.753 182.027 1.00 60.82 45 ALA F O 1
ATOM 25025 N N . LYS F 1 28 ? 242.654 179.099 183.208 1.00 62.83 46 LYS F N 1
ATOM 25026 C CA . LYS F 1 28 ? 243.487 179.250 182.022 1.00 62.83 46 LYS F CA 1
ATOM 25027 C C . LYS F 1 28 ? 244.368 178.042 181.753 1.00 62.83 46 LYS F C 1
ATOM 25028 O O . LYS F 1 28 ? 244.664 177.765 180.587 1.00 62.83 46 LYS F O 1
ATOM 25047 N N . LEU F 1 29 ? 244.795 177.301 182.778 1.00 63.39 47 LEU F N 1
ATOM 25048 C CA . LEU F 1 29 ? 245.533 176.079 182.490 1.00 63.39 47 LEU F CA 1
ATOM 25049 C C . LEU F 1 29 ? 244.623 175.109 181.757 1.00 63.39 47 LEU F C 1
ATOM 25050 O O . LEU F 1 29 ? 245.048 174.415 180.827 1.00 63.39 47 LEU F O 1
ATOM 25066 N N . ARG F 1 30 ? 243.367 175.043 182.175 1.00 63.43 48 ARG F N 1
ATOM 25067 C CA . ARG F 1 30 ? 242.332 174.367 181.420 1.00 63.43 48 ARG F CA 1
ATOM 25068 C C . ARG F 1 30 ? 241.759 175.399 180.464 1.00 63.43 48 ARG F C 1
ATOM 25069 O O . ARG F 1 30 ? 241.649 176.578 180.811 1.00 63.43 48 ARG F O 1
ATOM 25090 N N . ASP F 1 31 ? 241.395 174.970 179.262 1.00 68.62 49 ASP F N 1
ATOM 25091 C CA . ASP F 1 31 ? 240.753 175.884 178.322 1.00 68.62 49 ASP F CA 1
ATOM 25092 C C . ASP F 1 31 ? 239.255 175.856 178.611 1.00 68.62 49 ASP F C 1
ATOM 25093 O O . ASP F 1 31 ? 238.475 175.149 177.972 1.00 68.62 49 ASP F O 1
ATOM 25102 N N . GLU F 1 32 ? 238.852 176.643 179.608 1.00 67.22 50 GLU F N 1
ATOM 25103 C CA . GLU F 1 32 ? 237.476 176.627 180.077 1.00 67.22 50 GLU F CA 1
ATOM 25104 C C . GLU F 1 32 ? 237.026 178.037 180.435 1.00 67.22 50 GLU F C 1
ATOM 25105 O O . GLU F 1 32 ? 237.840 178.933 180.666 1.00 67.22 50 GLU F O 1
ATOM 25117 N N . ALA F 1 33 ? 235.709 178.221 180.468 1.00 64.87 51 ALA F N 1
ATOM 25118 C CA . ALA F 1 33 ? 235.109 179.474 180.903 1.00 64.87 51 ALA F CA 1
ATOM 25119 C C . ALA F 1 33 ? 235.058 179.557 182.424 1.00 64.87 51 ALA F C 1
ATOM 25120 O O . ALA F 1 33 ? 234.968 178.543 183.120 1.00 64.87 51 ALA F O 1
ATOM 25127 N N . LEU F 1 34 ? 235.120 180.782 182.938 1.00 60.81 52 LEU F N 1
ATOM 25128 C CA . LEU F 1 34 ? 234.999 181.000 184.372 1.00 60.81 52 LEU F CA 1
ATOM 25129 C C . LEU F 1 34 ? 233.561 180.765 184.826 1.00 60.81 52 LEU F C 1
ATOM 25130 O O . LEU F 1 34 ? 232.606 181.036 184.096 1.00 60.81 52 LEU F O 1
ATOM 25146 N N . ASP F 1 35 ? 233.411 180.250 186.044 1.00 60.45 53 ASP F N 1
ATOM 25147 C CA . ASP F 1 35 ? 232.085 180.026 186.610 1.00 60.45 53 ASP F CA 1
ATOM 25148 C C . ASP F 1 35 ? 231.348 181.329 186.909 1.00 60.45 53 ASP F C 1
ATOM 25149 O O . ASP F 1 35 ? 231.949 182.369 187.183 1.00 60.45 53 ASP F O 1
ATOM 25158 N N . HIS F 1 36 ? 230.023 181.244 186.859 1.00 63.20 54 HIS F N 1
ATOM 25159 C CA . HIS F 1 36 ? 229.155 182.383 187.134 1.00 63.20 54 HIS F CA 1
ATOM 25160 C C . HIS F 1 36 ? 229.455 182.977 188.507 1.00 63.20 54 HIS F C 1
ATOM 25161 O O . HIS F 1 36 ? 229.530 182.255 189.502 1.00 63.20 54 HIS F O 1
ATOM 25175 N N . THR F 1 37 ? 229.628 184.297 188.559 1.00 59.24 55 THR F N 1
ATOM 25176 C CA . THR F 1 37 ? 230.044 184.997 189.767 1.00 59.24 55 THR F CA 1
ATOM 25177 C C . THR F 1 37 ? 229.020 186.057 190.149 1.00 59.24 55 THR F C 1
ATOM 25178 O O . THR F 1 37 ? 228.529 186.796 189.292 1.00 59.24 55 THR F O 1
ATOM 25189 N N . LEU F 1 38 ? 228.699 186.124 191.438 1.00 62.83 56 LEU F N 1
ATOM 25190 C CA . LEU F 1 38 ? 227.784 187.119 191.985 1.00 62.83 56 LEU F CA 1
ATOM 25191 C C . LEU F 1 38 ? 228.541 188.096 192.876 1.00 62.83 56 LEU F C 1
ATOM 25192 O O . LEU F 1 38 ? 229.140 187.690 193.877 1.00 62.83 56 LEU F O 1
ATOM 25208 N N . LEU F 1 39 ? 228.493 189.376 192.522 1.00 61.52 57 LEU F N 1
ATOM 25209 C CA . LEU F 1 39 ? 229.108 190.452 193.290 1.00 61.52 57 LEU F CA 1
ATOM 25210 C C . LEU F 1 39 ? 227.998 191.237 193.970 1.00 61.52 57 LEU F C 1
ATOM 25211 O O . LEU F 1 39 ? 227.019 191.612 193.322 1.00 61.52 57 LEU F O 1
ATOM 25227 N N . PHE F 1 40 ? 228.139 191.483 195.269 1.00 65.00 58 PHE F N 1
ATOM 25228 C CA . PHE F 1 40 ? 227.108 192.208 195.992 1.00 65.00 58 PHE F CA 1
ATOM 25229 C C . PHE F 1 40 ? 227.722 193.082 197.073 1.00 65.00 58 PHE F C 1
ATOM 25230 O O . PHE F 1 40 ? 228.785 192.775 197.615 1.00 65.00 58 PHE F O 1
ATOM 25247 N N . GLY F 1 41 ? 227.024 194.174 197.379 1.00 63.21 59 GLY F N 1
ATOM 25248 C CA . GLY F 1 41 ? 227.450 195.121 198.380 1.00 63.21 59 GLY F CA 1
ATOM 25249 C C . GLY F 1 41 ? 226.860 196.498 198.149 1.00 63.21 59 GLY F C 1
ATOM 25250 O O . GLY F 1 41 ? 226.090 196.718 197.210 1.00 63.21 59 GLY F O 1
ATOM 25254 N N . PRO F 1 42 ? 227.210 197.454 199.004 1.00 59.43 60 PRO F N 1
ATOM 25255 C CA . PRO F 1 42 ? 226.691 198.818 198.858 1.00 59.43 60 PRO F CA 1
ATOM 25256 C C . PRO F 1 42 ? 227.021 199.413 197.501 1.00 59.43 60 PRO F C 1
ATOM 25257 O O . PRO F 1 42 ? 227.998 199.012 196.853 1.00 59.43 60 PRO F O 1
ATOM 25268 N N . PRO F 1 43 ? 226.228 200.378 197.041 1.00 59.73 61 PRO F N 1
ATOM 25269 C CA . PRO F 1 43 ? 226.463 200.977 195.723 1.00 59.73 61 PRO F CA 1
ATOM 25270 C C . PRO F 1 43 ? 227.672 201.899 195.688 1.00 59.73 61 PRO F C 1
ATOM 25271 O O . PRO F 1 43 ? 228.009 202.562 196.671 1.00 59.73 61 PRO F O 1
ATOM 25282 N N . GLY F 1 44 ? 228.320 201.943 194.526 1.00 58.08 62 GLY F N 1
ATOM 25283 C CA . GLY F 1 44 ? 229.474 202.797 194.319 1.00 58.08 62 GLY F CA 1
ATOM 25284 C C . GLY F 1 44 ? 230.804 202.292 194.827 1.00 58.08 62 GLY F C 1
ATOM 25285 O O . GLY F 1 44 ? 231.762 203.069 194.857 1.00 58.08 62 GLY F O 1
ATOM 25289 N N . LEU F 1 45 ? 230.910 201.027 195.223 1.00 58.86 63 LEU F N 1
ATOM 25290 C CA . LEU F 1 45 ? 232.170 200.506 195.736 1.00 58.86 63 LEU F CA 1
ATOM 25291 C C . LEU F 1 45 ? 233.102 199.975 194.655 1.00 58.86 63 LEU F C 1
ATOM 25292 O O . LEU F 1 45 ? 234.247 199.641 194.971 1.00 58.86 63 LEU F O 1
ATOM 25308 N N . GLY F 1 46 ? 232.654 199.862 193.414 1.00 57.61 64 GLY F N 1
ATOM 25309 C CA . GLY F 1 46 ? 233.516 199.454 192.330 1.00 57.61 64 GLY F CA 1
ATOM 25310 C C . GLY F 1 46 ? 233.254 198.094 191.709 1.00 57.61 64 GLY F C 1
ATOM 25311 O O . GLY F 1 46 ? 234.171 197.535 191.099 1.00 57.61 64 GLY F O 1
ATOM 25315 N N . LYS F 1 47 ? 232.048 197.547 191.839 1.00 59.78 65 LYS F N 1
ATOM 25316 C CA . LYS F 1 47 ? 231.790 196.217 191.299 1.00 59.78 65 LYS F CA 1
ATOM 25317 C C . LYS F 1 47 ? 231.607 196.224 189.785 1.00 59.78 65 LYS F C 1
ATOM 25318 O O . LYS F 1 47 ? 231.970 195.247 189.124 1.00 59.78 65 LYS F O 1
ATOM 25337 N N . THR F 1 48 ? 231.057 197.295 189.211 1.00 60.59 66 THR F N 1
ATOM 25338 C CA . THR F 1 48 ? 231.002 197.392 187.754 1.00 60.59 66 THR F CA 1
ATOM 25339 C C . THR F 1 48 ? 232.401 197.439 187.153 1.00 60.59 66 THR F C 1
ATOM 25340 O O . THR F 1 48 ? 232.679 196.772 186.151 1.00 60.59 66 THR F O 1
ATOM 25351 N N . THR F 1 49 ? 233.289 198.235 187.745 1.00 60.22 67 THR F N 1
ATOM 25352 C CA . THR F 1 49 ? 234.674 198.285 187.290 1.00 60.22 67 THR F CA 1
ATOM 25353 C C . THR F 1 49 ? 235.338 196.916 187.358 1.00 60.22 67 THR F C 1
ATOM 25354 O O . THR F 1 49 ? 236.129 196.559 186.479 1.00 60.22 67 THR F O 1
ATOM 25365 N N . MET F 1 50 ? 235.043 196.142 188.403 1.00 60.08 68 MET F N 1
ATOM 25366 C CA . MET F 1 50 ? 235.632 194.812 188.535 1.00 60.08 68 MET F CA 1
ATOM 25367 C C . MET F 1 50 ? 235.281 193.917 187.353 1.00 60.08 68 MET F C 1
ATOM 25368 O O . MET F 1 50 ? 236.109 193.116 186.909 1.00 60.08 68 MET F O 1
ATOM 25382 N N . ALA F 1 51 ? 234.062 194.034 186.828 1.00 60.29 69 ALA F N 1
ATOM 25383 C CA . ALA F 1 51 ? 233.667 193.209 185.690 1.00 60.29 69 ALA F CA 1
ATOM 25384 C C . ALA F 1 51 ? 234.587 193.418 184.492 1.00 60.29 69 ALA F C 1
ATOM 25385 O O . ALA F 1 51 ? 234.959 192.454 183.815 1.00 60.29 69 ALA F O 1
ATOM 25392 N N . PHE F 1 52 ? 234.972 194.663 184.219 1.00 62.18 70 PHE F N 1
ATOM 25393 C CA . PHE F 1 52 ? 235.895 194.931 183.120 1.00 62.18 70 PHE F CA 1
ATOM 25394 C C . PHE F 1 52 ? 237.261 194.298 183.356 1.00 62.18 70 PHE F C 1
ATOM 25395 O O . PHE F 1 52 ? 237.900 193.824 182.411 1.00 62.18 70 PHE F O 1
ATOM 25412 N N . VAL F 1 53 ? 237.733 194.285 184.600 1.00 61.10 71 VAL F N 1
ATOM 25413 C CA . VAL F 1 53 ? 239.018 193.654 184.893 1.00 61.10 71 VAL F CA 1
ATOM 25414 C C . VAL F 1 53 ? 238.966 192.162 184.583 1.00 61.10 71 VAL F C 1
ATOM 25415 O O . VAL F 1 53 ? 239.881 191.608 183.964 1.00 61.10 71 VAL F O 1
ATOM 25428 N N . ILE F 1 54 ? 237.901 191.486 185.017 1.00 60.64 72 ILE F N 1
ATOM 25429 C CA . ILE F 1 54 ? 237.769 190.054 184.754 1.00 60.64 72 ILE F CA 1
ATOM 25430 C C . ILE F 1 54 ? 237.760 189.788 183.255 1.00 60.64 72 ILE F C 1
ATOM 25431 O O . ILE F 1 54 ? 238.467 188.905 182.758 1.00 60.64 72 ILE F O 1
ATOM 25447 N N . ALA F 1 55 ? 236.966 190.556 182.512 1.00 64.19 73 ALA F N 1
ATOM 25448 C CA . ALA F 1 55 ? 236.905 190.383 181.065 1.00 64.19 73 ALA F CA 1
ATOM 25449 C C . ALA F 1 55 ? 238.267 190.589 180.412 1.00 64.19 73 ALA F C 1
ATOM 25450 O O . ALA F 1 55 ? 238.638 189.849 179.495 1.00 64.19 73 ALA F O 1
ATOM 25457 N N . ASN F 1 56 ? 239.028 191.585 180.865 1.00 62.80 74 ASN F N 1
ATOM 25458 C CA . ASN F 1 56 ? 240.352 191.812 180.294 1.00 62.80 74 ASN F CA 1
ATOM 25459 C C . ASN F 1 56 ? 241.350 190.735 180.708 1.00 62.80 74 ASN F C 1
ATOM 25460 O O . ASN F 1 56 ? 242.220 190.362 179.916 1.00 62.80 74 ASN F O 1
ATOM 25471 N N . GLU F 1 57 ? 241.258 190.225 181.938 1.00 62.91 75 GLU F N 1
ATOM 25472 C CA . GLU F 1 57 ? 242.174 189.158 182.336 1.00 62.91 75 GLU F CA 1
ATOM 25473 C C . GLU F 1 57 ? 241.867 187.863 181.595 1.00 62.91 75 GLU F C 1
ATOM 25474 O O . GLU F 1 57 ? 242.783 187.115 181.236 1.00 62.91 75 GLU F O 1
ATOM 25486 N N . MET F 1 58 ? 240.588 187.575 181.363 1.00 65.27 76 MET F N 1
ATOM 25487 C CA . MET F 1 58 ? 240.233 186.427 180.537 1.00 65.27 76 MET F CA 1
ATOM 25488 C C . MET F 1 58 ? 240.605 186.666 179.081 1.00 65.27 76 MET F C 1
ATOM 25489 O O . MET F 1 58 ? 240.833 185.709 178.333 1.00 65.27 76 MET F O 1
ATOM 25503 N N . GLY F 1 59 ? 240.680 187.927 178.667 1.00 65.52 77 GLY F N 1
ATOM 25504 C CA . GLY F 1 59 ? 240.962 188.257 177.283 1.00 65.52 77 GLY F CA 1
ATOM 25505 C C . GLY F 1 59 ? 239.791 187.957 176.376 1.00 65.52 77 GLY F C 1
ATOM 25506 O O . GLY F 1 59 ? 239.976 187.380 175.298 1.00 65.52 77 GLY F O 1
ATOM 25510 N N . VAL F 1 60 ? 238.584 188.334 176.791 1.00 67.71 78 VAL F N 1
ATOM 25511 C CA . VAL F 1 60 ? 237.368 188.058 176.044 1.00 67.71 78 VAL F CA 1
ATOM 25512 C C . VAL F 1 60 ? 236.532 189.326 175.947 1.00 67.71 78 VAL F C 1
ATOM 25513 O O . VAL F 1 60 ? 236.752 190.305 176.661 1.00 67.71 78 VAL F O 1
ATOM 25526 N N . ASN F 1 61 ? 235.568 189.294 175.034 1.00 71.28 79 ASN F N 1
ATOM 25527 C CA . ASN F 1 61 ? 234.652 190.408 174.849 1.00 71.28 79 ASN F CA 1
ATOM 25528 C C . ASN F 1 61 ? 233.683 190.502 176.020 1.00 71.28 79 ASN F C 1
ATOM 25529 O O . ASN F 1 61 ? 233.404 189.515 176.705 1.00 71.28 79 ASN F O 1
ATOM 25540 N N . LEU F 1 62 ? 233.174 191.709 176.250 1.00 70.80 80 LEU F N 1
ATOM 25541 C CA . LEU F 1 62 ? 232.215 191.972 177.312 1.00 70.80 80 LEU F CA 1
ATOM 25542 C C . LEU F 1 62 ? 230.995 192.679 176.745 1.00 70.80 80 LEU F C 1
ATOM 25543 O O . LEU F 1 62 ? 231.126 193.627 175.964 1.00 70.80 80 LEU F O 1
ATOM 25559 N N . LYS F 1 63 ? 229.817 192.215 177.145 1.00 81.11 81 LYS F N 1
ATOM 25560 C CA . LYS F 1 63 ? 228.547 192.795 176.742 1.00 81.11 81 LYS F CA 1
ATOM 25561 C C . LYS F 1 63 ? 227.778 193.166 177.999 1.00 81.11 81 LYS F C 1
ATOM 25562 O O . LYS F 1 63 ? 227.793 192.424 178.984 1.00 81.11 81 LYS F O 1
ATOM 25581 N N . GLN F 1 64 ? 227.108 194.311 177.967 1.00 76.98 82 GLN F N 1
ATOM 25582 C CA . GLN F 1 64 ? 226.434 194.841 179.141 1.00 76.98 82 GLN F CA 1
ATOM 25583 C C . GLN F 1 64 ? 224.952 195.060 178.877 1.00 76.98 82 GLN F C 1
ATOM 25584 O O . GLN F 1 64 ? 224.538 195.386 177.762 1.00 76.98 82 GLN F O 1
ATOM 25598 N N . THR F 1 65 ? 224.161 194.857 179.925 1.00 81.13 83 THR F N 1
ATOM 25599 C CA . THR F 1 65 ? 222.733 195.137 179.917 1.00 81.13 83 THR F CA 1
ATOM 25600 C C . THR F 1 65 ? 222.299 195.335 181.364 1.00 81.13 83 THR F C 1
ATOM 25601 O O . THR F 1 65 ? 223.132 195.383 182.274 1.00 81.13 83 THR F O 1
ATOM 25612 N N . SER F 1 66 ? 220.993 195.458 181.580 1.00 87.11 84 SER F N 1
ATOM 25613 C CA . SER F 1 66 ? 220.466 195.602 182.928 1.00 87.11 84 SER F CA 1
ATOM 25614 C C . SER F 1 66 ? 219.123 194.897 183.020 1.00 87.11 84 SER F C 1
ATOM 25615 O O . SER F 1 66 ? 218.431 194.699 182.019 1.00 87.11 84 SER F O 1
ATOM 25623 N N . GLY F 1 67 ? 218.777 194.497 184.240 1.00 90.17 85 GLY F N 1
ATOM 25624 C CA . GLY F 1 67 ? 217.537 193.811 184.509 1.00 90.17 85 GLY F CA 1
ATOM 25625 C C . GLY F 1 67 ? 216.336 194.515 183.917 1.00 90.17 85 GLY F C 1
ATOM 25626 O O . GLY F 1 67 ? 215.566 193.943 183.140 1.00 90.17 85 GLY F O 1
ATOM 25630 N N . PRO F 1 68 ? 216.160 195.787 184.274 1.00 88.86 86 PRO F N 1
ATOM 25631 C CA . PRO F 1 68 ? 215.004 196.537 183.765 1.00 88.86 86 PRO F CA 1
ATOM 25632 C C . PRO F 1 68 ? 214.990 196.690 182.259 1.00 88.86 86 PRO F C 1
ATOM 25633 O O . PRO F 1 68 ? 213.914 196.860 181.674 1.00 88.86 86 PRO F O 1
ATOM 25644 N N . ALA F 1 69 ? 216.149 196.628 181.605 1.00 94.82 87 ALA F N 1
ATOM 25645 C CA . ALA F 1 69 ? 216.202 196.795 180.160 1.00 94.82 87 ALA F CA 1
ATOM 25646 C C . ALA F 1 69 ? 215.660 195.594 179.399 1.00 94.82 87 ALA F C 1
ATOM 25647 O O . ALA F 1 69 ? 215.413 195.714 178.195 1.00 94.82 87 ALA F O 1
ATOM 25654 N N . ILE F 1 70 ? 215.472 194.453 180.051 1.00 99.18 88 ILE F N 1
ATOM 25655 C CA . ILE F 1 70 ? 214.919 193.267 179.408 1.00 99.18 88 ILE F CA 1
ATOM 25656 C C . ILE F 1 70 ? 213.428 193.285 179.728 1.00 99.18 88 ILE F C 1
ATOM 25657 O O . ILE F 1 70 ? 213.005 192.906 180.824 1.00 99.18 88 ILE F O 1
ATOM 25673 N N . GLU F 1 71 ? 212.630 193.731 178.755 1.00 109.93 89 GLU F N 1
ATOM 25674 C CA . GLU F 1 71 ? 211.206 193.962 178.983 1.00 109.93 89 GLU F CA 1
ATOM 25675 C C . GLU F 1 71 ? 210.413 192.672 179.158 1.00 109.93 89 GLU F C 1
ATOM 25676 O O . GLU F 1 71 ? 209.408 192.667 179.877 1.00 109.93 89 GLU F O 1
ATOM 25688 N N . LYS F 1 72 ? 210.830 191.579 178.527 1.00 106.81 90 LYS F N 1
ATOM 25689 C CA . LYS F 1 72 ? 210.040 190.358 178.602 1.00 106.81 90 LYS F CA 1
ATOM 25690 C C . LYS F 1 72 ? 210.926 189.148 178.356 1.00 106.81 90 LYS F C 1
ATOM 25691 O O . LYS F 1 72 ? 212.014 189.251 177.784 1.00 106.81 90 LYS F O 1
ATOM 25710 N N . ALA F 1 73 ? 210.419 187.990 178.786 1.00 102.94 91 ALA F N 1
ATOM 25711 C CA . ALA F 1 73 ? 211.163 186.740 178.669 1.00 102.94 91 ALA F CA 1
ATOM 25712 C C . ALA F 1 73 ? 211.683 186.508 177.259 1.00 102.94 91 ALA F C 1
ATOM 25713 O O . ALA F 1 73 ? 212.755 185.919 177.083 1.00 102.94 91 ALA F O 1
ATOM 25720 N N . GLY F 1 74 ? 210.946 186.950 176.241 1.00 100.68 92 GLY F N 1
ATOM 25721 C CA . GLY F 1 74 ? 211.417 186.757 174.883 1.00 100.68 92 GLY F CA 1
ATOM 25722 C C . GLY F 1 74 ? 212.638 187.590 174.562 1.00 100.68 92 GLY F C 1
ATOM 25723 O O . GLY F 1 74 ? 213.501 187.159 173.792 1.00 100.68 92 GLY F O 1
ATOM 25727 N N . ASP F 1 75 ? 212.740 188.778 175.159 1.00 104.48 93 ASP F N 1
ATOM 25728 C CA . ASP F 1 75 ? 213.882 189.644 174.890 1.00 104.48 93 ASP F CA 1
ATOM 25729 C C . ASP F 1 75 ? 215.181 189.000 175.358 1.00 104.48 93 ASP F C 1
ATOM 25730 O O . ASP F 1 75 ? 216.231 189.160 174.723 1.00 104.48 93 ASP F O 1
ATOM 25739 N N . LEU F 1 76 ? 215.125 188.262 176.469 1.00 99.75 94 LEU F N 1
ATOM 25740 C CA . LEU F 1 76 ? 216.306 187.567 176.969 1.00 99.75 94 LEU F CA 1
ATOM 25741 C C . LEU F 1 76 ? 216.791 186.502 175.993 1.00 99.75 94 LEU F C 1
ATOM 25742 O O . LEU F 1 76 ? 217.995 186.390 175.735 1.00 99.75 94 LEU F O 1
ATOM 25758 N N . VAL F 1 77 ? 215.871 185.718 175.431 1.00 101.67 95 VAL F N 1
ATOM 25759 C CA . VAL F 1 77 ? 216.263 184.687 174.473 1.00 101.67 95 VAL F CA 1
ATOM 25760 C C . VAL F 1 77 ? 216.950 185.314 173.269 1.00 101.67 95 VAL F C 1
ATOM 25761 O O . VAL F 1 77 ? 217.942 184.783 172.756 1.00 101.67 95 VAL F O 1
ATOM 25774 N N . ALA F 1 78 ? 216.427 186.442 172.790 1.00 100.05 96 ALA F N 1
ATOM 25775 C CA . ALA F 1 78 ? 217.039 187.118 171.651 1.00 100.05 96 ALA F CA 1
ATOM 25776 C C . ALA F 1 78 ? 218.448 187.598 171.978 1.00 100.05 96 ALA F C 1
ATOM 25777 O O . ALA F 1 78 ? 219.359 187.486 171.150 1.00 100.05 96 ALA F O 1
ATOM 25784 N N . ILE F 1 79 ? 218.645 188.132 173.185 1.00 97.16 97 ILE F N 1
ATOM 25785 C CA . ILE F 1 79 ? 219.968 188.591 173.604 1.00 97.16 97 ILE F CA 1
ATOM 25786 C C . ILE F 1 79 ? 220.960 187.435 173.621 1.00 97.16 97 ILE F C 1
ATOM 25787 O O . ILE F 1 79 ? 222.073 187.540 173.092 1.00 97.16 97 ILE F O 1
ATOM 25803 N N . LEU F 1 80 ? 220.572 186.315 174.231 1.00 93.97 98 LEU F N 1
ATOM 25804 C CA . LEU F 1 80 ? 221.473 185.173 174.337 1.00 93.97 98 LEU F CA 1
ATOM 25805 C C . LEU F 1 80 ? 221.955 184.692 172.976 1.00 93.97 98 LEU F C 1
ATOM 25806 O O . LEU F 1 80 ? 223.078 184.192 172.861 1.00 93.97 98 LEU F O 1
ATOM 25822 N N . ASN F 1 81 ? 221.141 184.845 171.936 1.00 100.42 99 ASN F N 1
ATOM 25823 C CA . ASN F 1 81 ? 221.556 184.423 170.604 1.00 100.42 99 ASN F CA 1
ATOM 25824 C C . ASN F 1 81 ? 222.708 185.246 170.043 1.00 100.42 99 ASN F C 1
ATOM 25825 O O . ASN F 1 81 ? 223.324 184.818 169.061 1.00 100.42 99 ASN F O 1
ATOM 25836 N N . ASP F 1 82 ? 223.024 186.395 170.635 1.00 96.47 100 ASP F N 1
ATOM 25837 C CA . ASP F 1 82 ? 224.140 187.211 170.175 1.00 96.47 100 ASP F CA 1
ATOM 25838 C C . ASP F 1 82 ? 225.431 186.935 170.935 1.00 96.47 100 ASP F C 1
ATOM 25839 O O . ASP F 1 82 ? 226.492 187.417 170.523 1.00 96.47 100 ASP F O 1
ATOM 25848 N N . LEU F 1 83 ? 225.367 186.168 172.017 1.00 89.33 101 LEU F N 1
ATOM 25849 C CA . LEU F 1 83 ? 226.561 185.822 172.774 1.00 89.33 101 LEU F CA 1
ATOM 25850 C C . LEU F 1 83 ? 227.440 184.864 171.981 1.00 89.33 101 LEU F C 1
ATOM 25851 O O . LEU F 1 83 ? 226.969 183.838 171.482 1.00 89.33 101 LEU F O 1
ATOM 25867 N N . GLU F 1 84 ? 228.710 185.215 171.847 1.00 89.38 102 GLU F N 1
ATOM 25868 C CA . GLU F 1 84 ? 229.695 184.358 171.210 1.00 89.38 102 GLU F CA 1
ATOM 25869 C C . GLU F 1 84 ? 230.353 183.455 172.243 1.00 89.38 102 GLU F C 1
ATOM 25870 O O . GLU F 1 84 ? 230.239 183.689 173.449 1.00 89.38 102 GLU F O 1
ATOM 25882 N N . PRO F 1 85 ? 231.044 182.404 171.806 1.00 85.83 103 PRO F N 1
ATOM 25883 C CA . PRO F 1 85 ? 231.708 181.513 172.767 1.00 85.83 103 PRO F CA 1
ATOM 25884 C C . PRO F 1 85 ? 232.704 182.265 173.638 1.00 85.83 103 PRO F C 1
ATOM 25885 O O . PRO F 1 85 ? 233.551 183.011 173.144 1.00 85.83 103 PRO F O 1
ATOM 25896 N N . GLY F 1 86 ? 232.594 182.055 174.947 1.00 79.30 104 GLY F N 1
ATOM 25897 C CA . GLY F 1 86 ? 233.435 182.713 175.924 1.00 79.30 104 GLY F CA 1
ATOM 25898 C C . GLY F 1 86 ? 233.002 184.112 176.302 1.00 79.30 104 GLY F C 1
ATOM 25899 O O . GLY F 1 86 ? 233.605 184.704 177.204 1.00 79.30 104 GLY F O 1
ATOM 25903 N N . ASP F 1 87 ? 231.973 184.654 175.658 1.00 81.22 105 ASP F N 1
ATOM 25904 C CA . ASP F 1 87 ? 231.502 185.990 175.984 1.00 81.22 105 ASP F CA 1
ATOM 25905 C C . ASP F 1 87 ? 231.020 186.061 177.426 1.00 81.22 105 ASP F C 1
ATOM 25906 O O . ASP F 1 87 ? 230.465 185.104 177.967 1.00 81.22 105 ASP F O 1
ATOM 25915 N N . ILE F 1 88 ? 231.244 187.213 178.050 1.00 69.32 106 ILE F N 1
ATOM 25916 C CA . ILE F 1 88 ? 230.785 187.478 179.407 1.00 69.32 106 ILE F CA 1
ATOM 25917 C C . ILE F 1 88 ? 229.548 188.356 179.336 1.00 69.32 106 ILE F C 1
ATOM 25918 O O . ILE F 1 88 ? 229.529 189.357 178.611 1.00 69.32 106 ILE F O 1
ATOM 25934 N N . LEU F 1 89 ? 228.514 187.981 180.075 1.00 73.53 107 LEU F N 1
ATOM 25935 C CA . LEU F 1 89 ? 227.288 188.758 180.176 1.00 73.53 107 LEU F CA 1
ATOM 25936 C C . LEU F 1 89 ? 227.191 189.330 181.581 1.00 73.53 107 LEU F C 1
ATOM 25937 O O . LEU F 1 89 ? 227.147 188.574 182.555 1.00 73.53 107 LEU F O 1
ATOM 25953 N N . PHE F 1 90 ? 227.153 190.653 181.686 1.00 70.86 108 PHE F N 1
ATOM 25954 C CA . PHE F 1 90 ? 227.017 191.337 182.964 1.00 70.86 108 PHE F CA 1
ATOM 25955 C C . PHE F 1 90 ? 225.603 191.890 183.054 1.00 70.86 108 PHE F C 1
ATOM 25956 O O . PHE F 1 90 ? 225.146 192.581 182.139 1.00 70.86 108 PHE F O 1
ATOM 25973 N N . ILE F 1 91 ? 224.917 191.591 184.150 1.00 75.27 109 ILE F N 1
ATOM 25974 C CA . ILE F 1 91 ? 223.534 192.005 184.353 1.00 75.27 109 ILE F CA 1
ATOM 25975 C C . ILE F 1 91 ? 223.474 192.762 185.672 1.00 75.27 109 ILE F C 1
ATOM 25976 O O . ILE F 1 91 ? 223.514 192.159 186.750 1.00 75.27 109 ILE F O 1
ATOM 25992 N N . ASP F 1 92 ? 223.370 194.081 185.595 1.00 80.04 110 ASP F N 1
ATOM 25993 C CA . ASP F 1 92 ? 223.260 194.908 186.784 1.00 80.04 110 ASP F CA 1
ATOM 25994 C C . ASP F 1 92 ? 221.833 194.915 187.319 1.00 80.04 110 ASP F C 1
ATOM 25995 O O . ASP F 1 92 ? 220.866 194.710 186.582 1.00 80.04 110 ASP F O 1
ATOM 26004 N N . GLU F 1 93 ? 221.715 195.161 188.621 1.00 85.84 111 GLU F N 1
ATOM 26005 C CA . GLU F 1 93 ? 220.424 195.206 189.306 1.00 85.84 111 GLU F CA 1
ATOM 26006 C C . GLU F 1 93 ? 219.623 193.925 189.076 1.00 85.84 111 GLU F C 1
ATOM 26007 O O . GLU F 1 93 ? 218.403 193.945 188.903 1.00 85.84 111 GLU F O 1
ATOM 26019 N N . ILE F 1 94 ? 220.331 192.794 189.082 1.00 77.47 112 ILE F N 1
ATOM 26020 C CA . ILE F 1 94 ? 219.750 191.494 188.766 1.00 77.47 112 ILE F CA 1
ATOM 26021 C C . ILE F 1 94 ? 218.591 191.109 189.679 1.00 77.47 112 ILE F C 1
ATOM 26022 O O . ILE F 1 94 ? 217.743 190.301 189.290 1.00 77.47 112 ILE F O 1
ATOM 26038 N N . HIS F 1 95 ? 218.528 191.669 190.888 1.00 85.87 113 HIS F N 1
ATOM 26039 C CA . HIS F 1 95 ? 217.431 191.375 191.809 1.00 85.87 113 HIS F CA 1
ATOM 26040 C C . HIS F 1 95 ? 216.073 191.939 191.396 1.00 85.87 113 HIS F C 1
ATOM 26041 O O . HIS F 1 95 ? 215.056 191.494 191.938 1.00 85.87 113 HIS F O 1
ATOM 26055 N N . ARG F 1 96 ? 216.009 192.901 190.478 1.00 90.38 114 ARG F N 1
ATOM 26056 C CA . ARG F 1 96 ? 214.731 193.474 190.069 1.00 90.38 114 ARG F CA 1
ATOM 26057 C C . ARG F 1 96 ? 214.254 192.948 188.722 1.00 90.38 114 ARG F C 1
ATOM 26058 O O . ARG F 1 96 ? 213.380 193.556 188.097 1.00 90.38 114 ARG F O 1
ATOM 26079 N N . MET F 1 97 ? 214.814 191.839 188.264 1.00 93.09 115 MET F N 1
ATOM 26080 C CA . MET F 1 97 ? 214.316 191.195 187.062 1.00 93.09 115 MET F CA 1
ATOM 26081 C C . MET F 1 97 ? 212.958 190.556 187.358 1.00 93.09 115 MET F C 1
ATOM 26082 O O . MET F 1 97 ? 212.745 190.037 188.459 1.00 93.09 115 MET F O 1
ATOM 26096 N N . PRO F 1 98 ? 212.010 190.600 186.419 1.00 98.65 116 PRO F N 1
ATOM 26097 C CA . PRO F 1 98 ? 210.696 189.993 186.677 1.00 98.65 116 PRO F CA 1
ATOM 26098 C C . PRO F 1 98 ? 210.747 188.482 186.872 1.00 98.65 116 PRO F C 1
ATOM 26099 O O . PRO F 1 98 ? 211.558 187.774 186.271 1.00 98.65 116 PRO F O 1
ATOM 26110 N N . MET F 1 99 ? 209.835 188.001 187.726 1.00 90.67 117 MET F N 1
ATOM 26111 C CA . MET F 1 99 ? 209.758 186.579 188.056 1.00 90.67 117 MET F CA 1
ATOM 26112 C C . MET F 1 99 ? 209.607 185.713 186.811 1.00 90.67 117 MET F C 1
ATOM 26113 O O . MET F 1 99 ? 210.254 184.667 186.691 1.00 90.67 117 MET F O 1
ATOM 26127 N N . ALA F 1 100 ? 208.747 186.124 185.880 1.00 94.54 118 ALA F N 1
ATOM 26128 C CA . ALA F 1 100 ? 208.586 185.377 184.640 1.00 94.54 118 ALA F CA 1
ATOM 26129 C C . ALA F 1 100 ? 209.858 185.370 183.807 1.00 94.54 118 ALA F C 1
ATOM 26130 O O . ALA F 1 100 ? 210.043 184.468 182.984 1.00 94.54 118 ALA F O 1
ATOM 26137 N N . VAL F 1 101 ? 210.729 186.354 183.999 1.00 96.42 119 VAL F N 1
ATOM 26138 C CA . VAL F 1 101 ? 211.990 186.425 183.269 1.00 96.42 119 VAL F CA 1
ATOM 26139 C C . VAL F 1 101 ? 213.101 185.700 184.016 1.00 96.42 119 VAL F C 1
ATOM 26140 O O . VAL F 1 101 ? 213.901 184.987 183.408 1.00 96.42 119 VAL F O 1
ATOM 26153 N N . GLU F 1 102 ? 213.151 185.866 185.339 1.00 89.37 120 GLU F N 1
ATOM 26154 C CA . GLU F 1 102 ? 214.178 185.214 186.146 1.00 89.37 120 GLU F CA 1
ATOM 26155 C C . GLU F 1 102 ? 214.141 183.700 185.987 1.00 89.37 120 GLU F C 1
ATOM 26156 O O . GLU F 1 102 ? 215.187 183.061 185.832 1.00 89.37 120 GLU F O 1
ATOM 26168 N N . GLU F 1 103 ? 212.947 183.109 186.012 1.00 85.35 121 GLU F N 1
ATOM 26169 C CA . GLU F 1 103 ? 212.813 181.666 185.848 1.00 85.35 121 GLU F CA 1
ATOM 26170 C C . GLU F 1 103 ? 213.299 181.181 184.488 1.00 85.35 121 GLU F C 1
ATOM 26171 O O . GLU F 1 103 ? 213.375 179.967 184.270 1.00 85.35 121 GLU F O 1
ATOM 26183 N N . VAL F 1 104 ? 213.617 182.092 183.572 1.00 92.74 122 VAL F N 1
ATOM 26184 C CA . VAL F 1 104 ? 214.161 181.710 182.277 1.00 92.74 122 VAL F CA 1
ATOM 26185 C C . VAL F 1 104 ? 215.654 181.406 182.370 1.00 92.74 122 VAL F C 1
ATOM 26186 O O . VAL F 1 104 ? 216.177 180.606 181.589 1.00 92.74 122 VAL F O 1
ATOM 26199 N N . LEU F 1 105 ? 216.358 182.048 183.307 1.00 86.42 123 LEU F N 1
ATOM 26200 C CA . LEU F 1 105 ? 217.802 181.873 183.449 1.00 86.42 123 LEU F CA 1
ATOM 26201 C C . LEU F 1 105 ? 218.199 180.526 184.045 1.00 86.42 123 LEU F C 1
ATOM 26202 O O . LEU F 1 105 ? 219.258 179.995 183.693 1.00 86.42 123 LEU F O 1
ATOM 26218 N N . TYR F 1 106 ? 217.382 179.957 184.934 1.00 80.68 124 TYR F N 1
ATOM 26219 C CA . TYR F 1 106 ? 217.784 178.747 185.651 1.00 80.68 124 TYR F CA 1
ATOM 26220 C C . TYR F 1 106 ? 218.347 177.670 184.729 1.00 80.68 124 TYR F C 1
ATOM 26221 O O . TYR F 1 106 ? 219.465 177.188 184.938 1.00 80.68 124 TYR F O 1
ATOM 26239 N N . SER F 1 107 ? 217.602 177.286 183.695 1.00 82.94 125 SER F N 1
ATOM 26240 C CA . SER F 1 107 ? 218.090 176.230 182.812 1.00 82.94 125 SER F CA 1
ATOM 26241 C C . SER F 1 107 ? 219.242 176.684 181.926 1.00 82.94 125 SER F C 1
ATOM 26242 O O . SER F 1 107 ? 220.068 175.857 181.527 1.00 82.94 125 SER F O 1
ATOM 26250 N N . ALA F 1 108 ? 219.319 177.971 181.596 1.00 81.15 126 ALA F N 1
ATOM 26251 C CA . ALA F 1 108 ? 220.413 178.446 180.753 1.00 81.15 126 ALA F CA 1
ATOM 26252 C C . ALA F 1 108 ? 221.752 178.386 181.481 1.00 81.15 126 ALA F C 1
ATOM 26253 O O . ALA F 1 108 ? 222.763 177.972 180.905 1.00 81.15 126 ALA F O 1
ATOM 26260 N N . MET F 1 109 ? 221.766 178.786 182.750 1.00 72.78 127 MET F N 1
ATOM 26261 C CA . MET F 1 109 ? 222.970 178.720 183.574 1.00 72.78 127 MET F CA 1
ATOM 26262 C C . MET F 1 109 ? 223.429 177.287 183.835 1.00 72.78 127 MET F C 1
ATOM 26263 O O . MET F 1 109 ? 224.611 176.965 183.668 1.00 72.78 127 MET F O 1
ATOM 26277 N N . GLU F 1 110 ? 222.509 176.409 184.233 1.00 74.33 128 GLU F N 1
ATOM 26278 C CA . GLU F 1 110 ? 222.890 175.079 184.700 1.00 74.33 128 GLU F CA 1
ATOM 26279 C C . GLU F 1 110 ? 223.227 174.095 183.583 1.00 74.33 128 GLU F C 1
ATOM 26280 O O . GLU F 1 110 ? 224.147 173.287 183.746 1.00 74.33 128 GLU F O 1
ATOM 26292 N N . ASP F 1 111 ? 222.528 174.130 182.447 1.00 79.55 129 ASP F N 1
ATOM 26293 C CA . ASP F 1 111 ? 222.796 173.157 181.392 1.00 79.55 129 ASP F CA 1
ATOM 26294 C C . ASP F 1 111 ? 222.998 173.778 180.017 1.00 79.55 129 ASP F C 1
ATOM 26295 O O . ASP F 1 111 ? 223.127 173.041 179.034 1.00 79.55 129 ASP F O 1
ATOM 26304 N N . TYR F 1 112 ? 223.041 175.101 179.918 1.00 80.89 130 TYR F N 1
ATOM 26305 C CA . TYR F 1 112 ? 223.244 175.788 178.646 1.00 80.89 130 TYR F CA 1
ATOM 26306 C C . TYR F 1 112 ? 222.138 175.502 177.635 1.00 80.89 130 TYR F C 1
ATOM 26307 O O . TYR F 1 112 ? 222.386 175.478 176.428 1.00 80.89 130 TYR F O 1
ATOM 26325 N N . TYR F 1 113 ? 220.913 175.277 178.103 1.00 86.37 131 TYR F N 1
ATOM 26326 C CA . TYR F 1 113 ? 219.791 175.093 177.196 1.00 86.37 131 TYR F CA 1
ATOM 26327 C C . TYR F 1 113 ? 218.580 175.784 177.805 1.00 86.37 131 TYR F C 1
ATOM 26328 O O . TYR F 1 113 ? 218.520 176.027 179.012 1.00 86.37 131 TYR F O 1
ATOM 26346 N N . ILE F 1 114 ? 217.609 176.096 176.953 1.00 97.61 132 ILE F N 1
ATOM 26347 C CA . ILE F 1 114 ? 216.433 176.858 177.364 1.00 97.61 132 ILE F CA 1
ATOM 26348 C C . ILE F 1 114 ? 215.251 176.457 176.492 1.00 97.61 132 ILE F C 1
ATOM 26349 O O . ILE F 1 114 ? 215.379 176.361 175.268 1.00 97.61 132 ILE F O 1
ATOM 26365 N N . ASP F 1 115 ? 214.098 176.234 177.118 1.00 100.09 133 ASP F N 1
ATOM 26366 C CA . ASP F 1 115 ? 212.889 175.838 176.408 1.00 100.09 133 ASP F CA 1
ATOM 26367 C C . ASP F 1 115 ? 212.030 177.073 176.169 1.00 100.09 133 ASP F C 1
ATOM 26368 O O . ASP F 1 115 ? 211.768 177.842 177.099 1.00 100.09 133 ASP F O 1
ATOM 26377 N N . ILE F 1 116 ? 211.589 177.252 174.924 1.00 106.15 134 ILE F N 1
ATOM 26378 C CA . ILE F 1 116 ? 210.857 178.443 174.512 1.00 106.15 134 ILE F CA 1
ATOM 26379 C C . ILE F 1 116 ? 209.718 178.038 173.586 1.00 106.15 134 ILE F C 1
ATOM 26380 O O . ILE F 1 116 ? 209.790 177.026 172.882 1.00 106.15 134 ILE F O 1
ATOM 26396 N N . MET F 1 117 ? 208.660 178.844 173.596 1.00 106.06 135 MET F N 1
ATOM 26397 C CA . MET F 1 117 ? 207.536 178.692 172.682 1.00 106.06 135 MET F CA 1
ATOM 26398 C C . MET F 1 117 ? 207.750 179.606 171.482 1.00 106.06 135 MET F C 1
ATOM 26399 O O . MET F 1 117 ? 208.030 180.798 171.644 1.00 106.06 135 MET F O 1
ATOM 26413 N N . ILE F 1 118 ? 207.619 179.043 170.285 1.00 110.93 136 ILE F N 1
ATOM 26414 C CA . ILE F 1 118 ? 207.839 179.769 169.043 1.00 110.93 136 ILE F CA 1
ATOM 26415 C C . ILE F 1 118 ? 206.588 179.662 168.182 1.00 110.93 136 ILE F C 1
ATOM 26416 O O . ILE F 1 118 ? 205.839 178.682 168.250 1.00 110.93 136 ILE F O 1
ATOM 26432 N N . GLY F 1 119 ? 206.373 180.687 167.362 1.00 112.78 137 GLY F N 1
ATOM 26433 C CA . GLY F 1 119 ? 205.177 180.812 166.554 1.00 112.78 137 GLY F CA 1
ATOM 26434 C C . GLY F 1 119 ? 203.989 181.324 167.351 1.00 112.78 137 GLY F C 1
ATOM 26435 O O . GLY F 1 119 ? 204.101 181.726 168.513 1.00 112.78 137 GLY F O 1
ATOM 26439 N N . ALA F 1 120 ? 202.825 181.306 166.702 1.00 114.05 138 ALA F N 1
ATOM 26440 C CA . ALA F 1 120 ? 201.604 181.795 167.328 1.00 114.05 138 ALA F CA 1
ATOM 26441 C C . ALA F 1 120 ? 200.389 181.063 166.773 1.00 114.05 138 ALA F C 1
ATOM 26442 O O . ALA F 1 120 ? 200.426 180.483 165.685 1.00 114.05 138 ALA F O 1
ATOM 26449 N N . GLY F 1 121 ? 199.306 181.106 167.546 1.00 114.51 139 GLY F N 1
ATOM 26450 C CA . GLY F 1 121 ? 198.069 180.445 167.154 1.00 114.51 139 GLY F CA 1
ATOM 26451 C C . GLY F 1 121 ? 198.243 178.967 166.865 1.00 114.51 139 GLY F C 1
ATOM 26452 O O . GLY F 1 121 ? 198.900 178.233 167.611 1.00 114.51 139 GLY F O 1
ATOM 26456 N N . GLU F 1 122 ? 197.640 178.519 165.759 1.00 120.45 140 GLU F N 1
ATOM 26457 C CA . GLU F 1 122 ? 197.747 177.119 165.364 1.00 120.45 140 GLU F CA 1
ATOM 26458 C C . GLU F 1 122 ? 199.179 176.710 165.053 1.00 120.45 140 GLU F C 1
ATOM 26459 O O . GLU F 1 122 ? 199.470 175.510 164.998 1.00 120.45 140 GLU F O 1
ATOM 26471 N N . THR F 1 123 ? 200.077 177.671 164.851 1.00 117.50 141 THR F N 1
ATOM 26472 C CA . THR F 1 123 ? 201.476 177.367 164.592 1.00 117.50 141 THR F CA 1
ATOM 26473 C C . THR F 1 123 ? 202.290 177.259 165.873 1.00 117.50 141 THR F C 1
ATOM 26474 O O . THR F 1 123 ? 203.463 176.873 165.815 1.00 117.50 141 THR F O 1
ATOM 26485 N N . SER F 1 124 ? 201.698 177.594 167.018 1.00 113.16 142 SER F N 1
ATOM 26486 C CA . SER F 1 124 ? 202.415 177.541 168.284 1.00 113.16 142 SER F CA 1
ATOM 26487 C C . SER F 1 124 ? 202.970 176.145 168.527 1.00 113.16 142 SER F C 1
ATOM 26488 O O . SER F 1 124 ? 202.263 175.144 168.384 1.00 113.16 142 SER F O 1
ATOM 26496 N N . ARG F 1 125 ? 204.246 176.087 168.897 1.00 112.58 143 ARG F N 1
ATOM 26497 C CA . ARG F 1 125 ? 204.914 174.832 169.199 1.00 112.58 143 ARG F CA 1
ATOM 26498 C C . ARG F 1 125 ? 206.025 175.118 170.195 1.00 112.58 143 ARG F C 1
ATOM 26499 O O . ARG F 1 125 ? 206.542 176.234 170.271 1.00 112.58 143 ARG F O 1
ATOM 26520 N N . SER F 1 126 ? 206.389 174.094 170.958 1.00 106.34 144 SER F N 1
ATOM 26521 C CA . SER F 1 126 ? 207.482 174.203 171.910 1.00 106.34 144 SER F CA 1
ATOM 26522 C C . SER F 1 126 ? 208.802 173.819 171.254 1.00 106.34 144 SER F C 1
ATOM 26523 O O . SER F 1 126 ? 208.856 172.910 170.421 1.00 106.34 144 SER F O 1
ATOM 26531 N N . VAL F 1 127 ? 209.867 174.525 171.638 1.00 110.08 145 VAL F N 1
ATOM 26532 C CA . VAL F 1 127 ? 211.211 174.268 171.138 1.00 110.08 145 VAL F CA 1
ATOM 26533 C C . VAL F 1 127 ? 212.200 174.467 172.278 1.00 110.08 145 VAL F C 1
ATOM 26534 O O . VAL F 1 127 ? 211.895 175.093 173.295 1.00 110.08 145 VAL F O 1
ATOM 26547 N N . HIS F 1 128 ? 213.399 173.921 172.099 1.00 104.47 146 HIS F N 1
ATOM 26548 C CA . HIS F 1 128 ? 214.494 174.109 173.037 1.00 104.47 146 HIS F CA 1
ATOM 26549 C C . HIS F 1 128 ? 215.684 174.686 172.286 1.00 104.47 146 HIS F C 1
ATOM 26550 O O . HIS F 1 128 ? 215.930 174.333 171.128 1.00 104.47 146 HIS F O 1
ATOM 26564 N N . LEU F 1 129 ? 216.417 175.570 172.950 1.00 100.87 147 LEU F N 1
ATOM 26565 C CA . LEU F 1 129 ? 217.586 176.218 172.381 1.00 100.87 147 LEU F CA 1
ATOM 26566 C C . LEU F 1 129 ? 218.828 175.840 173.172 1.00 100.87 147 LEU F C 1
ATOM 26567 O O . LEU F 1 129 ? 218.772 175.639 174.388 1.00 100.87 147 LEU F O 1
ATOM 26583 N N . ASP F 1 130 ? 219.950 175.732 172.461 1.00 96.91 148 ASP F N 1
ATOM 26584 C CA . ASP F 1 130 ? 221.229 175.343 173.041 1.00 96.91 148 ASP F CA 1
ATOM 26585 C C . ASP F 1 130 ? 222.183 176.523 172.925 1.00 96.91 148 ASP F C 1
ATOM 26586 O O . ASP F 1 130 ? 222.400 177.042 171.824 1.00 96.91 148 ASP F O 1
ATOM 26595 N N . LEU F 1 131 ? 222.750 176.943 174.058 1.00 88.99 149 LEU F N 1
ATOM 26596 C CA . LEU F 1 131 ? 223.581 178.138 174.137 1.00 88.99 149 LEU F CA 1
ATOM 26597 C C . LEU F 1 131 ? 225.062 177.783 174.242 1.00 88.99 149 LEU F C 1
ATOM 26598 O O . LEU F 1 131 ? 225.423 176.823 174.929 1.00 88.99 149 LEU F O 1
ATOM 26614 N N . PRO F 1 132 ? 225.937 178.531 173.575 1.00 84.61 150 PRO F N 1
ATOM 26615 C CA . PRO F 1 132 ? 227.379 178.280 173.687 1.00 84.61 150 PRO F CA 1
ATOM 26616 C C . PRO F 1 132 ? 227.898 178.632 175.070 1.00 84.61 150 PRO F C 1
ATOM 26617 O O . PRO F 1 132 ? 227.250 179.383 175.813 1.00 84.61 150 PRO F O 1
ATOM 26628 N N . PRO F 1 133 ? 229.063 178.110 175.451 1.00 78.45 151 PRO F N 1
ATOM 26629 C CA . PRO F 1 133 ? 229.606 178.397 176.786 1.00 78.45 151 PRO F CA 1
ATOM 26630 C C . PRO F 1 133 ? 229.773 179.890 177.037 1.00 78.45 151 PRO F C 1
ATOM 26631 O O . PRO F 1 133 ? 230.411 180.602 176.260 1.00 78.45 151 PRO F O 1
ATOM 26642 N N . PHE F 1 134 ? 229.199 180.356 178.145 1.00 73.81 152 PHE F N 1
ATOM 26643 C CA . PHE F 1 134 ? 229.238 181.766 178.508 1.00 73.81 152 PHE F CA 1
ATOM 26644 C C . PHE F 1 134 ? 229.322 181.885 180.023 1.00 73.81 152 PHE F C 1
ATOM 26645 O O . PHE F 1 134 ? 229.021 180.940 180.755 1.00 73.81 152 PHE F O 1
ATOM 26662 N N . THR F 1 135 ? 229.744 183.061 180.490 1.00 65.71 153 THR F N 1
ATOM 26663 C CA . THR F 1 135 ? 229.860 183.352 181.915 1.00 65.71 153 THR F CA 1
ATOM 26664 C C . THR F 1 135 ? 228.978 184.538 182.274 1.00 65.71 153 THR F C 1
ATOM 26665 O O . THR F 1 135 ? 229.172 185.638 181.749 1.00 65.71 153 THR F O 1
ATOM 26676 N N . LEU F 1 136 ? 228.023 184.319 183.170 1.00 68.51 154 LEU F N 1
ATOM 26677 C CA . LEU F 1 136 ? 227.174 185.387 183.680 1.00 68.51 154 LEU F CA 1
ATOM 26678 C C . LEU F 1 136 ? 227.810 186.023 184.909 1.00 68.51 154 LEU F C 1
ATOM 26679 O O . LEU F 1 136 ? 228.248 185.316 185.820 1.00 68.51 154 LEU F O 1
ATOM 26695 N N . VAL F 1 137 ? 227.863 187.350 184.934 1.00 64.28 155 VAL F N 1
ATOM 26696 C CA . VAL F 1 137 ? 228.285 188.100 186.111 1.00 64.28 155 VAL F CA 1
ATOM 26697 C C . VAL F 1 137 ? 227.094 188.929 186.562 1.00 64.28 155 VAL F C 1
ATOM 26698 O O . VAL F 1 137 ? 226.587 189.757 185.798 1.00 64.28 155 VAL F O 1
ATOM 26711 N N . GLY F 1 138 ? 226.644 188.709 187.789 1.00 64.90 156 GLY F N 1
ATOM 26712 C CA . GLY F 1 138 ? 225.504 189.423 188.343 1.00 64.90 156 GLY F CA 1
ATOM 26713 C C . GLY F 1 138 ? 225.929 190.330 189.483 1.00 64.90 156 GLY F C 1
ATOM 26714 O O . GLY F 1 138 ? 226.788 189.964 190.287 1.00 64.90 156 GLY F O 1
ATOM 26718 N N . ALA F 1 139 ? 225.315 191.507 189.552 1.00 68.21 157 ALA F N 1
ATOM 26719 C CA . ALA F 1 139 ? 225.583 192.460 190.617 1.00 68.21 157 ALA F CA 1
ATOM 26720 C C . ALA F 1 139 ? 224.269 192.865 191.261 1.00 68.21 157 ALA F C 1
ATOM 26721 O O . ALA F 1 139 ? 223.287 193.130 190.563 1.00 68.21 157 ALA F O 1
ATOM 26728 N N . THR F 1 140 ? 224.251 192.916 192.590 1.00 74.25 158 THR F N 1
ATOM 26729 C CA . THR F 1 140 ? 223.058 193.336 193.307 1.00 74.25 158 THR F CA 1
ATOM 26730 C C . THR F 1 140 ? 223.450 193.961 194.635 1.00 74.25 158 THR F C 1
ATOM 26731 O O . THR F 1 140 ? 224.464 193.599 195.234 1.00 74.25 158 THR F O 1
ATOM 26742 N N . THR F 1 141 ? 222.622 194.897 195.094 1.00 76.53 159 THR F N 1
ATOM 26743 C CA . THR F 1 141 ? 222.800 195.468 196.423 1.00 76.53 159 THR F CA 1
ATOM 26744 C C . THR F 1 141 ? 222.317 194.517 197.515 1.00 76.53 159 THR F C 1
ATOM 26745 O O . THR F 1 141 ? 223.037 194.251 198.482 1.00 76.53 159 THR F O 1
ATOM 26756 N N . ARG F 1 142 ? 221.104 193.985 197.363 1.00 90.95 160 ARG F N 1
ATOM 26757 C CA . ARG F 1 142 ? 220.459 193.161 198.387 1.00 90.95 160 ARG F CA 1
ATOM 26758 C C . ARG F 1 142 ? 220.782 191.690 198.152 1.00 90.95 160 ARG F C 1
ATOM 26759 O O . ARG F 1 142 ? 220.052 190.962 197.478 1.00 90.95 160 ARG F O 1
ATOM 26780 N N . ALA F 1 143 ? 221.903 191.258 198.730 1.00 80.92 161 ALA F N 1
ATOM 26781 C CA . ALA F 1 143 ? 222.360 189.880 198.590 1.00 80.92 161 ALA F CA 1
ATOM 26782 C C . ALA F 1 143 ? 221.314 188.873 199.044 1.00 80.92 161 ALA F C 1
ATOM 26783 O O . ALA F 1 143 ? 221.314 187.730 198.573 1.00 80.92 161 ALA F O 1
ATOM 26790 N N . GLY F 1 144 ? 220.424 189.264 199.952 1.00 87.75 162 GLY F N 1
ATOM 26791 C CA . GLY F 1 144 ? 219.397 188.358 200.427 1.00 87.75 162 GLY F CA 1
ATOM 26792 C C . GLY F 1 144 ? 218.058 188.466 199.731 1.00 87.75 162 GLY F C 1
ATOM 26793 O O . GLY F 1 144 ? 217.155 187.673 200.011 1.00 87.75 162 GLY F O 1
ATOM 26797 N N . MET F 1 145 ? 217.902 189.431 198.828 1.00 91.42 163 MET F N 1
ATOM 26798 C CA . MET F 1 145 ? 216.641 189.577 198.115 1.00 91.42 163 MET F CA 1
ATOM 26799 C C . MET F 1 145 ? 216.509 188.612 196.944 1.00 91.42 163 MET F C 1
ATOM 26800 O O . MET F 1 145 ? 215.414 188.492 196.384 1.00 91.42 163 MET F O 1
ATOM 26814 N N . LEU F 1 146 ? 217.587 187.937 196.552 1.00 79.09 164 LEU F N 1
ATOM 26815 C CA . LEU F 1 146 ? 217.531 186.984 195.452 1.00 79.09 164 LEU F CA 1
ATOM 26816 C C . LEU F 1 146 ? 216.774 185.717 195.834 1.00 79.09 164 LEU F C 1
ATOM 26817 O O . LEU F 1 146 ? 216.808 185.260 196.979 1.00 79.09 164 LEU F O 1
ATOM 26833 N N . SER F 1 147 ? 216.078 185.157 194.848 1.00 76.76 165 SER F N 1
ATOM 26834 C CA . SER F 1 147 ? 215.354 183.909 195.035 1.00 76.76 165 SER F CA 1
ATOM 26835 C C . SER F 1 147 ? 216.329 182.751 195.208 1.00 76.76 165 SER F C 1
ATOM 26836 O O . SER F 1 147 ? 217.377 182.699 194.561 1.00 76.76 165 SER F O 1
ATOM 26844 N N . ASN F 1 148 ? 215.967 181.810 196.077 1.00 71.89 166 ASN F N 1
ATOM 26845 C CA . ASN F 1 148 ? 216.837 180.665 196.332 1.00 71.89 166 ASN F CA 1
ATOM 26846 C C . ASN F 1 148 ? 217.157 179.842 195.091 1.00 71.89 166 ASN F C 1
ATOM 26847 O O . ASN F 1 148 ? 218.307 179.384 194.971 1.00 71.89 166 ASN F O 1
ATOM 26858 N N . PRO F 1 149 ? 216.238 179.609 194.154 1.00 72.86 167 PRO F N 1
ATOM 26859 C CA . PRO F 1 149 ? 216.625 178.844 192.960 1.00 72.86 167 PRO F CA 1
ATOM 26860 C C . PRO F 1 149 ? 217.709 179.521 192.147 1.00 72.86 167 PRO F C 1
ATOM 26861 O O . PRO F 1 149 ? 218.584 178.842 191.597 1.00 72.86 167 PRO F O 1
ATOM 26872 N N . LEU F 1 150 ? 217.671 180.849 192.053 1.00 75.49 168 LEU F N 1
ATOM 26873 C CA . LEU F 1 150 ? 218.719 181.585 191.353 1.00 75.49 168 LEU F CA 1
ATOM 26874 C C . LEU F 1 150 ? 220.001 181.636 192.174 1.00 75.49 168 LEU F C 1
ATOM 26875 O O . LEU F 1 150 ? 221.086 181.317 191.676 1.00 75.49 168 LEU F O 1
ATOM 26891 N N . ARG F 1 151 ? 219.886 182.030 193.441 1.00 71.50 169 ARG F N 1
ATOM 26892 C CA . ARG F 1 151 ? 221.058 182.202 194.293 1.00 71.50 169 ARG F CA 1
ATOM 26893 C C . ARG F 1 151 ? 221.896 180.934 194.405 1.00 71.50 169 ARG F C 1
ATOM 26894 O O . ARG F 1 151 ? 223.129 180.996 194.378 1.00 71.50 169 ARG F O 1
ATOM 26915 N N . ALA F 1 152 ? 221.254 179.774 194.526 1.00 65.60 170 ALA F N 1
ATOM 26916 C CA . ALA F 1 152 ? 221.988 178.520 194.649 1.00 65.60 170 ALA F CA 1
ATOM 26917 C C . ALA F 1 152 ? 222.768 178.122 193.401 1.00 65.60 170 ALA F C 1
ATOM 26918 O O . ALA F 1 152 ? 223.595 177.209 193.488 1.00 65.60 170 ALA F O 1
ATOM 26925 N N . ARG F 1 153 ? 222.538 178.758 192.255 1.00 67.06 171 ARG F N 1
ATOM 26926 C CA . ARG F 1 153 ? 223.226 178.370 191.028 1.00 67.06 171 ARG F CA 1
ATOM 26927 C C . ARG F 1 153 ? 224.513 179.140 190.749 1.00 67.06 171 ARG F C 1
ATOM 26928 O O . ARG F 1 153 ? 225.251 178.749 189.840 1.00 67.06 171 ARG F O 1
ATOM 26949 N N . PHE F 1 154 ? 224.799 180.219 191.471 1.00 63.61 172 PHE F N 1
ATOM 26950 C CA . PHE F 1 154 ? 226.067 180.919 191.295 1.00 63.61 172 PHE F CA 1
ATOM 26951 C C . PHE F 1 154 ? 227.192 180.156 191.984 1.00 63.61 172 PHE F C 1
ATOM 26952 O O . PHE F 1 154 ? 227.054 179.733 193.134 1.00 63.61 172 PHE F O 1
ATOM 26969 N N . GLY F 1 155 ? 228.308 179.998 191.282 1.00 55.23 173 GLY F N 1
ATOM 26970 C CA . GLY F 1 155 ? 229.451 179.272 191.799 1.00 55.23 173 GLY F CA 1
ATOM 26971 C C . GLY F 1 155 ? 230.419 180.063 192.657 1.00 55.23 173 GLY F C 1
ATOM 26972 O O . GLY F 1 155 ? 231.090 179.483 193.514 1.00 55.23 173 GLY F O 1
ATOM 26976 N N . ILE F 1 156 ? 230.503 181.376 192.459 1.00 56.84 174 ILE F N 1
ATOM 26977 C CA . ILE F 1 156 ? 231.437 182.221 193.194 1.00 56.84 174 ILE F CA 1
ATOM 26978 C C . ILE F 1 156 ? 230.690 183.409 193.778 1.00 56.84 174 ILE F C 1
ATOM 26979 O O . ILE F 1 156 ? 229.874 184.039 193.098 1.00 56.84 174 ILE F O 1
ATOM 26995 N N . ASN F 1 157 ? 230.977 183.716 195.041 1.00 58.55 175 ASN F N 1
ATOM 26996 C CA . ASN F 1 157 ? 230.387 184.847 195.744 1.00 58.55 175 ASN F CA 1
ATOM 26997 C C . ASN F 1 157 ? 231.459 185.876 196.079 1.00 58.55 175 ASN F C 1
ATOM 26998 O O . ASN F 1 157 ? 232.520 185.523 196.600 1.00 58.55 175 ASN F O 1
ATOM 27009 N N . GLY F 1 158 ? 231.180 187.140 195.776 1.00 60.68 176 GLY F N 1
ATOM 27010 C CA . GLY F 1 158 ? 232.094 188.223 196.088 1.00 60.68 176 GLY F CA 1
ATOM 27011 C C . GLY F 1 158 ? 231.450 189.306 196.929 1.00 60.68 176 GLY F C 1
ATOM 27012 O O . GLY F 1 158 ? 230.568 190.021 196.451 1.00 60.68 176 GLY F O 1
ATOM 27016 N N . HIS F 1 159 ? 231.880 189.441 198.177 1.00 62.97 177 HIS F N 1
ATOM 27017 C CA . HIS F 1 159 ? 231.348 190.441 199.093 1.00 62.97 177 HIS F CA 1
ATOM 27018 C C . HIS F 1 159 ? 232.322 191.612 199.152 1.00 62.97 177 HIS F C 1
ATOM 27019 O O . HIS F 1 159 ? 233.472 191.445 199.570 1.00 62.97 177 HIS F O 1
ATOM 27033 N N . MET F 1 160 ? 231.864 192.792 198.738 1.00 62.41 178 MET F N 1
ATOM 27034 C CA . MET F 1 160 ? 232.713 193.972 198.624 1.00 62.41 178 MET F CA 1
ATOM 27035 C C . MET F 1 160 ? 232.490 194.924 199.793 1.00 62.41 178 MET F C 1
ATOM 27036 O O . MET F 1 160 ? 231.351 195.291 200.095 1.00 62.41 178 MET F O 1
ATOM 27050 N N . GLU F 1 161 ? 233.587 195.338 200.426 1.00 65.42 179 GLU F N 1
ATOM 27051 C CA . GLU F 1 161 ? 233.583 196.180 201.615 1.00 65.42 179 GLU F CA 1
ATOM 27052 C C . GLU F 1 161 ? 234.062 197.599 201.317 1.00 65.42 179 GLU F C 1
ATOM 27053 O O . GLU F 1 161 ? 234.637 197.887 200.265 1.00 65.42 179 GLU F O 1
ATOM 27065 N N . TYR F 1 162 ? 233.800 198.488 202.276 1.00 62.01 180 TYR F N 1
ATOM 27066 C CA . TYR F 1 162 ? 234.238 199.878 202.212 1.00 62.01 180 TYR F CA 1
ATOM 27067 C C . TYR F 1 162 ? 235.758 200.002 202.254 1.00 62.01 180 TYR F C 1
ATOM 27068 O O . TYR F 1 162 ? 236.464 199.141 202.783 1.00 62.01 180 TYR F O 1
ATOM 27086 N N . TYR F 1 163 ? 236.257 201.093 201.678 1.00 60.20 181 TYR F N 1
ATOM 27087 C CA . TYR F 1 163 ? 237.684 201.366 201.620 1.00 60.20 181 TYR F CA 1
ATOM 27088 C C . TYR F 1 163 ? 238.152 202.094 202.874 1.00 60.20 181 TYR F C 1
ATOM 27089 O O . TYR F 1 163 ? 237.403 202.848 203.497 1.00 60.20 181 TYR F O 1
ATOM 27107 N N . GLU F 1 164 ? 239.407 201.854 203.242 1.00 66.76 182 GLU F N 1
ATOM 27108 C CA . GLU F 1 164 ? 240.022 202.485 204.399 1.00 66.76 182 GLU F CA 1
ATOM 27109 C C . GLU F 1 164 ? 240.750 203.773 204.009 1.00 66.76 182 GLU F C 1
ATOM 27110 O O . GLU F 1 164 ? 240.978 204.061 202.835 1.00 66.76 182 GLU F O 1
ATOM 27122 N N . LEU F 1 165 ? 241.103 204.559 205.026 1.00 66.37 183 LEU F N 1
ATOM 27123 C CA . LEU F 1 165 ? 241.763 205.839 204.782 1.00 66.37 183 LEU F CA 1
ATOM 27124 C C . LEU F 1 165 ? 243.048 205.723 203.973 1.00 66.37 183 LEU F C 1
ATOM 27125 O O . LEU F 1 165 ? 243.267 206.571 203.091 1.00 66.37 183 LEU F O 1
ATOM 27141 N N . PRO F 1 166 ? 243.925 204.746 204.209 1.00 64.71 184 PRO F N 1
ATOM 27142 C CA . PRO F 1 166 ? 245.132 204.642 203.377 1.00 64.71 184 PRO F CA 1
ATOM 27143 C C . PRO F 1 166 ? 244.836 204.299 201.928 1.00 64.71 184 PRO F C 1
ATOM 27144 O O . PRO F 1 166 ? 245.571 204.740 201.037 1.00 64.71 184 PRO F O 1
ATOM 27155 N N . ASP F 1 167 ? 243.784 203.525 201.664 1.00 61.89 185 ASP F N 1
ATOM 27156 C CA . ASP F 1 167 ? 243.436 203.155 200.297 1.00 61.89 185 ASP F CA 1
ATOM 27157 C C . ASP F 1 167 ? 242.802 204.312 199.533 1.00 61.89 185 ASP F C 1
ATOM 27158 O O . ASP F 1 167 ? 243.199 204.602 198.400 1.00 61.89 185 ASP F O 1
ATOM 27167 N N . LEU F 1 168 ? 241.816 204.986 200.127 1.00 60.84 186 LEU F N 1
ATOM 27168 C CA . LEU F 1 168 ? 241.198 206.115 199.438 1.00 60.84 186 LEU F CA 1
ATOM 27169 C C . LEU F 1 168 ? 242.198 207.223 199.162 1.00 60.84 186 LEU F C 1
ATOM 27170 O O . LEU F 1 168 ? 242.154 207.851 198.099 1.00 60.84 186 LEU F O 1
ATOM 27186 N N . THR F 1 169 ? 243.109 207.483 200.096 1.00 63.63 187 THR F N 1
ATOM 27187 C CA . THR F 1 169 ? 244.089 208.539 199.866 1.00 63.63 187 THR F CA 1
ATOM 27188 C C . THR F 1 169 ? 244.927 208.243 198.631 1.00 63.63 187 THR F C 1
ATOM 27189 O O . THR F 1 169 ? 245.231 209.148 197.847 1.00 63.63 187 THR F O 1
ATOM 27200 N N . GLU F 1 170 ? 245.311 206.984 198.438 1.00 62.84 188 GLU F N 1
ATOM 27201 C CA . GLU F 1 170 ? 246.069 206.623 197.247 1.00 62.84 188 GLU F CA 1
ATOM 27202 C C . GLU F 1 170 ? 245.243 206.802 195.977 1.00 62.84 188 GLU F C 1
ATOM 27203 O O . GLU F 1 170 ? 245.783 207.173 194.930 1.00 62.84 188 GLU F O 1
ATOM 27215 N N . ILE F 1 171 ? 243.936 206.538 196.043 1.00 61.00 189 ILE F N 1
ATOM 27216 C CA . ILE F 1 171 ? 243.073 206.749 194.882 1.00 61.00 189 ILE F CA 1
ATOM 27217 C C . ILE F 1 171 ? 242.960 208.230 194.537 1.00 61.00 189 ILE F C 1
ATOM 27218 O O . ILE F 1 171 ? 242.932 208.602 193.358 1.00 61.00 189 ILE F O 1
ATOM 27234 N N . VAL F 1 172 ? 242.889 209.099 195.545 1.00 63.40 190 VAL F N 1
ATOM 27235 C CA . VAL F 1 172 ? 242.853 210.536 195.278 1.00 63.40 190 VAL F CA 1
ATOM 27236 C C . VAL F 1 172 ? 244.138 210.982 194.594 1.00 63.40 190 VAL F C 1
ATOM 27237 O O . VAL F 1 172 ? 244.110 211.748 193.624 1.00 63.40 190 VAL F O 1
ATOM 27250 N N . GLU F 1 173 ? 245.282 210.509 195.082 1.00 67.16 191 GLU F N 1
ATOM 27251 C CA . GLU F 1 173 ? 246.555 210.848 194.456 1.00 67.16 191 GLU F CA 1
ATOM 27252 C C . GLU F 1 173 ? 246.641 210.300 193.038 1.00 67.16 191 GLU F C 1
ATOM 27253 O O . GLU F 1 173 ? 247.268 210.918 192.172 1.00 67.16 191 GLU F O 1
ATOM 27265 N N . ARG F 1 174 ? 246.034 209.141 192.786 1.00 64.10 192 ARG F N 1
ATOM 27266 C CA . ARG F 1 174 ? 245.997 208.595 191.433 1.00 64.10 192 ARG F CA 1
ATOM 27267 C C . ARG F 1 174 ? 245.145 209.459 190.508 1.00 64.10 192 ARG F C 1
ATOM 27268 O O . ARG F 1 174 ? 245.562 209.784 189.391 1.00 64.10 192 ARG F O 1
ATOM 27289 N N . THR F 1 175 ? 243.947 209.839 190.951 1.00 66.22 193 THR F N 1
ATOM 27290 C CA . THR F 1 175 ? 243.051 210.608 190.091 1.00 66.22 193 THR F CA 1
ATOM 27291 C C . THR F 1 175 ? 243.634 211.979 189.774 1.00 66.22 193 THR F C 1
ATOM 27292 O O . THR F 1 175 ? 243.563 212.441 188.631 1.00 66.22 193 THR F O 1
ATOM 27303 N N . SER F 1 176 ? 244.215 212.641 190.772 1.00 70.21 194 SER F N 1
ATOM 27304 C CA . SER F 1 176 ? 244.852 213.935 190.570 1.00 70.21 194 SER F CA 1
ATOM 27305 C C . SER F 1 176 ? 246.079 213.848 189.678 1.00 70.21 194 SER F C 1
ATOM 27306 O O . SER F 1 176 ? 246.622 214.889 189.298 1.00 70.21 194 SER F O 1
ATOM 27314 N N . GLU F 1 177 ? 246.520 212.642 189.332 1.00 72.41 195 GLU F N 1
ATOM 27315 C CA . GLU F 1 177 ? 247.662 212.448 188.453 1.00 72.41 195 GLU F CA 1
ATOM 27316 C C . GLU F 1 177 ? 247.247 212.263 187.004 1.00 72.41 195 GLU F C 1
ATOM 27317 O O . GLU F 1 177 ? 248.017 212.604 186.103 1.00 72.41 195 GLU F O 1
ATOM 27329 N N . ILE F 1 178 ? 246.048 211.737 186.755 1.00 72.64 196 ILE F N 1
ATOM 27330 C CA . ILE F 1 178 ? 245.569 211.630 185.382 1.00 72.64 196 ILE F CA 1
ATOM 27331 C C . ILE F 1 178 ? 245.221 213.017 184.871 1.00 72.64 196 ILE F C 1
ATOM 27332 O O . ILE F 1 178 ? 245.583 213.398 183.752 1.00 72.64 196 ILE F O 1
ATOM 27348 N N . PHE F 1 179 ? 244.507 213.789 185.681 1.00 77.14 197 PHE F N 1
ATOM 27349 C CA . PHE F 1 179 ? 244.377 215.206 185.410 1.00 77.14 197 PHE F CA 1
ATOM 27350 C C . PHE F 1 179 ? 245.740 215.860 185.610 1.00 77.14 197 PHE F C 1
ATOM 27351 O O . PHE F 1 179 ? 246.604 215.341 186.323 1.00 77.14 197 PHE F O 1
ATOM 27368 N N . GLU F 1 180 ? 245.939 217.007 184.972 1.00 90.57 198 GLU F N 1
ATOM 27369 C CA . GLU F 1 180 ? 247.191 217.745 185.128 1.00 90.57 198 GLU F CA 1
ATOM 27370 C C . GLU F 1 180 ? 247.111 218.675 186.341 1.00 90.57 198 GLU F C 1
ATOM 27371 O O . GLU F 1 180 ? 247.326 219.883 186.260 1.00 90.57 198 GLU F O 1
ATOM 27383 N N . MET F 1 181 ? 246.801 218.074 187.489 1.00 79.80 199 MET F N 1
ATOM 27384 C CA . MET F 1 181 ? 246.543 218.805 188.720 1.00 79.80 199 MET F CA 1
ATOM 27385 C C . MET F 1 181 ? 247.569 218.418 189.777 1.00 79.80 199 MET F C 1
ATOM 27386 O O . MET F 1 181 ? 248.101 217.305 189.772 1.00 79.80 199 MET F O 1
ATOM 27400 N N . THR F 1 182 ? 247.829 219.346 190.695 1.00 74.00 200 THR F N 1
ATOM 27401 C CA . THR F 1 182 ? 248.760 219.143 191.796 1.00 74.00 200 THR F CA 1
ATOM 27402 C C . THR F 1 182 ? 248.022 219.293 193.117 1.00 74.00 200 THR F C 1
ATOM 27403 O O . THR F 1 182 ? 247.295 220.270 193.318 1.00 74.00 200 THR F O 1
ATOM 27414 N N . ILE F 1 183 ? 248.212 218.330 194.013 1.00 71.58 201 ILE F N 1
ATOM 27415 C CA . ILE F 1 183 ? 247.546 218.316 195.310 1.00 71.58 201 ILE F CA 1
ATOM 27416 C C . ILE F 1 183 ? 248.576 217.966 196.373 1.00 71.58 201 ILE F C 1
ATOM 27417 O O . ILE F 1 183 ? 249.415 217.083 196.173 1.00 71.58 201 ILE F O 1
ATOM 27433 N N . THR F 1 184 ? 248.524 218.675 197.497 1.00 75.44 202 THR F N 1
ATOM 27434 C CA . THR F 1 184 ? 249.430 218.401 198.599 1.00 75.44 202 THR F CA 1
ATOM 27435 C C . THR F 1 184 ? 248.926 217.235 199.454 1.00 75.44 202 THR F C 1
ATOM 27436 O O . THR F 1 184 ? 247.718 217.066 199.636 1.00 75.44 202 THR F O 1
ATOM 27447 N N . PRO F 1 185 ? 249.839 216.424 199.994 1.00 74.72 203 PRO F N 1
ATOM 27448 C CA . PRO F 1 185 ? 249.427 215.243 200.771 1.00 74.72 203 PRO F CA 1
ATOM 27449 C C . PRO F 1 185 ? 248.405 215.507 201.863 1.00 74.72 203 PRO F C 1
ATOM 27450 O O . PRO F 1 185 ? 247.585 214.626 202.153 1.00 74.72 203 PRO F O 1
ATOM 27461 N N . GLU F 1 186 ? 248.433 216.683 202.492 1.00 78.78 204 GLU F N 1
ATOM 27462 C CA . GLU F 1 186 ? 247.479 216.979 203.557 1.00 78.78 204 GLU F CA 1
ATOM 27463 C C . GLU F 1 186 ? 246.062 217.149 203.025 1.00 78.78 204 GLU F C 1
ATOM 27464 O O . GLU F 1 186 ? 245.102 216.696 203.657 1.00 78.78 204 GLU F O 1
ATOM 27476 N N . ALA F 1 187 ? 245.906 217.787 201.867 1.00 72.40 205 ALA F N 1
ATOM 27477 C CA . ALA F 1 187 ? 244.573 217.945 201.297 1.00 72.40 205 ALA F CA 1
ATOM 27478 C C . ALA F 1 187 ? 243.990 216.607 200.865 1.00 72.40 205 ALA F C 1
ATOM 27479 O O . ALA F 1 187 ? 242.793 216.358 201.048 1.00 72.40 205 ALA F O 1
ATOM 27486 N N . ALA F 1 188 ? 244.816 215.726 200.303 1.00 68.83 206 ALA F N 1
ATOM 27487 C CA . ALA F 1 188 ? 244.317 214.421 199.887 1.00 68.83 206 ALA F CA 1
ATOM 27488 C C . ALA F 1 188 ? 243.790 213.634 201.074 1.00 68.83 206 ALA F C 1
ATOM 27489 O O . ALA F 1 188 ? 242.782 212.928 200.964 1.00 68.83 206 ALA F O 1
ATOM 27496 N N . LEU F 1 189 ? 244.455 213.741 202.220 1.00 68.74 207 LEU F N 1
ATOM 27497 C CA . LEU F 1 189 ? 243.976 213.059 203.415 1.00 68.74 207 LEU F CA 1
ATOM 27498 C C . LEU F 1 189 ? 242.663 213.660 203.898 1.00 68.74 207 LEU F C 1
ATOM 27499 O O . LEU F 1 189 ? 241.766 212.935 204.343 1.00 68.74 207 LEU F O 1
ATOM 27515 N N . GLU F 1 190 ? 242.538 214.983 203.833 1.00 71.48 208 GLU F N 1
ATOM 27516 C CA . GLU F 1 190 ? 241.297 215.638 204.232 1.00 71.48 208 GLU F CA 1
ATOM 27517 C C . GLU F 1 190 ? 240.143 215.251 203.314 1.00 71.48 208 GLU F C 1
ATOM 27518 O O . GLU F 1 190 ? 239.043 214.935 203.779 1.00 71.48 208 GLU F O 1
ATOM 27530 N N . LEU F 1 191 ? 240.381 215.268 202.003 1.00 66.46 209 LEU F N 1
ATOM 27531 C CA . LEU F 1 191 ? 239.341 214.913 201.041 1.00 66.46 209 LEU F CA 1
ATOM 27532 C C . LEU F 1 191 ? 238.856 213.476 201.212 1.00 66.46 209 LEU F C 1
ATOM 27533 O O . LEU F 1 191 ? 237.666 213.195 201.040 1.00 66.46 209 LEU F O 1
ATOM 27549 N N . ALA F 1 192 ? 239.755 212.551 201.544 1.00 66.22 210 ALA F N 1
ATOM 27550 C CA . ALA F 1 192 ? 239.336 211.168 201.759 1.00 66.22 210 ALA F CA 1
ATOM 27551 C C . ALA F 1 192 ? 238.397 211.045 202.951 1.00 66.22 210 ALA F C 1
ATOM 27552 O O . ALA F 1 192 ? 237.329 210.432 202.856 1.00 66.22 210 ALA F O 1
ATOM 27559 N N . ARG F 1 193 ? 238.782 211.624 204.084 1.00 73.88 211 ARG F N 1
ATOM 27560 C CA . ARG F 1 193 ? 237.961 211.548 205.287 1.00 73.88 211 ARG F CA 1
ATOM 27561 C C . ARG F 1 193 ? 236.573 212.136 205.055 1.00 73.88 211 ARG F C 1
ATOM 27562 O O . ARG F 1 193 ? 235.582 211.657 205.619 1.00 73.88 211 ARG F O 1
ATOM 27583 N N . ARG F 1 194 ? 236.486 213.172 204.229 1.00 72.37 212 ARG F N 1
ATOM 27584 C CA . ARG F 1 194 ? 235.240 213.838 203.867 1.00 72.37 212 ARG F CA 1
ATOM 27585 C C . ARG F 1 194 ? 234.402 213.104 202.823 1.00 72.37 212 ARG F C 1
ATOM 27586 O O . ARG F 1 194 ? 233.378 213.653 202.407 1.00 72.37 212 ARG F O 1
ATOM 27607 N N . SER F 1 195 ? 234.769 211.894 202.388 1.00 65.96 213 SER F N 1
ATOM 27608 C CA . SER F 1 195 ? 234.109 211.286 201.235 1.00 65.96 213 SER F CA 1
ATOM 27609 C C . SER F 1 195 ? 233.425 209.954 201.539 1.00 65.96 213 SER F C 1
ATOM 27610 O O . SER F 1 195 ? 233.320 209.094 200.664 1.00 65.96 213 SER F O 1
ATOM 27618 N N . ARG F 1 196 ? 232.948 209.767 202.766 1.00 77.85 214 ARG F N 1
ATOM 27619 C CA . ARG F 1 196 ? 232.154 208.591 203.130 1.00 77.85 214 ARG F CA 1
ATOM 27620 C C . ARG F 1 196 ? 232.803 207.264 202.734 1.00 77.85 214 ARG F C 1
ATOM 27621 O O . ARG F 1 196 ? 232.110 206.270 202.512 1.00 77.85 214 ARG F O 1
ATOM 27642 N N . GLY F 1 197 ? 234.126 207.208 202.654 1.00 62.61 215 GLY F N 1
ATOM 27643 C CA . GLY F 1 197 ? 234.751 205.953 202.272 1.00 62.61 215 GLY F CA 1
ATOM 27644 C C . GLY F 1 197 ? 234.350 205.383 200.925 1.00 62.61 215 GLY F C 1
ATOM 27645 O O . GLY F 1 197 ? 234.460 204.172 200.730 1.00 62.61 215 GLY F O 1
ATOM 27649 N N . THR F 1 198 ? 233.877 206.207 199.991 1.00 60.10 216 THR F N 1
ATOM 27650 C CA . THR F 1 198 ? 233.346 205.725 198.716 1.00 60.10 216 THR F CA 1
ATOM 27651 C C . THR F 1 198 ? 234.102 206.338 197.541 1.00 60.10 216 THR F C 1
ATOM 27652 O O . THR F 1 198 ? 234.147 207.573 197.418 1.00 60.10 216 THR F O 1
ATOM 27663 N N . PRO F 1 199 ? 234.700 205.534 196.654 1.00 57.34 217 PRO F N 1
ATOM 27664 C CA . PRO F 1 199 ? 235.462 206.113 195.534 1.00 57.34 217 PRO F CA 1
ATOM 27665 C C . PRO F 1 199 ? 234.677 207.046 194.623 1.00 57.34 217 PRO F C 1
ATOM 27666 O O . PRO F 1 199 ? 235.225 208.064 194.188 1.00 57.34 217 PRO F O 1
ATOM 27677 N N . ARG F 1 200 ? 233.420 206.734 194.301 1.00 60.17 218 ARG F N 1
ATOM 27678 C CA . ARG F 1 200 ? 232.662 207.601 193.403 1.00 60.17 218 ARG F CA 1
ATOM 27679 C C . ARG F 1 200 ? 232.532 209.011 193.959 1.00 60.17 218 ARG F C 1
ATOM 27680 O O . ARG F 1 200 ? 232.682 209.991 193.222 1.00 60.17 218 ARG F O 1
ATOM 27701 N N . ILE F 1 201 ? 232.257 209.136 195.254 1.00 61.92 219 ILE F N 1
ATOM 27702 C CA . ILE F 1 201 ? 232.132 210.458 195.858 1.00 61.92 219 ILE F CA 1
ATOM 27703 C C . ILE F 1 201 ? 233.478 211.173 195.872 1.00 61.92 219 ILE F C 1
ATOM 27704 O O . ILE F 1 201 ? 233.561 212.370 195.579 1.00 61.92 219 ILE F O 1
ATOM 27720 N N . ALA F 1 202 ? 234.552 210.455 196.202 1.00 59.73 220 ALA F N 1
ATOM 27721 C CA . ALA F 1 202 ? 235.874 211.073 196.254 1.00 59.73 220 ALA F CA 1
ATOM 27722 C C . ALA F 1 202 ? 236.290 211.653 194.906 1.00 59.73 220 ALA F C 1
ATOM 27723 O O . ALA F 1 202 ? 236.904 212.722 194.852 1.00 59.73 220 ALA F O 1
ATOM 27730 N N . ASN F 1 203 ? 235.975 210.968 193.807 1.00 60.43 221 ASN F N 1
ATOM 27731 C CA . ASN F 1 203 ? 236.269 211.521 192.486 1.00 60.43 221 ASN F CA 1
ATOM 27732 C C . ASN F 1 203 ? 235.408 212.742 192.182 1.00 60.43 221 ASN F C 1
ATOM 27733 O O . ASN F 1 203 ? 235.908 213.763 191.699 1.00 60.43 221 ASN F O 1
ATOM 27744 N N . ARG F 1 204 ? 234.110 212.654 192.462 1.00 62.85 222 ARG F N 1
ATOM 27745 C CA . ARG F 1 204 ? 233.201 213.760 192.177 1.00 62.85 222 ARG F CA 1
ATOM 27746 C C . ARG F 1 204 ? 233.599 215.034 192.911 1.00 62.85 222 ARG F C 1
ATOM 27747 O O . ARG F 1 204 ? 233.517 216.131 192.349 1.00 62.85 222 ARG F O 1
ATOM 27768 N N . LEU F 1 205 ? 234.018 214.914 194.170 1.00 63.27 223 LEU F N 1
ATOM 27769 C CA . LEU F 1 205 ? 234.473 216.080 194.924 1.00 63.27 223 LEU F CA 1
ATOM 27770 C C . LEU F 1 205 ? 235.733 216.693 194.326 1.00 63.27 223 LEU F C 1
ATOM 27771 O O . LEU F 1 205 ? 235.829 217.917 194.190 1.00 63.27 223 LEU F O 1
ATOM 27787 N N . LEU F 1 206 ? 236.711 215.866 193.963 1.00 64.06 224 LEU F N 1
ATOM 27788 C CA . LEU F 1 206 ? 237.956 216.398 193.415 1.00 64.06 224 LEU F CA 1
ATOM 27789 C C . LEU F 1 206 ? 237.719 217.234 192.162 1.00 64.06 224 LEU F C 1
ATOM 27790 O O . LEU F 1 206 ? 238.337 218.290 191.991 1.00 64.06 224 LEU F O 1
ATOM 27806 N N . LYS F 1 207 ? 236.836 216.784 191.274 1.00 64.81 225 LYS F N 1
ATOM 27807 C CA . LYS F 1 207 ? 236.528 217.565 190.079 1.00 64.81 225 LYS F CA 1
ATOM 27808 C C . LYS F 1 207 ? 236.027 218.963 190.420 1.00 64.81 225 LYS F C 1
ATOM 27809 O O . LYS F 1 207 ? 236.440 219.946 189.796 1.00 64.81 225 LYS F O 1
ATOM 27828 N N . ARG F 1 208 ? 235.139 219.076 191.408 1.00 62.79 226 ARG F N 1
ATOM 27829 C CA . ARG F 1 208 ? 234.582 220.378 191.763 1.00 62.79 226 ARG F CA 1
ATOM 27830 C C . ARG F 1 208 ? 235.588 221.251 192.506 1.00 62.79 226 ARG F C 1
ATOM 27831 O O . ARG F 1 208 ? 235.602 222.473 192.326 1.00 62.79 226 ARG F O 1
ATOM 27852 N N . VAL F 1 209 ? 236.426 220.653 193.351 1.00 66.08 227 VAL F N 1
ATOM 27853 C CA . VAL F 1 209 ? 237.454 221.423 194.051 1.00 66.08 227 VAL F CA 1
ATOM 27854 C C . VAL F 1 209 ? 238.462 222.000 193.067 1.00 66.08 227 VAL F C 1
ATOM 27855 O O . VAL F 1 209 ? 238.933 223.131 193.227 1.00 66.08 227 VAL F O 1
ATOM 27868 N N . ARG F 1 210 ? 238.810 221.232 192.037 1.00 68.94 228 ARG F N 1
ATOM 27869 C CA . ARG F 1 210 ? 239.724 221.705 191.003 1.00 68.94 228 ARG F CA 1
ATOM 27870 C C . ARG F 1 210 ? 239.266 223.023 190.380 1.00 68.94 228 ARG F C 1
ATOM 27871 O O . ARG F 1 210 ? 240.067 223.946 190.206 1.00 68.94 228 ARG F O 1
ATOM 27892 N N . ASP F 1 211 ? 237.984 223.132 190.032 1.00 67.29 229 ASP F N 1
ATOM 27893 C CA . ASP F 1 211 ? 237.477 224.387 189.478 1.00 67.29 229 ASP F CA 1
ATOM 27894 C C . ASP F 1 211 ? 237.611 225.545 190.458 1.00 67.29 229 ASP F C 1
ATOM 27895 O O . ASP F 1 211 ? 237.968 226.660 190.065 1.00 67.29 229 ASP F O 1
ATOM 27904 N N . TYR F 1 212 ? 237.320 225.308 191.735 1.00 68.61 230 TYR F N 1
ATOM 27905 C CA . TYR F 1 212 ? 237.409 226.377 192.725 1.00 68.61 230 TYR F CA 1
ATOM 27906 C C . TYR F 1 212 ? 238.845 226.846 192.922 1.00 68.61 230 TYR F C 1
ATOM 27907 O O . TYR F 1 212 ? 239.116 228.051 192.930 1.00 68.61 230 TYR F O 1
ATOM 27925 N N . ALA F 1 213 ? 239.779 225.914 193.087 1.00 70.31 231 ALA F N 1
ATOM 27926 C CA . ALA F 1 213 ? 241.170 226.295 193.305 1.00 70.31 231 ALA F CA 1
ATOM 27927 C C . ALA F 1 213 ? 241.776 227.006 192.102 1.00 70.31 231 ALA F C 1
ATOM 27928 O O . ALA F 1 213 ? 242.684 227.827 192.266 1.00 70.31 231 ALA F O 1
ATOM 27935 N N . GLN F 1 214 ? 241.305 226.706 190.892 1.00 69.42 232 GLN F N 1
ATOM 27936 C CA . GLN F 1 214 ? 241.814 227.390 189.706 1.00 69.42 232 GLN F CA 1
ATOM 27937 C C . GLN F 1 214 ? 241.363 228.845 189.634 1.00 69.42 232 GLN F C 1
ATOM 27938 O O . GLN F 1 214 ? 242.143 229.719 189.238 1.00 69.42 232 GLN F O 1
ATOM 27952 N N . ILE F 1 215 ? 240.123 229.130 190.011 1.00 67.89 233 ILE F N 1
ATOM 27953 C CA . ILE F 1 215 ? 239.577 230.479 189.880 1.00 67.89 233 ILE F CA 1
ATOM 27954 C C . ILE F 1 215 ? 239.831 231.315 191.124 1.00 67.89 233 ILE F C 1
ATOM 27955 O O . ILE F 1 215 ? 240.378 232.416 191.041 1.00 67.89 233 ILE F O 1
ATOM 27971 N N . MET F 1 216 ? 239.461 230.810 192.292 1.00 72.23 234 MET F N 1
ATOM 27972 C CA . MET F 1 216 ? 239.565 231.567 193.529 1.00 72.23 234 MET F CA 1
ATOM 27973 C C . MET F 1 216 ? 240.925 231.439 194.198 1.00 72.23 234 MET F C 1
ATOM 27974 O O . MET F 1 216 ? 241.106 231.968 195.299 1.00 72.23 234 MET F O 1
ATOM 27988 N N . GLY F 1 217 ? 241.881 230.762 193.570 1.00 75.21 235 GLY F N 1
ATOM 27989 C CA . GLY F 1 217 ? 243.180 230.574 194.181 1.00 75.21 235 GLY F CA 1
ATOM 27990 C C . GLY F 1 217 ? 244.316 230.558 193.181 1.00 75.21 235 GLY F C 1
ATOM 27991 O O . GLY F 1 217 ? 244.184 231.080 192.070 1.00 75.21 235 GLY F O 1
ATOM 27995 N N . ASP F 1 218 ? 245.447 229.971 193.575 1.00 81.64 236 ASP F N 1
ATOM 27996 C CA . ASP F 1 218 ? 246.633 229.891 192.734 1.00 81.64 236 ASP F CA 1
ATOM 27997 C C . ASP F 1 218 ? 246.710 228.595 191.936 1.00 81.64 236 ASP F C 1
ATOM 27998 O O . ASP F 1 218 ? 247.784 228.261 191.422 1.00 81.64 236 ASP F O 1
ATOM 28007 N N . GLY F 1 219 ? 245.609 227.856 191.825 1.00 76.08 237 GLY F N 1
ATOM 28008 C CA . GLY F 1 219 ? 245.618 226.627 191.060 1.00 76.08 237 GLY F CA 1
ATOM 28009 C C . GLY F 1 219 ? 246.167 225.412 191.772 1.00 76.08 237 GLY F C 1
ATOM 28010 O O . GLY F 1 219 ? 246.341 224.372 191.128 1.00 76.08 237 GLY F O 1
ATOM 28014 N N . VAL F 1 220 ? 246.433 225.493 193.073 1.00 74.12 238 VAL F N 1
ATOM 28015 C CA . VAL F 1 220 ? 246.985 224.377 193.832 1.00 74.12 238 VAL F CA 1
ATOM 28016 C C . VAL F 1 220 ? 246.069 224.096 195.013 1.00 74.12 238 VAL F C 1
ATOM 28017 O O . VAL F 1 220 ? 245.665 225.020 195.727 1.00 74.12 238 VAL F O 1
ATOM 28030 N N . ILE F 1 221 ? 245.759 222.822 195.221 1.00 72.78 239 ILE F N 1
ATOM 28031 C CA . ILE F 1 221 ? 244.859 222.403 196.289 1.00 72.78 239 ILE F CA 1
ATOM 28032 C C . ILE F 1 221 ? 245.652 222.265 197.582 1.00 72.78 239 ILE F C 1
ATOM 28033 O O . ILE F 1 221 ? 246.552 221.427 197.683 1.00 72.78 239 ILE F O 1
ATOM 28049 N N . ASP F 1 222 ? 245.317 223.089 198.572 1.00 78.45 240 ASP F N 1
ATOM 28050 C CA . ASP F 1 222 ? 245.945 223.046 199.882 1.00 78.45 240 ASP F CA 1
ATOM 28051 C C . ASP F 1 222 ? 244.867 222.956 200.952 1.00 78.45 240 ASP F C 1
ATOM 28052 O O . ASP F 1 222 ? 243.720 223.356 200.739 1.00 78.45 240 ASP F O 1
ATOM 28061 N N . ASP F 1 223 ? 245.254 222.419 202.111 1.00 81.11 241 ASP F N 1
ATOM 28062 C CA . ASP F 1 223 ? 244.329 222.286 203.232 1.00 81.11 241 ASP F CA 1
ATOM 28063 C C . ASP F 1 223 ? 243.507 223.552 203.427 1.00 81.11 241 ASP F C 1
ATOM 28064 O O . ASP F 1 223 ? 242.291 223.497 203.637 1.00 81.11 241 ASP F O 1
ATOM 28073 N N . LYS F 1 224 ? 244.167 224.708 203.372 1.00 82.08 242 LYS F N 1
ATOM 28074 C CA . LYS F 1 224 ? 243.463 225.976 203.519 1.00 82.08 242 LYS F CA 1
ATOM 28075 C C . LYS F 1 224 ? 242.467 226.197 202.388 1.00 82.08 242 LYS F C 1
ATOM 28076 O O . LYS F 1 224 ? 241.413 226.805 202.597 1.00 82.08 242 LYS F O 1
ATOM 28095 N N . ILE F 1 225 ? 242.785 225.714 201.189 1.00 77.46 243 ILE F N 1
ATOM 28096 C CA . ILE F 1 225 ? 241.893 225.866 200.045 1.00 77.46 243 ILE F CA 1
ATOM 28097 C C . ILE F 1 225 ? 240.836 224.769 200.023 1.00 77.46 243 ILE F C 1
ATOM 28098 O O . ILE F 1 225 ? 239.683 225.013 199.655 1.00 77.46 243 ILE F O 1
ATOM 28114 N N . ALA F 1 226 ? 241.210 223.547 200.396 1.00 73.61 244 ALA F N 1
ATOM 28115 C CA . ALA F 1 226 ? 240.258 222.441 200.395 1.00 73.61 244 ALA F CA 1
ATOM 28116 C C . ALA F 1 226 ? 239.136 222.662 201.403 1.00 73.61 244 ALA F C 1
ATOM 28117 O O . ALA F 1 226 ? 237.959 222.461 201.085 1.00 73.61 244 ALA F O 1
ATOM 28124 N N . ASP F 1 227 ? 239.475 223.074 202.624 1.00 75.13 245 ASP F N 1
ATOM 28125 C CA . ASP F 1 227 ? 238.438 223.342 203.617 1.00 75.13 245 ASP F CA 1
ATOM 28126 C C . ASP F 1 227 ? 237.459 224.406 203.136 1.00 75.13 245 ASP F C 1
ATOM 28127 O O . ASP F 1 227 ? 236.249 224.289 203.359 1.00 75.13 245 ASP F O 1
ATOM 28136 N N . GLN F 1 228 ? 237.953 225.451 202.475 1.00 72.75 246 GLN F N 1
ATOM 28137 C CA . GLN F 1 228 ? 237.053 226.472 201.950 1.00 72.75 246 GLN F CA 1
ATOM 28138 C C . GLN F 1 228 ? 236.194 225.918 200.821 1.00 72.75 246 GLN F C 1
ATOM 28139 O O . GLN F 1 228 ? 234.976 226.119 200.798 1.00 72.75 246 GLN F O 1
ATOM 28153 N N . ALA F 1 229 ? 236.814 225.219 199.874 1.00 69.17 247 ALA F N 1
ATOM 28154 C CA . ALA F 1 229 ? 236.067 224.668 198.750 1.00 69.17 247 ALA F CA 1
ATOM 28155 C C . ALA F 1 229 ? 234.989 223.702 199.222 1.00 69.17 247 ALA F C 1
ATOM 28156 O O . ALA F 1 229 ? 233.864 223.718 198.712 1.00 69.17 247 ALA F O 1
ATOM 28163 N N . LEU F 1 230 ? 235.315 222.853 200.196 1.00 68.66 248 LEU F N 1
ATOM 28164 C CA . LEU F 1 230 ? 234.326 221.925 200.732 1.00 68.66 248 LEU F CA 1
ATOM 28165 C C . LEU F 1 230 ? 233.181 222.647 201.429 1.00 68.66 248 LEU F C 1
ATOM 28166 O O . LEU F 1 230 ? 232.067 222.118 201.487 1.00 68.66 248 LEU F O 1
ATOM 28182 N N . THR F 1 231 ? 233.421 223.844 201.961 1.00 68.34 249 THR F N 1
ATOM 28183 C CA . THR F 1 231 ? 232.350 224.595 202.602 1.00 68.34 249 THR F CA 1
ATOM 28184 C C . THR F 1 231 ? 231.530 225.387 201.595 1.00 68.34 249 THR F C 1
ATOM 28185 O O . THR F 1 231 ? 230.374 225.719 201.879 1.00 68.34 249 THR F O 1
ATOM 28196 N N . MET F 1 232 ? 232.095 225.683 200.424 1.00 68.15 250 MET F N 1
ATOM 28197 C CA . MET F 1 232 ? 231.320 226.324 199.371 1.00 68.15 250 MET F CA 1
ATOM 28198 C C . MET F 1 232 ? 230.342 225.319 198.783 1.00 68.15 250 MET F C 1
ATOM 28199 O O . MET F 1 232 ? 229.209 225.668 198.436 1.00 68.15 250 MET F O 1
ATOM 28213 N N . LEU F 1 233 ? 230.775 224.071 198.658 1.00 67.95 251 LEU F N 1
ATOM 28214 C CA . LEU F 1 233 ? 229.885 222.958 198.374 1.00 67.95 251 LEU F CA 1
ATOM 28215 C C . LEU F 1 233 ? 229.088 222.690 199.651 1.00 67.95 251 LEU F C 1
ATOM 28216 O O . LEU F 1 233 ? 229.140 223.456 200.616 1.00 67.95 251 LEU F O 1
ATOM 28232 N N . ASP F 1 234 ? 228.323 221.604 199.672 1.00 76.28 252 ASP F N 1
ATOM 28233 C CA . ASP F 1 234 ? 227.505 221.258 200.827 1.00 76.28 252 ASP F CA 1
ATOM 28234 C C . ASP F 1 234 ? 228.133 220.206 201.736 1.00 76.28 252 ASP F C 1
ATOM 28235 O O . ASP F 1 234 ? 227.467 219.736 202.663 1.00 76.28 252 ASP F O 1
ATOM 28244 N N . VAL F 1 235 ? 229.387 219.824 201.504 1.00 74.06 253 VAL F N 1
ATOM 28245 C CA . VAL F 1 235 ? 230.002 218.762 202.295 1.00 74.06 253 VAL F CA 1
ATOM 28246 C C . VAL F 1 235 ? 230.300 219.288 203.693 1.00 74.06 253 VAL F C 1
ATOM 28247 O O . VAL F 1 235 ? 231.016 220.281 203.860 1.00 74.06 253 VAL F O 1
ATOM 28260 N N . ASP F 1 236 ? 229.747 218.623 204.704 1.00 84.26 254 ASP F N 1
ATOM 28261 C CA . ASP F 1 236 ? 229.963 218.997 206.092 1.00 84.26 254 ASP F CA 1
ATOM 28262 C C . ASP F 1 236 ? 231.337 218.539 206.579 1.00 84.26 254 ASP F C 1
ATOM 28263 O O . ASP F 1 236 ? 232.091 217.866 205.874 1.00 84.26 254 ASP F O 1
ATOM 28272 N N . HIS F 1 237 ? 231.657 218.915 207.819 1.00 83.42 255 HIS F N 1
ATOM 28273 C CA . HIS F 1 237 ? 232.937 218.549 208.417 1.00 83.42 255 HIS F CA 1
ATOM 28274 C C . HIS F 1 237 ? 233.105 217.040 208.551 1.00 83.42 255 HIS F C 1
ATOM 28275 O O . HIS F 1 237 ? 234.229 216.534 208.474 1.00 83.42 255 HIS F O 1
ATOM 28289 N N . GLU F 1 238 ? 232.012 216.311 208.761 1.00 88.46 256 GLU F N 1
ATOM 28290 C CA . GLU F 1 238 ? 232.032 214.859 208.876 1.00 88.46 256 GLU F CA 1
ATOM 28291 C C . GLU F 1 238 ? 231.673 214.168 207.569 1.00 88.46 256 GLU F C 1
ATOM 28292 O O . GLU F 1 238 ? 231.462 212.953 207.559 1.00 88.46 256 GLU F O 1
ATOM 28304 N N . GLY F 1 239 ? 231.598 214.911 206.472 1.00 83.95 257 GLY F N 1
ATOM 28305 C CA . GLY F 1 239 ? 231.202 214.350 205.201 1.00 83.95 257 GLY F CA 1
ATOM 28306 C C . GLY F 1 239 ? 229.716 214.141 205.049 1.00 83.95 257 GLY F C 1
ATOM 28307 O O . GLY F 1 239 ? 229.292 213.509 204.076 1.00 83.95 257 GLY F O 1
ATOM 28311 N N . LEU F 1 240 ? 228.911 214.645 205.981 1.00 91.16 258 LEU F N 1
ATOM 28312 C CA . LEU F 1 240 ? 227.466 214.535 205.861 1.00 91.16 258 LEU F CA 1
ATOM 28313 C C . LEU F 1 240 ? 226.959 215.415 204.728 1.00 91.16 258 LEU F C 1
ATOM 28314 O O . LEU F 1 240 ? 227.464 216.516 204.500 1.00 91.16 258 LEU F O 1
ATOM 28330 N N . ASP F 1 241 ? 225.954 214.917 204.018 1.00 91.46 259 ASP F N 1
ATOM 28331 C CA . ASP F 1 241 ? 225.321 215.647 202.936 1.00 91.46 259 ASP F CA 1
ATOM 28332 C C . ASP F 1 241 ? 224.283 216.615 203.497 1.00 91.46 259 ASP F C 1
ATOM 28333 O O . ASP F 1 241 ? 223.886 216.538 204.662 1.00 91.46 259 ASP F O 1
ATOM 28342 N N . TYR F 1 242 ? 223.843 217.548 202.654 1.00 88.80 260 TYR F N 1
ATOM 28343 C CA . TYR F 1 242 ? 222.806 218.481 203.083 1.00 88.80 260 TYR F CA 1
ATOM 28344 C C . TYR F 1 242 ? 221.502 217.762 203.401 1.00 88.80 260 TYR F C 1
ATOM 28345 O O . TYR F 1 242 ? 220.707 218.253 204.209 1.00 88.80 260 TYR F O 1
ATOM 28363 N N . VAL F 1 243 ? 221.256 216.612 202.773 1.00 94.09 261 VAL F N 1
ATOM 28364 C CA . VAL F 1 243 ? 220.058 215.838 203.087 1.00 94.09 261 VAL F CA 1
ATOM 28365 C C . VAL F 1 243 ? 220.214 215.091 204.409 1.00 94.09 261 VAL F C 1
ATOM 28366 O O . VAL F 1 243 ? 219.232 214.896 205.132 1.00 94.09 261 VAL F O 1
ATOM 28379 N N . ASP F 1 244 ? 221.432 214.663 204.747 1.00 96.14 262 ASP F N 1
ATOM 28380 C CA . ASP F 1 244 ? 221.657 214.003 206.029 1.00 96.14 262 ASP F CA 1
ATOM 28381 C C . ASP F 1 244 ? 221.325 214.934 207.185 1.00 96.14 262 ASP F C 1
ATOM 28382 O O . ASP F 1 244 ? 220.772 214.505 208.204 1.00 96.14 262 ASP F O 1
ATOM 28391 N N . GLN F 1 245 ? 221.653 216.215 207.042 1.00 96.62 263 GLN F N 1
ATOM 28392 C CA . GLN F 1 245 ? 221.341 217.190 208.078 1.00 96.62 263 GLN F CA 1
ATOM 28393 C C . GLN F 1 245 ? 219.843 217.230 208.363 1.00 96.62 263 GLN F C 1
ATOM 28394 O O . GLN F 1 245 ? 219.424 217.285 209.525 1.00 96.62 263 GLN F O 1
ATOM 28408 N N . LYS F 1 246 ? 219.021 217.198 207.315 1.00 100.57 264 LYS F N 1
ATOM 28409 C CA . LYS F 1 246 ? 217.573 217.172 207.498 1.00 100.57 264 LYS F CA 1
ATOM 28410 C C . LYS F 1 246 ? 217.119 215.978 208.333 1.00 100.57 264 LYS F C 1
ATOM 28411 O O . LYS F 1 246 ? 216.289 216.127 209.237 1.00 100.57 264 LYS F O 1
ATOM 28430 N N . ILE F 1 247 ? 217.657 214.791 208.062 1.00 102.47 265 ILE F N 1
ATOM 28431 C CA . ILE F 1 247 ? 217.243 213.605 208.810 1.00 102.47 265 ILE F CA 1
ATOM 28432 C C . ILE F 1 247 ? 217.602 213.736 210.285 1.00 102.47 265 ILE F C 1
ATOM 28433 O O . ILE F 1 247 ? 216.756 213.538 211.165 1.00 102.47 265 ILE F O 1
ATOM 28449 N N . LEU F 1 248 ? 218.860 214.059 210.584 1.00 103.43 266 LEU F N 1
ATOM 28450 C CA . LEU F 1 248 ? 219.272 214.185 211.980 1.00 103.43 266 LEU F CA 1
ATOM 28451 C C . LEU F 1 248 ? 218.516 215.304 212.687 1.00 103.43 266 LEU F C 1
ATOM 28452 O O . LEU F 1 248 ? 218.122 215.158 213.849 1.00 103.43 266 LEU F O 1
ATOM 28468 N N . ARG F 1 249 ? 218.308 216.430 212.004 1.00 103.02 267 ARG F N 1
ATOM 28469 C CA . ARG F 1 249 ? 217.558 217.535 212.593 1.00 103.02 267 ARG F CA 1
ATOM 28470 C C . ARG F 1 249 ? 216.111 217.153 212.896 1.00 103.02 267 ARG F C 1
ATOM 28471 O O . ARG F 1 249 ? 215.584 217.479 213.966 1.00 103.02 267 ARG F O 1
ATOM 28492 N N . THR F 1 250 ? 215.452 216.465 211.965 1.00 106.39 268 THR F N 1
ATOM 28493 C CA . THR F 1 250 ? 214.057 216.085 212.161 1.00 106.39 268 THR F CA 1
ATOM 28494 C C . THR F 1 250 ? 213.889 215.123 213.331 1.00 106.39 268 THR F C 1
ATOM 28495 O O . THR F 1 250 ? 213.000 215.299 214.172 1.00 106.39 268 THR F O 1
ATOM 28506 N N . MET F 1 251 ? 214.742 214.104 213.408 1.00 107.10 269 MET F N 1
ATOM 28507 C CA . MET F 1 251 ? 214.636 213.126 214.485 1.00 107.10 269 MET F CA 1
ATOM 28508 C C . MET F 1 251 ? 214.739 213.767 215.864 1.00 107.10 269 MET F C 1
ATOM 28509 O O . MET F 1 251 ? 213.992 213.402 216.779 1.00 107.10 269 MET F O 1
ATOM 28523 N N . ILE F 1 252 ? 215.651 214.720 216.038 1.00 109.27 270 ILE F N 1
ATOM 28524 C CA . ILE F 1 252 ? 215.834 215.347 217.345 1.00 109.27 270 ILE F CA 1
ATOM 28525 C C . ILE F 1 252 ? 214.735 216.361 217.656 1.00 109.27 270 ILE F C 1
ATOM 28526 O O . ILE F 1 252 ? 214.159 216.347 218.749 1.00 109.27 270 ILE F O 1
ATOM 28542 N N . GLU F 1 253 ? 214.420 217.250 216.714 1.00 106.62 271 GLU F N 1
ATOM 28543 C CA . GLU F 1 253 ? 213.464 218.317 217.004 1.00 106.62 271 GLU F CA 1
ATOM 28544 C C . GLU F 1 253 ? 212.001 217.888 216.904 1.00 106.62 271 GLU F C 1
ATOM 28545 O O . GLU F 1 253 ? 211.190 218.272 217.754 1.00 106.62 271 GLU F O 1
ATOM 28557 N N . MET F 1 254 ? 211.629 217.103 215.897 1.00 107.74 272 MET F N 1
ATOM 28558 C CA . MET F 1 254 ? 210.220 216.774 215.716 1.00 107.74 272 MET F CA 1
ATOM 28559 C C . MET F 1 254 ? 209.783 215.489 216.415 1.00 107.74 272 MET F C 1
ATOM 28560 O O . MET F 1 254 ? 208.589 215.338 216.698 1.00 107.74 272 MET F O 1
ATOM 28574 N N . TYR F 1 255 ? 210.699 214.566 216.704 1.00 104.66 273 TYR F N 1
ATOM 28575 C CA . TYR F 1 255 ? 210.375 213.324 217.401 1.00 104.66 273 TYR F CA 1
ATOM 28576 C C . TYR F 1 255 ? 210.990 213.233 218.791 1.00 104.66 273 TYR F C 1
ATOM 28577 O O . TYR F 1 255 ? 210.815 212.212 219.464 1.00 104.66 273 TYR F O 1
ATOM 28595 N N . GLY F 1 256 ? 211.697 214.263 219.242 1.00 104.24 274 GLY F N 1
ATOM 28596 C CA . GLY F 1 256 ? 212.303 214.218 220.560 1.00 104.24 274 GLY F CA 1
ATOM 28597 C C . GLY F 1 256 ? 213.386 213.173 220.707 1.00 104.24 274 GLY F C 1
ATOM 28598 O O . GLY F 1 256 ? 213.573 212.631 221.801 1.00 104.24 274 GLY F O 1
ATOM 28602 N N . GLY F 1 257 ? 214.104 212.869 219.624 1.00 104.59 275 GLY F N 1
ATOM 28603 C CA . GLY F 1 257 ? 215.179 211.900 219.636 1.00 104.59 275 GLY F CA 1
ATOM 28604 C C . GLY F 1 257 ? 214.806 210.477 219.275 1.00 104.59 275 GLY F C 1
ATOM 28605 O O . GLY F 1 257 ? 215.709 209.651 219.103 1.00 104.59 275 GLY F O 1
ATOM 28609 N N . GLY F 1 258 ? 213.521 210.157 219.152 1.00 105.32 276 GLY F N 1
ATOM 28610 C CA . GLY F 1 258 ? 213.112 208.806 218.844 1.00 105.32 276 GLY F CA 1
ATOM 28611 C C . GLY F 1 258 ? 212.641 208.063 220.078 1.00 105.32 276 GLY F C 1
ATOM 28612 O O . GLY F 1 258 ? 212.488 208.646 221.155 1.00 105.32 276 GLY F O 1
ATOM 28616 N N . PRO F 1 259 ? 212.401 206.746 219.950 1.00 107.16 277 PRO F N 1
ATOM 28617 C CA . PRO F 1 259 ? 212.578 205.947 218.735 1.00 107.16 277 PRO F CA 1
ATOM 28618 C C . PRO F 1 259 ? 211.573 206.309 217.649 1.00 107.16 277 PRO F C 1
ATOM 28619 O O . PRO F 1 259 ? 210.448 206.693 217.962 1.00 107.16 277 PRO F O 1
ATOM 28630 N N . VAL F 1 260 ? 211.974 206.193 216.387 1.00 106.03 278 VAL F N 1
ATOM 28631 C CA . VAL F 1 260 ? 211.082 206.495 215.276 1.00 106.03 278 VAL F CA 1
ATOM 28632 C C . VAL F 1 260 ? 211.395 205.548 214.129 1.00 106.03 278 VAL F C 1
ATOM 28633 O O . VAL F 1 260 ? 212.557 205.223 213.869 1.00 106.03 278 VAL F O 1
ATOM 28646 N N . GLY F 1 261 ? 210.346 205.120 213.433 1.00 106.79 279 GLY F N 1
ATOM 28647 C CA . GLY F 1 261 ? 210.495 204.235 212.296 1.00 106.79 279 GLY F CA 1
ATOM 28648 C C . GLY F 1 261 ? 210.756 205.020 211.022 1.00 106.79 279 GLY F C 1
ATOM 28649 O O . GLY F 1 261 ? 210.233 206.116 210.833 1.00 106.79 279 GLY F O 1
ATOM 28653 N N . LEU F 1 262 ? 211.577 204.438 210.145 1.00 111.77 280 LEU F N 1
ATOM 28654 C CA . LEU F 1 262 ? 211.892 205.107 208.887 1.00 111.77 280 LEU F CA 1
ATOM 28655 C C . LEU F 1 262 ? 210.643 205.297 208.038 1.00 111.77 280 LEU F C 1
ATOM 28656 O O . LEU F 1 262 ? 210.558 206.257 207.264 1.00 111.77 280 LEU F O 1
ATOM 28672 N N . GLY F 1 263 ? 209.663 204.403 208.176 1.00 111.11 281 GLY F N 1
ATOM 28673 C CA . GLY F 1 263 ? 208.430 204.553 207.421 1.00 111.11 281 GLY F CA 1
ATOM 28674 C C . GLY F 1 263 ? 207.690 205.824 207.787 1.00 111.11 281 GLY F C 1
ATOM 28675 O O . GLY F 1 263 ? 207.351 206.636 206.922 1.00 111.11 281 GLY F O 1
ATOM 28679 N N . THR F 1 264 ? 207.430 206.013 209.081 1.00 105.47 282 THR F N 1
ATOM 28680 C CA . THR F 1 264 ? 206.761 207.227 209.532 1.00 105.47 282 THR F CA 1
ATOM 28681 C C . THR F 1 264 ? 207.642 208.457 209.344 1.00 105.47 282 THR F C 1
ATOM 28682 O O . THR F 1 264 ? 207.132 209.549 209.071 1.00 105.47 282 THR F O 1
ATOM 28693 N N . LEU F 1 265 ? 208.957 208.303 209.488 1.00 105.26 283 LEU F N 1
ATOM 28694 C CA . LEU F 1 265 ? 209.865 209.422 209.265 1.00 105.26 283 LEU F CA 1
ATOM 28695 C C . LEU F 1 265 ? 209.860 209.854 207.803 1.00 105.26 283 LEU F C 1
ATOM 28696 O O . LEU F 1 265 ? 209.729 211.044 207.497 1.00 105.26 283 LEU F O 1
ATOM 28712 N N . SER F 1 266 ? 209.985 208.890 206.886 1.00 106.54 284 SER F N 1
ATOM 28713 C CA . SER F 1 266 ? 210.058 209.192 205.458 1.00 106.54 284 SER F CA 1
ATOM 28714 C C . SER F 1 266 ? 208.948 210.134 205.010 1.00 106.54 284 SER F C 1
ATOM 28715 O O . SER F 1 266 ? 209.200 211.126 204.319 1.00 106.54 284 SER F O 1
ATOM 28723 N N . VAL F 1 267 ? 207.706 209.842 205.402 1.00 99.04 285 VAL F N 1
ATOM 28724 C CA . VAL F 1 267 ? 206.584 210.674 204.978 1.00 99.04 285 VAL F CA 1
ATOM 28725 C C . VAL F 1 267 ? 206.584 212.013 205.704 1.00 99.04 285 VAL F C 1
ATOM 28726 O O . VAL F 1 267 ? 206.061 213.006 205.184 1.00 99.04 285 VAL F O 1
ATOM 28739 N N . ASN F 1 268 ? 207.164 212.073 206.902 1.00 98.08 286 ASN F N 1
ATOM 28740 C CA . ASN F 1 268 ? 207.260 213.343 207.610 1.00 98.08 286 ASN F CA 1
ATOM 28741 C C . ASN F 1 268 ? 208.396 214.195 207.066 1.00 98.08 286 ASN F C 1
ATOM 28742 O O . ASN F 1 268 ? 208.310 215.427 207.100 1.00 98.08 286 ASN F O 1
ATOM 28753 N N . ILE F 1 269 ? 209.462 213.566 206.564 1.00 104.02 287 ILE F N 1
ATOM 28754 C CA . ILE F 1 269 ? 210.557 214.312 205.954 1.00 104.02 287 ILE F CA 1
ATOM 28755 C C . ILE F 1 269 ? 210.313 214.606 204.478 1.00 104.02 287 ILE F C 1
ATOM 28756 O O . ILE F 1 269 ? 211.071 215.386 203.882 1.00 104.02 287 ILE F O 1
ATOM 28772 N N . ALA F 1 270 ? 209.286 214.011 203.870 1.00 103.74 288 ALA F N 1
ATOM 28773 C CA . ALA F 1 270 ? 208.987 214.195 202.449 1.00 103.74 288 ALA F CA 1
ATOM 28774 C C . ALA F 1 270 ? 210.105 213.656 201.552 1.00 103.74 288 ALA F C 1
ATOM 28775 O O . ALA F 1 270 ? 210.665 214.363 200.712 1.00 103.74 288 ALA F O 1
ATOM 28782 N N . GLU F 1 271 ? 210.421 212.377 201.745 1.00 106.38 289 GLU F N 1
ATOM 28783 C CA . GLU F 1 271 ? 211.460 211.709 200.974 1.00 106.38 289 GLU F CA 1
ATOM 28784 C C . GLU F 1 271 ? 210.993 210.308 200.604 1.00 106.38 289 GLU F C 1
ATOM 28785 O O . GLU F 1 271 ? 210.096 209.742 201.233 1.00 106.38 289 GLU F O 1
ATOM 28797 N N . GLU F 1 272 ? 211.605 209.754 199.561 1.00 113.24 290 GLU F N 1
ATOM 28798 C CA . GLU F 1 272 ? 211.308 208.382 199.174 1.00 113.24 290 GLU F CA 1
ATOM 28799 C C . GLU F 1 272 ? 211.889 207.407 200.193 1.00 113.24 290 GLU F C 1
ATOM 28800 O O . GLU F 1 272 ? 213.086 207.442 200.496 1.00 113.24 290 GLU F O 1
ATOM 28812 N N . ARG F 1 273 ? 211.031 206.527 200.714 1.00 114.27 291 ARG F N 1
ATOM 28813 C CA . ARG F 1 273 ? 211.472 205.511 201.665 1.00 114.27 291 ARG F CA 1
ATOM 28814 C C . ARG F 1 273 ? 212.726 204.794 201.181 1.00 114.27 291 ARG F C 1
ATOM 28815 O O . ARG F 1 273 ? 213.673 204.583 201.947 1.00 114.27 291 ARG F O 1
ATOM 28836 N N . GLU F 1 274 ? 212.738 204.390 199.911 1.00 114.42 292 GLU F N 1
ATOM 28837 C CA . GLU F 1 274 ? 213.895 203.690 199.360 1.00 114.42 292 GLU F CA 1
ATOM 28838 C C . GLU F 1 274 ? 215.180 204.502 199.485 1.00 114.42 292 GLU F C 1
ATOM 28839 O O . GLU F 1 274 ? 216.251 203.941 199.743 1.00 114.42 292 GLU F O 1
ATOM 28851 N N . THR F 1 275 ? 215.102 205.822 199.310 1.00 112.25 293 THR F N 1
ATOM 28852 C CA . THR F 1 275 ? 216.308 206.640 199.421 1.00 112.25 293 THR F CA 1
ATOM 28853 C C . THR F 1 275 ? 216.811 206.738 200.857 1.00 112.25 293 THR F C 1
ATOM 28854 O O . THR F 1 275 ? 218.023 206.679 201.096 1.00 112.25 293 THR F O 1
ATOM 28865 N N . VAL F 1 276 ? 215.908 206.887 201.827 1.00 110.28 294 VAL F N 1
ATOM 28866 C CA . VAL F 1 276 ? 216.349 206.989 203.215 1.00 110.28 294 VAL F CA 1
ATOM 28867 C C . VAL F 1 276 ? 216.841 205.645 203.739 1.00 110.28 294 VAL F C 1
ATOM 28868 O O . VAL F 1 276 ? 217.790 205.585 204.528 1.00 110.28 294 VAL F O 1
ATOM 28881 N N . GLU F 1 277 ? 216.206 204.551 203.322 1.00 112.35 295 GLU F N 1
ATOM 28882 C CA . GLU F 1 277 ? 216.642 203.230 203.765 1.00 112.35 295 GLU F CA 1
ATOM 28883 C C . GLU F 1 277 ? 217.987 202.835 203.170 1.00 112.35 295 GLU F C 1
ATOM 28884 O O . GLU F 1 277 ? 218.845 202.292 203.874 1.00 112.35 295 GLU F O 1
ATOM 28896 N N . ASP F 1 278 ? 218.195 203.106 201.885 1.00 112.99 296 ASP F N 1
ATOM 28897 C CA . ASP F 1 278 ? 219.420 202.705 201.201 1.00 112.99 296 ASP F CA 1
ATOM 28898 C C . ASP F 1 278 ? 220.520 203.759 201.193 1.00 112.99 296 ASP F C 1
ATOM 28899 O O . ASP F 1 278 ? 221.696 203.415 201.353 1.00 112.99 296 ASP F O 1
ATOM 28908 N N . MET F 1 279 ? 220.185 205.031 201.007 1.00 109.51 297 MET F N 1
ATOM 28909 C CA . MET F 1 279 ? 221.223 206.041 200.846 1.00 109.51 297 MET F CA 1
ATOM 28910 C C . MET F 1 279 ? 221.726 206.640 202.152 1.00 109.51 297 MET F C 1
ATOM 28911 O O . MET F 1 279 ? 222.910 206.983 202.242 1.00 109.51 297 MET F O 1
ATOM 28925 N N . TYR F 1 280 ? 220.878 206.775 203.165 1.00 102.52 298 TYR F N 1
ATOM 28926 C CA . TYR F 1 280 ? 221.248 207.478 204.386 1.00 102.52 298 TYR F CA 1
ATOM 28927 C C . TYR F 1 280 ? 221.465 206.577 205.593 1.00 102.52 298 TYR F C 1
ATOM 28928 O O . TYR F 1 280 ? 222.453 206.748 206.314 1.00 102.52 298 TYR F O 1
ATOM 28946 N N . GLU F 1 281 ? 220.581 205.613 205.836 1.00 106.19 299 GLU F N 1
ATOM 28947 C CA . GLU F 1 281 ? 220.735 204.766 207.016 1.00 106.19 299 GLU F CA 1
ATOM 28948 C C . GLU F 1 281 ? 222.029 203.960 207.035 1.00 106.19 299 GLU F C 1
ATOM 28949 O O . GLU F 1 281 ? 222.681 203.923 208.093 1.00 106.19 299 GLU F O 1
ATOM 28961 N N . PRO F 1 282 ? 222.462 203.318 205.948 1.00 102.11 300 PRO F N 1
ATOM 28962 C CA . PRO F 1 282 ? 223.679 202.491 206.036 1.00 102.11 300 PRO F CA 1
ATOM 28963 C C . PRO F 1 282 ? 224.906 203.230 206.545 1.00 102.11 300 PRO F C 1
ATOM 28964 O O . PRO F 1 282 ? 225.667 202.671 207.344 1.00 102.11 300 PRO F O 1
ATOM 28975 N N . TYR F 1 283 ? 225.134 204.466 206.101 1.00 96.00 301 TYR F N 1
ATOM 28976 C CA . TYR F 1 283 ? 226.270 205.233 206.606 1.00 96.00 301 TYR F CA 1
ATOM 28977 C C . TYR F 1 283 ? 226.044 205.723 208.034 1.00 96.00 301 TYR F C 1
ATOM 28978 O O . TYR F 1 283 ? 226.918 205.573 208.895 1.00 96.00 301 TYR F O 1
ATOM 28996 N N . LEU F 1 284 ? 224.876 206.306 208.310 1.00 102.21 302 LEU F N 1
ATOM 28997 C CA . LEU F 1 284 ? 224.607 206.811 209.654 1.00 102.21 302 LEU F CA 1
ATOM 28998 C C . LEU F 1 284 ? 224.687 205.719 210.714 1.00 102.21 302 LEU F C 1
ATOM 28999 O O . LEU F 1 284 ? 225.065 205.998 211.857 1.00 102.21 302 LEU F O 1
ATOM 29015 N N . ILE F 1 285 ? 224.334 204.482 210.369 1.00 106.43 303 ILE F N 1
ATOM 29016 C CA . ILE F 1 285 ? 224.459 203.386 211.327 1.00 106.43 303 ILE F CA 1
ATOM 29017 C C . ILE F 1 285 ? 225.906 202.921 211.449 1.00 106.43 303 ILE F C 1
ATOM 29018 O O . ILE F 1 285 ? 226.466 202.881 212.550 1.00 106.43 303 ILE F O 1
ATOM 29034 N N . GLN F 1 286 ? 226.543 202.585 210.326 1.00 101.01 304 GLN F N 1
ATOM 29035 C CA . GLN F 1 286 ? 227.909 202.073 210.365 1.00 101.01 304 GLN F CA 1
ATOM 29036 C C . GLN F 1 286 ? 228.913 203.064 210.939 1.00 101.01 304 GLN F C 1
ATOM 29037 O O . GLN F 1 286 ? 230.039 202.660 211.249 1.00 101.01 304 GLN F O 1
ATOM 29051 N N . LYS F 1 287 ? 228.548 204.335 211.097 1.00 103.62 305 LYS F N 1
ATOM 29052 C CA . LYS F 1 287 ? 229.434 205.322 211.699 1.00 103.62 305 LYS F CA 1
ATOM 29053 C C . LYS F 1 287 ? 228.954 205.767 213.072 1.00 103.62 305 LYS F C 1
ATOM 29054 O O . LYS F 1 287 ? 229.484 206.737 213.623 1.00 103.62 305 LYS F O 1
ATOM 29073 N N . GLY F 1 288 ? 227.964 205.084 213.636 1.00 103.32 306 GLY F N 1
ATOM 29074 C CA . GLY F 1 288 ? 227.493 205.379 214.970 1.00 103.32 306 GLY F CA 1
ATOM 29075 C C . GLY F 1 288 ? 226.629 206.611 215.096 1.00 103.32 306 GLY F C 1
ATOM 29076 O O . GLY F 1 288 ? 226.413 207.081 216.218 1.00 103.32 306 GLY F O 1
ATOM 29080 N N . PHE F 1 289 ? 226.135 207.158 213.988 1.00 105.06 307 PHE F N 1
ATOM 29081 C CA . PHE F 1 289 ? 225.228 208.294 214.081 1.00 105.06 307 PHE F CA 1
ATOM 29082 C C . PHE F 1 289 ? 223.821 207.841 214.432 1.00 105.06 307 PHE F C 1
ATOM 29083 O O . PHE F 1 289 ? 223.093 208.566 215.121 1.00 105.06 307 PHE F O 1
ATOM 29100 N N . ILE F 1 290 ? 223.429 206.654 213.979 1.00 107.88 308 ILE F N 1
ATOM 29101 C CA . ILE F 1 290 ? 222.112 206.096 214.248 1.00 107.88 308 ILE F CA 1
ATOM 29102 C C . ILE F 1 290 ? 222.277 204.732 214.897 1.00 107.88 308 ILE F C 1
ATOM 29103 O O . ILE F 1 290 ? 223.183 203.967 214.548 1.00 107.88 308 ILE F O 1
ATOM 29119 N N . MET F 1 291 ? 221.395 204.438 215.848 1.00 116.42 309 MET F N 1
ATOM 29120 C CA . MET F 1 291 ? 221.350 203.164 216.547 1.00 116.42 309 MET F CA 1
ATOM 29121 C C . MET F 1 291 ? 220.013 202.507 216.240 1.00 116.42 309 MET F C 1
ATOM 29122 O O . MET F 1 291 ? 218.988 203.189 216.147 1.00 116.42 309 MET F O 1
ATOM 29136 N N . ARG F 1 292 ? 220.018 201.186 216.093 1.00 114.34 310 ARG F N 1
ATOM 29137 C CA . ARG F 1 292 ? 218.808 200.432 215.795 1.00 114.34 310 ARG F CA 1
ATOM 29138 C C . ARG F 1 292 ? 218.341 199.676 217.029 1.00 114.34 310 ARG F C 1
ATOM 29139 O O . ARG F 1 292 ? 219.146 199.042 217.721 1.00 114.34 310 ARG F O 1
ATOM 29160 N N . THR F 1 293 ? 217.039 199.747 217.292 1.00 115.73 311 THR F N 1
ATOM 29161 C CA . THR F 1 293 ? 216.414 199.099 218.433 1.00 115.73 311 THR F CA 1
ATOM 29162 C C . THR F 1 293 ? 215.153 198.386 217.965 1.00 115.73 311 THR F C 1
ATOM 29163 O O . THR F 1 293 ? 214.653 198.624 216.862 1.00 115.73 311 THR F O 1
ATOM 29174 N N . ARG F 1 294 ? 214.642 197.500 218.821 1.00 105.25 312 ARG F N 1
ATOM 29175 C CA . ARG F 1 294 ? 213.427 196.766 218.481 1.00 105.25 312 ARG F CA 1
ATOM 29176 C C . ARG F 1 294 ? 212.278 197.720 218.176 1.00 105.25 312 ARG F C 1
ATOM 29177 O O . ARG F 1 294 ? 211.447 197.445 217.302 1.00 105.25 312 ARG F O 1
ATOM 29198 N N . THR F 1 295 ? 212.214 198.849 218.885 1.00 113.03 313 THR F N 1
ATOM 29199 C CA . THR F 1 295 ? 211.148 199.818 218.655 1.00 113.03 313 THR F CA 1
ATOM 29200 C C . THR F 1 295 ? 211.433 200.704 217.449 1.00 113.03 313 THR F C 1
ATOM 29201 O O . THR F 1 295 ? 210.495 201.216 216.828 1.00 113.03 313 THR F O 1
ATOM 29212 N N . GLY F 1 296 ? 212.698 200.893 217.104 1.00 114.09 314 GLY F N 1
ATOM 29213 C CA . GLY F 1 296 ? 213.052 201.729 215.976 1.00 114.09 314 GLY F CA 1
ATOM 29214 C C . GLY F 1 296 ? 214.468 202.251 216.119 1.00 114.09 314 GLY F C 1
ATOM 29215 O O . GLY F 1 296 ? 215.252 201.767 216.933 1.00 114.09 314 GLY F O 1
ATOM 29219 N N . ARG F 1 297 ? 214.771 203.254 215.303 1.00 112.90 315 ARG F N 1
ATOM 29220 C CA . ARG F 1 297 ? 216.079 203.890 215.298 1.00 112.90 315 ARG F CA 1
ATOM 29221 C C . ARG F 1 297 ? 216.154 205.014 216.323 1.00 112.90 315 ARG F C 1
ATOM 29222 O O . ARG F 1 297 ? 215.151 205.654 216.646 1.00 112.90 315 ARG F O 1
ATOM 29243 N N . VAL F 1 298 ? 217.359 205.244 216.838 1.00 110.31 316 VAL F N 1
ATOM 29244 C CA . VAL F 1 298 ? 217.613 206.294 217.818 1.00 110.31 316 VAL F CA 1
ATOM 29245 C C . VAL F 1 298 ? 218.909 207.001 217.445 1.00 110.31 316 VAL F C 1
ATOM 29246 O O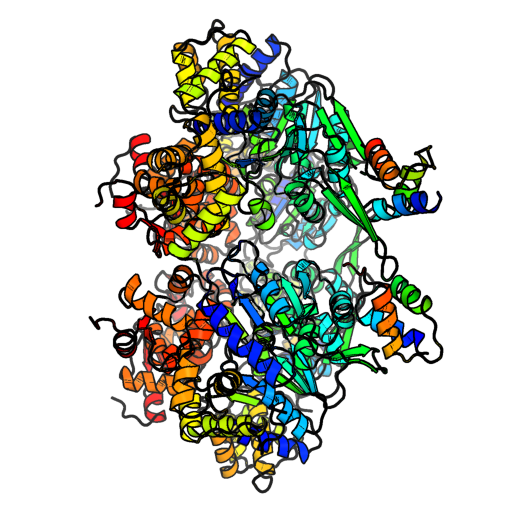 . VAL F 1 298 ? 219.878 206.360 217.028 1.00 110.31 316 VAL F O 1
ATOM 29259 N N . ALA F 1 299 ? 218.925 208.324 217.586 1.00 108.45 317 ALA F N 1
ATOM 29260 C CA . ALA F 1 299 ? 220.133 209.100 217.335 1.00 108.45 317 ALA F CA 1
ATOM 29261 C C . ALA F 1 299 ? 221.052 209.036 218.548 1.00 108.45 317 ALA F C 1
ATOM 29262 O O . ALA F 1 299 ? 220.600 209.182 219.688 1.00 108.45 317 ALA F O 1
ATOM 29269 N N . THR F 1 300 ? 222.339 208.814 218.302 1.00 112.32 318 THR F N 1
ATOM 29270 C CA . THR F 1 300 ? 223.322 208.755 219.372 1.00 112.32 318 THR F CA 1
ATOM 29271 C C . THR F 1 300 ? 223.726 210.158 219.831 1.00 112.32 318 THR F C 1
ATOM 29272 O O . THR F 1 300 ? 223.452 211.165 219.176 1.00 112.32 318 THR F O 1
ATOM 29283 N N . ALA F 1 301 ? 224.389 210.203 220.991 1.00 111.70 319 ALA F N 1
ATOM 29284 C CA . ALA F 1 301 ? 224.854 211.468 221.556 1.00 111.70 319 ALA F CA 1
ATOM 29285 C C . ALA F 1 301 ? 225.789 212.209 220.608 1.00 111.70 319 ALA F C 1
ATOM 29286 O O . ALA F 1 301 ? 225.777 213.445 220.562 1.00 111.70 319 ALA F O 1
ATOM 29293 N N . LYS F 1 302 ? 226.605 211.474 219.849 1.00 109.77 320 LYS F N 1
ATOM 29294 C CA . LYS F 1 302 ? 227.498 212.107 218.885 1.00 109.77 320 LYS F CA 1
ATOM 29295 C C . LYS F 1 302 ? 226.720 212.979 217.911 1.00 109.77 320 LYS F C 1
ATOM 29296 O O . LYS F 1 302 ? 227.199 214.038 217.492 1.00 109.77 320 LYS F O 1
ATOM 29315 N N . ALA F 1 303 ? 225.516 212.549 217.543 1.00 107.86 321 ALA F N 1
ATOM 29316 C CA . ALA F 1 303 ? 224.676 213.350 216.661 1.00 107.86 321 ALA F CA 1
ATOM 29317 C C . ALA F 1 303 ? 224.152 214.585 217.383 1.00 107.86 321 ALA F C 1
ATOM 29318 O O . ALA F 1 303 ? 223.979 215.644 216.769 1.00 107.86 321 ALA F O 1
ATOM 29325 N N . TYR F 1 304 ? 223.876 214.466 218.680 1.00 110.17 322 TYR F N 1
ATOM 29326 C CA . TYR F 1 304 ? 223.393 215.612 219.441 1.00 110.17 322 TYR F CA 1
ATOM 29327 C C . TYR F 1 304 ? 224.452 216.705 219.528 1.00 110.17 322 TYR F C 1
ATOM 29328 O O . TYR F 1 304 ? 224.168 217.880 219.273 1.00 110.17 322 TYR F O 1
ATOM 29346 N N . GLU F 1 305 ? 225.682 216.335 219.886 1.00 109.20 323 GLU F N 1
ATOM 29347 C CA . GLU F 1 305 ? 226.747 217.325 220.027 1.00 109.20 323 GLU F CA 1
ATOM 29348 C C . GLU F 1 305 ? 227.183 217.901 218.686 1.00 109.20 323 GLU F C 1
ATOM 29349 O O . GLU F 1 305 ? 227.583 219.070 218.617 1.00 109.20 323 GLU F O 1
ATOM 29361 N N . HIS F 1 306 ? 227.106 217.111 217.615 1.00 101.52 324 HIS F N 1
ATOM 29362 C CA . HIS F 1 306 ? 227.495 217.605 216.298 1.00 101.52 324 HIS F CA 1
ATOM 29363 C C . HIS F 1 306 ? 226.509 218.640 215.776 1.00 101.52 324 HIS F C 1
ATOM 29364 O O . HIS F 1 306 ? 226.910 219.708 215.302 1.00 101.52 324 HIS F O 1
ATOM 29378 N N . MET F 1 307 ? 225.212 218.349 215.861 1.00 106.95 325 MET F N 1
ATOM 29379 C CA . MET F 1 307 ? 224.218 219.295 215.374 1.00 106.95 325 MET F CA 1
ATOM 29380 C C . MET F 1 307 ? 224.064 220.501 216.288 1.00 106.95 325 MET F C 1
ATOM 29381 O O . MET F 1 307 ? 223.444 221.487 215.878 1.00 106.95 325 MET F O 1
ATOM 29395 N N . GLY F 1 308 ? 224.609 220.449 217.500 1.00 108.97 326 GLY F N 1
ATOM 29396 C CA . GLY F 1 308 ? 224.557 221.581 218.402 1.00 108.97 326 GLY F CA 1
ATOM 29397 C C . GLY F 1 308 ? 223.357 221.623 219.314 1.00 108.97 326 GLY F C 1
ATOM 29398 O O . GLY F 1 308 ? 223.021 222.701 219.816 1.00 108.97 326 GLY F O 1
ATOM 29402 N N . TYR F 1 309 ? 222.700 220.492 219.549 1.00 111.76 327 TYR F N 1
ATOM 29403 C CA . TYR F 1 309 ? 221.541 220.434 220.422 1.00 111.76 327 TYR F CA 1
ATOM 29404 C C . TYR F 1 309 ? 221.967 220.019 221.824 1.00 111.76 327 TYR F C 1
ATOM 29405 O O . TYR F 1 309 ? 223.128 219.698 222.085 1.00 111.76 327 TYR F O 1
ATOM 29423 N N . ASP F 1 310 ? 221.001 220.021 222.734 1.00 116.56 328 ASP F N 1
ATOM 29424 C CA . ASP F 1 310 ? 221.237 219.678 224.129 1.00 116.56 328 ASP F CA 1
ATOM 29425 C C . ASP F 1 310 ? 220.952 218.193 224.304 1.00 116.56 328 ASP F C 1
ATOM 29426 O O . ASP F 1 310 ? 219.837 217.734 224.034 1.00 116.56 328 ASP F O 1
ATOM 29435 N N . TYR F 1 311 ? 221.954 217.443 224.759 1.00 118.72 329 TYR F N 1
ATOM 29436 C CA . TYR F 1 311 ? 221.800 216.002 224.949 1.00 118.72 329 TYR F CA 1
ATOM 29437 C C . TYR F 1 311 ? 221.012 215.742 226.232 1.00 118.72 329 TYR F C 1
ATOM 29438 O O . TYR F 1 311 ? 221.539 215.323 227.265 1.00 118.72 329 TYR F O 1
ATOM 29456 N N . THR F 1 312 ? 219.713 216.003 226.143 1.00 120.04 330 THR F N 1
ATOM 29457 C CA . THR F 1 312 ? 218.812 215.793 227.264 1.00 120.04 330 THR F CA 1
ATOM 29458 C C . THR F 1 312 ? 218.744 214.311 227.610 1.00 120.04 330 THR F C 1
ATOM 29459 O O . THR F 1 312 ? 218.366 213.486 226.780 1.00 120.04 330 THR F O 1
ATOM 29470 N N . SER G 2 1 ? 199.272 230.029 143.021 1.00 121.47 156 SER G N 1
ATOM 29471 C CA . SER G 2 1 ? 198.199 229.733 143.963 1.00 121.47 156 SER G CA 1
ATOM 29472 C C . SER G 2 1 ? 198.220 228.264 144.375 1.00 121.47 156 SER G C 1
ATOM 29473 O O . SER G 2 1 ? 197.610 227.882 145.374 1.00 121.47 156 SER G O 1
ATOM 29481 N N . GLU G 2 2 ? 198.928 227.440 143.598 1.00 120.89 157 GLU G N 1
ATOM 29482 C CA . GLU G 2 2 ? 199.014 226.019 143.916 1.00 120.89 157 GLU G CA 1
ATOM 29483 C C . GLU G 2 2 ? 199.757 225.783 145.225 1.00 120.89 157 GLU G C 1
ATOM 29484 O O . GLU G 2 2 ? 199.507 224.782 145.906 1.00 120.89 157 GLU G O 1
ATOM 29496 N N . ASP G 2 3 ? 200.668 226.686 145.589 1.00 111.87 158 ASP G N 1
ATOM 29497 C CA . ASP G 2 3 ? 201.397 226.543 146.844 1.00 111.87 158 ASP G CA 1
ATOM 29498 C C . ASP G 2 3 ? 200.450 226.572 148.036 1.00 111.87 158 ASP G C 1
ATOM 29499 O O . ASP G 2 3 ? 200.511 225.706 148.916 1.00 111.87 158 ASP G O 1
ATOM 29508 N N . ALA G 2 4 ? 199.552 227.558 148.075 1.00 103.86 159 ALA G N 1
ATOM 29509 C CA . ALA G 2 4 ? 198.614 227.650 149.186 1.00 103.86 159 ALA G CA 1
ATOM 29510 C C . ALA G 2 4 ? 197.654 226.469 149.208 1.00 103.86 159 ALA G C 1
ATOM 29511 O O . ALA G 2 4 ? 197.350 225.932 150.280 1.00 103.86 159 ALA G O 1
ATOM 29518 N N . GLU G 2 5 ? 197.176 226.037 148.040 1.00 105.31 160 GLU G N 1
ATOM 29519 C CA . GLU G 2 5 ? 196.278 224.888 148.002 1.00 105.31 160 GLU G CA 1
ATOM 29520 C C . GLU G 2 5 ? 196.938 223.668 148.626 1.00 105.31 160 GLU G C 1
ATOM 29521 O O . GLU G 2 5 ? 196.298 222.915 149.370 1.00 105.31 160 GLU G O 1
ATOM 29533 N N . GLN G 2 6 ? 198.217 223.450 148.326 1.00 103.19 161 GLN G N 1
ATOM 29534 C CA . GLN G 2 6 ? 198.947 222.352 148.947 1.00 103.19 161 GLN G CA 1
ATOM 29535 C C . GLN G 2 6 ? 199.209 222.637 150.420 1.00 103.19 161 GLN G C 1
ATOM 29536 O O . GLN G 2 6 ? 199.043 221.756 151.271 1.00 103.19 161 GLN G O 1
ATOM 29550 N N . GLU G 2 7 ? 199.620 223.866 150.736 1.00 98.90 162 GLU G N 1
ATOM 29551 C CA . GLU G 2 7 ? 199.912 224.239 152.117 1.00 98.90 162 GLU G CA 1
ATOM 29552 C C . GLU G 2 7 ? 198.698 224.043 153.017 1.00 98.90 162 GLU G C 1
ATOM 29553 O O . GLU G 2 7 ? 198.790 223.416 154.077 1.00 98.90 162 GLU G O 1
ATOM 29565 N N . ALA G 2 8 ? 197.546 224.567 152.600 1.00 97.09 163 ALA G N 1
ATOM 29566 C CA . ALA G 2 8 ? 196.340 224.443 153.409 1.00 97.09 163 ALA G CA 1
ATOM 29567 C C . ALA G 2 8 ? 196.035 222.988 153.735 1.00 97.09 163 ALA G C 1
ATOM 29568 O O . ALA G 2 8 ? 195.650 222.665 154.865 1.00 97.09 163 ALA G O 1
ATOM 29575 N N . VAL G 2 9 ? 196.202 222.094 152.765 1.00 95.97 164 VAL G N 1
ATOM 29576 C CA . VAL G 2 9 ? 195.977 220.679 153.032 1.00 95.97 164 VAL G CA 1
ATOM 29577 C C . VAL G 2 9 ? 197.027 220.135 153.994 1.00 95.97 164 VAL G C 1
ATOM 29578 O O . VAL G 2 9 ? 196.699 219.407 154.937 1.00 95.97 164 VAL G O 1
ATOM 29591 N N . ALA G 2 10 ? 198.296 220.494 153.795 1.00 90.07 165 ALA G N 1
ATOM 29592 C CA . ALA G 2 10 ? 199.357 219.955 154.643 1.00 90.07 165 ALA G CA 1
ATOM 29593 C C . ALA G 2 10 ? 199.197 220.381 156.099 1.00 90.07 165 ALA G C 1
ATOM 29594 O O . ALA G 2 10 ? 199.332 219.558 157.011 1.00 90.07 165 ALA G O 1
ATOM 29601 N N . ALA G 2 11 ? 198.908 221.660 156.344 1.00 87.67 166 ALA G N 1
ATOM 29602 C CA . ALA G 2 11 ? 198.690 222.106 157.718 1.00 87.67 166 ALA G CA 1
ATOM 29603 C C . ALA G 2 11 ? 197.477 221.420 158.329 1.00 87.67 166 ALA G C 1
ATOM 29604 O O . ALA G 2 11 ? 197.515 220.977 159.482 1.00 87.67 166 ALA G O 1
ATOM 29611 N N . LEU G 2 12 ? 196.397 221.311 157.561 1.00 91.19 167 LEU G N 1
ATOM 29612 C CA . LEU G 2 12 ? 195.206 220.616 158.026 1.00 91.19 167 LEU G CA 1
ATOM 29613 C C . LEU G 2 12 ? 195.502 219.161 158.376 1.00 91.19 167 LEU G C 1
ATOM 29614 O O . LEU G 2 12 ? 194.856 218.593 159.262 1.00 91.19 167 LEU G O 1
ATOM 29630 N N . VAL G 2 13 ? 196.463 218.539 157.692 1.00 89.96 168 VAL G N 1
ATOM 29631 C CA . VAL G 2 13 ? 196.840 217.166 158.023 1.00 89.96 168 VAL G CA 1
ATOM 29632 C C . VAL G 2 13 ? 197.515 217.096 159.388 1.00 89.96 168 VAL G C 1
ATOM 29633 O O . VAL G 2 13 ? 197.231 216.194 160.184 1.00 89.96 168 VAL G O 1
ATOM 29646 N N . ALA G 2 14 ? 198.409 218.039 159.688 1.00 84.71 169 ALA G N 1
ATOM 29647 C CA . ALA G 2 14 ? 199.040 218.052 161.005 1.00 84.71 169 ALA G CA 1
ATOM 29648 C C . ALA G 2 14 ? 198.012 218.228 162.115 1.00 84.71 169 ALA G C 1
ATOM 29649 O O . ALA G 2 14 ? 198.236 217.780 163.245 1.00 84.71 169 ALA G O 1
ATOM 29656 N N . LEU G 2 15 ? 196.888 218.877 161.820 1.00 84.09 170 LEU G N 1
ATOM 29657 C CA . LEU G 2 15 ? 195.808 219.024 162.788 1.00 84.09 170 LEU G CA 1
ATOM 29658 C C . LEU G 2 15 ? 195.045 217.724 163.028 1.00 84.09 170 LEU G C 1
ATOM 29659 O O . LEU G 2 15 ? 194.108 217.720 163.833 1.00 84.09 170 LEU G O 1
ATOM 29675 N N . GLY G 2 16 ? 195.411 216.637 162.349 1.00 86.35 171 GLY G N 1
ATOM 29676 C CA . GLY G 2 16 ? 194.784 215.344 162.531 1.00 86.35 171 GLY G CA 1
ATOM 29677 C C . GLY G 2 16 ? 193.835 214.889 161.441 1.00 86.35 171 GLY G C 1
ATOM 29678 O O . GLY G 2 16 ? 193.302 213.779 161.542 1.00 86.35 171 GLY G O 1
ATOM 29682 N N . TYR G 2 17 ? 193.602 215.694 160.411 1.00 91.22 172 TYR G N 1
ATOM 29683 C CA . TYR G 2 17 ? 192.731 215.268 159.327 1.00 91.22 172 TYR G CA 1
ATOM 29684 C C . TYR G 2 17 ? 193.469 214.321 158.388 1.00 91.22 172 TYR G C 1
ATOM 29685 O O . TYR G 2 17 ? 194.694 214.379 158.246 1.00 91.22 172 TYR G O 1
ATOM 29703 N N . LYS G 2 18 ? 192.706 213.438 157.749 1.00 100.28 173 LYS G N 1
ATOM 29704 C CA . LYS G 2 18 ? 193.287 212.477 156.828 1.00 100.28 173 LYS G CA 1
ATOM 29705 C C . LYS G 2 18 ? 193.717 213.143 155.519 1.00 100.28 173 LYS G C 1
ATOM 29706 O O . LYS G 2 18 ? 193.132 214.144 155.097 1.00 100.28 173 LYS G O 1
ATOM 29725 N N . PRO G 2 19 ? 194.743 212.597 154.854 1.00 99.51 174 PRO G N 1
ATOM 29726 C CA . PRO G 2 19 ? 195.206 213.197 153.591 1.00 99.51 174 PRO G CA 1
ATOM 29727 C C . PRO G 2 19 ? 194.104 213.358 152.559 1.00 99.51 174 PRO G C 1
ATOM 29728 O O . PRO G 2 19 ? 194.010 214.399 151.898 1.00 99.51 174 PRO G O 1
ATOM 29739 N N . GLN G 2 20 ? 193.265 212.334 152.407 1.00 104.53 175 GLN G N 1
ATOM 29740 C CA . GLN G 2 20 ? 192.131 212.410 151.492 1.00 104.53 175 GLN G CA 1
ATOM 29741 C C . GLN G 2 20 ? 191.131 213.466 151.943 1.00 104.53 175 GLN G C 1
ATOM 29742 O O . GLN G 2 20 ? 190.724 214.330 151.157 1.00 104.53 175 GLN G O 1
ATOM 29756 N N . GLU G 2 21 ? 190.728 213.417 153.214 1.00 104.04 176 GLU G N 1
ATOM 29757 C CA . GLU G 2 21 ? 189.713 214.345 153.703 1.00 104.04 176 GLU G CA 1
ATOM 29758 C C . GLU G 2 21 ? 190.204 215.786 153.662 1.00 104.04 176 GLU G C 1
ATOM 29759 O O . GLU G 2 21 ? 189.429 216.701 153.362 1.00 104.04 176 GLU G O 1
ATOM 29771 N N . ALA G 2 22 ? 191.481 216.017 153.962 1.00 98.02 177 ALA G N 1
ATOM 29772 C CA . ALA G 2 22 ? 192.006 217.373 153.872 1.00 98.02 177 ALA G CA 1
ATOM 29773 C C . ALA G 2 22 ? 191.981 217.873 152.433 1.00 98.02 177 ALA G C 1
ATOM 29774 O O . ALA G 2 22 ? 191.693 219.049 152.183 1.00 98.02 177 ALA G O 1
ATOM 29781 N N . SER G 2 23 ? 192.276 216.995 151.472 1.00 101.21 178 SER G N 1
ATOM 29782 C CA . SER G 2 23 ? 192.217 217.393 150.068 1.00 101.21 178 SER G CA 1
ATOM 29783 C C . SER G 2 23 ? 190.801 217.785 149.671 1.00 101.21 178 SER G C 1
ATOM 29784 O O . SER G 2 23 ? 190.594 218.783 148.971 1.00 101.21 178 SER G O 1
ATOM 29792 N N . ARG G 2 24 ? 189.813 217.007 150.109 1.00 103.73 179 ARG G N 1
ATOM 29793 C CA . ARG G 2 24 ? 188.419 217.331 149.827 1.00 103.73 179 ARG G CA 1
ATOM 29794 C C . ARG G 2 24 ? 188.011 218.638 150.497 1.00 103.73 179 ARG G C 1
ATOM 29795 O O . ARG G 2 24 ? 187.435 219.526 149.858 1.00 103.73 179 ARG G O 1
ATOM 29816 N N . MET G 2 25 ? 188.305 218.770 151.791 1.00 101.05 180 MET G N 1
ATOM 29817 C CA . MET G 2 25 ? 187.945 219.974 152.535 1.00 101.05 180 MET G CA 1
ATOM 29818 C C . MET G 2 25 ? 188.455 221.241 151.857 1.00 101.05 180 MET G C 1
ATOM 29819 O O . MET G 2 25 ? 187.722 222.229 151.733 1.00 101.05 180 MET G O 1
ATOM 29833 N N . VAL G 2 26 ? 189.708 221.237 151.408 1.00 99.38 181 VAL G N 1
ATOM 29834 C CA . VAL G 2 26 ? 190.227 222.405 150.703 1.00 99.38 181 VAL G CA 1
ATOM 29835 C C . VAL G 2 26 ? 189.601 222.523 149.318 1.00 99.38 181 VAL G C 1
ATOM 29836 O O . VAL G 2 26 ? 189.294 223.628 148.855 1.00 99.38 181 VAL G O 1
ATOM 29849 N N . SER G 2 27 ? 189.387 221.394 148.640 1.00 102.01 182 SER G N 1
ATOM 29850 C CA . SER G 2 27 ? 188.787 221.432 147.309 1.00 102.01 182 SER G CA 1
ATOM 29851 C C . SER G 2 27 ? 187.416 222.094 147.319 1.00 102.01 182 SER G C 1
ATOM 29852 O O . SER G 2 27 ? 187.005 222.679 146.311 1.00 102.01 182 SER G O 1
ATOM 29860 N N . LYS G 2 28 ? 186.700 222.029 148.440 1.00 104.00 183 LYS G N 1
ATOM 29861 C CA . LYS G 2 28 ? 185.386 222.655 148.514 1.00 104.00 183 LYS G CA 1
ATOM 29862 C C . LYS G 2 28 ? 185.447 224.178 148.502 1.00 104.00 183 LYS G C 1
ATOM 29863 O O . LYS G 2 28 ? 184.417 224.816 148.260 1.00 104.00 183 LYS G O 1
ATOM 29882 N N . ILE G 2 29 ? 186.609 224.781 148.750 1.00 102.80 184 ILE G N 1
ATOM 29883 C CA . ILE G 2 29 ? 186.731 226.235 148.720 1.00 102.80 184 ILE G CA 1
ATOM 29884 C C . ILE G 2 29 ? 186.994 226.673 147.288 1.00 102.80 184 ILE G C 1
ATOM 29885 O O . ILE G 2 29 ? 187.821 226.085 146.580 1.00 102.80 184 ILE G O 1
ATOM 29901 N N . ALA G 2 30 ? 186.292 227.723 146.863 1.00 112.05 185 ALA G N 1
ATOM 29902 C CA . ALA G 2 30 ? 186.356 228.206 145.489 1.00 112.05 185 ALA G CA 1
ATOM 29903 C C . ALA G 2 30 ? 187.498 229.186 145.225 1.00 112.05 185 ALA G C 1
ATOM 29904 O O . ALA G 2 30 ? 188.256 229.006 144.269 1.00 112.05 185 ALA G O 1
ATOM 29911 N N . ARG G 2 31 ? 187.636 230.216 146.054 1.00 116.20 186 ARG G N 1
ATOM 29912 C CA . ARG G 2 31 ? 188.634 231.257 145.815 1.00 116.20 186 ARG G CA 1
ATOM 29913 C C . ARG G 2 31 ? 190.063 230.720 145.840 1.00 116.20 186 ARG G C 1
ATOM 29914 O O . ARG G 2 31 ? 190.513 230.223 146.883 1.00 116.20 186 ARG G O 1
ATOM 29935 N N . PRO G 2 32 ? 190.808 230.797 144.726 1.00 117.25 187 PRO G N 1
ATOM 29936 C CA . PRO G 2 32 ? 192.199 230.321 144.727 1.00 117.25 187 PRO G CA 1
ATOM 29937 C C . PRO G 2 32 ? 193.187 231.403 145.141 1.00 117.25 187 PRO G C 1
ATOM 29938 O O . PRO G 2 32 ? 194.243 231.130 145.719 1.00 117.25 187 PRO G O 1
ATOM 29949 N N . ASP G 2 33 ? 192.823 232.649 144.831 1.00 118.08 188 ASP G N 1
ATOM 29950 C CA . ASP G 2 33 ? 193.692 233.801 145.063 1.00 118.08 188 ASP G CA 1
ATOM 29951 C C . ASP G 2 33 ? 193.985 234.066 146.538 1.00 118.08 188 ASP G C 1
ATOM 29952 O O . ASP G 2 33 ? 195.023 234.659 146.852 1.00 118.08 188 ASP G O 1
ATOM 29961 N N . ALA G 2 34 ? 193.116 233.653 147.455 1.00 110.23 189 ALA G N 1
ATOM 29962 C CA . ALA G 2 34 ? 193.349 233.965 148.859 1.00 110.23 189 ALA G CA 1
ATOM 29963 C C . ALA G 2 34 ? 194.432 233.070 149.462 1.00 110.23 189 ALA G C 1
ATOM 29964 O O . ALA G 2 34 ? 194.673 231.948 149.007 1.00 110.23 189 ALA G O 1
ATOM 29971 N N . SER G 2 35 ? 195.085 233.590 150.505 1.00 100.38 190 SER G N 1
ATOM 29972 C CA . SER G 2 35 ? 196.190 232.903 151.164 1.00 100.38 190 SER G 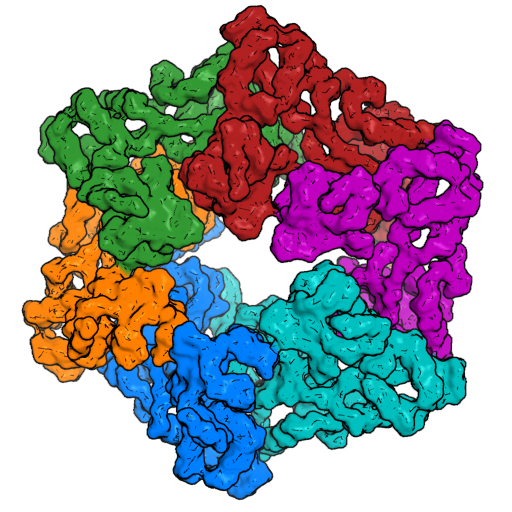CA 1
ATOM 29973 C C . SER G 2 35 ? 195.739 231.664 151.936 1.00 100.38 190 SER G C 1
ATOM 29974 O O . SER G 2 35 ? 194.556 231.459 152.223 1.00 100.38 190 SER G O 1
ATOM 29982 N N . SER G 2 36 ? 196.731 230.834 152.272 1.00 98.45 191 SER G N 1
ATOM 29983 C CA . SER G 2 36 ? 196.492 229.608 153.027 1.00 98.45 191 SER G CA 1
ATOM 29984 C C . SER G 2 36 ? 195.737 229.867 154.326 1.00 98.45 191 SER G C 1
ATOM 29985 O O . SER G 2 36 ? 194.916 229.047 154.749 1.00 98.45 191 SER G O 1
ATOM 29993 N N . GLU G 2 37 ? 196.009 230.996 154.981 1.00 93.84 192 GLU G N 1
ATOM 29994 C CA . GLU G 2 37 ? 195.264 231.348 156.185 1.00 93.84 192 GLU G CA 1
ATOM 29995 C C . GLU G 2 37 ? 193.774 231.462 155.895 1.00 93.84 192 GLU G C 1
ATOM 29996 O O . GLU G 2 37 ? 192.941 230.923 156.631 1.00 93.84 192 GLU G O 1
ATOM 30008 N N . THR G 2 38 ? 193.417 232.174 154.831 1.00 96.34 193 THR G N 1
ATOM 30009 C CA . THR G 2 38 ? 192.008 232.326 154.491 1.00 96.34 193 THR G CA 1
ATOM 30010 C C . THR G 2 38 ? 191.395 230.985 154.112 1.00 96.34 193 THR G C 1
ATOM 30011 O O . THR G 2 38 ? 190.229 230.712 154.419 1.00 96.34 193 THR G O 1
ATOM 30022 N N . LEU G 2 39 ? 192.171 230.139 153.435 1.00 98.23 194 LEU G N 1
ATOM 30023 C CA . LEU G 2 39 ? 191.696 228.815 153.050 1.00 98.23 194 LEU G CA 1
ATOM 30024 C C . LEU G 2 39 ? 191.447 227.932 154.267 1.00 98.23 194 LEU G C 1
ATOM 30025 O O . LEU G 2 39 ? 190.374 227.333 154.402 1.00 98.23 194 LEU G O 1
ATOM 30041 N N . ILE G 2 40 ? 192.422 227.844 155.171 1.00 91.21 195 ILE G N 1
ATOM 30042 C CA . ILE G 2 40 ? 192.256 226.998 156.348 1.00 91.21 195 ILE G CA 1
ATOM 30043 C C . ILE G 2 40 ? 191.112 227.506 157.214 1.00 91.21 195 ILE G C 1
ATOM 30044 O O . ILE G 2 40 ? 190.357 226.715 157.791 1.00 91.21 195 ILE G O 1
ATOM 30060 N N . ARG G 2 41 ? 190.959 228.826 157.325 1.00 89.07 196 ARG G N 1
ATOM 30061 C CA . ARG G 2 41 ? 189.844 229.361 158.098 1.00 89.07 196 ARG G CA 1
ATOM 30062 C C . ARG G 2 41 ? 188.512 228.897 157.521 1.00 89.07 196 ARG G C 1
ATOM 30063 O O . ARG G 2 41 ? 187.649 228.393 158.249 1.00 89.07 196 ARG G O 1
ATOM 30084 N N . ASP G 2 42 ? 188.328 229.053 156.210 1.00 92.11 197 ASP G N 1
ATOM 30085 C CA . ASP G 2 42 ? 187.087 228.604 155.586 1.00 92.11 197 ASP G CA 1
ATOM 30086 C C . ASP G 2 42 ? 186.959 227.087 155.638 1.00 92.11 197 ASP G C 1
ATOM 30087 O O . ASP G 2 42 ? 185.873 226.560 155.901 1.00 92.11 197 ASP G O 1
ATOM 30096 N N . ALA G 2 43 ? 188.053 226.369 155.389 1.00 93.15 198 ALA G N 1
ATOM 30097 C CA . ALA G 2 43 ? 188.002 224.913 155.440 1.00 93.15 198 ALA G CA 1
ATOM 30098 C C . ALA G 2 43 ? 187.565 224.427 156.814 1.00 93.15 198 ALA G C 1
ATOM 30099 O O . ALA G 2 43 ? 186.734 223.518 156.925 1.00 93.15 198 ALA G O 1
ATOM 30106 N N . LEU G 2 44 ? 188.119 225.014 157.873 1.00 88.89 199 LEU G N 1
ATOM 30107 C CA . LEU G 2 44 ? 187.719 224.637 159.224 1.00 88.89 199 LEU G CA 1
ATOM 30108 C C . LEU G 2 44 ? 186.271 225.020 159.497 1.00 88.89 199 LEU G C 1
ATOM 30109 O O . LEU G 2 44 ? 185.486 224.206 159.996 1.00 88.89 199 LEU G O 1
ATOM 30125 N N . ARG G 2 45 ? 185.900 226.256 159.164 1.00 91.41 200 ARG G N 1
ATOM 30126 C CA . ARG G 2 45 ? 184.541 226.723 159.418 1.00 91.41 200 ARG G CA 1
ATOM 30127 C C . ARG G 2 45 ? 183.505 225.854 158.716 1.00 91.41 200 ARG G C 1
ATOM 30128 O O . ARG G 2 45 ? 182.458 225.537 159.291 1.00 91.41 200 ARG G O 1
ATOM 30149 N N . ALA G 2 46 ? 183.778 225.457 157.473 1.00 91.02 201 ALA G N 1
ATOM 30150 C CA . ALA G 2 46 ? 182.836 224.623 156.736 1.00 91.02 201 ALA G CA 1
ATOM 30151 C C . ALA G 2 46 ? 182.661 223.244 157.361 1.00 91.02 201 ALA G C 1
ATOM 30152 O O . ALA G 2 46 ? 181.597 222.634 157.215 1.00 91.02 201 ALA G O 1
ATOM 30159 N N . ALA G 2 47 ? 183.674 222.736 158.057 1.00 92.56 202 ALA G N 1
ATOM 30160 C CA . ALA G 2 47 ? 183.582 221.418 158.675 1.00 92.56 202 ALA G CA 1
ATOM 30161 C C . ALA G 2 47 ? 182.890 221.429 160.031 1.00 92.56 202 ALA G C 1
ATOM 30162 O O . ALA G 2 47 ? 182.758 220.365 160.646 1.00 92.56 202 ALA G O 1
ATOM 30169 N N . LEU G 2 48 ? 182.440 222.582 160.511 1.00 91.41 203 LEU G N 1
ATOM 30170 C CA . LEU G 2 48 ? 181.809 222.658 161.820 1.00 91.41 203 LEU G CA 1
ATOM 30171 C C . LEU G 2 48 ? 180.322 222.350 161.710 1.00 91.41 203 LEU G C 1
ATOM 30172 O O . LEU G 2 48 ? 179.799 221.498 162.427 1.00 91.41 203 LEU G O 1
ATOM 30189 N N . ASP H 3 1 ? 225.688 199.200 148.284 1.00 115.56 158 ASP H N 1
ATOM 30190 C CA . ASP H 3 1 ? 225.487 198.371 149.467 1.00 115.56 158 ASP H CA 1
ATOM 30191 C C . ASP H 3 1 ? 225.194 199.232 150.691 1.00 115.56 158 ASP H C 1
ATOM 30192 O O . ASP H 3 1 ? 224.515 198.794 151.620 1.00 115.56 158 ASP H O 1
ATOM 30201 N N . ALA H 3 2 ? 225.702 200.467 150.681 1.00 110.60 159 ALA H N 1
ATOM 30202 C CA . ALA H 3 2 ? 225.480 201.366 151.806 1.00 110.60 159 ALA H CA 1
ATOM 30203 C C . ALA H 3 2 ? 224.006 201.675 152.006 1.00 110.60 159 ALA H C 1
ATOM 30204 O O . ALA H 3 2 ? 223.607 202.063 153.109 1.00 110.60 159 ALA H O 1
ATOM 30211 N N . GLU H 3 3 ? 223.189 201.517 150.966 1.00 109.48 160 GLU H N 1
ATOM 30212 C CA . GLU H 3 3 ? 221.757 201.756 151.107 1.00 109.48 160 GLU H CA 1
ATOM 30213 C C . GLU H 3 3 ? 221.137 200.780 152.098 1.00 109.48 160 GLU H C 1
ATOM 30214 O O . GLU H 3 3 ? 220.364 201.174 152.976 1.00 109.48 160 GLU H O 1
ATOM 30226 N N . GLN H 3 4 ? 221.481 199.497 151.979 1.00 109.54 161 GLN H N 1
ATOM 30227 C CA . GLN H 3 4 ? 220.914 198.487 152.866 1.00 109.54 161 GLN H CA 1
ATOM 30228 C C . GLN H 3 4 ? 221.361 198.700 154.307 1.00 109.54 161 GLN H C 1
ATOM 30229 O O . GLN H 3 4 ? 220.546 198.638 155.236 1.00 109.54 161 GLN H O 1
ATOM 30243 N N . GLU H 3 5 ? 222.652 198.958 154.517 1.00 109.26 162 GLU H N 1
ATOM 30244 C CA . GLU H 3 5 ? 223.140 199.194 155.871 1.00 109.26 162 GLU H CA 1
ATOM 30245 C C . GLU H 3 5 ? 222.523 200.451 156.470 1.00 109.26 162 GLU H C 1
ATOM 30246 O O . GLU H 3 5 ? 222.199 200.485 157.663 1.00 109.26 162 GLU H O 1
ATOM 30258 N N . ALA H 3 6 ? 222.341 201.491 155.657 1.00 105.27 163 ALA H N 1
ATOM 30259 C CA . ALA H 3 6 ? 221.706 202.711 156.144 1.00 105.27 163 ALA H CA 1
ATOM 30260 C C . ALA H 3 6 ? 220.277 202.442 156.597 1.00 105.27 163 ALA H C 1
ATOM 30261 O O . ALA H 3 6 ? 219.877 202.835 157.698 1.00 105.27 163 ALA H O 1
ATOM 30268 N N . VAL H 3 7 ? 219.493 201.765 155.759 1.00 104.78 164 VAL H N 1
ATOM 30269 C CA . VAL H 3 7 ? 218.116 201.446 156.123 1.00 104.78 164 VAL H CA 1
ATOM 30270 C C . VAL H 3 7 ? 218.084 200.559 157.359 1.00 104.78 164 VAL H C 1
ATOM 30271 O O . VAL H 3 7 ? 217.231 200.727 158.238 1.00 104.78 164 VAL H O 1
ATOM 30284 N N . ALA H 3 8 ? 219.010 199.606 157.452 1.00 102.75 165 ALA H N 1
ATOM 30285 C CA . ALA H 3 8 ? 219.046 198.725 158.614 1.00 102.75 165 ALA H CA 1
ATOM 30286 C C . ALA H 3 8 ? 219.277 199.508 159.901 1.00 102.75 165 ALA H C 1
ATOM 30287 O O . ALA H 3 8 ? 218.647 199.228 160.927 1.00 102.75 165 ALA H O 1
ATOM 30294 N N . ALA H 3 9 ? 220.168 200.500 159.867 1.00 102.35 166 ALA H N 1
ATOM 30295 C CA . ALA H 3 9 ? 220.374 201.344 161.039 1.00 102.35 166 ALA H CA 1
ATOM 30296 C C . ALA H 3 9 ? 219.120 202.146 161.364 1.00 102.35 166 ALA H C 1
ATOM 30297 O O . ALA H 3 9 ? 218.704 202.224 162.525 1.00 102.35 166 ALA H O 1
ATOM 30304 N N . LEU H 3 10 ? 218.492 202.740 160.349 1.00 102.17 167 LEU H N 1
ATOM 30305 C CA . LEU H 3 10 ? 217.255 203.473 160.595 1.00 102.17 167 LEU H CA 1
ATOM 30306 C C . LEU H 3 10 ? 216.183 202.542 161.139 1.00 102.17 167 LEU H C 1
ATOM 30307 O O . LEU H 3 10 ? 215.358 202.942 161.967 1.00 102.17 167 LEU H O 1
ATOM 30323 N N . VAL H 3 11 ? 216.176 201.293 160.674 1.00 102.61 168 VAL H N 1
ATOM 30324 C CA . VAL H 3 11 ? 215.260 200.298 161.215 1.00 102.61 168 VAL H CA 1
ATOM 30325 C C . VAL H 3 11 ? 215.644 199.965 162.650 1.00 102.61 168 VAL H C 1
ATOM 30326 O O . VAL H 3 11 ? 214.779 199.727 163.500 1.00 102.61 168 VAL H O 1
ATOM 30339 N N . ALA H 3 12 ? 216.945 199.942 162.941 1.00 100.46 169 ALA H N 1
ATOM 30340 C CA . ALA H 3 12 ? 217.394 199.686 164.304 1.00 100.46 169 ALA H CA 1
ATOM 30341 C C . ALA H 3 12 ? 216.974 200.803 165.249 1.00 100.46 169 ALA H C 1
ATOM 30342 O O . ALA H 3 12 ? 216.797 200.564 166.448 1.00 100.46 169 ALA H O 1
ATOM 30349 N N . LEU H 3 13 ? 216.821 202.021 164.735 1.00 98.20 170 LEU H N 1
ATOM 30350 C CA . LEU H 3 13 ? 216.330 203.136 165.532 1.00 98.20 170 LEU H CA 1
ATOM 30351 C C . LEU H 3 13 ? 214.819 203.101 165.728 1.00 98.20 170 LEU H C 1
ATOM 30352 O O . LEU H 3 13 ? 214.295 203.912 166.499 1.00 98.20 170 LEU H O 1
ATOM 30368 N N . GLY H 3 14 ? 214.112 202.186 165.063 1.00 100.90 171 GLY H N 1
ATOM 30369 C CA . GLY H 3 14 ? 212.677 202.045 165.212 1.00 100.90 171 GLY H CA 1
ATOM 30370 C C . GLY H 3 14 ? 211.807 202.621 164.110 1.00 100.90 171 GLY H C 1
ATOM 30371 O O . GLY H 3 14 ? 210.578 202.587 164.247 1.00 100.90 171 GLY H O 1
ATOM 30375 N N . TYR H 3 15 ? 212.384 203.146 163.032 1.00 102.77 172 TYR H N 1
ATOM 30376 C CA . TYR H 3 15 ? 211.570 203.654 161.934 1.00 102.77 172 TYR H CA 1
ATOM 30377 C C . TYR H 3 15 ? 211.047 202.502 161.082 1.00 102.77 172 TYR H C 1
ATOM 30378 O O . TYR H 3 15 ? 211.704 201.470 160.921 1.00 102.77 172 TYR H O 1
ATOM 30396 N N . LYS H 3 16 ? 209.846 202.689 160.538 1.00 107.61 173 LYS H N 1
ATOM 30397 C CA . LYS H 3 16 ? 209.231 201.661 159.712 1.00 107.61 173 LYS H CA 1
ATOM 30398 C C . LYS H 3 16 ? 209.965 201.489 158.379 1.00 107.61 173 LYS H C 1
ATOM 30399 O O . LYS H 3 16 ? 210.533 202.443 157.841 1.00 107.61 173 LYS H O 1
ATOM 30418 N N . PRO H 3 17 ? 209.952 200.272 157.821 1.00 108.15 174 PRO H N 1
ATOM 30419 C CA . PRO H 3 17 ? 210.676 200.032 156.562 1.00 108.15 174 PRO H CA 1
ATOM 30420 C C . PRO H 3 17 ? 210.278 200.959 155.427 1.00 108.15 174 PRO H C 1
ATOM 30421 O O . PRO H 3 17 ? 211.139 201.390 154.651 1.00 108.15 174 PRO H O 1
ATOM 30432 N N . GLN H 3 18 ? 208.990 201.275 155.305 1.00 113.92 175 GLN H N 1
ATOM 30433 C CA . GLN H 3 18 ? 208.545 202.154 154.230 1.00 113.92 175 GLN H CA 1
ATOM 30434 C C . GLN H 3 18 ? 209.175 203.534 154.357 1.00 113.92 175 GLN H C 1
ATOM 30435 O O . GLN H 3 18 ? 209.707 204.078 153.383 1.00 113.92 175 GLN H O 1
ATOM 30449 N N . GLU H 3 19 ? 209.131 204.115 155.555 1.00 111.18 176 GLU H N 1
ATOM 30450 C CA . GLU H 3 19 ? 209.726 205.431 155.746 1.00 111.18 176 GLU H CA 1
ATOM 30451 C C . GLU H 3 19 ? 211.245 205.368 155.641 1.00 111.18 176 GLU H C 1
ATOM 30452 O O . GLU H 3 19 ? 211.865 206.236 155.015 1.00 111.18 176 GLU H O 1
ATOM 30464 N N . ALA H 3 20 ? 211.862 204.349 156.240 1.00 106.69 177 ALA H N 1
ATOM 30465 C CA . ALA H 3 20 ? 213.311 204.207 156.152 1.00 106.69 177 ALA H CA 1
ATOM 30466 C C . ALA H 3 20 ? 213.781 204.103 154.705 1.00 106.69 177 ALA H C 1
ATOM 30467 O O . ALA H 3 20 ? 214.789 204.710 154.328 1.00 106.69 177 ALA H O 1
ATOM 30474 N N . SER H 3 21 ? 213.066 203.340 153.880 1.00 108.70 178 SER H N 1
ATOM 30475 C CA . SER H 3 21 ? 213.435 203.224 152.473 1.00 108.70 178 SER H CA 1
ATOM 30476 C C . SER H 3 21 ? 213.336 204.569 151.762 1.00 108.70 178 SER H C 1
ATOM 30477 O O . SER H 3 21 ? 214.274 204.996 151.078 1.00 108.70 178 SER H O 1
ATOM 30485 N N . ARG H 3 22 ? 212.205 205.256 151.922 1.00 108.63 179 ARG H N 1
ATOM 30486 C CA . ARG H 3 22 ? 212.024 206.561 151.296 1.00 108.63 179 ARG H CA 1
ATOM 30487 C C . ARG H 3 22 ? 213.085 207.552 151.758 1.00 108.63 179 ARG H C 1
ATOM 30488 O O . ARG H 3 22 ? 213.711 208.237 150.942 1.00 108.63 179 ARG H O 1
ATOM 30509 N N . MET H 3 23 ? 213.297 207.643 153.071 1.00 106.81 180 MET H N 1
ATOM 30510 C CA . MET H 3 23 ? 214.290 208.565 153.612 1.00 106.81 180 MET H CA 1
ATOM 30511 C C . MET H 3 23 ? 215.660 208.369 152.971 1.00 106.81 180 MET H C 1
ATOM 30512 O O . MET H 3 23 ? 216.277 209.328 152.495 1.00 106.81 180 MET H O 1
ATOM 30526 N N . VAL H 3 24 ? 216.150 207.130 152.943 1.00 106.72 181 VAL H N 1
ATOM 30527 C CA . VAL H 3 24 ? 217.457 206.866 152.347 1.00 106.72 181 VAL H CA 1
ATOM 30528 C C . VAL H 3 24 ? 217.417 207.039 150.833 1.00 106.72 181 VAL H C 1
ATOM 30529 O O . VAL H 3 24 ? 218.331 207.624 150.240 1.00 106.72 181 VAL H O 1
ATOM 30542 N N . SER H 3 25 ? 216.361 206.551 150.182 1.00 107.75 182 SER H N 1
ATOM 30543 C CA . SER H 3 25 ? 216.293 206.657 148.729 1.00 107.75 182 SER H CA 1
ATOM 30544 C C . SER H 3 25 ? 216.267 208.107 148.267 1.00 107.75 182 SER H C 1
ATOM 30545 O O . SER H 3 25 ? 216.756 208.419 147.175 1.00 107.75 182 SER H O 1
ATOM 30553 N N . LYS H 3 26 ? 215.715 209.009 149.078 1.00 108.31 183 LYS H N 1
ATOM 30554 C CA . LYS H 3 26 ? 215.712 210.418 148.706 1.00 108.31 183 LYS H CA 1
ATOM 30555 C C . LYS H 3 26 ? 217.125 210.986 148.649 1.00 108.31 183 LYS H C 1
ATOM 30556 O O . LYS H 3 26 ? 217.377 211.937 147.901 1.00 108.31 183 LYS H O 1
ATOM 30575 N N . ILE H 3 27 ? 218.045 210.432 149.423 1.00 109.22 184 ILE H N 1
ATOM 30576 C CA . ILE H 3 27 ? 219.431 210.884 149.440 1.00 109.22 184 ILE H CA 1
ATOM 30577 C C . ILE H 3 27 ? 220.217 210.094 148.406 1.00 109.22 184 ILE H C 1
ATOM 30578 O O . ILE H 3 27 ? 219.967 208.902 148.192 1.00 109.22 184 ILE H O 1
ATOM 30594 N N . ALA H 3 28 ? 221.174 210.757 147.759 1.00 115.67 185 ALA H N 1
ATOM 30595 C CA . ALA H 3 28 ? 221.999 210.104 146.747 1.00 115.67 185 ALA H CA 1
ATOM 30596 C C . ALA H 3 28 ? 223.381 210.738 146.724 1.00 115.67 185 ALA H C 1
ATOM 30597 O O . ALA H 3 28 ? 223.507 211.946 146.504 1.00 115.67 185 ALA H O 1
ATOM 30604 N N . ARG H 3 29 ? 224.408 209.920 146.951 1.00 119.84 186 ARG H N 1
ATOM 30605 C CA . ARG H 3 29 ? 225.797 210.364 146.959 1.00 119.84 186 ARG H CA 1
ATOM 30606 C C . ARG H 3 29 ? 226.699 209.136 146.874 1.00 119.84 186 ARG H C 1
ATOM 30607 O O . ARG H 3 29 ? 226.977 208.497 147.897 1.00 119.84 186 ARG H O 1
ATOM 30628 N N . PRO H 3 30 ? 227.168 208.773 145.678 1.00 124.93 187 PRO H N 1
ATOM 30629 C CA . PRO H 3 30 ? 228.001 207.565 145.549 1.00 124.93 187 PRO H CA 1
ATOM 30630 C C . PRO H 3 30 ? 229.227 207.537 146.447 1.00 124.93 187 PRO H C 1
ATOM 30631 O O . PRO H 3 30 ? 229.702 206.446 146.789 1.00 124.93 187 PRO H O 1
ATOM 30642 N N . ASP H 3 31 ? 229.758 208.692 146.843 1.00 126.02 188 ASP H N 1
ATOM 30643 C CA . ASP H 3 31 ? 230.930 208.744 147.707 1.00 126.02 188 ASP H CA 1
ATOM 30644 C C . ASP H 3 31 ? 230.589 208.728 149.192 1.00 126.02 188 ASP H C 1
ATOM 30645 O O . ASP H 3 31 ? 231.506 208.686 150.019 1.00 126.02 188 ASP H O 1
ATOM 30654 N N . ALA H 3 32 ? 229.310 208.760 149.552 1.00 118.01 189 ALA H N 1
ATOM 30655 C CA . ALA H 3 32 ? 228.936 208.774 150.958 1.00 118.01 189 ALA H CA 1
ATOM 30656 C C . ALA H 3 32 ? 229.213 207.428 151.620 1.00 118.01 189 ALA H C 1
ATOM 30657 O O . ALA H 3 32 ? 229.107 206.367 151.000 1.00 118.01 189 ALA H O 1
ATOM 30664 N N . SER H 3 33 ? 229.571 207.488 152.898 1.00 110.49 190 SER H N 1
ATOM 30665 C CA . SER H 3 33 ? 229.777 206.306 153.718 1.00 110.49 190 SER H CA 1
ATOM 30666 C C . SER H 3 33 ? 228.490 205.980 154.467 1.00 110.49 190 SER H C 1
ATOM 30667 O O . SER H 3 33 ? 227.592 206.815 154.596 1.00 110.49 190 SER H O 1
ATOM 30675 N N . SER H 3 34 ? 228.410 204.748 154.973 1.00 109.56 191 SER H N 1
ATOM 30676 C CA . SER H 3 34 ? 227.213 204.349 155.704 1.00 109.56 191 SER H CA 1
ATOM 30677 C C . SER H 3 34 ? 226.942 205.283 156.875 1.00 109.56 191 SER H C 1
ATOM 30678 O O . SER H 3 34 ? 225.781 205.508 157.235 1.00 109.56 191 SER H O 1
ATOM 30686 N N . GLU H 3 35 ? 227.993 205.837 157.478 1.00 109.31 192 GLU H N 1
ATOM 30687 C CA . GLU H 3 35 ? 227.810 206.779 158.576 1.00 109.31 192 GLU H CA 1
ATOM 30688 C C . GLU H 3 35 ? 227.264 208.109 158.072 1.00 109.31 192 GLU H C 1
ATOM 30689 O O . GLU H 3 35 ? 226.331 208.672 158.655 1.00 109.31 192 GLU H O 1
ATOM 30701 N N . THR H 3 36 ? 227.836 208.625 156.980 1.00 109.08 193 THR H N 1
ATOM 30702 C CA . THR H 3 36 ? 227.397 209.905 156.433 1.00 109.08 193 THR H CA 1
ATOM 30703 C C . THR H 3 36 ? 225.990 209.843 155.852 1.00 109.08 193 THR H C 1
ATOM 30704 O O . THR H 3 36 ? 225.305 210.870 155.797 1.00 109.08 193 THR H O 1
ATOM 30715 N N . LEU H 3 37 ? 225.541 208.669 155.409 1.00 108.34 194 LEU H N 1
ATOM 30716 C CA . LEU H 3 37 ? 224.166 208.549 154.934 1.00 108.34 194 LEU H CA 1
ATOM 30717 C C . LEU H 3 37 ? 223.178 208.669 156.086 1.00 108.34 194 LEU H C 1
ATOM 30718 O O . LEU H 3 37 ? 222.191 209.408 155.998 1.00 108.34 194 LEU H O 1
ATOM 30734 N N . ILE H 3 38 ? 223.428 207.947 157.178 1.00 103.60 195 ILE H N 1
ATOM 30735 C CA . ILE H 3 38 ? 222.547 208.018 158.340 1.00 103.60 195 ILE H CA 1
ATOM 30736 C C . ILE H 3 38 ? 222.442 209.449 158.851 1.00 103.60 195 ILE H C 1
ATOM 30737 O O . ILE H 3 38 ? 221.353 209.922 159.194 1.00 103.60 195 ILE H O 1
ATOM 30753 N N . ARG H 3 39 ? 223.567 210.160 158.911 1.00 102.96 196 ARG H N 1
ATOM 30754 C CA . ARG H 3 39 ? 223.576 211.541 159.379 1.00 102.96 196 ARG H CA 1
ATOM 30755 C C . ARG H 3 39 ? 222.845 212.509 158.455 1.00 102.96 196 ARG H C 1
ATOM 30756 O O . ARG H 3 39 ? 222.589 213.645 158.870 1.00 102.96 196 ARG H O 1
ATOM 30777 N N . ASP H 3 40 ? 222.505 212.111 157.232 1.00 103.06 197 ASP H N 1
ATOM 30778 C CA . ASP H 3 40 ? 221.767 212.981 156.322 1.00 103.06 197 ASP H CA 1
ATOM 30779 C C . ASP H 3 40 ? 220.297 212.610 156.200 1.00 103.06 197 ASP H C 1
ATOM 30780 O O . ASP H 3 40 ? 219.452 213.499 156.063 1.00 103.06 197 ASP H O 1
ATOM 30789 N N . ALA H 3 41 ? 219.968 211.319 156.227 1.00 101.15 198 ALA H N 1
ATOM 30790 C CA . ALA H 3 41 ? 218.568 210.917 156.167 1.00 101.15 198 ALA H CA 1
ATOM 30791 C C . ALA H 3 41 ? 217.789 211.446 157.366 1.00 101.15 198 ALA H C 1
ATOM 30792 O O . ALA H 3 41 ? 216.651 211.907 157.221 1.00 101.15 198 ALA H O 1
ATOM 30799 N N . LEU H 3 42 ? 218.391 211.407 158.556 1.00 97.60 199 LEU H N 1
ATOM 30800 C CA . LEU H 3 42 ? 217.719 211.928 159.745 1.00 97.60 199 LEU H CA 1
ATOM 30801 C C . LEU H 3 42 ? 217.645 213.449 159.731 1.00 97.60 199 LEU H C 1
ATOM 30802 O O . LEU H 3 42 ? 216.621 214.025 160.114 1.00 97.60 199 LEU H O 1
ATOM 30818 N N . ARG H 3 43 ? 218.710 214.121 159.293 1.00 94.33 200 ARG H N 1
ATOM 30819 C CA . ARG H 3 43 ? 218.695 215.580 159.282 1.00 94.33 200 ARG H CA 1
ATOM 30820 C C . ARG H 3 43 ? 217.617 216.128 158.358 1.00 94.33 200 ARG H C 1
ATOM 30821 O O . ARG H 3 43 ? 217.094 217.222 158.596 1.00 94.33 200 ARG H O 1
ATOM 30842 N N . ALA H 3 44 ? 217.272 215.393 157.304 1.00 93.74 201 ALA H N 1
ATOM 30843 C CA . ALA H 3 44 ? 216.211 215.814 156.399 1.00 93.74 201 ALA H CA 1
ATOM 30844 C C . ALA H 3 44 ? 214.816 215.550 156.949 1.00 93.74 201 ALA H C 1
ATOM 30845 O O . ALA H 3 44 ? 213.858 216.176 156.484 1.00 93.74 201 ALA H O 1
ATOM 30852 N N . ALA H 3 45 ? 214.675 214.655 157.928 1.00 92.18 202 ALA H N 1
ATOM 30853 C CA . ALA H 3 45 ? 213.363 214.303 158.453 1.00 92.18 202 ALA H CA 1
ATOM 30854 C C . ALA H 3 45 ? 212.983 215.052 159.723 1.00 92.18 202 ALA H C 1
ATOM 30855 O O . ALA H 3 45 ? 211.797 215.078 160.068 1.00 92.18 202 ALA H O 1
ATOM 30862 N N . LEU H 3 46 ? 213.937 215.653 160.427 1.00 90.18 203 LEU H N 1
ATOM 30863 C CA . LEU H 3 46 ? 213.614 216.425 161.619 1.00 90.18 203 LEU H CA 1
ATOM 30864 C C . LEU H 3 46 ? 213.096 217.799 161.216 1.00 90.18 203 LEU H C 1
ATOM 30865 O O . LEU H 3 46 ? 213.672 218.455 160.343 1.00 90.18 203 LEU H O 1
ATOM 30881 N N . HIS H 3 47 ? 212.009 218.234 161.849 1.00 89.63 204 HIS H N 1
ATOM 30882 C CA . HIS H 3 47 ? 211.463 219.568 161.606 1.00 89.63 204 HIS H CA 1
ATOM 30883 C C . HIS H 3 47 ? 212.296 220.583 162.375 1.00 89.63 204 HIS H C 1
ATOM 30884 O O . HIS H 3 47 ? 212.129 220.753 163.584 1.00 89.63 204 HIS H O 1
ATOM 30898 N N . HIS H 3 48 ? 213.188 221.273 161.674 1.00 92.34 205 HIS H N 1
ATOM 30899 C CA . HIS H 3 48 ? 214.019 222.282 162.309 1.00 92.34 205 HIS H CA 1
ATOM 30900 C C . HIS H 3 48 ? 213.203 223.548 162.524 1.00 92.34 205 HIS H C 1
ATOM 30901 O O . HIS H 3 48 ? 212.473 223.993 161.636 1.00 92.34 205 HIS H O 1
ATOM 30915 N N . HIS H 3 49 ? 213.345 224.142 163.703 1.00 96.52 206 HIS H N 1
ATOM 30916 C CA . HIS H 3 49 ? 212.586 225.329 164.056 1.00 96.52 206 HIS H CA 1
ATOM 30917 C C . HIS H 3 49 ? 213.513 226.319 164.741 1.00 96.52 206 HIS H C 1
ATOM 30918 O O . HIS H 3 49 ? 214.497 225.932 165.376 1.00 96.52 206 HIS H O 1
ATOM 30932 N N . HIS H 3 50 ? 213.190 227.602 164.607 1.00 103.07 207 HIS H N 1
ATOM 30933 C CA . HIS H 3 50 ? 214.030 228.663 165.147 1.00 103.07 207 HIS H CA 1
ATOM 30934 C C . HIS H 3 50 ? 213.236 229.606 166.041 1.00 103.07 207 HIS H C 1
ATOM 30935 O O . HIS H 3 50 ? 212.146 230.045 165.680 1.00 103.07 207 HIS H O 1
#